Protein 6IFN (pdb70)

Radius of gyration: 50.29 Å; Cα contacts (8 Å, |Δi|>4): 4690; chains: 8; bounding box: 104×90×162 Å

Foldseek 3Di:
DDPLLLLLLLLLLQALVLVLVCLLVVDPDDSLCSRLVLVVVQDDDCLNSVLNNCLVPPPPDDLHLVLLLNLLLQLLFLHHPCFWFAWALLCLFFDHDQTWAFQFDFDDLPDADRFTGSPRTDDDSVSRVVQSCLLSVVCRPPDSDDLLVLLVLLSLVGGFLRGFSDGHDPRRRNFTSSLSSLSSSLSSSQVVVQCVQVVDRRSCVVCPVVVVVQLFPFFKKKKKKAKPQLVVQLQQFLALDLLSLLSNLLSLVLVLVLLVVLVQVLQVLPPHHCSQWLDRAPRMTIGMHTDHPVSVVSVVVSQVQFQVVCCVPPNPNIHMFMFMAIGGSLLHLVVVCRLLVRVVRGVVSRVVCVVPPDDPVSVCVSPVDDDDAPDAASTNRHPECWDQDPNGIHHVQSVLSSQSSVLVPAFKKFWAQPPGHDSGNSTHIGRDHDVCPVVDDGDFMEGESDSDQDPVSHNYDFAQKDADDTLLCQLVVQQDPVRFFHSKKKKKKKAWFPVVCSLRDSSCNRPNSSSRGNSSSSSVNVLFCCLWRRNLNVLLPPAAKIWSHTGNGMTMMIGHQVSVVSSVLSSFVSVCSNSVNSIAMFMEMAIGHRSDGSSVNSVVRVVQSVLQCVPVHQWYGYHDSLLIGRSVCCVVPQPPNLLVLVCVQVVQDDPVLLVCLVVLLVLLVVQDDVSLVVLLVVLVVSLVRGDPVCNVVSVVVSVVQSVQSPPPDVVNSSSNNVSSVVNCSRGDD/DAKFKKKKKFKKWFQAFAADAAPPVVDDPDDDARDGDADVPVRAHKAAQVLLLVVLLVLLQVPQAVDDDPDPLNRDPLSCQASNHCPDPVSNDHFKDWHIWDWDCPVVVVVVPDPDQKDWDKDWDADPPPRDIDIDIYITGHHRTIIITIMMGIDDPDDVVSVVVNLVSVLVSQLSCQVFARDDVGVVPHGRIDTHPTAMDTPTDDDDCPVVRVVSVVSD/DWWKKWWAFQKAAADQPDQQDGDPWFAQQFVVLVLLVLCVVVVRNVVVVVVCPDPQWDKFTKFKAAVAGKAFQAFCDDDPVQADDPDDDVVSVVQVVQSVQATIDGLVCNQVVNSHDGDHYDDQWDKGWDWDADPPDPVGIDIGIITGGDNRIIIIMDTRDDPSSVVSVCVVLQQAGRHPSVVDGGHTDIDIGGDDCSFVVFKDQWDQAKKWWRHFFAFDPVCHVQCVPQWRFDKGKDKDWFDDPQDPDTDIFAIDITTDTGIMGGTHGATDFDFRHDPPGPDTRTGDHGTMIGHHD/DDKFKKKWKFKKFFQAFAADFDDDPLQCPPPDPTGGHADNPVRAHKAAQCLLLVVLLVLLQVPPAPDRDPDPLNGDPLSCQACNHCPDPVRNDHQKDWHIWDFDCPVVCVVVVNDDQKDWDKDWDADPPPRDIDIDIHITRGGRTITITIMMGIDDPDDPVSVVVNLVSVLVSQVSCQVFARDDPTVVPHGHIDTHPTAMDTPTDDDDCVVSRVVNVVD/DQFDPVPQLVLLLVLLVVADACPVDPPDDRAALDAVVLCVVLLVLLVVLLVVLVVDPDVVCVVSLVVNLVVQVVSVVVGVSSVRSCVSSVLNVLSVPDPDSVSSNSSSVSVVSNQVSNVVVHHD/DAPPPNLVLLLQLLLVAQFPCVDPPGPSHHPDACVLVVPLLVLLVVLLVPCPPDAPVPSCVSLVVSLVVQVVSVVVDVRSVRSCVSSVLNVLSVVQDHSVSSNRSSVNVVSNVVSCVVVPHHD/DAKFKKKKKFKKAWQAWAADDDDPVLDDDPDQAAAHDADNPVSAHKAAQVLLLVQLLVLLQVPPAVDPCPDVLNGDPLSCQASNHCPDPVSNDHFKDWHIWAWDVPVVVVVVPDPDQKDKDKDWDADPPPRDIGIHIYITGHHRTITITIMMGMDHPQPDVSVVVNLVSVLVSQVSCLVFARDDVGVVPHGNIDTHPTAMDTPTDDDDCPVSRVCNVPVD/DQWFKKKKKWFFLAFAFQADDDKDFQQQWDDDAQWIGHFDVVQVQVVCVVVVNNVVSCCLVVVPPCPVDHHCVSLVVDPNPDRPGGDDTGGHQCFCHPPCHQGMETDGDADPVRFHWAAQVQVLLFLVQLLQLPDPQQLPDWDVVPQIGRNVPSAPADDDPPDDHDHQVVQKDKDTWDGDDLHQWHWKFKWWQDVVVNDIHTDNYIYGGGHGRDITMIMIIGNDPVNVVSVVCSQVSQQVLVVVCCVPPVVVHPPLQDWDADGGKTQTNDPQDDVSNDSCVVCQPSVQVVAPPHPHCPPSHHTFIKIADPFPQPDCPPDRNRGGNHDRRIHRYRMIGMDMGTDDD

Nearest PDB structures (foldseek):
  6ifn-assembly1_E  TM=9.791E-01  e=9.818E-41  Streptococcus thermophilus ND03
  6ifu-assembly1_D  TM=9.617E-01  e=2.194E-36  Streptococcus thermophilus ND03
  6ifr-assembly1_E  TM=9.481E-01  e=1.999E-33  Streptococcus thermophilus ND03
  6nue-assembly1_P  TM=9.473E-01  e=3.079E-31  Streptococcus thermophilus
  6nud-assembly1_P  TM=9.426E-01  e=1.144E-29  Streptococcus thermophilus

CATH classification: 3.30.70.270

B-factor: mean 53.72, std 20.84, range [16.47, 159.86]

Secondary structure (DSSP, 8-state):
--HHHHHHHHHHHHTT-HHHHHHHH--SS-HHHHHHHHHHHH---HHHHHHHHSTT-----S--THHHHHHHHHHTSS-----B-EEPGGGTSSS-----EE------SS------BTT--B--THHHHHHHHHHHHHHHS---SGGGHHHHHHHHHHHSSSSBS-SS-SSSTTSBHHHHHHHHHHHHHHHHHHHHHHT---HIIIIIITHHHHTTS--EEEEEEEEETHHHHHH-----SHHHHHHHHHHHHHHHHHHHHHHHHHHHHTT--GGGEEEE-SSEEEEEEE-SHHHHHHHHHHHHHHHHHHHHHHTTS-EEEEEEEEESS-----HHHHHHHHHHHHHHHHHHHHTS---HHHHHHHT-----BS---TTT---SSEEEETTEEEEHHHHHHHHHTTSTTSSEEEEESSSSEEEETTEEEEEE-GGGGGGS--S-EEEES--S--TT--EEE-------S-HHHHTGGGS-TTS-S---EEEEEEEETTHHHHHHHSSSTTTTTTT--HHHHHHHHHHHHHIIIIIHHHHHTTSSEEEEEESSS-EEEEEEHHHHHHHHHHHHHHHHHHHTTS--EEEEEEEE-TT--HHHHHHHHHHHHHHHHHSSS-EEEESSTTSEEEHHHIIIIIIIIIHHHHHHHHTTS-HHHHTHHHHHHHHHHT--HHHHHHHHHHHHHHHHHS-TTSHHHHHHHHHHHHHHHH-SSTHHHHHHHHHHHHHHHHH--/--EEEEEE-SEEB--SSSTT---S---HHHHHHHHHHHHHHHS-HHHHHHHHTSTT--B---EEESSSBEEE--TT-S-GGGT--SS-HHHHHHHHHHHHS--EEEHHHHHHHHHT--------EEEEEEEEE-TT-SS-EEEEEEEEE-SS-EEEEEE---HHHHHHHHHHTTT-SBS-TTEE----EEEEEE--HHHHTTEESS-SS-EEESS-B-B-TTTHHHHHHS-B--EEEE--BPP-SS-SS--BPPPEEEEPTT-EESS---BEEEE-PPTT-SS--EEEE---EEE--/----TTTHHHHHHHHHHHS-B-TT-SSSSS-BS--HHHHHHHHHHHHHHHHHHHHS-GGGGHHHHHHHHHHHHHHHHH-HHHHHHHHHTTHHHHHHT--SHHHHHHHHHHHHHHHHHHHHTS--/--TTS-HHHHHHHHHTS-B-TTSTT-SS-BS-BHHHHHHHHHHHHHHHHHHTTS-GGG-HHHHHHHHHHHHHHHHH-HHHHHHHHHTTHHHHHHT--SHHHHHHHHHHHHHHHHHHHHTT-B-/---EEEEEEEEEEESS-B-----SHHHH-SSSSS---EETTTTEEEE-HHHHHHHHHHHHHHHH-SS--SSGGGS-HHHHHHH--TT-TTTSS-SEEEE-EEESTHHHHHHHT---SEEEEEEEEE-TTT--EEEEEEEEEPTT-EEEEEEEEEESS--HHHHHHHHHHHHHHHHHHHTS-SSSSTTEE---EEEEEEEEEEEES----HHHHHHHHT-/---EEEEEEEEEEESS-B-----STTS-SSSS-----B-TTT--BEE-HHHHHHHHHHHHHHHH-SS--SSGGGS-HHHHHHH--TT-TTTSS-SEEEE-EEE-THHHHHHHT-S-SEEEEEEEEE-TTT--EEEEEEEEE-TT-EEEEEEEEEESS--HHHHHHHHHHHHHHHHHHHTS--SSSTTEE---EEEEEEEEEEEES----HHHHHHHHHH-/---EEEEEEEEEEESS-B-----TTT--TT--SB---EETTTTEEEE-HHHHHHHHHHHHHHHH--S--SSGGGS-HHHHHHH--TT-TTTSS-SEEEE-EEE--HHHHHHTT-S-SEEEEEEEEE-TTT--EEEEEEEEEPTT-EEEEEEEEEESS--SHHHHHHHHHHHHHHHHHHTS--SSSGGGT---EEEEEEEEEEEES----HHHHHHHHHH-/--SEEEEEEEEESS-B----S-EEETTS-EE-SSEEE---HHHHHHHHHTTT-HHHHHHHHTT-S-----STHHHHHS-------S---EE--S-S-------EEEPPPB-TTS-BB--HHHHHHHHHHHHHHH-TTTTT-EE-----EE-SSSS--S--TTS----STTSEEEPPPPB--GGGEEEEEEEEEETTTTEEEEEEEEEEEEPSS-EEEEEEEE-SHHHHHHHTTHHHHHHHHHHHHHHHTGGGS-TTTSPP--SSEEE-SSS--GGGGS-HHHHHHHHHHHTTTSS---SSS-PEEEEE--------SSS---SSSSSS-EEETTEEEEEE-----

Solvent-accessible surface area: 90928 Å² total; per-residue (Å²): 67,67,76,81,17,14,25,0,0,0,0,0,0,0,1,10,4,0,28,2,18,48,14,35,71,56,93,120,78,135,26,4,75,9,0,0,55,16,0,69,144,41,32,109,42,80,25,0,4,39,0,1,50,67,13,59,39,65,190,117,35,59,45,49,20,8,34,0,0,53,0,0,30,14,5,1,9,8,53,73,80,119,139,22,5,5,7,1,8,1,13,29,11,12,50,128,77,74,118,19,20,6,88,5,38,60,10,48,48,80,38,74,13,25,40,7,28,55,109,87,82,96,56,48,48,58,44,0,52,75,3,2,67,60,3,65,99,60,0,52,102,41,63,26,54,84,80,42,10,24,12,0,8,6,9,5,46,0,0,0,25,8,0,1,3,27,12,85,49,98,58,23,10,8,1,2,1,7,14,8,1,36,6,0,0,0,1,0,0,0,0,9,25,9,0,79,76,117,51,68,107,57,7,78,96,27,0,77,105,39,22,71,64,5,27,140,45,66,0,1,5,10,1,4,0,9,5,16,31,9,57,76,9,0,8,50,0,43,11,65,89,81,22,2,10,102,0,0,47,0,5,12,16,0,2,56,2,0,3,16,25,0,0,4,21,1,3,76,68,12,28,6,10,22,1,0,8,11,40,16,15,20,1,64,0,53,1,0,0,0,31,7,129,56,14,28,119,44,0,57,91,26,17,127,48,2,17,127,19,1,30,76,39,0,34,42,75,2,16,0,0,2,0,29,3,28,4,1,18,84,9,33,76,100,65,112,62,21,26,31,44,16,28,75,89,1,59,116,58,14,65,128,43,64,38,31,66,26,76,72,96,43,0,46,96,28,28,148,19,44,73,54,25,88,135,36,0,63,0,21,54,7,23,54,113,50,41,84,46,144,145,90,56,1,3,70,19,0,79,4,0,19,73,2,20,112,18,33,98,62,69,25,0,0,0,5,134,128,33,39,6,34,0,3,52,134,3,11,1,52,3,7,32,108,117,86,11,104,125,49,98,68,91,58,11,0,6,25,31,46,11,62,53,52,97,34,48,6,8,17,10,27,14,8,58,42,113,74,41,60,27,75,55,0,1,66,72,5,64,46,117,118,27,77,2,7,44,64,4,0,0,0,35,0,32,2,5,21,42,21,5,4,48,35,36,9,2,45,128,23,28,150,19,88,54,19,3,16,5,7,1,9,10,3,11,64,7,9,20,20,0,0,44,4,4,0,27,59,5,0,46,140,30,78,0,7,6,13,28,18,5,4,47,15,0,2,0,2,0,0,8,56,18,0,5,28,0,0,14,67,0,9,85,31,0,39,115,7,0,33,50,38,13,36,0,0,0,0,0,0,26,18,46,74,60,34,20,13,20,11,2,4,116,37,0,19,99,20,15,105,30,0,42,61,58,138,25,15,0,0,0,0,10,26,67,108,13,19,10,73,0,84,66,0,9,88,29,0,64,63,46,3,5,91,52,0,74,99,15,3,102,61,17,83,64,124,0,60,37,4,2,25,19,2,4,58,2,14,101,77,66,67,68,15,20,31,0,20,0,0,14,11,0,5,52,3,50,82,47,18,122,92,124,7,41,80,44,2,45,100,4,18,81,67,1,28,39,17,1,51,64,205,67,64,92,25,27,88,0,1,28,0,0,0,0,4,0,2,5,49,40,33,109,160,94,19,1,1,0,64,1,22,6,50,0,52,0,54,2,1,4,30,33,15,46,22,42,0,57,23,75,8,16,24,60,45,40,18,9,21,53,2,46,14,28,62,24,5,5,0,5,0,18,34,0,15,32,45,2,26,36,5,0,16,92,38,52,23,176,77,135,9,104,119,56,36,67,10,26,76,45,0,2,22,0,7,14,10,78,164,30,88,169,27,127,135,28,38,3,11,0,6,6,0,32,20,43,18,22,116,79,0,61,90,55,35,19,127,29,9,28,24,46,5,61,16,71,71,99,59,58,51,6,24,56,66,101,91,88,29,19,14,14,0,3,40,33,0,7,0,72,4,30,0,2,0,21,4,42,115,1,56,65,91,65,0,106,69,0,12,34,2,3,40,34,0,0,20,0,1,29,34,7,37,0,33,32,11,3,22,84,1,0,0,38,2,20,12,60,115,17,113,4,54,34,46,25,39,133,76,94,33,70,98,11,45,68,30,2,78,85,87,40,48,135,49,2,1,4,0,54,10,47,11,0,10,1,22,60,52,32,66,28,23,14,109,27,25,6,28,0,19,67,1,0,33,16,0,19,48,4,0,92,58,24,62,83,38,124,52,0,46,65,46,0,110,95,133,59,13,2,2,0,8,1,2,0,27,36,163,17,10,8,0,5,35,0,20,20,33,33,74,89,141,82,54,72,65,125,79,86,38,88,77,47,106,79,60,55,98,53,29,75,37,5,97,35,3,14,20,130,44,1,74,69,6,19,77,30,51,103,45,54,67,96,130,12,21,55,75,24,16,16,44,27,88,73,109,139,152,98,94,28,110,71,28,0,2,9,0,24,13,19,88,103,7,10,0,0,1,0,2,35,56,28,131,23,3,31,60,0,5,38,0,4,31,33,2,1,2,19,25,69,49,16,12,2,5,0,10,5,58,33,70,56,71,109,24,52,136,70,0,34,108,49,15,34,58,129,76,99,83,93,0,0,1,0,0,10,0,9,1,31,76,95,49,2,98,82,5,5,125,87,3,41,4,88,33,50,90,24,53,24,82,7,78,8,81,34,27,55,82,62,50,13,45,16,31,3,10,0,1,12,22,0,0,2,4,26,77,20,11,121,7,45,36,26,65,2,74,1,105,140,18,93,71,43,14,39,7,1,0,38,8,0,0,0,18,17,134,107,114,19,2,0,0,50,0,23,8,67,0,56,0,59,2,0,4,23,38,16,23,38,4,42,64,13,30,30,2,4,35,56,35,21,3,16,36,3,44,77,68,89,34,4,16,0,6,0,23,30,0,29,31,39,2,36,70,3,1,22,76,54,50,17,175,72,145,25,94,52,62,55,63,19,13,68,21,0,1,30,0,6,10,10,82,58,24,79,141,28,29,56,8,25,3,10,0,49,7,0,26,19,40,13,18,114,102,5,96,79,31,18,16,137,53,41,22,22,32,2,36,18,78,67,69,51,52,92,42,21,100,56,106,88,85,16,19,5,3,0,1,44,34,0,10,0,64,3,33,0,1,0,20,0,36,139,3,66,82,131,56,0,104,83,0,7,32,1,2,48,38,0,5,68,0,1,51,26,9,39,0,32,30,20,4,23,82,2,0,1,38,3,19,20,58,118,31,117,4,50,37,38,30,40,139,41,103,29,56,97,13,37,115,30,5,116,83,102,124,44,28,41,104,88,50,16,4,62,39,0,30,145,6,2,103,62,11,28,38,38,105,100,55,114,104,27,111,90,26,30,106,2,37,3,56,63,4,28,14,0,9,50,33,4,39,19,3,23,7,17,2,22,65,34,116,47,104,79,4,98,66,52,24,20,44,4,59,4,11,0,0,8,5,6,16,86,52,141,6,0,26,22,4,1,119,85,1,57,0,44,90,2,14,92,74,17,169,58,66,57,16,1,9,36,0,4,46,2,3,35,0,3,4,0,0,4,14,15,77,36,39,83,118,44,70,130,108,16,13,79,67,0,34,68,7,2,91,55,8,32,45,30,83,104,53,122,89,24,111,60,22,25,136,6,35,4,55,31,5,69,70,2,15,60,32,8,35,22,12,56,64,24,0,32,108,78,88,46,84,72,7,72,102,69,22,9,70,9,43,6,24,6,2,33,38,3,10,64,76,142,14,0,34,28,6,9,71,90,4,56,0,39,70,11,8,82,101,16,84,46,97,71,29,1,34,11,15,9,89,6,6,21,0,2,3,0,9,2,25,52,79,60,9,71,80,65,94,18,1,0,10,59,11,22,8,67,0,50,0,84,15,1,3,26,36,19,32,23,46,58,48,32,49,29,10,43,56,25,43,28,2,21,32,5,53,21,49,49,46,4,11,0,6,0,18,31,0,17,30,24,1,24,52,29,0,12,84,74,51,13,109,65,153,11,61,42,56,58,88,10,31,79,30,0,1,22,0,6,14,10,97,84,42,70,187,22,77,120,24,32,4,10,0,6,12,0,40,21,46,14,22,112,84,0,60,96,99,57,10,52,26,26,27,22,66,8,67,15,72,82,44,26,18,0,4,19,87,60,103,93,90,27,20,14,4,1,1,52,39,0,4,0,75,2,34,0,1,6,21,2,54,96,2,62,81,66,70,12,59,83,0,24,95,2,4,51,33,0,2,75,39,0,39,94,10,41,0,40,31,20,5,4,83,7,1,0,66,3,21,22,56,116,10,109,7,47,38,50,34,33,150,94,98,34,69,105,24,37,66,30,4,100,87,59,24,102,132,56,98,35,8,18,2,48,1,20,0,15,0,0,0,22,34,19,50,59,54,70,25,21,23,27,21,20,14,49,114,70,60,126,28,34,35,54,55,27,5,128,2,24,60,36,23,52,154,52,226,16,20,81,52,38,29,69,34,12,44,58,15,88,110,37,142,115,17,34,35,40,42,17,120,131,25,205,22,79,114,94,108,44,31,60,72,56,17,58,36,58,61,31,11,65,82,99,128,75,28,67,81,8,39,61,0,11,52,17,28,37,44,59,0,11,0,5,0,21,28,1,14,24,13,1,55,7,4,0,1,19,39,20,107,71,38,30,84,81,40,31,111,124,120,92,25,39,38,38,69,125,26,10,81,159,24,74,43,184,68,133,157,72,96,19,28,14,47,6,1,32,0,28,16,10,160,30,36,117,28,91,28,22,19,25,2,13,45,0,29,12,19,32,174,90,92,53,28,71,80,77,120,78,24,8,7,0,0,20,13,80,25,186,14,105,5,51,1,22,1,44,69,106,48,0,1,161,21,2,59,55,0,9,156,37,0,81,48,17,36,159,84,25,78,80,37,6,15,64,91,15,46,81,77,26,5,12,46,93,97,70,72,21,9,24,1,26,12,40,11,17,26,5,6,40,0,1,8,56,58,0,44,48,25,0,33,152,95,64,77,116,126,84,67,45,87,35,175,50,5,34,6,48,1,0,38,1,58,105,47,12,75,21,90,83,128,46,99,34,42,6,3,89,14,186,63,43,21,0,18,18,0,24,3,1,2,42,44,51,85,109,116,73

Structure (mmCIF, N/CA/C/O backbone):
data_6IFN
#
_entry.id   6IFN
#
_cell.length_a   123.543
_cell.length_b   82.334
_cell.length_c   161.358
_cell.angle_alpha   90.00
_cell.angle_beta   99.32
_cell.angle_gamma   90.00
#
_symmetry.space_group_name_H-M   'P 1 21 1'
#
loop_
_entity.id
_entity.type
_entity.pdbx_description
1 polymer 'Type III-A CRISPR-associated protein Csm1'
2 polymer 'Type III-A CRISPR-associated RAMP protein Csm3'
3 polymer 'Type III-A CRISPR-associated RAMP protein Csm4'
4 polymer 'Type III-A CRISPR-associated protein Csm2'
5 polymer 'Type III-A CRISPR-associated RAMP protein Csm5'
6 polymer 'RNA (32-MER)'
7 non-polymer 'ZINC ION'
8 non-polymer 'MANGANESE (II) ION'
#
loop_
_atom_site.group_PDB
_atom_site.id
_atom_site.type_symbol
_atom_site.label_atom_id
_atom_site.label_alt_id
_atom_site.label_comp_id
_atom_site.label_asym_id
_atom_site.label_entity_id
_atom_site.label_seq_id
_atom_site.pdbx_PDB_ins_code
_atom_site.Cartn_x
_atom_site.Cartn_y
_atom_site.Cartn_z
_atom_site.occupancy
_atom_site.B_iso_or_equiv
_atom_site.auth_seq_id
_atom_site.auth_comp_id
_atom_site.auth_asym_id
_atom_site.auth_atom_id
_atom_site.pdbx_PDB_model_num
ATOM 1 N N . MET A 1 1 ? 16.740 7.912 136.728 1.00 87.52 1 MET A N 1
ATOM 2 C CA . MET A 1 1 ? 17.534 9.111 136.374 1.00 82.47 1 MET A CA 1
ATOM 3 C C . MET A 1 1 ? 18.222 8.834 135.022 1.00 82.15 1 MET A C 1
ATOM 4 O O . MET A 1 1 ? 18.295 7.682 134.589 1.00 79.53 1 MET A O 1
ATOM 9 N N . LYS A 1 2 ? 18.682 9.892 134.332 1.00 78.94 2 LYS A N 1
ATOM 10 C CA . LYS A 1 2 ? 19.559 9.769 133.135 1.00 70.88 2 LYS A CA 1
ATOM 11 C C . LYS A 1 2 ? 20.938 9.222 133.557 1.00 70.52 2 LYS A C 1
ATOM 12 O O . LYS A 1 2 ? 21.389 9.448 134.698 1.00 68.09 2 LYS A O 1
ATOM 14 N N . LYS A 1 3 ? 21.601 8.494 132.639 1.00 68.04 3 LYS A N 1
ATOM 15 C CA . LYS A 1 3 ? 22.904 7.793 132.914 1.00 63.20 3 LYS A CA 1
ATOM 16 C C . LYS A 1 3 ? 23.926 8.816 133.430 1.00 64.22 3 LYS A C 1
ATOM 17 O O . LYS A 1 3 ? 24.602 8.578 134.443 1.00 52.53 3 LYS A O 1
ATOM 19 N N . GLU A 1 4 ? 24.003 9.961 132.735 1.00 69.28 4 GLU A N 1
ATOM 20 C CA . GLU A 1 4 ? 24.901 11.056 133.090 1.00 69.43 4 GLU A CA 1
ATOM 21 C C . GLU A 1 4 ? 24.729 11.409 134.575 1.00 71.57 4 GLU A C 1
ATOM 22 O O . GLU A 1 4 ? 25.695 11.747 135.251 1.00 74.57 4 GLU A O 1
ATOM 28 N N . LYS A 1 5 ? 23.486 11.343 135.061 1.00 67.45 5 LYS A N 1
ATOM 29 C CA . LYS A 1 5 ? 23.145 11.724 136.425 1.00 61.07 5 LYS A CA 1
ATOM 30 C C . LYS A 1 5 ? 23.522 10.607 137.407 1.00 57.10 5 LYS A C 1
ATOM 31 O O . LYS A 1 5 ? 24.034 10.865 138.490 1.00 54.92 5 LYS A O 1
ATOM 37 N N . ILE A 1 6 ? 23.267 9.360 137.013 1.00 60.82 6 ILE A N 1
ATOM 38 C CA . ILE A 1 6 ? 23.611 8.199 137.842 1.00 62.89 6 ILE A CA 1
ATOM 39 C C . ILE A 1 6 ? 25.116 8.224 138.132 1.00 65.85 6 ILE A C 1
ATOM 40 O O . ILE A 1 6 ? 25.549 8.045 139.281 1.00 70.30 6 ILE A O 1
ATOM 45 N N . ASP A 1 7 ? 25.902 8.443 137.071 1.00 66.48 7 ASP A N 1
ATOM 46 C CA . ASP A 1 7 ? 27.353 8.495 137.161 1.00 62.76 7 ASP A CA 1
ATOM 47 C C . ASP A 1 7 ? 27.776 9.644 138.084 1.00 60.14 7 ASP A C 1
ATOM 48 O O . ASP A 1 7 ? 28.735 9.496 138.843 1.00 60.15 7 ASP A O 1
ATOM 53 N N . LEU A 1 8 ? 27.069 10.781 138.024 1.00 53.74 8 LEU A N 1
ATOM 54 C CA . LEU A 1 8 ? 27.418 11.914 138.890 1.00 47.09 8 LEU A CA 1
ATOM 55 C C . LEU A 1 8 ? 27.263 11.501 140.351 1.00 43.13 8 LEU A C 1
ATOM 56 O O . LEU A 1 8 ? 28.142 11.735 141.165 1.00 38.73 8 LEU A O 1
ATOM 61 N N . PHE A 1 9 ? 26.124 10.887 140.657 1.00 41.79 9 PHE A N 1
ATOM 62 C CA . PHE A 1 9 ? 25.842 10.478 142.002 1.00 39.79 9 PHE A CA 1
ATOM 63 C C . PHE A 1 9 ? 26.968 9.601 142.519 1.00 36.42 9 PHE A C 1
ATOM 64 O O . PHE A 1 9 ? 27.499 9.867 143.581 1.00 33.72 9 PHE A O 1
ATOM 72 N N . TYR A 1 10 ? 27.267 8.534 141.773 1.00 37.17 10 TYR A N 1
ATOM 73 C CA . TYR A 1 10 ? 28.231 7.546 142.232 1.00 39.30 10 TYR A CA 1
ATOM 74 C C . TYR A 1 10 ? 29.605 8.184 142.354 1.00 38.23 10 TYR A C 1
ATOM 75 O O . TYR A 1 10 ? 30.354 7.867 143.259 1.00 34.56 10 TYR A O 1
ATOM 84 N N . GLY A 1 11 ? 29.913 9.087 141.427 1.00 40.40 11 GLY A N 1
ATOM 85 C CA . GLY A 1 11 ? 31.148 9.800 141.496 1.00 44.43 11 GLY A CA 1
ATOM 86 C C . GLY A 1 11 ? 31.265 10.504 142.829 1.00 48.25 11 GLY A C 1
ATOM 87 O O . GLY A 1 11 ? 32.277 10.387 143.529 1.00 48.01 11 GLY A O 1
ATOM 88 N N . ALA A 1 12 ? 30.206 11.248 143.169 1.00 51.13 12 ALA A N 1
ATOM 89 C CA . ALA A 1 12 ? 30.221 12.127 144.321 1.00 47.80 12 ALA A CA 1
ATOM 90 C C . ALA A 1 12 ? 30.236 11.272 145.594 1.00 47.32 12 ALA A C 1
ATOM 91 O O . ALA A 1 12 ? 31.046 11.516 146.475 1.00 53.44 12 ALA A O 1
ATOM 93 N N . LEU A 1 13 ? 29.421 10.217 145.657 1.00 42.55 13 LEU A N 1
ATOM 94 C CA . LEU A 1 13 ? 29.455 9.340 146.838 1.00 42.50 13 LEU A CA 1
ATOM 95 C C . LEU A 1 13 ? 30.826 8.660 146.992 1.00 41.05 13 LEU A C 1
ATOM 96 O O . LEU A 1 13 ? 31.328 8.547 148.085 1.00 37.85 13 LEU A O 1
ATOM 101 N N . LEU A 1 14 ? 31.444 8.253 145.881 1.00 47.15 14 LEU A N 1
ATOM 102 C CA . LEU A 1 14 ? 32.628 7.371 145.898 1.00 51.91 14 LEU A CA 1
ATOM 103 C C . LEU A 1 14 ? 33.965 8.137 145.908 1.00 54.18 14 LEU A C 1
ATOM 104 O O . LEU A 1 14 ? 35.004 7.523 146.121 1.00 51.59 14 LEU A O 1
ATOM 109 N N . HIS A 1 15 ? 33.977 9.441 145.620 1.00 55.56 15 HIS A N 1
ATOM 110 C CA . HIS A 1 15 ? 35.227 10.184 145.715 1.00 53.23 15 HIS A CA 1
ATOM 111 C C . HIS A 1 15 ? 35.682 10.077 147.168 1.00 53.03 15 HIS A C 1
ATOM 112 O O . HIS A 1 15 ? 34.912 9.708 148.035 1.00 56.97 15 HIS A O 1
ATOM 119 N N . ASP A 1 16 ? 36.932 10.392 147.447 1.00 53.55 16 ASP A N 1
ATOM 120 C CA . ASP A 1 16 ? 37.402 10.344 148.839 1.00 60.13 16 ASP A CA 1
ATOM 121 C C . ASP A 1 16 ? 37.044 8.988 149.483 1.00 57.01 16 ASP A C 1
ATOM 122 O O . ASP A 1 16 ? 36.985 8.912 150.712 1.00 60.38 16 ASP A O 1
ATOM 127 N N . ILE A 1 17 ? 36.866 7.921 148.680 1.00 50.19 17 ILE A N 1
ATOM 128 C CA . ILE A 1 17 ? 36.835 6.529 149.203 1.00 47.71 17 ILE A CA 1
ATOM 129 C C . ILE A 1 17 ? 38.269 6.007 149.342 1.00 49.49 17 ILE A C 1
ATOM 130 O O . ILE A 1 17 ? 38.522 5.046 150.066 1.00 49.24 17 ILE A O 1
ATOM 135 N N . GLY A 1 18 ? 39.200 6.618 148.606 1.00 50.56 18 GLY A N 1
ATOM 136 C CA . GLY A 1 18 ? 40.599 6.293 148.746 1.00 50.94 18 GLY A CA 1
ATOM 137 C C . GLY A 1 18 ? 41.062 6.414 150.189 1.00 47.87 18 GLY A C 1
ATOM 138 O O . GLY A 1 18 ? 41.966 5.703 150.623 1.00 44.87 18 GLY A O 1
ATOM 139 N N . LYS A 1 19 ? 40.457 7.343 150.930 1.00 47.76 19 LYS A N 1
ATOM 140 C CA . LYS A 1 19 ? 40.901 7.625 152.266 1.00 51.21 19 LYS A CA 1
ATOM 141 C C . LYS A 1 19 ? 40.789 6.349 153.102 1.00 53.82 19 LYS A C 1
ATOM 142 O O . LYS A 1 19 ? 41.628 6.086 153.958 1.00 55.45 19 LYS A O 1
ATOM 148 N N . VAL A 1 20 ? 39.749 5.550 152.841 1.00 54.94 20 VAL A N 1
ATOM 149 C CA . VAL A 1 20 ? 39.535 4.336 153.613 1.00 54.68 20 VAL A CA 1
ATOM 150 C C . VAL A 1 20 ? 40.566 3.288 153.190 1.00 57.34 20 VAL A C 1
ATOM 151 O O . VAL A 1 20 ? 41.317 2.793 154.051 1.00 59.89 20 VAL A O 1
ATOM 155 N N . ILE A 1 21 ? 40.597 2.974 151.880 1.00 55.32 21 ILE A N 1
ATOM 156 C CA . ILE A 1 21 ? 41.495 1.932 151.338 1.00 56.16 21 ILE A CA 1
ATOM 157 C C . ILE A 1 21 ? 42.915 2.251 151.814 1.00 54.96 21 ILE A C 1
ATOM 158 O O . ILE A 1 21 ? 43.621 1.342 152.247 1.00 54.11 21 ILE A O 1
ATOM 163 N N . GLN A 1 22 ? 43.274 3.546 151.774 1.00 52.62 22 GLN A N 1
ATOM 164 C CA . GLN A 1 22 ? 44.620 4.004 152.082 1.00 54.81 22 GLN A CA 1
ATOM 165 C C . GLN A 1 22 ? 44.870 4.039 153.596 1.00 51.75 22 GLN A C 1
ATOM 166 O O . GLN A 1 22 ? 46.001 3.928 154.034 1.00 54.94 22 GLN A O 1
ATOM 172 N N . ARG A 1 23 ? 43.834 4.221 154.401 1.00 49.30 23 ARG A N 1
ATOM 173 C CA . ARG A 1 23 ? 44.045 4.203 155.823 1.00 52.82 23 ARG A CA 1
ATOM 174 C C . ARG A 1 23 ? 44.334 2.768 156.263 1.00 55.12 23 ARG A C 1
ATOM 175 O O . ARG A 1 23 ? 45.062 2.551 157.205 1.00 58.03 23 ARG A O 1
ATOM 183 N N . ALA A 1 24 ? 43.751 1.789 155.571 1.00 58.33 24 ALA A N 1
ATOM 184 C CA . ALA A 1 24 ? 43.997 0.397 155.889 1.00 63.45 24 ALA A CA 1
ATOM 185 C C . ALA A 1 24 ? 45.345 -0.023 155.293 1.00 62.59 24 ALA A C 1
ATOM 186 O O . ALA A 1 24 ? 46.153 -0.635 155.992 1.00 58.66 24 ALA A O 1
ATOM 188 N N . THR A 1 25 ? 45.554 0.341 154.015 1.00 62.57 25 THR A N 1
ATOM 189 C CA . THR A 1 25 ? 46.766 0.031 153.227 1.00 64.36 25 THR A CA 1
ATOM 190 C C . THR A 1 25 ? 47.976 0.785 153.784 1.00 61.85 25 THR A C 1
ATOM 191 O O . THR A 1 25 ? 49.026 0.216 153.888 1.00 78.33 25 THR A O 1
ATOM 195 N N . GLY A 1 26 ? 47.826 2.066 154.111 1.00 61.04 26 GLY A N 1
ATOM 196 C CA . GLY A 1 26 ? 48.940 2.916 154.574 1.00 61.48 26 GLY A CA 1
ATOM 197 C C . GLY A 1 26 ? 49.933 3.294 153.477 1.00 60.34 26 GLY A C 1
ATOM 198 O O . GLY A 1 26 ? 51.039 3.703 153.782 1.00 57.21 26 GLY A O 1
ATOM 199 N N . GLU A 1 27 ? 49.533 3.191 152.203 1.00 67.97 27 GLU A N 1
ATOM 200 C CA . GLU A 1 27 ? 50.412 3.502 151.067 1.00 71.00 27 GLU A CA 1
ATOM 201 C C . GLU A 1 27 ? 50.675 5.009 150.997 1.00 67.76 27 GLU A C 1
ATOM 202 O O . GLU A 1 27 ? 49.807 5.794 151.276 1.00 66.42 27 GLU A O 1
ATOM 208 N N . ARG A 1 28 ? 51.886 5.387 150.569 1.00 71.92 28 ARG A N 1
ATOM 209 C CA . ARG A 1 28 ? 52.315 6.795 150.466 1.00 66.03 28 ARG A CA 1
ATOM 210 C C . ARG A 1 28 ? 51.684 7.457 149.227 1.00 69.04 28 ARG A C 1
ATOM 211 O O . ARG A 1 28 ? 52.043 8.587 148.873 1.00 74.69 28 ARG A O 1
ATOM 213 N N . LYS A 1 29 ? 50.738 6.757 148.581 1.00 68.96 29 LYS A N 1
ATOM 214 C CA . LYS A 1 29 ? 50.026 7.239 147.383 1.00 67.46 29 LYS A CA 1
ATOM 215 C C . LYS A 1 29 ? 48.779 8.034 147.787 1.00 67.06 29 LYS A C 1
ATOM 216 O O . LYS A 1 29 ? 47.997 7.588 148.612 1.00 69.89 29 LYS A O 1
ATOM 222 N N . LYS A 1 30 ? 48.575 9.181 147.133 1.00 77.19 30 LYS A N 1
ATOM 223 C CA . LYS A 1 30 ? 47.411 10.067 147.366 1.00 86.55 30 LYS A CA 1
ATOM 224 C C . LYS A 1 30 ? 46.098 9.285 147.173 1.00 88.62 30 LYS A C 1
ATOM 225 O O . LYS A 1 30 ? 46.020 8.370 146.348 1.00 87.04 30 LYS A O 1
ATOM 231 N N . HIS A 1 31 ? 45.067 9.667 147.939 1.00 79.36 31 HIS A N 1
ATOM 232 C CA . HIS A 1 31 ? 43.822 8.906 148.027 1.00 73.90 31 HIS A CA 1
ATOM 233 C C . HIS A 1 31 ? 43.014 8.998 146.725 1.00 68.73 31 HIS A C 1
ATOM 234 O O . HIS A 1 31 ? 42.265 8.088 146.388 1.00 61.93 31 HIS A O 1
ATOM 241 N N . ALA A 1 32 ? 43.156 10.100 145.994 1.00 68.42 32 ALA A N 1
ATOM 242 C CA . ALA A 1 32 ? 42.428 10.254 144.752 1.00 78.43 32 ALA A CA 1
ATOM 243 C C . ALA A 1 32 ? 42.759 9.082 143.816 1.00 77.37 32 ALA A C 1
ATOM 244 O O . ALA A 1 32 ? 41.878 8.531 143.139 1.00 72.72 32 ALA A O 1
ATOM 246 N N . LEU A 1 33 ? 44.029 8.676 143.808 1.00 75.43 33 LEU A N 1
ATOM 247 C CA . LEU A 1 33 ? 44.472 7.626 142.905 1.00 79.16 33 LEU A CA 1
ATOM 248 C C . LEU A 1 33 ? 44.225 6.250 143.538 1.00 76.75 33 LEU A C 1
ATOM 249 O O . LEU A 1 33 ? 43.866 5.310 142.825 1.00 80.29 33 LEU A O 1
ATOM 254 N N . VAL A 1 34 ? 44.431 6.121 144.858 1.00 66.83 34 VAL A N 1
ATOM 255 C CA . VAL A 1 34 ? 44.119 4.868 145.529 1.00 58.81 34 VAL A CA 1
ATOM 256 C C . VAL A 1 34 ? 42.671 4.523 145.178 1.00 57.81 34 VAL A C 1
ATOM 257 O O . VAL A 1 34 ? 42.395 3.458 144.617 1.00 58.45 34 VAL A O 1
ATOM 261 N N . GLY A 1 35 ? 41.766 5.453 145.497 1.00 55.98 35 GLY A N 1
ATOM 262 C CA . GLY A 1 35 ? 40.358 5.303 145.214 1.00 57.53 35 GLY A CA 1
ATOM 263 C C . GLY A 1 35 ? 40.117 4.941 143.756 1.00 58.67 35 GLY A C 1
ATOM 264 O O . GLY A 1 35 ? 39.611 3.855 143.433 1.00 48.46 35 GLY A O 1
ATOM 265 N N . ALA A 1 36 ? 40.493 5.865 142.868 1.00 64.08 36 ALA A N 1
ATOM 266 C CA . ALA A 1 36 ? 40.129 5.774 141.460 1.00 65.53 36 ALA A CA 1
ATOM 267 C C . ALA A 1 36 ? 40.604 4.437 140.879 1.00 67.49 36 ALA A C 1
ATOM 268 O O . ALA A 1 36 ? 39.815 3.736 140.255 1.00 70.41 36 ALA A O 1
ATOM 270 N N . ASP A 1 37 ? 41.879 4.090 141.121 1.00 70.50 37 ASP A N 1
ATOM 271 C CA . ASP A 1 37 ? 42.499 2.836 140.635 1.00 66.02 37 ASP A CA 1
ATOM 272 C C . ASP A 1 37 ? 41.683 1.631 141.123 1.00 61.76 37 ASP A C 1
ATOM 273 O O . ASP A 1 37 ? 41.291 0.774 140.329 1.00 59.16 37 ASP A O 1
ATOM 278 N N . TRP A 1 38 ? 41.391 1.603 142.425 1.00 62.05 38 TRP A N 1
ATOM 279 C CA . TRP A 1 38 ? 40.653 0.502 143.025 1.00 63.33 38 TRP A CA 1
ATOM 280 C C . TRP A 1 38 ? 39.255 0.375 142.413 1.00 60.35 38 TRP A C 1
ATOM 281 O O . TRP A 1 38 ? 38.734 -0.716 142.265 1.00 55.79 38 TRP A O 1
ATOM 292 N N . PHE A 1 39 ? 38.626 1.507 142.109 1.00 63.87 39 PHE A N 1
ATOM 293 C CA . PHE A 1 39 ? 37.349 1.472 141.431 1.00 62.86 39 PHE A CA 1
ATOM 294 C C . PHE A 1 39 ? 37.517 0.821 140.049 1.00 70.07 39 PHE A C 1
ATOM 295 O O . PHE A 1 39 ? 36.668 0.031 139.628 1.00 72.39 39 PHE A O 1
ATOM 303 N N . ASP A 1 40 ? 38.617 1.151 139.359 1.00 72.57 40 ASP A N 1
ATOM 304 C CA . ASP A 1 40 ? 38.920 0.603 138.032 1.00 68.94 40 ASP A CA 1
ATOM 305 C C . ASP A 1 40 ? 39.153 -0.916 138.104 1.00 69.48 40 ASP A C 1
ATOM 306 O O . ASP A 1 40 ? 38.830 -1.632 137.134 1.00 64.40 40 ASP A O 1
ATOM 311 N N . GLU A 1 41 ? 39.695 -1.395 139.238 1.00 62.28 41 GLU A N 1
ATOM 312 C CA . GLU A 1 41 ? 39.863 -2.835 139.500 1.00 63.48 41 GLU A CA 1
ATOM 313 C C . GLU A 1 41 ? 38.518 -3.578 139.379 1.00 60.27 41 GLU A C 1
ATOM 314 O O . GLU A 1 41 ? 38.488 -4.707 138.936 1.00 53.30 41 GLU A O 1
ATOM 320 N N . ILE A 1 42 ? 37.407 -2.956 139.791 1.00 68.05 42 ILE A N 1
ATOM 321 C CA . ILE A 1 42 ? 36.135 -3.697 140.019 1.00 74.29 42 ILE A CA 1
ATOM 322 C C . ILE A 1 42 ? 35.017 -3.284 139.041 1.00 69.51 42 ILE A C 1
ATOM 323 O O . ILE A 1 42 ? 33.953 -3.909 139.050 1.00 58.56 42 ILE A O 1
ATOM 328 N N . ALA A 1 43 ? 35.202 -2.224 138.244 1.00 62.58 43 ALA A N 1
ATOM 329 C CA . ALA A 1 43 ? 34.179 -1.878 137.250 1.00 60.84 43 ALA A CA 1
ATOM 330 C C . ALA A 1 43 ? 34.726 -0.891 136.206 1.00 66.04 43 ALA A C 1
ATOM 331 O O . ALA A 1 43 ? 35.725 -0.186 136.430 1.00 67.47 43 ALA A O 1
ATOM 333 N N . ASP A 1 44 ? 34.067 -0.894 135.041 1.00 68.17 44 ASP A N 1
ATOM 334 C CA . ASP A 1 44 ? 34.438 -0.096 133.885 1.00 68.05 44 ASP A CA 1
ATOM 335 C C . ASP A 1 44 ? 33.435 1.054 133.765 1.00 69.11 44 ASP A C 1
ATOM 336 O O . ASP A 1 44 ? 32.320 0.840 133.288 1.00 72.15 44 ASP A O 1
ATOM 338 N N . ASN A 1 45 ? 33.823 2.243 134.247 1.00 62.70 45 ASN A N 1
ATOM 339 C CA . ASN A 1 45 ? 33.004 3.451 134.110 1.00 56.93 45 ASN A CA 1
ATOM 340 C C . ASN A 1 45 ? 33.918 4.677 134.140 1.00 50.57 45 ASN A C 1
ATOM 341 O O . ASN A 1 45 ? 34.422 5.054 135.179 1.00 46.79 45 ASN A O 1
ATOM 346 N N . GLN A 1 46 ? 34.145 5.276 132.975 1.00 48.56 46 GLN A N 1
ATOM 347 C CA . GLN A 1 46 ? 35.176 6.274 132.872 1.00 54.56 46 GLN A CA 1
ATOM 348 C C . GLN A 1 46 ? 34.718 7.528 133.622 1.00 59.97 46 GLN A C 1
ATOM 349 O O . GLN A 1 46 ? 35.531 8.126 134.351 1.00 66.85 46 GLN A O 1
ATOM 351 N N . VAL A 1 47 ? 33.437 7.912 133.462 1.00 54.72 47 VAL A N 1
ATOM 352 C CA . VAL A 1 47 ? 32.948 9.160 134.063 1.00 50.16 47 VAL A CA 1
ATOM 353 C C . VAL A 1 47 ? 33.093 9.086 135.588 1.00 47.57 47 VAL A C 1
ATOM 354 O O . VAL A 1 47 ? 33.517 10.056 136.221 1.00 44.71 47 VAL A O 1
ATOM 356 N N . ILE A 1 48 ? 32.807 7.906 136.151 1.00 48.74 48 ILE A N 1
ATOM 357 C CA . ILE A 1 48 ? 32.824 7.701 137.607 1.00 49.20 48 ILE A CA 1
ATOM 358 C C . ILE A 1 48 ? 34.261 7.751 138.157 1.00 50.06 48 ILE A C 1
ATOM 359 O O . ILE A 1 48 ? 34.575 8.562 139.058 1.00 42.31 48 ILE A O 1
ATOM 364 N N . SER A 1 49 ? 35.130 6.897 137.603 1.00 54.57 49 SER A N 1
ATOM 365 C CA . SER A 1 49 ? 36.532 6.843 138.011 1.00 58.65 49 SER A CA 1
ATOM 366 C C . SER A 1 49 ? 37.181 8.214 137.844 1.00 63.32 49 SER A C 1
ATOM 367 O O . SER A 1 49 ? 38.131 8.537 138.564 1.00 56.74 49 SER A O 1
ATOM 370 N N . ASP A 1 50 ? 36.704 8.962 136.838 1.00 71.41 50 ASP A N 1
ATOM 371 C CA . ASP A 1 50 ? 37.226 10.285 136.545 1.00 71.88 50 ASP A CA 1
ATOM 372 C C . ASP A 1 50 ? 36.894 11.243 137.686 1.00 66.52 50 ASP A C 1
ATOM 373 O O . ASP A 1 50 ? 37.760 12.017 138.083 1.00 67.01 50 ASP A O 1
ATOM 378 N N . GLN A 1 51 ? 35.661 11.176 138.200 1.00 63.03 51 GLN A N 1
ATOM 379 C CA . GLN A 1 51 ? 35.260 12.064 139.265 1.00 61.58 51 GLN A CA 1
ATOM 380 C C . GLN A 1 51 ? 35.980 11.684 140.558 1.00 59.57 51 GLN A C 1
ATOM 381 O O . GLN A 1 51 ? 36.165 12.552 141.408 1.00 55.60 51 GLN A O 1
ATOM 387 N N . ILE A 1 52 ? 36.385 10.415 140.692 1.00 51.59 52 ILE A N 1
ATOM 388 C CA . ILE A 1 52 ? 37.191 10.032 141.838 1.00 54.37 52 ILE A CA 1
ATOM 389 C C . ILE A 1 52 ? 38.614 10.584 141.665 1.00 54.33 52 ILE A C 1
ATOM 390 O O . ILE A 1 52 ? 39.200 11.113 142.618 1.00 50.93 52 ILE A O 1
ATOM 395 N N . ARG A 1 53 ? 39.166 10.457 140.452 1.00 54.59 53 ARG A N 1
ATOM 396 C CA . ARG A 1 53 ? 40.593 10.710 140.206 1.00 54.70 53 ARG A CA 1
ATOM 397 C C . ARG A 1 53 ? 40.888 12.209 140.311 1.00 54.30 53 ARG A C 1
ATOM 398 O O . ARG A 1 53 ? 41.838 12.602 140.970 1.00 52.98 53 ARG A O 1
ATOM 406 N N . TYR A 1 54 ? 40.037 13.028 139.687 1.00 58.15 54 TYR A N 1
ATOM 407 C CA . TYR A 1 54 ? 40.269 14.464 139.539 1.00 67.52 54 TYR A CA 1
ATOM 408 C C . TYR A 1 54 ? 39.339 15.273 140.452 1.00 67.12 54 TYR A C 1
ATOM 409 O O . TYR A 1 54 ? 39.242 16.492 140.309 1.00 64.70 54 TYR A O 1
ATOM 418 N N . HIS A 1 55 ? 38.716 14.617 141.438 1.00 72.27 55 HIS A N 1
ATOM 419 C CA . HIS A 1 55 ? 37.980 15.338 142.483 1.00 76.49 55 HIS A CA 1
ATOM 420 C C . HIS A 1 55 ? 38.926 16.320 143.175 1.00 77.72 55 HIS A C 1
ATOM 421 O O . HIS A 1 55 ? 38.460 17.297 143.737 1.00 81.85 55 HIS A O 1
ATOM 428 N N . MET A 1 56 ? 40.231 16.014 143.140 1.00 85.81 56 MET A N 1
ATOM 429 C CA . MET A 1 56 ? 41.296 16.800 143.770 1.00 88.75 56 MET A CA 1
ATOM 430 C C . MET A 1 56 ? 41.382 18.188 143.125 1.00 91.06 56 MET A C 1
ATOM 431 O O . MET A 1 56 ? 41.498 19.188 143.830 1.00 103.62 56 MET A O 1
ATOM 433 N N . ALA A 1 57 ? 41.320 18.235 141.790 1.00 90.59 57 ALA A N 1
ATOM 434 C CA . ALA A 1 57 ? 41.377 19.482 141.024 1.00 90.50 57 ALA A CA 1
ATOM 435 C C . ALA A 1 57 ? 42.543 20.360 141.524 1.00 84.38 57 ALA A C 1
ATOM 436 O O . ALA A 1 57 ? 42.523 21.605 141.444 1.00 63.19 57 ALA A O 1
ATOM 438 N N . ASP A 1 62 ? 44.534 20.124 139.190 1.00 85.73 62 ASP A N 1
ATOM 439 C CA . ASP A 1 62 ? 44.581 19.042 138.220 1.00 91.83 62 ASP A CA 1
ATOM 440 C C . ASP A 1 62 ? 43.802 19.434 136.953 1.00 99.89 62 ASP A C 1
ATOM 441 O O . ASP A 1 62 ? 42.788 18.811 136.635 1.00 92.52 62 ASP A O 1
ATOM 443 N N . LYS A 1 63 ? 44.325 20.423 136.206 1.00 115.04 63 LYS A N 1
ATOM 444 C CA . LYS A 1 63 ? 43.690 20.978 134.985 1.00 111.36 63 LYS A CA 1
ATOM 445 C C . LYS A 1 63 ? 44.011 20.088 133.782 1.00 116.50 63 LYS A C 1
ATOM 446 O O . LYS A 1 63 ? 44.766 20.510 132.891 1.00 110.39 63 LYS A O 1
ATOM 452 N N . LEU A 1 64 ? 43.441 18.875 133.792 1.00 118.59 64 LEU A N 1
ATOM 453 C CA . LEU A 1 64 ? 43.495 17.926 132.697 1.00 108.92 64 LEU A CA 1
ATOM 454 C C . LEU A 1 64 ? 42.679 18.516 131.554 1.00 100.10 64 LEU A C 1
ATOM 455 O O . LEU A 1 64 ? 42.976 18.314 130.384 1.00 89.88 64 LEU A O 1
ATOM 460 N N . GLY A 1 65 ? 41.642 19.247 131.963 1.00 101.87 65 GLY A N 1
ATOM 461 C CA . GLY A 1 65 ? 40.742 19.907 131.102 1.00 109.95 65 GLY A CA 1
ATOM 462 C C . GLY A 1 65 ? 39.393 19.234 131.194 1.00 116.25 65 GLY A C 1
ATOM 463 O O . GLY A 1 65 ? 39.160 18.412 132.098 1.00 103.81 65 GLY A O 1
ATOM 464 N N . ASN A 1 66 ? 38.548 19.586 130.220 1.00 123.37 66 ASN A N 1
ATOM 465 C CA . ASN A 1 66 ? 37.175 19.131 130.049 1.00 109.87 66 ASN A CA 1
ATOM 466 C C . ASN A 1 66 ? 36.244 20.018 130.889 1.00 115.04 66 ASN A C 1
ATOM 467 O O . ASN A 1 66 ? 36.678 20.869 131.697 1.00 114.38 66 ASN A O 1
ATOM 469 N N . ASP A 1 67 ? 34.949 19.845 130.626 1.00 118.43 67 ASP A N 1
ATOM 470 C CA . ASP A 1 67 ? 33.887 20.353 131.451 1.00 109.18 67 ASP A CA 1
ATOM 471 C C . ASP A 1 67 ? 33.176 19.134 132.065 1.00 103.95 67 ASP A C 1
ATOM 472 O O . ASP A 1 67 ? 31.989 18.834 131.826 1.00 81.72 67 ASP A O 1
ATOM 477 N N . HIS A 1 68 ? 33.968 18.404 132.851 1.00 104.71 68 HIS A N 1
ATOM 478 C CA . HIS A 1 68 ? 33.605 17.111 133.340 1.00 102.81 68 HIS A CA 1
ATOM 479 C C . HIS A 1 68 ? 32.783 17.271 134.613 1.00 97.75 68 HIS A C 1
ATOM 480 O O . HIS A 1 68 ? 32.878 18.290 135.308 1.00 90.88 68 HIS A O 1
ATOM 487 N N . LEU A 1 69 ? 32.052 16.206 134.939 1.00 88.74 69 LEU A N 1
ATOM 488 C CA . LEU A 1 69 ? 31.203 16.178 136.093 1.00 74.73 69 LEU A CA 1
ATOM 489 C C . LEU A 1 69 ? 32.087 16.290 137.337 1.00 71.77 69 LEU A C 1
ATOM 490 O O . LEU A 1 69 ? 31.613 16.618 138.409 1.00 79.44 69 LEU A O 1
ATOM 495 N N . ALA A 1 70 ? 33.386 16.038 137.163 1.00 62.61 70 ALA A N 1
ATOM 496 C CA . ALA A 1 70 ? 34.353 16.264 138.200 1.00 56.87 70 ALA A CA 1
ATOM 497 C C . ALA A 1 70 ? 34.228 17.693 138.741 1.00 50.03 70 ALA A C 1
ATOM 498 O O . ALA A 1 70 ? 34.338 17.918 139.939 1.00 50.95 70 ALA A O 1
ATOM 500 N N . TYR A 1 71 ? 33.988 18.657 137.852 1.00 50.56 71 TYR A N 1
ATOM 501 C CA . TYR A 1 71 ? 33.938 20.054 138.236 1.00 55.24 71 TYR A CA 1
ATOM 502 C C . TYR A 1 71 ? 32.737 20.304 139.159 1.00 58.59 71 TYR A C 1
ATOM 503 O O . TYR A 1 71 ? 32.798 21.210 140.020 1.00 59.06 71 TYR A O 1
ATOM 512 N N . ILE A 1 72 ? 31.656 19.523 138.962 1.00 56.62 72 ILE A N 1
ATOM 513 C CA . ILE A 1 72 ? 30.484 19.525 139.855 1.00 50.41 72 ILE A CA 1
ATOM 514 C C . ILE A 1 72 ? 30.905 18.926 141.204 1.00 48.64 72 ILE A C 1
ATOM 515 O O . ILE A 1 72 ? 30.855 19.609 142.219 1.00 45.02 72 ILE A O 1
ATOM 520 N N . THR A 1 73 ? 31.334 17.657 141.194 1.00 47.72 73 THR A N 1
ATOM 521 C CA . THR A 1 73 ? 31.677 16.908 142.416 1.00 48.48 73 THR A CA 1
ATOM 522 C C . THR A 1 73 ? 32.650 17.724 143.285 1.00 47.92 73 THR A C 1
ATOM 523 O O . THR A 1 73 ? 32.563 17.678 144.520 1.00 40.84 73 THR A O 1
ATOM 527 N N . TYR A 1 74 ? 33.566 18.464 142.644 1.00 49.87 74 TYR A N 1
ATOM 528 C CA . TYR A 1 74 ? 34.571 19.272 143.355 1.00 54.06 74 TYR A CA 1
ATOM 529 C C . TYR A 1 74 ? 33.898 20.330 144.254 1.00 52.46 74 TYR A C 1
ATOM 530 O O . TYR A 1 74 ? 34.169 20.411 145.478 1.00 49.47 74 TYR A O 1
ATOM 539 N N . ILE A 1 75 ? 33.038 21.151 143.638 1.00 48.72 75 ILE A N 1
ATOM 540 C CA . ILE A 1 75 ? 32.419 22.296 144.313 1.00 47.63 75 ILE A CA 1
ATOM 541 C C . ILE A 1 75 ? 31.451 21.777 145.371 1.00 45.60 75 ILE A C 1
ATOM 542 O O . ILE A 1 75 ? 31.339 22.383 146.427 1.00 41.32 75 ILE A O 1
ATOM 547 N N . ALA A 1 76 ? 30.775 20.658 145.073 1.00 48.58 76 ALA A N 1
ATOM 548 C CA . ALA A 1 76 ? 29.842 20.031 146.026 1.00 48.24 76 ALA A CA 1
ATOM 549 C C . ALA A 1 76 ? 30.632 19.476 147.218 1.00 49.92 76 ALA A C 1
ATOM 550 O O . ALA A 1 76 ? 30.169 19.569 148.347 1.00 46.28 76 ALA A O 1
ATOM 552 N N . ASP A 1 77 ? 31.829 18.931 146.946 1.00 51.66 77 ASP A N 1
ATOM 553 C CA . ASP A 1 77 ? 32.738 18.487 147.987 1.00 51.02 77 ASP A CA 1
ATOM 554 C C . ASP A 1 77 ? 32.999 19.673 148.925 1.00 49.12 77 ASP A C 1
ATOM 555 O O . ASP A 1 77 ? 32.876 19.536 150.146 1.00 50.62 77 ASP A O 1
ATOM 560 N N . ASN A 1 78 ? 33.339 20.835 148.360 1.00 48.48 78 ASN A N 1
ATOM 561 C CA . ASN A 1 78 ? 33.646 22.016 149.190 1.00 53.78 78 ASN A CA 1
ATOM 562 C C . ASN A 1 78 ? 32.384 22.452 149.983 1.00 52.08 78 ASN A C 1
ATOM 563 O O . ASN A 1 78 ? 32.475 22.769 151.157 1.00 50.08 78 ASN A O 1
ATOM 565 N N . ILE A 1 79 ? 31.194 22.420 149.375 1.00 50.18 79 ILE A N 1
ATOM 566 C CA . ILE A 1 79 ? 29.969 22.907 150.046 1.00 48.15 79 ILE A CA 1
ATOM 567 C C . ILE A 1 79 ? 29.520 21.928 151.140 1.00 50.54 79 ILE A C 1
ATOM 568 O O . ILE A 1 79 ? 28.958 22.337 152.158 1.00 54.17 79 ILE A O 1
ATOM 573 N N . ALA A 1 80 ? 29.815 20.643 150.943 1.00 55.04 80 ALA A N 1
ATOM 574 C CA . ALA A 1 80 ? 29.401 19.578 151.846 1.00 54.75 80 ALA A CA 1
ATOM 575 C C . ALA A 1 80 ? 30.128 19.658 153.192 1.00 55.45 80 ALA A C 1
ATOM 576 O O . ALA A 1 80 ? 29.857 18.855 154.086 1.00 54.80 80 ALA A O 1
ATOM 578 N N . SER A 1 81 ? 31.086 20.580 153.313 1.00 56.81 81 SER A N 1
ATOM 579 C CA . SER A 1 81 ? 31.781 20.817 154.563 1.00 61.28 81 SER A CA 1
ATOM 580 C C . SER A 1 81 ? 31.769 22.311 154.883 1.00 71.77 81 SER A C 1
ATOM 581 O O . SER A 1 81 ? 31.584 23.147 154.016 1.00 77.43 81 SER A O 1
ATOM 584 N N . GLY A 1 82 ? 32.009 22.634 156.151 1.00 86.24 82 GLY A N 1
ATOM 585 C CA . GLY A 1 82 ? 32.055 24.029 156.602 1.00 88.61 82 GLY A CA 1
ATOM 586 C C . GLY A 1 82 ? 33.208 24.818 155.987 1.00 85.16 82 GLY A C 1
ATOM 587 O O . GLY A 1 82 ? 33.170 26.041 155.960 1.00 84.84 82 GLY A O 1
ATOM 588 N N . VAL A 1 83 ? 34.249 24.119 155.523 1.00 79.46 83 VAL A N 1
ATOM 589 C CA . VAL A 1 83 ? 35.437 24.738 154.972 1.00 79.58 83 VAL A CA 1
ATOM 590 C C . VAL A 1 83 ? 35.172 25.148 153.521 1.00 81.72 83 VAL A C 1
ATOM 591 O O . VAL A 1 83 ? 34.352 24.529 152.853 1.00 74.84 83 VAL A O 1
ATOM 593 N N . ASP A 1 84 ? 35.915 26.164 153.056 1.00 93.86 84 ASP A N 1
ATOM 594 C CA . ASP A 1 84 ? 35.652 26.892 151.800 1.00 102.07 84 ASP A CA 1
ATOM 595 C C . ASP A 1 84 ? 36.758 26.652 150.760 1.00 103.77 84 ASP A C 1
ATOM 596 O O . ASP A 1 84 ? 37.726 25.912 151.009 1.00 103.21 84 ASP A O 1
ATOM 598 N N . ARG A 1 85 ? 36.580 27.284 149.589 1.00 97.95 85 ARG A N 1
ATOM 599 C CA . ARG A 1 85 ? 37.597 27.390 148.541 1.00 101.02 85 ARG A CA 1
ATOM 600 C C . ARG A 1 85 ? 38.047 28.853 148.417 1.00 111.02 85 ARG A C 1
ATOM 601 O O . ARG A 1 85 ? 37.274 29.791 148.646 1.00 106.62 85 ARG A O 1
ATOM 603 N N . THR A 1 103 ? 50.196 13.688 164.380 1.00 86.46 103 THR A N 1
ATOM 604 C CA . THR A 1 103 ? 49.541 14.551 163.411 1.00 91.39 103 THR A CA 1
ATOM 605 C C . THR A 1 103 ? 48.075 14.109 163.238 1.00 99.13 103 THR A C 1
ATOM 606 O O . THR A 1 103 ? 47.153 14.942 163.229 1.00 91.17 103 THR A O 1
ATOM 608 N N . TYR A 1 104 ? 47.866 12.787 163.129 1.00 104.59 104 TYR A N 1
ATOM 609 C CA . TYR A 1 104 ? 46.562 12.178 162.768 1.00 97.28 104 TYR A CA 1
ATOM 610 C C . TYR A 1 104 ? 45.750 11.839 164.029 1.00 80.15 104 TYR A C 1
ATOM 611 O O . TYR A 1 104 ? 46.300 11.406 165.039 1.00 83.92 104 TYR A O 1
ATOM 620 N N . THR A 1 105 ? 44.432 12.043 163.946 1.00 65.46 105 THR A N 1
ATOM 621 C CA . THR A 1 105 ? 43.499 11.763 165.033 1.00 58.00 105 THR A CA 1
ATOM 622 C C . THR A 1 105 ? 42.244 11.059 164.493 1.00 51.00 105 THR A C 1
ATOM 623 O O . THR A 1 105 ? 41.878 11.169 163.325 1.00 47.59 105 THR A O 1
ATOM 627 N N . ASN A 1 106 ? 41.559 10.362 165.395 1.00 43.46 106 ASN A N 1
ATOM 628 C CA . ASN A 1 106 ? 40.329 9.686 165.095 1.00 38.63 106 ASN A CA 1
ATOM 629 C C . ASN A 1 106 ? 39.197 10.710 165.065 1.00 37.60 106 ASN A C 1
ATOM 630 O O . ASN A 1 106 ? 39.430 11.909 165.302 1.00 41.16 106 ASN A O 1
ATOM 635 N N . GLN A 1 107 ? 37.978 10.228 164.799 1.00 32.75 107 GLN A N 1
ATOM 636 C CA . GLN A 1 107 ? 36.830 11.081 164.640 1.00 30.08 107 GLN A CA 1
ATOM 637 C C . GLN A 1 107 ? 36.404 11.672 165.981 1.00 29.74 107 GLN A C 1
ATOM 638 O O . GLN A 1 107 ? 36.424 11.008 167.006 1.00 26.87 107 GLN A O 1
ATOM 644 N N . ALA A 1 108 ? 36.005 12.942 165.938 1.00 30.91 108 ALA A N 1
ATOM 645 C CA . ALA A 1 108 ? 35.652 13.674 167.131 1.00 31.30 108 ALA A CA 1
ATOM 646 C C . ALA A 1 108 ? 34.149 13.576 167.391 1.00 30.43 108 ALA A C 1
ATOM 647 O O . ALA A 1 108 ? 33.342 13.530 166.488 1.00 31.11 108 ALA A O 1
ATOM 649 N N . ASP A 1 109 ? 33.802 13.537 168.668 1.00 32.42 109 ASP A N 1
ATOM 650 C CA . ASP A 1 109 ? 32.446 13.645 169.126 1.00 34.16 109 ASP A CA 1
ATOM 651 C C . ASP A 1 109 ? 31.863 14.925 168.524 1.00 35.75 109 ASP A C 1
ATOM 652 O O . ASP A 1 109 ? 32.586 15.900 168.307 1.00 34.90 109 ASP A O 1
ATOM 657 N N . ILE A 1 110 ? 30.559 14.914 168.235 1.00 41.19 110 ILE A N 1
ATOM 658 C CA . ILE A 1 110 ? 29.885 16.125 167.755 1.00 41.76 110 ILE A CA 1
ATOM 659 C C . ILE A 1 110 ? 29.749 17.012 168.984 1.00 41.79 110 ILE A C 1
ATOM 660 O O . ILE A 1 110 ? 29.877 18.229 168.879 1.00 46.21 110 ILE A O 1
ATOM 665 N N . PHE A 1 111 ? 29.566 16.367 170.144 1.00 36.48 111 PHE A N 1
ATOM 666 C CA . PHE A 1 111 ? 29.337 17.071 171.378 1.00 35.40 111 PHE A CA 1
ATOM 667 C C . PHE A 1 111 ? 30.604 17.741 171.906 1.00 35.08 111 PHE A C 1
ATOM 668 O O . PHE A 1 111 ? 30.537 18.421 172.886 1.00 35.79 111 PHE A O 1
ATOM 676 N N . ASN A 1 112 ? 31.741 17.560 171.239 1.00 36.12 112 ASN A N 1
ATOM 677 C CA . ASN A 1 112 ? 32.916 18.346 171.533 1.00 36.38 112 ASN A CA 1
ATOM 678 C C . ASN A 1 112 ? 32.569 19.829 171.438 1.00 37.15 112 ASN A C 1
ATOM 679 O O . ASN A 1 112 ? 32.714 20.540 172.426 1.00 38.64 112 ASN A O 1
ATOM 684 N N . VAL A 1 113 ? 32.131 20.273 170.250 1.00 38.07 113 VAL A N 1
ATOM 685 C CA . VAL A 1 113 ? 31.931 21.705 169.984 1.00 36.74 113 VAL A CA 1
ATOM 686 C C . VAL A 1 113 ? 30.466 22.054 170.177 1.00 34.51 113 VAL A C 1
ATOM 687 O O . VAL A 1 113 ? 30.058 23.189 169.933 1.00 35.58 113 VAL A O 1
ATOM 691 N N . PHE A 1 114 ? 29.686 21.068 170.600 1.00 34.00 114 PHE A N 1
ATOM 692 C CA . PHE A 1 114 ? 28.336 21.344 171.012 1.00 37.71 114 PHE A CA 1
ATOM 693 C C . PHE A 1 114 ? 28.364 21.978 172.408 1.00 35.49 114 PHE A C 1
ATOM 694 O O . PHE A 1 114 ? 28.994 21.446 173.312 1.00 33.78 114 PHE A O 1
ATOM 702 N N . GLY A 1 115 ? 27.694 23.118 172.564 1.00 33.24 115 GLY A N 1
ATOM 703 C CA . GLY A 1 115 ? 27.549 23.771 173.884 1.00 34.68 115 GLY A CA 1
ATOM 704 C C . GLY A 1 115 ? 28.861 24.286 174.461 1.00 32.14 115 GLY A C 1
ATOM 705 O O . GLY A 1 115 ? 29.732 24.732 173.738 1.00 31.19 115 GLY A O 1
ATOM 706 N N . ALA A 1 116 ? 28.993 24.197 175.783 1.00 32.56 116 ALA A N 1
ATOM 707 C CA . ALA A 1 116 ? 30.167 24.709 176.487 1.00 36.90 116 ALA A CA 1
ATOM 708 C C . ALA A 1 116 ? 31.394 23.882 176.143 1.00 37.67 116 ALA A C 1
ATOM 709 O O . ALA A 1 116 ? 31.272 22.743 175.787 1.00 35.51 116 ALA A O 1
ATOM 711 N N . GLN A 1 117 ? 32.567 24.494 176.304 1.00 42.97 117 GLN A N 1
ATOM 712 C CA . GLN A 1 117 ? 33.820 23.788 176.202 1.00 47.97 117 GLN A CA 1
ATOM 713 C C . GLN A 1 117 ? 34.055 23.004 177.500 1.00 45.38 117 GLN A C 1
ATOM 714 O O . GLN A 1 117 ? 33.931 23.556 178.576 1.00 49.53 117 GLN A O 1
ATOM 720 N N . THR A 1 118 ? 34.359 21.712 177.353 1.00 42.65 118 THR A N 1
ATOM 721 C CA . THR A 1 118 ? 34.610 20.762 178.442 1.00 43.43 118 THR A CA 1
ATOM 722 C C . THR A 1 118 ? 35.720 19.842 177.933 1.00 45.06 118 THR A C 1
ATOM 723 O O . THR A 1 118 ? 36.534 20.279 177.125 1.00 50.37 118 THR A O 1
ATOM 727 N N . ASP A 1 119 ? 35.760 18.587 178.388 1.00 45.56 119 ASP A N 1
ATOM 728 C CA . ASP A 1 119 ? 36.684 17.622 177.813 1.00 47.20 119 ASP A CA 1
ATOM 729 C C . ASP A 1 119 ? 36.296 17.401 176.348 1.00 40.88 119 ASP A C 1
ATOM 730 O O . ASP A 1 119 ? 35.160 17.590 176.001 1.00 38.72 119 ASP A O 1
ATOM 735 N N . LYS A 1 120 ? 37.271 17.010 175.526 1.00 38.07 120 LYS A N 1
ATOM 736 C CA . LYS A 1 120 ? 37.072 16.557 174.159 1.00 36.51 120 LYS A CA 1
ATOM 737 C C . LYS A 1 120 ? 37.136 15.036 174.135 1.00 34.59 120 LYS A C 1
ATOM 738 O O . LYS A 1 120 ? 38.089 14.458 174.675 1.00 39.22 120 LYS A O 1
ATOM 744 N N . ARG A 1 121 ? 36.131 14.414 173.510 1.00 31.55 121 ARG A N 1
ATOM 745 C CA . ARG A 1 121 ? 36.047 12.949 173.358 1.00 31.79 121 ARG A CA 1
ATOM 746 C C . ARG A 1 121 ? 36.129 12.590 171.874 1.00 29.94 121 ARG A C 1
ATOM 747 O O . ARG A 1 121 ? 35.877 13.437 171.020 1.00 28.61 121 ARG A O 1
ATOM 755 N N . TYR A 1 122 ? 36.452 11.323 171.587 1.00 29.62 122 TYR A N 1
ATOM 756 C CA . TYR A 1 122 ? 36.686 10.848 170.216 1.00 29.77 122 TYR A CA 1
ATOM 757 C C . TYR A 1 122 ? 36.117 9.444 170.039 1.00 26.83 122 TYR A C 1
ATOM 758 O O . TYR A 1 122 ? 35.917 8.746 171.008 1.00 24.32 122 TYR A O 1
ATOM 767 N N . PHE A 1 123 ? 35.923 9.059 168.777 1.00 28.60 123 PHE A N 1
ATOM 768 C CA . PHE A 1 123 ? 35.179 7.851 168.360 1.00 31.83 123 PHE A CA 1
ATOM 769 C C . PHE A 1 123 ? 36.118 6.807 167.745 1.00 32.67 123 PHE A C 1
ATOM 770 O O . PHE A 1 123 ? 36.716 7.009 166.664 1.00 32.61 123 PHE A O 1
ATOM 778 N N . LYS A 1 124 ? 36.177 5.647 168.393 1.00 34.99 124 LYS A N 1
ATOM 779 C CA . LYS A 1 124 ? 36.822 4.502 167.816 1.00 37.55 124 LYS A CA 1
ATOM 780 C C . LYS A 1 124 ? 35.986 4.063 166.623 1.00 31.63 124 LYS A C 1
ATOM 781 O O . LYS A 1 124 ? 34.794 3.853 166.757 1.00 29.17 124 LYS A O 1
ATOM 787 N N . PRO A 1 125 ? 36.594 3.876 165.440 1.00 30.54 125 PRO A N 1
ATOM 788 C CA . PRO A 1 125 ? 35.870 3.460 164.241 1.00 30.73 125 PRO A CA 1
ATOM 789 C C . PRO A 1 125 ? 35.411 1.999 164.272 1.00 30.54 125 PRO A C 1
ATOM 790 O O . PRO A 1 125 ? 36.237 1.082 164.395 1.00 29.84 125 PRO A O 1
ATOM 794 N N . THR A 1 126 ? 34.086 1.834 164.173 1.00 31.21 126 THR A N 1
ATOM 795 C CA . THR A 1 126 ? 33.421 0.573 164.147 1.00 31.09 126 THR A CA 1
ATOM 796 C C . THR A 1 126 ? 32.375 0.569 163.024 1.00 33.07 126 THR A C 1
ATOM 797 O O . THR A 1 126 ? 31.953 1.636 162.461 1.00 30.58 126 THR A O 1
ATOM 801 N N . VAL A 1 127 ? 31.993 -0.671 162.702 1.00 35.11 127 VAL A N 1
ATOM 802 C CA . VAL A 1 127 ? 30.900 -0.987 161.847 1.00 36.47 127 VAL A CA 1
ATOM 803 C C . VAL A 1 127 ? 29.673 -1.208 162.728 1.00 35.56 127 VAL A C 1
ATOM 804 O O . VAL A 1 127 ? 29.780 -1.697 163.833 1.00 33.32 127 VAL A O 1
ATOM 808 N N . LEU A 1 128 ? 28.508 -0.844 162.196 1.00 37.53 128 LEU A N 1
ATOM 809 C CA . LEU A 1 128 ? 27.294 -0.780 162.964 1.00 37.18 128 LEU A CA 1
ATOM 810 C C . LEU A 1 128 ? 26.674 -2.175 163.042 1.00 38.88 128 LEU A C 1
ATOM 811 O O . LEU A 1 128 ? 26.519 -2.832 162.034 1.00 38.19 128 LEU A O 1
ATOM 816 N N . ASN A 1 129 ? 26.330 -2.601 164.257 1.00 42.52 129 ASN A N 1
ATOM 817 C CA . ASN A 1 129 ? 25.598 -3.845 164.481 1.00 45.61 129 ASN A CA 1
ATOM 818 C C . ASN A 1 129 ? 24.320 -3.506 165.252 1.00 49.40 129 ASN A C 1
ATOM 819 O O . ASN A 1 129 ? 24.378 -2.699 166.195 1.00 50.56 129 ASN A O 1
ATOM 821 N N . LEU A 1 130 ? 23.188 -4.109 164.853 1.00 51.22 130 LEU A N 1
ATOM 822 C CA . LEU A 1 130 ? 21.912 -3.947 165.582 1.00 51.76 130 LEU A CA 1
ATOM 823 C C . LEU A 1 130 ? 22.085 -4.296 167.065 1.00 51.73 130 LEU A C 1
ATOM 824 O O . LEU A 1 130 ? 21.897 -3.441 167.932 1.00 52.73 130 LEU A O 1
ATOM 829 N N . LYS A 1 131 ? 22.412 -5.561 167.331 1.00 48.53 131 LYS A N 1
ATOM 830 C CA . LYS A 1 131 ? 22.781 -5.990 168.646 1.00 49.50 131 LYS A CA 1
ATOM 831 C C . LYS A 1 131 ? 24.157 -5.392 168.965 1.00 48.53 131 LYS A C 1
ATOM 832 O O . LYS A 1 131 ? 25.131 -5.753 168.319 1.00 57.86 131 LYS A O 1
ATOM 834 N N . SER A 1 132 ? 24.193 -4.419 169.886 1.00 46.20 132 SER A N 1
ATOM 835 C CA . SER A 1 132 ? 25.412 -3.700 170.341 1.00 43.74 132 SER A CA 1
ATOM 836 C C . SER A 1 132 ? 25.020 -2.605 171.338 1.00 42.28 132 SER A C 1
ATOM 837 O O . SER A 1 132 ? 23.942 -2.031 171.254 1.00 46.21 132 SER A O 1
ATOM 839 N N . LYS A 1 133 ? 25.896 -2.351 172.308 1.00 38.12 133 LYS A N 1
ATOM 840 C CA . LYS A 1 133 ? 25.752 -1.219 173.175 1.00 34.90 133 LYS A CA 1
ATOM 841 C C . LYS A 1 133 ? 26.215 0.008 172.399 1.00 33.69 133 LYS A C 1
ATOM 842 O O . LYS A 1 133 ? 26.835 -0.114 171.349 1.00 35.84 133 LYS A O 1
ATOM 844 N N . PRO A 1 134 ? 25.903 1.233 172.843 1.00 34.85 134 PRO A N 1
ATOM 845 C CA . PRO A 1 134 ? 26.351 2.425 172.136 1.00 38.78 134 PRO A CA 1
ATOM 846 C C . PRO A 1 134 ? 27.879 2.462 172.009 1.00 40.02 134 PRO A C 1
ATOM 847 O O . PRO A 1 134 ? 28.581 2.093 172.953 1.00 41.46 134 PRO A O 1
ATOM 851 N N . ASN A 1 135 ? 28.350 2.890 170.832 1.00 36.71 135 ASN A N 1
ATOM 852 C CA . ASN A 1 135 ? 29.754 3.081 170.524 1.00 31.64 135 ASN A CA 1
ATOM 853 C C . ASN A 1 135 ? 30.210 4.410 171.118 1.00 29.29 135 ASN A C 1
ATOM 854 O O . ASN A 1 135 ? 30.378 5.378 170.409 1.00 30.51 135 ASN A O 1
ATOM 859 N N . PHE A 1 136 ? 30.381 4.444 172.433 1.00 28.33 136 PHE A N 1
ATOM 860 C CA . PHE A 1 136 ? 30.645 5.688 173.167 1.00 27.34 136 PHE A CA 1
ATOM 861 C C . PHE A 1 136 ? 31.965 6.329 172.722 1.00 28.03 136 PHE A C 1
ATOM 862 O O . PHE A 1 136 ? 32.994 5.663 172.463 1.00 29.08 136 PHE A O 1
ATOM 870 N N . ALA A 1 137 ? 31.945 7.650 172.652 1.00 27.41 137 ALA A N 1
ATOM 871 C CA . ALA A 1 137 ? 33.182 8.343 172.554 1.00 29.42 137 ALA A CA 1
ATOM 872 C C . ALA A 1 137 ? 33.922 8.266 173.906 1.00 31.15 137 ALA A C 1
ATOM 873 O O . ALA A 1 137 ? 33.297 8.178 174.977 1.00 28.40 137 ALA A O 1
ATOM 875 N N . SER A 1 138 ? 35.262 8.265 173.851 1.00 33.01 138 SER A N 1
ATOM 876 C CA . SER A 1 138 ? 36.112 8.373 175.043 1.00 37.51 138 SER A CA 1
ATOM 877 C C . SER A 1 138 ? 37.174 9.428 174.773 1.00 40.77 138 SER A C 1
ATOM 878 O O . SER A 1 138 ? 37.496 9.673 173.610 1.00 42.90 138 SER A O 1
ATOM 880 N N . ALA A 1 139 ? 37.689 10.032 175.851 1.00 42.85 139 ALA A N 1
ATOM 881 C CA . ALA A 1 139 ? 38.709 11.074 175.748 1.00 45.21 139 ALA A CA 1
ATOM 882 C C . ALA A 1 139 ? 40.058 10.440 175.388 1.00 45.79 139 ALA A C 1
ATOM 883 O O . ALA A 1 139 ? 41.010 11.122 175.021 1.00 45.38 139 ALA A O 1
ATOM 885 N N . THR A 1 140 ? 40.097 9.113 175.481 1.00 49.85 140 THR A N 1
ATOM 886 C CA . THR A 1 140 ? 41.254 8.306 175.254 1.00 51.64 140 THR A CA 1
ATOM 887 C C . THR A 1 140 ? 40.978 7.411 174.058 1.00 52.12 140 THR A C 1
ATOM 888 O O . THR A 1 140 ? 41.066 6.207 174.193 1.00 57.87 140 THR A O 1
ATOM 892 N N . TYR A 1 141 ? 40.543 7.999 172.945 1.00 51.02 141 TYR A N 1
ATOM 893 C CA . TYR A 1 141 ? 40.589 7.303 171.664 1.00 49.68 141 TYR A CA 1
ATOM 894 C C . TYR A 1 141 ? 41.126 8.229 170.572 1.00 46.23 141 TYR A C 1
ATOM 895 O O . TYR A 1 141 ? 40.981 7.909 169.381 1.00 46.87 141 TYR A O 1
ATOM 904 N N . GLU A 1 142 ? 41.765 9.338 170.971 1.00 42.74 142 GLU A N 1
ATOM 905 C CA . GLU A 1 142 ? 42.221 10.344 170.021 1.00 42.72 142 GLU A CA 1
ATOM 906 C C . GLU A 1 142 ? 43.097 9.676 168.966 1.00 40.61 142 GLU A C 1
ATOM 907 O O . GLU A 1 142 ? 42.808 9.773 167.780 1.00 36.31 142 GLU A O 1
ATOM 913 N N . PRO A 1 143 ? 44.164 8.948 169.362 1.00 42.47 143 PRO A N 1
ATOM 914 C CA . PRO A 1 143 ? 45.132 8.386 168.423 1.00 38.87 143 PRO A CA 1
ATOM 915 C C . PRO A 1 143 ? 44.524 7.490 167.354 1.00 36.88 143 PRO A C 1
ATOM 916 O O . PRO A 1 143 ? 43.825 6.543 167.673 1.00 34.77 143 PRO A O 1
ATOM 920 N N . PHE A 1 144 ? 44.835 7.837 166.110 1.00 41.77 144 PHE A N 1
ATOM 921 C CA . PHE A 1 144 ? 44.522 7.077 164.919 1.00 46.36 144 PHE A CA 1
ATOM 922 C C . PHE A 1 144 ? 45.334 5.775 164.893 1.00 50.01 144 PHE A C 1
ATOM 923 O O . PHE A 1 144 ? 46.521 5.780 165.269 1.00 46.80 144 PHE A O 1
ATOM 931 N N . SER A 1 145 ? 44.693 4.682 164.443 1.00 57.16 145 SER A N 1
ATOM 932 C CA . SER A 1 145 ? 45.336 3.356 164.253 1.00 60.37 145 SER A CA 1
ATOM 933 C C . SER A 1 145 ? 44.732 2.664 163.028 1.00 62.01 145 SER A C 1
ATOM 934 O O . SER A 1 145 ? 43.505 2.543 162.920 1.00 62.31 145 SER A O 1
ATOM 936 N N . LYS A 1 146 ? 45.623 2.187 162.151 1.00 64.44 146 LYS A N 1
ATOM 937 C CA . LYS A 1 146 ? 45.294 1.506 160.895 1.00 64.78 146 LYS A CA 1
ATOM 938 C C . LYS A 1 146 ? 44.517 0.201 161.142 1.00 59.23 146 LYS A C 1
ATOM 939 O O . LYS A 1 146 ? 43.765 -0.243 160.266 1.00 58.45 146 LYS A O 1
ATOM 941 N N . GLY A 1 147 ? 44.722 -0.414 162.314 1.00 54.52 147 GLY A N 1
ATOM 942 C CA . GLY A 1 147 ? 44.132 -1.705 162.636 1.00 59.64 147 GLY A CA 1
ATOM 943 C C . GLY A 1 147 ? 42.632 -1.689 162.421 1.00 62.44 147 GLY A C 1
ATOM 944 O O . GLY A 1 147 ? 42.041 -2.529 161.684 1.00 66.33 147 GLY A O 1
ATOM 945 N N . ASP A 1 148 ? 42.028 -0.654 162.999 1.00 58.13 148 ASP A N 1
ATOM 946 C CA . ASP A 1 148 ? 40.614 -0.531 163.087 1.00 52.49 148 ASP A CA 1
ATOM 947 C C . ASP A 1 148 ? 39.997 -0.519 161.686 1.00 44.64 148 ASP A C 1
ATOM 948 O O . ASP A 1 148 ? 38.817 -0.834 161.539 1.00 44.35 148 ASP A O 1
ATOM 953 N N . TYR A 1 149 ? 40.799 -0.232 160.662 1.00 39.29 149 TYR A N 1
ATOM 954 C CA . TYR A 1 149 ? 40.248 -0.025 159.352 1.00 41.89 149 TYR A CA 1
ATOM 955 C C . TYR A 1 149 ? 40.183 -1.311 158.533 1.00 44.54 149 TYR A C 1
ATOM 956 O O . TYR A 1 149 ? 39.448 -1.355 157.528 1.00 43.08 149 TYR A O 1
ATOM 965 N N . ALA A 1 150 ? 40.959 -2.332 158.906 1.00 46.90 150 ALA A N 1
ATOM 966 C CA . ALA A 1 150 ? 41.049 -3.495 158.012 1.00 50.05 150 ALA A CA 1
ATOM 967 C C . ALA A 1 150 ? 39.661 -4.127 157.889 1.00 50.37 150 ALA A C 1
ATOM 968 O O . ALA A 1 150 ? 39.130 -4.249 156.783 1.00 51.61 150 ALA A O 1
ATOM 970 N N . ALA A 1 151 ? 39.072 -4.436 159.053 1.00 49.82 151 ALA A N 1
ATOM 971 C CA . ALA A 1 151 ? 37.683 -4.900 159.201 1.00 49.11 151 ALA A CA 1
ATOM 972 C C . ALA A 1 151 ? 36.762 -4.191 158.199 1.00 49.14 151 ALA A C 1
ATOM 973 O O . ALA A 1 151 ? 35.958 -4.833 157.512 1.00 42.55 151 ALA A O 1
ATOM 975 N N . ILE A 1 152 ? 36.882 -2.859 158.151 1.00 51.17 152 ILE A N 1
ATOM 976 C CA . ILE A 1 152 ? 35.989 -1.992 157.396 1.00 49.10 152 ILE A CA 1
ATOM 977 C C . ILE A 1 152 ? 36.310 -2.099 155.909 1.00 49.12 152 ILE A C 1
ATOM 978 O O . ILE A 1 152 ? 35.426 -2.397 155.117 1.00 49.59 152 ILE A O 1
ATOM 983 N N . ALA A 1 153 ? 37.568 -1.829 155.545 1.00 52.98 153 ALA A N 1
ATOM 984 C CA . ALA A 1 153 ? 37.924 -1.631 154.125 1.00 50.57 153 ALA A CA 1
ATOM 985 C C . ALA A 1 153 ? 37.539 -2.884 153.333 1.00 46.98 153 ALA A C 1
ATOM 986 O O . ALA A 1 153 ? 36.905 -2.760 152.305 1.00 42.49 153 ALA A O 1
ATOM 988 N N . THR A 1 154 ? 37.839 -4.072 153.884 1.00 47.96 154 THR A N 1
ATOM 989 C CA . THR A 1 154 ? 37.540 -5.351 153.215 1.00 48.92 154 THR A CA 1
ATOM 990 C C . THR A 1 154 ? 36.020 -5.477 153.058 1.00 45.27 154 THR A C 1
ATOM 991 O O . THR A 1 154 ? 35.540 -5.707 151.960 1.00 47.67 154 THR A O 1
ATOM 995 N N . ARG A 1 155 ? 35.282 -5.253 154.146 1.00 41.82 155 ARG A N 1
ATOM 996 C CA . ARG A 1 155 ? 33.843 -5.320 154.097 1.00 43.45 155 ARG A CA 1
ATOM 997 C C . ARG A 1 155 ? 33.331 -4.384 153.000 1.00 41.62 155 ARG A C 1
ATOM 998 O O . ARG A 1 155 ? 32.368 -4.721 152.301 1.00 40.56 155 ARG A O 1
ATOM 1006 N N . ILE A 1 156 ? 33.968 -3.223 152.843 1.00 41.45 156 ILE A N 1
ATOM 1007 C CA . ILE A 1 156 ? 33.587 -2.327 151.766 1.00 47.68 156 ILE A CA 1
ATOM 1008 C C . ILE A 1 156 ? 33.900 -3.023 150.426 1.00 50.22 156 ILE A C 1
ATOM 1009 O O . ILE A 1 156 ? 33.011 -3.265 149.592 1.00 48.59 156 ILE A O 1
ATOM 1014 N N . LYS A 1 157 ? 35.179 -3.339 150.210 1.00 52.01 157 LYS A N 1
ATOM 1015 C CA . LYS A 1 157 ? 35.633 -3.711 148.893 1.00 56.97 157 LYS A CA 1
ATOM 1016 C C . LYS A 1 157 ? 34.894 -4.977 148.442 1.00 57.39 157 LYS A C 1
ATOM 1017 O O . LYS A 1 157 ? 34.394 -5.011 147.308 1.00 55.49 157 LYS A O 1
ATOM 1023 N N . ASN A 1 158 ? 34.803 -5.967 149.348 1.00 55.16 158 ASN A N 1
ATOM 1024 C CA . ASN A 1 158 ? 33.954 -7.164 149.196 1.00 52.98 158 ASN A CA 1
ATOM 1025 C C . ASN A 1 158 ? 32.612 -6.779 148.585 1.00 51.03 158 ASN A C 1
ATOM 1026 O O . ASN A 1 158 ? 32.320 -7.171 147.480 1.00 49.01 158 ASN A O 1
ATOM 1031 N N . GLU A 1 159 ? 31.838 -5.970 149.310 1.00 51.76 159 GLU A N 1
ATOM 1032 C CA . GLU A 1 159 ? 30.486 -5.683 148.917 1.00 50.43 159 GLU A CA 1
ATOM 1033 C C . GLU A 1 159 ? 30.453 -4.844 147.637 1.00 51.84 159 GLU A C 1
ATOM 1034 O O . GLU A 1 159 ? 29.479 -4.903 146.928 1.00 57.87 159 GLU A O 1
ATOM 1040 N N . LEU A 1 160 ? 31.498 -4.087 147.308 1.00 55.74 160 LEU A N 1
ATOM 1041 C CA . LEU A 1 160 ? 31.427 -3.378 146.043 1.00 63.13 160 LEU A CA 1
ATOM 1042 C C . LEU A 1 160 ? 32.012 -4.225 144.912 1.00 66.26 160 LEU A C 1
ATOM 1043 O O . LEU A 1 160 ? 31.787 -3.896 143.761 1.00 63.70 160 LEU A O 1
ATOM 1048 N N . ALA A 1 161 ? 32.744 -5.296 145.245 1.00 74.13 161 ALA A N 1
ATOM 1049 C CA . ALA A 1 161 ? 33.433 -6.136 144.251 1.00 76.14 161 ALA A CA 1
ATOM 1050 C C . ALA A 1 161 ? 32.470 -6.474 143.108 1.00 73.50 161 ALA A C 1
ATOM 1051 O O . ALA A 1 161 ? 32.648 -5.979 141.992 1.00 68.56 161 ALA A O 1
ATOM 1053 N N . GLU A 1 162 ? 31.456 -7.296 143.399 1.00 75.06 162 GLU A N 1
ATOM 1054 C CA . GLU A 1 162 ? 30.423 -7.628 142.432 1.00 79.15 162 GLU A CA 1
ATOM 1055 C C . GLU A 1 162 ? 29.208 -6.748 142.726 1.00 70.90 162 GLU A C 1
ATOM 1056 O O . GLU A 1 162 ? 28.379 -7.112 143.550 1.00 67.73 162 GLU A O 1
ATOM 1058 N N . PHE A 1 163 ? 29.152 -5.584 142.068 1.00 63.83 163 PHE A N 1
ATOM 1059 C CA . PHE A 1 163 ? 28.186 -4.531 142.390 1.00 66.37 163 PHE A CA 1
ATOM 1060 C C . PHE A 1 163 ? 27.970 -3.635 141.167 1.00 65.14 163 PHE A C 1
ATOM 1061 O O . PHE A 1 163 ? 28.888 -2.917 140.743 1.00 65.41 163 PHE A O 1
ATOM 1069 N N . GLU A 1 164 ? 26.748 -3.666 140.622 1.00 65.01 164 GLU A N 1
ATOM 1070 C CA . GLU A 1 164 ? 26.384 -2.854 139.448 1.00 59.05 164 GLU A CA 1
ATOM 1071 C C . GLU A 1 164 ? 26.090 -1.422 139.928 1.00 53.13 164 GLU A C 1
ATOM 1072 O O . GLU A 1 164 ? 25.230 -1.212 140.803 1.00 50.75 164 GLU A O 1
ATOM 1074 N N . PHE A 1 165 ? 26.815 -0.435 139.395 1.00 46.83 165 PHE A N 1
ATOM 1075 C CA . PHE A 1 165 ? 26.530 0.948 139.779 1.00 49.36 165 PHE A CA 1
ATOM 1076 C C . PHE A 1 165 ? 25.413 1.522 138.895 1.00 48.69 165 PHE A C 1
ATOM 1077 O O . PHE A 1 165 ? 25.665 2.110 137.867 1.00 47.22 165 PHE A O 1
ATOM 1085 N N . ASN A 1 166 ? 24.167 1.385 139.345 1.00 51.86 166 ASN A N 1
ATOM 1086 C CA . ASN A 1 166 ? 23.029 1.841 138.580 1.00 53.77 166 ASN A CA 1
ATOM 1087 C C . ASN A 1 166 ? 21.989 2.425 139.546 1.00 54.67 166 ASN A C 1
ATOM 1088 O O . ASN A 1 166 ? 22.185 2.414 140.777 1.00 50.69 166 ASN A O 1
ATOM 1093 N N . GLN A 1 167 ? 20.879 2.919 138.984 1.00 53.78 167 GLN A N 1
ATOM 1094 C CA . GLN A 1 167 ? 19.805 3.520 139.780 1.00 55.99 167 GLN A CA 1
ATOM 1095 C C . GLN A 1 167 ? 19.390 2.602 140.960 1.00 54.62 167 GLN A C 1
ATOM 1096 O O . GLN A 1 167 ? 19.484 2.995 142.114 1.00 58.28 167 GLN A O 1
ATOM 1102 N N . VAL A 1 168 ? 18.961 1.364 140.682 1.00 52.82 168 VAL A N 1
ATOM 1103 C CA . VAL A 1 168 ? 18.311 0.492 141.692 1.00 52.82 168 VAL A CA 1
ATOM 1104 C C . VAL A 1 168 ? 19.281 0.053 142.814 1.00 52.10 168 VAL A C 1
ATOM 1105 O O . VAL A 1 168 ? 18.847 -0.414 143.870 1.00 52.93 168 VAL A O 1
ATOM 1107 N N . GLN A 1 169 ? 20.592 0.179 142.595 1.00 50.07 169 GLN A N 1
ATOM 1108 C CA . GLN A 1 169 ? 21.606 -0.212 143.592 1.00 48.19 169 GLN A CA 1
ATOM 1109 C C . GLN A 1 169 ? 21.837 0.888 144.642 1.00 43.14 169 GLN A C 1
ATOM 1110 O O . GLN A 1 169 ? 22.409 0.604 145.680 1.00 43.10 169 GLN A O 1
ATOM 1116 N N . ILE A 1 170 ? 21.400 2.121 144.370 1.00 39.76 170 ILE A N 1
ATOM 1117 C CA . ILE A 1 170 ? 21.787 3.323 145.125 1.00 38.88 170 ILE A CA 1
ATOM 1118 C C . ILE A 1 170 ? 21.475 3.190 146.625 1.00 36.54 170 ILE A C 1
ATOM 1119 O O . ILE A 1 170 ? 22.336 3.383 147.443 1.00 35.92 170 ILE A O 1
ATOM 1124 N N . ASP A 1 171 ? 20.260 2.774 146.988 1.00 36.44 171 ASP A N 1
ATOM 1125 C CA . ASP A 1 171 ? 19.824 2.767 148.388 1.00 37.41 171 ASP A CA 1
ATOM 1126 C C . ASP A 1 171 ? 20.496 1.660 149.199 1.00 38.90 171 ASP A C 1
ATOM 1127 O O . ASP A 1 171 ? 20.327 1.629 150.421 1.00 37.84 171 ASP A O 1
ATOM 1132 N N . SER A 1 172 ? 21.200 0.747 148.524 1.00 40.82 172 SER A N 1
ATOM 1133 C CA . SER A 1 172 ? 21.984 -0.269 149.197 1.00 43.06 172 SER A CA 1
ATOM 1134 C C . SER A 1 172 ? 23.368 0.311 149.512 1.00 44.28 172 SER A C 1
ATOM 1135 O O . SER A 1 172 ? 23.871 0.119 150.621 1.00 45.48 172 SER A O 1
ATOM 1137 N N . LEU A 1 173 ? 23.964 1.040 148.556 1.00 43.76 173 LEU A N 1
ATOM 1138 C CA . LEU A 1 173 ? 25.307 1.610 148.765 1.00 42.69 173 LEU A CA 1
ATOM 1139 C C . LEU A 1 173 ? 25.249 2.609 149.929 1.00 40.38 173 LEU A C 1
ATOM 1140 O O . LEU A 1 173 ? 26.100 2.575 150.811 1.00 39.45 173 LEU A O 1
ATOM 1145 N N . LEU A 1 174 ? 24.220 3.465 149.943 1.00 35.66 174 LEU A N 1
ATOM 1146 C CA . LEU A 1 174 ? 24.006 4.380 151.045 1.00 32.66 174 LEU A CA 1
ATOM 1147 C C . LEU A 1 174 ? 24.123 3.593 152.355 1.00 32.04 174 LEU A C 1
ATOM 1148 O O . LEU A 1 174 ? 24.940 3.912 153.217 1.00 35.23 174 LEU A O 1
ATOM 1153 N N . ASN A 1 175 ? 23.358 2.514 152.465 1.00 29.74 175 ASN A N 1
ATOM 1154 C CA . ASN A 1 175 ? 23.309 1.744 153.687 1.00 29.30 175 ASN A CA 1
ATOM 1155 C C . ASN A 1 175 ? 24.710 1.224 154.004 1.00 28.12 175 ASN A C 1
ATOM 1156 O O . ASN A 1 175 ? 25.119 1.228 155.147 1.00 26.21 175 ASN A O 1
ATOM 1161 N N . LEU A 1 176 ? 25.443 0.791 152.981 1.00 30.21 176 LEU A N 1
ATOM 1162 C CA . LEU A 1 176 ? 26.792 0.344 153.208 1.00 32.57 176 LEU A CA 1
ATOM 1163 C C . LEU A 1 176 ? 27.597 1.473 153.845 1.00 34.62 176 LEU A C 1
ATOM 1164 O O . LEU A 1 176 ? 28.173 1.295 154.882 1.00 39.17 176 LEU A O 1
ATOM 1169 N N . PHE A 1 177 ? 27.594 2.651 153.232 1.00 37.50 177 PHE A N 1
ATOM 1170 C CA . PHE A 1 177 ? 28.279 3.787 153.816 1.00 40.06 177 PHE A CA 1
ATOM 1171 C C . PHE A 1 177 ? 27.763 4.074 155.223 1.00 37.06 177 PHE A C 1
ATOM 1172 O O . PHE A 1 177 ? 28.541 4.456 156.076 1.00 35.88 177 PHE A O 1
ATOM 1180 N N . GLU A 1 178 ? 26.459 3.908 155.453 1.00 37.43 178 GLU A N 1
ATOM 1181 C CA . GLU A 1 178 ? 25.912 4.178 156.773 1.00 38.56 178 GLU A CA 1
ATOM 1182 C C . GLU A 1 178 ? 26.482 3.172 157.774 1.00 35.17 178 GLU A C 1
ATOM 1183 O O . GLU A 1 178 ? 26.705 3.528 158.887 1.00 36.61 178 GLU A O 1
ATOM 1189 N N . ALA A 1 179 ? 26.741 1.937 157.343 1.00 33.92 179 ALA A N 1
ATOM 1190 C CA . ALA A 1 179 ? 27.081 0.850 158.233 1.00 33.16 179 ALA A CA 1
ATOM 1191 C C . ALA A 1 179 ? 28.553 0.902 158.630 1.00 31.84 179 ALA A C 1
ATOM 1192 O O . ALA A 1 179 ? 28.886 0.714 159.786 1.00 30.61 179 ALA A O 1
ATOM 1194 N N . THR A 1 180 ? 29.421 1.149 157.655 1.00 33.30 180 THR A N 1
ATOM 1195 C CA . THR A 1 180 ? 30.854 1.003 157.867 1.00 39.00 180 THR A CA 1
ATOM 1196 C C . THR A 1 180 ? 31.549 2.344 158.160 1.00 43.28 180 THR A C 1
ATOM 1197 O O . THR A 1 180 ? 32.527 2.384 158.912 1.00 51.17 180 THR A O 1
ATOM 1201 N N . LEU A 1 181 ? 31.054 3.441 157.585 1.00 43.29 181 LEU A N 1
ATOM 1202 C CA . LEU A 1 181 ? 31.750 4.720 157.643 1.00 40.24 181 LEU A CA 1
ATOM 1203 C C . LEU A 1 181 ? 31.027 5.710 158.551 1.00 40.63 181 LEU A C 1
ATOM 1204 O O . LEU A 1 181 ? 31.221 6.917 158.399 1.00 46.09 181 LEU A O 1
ATOM 1209 N N . SER A 1 182 ? 30.185 5.238 159.472 1.00 38.39 182 SER A N 1
ATOM 1210 C CA . SER A 1 182 ? 29.485 6.216 160.293 1.00 37.83 182 SER A CA 1
ATOM 1211 C C . SER A 1 182 ? 30.457 6.795 161.321 1.00 35.18 182 SER A C 1
ATOM 1212 O O . SER A 1 182 ? 30.298 7.907 161.741 1.00 33.64 182 SER A O 1
ATOM 1215 N N . PHE A 1 183 ? 31.506 6.043 161.644 1.00 36.44 183 PHE A N 1
ATOM 1216 C CA . PHE A 1 183 ? 32.500 6.470 162.626 1.00 37.47 183 PHE A CA 1
ATOM 1217 C C . PHE A 1 183 ? 33.915 6.666 162.019 1.00 37.20 183 PHE A C 1
ATOM 1218 O O . PHE A 1 183 ? 34.940 6.861 162.753 1.00 31.00 183 PHE A O 1
ATOM 1226 N N . VAL A 1 184 ? 33.996 6.653 160.683 1.00 34.95 184 VAL A N 1
ATOM 1227 C CA . VAL A 1 184 ? 35.190 7.069 160.020 1.00 34.68 184 VAL A CA 1
ATOM 1228 C C . VAL A 1 184 ? 35.102 8.567 159.736 1.00 36.26 184 VAL A C 1
ATOM 1229 O O . VAL A 1 184 ? 34.139 9.026 159.114 1.00 31.47 184 VAL A O 1
ATOM 1233 N N . PRO A 1 185 ? 36.091 9.369 160.205 1.00 37.03 185 PRO A N 1
ATOM 1234 C CA . PRO A 1 185 ? 36.075 10.814 160.016 1.00 39.25 185 PRO A CA 1
ATOM 1235 C C . PRO A 1 185 ? 36.440 11.201 158.586 1.00 40.22 185 PRO A C 1
ATOM 1236 O O . PRO A 1 185 ? 37.243 10.519 158.002 1.00 38.97 185 PRO A O 1
ATOM 1240 N N . SER A 1 186 ? 35.859 12.314 158.113 1.00 45.36 186 SER A N 1
ATOM 1241 C CA . SER A 1 186 ? 36.015 12.835 156.768 1.00 48.03 186 SER A CA 1
ATOM 1242 C C . SER A 1 186 ? 37.486 13.171 156.507 1.00 48.95 186 SER A C 1
ATOM 1243 O O . SER A 1 186 ? 38.005 12.891 155.436 1.00 43.48 186 SER A O 1
ATOM 1246 N N . SER A 1 187 ? 38.145 13.733 157.509 1.00 53.05 187 SER A N 1
ATOM 1247 C CA . SER A 1 187 ? 39.593 14.001 157.382 1.00 57.83 187 SER A CA 1
ATOM 1248 C C . SER A 1 187 ? 40.276 13.604 158.681 1.00 56.04 187 SER A C 1
ATOM 1249 O O . SER A 1 187 ? 39.720 13.865 159.738 1.00 49.81 187 SER A O 1
ATOM 1252 N N . THR A 1 188 ? 41.427 12.956 158.558 1.00 60.00 188 THR A N 1
ATOM 1253 C CA . THR A 1 188 ? 42.211 12.487 159.722 1.00 58.70 188 THR A CA 1
ATOM 1254 C C . THR A 1 188 ? 42.961 13.670 160.325 1.00 65.58 188 THR A C 1
ATOM 1255 O O . THR A 1 188 ? 43.066 13.720 161.547 1.00 54.14 188 THR A O 1
ATOM 1259 N N . ASN A 1 189 ? 43.442 14.588 159.487 1.00 72.34 189 ASN A N 1
ATOM 1260 C CA . ASN A 1 189 ? 44.175 15.755 160.029 1.00 73.51 189 ASN A CA 1
ATOM 1261 C C . ASN A 1 189 ? 43.569 17.075 159.573 1.00 74.93 189 ASN A C 1
ATOM 1262 O O . ASN A 1 189 ? 43.955 17.568 158.516 1.00 70.41 189 ASN A O 1
ATOM 1267 N N . THR A 1 190 ? 42.694 17.603 160.424 1.00 82.65 190 THR A N 1
ATOM 1268 C CA . THR A 1 190 ? 41.975 18.896 160.329 1.00 80.36 190 THR A CA 1
ATOM 1269 C C . THR A 1 190 ? 41.083 18.960 161.568 1.00 82.43 190 THR A C 1
ATOM 1270 O O . THR A 1 190 ? 40.531 17.922 161.929 1.00 89.50 190 THR A O 1
ATOM 1274 N N . LYS A 1 191 ? 41.007 20.113 162.219 1.00 73.64 191 LYS A N 1
ATOM 1275 C CA . LYS A 1 191 ? 40.215 20.258 163.420 1.00 71.36 191 LYS A CA 1
ATOM 1276 C C . LYS A 1 191 ? 38.809 20.750 163.062 1.00 66.34 191 LYS A C 1
ATOM 1277 O O . LYS A 1 191 ? 37.848 20.574 163.842 1.00 61.18 191 LYS A O 1
ATOM 1279 N N . GLU A 1 192 ? 38.705 21.370 161.882 1.00 63.34 192 GLU A N 1
ATOM 1280 C CA . GLU A 1 192 ? 37.484 22.030 161.447 1.00 67.42 192 GLU A CA 1
ATOM 1281 C C . GLU A 1 192 ? 36.365 20.985 161.197 1.00 63.77 192 GLU A C 1
ATOM 1282 O O . GLU A 1 192 ? 35.267 21.133 161.735 1.00 56.03 192 GLU A O 1
ATOM 1284 N N . ILE A 1 193 ? 36.623 19.930 160.403 1.00 57.39 193 ILE A N 1
ATOM 1285 C CA . ILE A 1 193 ? 35.596 18.918 160.140 1.00 56.56 193 ILE A CA 1
ATOM 1286 C C . ILE A 1 193 ? 35.994 17.581 160.783 1.00 54.96 193 ILE A C 1
ATOM 1287 O O . ILE A 1 193 ? 35.540 16.485 160.358 1.00 58.53 193 ILE A O 1
ATOM 1292 N N . ALA A 1 194 ? 36.761 17.649 161.871 1.00 48.23 194 ALA A N 1
ATOM 1293 C CA . ALA A 1 194 ? 37.216 16.414 162.531 1.00 49.08 194 ALA A CA 1
ATOM 1294 C C . ALA A 1 194 ? 36.035 15.501 162.918 1.00 41.83 194 ALA A C 1
ATOM 1295 O O . ALA A 1 194 ? 36.181 14.301 162.955 1.00 41.55 194 ALA A O 1
ATOM 1297 N N . ASP A 1 195 ? 34.872 16.077 163.214 1.00 35.44 195 ASP A N 1
ATOM 1298 C CA . ASP A 1 195 ? 33.805 15.363 163.846 1.00 34.28 195 ASP A CA 1
ATOM 1299 C C . ASP A 1 195 ? 32.749 14.918 162.829 1.00 35.44 195 ASP A C 1
ATOM 1300 O O . ASP A 1 195 ? 31.803 14.238 163.210 1.00 33.42 195 ASP A O 1
ATOM 1305 N N . ILE A 1 196 ? 32.935 15.256 161.546 1.00 38.72 196 ILE A N 1
ATOM 1306 C CA . ILE A 1 196 ? 31.962 14.942 160.489 1.00 38.30 196 ILE A CA 1
ATOM 1307 C C . ILE A 1 196 ? 32.319 13.585 159.882 1.00 35.27 196 ILE A C 1
ATOM 1308 O O . ILE A 1 196 ? 33.285 13.473 159.152 1.00 36.06 196 ILE A O 1
ATOM 1313 N N . SER A 1 197 ? 31.514 12.569 160.168 1.00 33.89 197 SER A N 1
ATOM 1314 C CA . SER A 1 197 ? 31.729 11.255 159.592 1.00 34.70 197 SER A CA 1
ATOM 1315 C C . SER A 1 197 ? 31.813 11.320 158.058 1.00 36.47 197 SER A C 1
ATOM 1316 O O . SER A 1 197 ? 31.112 12.129 157.401 1.00 32.77 197 SER A O 1
ATOM 1319 N N . LEU A 1 198 ? 32.633 10.424 157.494 1.00 36.20 198 LEU A N 1
ATOM 1320 C CA . LEU A 1 198 ? 32.830 10.310 156.032 1.00 37.10 198 LEU A CA 1
ATOM 1321 C C . LEU A 1 198 ? 31.520 9.871 155.353 1.00 34.35 198 LEU A C 1
ATOM 1322 O O . LEU A 1 198 ? 31.217 10.301 154.223 1.00 28.21 198 LEU A O 1
ATOM 1327 N N . ALA A 1 199 ? 30.743 9.023 156.041 1.00 32.81 199 ALA A N 1
ATOM 1328 C CA . ALA A 1 199 ? 29.436 8.599 155.511 1.00 32.05 199 ALA A CA 1
ATOM 1329 C C . ALA A 1 199 ? 28.582 9.828 155.190 1.00 28.19 199 ALA A C 1
ATOM 1330 O O . ALA A 1 199 ? 28.105 9.925 154.095 1.00 26.55 199 ALA A O 1
ATOM 1332 N N . ASP A 1 200 ? 28.423 10.730 156.167 1.00 28.85 200 ASP A N 1
ATOM 1333 C CA . ASP A 1 200 ? 27.595 11.900 156.044 1.00 32.08 200 ASP A CA 1
ATOM 1334 C C . ASP A 1 200 ? 28.199 12.863 155.036 1.00 33.00 200 ASP A C 1
ATOM 1335 O O . ASP A 1 200 ? 27.474 13.541 154.371 1.00 33.07 200 ASP A O 1
ATOM 1340 N N . HIS A 1 201 ? 29.528 12.947 154.986 1.00 38.82 201 HIS A N 1
ATOM 1341 C CA . HIS A 1 201 ? 30.196 13.913 154.100 1.00 40.56 201 HIS A CA 1
ATOM 1342 C C . HIS A 1 201 ? 29.974 13.505 152.650 1.00 36.65 201 HIS A C 1
ATOM 1343 O O . HIS A 1 201 ? 29.637 14.332 151.817 1.00 38.35 201 HIS A O 1
ATOM 1350 N N . SER A 1 202 ? 30.201 12.229 152.367 1.00 32.73 202 SER A N 1
ATOM 1351 C CA . SER A 1 202 ? 29.981 11.730 151.051 1.00 34.48 202 SER A CA 1
ATOM 1352 C C . SER A 1 202 ? 28.495 11.846 150.690 1.00 35.97 202 SER A C 1
ATOM 1353 O O . SER A 1 202 ? 28.162 12.280 149.595 1.00 40.02 202 SER A O 1
ATOM 1356 N N . ARG A 1 203 ? 27.604 11.452 151.609 1.00 33.08 203 ARG A N 1
ATOM 1357 C CA . ARG A 1 203 ? 26.197 11.512 151.358 1.00 30.68 203 ARG A CA 1
ATOM 1358 C C . ARG A 1 203 ? 25.821 12.941 150.961 1.00 28.39 203 ARG A C 1
ATOM 1359 O O . ARG A 1 203 ? 25.124 13.153 150.004 1.00 27.71 203 ARG A O 1
ATOM 1367 N N . LEU A 1 204 ? 26.282 13.913 151.740 1.00 29.91 204 LEU A N 1
ATOM 1368 C CA . LEU A 1 204 ? 25.954 15.320 151.540 1.00 31.97 204 LEU A CA 1
ATOM 1369 C C . LEU A 1 204 ? 26.525 15.820 150.218 1.00 33.57 204 LEU A C 1
ATOM 1370 O O . LEU A 1 204 ? 25.878 16.614 149.514 1.00 29.93 204 LEU A O 1
ATOM 1375 N N . THR A 1 205 ? 27.731 15.341 149.898 1.00 35.25 205 THR A N 1
ATOM 1376 C CA . THR A 1 205 ? 28.394 15.713 148.660 1.00 35.20 205 THR A CA 1
ATOM 1377 C C . THR A 1 205 ? 27.538 15.334 147.451 1.00 34.40 205 THR A C 1
ATOM 1378 O O . THR A 1 205 ? 27.441 16.129 146.507 1.00 30.20 205 THR A O 1
ATOM 1382 N N . ALA A 1 206 ? 26.957 14.121 147.501 1.00 33.32 206 ALA A N 1
ATOM 1383 C CA . ALA A 1 206 ? 26.133 13.591 146.429 1.00 33.45 206 ALA A CA 1
ATOM 1384 C C . ALA A 1 206 ? 24.856 14.417 146.325 1.00 35.98 206 ALA A C 1
ATOM 1385 O O . ALA A 1 206 ? 24.375 14.689 145.217 1.00 35.51 206 ALA A O 1
ATOM 1387 N N . ALA A 1 207 ? 24.340 14.821 147.492 1.00 36.62 207 ALA A N 1
ATOM 1388 C CA . ALA A 1 207 ? 23.115 15.602 147.562 1.00 38.74 207 ALA A CA 1
ATOM 1389 C C . ALA A 1 207 ? 23.293 16.908 146.775 1.00 37.47 207 ALA A C 1
ATOM 1390 O O . ALA A 1 207 ? 22.513 17.195 145.868 1.00 31.41 207 ALA A O 1
ATOM 1392 N N . PHE A 1 208 ? 24.364 17.647 147.099 1.00 36.63 208 PHE A N 1
ATOM 1393 C CA . PHE A 1 208 ? 24.670 18.900 146.432 1.00 37.19 208 PHE A CA 1
ATOM 1394 C C . PHE A 1 208 ? 25.095 18.674 144.967 1.00 39.89 208 PHE A C 1
ATOM 1395 O O . PHE A 1 208 ? 24.845 19.518 144.089 1.00 38.19 208 PHE A O 1
ATOM 1403 N N . ALA A 1 209 ? 25.742 17.542 144.679 1.00 41.60 209 ALA A N 1
ATOM 1404 C CA . ALA A 1 209 ? 26.170 17.260 143.306 1.00 44.02 209 ALA A CA 1
ATOM 1405 C C . ALA A 1 209 ? 24.955 17.236 142.385 1.00 41.77 209 ALA A C 1
ATOM 1406 O O . ALA A 1 209 ? 24.943 17.955 141.397 1.00 42.72 209 ALA A O 1
ATOM 1408 N N . LEU A 1 210 ? 23.962 16.407 142.739 1.00 40.41 210 LEU A N 1
ATOM 1409 C CA . LEU A 1 210 ? 22.757 16.241 141.945 1.00 38.48 210 LEU A CA 1
ATOM 1410 C C . LEU A 1 210 ? 21.949 17.527 141.963 1.00 34.63 210 LEU A C 1
ATOM 1411 O O . LEU A 1 210 ? 21.456 17.916 140.957 1.00 36.68 210 LEU A O 1
ATOM 1416 N N . ALA A 1 211 ? 21.835 18.166 143.121 1.00 35.09 211 ALA A N 1
ATOM 1417 C CA . ALA A 1 211 ? 21.048 19.399 143.231 1.00 36.71 211 ALA A CA 1
ATOM 1418 C C . ALA A 1 211 ? 21.606 20.438 142.253 1.00 36.86 211 ALA A C 1
ATOM 1419 O O . ALA A 1 211 ? 20.874 21.040 141.473 1.00 36.10 211 ALA A O 1
ATOM 1421 N N . ILE A 1 212 ? 22.930 20.588 142.261 1.00 39.80 212 ILE A N 1
ATOM 1422 C CA . ILE A 1 212 ? 23.608 21.522 141.362 1.00 41.03 212 ILE A CA 1
ATOM 1423 C C . ILE A 1 212 ? 23.326 21.118 139.911 1.00 40.78 212 ILE A C 1
ATOM 1424 O O . ILE A 1 212 ? 22.775 21.909 139.148 1.00 41.54 212 ILE A O 1
ATOM 1429 N N . TYR A 1 213 ? 23.654 19.872 139.567 1.00 39.37 213 TYR A N 1
ATOM 1430 C CA . TYR A 1 213 ? 23.456 19.381 138.238 1.00 41.61 213 TYR A CA 1
ATOM 1431 C C . TYR A 1 213 ? 22.071 19.792 137.729 1.00 43.74 213 TYR A C 1
ATOM 1432 O O . TYR A 1 213 ? 21.939 20.267 136.610 1.00 54.45 213 TYR A O 1
ATOM 1441 N N . ASP A 1 214 ? 21.042 19.602 138.549 1.00 45.07 214 ASP A N 1
ATOM 1442 C CA . ASP A 1 214 ? 19.690 19.851 138.129 1.00 46.80 214 ASP A CA 1
ATOM 1443 C C . ASP A 1 214 ? 19.483 21.346 137.935 1.00 47.90 214 ASP A C 1
ATOM 1444 O O . ASP A 1 214 ? 18.769 21.729 137.021 1.00 60.41 214 ASP A O 1
ATOM 1449 N N . TYR A 1 215 ? 20.110 22.167 138.781 1.00 50.15 215 TYR A N 1
ATOM 1450 C CA . TYR A 1 215 ? 19.963 23.626 138.686 1.00 52.23 215 TYR A CA 1
ATOM 1451 C C . TYR A 1 215 ? 20.431 24.131 137.317 1.00 53.27 215 TYR A C 1
ATOM 1452 O O . TYR A 1 215 ? 19.689 24.829 136.622 1.00 55.46 215 TYR A O 1
ATOM 1461 N N . LEU A 1 216 ? 21.633 23.722 136.906 1.00 53.43 216 LEU A N 1
ATOM 1462 C CA . LEU A 1 216 ? 22.178 24.158 135.623 1.00 55.03 216 LEU A CA 1
ATOM 1463 C C . LEU A 1 216 ? 21.421 23.499 134.459 1.00 50.86 216 LEU A C 1
ATOM 1464 O O . LEU A 1 216 ? 21.159 24.158 133.485 1.00 58.89 216 LEU A O 1
ATOM 1469 N N . GLU A 1 217 ? 21.035 22.227 134.564 1.00 48.35 217 GLU A N 1
ATOM 1470 C CA . GLU A 1 217 ? 20.146 21.633 133.551 1.00 56.78 217 GLU A CA 1
ATOM 1471 C C . GLU A 1 217 ? 18.951 22.552 133.257 1.00 63.51 217 GLU A C 1
ATOM 1472 O O . GLU A 1 217 ? 18.650 22.809 132.082 1.00 64.27 217 GLU A O 1
ATOM 1478 N N . ASP A 1 218 ? 18.275 23.027 134.320 1.00 66.85 218 ASP A N 1
ATOM 1479 C CA . ASP A 1 218 ? 17.037 23.835 134.206 1.00 63.29 218 ASP A CA 1
ATOM 1480 C C . ASP A 1 218 ? 17.353 25.215 133.612 1.00 65.85 218 ASP A C 1
ATOM 1481 O O . ASP A 1 218 ? 16.582 25.701 132.801 1.00 65.78 218 ASP A O 1
ATOM 1486 N N . LYS A 1 219 ? 18.484 25.822 134.006 1.00 64.94 219 LYS A N 1
ATOM 1487 C CA . LYS A 1 219 ? 18.867 27.163 133.535 1.00 60.36 219 LYS A CA 1
ATOM 1488 C C . LYS A 1 219 ? 19.836 27.071 132.339 1.00 56.87 219 LYS A C 1
ATOM 1489 O O . LYS A 1 219 ? 20.415 28.067 131.951 1.00 55.49 219 LYS A O 1
ATOM 1495 N N . GLY A 1 220 ? 20.031 25.872 131.774 1.00 58.27 220 GLY A N 1
ATOM 1496 C CA . GLY A 1 220 ? 20.726 25.672 130.479 1.00 64.23 220 GLY A CA 1
ATOM 1497 C C . GLY A 1 220 ? 22.260 25.690 130.525 1.00 70.55 220 GLY A C 1
ATOM 1498 O O . GLY A 1 220 ? 22.884 25.460 129.497 1.00 77.02 220 GLY A O 1
ATOM 1499 N N . ARG A 1 221 ? 22.861 25.960 131.695 1.00 71.86 221 ARG A N 1
ATOM 1500 C CA . ARG A 1 221 ? 24.290 26.182 131.863 1.00 65.68 221 ARG A CA 1
ATOM 1501 C C . ARG A 1 221 ? 25.052 24.856 131.787 1.00 68.05 221 ARG A C 1
ATOM 1502 O O . ARG A 1 221 ? 24.843 23.962 132.617 1.00 66.08 221 ARG A O 1
ATOM 1510 N N . HIS A 1 222 ? 25.965 24.754 130.814 1.00 70.11 222 HIS A N 1
ATOM 1511 C CA . HIS A 1 222 ? 26.785 23.561 130.663 1.00 68.31 222 HIS A CA 1
ATOM 1512 C C . HIS A 1 222 ? 28.276 23.855 130.838 1.00 61.74 222 HIS A C 1
ATOM 1513 O O . HIS A 1 222 ? 29.043 22.931 130.745 1.00 64.02 222 HIS A O 1
ATOM 1520 N N . ASN A 1 223 ? 28.702 25.088 131.122 1.00 57.93 223 ASN A N 1
ATOM 1521 C CA . ASN A 1 223 ? 30.159 25.300 131.304 1.00 63.35 223 ASN A CA 1
ATOM 1522 C C . ASN A 1 223 ? 30.476 25.133 132.798 1.00 60.16 223 ASN A C 1
ATOM 1523 O O . ASN A 1 223 ? 30.527 26.084 133.542 1.00 64.74 223 ASN A O 1
ATOM 1528 N N . TYR A 1 224 ? 30.667 23.891 133.236 1.00 55.90 224 TYR A N 1
ATOM 1529 C CA . TYR A 1 224 ? 30.913 23.612 134.637 1.00 57.02 224 TYR A CA 1
ATOM 1530 C C . TYR A 1 224 ? 32.233 24.253 135.065 1.00 61.96 224 TYR A C 1
ATOM 1531 O O . TYR A 1 224 ? 32.257 24.927 136.072 1.00 61.03 224 TYR A O 1
ATOM 1540 N N . LYS A 1 225 ? 33.302 24.035 134.282 1.00 75.72 225 LYS A N 1
ATOM 1541 C CA . LYS A 1 225 ? 34.652 24.566 134.574 1.00 86.57 225 LYS A CA 1
ATOM 1542 C C . LYS A 1 225 ? 34.601 26.095 134.743 1.00 92.25 225 LYS A C 1
ATOM 1543 O O . LYS A 1 225 ? 35.326 26.653 135.582 1.00 94.58 225 LYS A O 1
ATOM 1549 N N . GLU A 1 226 ? 33.738 26.772 133.978 1.00 84.71 226 GLU A N 1
ATOM 1550 C CA . GLU A 1 226 ? 33.613 28.212 134.134 1.00 85.91 226 GLU A CA 1
ATOM 1551 C C . GLU A 1 226 ? 32.932 28.539 135.473 1.00 79.71 226 GLU A C 1
ATOM 1552 O O . GLU A 1 226 ? 33.460 29.322 136.257 1.00 70.28 226 GLU A O 1
ATOM 1558 N N . ASP A 1 227 ? 31.779 27.921 135.741 1.00 77.78 227 ASP A N 1
ATOM 1559 C CA . ASP A 1 227 ? 30.892 28.403 136.798 1.00 76.32 227 ASP A CA 1
ATOM 1560 C C . ASP A 1 227 ? 31.390 27.994 138.186 1.00 77.64 227 ASP A C 1
ATOM 1561 O O . ASP A 1 227 ? 31.499 28.834 139.061 1.00 84.55 227 ASP A O 1
ATOM 1566 N N . LEU A 1 228 ? 31.711 26.716 138.367 1.00 72.66 228 LEU A N 1
ATOM 1567 C CA . LEU A 1 228 ? 31.996 26.188 139.684 1.00 69.97 228 LEU A CA 1
ATOM 1568 C C . LEU A 1 228 ? 33.489 26.325 140.013 1.00 76.04 228 LEU A C 1
ATOM 1569 O O . LEU A 1 228 ? 33.862 26.262 141.181 1.00 70.93 228 LEU A O 1
ATOM 1574 N N . PHE A 1 229 ? 34.330 26.551 138.991 1.00 89.88 229 PHE A N 1
ATOM 1575 C CA . PHE A 1 229 ? 35.796 26.636 139.173 1.00 93.67 229 PHE A CA 1
ATOM 1576 C C . PHE A 1 229 ? 36.312 28.074 138.948 1.00 92.34 229 PHE A C 1
ATOM 1577 O O . PHE A 1 229 ? 36.777 28.698 139.894 1.00 91.14 229 PHE A O 1
ATOM 1585 N N . THR A 1 230 ? 36.263 28.597 137.714 1.00 93.15 230 THR A N 1
ATOM 1586 C CA . THR A 1 230 ? 36.822 29.949 137.427 1.00 86.89 230 THR A CA 1
ATOM 1587 C C . THR A 1 230 ? 36.055 31.015 138.233 1.00 78.32 230 THR A C 1
ATOM 1588 O O . THR A 1 230 ? 36.649 31.938 138.768 1.00 72.13 230 THR A O 1
ATOM 1592 N N . LYS A 1 231 ? 34.734 30.846 138.353 1.00 75.99 231 LYS A N 1
ATOM 1593 C CA . LYS A 1 231 ? 33.858 31.783 139.060 1.00 73.73 231 LYS A CA 1
ATOM 1594 C C . LYS A 1 231 ? 33.586 31.313 140.502 1.00 77.06 231 LYS A C 1
ATOM 1595 O O . LYS A 1 231 ? 32.658 31.813 141.149 1.00 75.89 231 LYS A O 1
ATOM 1597 N N . VAL A 1 232 ? 34.412 30.388 141.018 1.00 79.09 232 VAL A N 1
ATOM 1598 C CA . VAL A 1 232 ? 34.084 29.515 142.170 1.00 72.48 232 VAL A CA 1
ATOM 1599 C C . VAL A 1 232 ? 33.319 30.275 143.247 1.00 76.31 232 VAL A C 1
ATOM 1600 O O . VAL A 1 232 ? 32.274 29.805 143.694 1.00 90.01 232 VAL A O 1
ATOM 1602 N N . SER A 1 233 ? 33.859 31.428 143.658 1.00 72.83 233 SER A N 1
ATOM 1603 C CA . SER A 1 233 ? 33.279 32.229 144.754 1.00 71.65 233 SER A CA 1
ATOM 1604 C C . SER A 1 233 ? 32.012 32.984 144.303 1.00 65.90 233 SER A C 1
ATOM 1605 O O . SER A 1 233 ? 31.251 33.468 145.143 1.00 61.37 233 SER A O 1
ATOM 1607 N N . ALA A 1 234 ? 31.784 33.120 142.994 1.00 59.94 234 ALA A N 1
ATOM 1608 C CA . ALA A 1 234 ? 30.616 33.852 142.533 1.00 64.34 234 ALA A CA 1
ATOM 1609 C C . ALA A 1 234 ? 29.371 32.976 142.693 1.00 67.47 234 ALA A C 1
ATOM 1610 O O . ALA A 1 234 ? 28.276 33.479 143.024 1.00 61.63 234 ALA A O 1
ATOM 1612 N N . PHE A 1 235 ? 29.557 31.668 142.476 1.00 65.75 235 PHE A N 1
ATOM 1613 C CA . PHE A 1 235 ? 28.461 30.712 142.521 1.00 62.67 235 PHE A CA 1
ATOM 1614 C C . PHE A 1 235 ? 27.919 30.523 143.949 1.00 55.95 235 PHE A C 1
ATOM 1615 O O . PHE A 1 235 ? 26.730 30.273 144.154 1.00 51.86 235 PHE A O 1
ATOM 1623 N N . TYR A 1 236 ? 28.816 30.606 144.932 1.00 52.21 236 TYR A N 1
ATOM 1624 C CA . TYR A 1 236 ? 28.473 30.426 146.325 1.00 52.36 236 TYR A CA 1
ATOM 1625 C C . TYR A 1 236 ? 27.381 31.417 146.774 1.00 50.93 236 TYR A C 1
ATOM 1626 O O . TYR A 1 236 ? 26.817 31.261 147.853 1.00 43.04 236 TYR A O 1
ATOM 1635 N N . GLU A 1 237 ? 27.132 32.467 145.977 1.00 54.35 237 GLU A N 1
ATOM 1636 C CA . GLU A 1 237 ? 26.177 33.532 146.323 1.00 57.92 237 GLU A CA 1
ATOM 1637 C C . GLU A 1 237 ? 24.840 33.262 145.652 1.00 54.45 237 GLU A C 1
ATOM 1638 O O . GLU A 1 237 ? 23.843 33.909 145.945 1.00 59.34 237 GLU A O 1
ATOM 1644 N N . GLU A 1 238 ? 24.857 32.318 144.724 1.00 50.94 238 GLU A N 1
ATOM 1645 C CA . GLU A 1 238 ? 23.791 32.147 143.811 1.00 54.27 238 GLU A CA 1
ATOM 1646 C C . GLU A 1 238 ? 22.806 31.122 144.376 1.00 52.90 238 GLU A C 1
ATOM 1647 O O . GLU A 1 238 ? 23.205 29.985 144.650 1.00 58.49 238 GLU A O 1
ATOM 1653 N N . GLU A 1 239 ? 21.534 31.522 144.517 1.00 51.16 239 GLU A N 1
ATOM 1654 C CA . GLU A 1 239 ? 20.531 30.735 145.247 1.00 50.27 239 GLU A CA 1
ATOM 1655 C C . GLU A 1 239 ? 20.002 29.609 144.351 1.00 50.08 239 GLU A C 1
ATOM 1656 O O . GLU A 1 239 ? 18.968 29.772 143.678 1.00 40.19 239 GLU A O 1
ATOM 1662 N N . ALA A 1 240 ? 20.732 28.477 144.387 1.00 47.11 240 ALA A N 1
ATOM 1663 C CA . ALA A 1 240 ? 20.507 27.303 143.549 1.00 42.57 240 ALA A CA 1
ATOM 1664 C C . ALA A 1 240 ? 19.770 26.206 144.318 1.00 41.12 240 ALA A C 1
ATOM 1665 O O . ALA A 1 240 ? 19.394 25.203 143.746 1.00 40.78 240 ALA A O 1
ATOM 1667 N N . PHE A 1 241 ? 19.543 26.408 145.611 1.00 41.85 241 PHE A N 1
ATOM 1668 C CA . PHE A 1 241 ? 19.068 25.338 146.452 1.00 38.72 241 PHE A CA 1
ATOM 1669 C C . PHE A 1 241 ? 17.784 25.733 147.164 1.00 34.05 241 PHE A C 1
ATOM 1670 O O . PHE A 1 241 ? 17.548 26.901 147.454 1.00 33.97 241 PHE A O 1
ATOM 1678 N N . LEU A 1 242 ? 16.975 24.705 147.408 1.00 31.46 242 LEU A N 1
ATOM 1679 C CA . LEU A 1 242 ? 15.846 24.732 148.295 1.00 30.87 242 LEU A CA 1
ATOM 1680 C C . LEU A 1 242 ? 16.129 23.810 149.473 1.00 32.84 242 LEU A C 1
ATOM 1681 O O . LEU A 1 242 ? 16.534 22.646 149.278 1.00 36.32 242 LEU A O 1
ATOM 1686 N N . LEU A 1 243 ? 15.911 24.328 150.680 1.00 34.27 243 LEU A N 1
ATOM 1687 C CA . LEU A 1 243 ? 15.683 23.484 151.798 1.00 33.33 243 LEU A CA 1
ATOM 1688 C C . LEU A 1 243 ? 14.181 23.264 151.921 1.00 34.48 243 LEU A C 1
ATOM 1689 O O . LEU A 1 243 ? 13.438 24.197 152.193 1.00 37.37 243 LEU A O 1
ATOM 1694 N N . ALA A 1 244 ? 13.757 22.019 151.745 1.00 32.24 244 ALA A N 1
ATOM 1695 C CA . ALA A 1 244 ? 12.354 21.692 151.697 1.00 31.06 244 ALA A CA 1
ATOM 1696 C C . ALA A 1 244 ? 12.016 20.759 152.859 1.00 28.01 244 ALA A C 1
ATOM 1697 O O . ALA A 1 244 ? 12.882 20.065 153.341 1.00 28.12 244 ALA A O 1
ATOM 1699 N N . SER A 1 245 ? 10.759 20.765 153.286 1.00 25.26 245 SER A N 1
ATOM 1700 C CA . SER A 1 245 ? 10.359 20.076 154.476 1.00 26.72 245 SER A CA 1
ATOM 1701 C C . SER A 1 245 ? 8.896 19.652 154.362 1.00 27.14 245 SER A C 1
ATOM 1702 O O . SER A 1 245 ? 8.133 20.224 153.594 1.00 31.34 245 SER A O 1
ATOM 1705 N N . PHE A 1 246 ? 8.500 18.642 155.132 1.00 25.38 246 PHE A N 1
ATOM 1706 C CA . PHE A 1 246 ? 7.101 18.337 155.238 1.00 24.56 246 PHE A CA 1
ATOM 1707 C C . PHE A 1 246 ? 6.821 17.870 156.657 1.00 25.15 246 PHE A C 1
ATOM 1708 O O . PHE A 1 246 ? 7.743 17.413 157.364 1.00 23.41 246 PHE A O 1
ATOM 1716 N N . ASP A 1 247 ? 5.554 18.040 157.047 1.00 24.93 247 ASP A N 1
ATOM 1717 C CA . ASP A 1 247 ? 5.079 17.719 158.377 1.00 27.02 247 ASP A CA 1
ATOM 1718 C C . ASP A 1 247 ? 3.762 16.993 158.175 1.00 26.81 247 ASP A C 1
ATOM 1719 O O . ASP A 1 247 ? 2.925 17.509 157.439 1.00 30.87 247 ASP A O 1
ATOM 1724 N N . LEU A 1 248 ? 3.624 15.808 158.784 1.00 25.12 248 LEU A N 1
ATOM 1725 C CA . LEU A 1 248 ? 2.416 14.971 158.663 1.00 24.40 248 LEU A CA 1
ATOM 1726 C C . LEU A 1 248 ? 1.686 15.065 159.994 1.00 23.59 248 LEU A C 1
ATOM 1727 O O . LEU A 1 248 ? 2.175 14.541 161.000 1.00 22.37 248 LEU A O 1
ATOM 1732 N N . SER A 1 249 ? 0.577 15.811 160.004 1.00 25.14 249 SER A N 1
ATOM 1733 C CA . SER A 1 249 ? -0.083 16.173 161.260 1.00 27.70 249 SER A CA 1
ATOM 1734 C C . SER A 1 249 ? -1.118 15.121 161.573 1.00 27.22 249 SER A C 1
ATOM 1735 O O . SER A 1 249 ? -1.797 14.676 160.689 1.00 29.56 249 SER A O 1
ATOM 1738 N N . GLY A 1 250 ? -1.199 14.757 162.842 1.00 28.39 250 GLY A N 1
ATOM 1739 C CA . GLY A 1 250 ? -2.297 13.940 163.323 1.00 31.35 250 GLY A CA 1
ATOM 1740 C C . GLY A 1 250 ? -1.860 12.576 163.823 1.00 30.66 250 GLY A C 1
ATOM 1741 O O . GLY A 1 250 ? -2.730 11.744 164.115 1.00 35.72 250 GLY A O 1
ATOM 1742 N N . ILE A 1 251 ? -0.542 12.374 163.960 1.00 27.44 251 ILE A N 1
ATOM 1743 C CA . ILE A 1 251 ? 0.026 11.056 164.081 1.00 25.68 251 ILE A CA 1
ATOM 1744 C C . ILE A 1 251 ? -0.207 10.491 165.476 1.00 27.21 251 ILE A C 1
ATOM 1745 O O . ILE A 1 251 ? -0.604 9.350 165.602 1.00 26.85 251 ILE A O 1
ATOM 1750 N N . GLN A 1 252 ? 0.068 11.291 166.505 1.00 29.99 252 GLN A N 1
ATOM 1751 C CA . GLN A 1 252 ? -0.001 10.801 167.855 1.00 31.01 252 GLN A CA 1
ATOM 1752 C C . GLN A 1 252 ? -1.456 10.435 168.110 1.00 31.76 252 GLN A C 1
ATOM 1753 O O . GLN A 1 252 ? -1.722 9.294 168.460 1.00 35.77 252 GLN A O 1
ATOM 1759 N N . ASP A 1 253 ? -2.372 11.379 167.836 1.00 33.66 253 ASP A N 1
ATOM 1760 C CA . ASP A 1 253 ? -3.834 11.181 168.059 1.00 33.78 253 ASP A CA 1
ATOM 1761 C C . ASP A 1 253 ? -4.326 9.949 167.271 1.00 30.48 253 ASP A C 1
ATOM 1762 O O . ASP A 1 253 ? -5.231 9.295 167.721 1.00 32.76 253 ASP A O 1
ATOM 1764 N N . PHE A 1 254 ? -3.710 9.617 166.131 1.00 26.85 254 PHE A N 1
ATOM 1765 C CA . PHE A 1 254 ? -4.127 8.478 165.309 1.00 24.81 254 PHE A CA 1
ATOM 1766 C C . PHE A 1 254 ? -3.654 7.146 165.887 1.00 24.41 254 PHE A C 1
ATOM 1767 O O . PHE A 1 254 ? -4.386 6.192 165.909 1.00 22.32 254 PHE A O 1
ATOM 1775 N N . ILE A 1 255 ? -2.397 7.108 166.316 1.00 26.54 255 ILE A N 1
ATOM 1776 C CA . ILE A 1 255 ? -1.771 5.922 166.907 1.00 28.82 255 ILE A CA 1
ATOM 1777 C C . ILE A 1 255 ? -2.468 5.546 168.224 1.00 32.38 255 ILE A C 1
ATOM 1778 O O . ILE A 1 255 ? -2.844 4.410 168.412 1.00 30.12 255 ILE A O 1
ATOM 1783 N N . TYR A 1 256 ? -2.591 6.506 169.147 1.00 39.63 256 TYR A N 1
ATOM 1784 C CA . TYR A 1 256 ? -2.918 6.210 170.535 1.00 40.28 256 TYR A CA 1
ATOM 1785 C C . TYR A 1 256 ? -4.419 6.334 170.773 1.00 41.18 256 TYR A C 1
ATOM 1786 O O . TYR A 1 256 ? -4.860 6.033 171.856 1.00 46.61 256 TYR A O 1
ATOM 1795 N N . ASN A 1 257 ? -5.202 6.774 169.796 1.00 44.56 257 ASN A N 1
ATOM 1796 C CA . ASN A 1 257 ? -6.671 6.783 170.018 1.00 50.36 257 ASN A CA 1
ATOM 1797 C C . ASN A 1 257 ? -7.311 5.415 169.699 1.00 44.59 257 ASN A C 1
ATOM 1798 O O . ASN A 1 257 ? -7.813 5.160 168.597 1.00 37.42 257 ASN A O 1
ATOM 1803 N N . ILE A 1 258 ? -7.287 4.532 170.694 1.00 40.34 258 ILE A N 1
ATOM 1804 C CA . ILE A 1 258 ? -7.915 3.270 170.619 1.00 39.66 258 ILE A CA 1
ATOM 1805 C C . ILE A 1 258 ? -8.980 3.263 171.702 1.00 43.12 258 ILE A C 1
ATOM 1806 O O . ILE A 1 258 ? -8.670 3.529 172.850 1.00 46.33 258 ILE A O 1
ATOM 1811 N N . ASN A 1 259 ? -10.217 2.977 171.297 1.00 46.97 259 ASN A N 1
ATOM 1812 C CA . ASN A 1 259 ? -11.369 3.007 172.175 1.00 52.70 259 ASN A CA 1
ATOM 1813 C C . ASN A 1 259 ? -11.843 1.569 172.428 1.00 56.33 259 ASN A C 1
ATOM 1814 O O . ASN A 1 259 ? -12.982 1.338 172.837 1.00 55.56 259 ASN A O 1
ATOM 1819 N N . ILE A 1 260 ? -10.965 0.599 172.164 1.00 57.78 260 ILE A N 1
ATOM 1820 C CA . ILE A 1 260 ? -11.213 -0.779 172.536 1.00 62.56 260 ILE A CA 1
ATOM 1821 C C . ILE A 1 260 ? -10.164 -1.216 173.570 1.00 62.72 260 ILE A C 1
ATOM 1822 O O . ILE A 1 260 ? -8.986 -0.814 173.506 1.00 64.05 260 ILE A O 1
ATOM 1824 N N . ALA A 1 261 ? -10.602 -2.042 174.525 1.00 59.62 261 ALA A N 1
ATOM 1825 C CA . ALA A 1 261 ? -9.728 -2.551 175.572 1.00 64.62 261 ALA A CA 1
ATOM 1826 C C . ALA A 1 261 ? -9.449 -4.054 175.391 1.00 60.66 261 ALA A C 1
ATOM 1827 O O . ALA A 1 261 ? -8.843 -4.652 176.259 1.00 55.28 261 ALA A O 1
ATOM 1829 N N . THR A 1 262 ? -9.840 -4.660 174.260 1.00 62.15 262 THR A N 1
ATOM 1830 C CA . THR A 1 262 ? -9.586 -6.108 174.046 1.00 63.19 262 THR A CA 1
ATOM 1831 C C . THR A 1 262 ? -8.091 -6.392 173.850 1.00 73.30 262 THR A C 1
ATOM 1832 O O . THR A 1 262 ? -7.294 -5.494 173.554 1.00 79.44 262 THR A O 1
ATOM 1836 N N . ASN A 1 263 ? -7.736 -7.669 174.017 1.00 78.43 263 ASN A N 1
ATOM 1837 C CA . ASN A 1 263 ? -6.487 -8.246 173.501 1.00 77.20 263 ASN A CA 1
ATOM 1838 C C . ASN A 1 263 ? -6.280 -7.825 172.034 1.00 66.87 263 ASN A C 1
ATOM 1839 O O . ASN A 1 263 ? -5.190 -7.430 171.631 1.00 60.64 263 ASN A O 1
ATOM 1844 N N . GLY A 1 264 ? -7.338 -7.948 171.230 1.00 56.05 264 GLY A N 1
ATOM 1845 C CA . GLY A 1 264 ? -7.258 -7.692 169.818 1.00 54.55 264 GLY A CA 1
ATOM 1846 C C . GLY A 1 264 ? -6.837 -6.267 169.535 1.00 51.99 264 GLY A C 1
ATOM 1847 O O . GLY A 1 264 ? -6.052 -6.022 168.634 1.00 50.53 264 GLY A O 1
ATOM 1848 N N . ALA A 1 265 ? -7.380 -5.328 170.313 1.00 52.05 265 ALA A N 1
ATOM 1849 C CA . ALA A 1 265 ? -7.207 -3.894 170.036 1.00 52.11 265 ALA A CA 1
ATOM 1850 C C . ALA A 1 265 ? -5.752 -3.464 170.236 1.00 48.48 265 ALA A C 1
ATOM 1851 O O . ALA A 1 265 ? -5.336 -2.503 169.636 1.00 49.42 265 ALA A O 1
ATOM 1853 N N . ALA A 1 266 ? -5.012 -4.168 171.100 1.00 48.72 266 ALA A N 1
ATOM 1854 C CA . ALA A 1 266 ? -3.570 -3.930 171.317 1.00 46.14 266 ALA A CA 1
ATOM 1855 C C . ALA A 1 266 ? -2.805 -4.053 169.992 1.00 44.27 266 ALA A C 1
ATOM 1856 O O . ALA A 1 266 ? -1.960 -3.235 169.674 1.00 47.09 266 ALA A O 1
ATOM 1858 N N . LYS A 1 267 ? -3.130 -5.081 169.212 1.00 43.31 267 LYS A N 1
ATOM 1859 C CA . LYS A 1 267 ? -2.498 -5.317 167.916 1.00 46.42 267 LYS A CA 1
ATOM 1860 C C . LYS A 1 267 ? -2.451 -3.999 167.123 1.00 45.05 267 LYS A C 1
ATOM 1861 O O . LYS A 1 267 ? -1.421 -3.645 166.529 1.00 49.28 267 LYS A O 1
ATOM 1867 N N . GLN A 1 268 ? -3.569 -3.268 167.144 1.00 40.65 268 GLN A N 1
ATOM 1868 C CA . GLN A 1 268 ? -3.735 -2.013 166.423 1.00 40.49 268 GLN A CA 1
ATOM 1869 C C . GLN A 1 268 ? -2.693 -0.963 166.837 1.00 40.30 268 GLN A C 1
ATOM 1870 O O . GLN A 1 268 ? -2.341 -0.125 166.041 1.00 43.21 268 GLN A O 1
ATOM 1876 N N . LEU A 1 269 ? -2.251 -0.960 168.095 1.00 37.98 269 LEU A N 1
ATOM 1877 C CA . LEU A 1 269 ? -1.305 0.043 168.536 1.00 35.79 269 LEU A CA 1
ATOM 1878 C C . LEU A 1 269 ? 0.002 -0.095 167.750 1.00 33.94 269 LEU A C 1
ATOM 1879 O O . LEU A 1 269 ? 0.367 0.796 166.990 1.00 29.75 269 LEU A O 1
ATOM 1884 N N . LYS A 1 270 ? 0.679 -1.238 167.921 1.00 33.56 270 LYS A N 1
ATOM 1885 C CA . LYS A 1 270 ? 1.991 -1.484 167.279 1.00 32.76 270 LYS A CA 1
ATOM 1886 C C . LYS A 1 270 ? 1.836 -1.325 165.757 1.00 28.50 270 LYS A C 1
ATOM 1887 O O . LYS A 1 270 ? 2.687 -0.789 165.082 1.00 24.80 270 LYS A O 1
ATOM 1889 N N . ALA A 1 271 ? 0.695 -1.777 165.247 1.00 27.07 271 ALA A N 1
ATOM 1890 C CA . ALA A 1 271 ? 0.375 -1.691 163.858 1.00 27.94 271 ALA A CA 1
ATOM 1891 C C . ALA A 1 271 ? 0.382 -0.224 163.384 1.00 29.89 271 ALA A C 1
ATOM 1892 O O . ALA A 1 271 ? 1.180 0.163 162.515 1.00 29.80 271 ALA A O 1
ATOM 1894 N N . ARG A 1 272 ? -0.495 0.585 163.985 1.00 28.91 272 ARG A N 1
ATOM 1895 C CA . ARG A 1 272 ? -0.676 1.991 163.670 1.00 28.28 272 ARG A CA 1
ATOM 1896 C C . ARG A 1 272 ? 0.674 2.698 163.680 1.00 27.16 272 ARG A C 1
ATOM 1897 O O . ARG A 1 272 ? 0.977 3.503 162.792 1.00 27.06 272 ARG A O 1
ATOM 1905 N N . SER A 1 273 ? 1.474 2.378 164.697 1.00 27.13 273 SER A N 1
ATOM 1906 C CA . SER A 1 273 ? 2.758 3.009 164.867 1.00 28.76 273 SER A CA 1
ATOM 1907 C C . SER A 1 273 ? 3.586 2.787 163.597 1.00 28.21 273 SER A C 1
ATOM 1908 O O . SER A 1 273 ? 3.990 3.739 162.907 1.00 27.29 273 SER A O 1
ATOM 1911 N N . LEU A 1 274 ? 3.791 1.511 163.270 1.00 27.48 274 LEU A N 1
ATOM 1912 C CA . LEU A 1 274 ? 4.654 1.157 162.167 1.00 26.31 274 LEU A CA 1
ATOM 1913 C C . LEU A 1 274 ? 4.075 1.692 160.855 1.00 25.04 274 LEU A C 1
ATOM 1914 O O . LEU A 1 274 ? 4.834 2.055 159.945 1.00 23.20 274 LEU A O 1
ATOM 1919 N N . TYR A 1 275 ? 2.745 1.715 160.765 1.00 22.98 275 TYR A N 1
ATOM 1920 C CA . TYR A 1 275 ? 2.095 2.145 159.558 1.00 24.44 275 TYR A CA 1
ATOM 1921 C C . TYR A 1 275 ? 2.584 3.547 159.223 1.00 26.52 275 TYR A C 1
ATOM 1922 O O . TYR A 1 275 ? 3.221 3.768 158.171 1.00 27.43 275 TYR A O 1
ATOM 1931 N N . LEU A 1 276 ? 2.336 4.470 160.151 1.00 27.27 276 LEU A N 1
ATOM 1932 C CA . LEU A 1 276 ? 2.600 5.873 159.878 1.00 28.00 276 LEU A CA 1
ATOM 1933 C C . LEU A 1 276 ? 4.107 6.120 159.749 1.00 28.68 276 LEU A C 1
ATOM 1934 O O . LEU A 1 276 ? 4.518 7.027 159.026 1.00 25.31 276 LEU A O 1
ATOM 1939 N N . ASP A 1 277 ? 4.922 5.287 160.410 1.00 30.86 277 ASP A N 1
ATOM 1940 C CA . ASP A 1 277 ? 6.352 5.409 160.249 1.00 33.62 277 ASP A CA 1
ATOM 1941 C C . ASP A 1 277 ? 6.669 5.165 158.781 1.00 32.93 277 ASP A C 1
ATOM 1942 O O . ASP A 1 277 ? 7.442 5.921 158.175 1.00 39.22 277 ASP A O 1
ATOM 1947 N N . PHE A 1 278 ? 6.011 4.160 158.206 1.00 29.38 278 PHE A N 1
ATOM 1948 C CA . PHE A 1 278 ? 6.221 3.862 156.807 1.00 27.83 278 PHE A CA 1
ATOM 1949 C C . PHE A 1 278 ? 5.559 4.906 155.891 1.00 26.29 278 PHE A C 1
ATOM 1950 O O . PHE A 1 278 ? 6.054 5.171 154.779 1.00 22.85 278 PHE A O 1
ATOM 1958 N N . MET A 1 279 ? 4.460 5.513 156.344 1.00 26.22 279 MET A N 1
ATOM 1959 C CA . MET A 1 279 ? 3.859 6.596 155.561 1.00 27.07 279 MET A CA 1
ATOM 1960 C C . MET A 1 279 ? 4.903 7.724 155.355 1.00 27.43 279 MET A C 1
ATOM 1961 O O . MET A 1 279 ? 5.143 8.132 154.222 1.00 24.82 279 MET A O 1
ATOM 1966 N N . SER A 1 280 ? 5.545 8.196 156.442 1.00 26.71 280 SER A N 1
ATOM 1967 C CA . SER A 1 280 ? 6.478 9.322 156.374 1.00 26.33 280 SER A CA 1
ATOM 1968 C C . SER A 1 280 ? 7.632 8.950 155.457 1.00 27.21 280 SER A C 1
ATOM 1969 O O . SER A 1 280 ? 8.156 9.802 154.750 1.00 25.36 280 SER A O 1
ATOM 1972 N N . GLU A 1 281 ? 8.011 7.667 155.489 1.00 29.89 281 GLU A N 1
ATOM 1973 C CA . GLU A 1 281 ? 9.064 7.156 154.633 1.00 31.64 281 GLU A CA 1
ATOM 1974 C C . GLU A 1 281 ? 8.591 7.187 153.173 1.00 31.67 281 GLU A C 1
ATOM 1975 O O . GLU A 1 281 ? 9.304 7.736 152.327 1.00 34.38 281 GLU A O 1
ATOM 1981 N N . TYR A 1 282 ? 7.390 6.656 152.887 1.00 27.17 282 TYR A N 1
ATOM 1982 C CA . TYR A 1 282 ? 6.936 6.530 151.500 1.00 26.01 282 TYR A CA 1
ATOM 1983 C C . TYR A 1 282 ? 6.705 7.908 150.868 1.00 28.02 282 TYR A C 1
ATOM 1984 O O . TYR A 1 282 ? 6.887 8.083 149.664 1.00 32.03 282 TYR A O 1
ATOM 1993 N N . ILE A 1 283 ? 6.241 8.878 151.663 1.00 27.58 283 ILE A N 1
ATOM 1994 C CA . ILE A 1 283 ? 6.168 10.259 151.213 1.00 25.61 283 ILE A CA 1
ATOM 1995 C C . ILE A 1 283 ? 7.559 10.653 150.703 1.00 28.15 283 ILE A C 1
ATOM 1996 O O . ILE A 1 283 ? 7.706 11.145 149.581 1.00 26.99 283 ILE A O 1
ATOM 2001 N N . ALA A 1 284 ? 8.570 10.383 151.535 1.00 30.32 284 ALA A N 1
ATOM 2002 C CA . ALA A 1 284 ? 9.939 10.786 151.271 1.00 33.32 284 ALA A CA 1
ATOM 2003 C C . ALA A 1 284 ? 10.413 10.195 149.944 1.00 32.75 284 ALA A C 1
ATOM 2004 O O . ALA A 1 284 ? 10.954 10.889 149.098 1.00 33.63 284 ALA A O 1
ATOM 2006 N N . ASP A 1 285 ? 10.168 8.905 149.765 1.00 30.56 285 ASP A N 1
ATOM 2007 C CA . ASP A 1 285 ? 10.725 8.211 148.645 1.00 33.06 285 ASP A CA 1
ATOM 2008 C C . ASP A 1 285 ? 9.996 8.601 147.342 1.00 33.89 285 ASP A C 1
ATOM 2009 O O . ASP A 1 285 ? 10.655 8.937 146.334 1.00 37.98 285 ASP A O 1
ATOM 2014 N N . SER A 1 286 ? 8.659 8.555 147.342 1.00 33.29 286 SER A N 1
ATOM 2015 C CA . SER A 1 286 ? 7.851 8.919 146.153 1.00 35.73 286 SER A CA 1
ATOM 2016 C C . SER A 1 286 ? 8.134 10.369 145.732 1.00 37.20 286 SER A C 1
ATOM 2017 O O . SER A 1 286 ? 8.057 10.694 144.545 1.00 36.05 286 SER A O 1
ATOM 2020 N N . LEU A 1 287 ? 8.460 11.227 146.710 1.00 37.79 287 LEU A N 1
ATOM 2021 C CA . LEU A 1 287 ? 8.794 12.609 146.411 1.00 37.64 287 LEU A CA 1
ATOM 2022 C C . LEU A 1 287 ? 10.155 12.669 145.723 1.00 35.98 287 LEU A C 1
ATOM 2023 O O . LEU A 1 287 ? 10.326 13.372 144.737 1.00 35.14 287 LEU A O 1
ATOM 2028 N N . LEU A 1 288 ? 11.135 11.967 146.281 1.00 35.99 288 LEU A N 1
ATOM 2029 C CA . LEU A 1 288 ? 12.479 12.114 145.777 1.00 39.61 288 LEU A CA 1
ATOM 2030 C C . LEU A 1 288 ? 12.575 11.601 144.331 1.00 43.56 288 LEU A C 1
ATOM 2031 O O . LEU A 1 288 ? 13.392 12.103 143.574 1.00 44.30 288 LEU A O 1
ATOM 2036 N N . ASP A 1 289 ? 11.742 10.626 143.946 1.00 46.89 289 ASP A N 1
ATOM 2037 C CA . ASP A 1 289 ? 11.810 10.085 142.575 1.00 45.81 289 ASP A CA 1
ATOM 2038 C C . ASP A 1 289 ? 10.773 10.737 141.639 1.00 41.77 289 ASP A C 1
ATOM 2039 O O . ASP A 1 289 ? 10.867 10.541 140.442 1.00 40.86 289 ASP A O 1
ATOM 2044 N N . LYS A 1 290 ? 9.793 11.494 142.150 1.00 38.90 290 LYS A N 1
ATOM 2045 C CA . LYS A 1 290 ? 8.988 12.350 141.238 1.00 39.07 290 LYS A CA 1
ATOM 2046 C C . LYS A 1 290 ? 9.886 13.521 140.828 1.00 37.86 290 LYS A C 1
ATOM 2047 O O . LYS A 1 290 ? 9.840 13.972 139.708 1.00 36.49 290 LYS A O 1
ATOM 2049 N N . LEU A 1 291 ? 10.719 13.988 141.762 1.00 39.11 291 LEU A N 1
ATOM 2050 C CA . LEU A 1 291 ? 11.943 14.740 141.433 1.00 39.11 291 LEU A CA 1
ATOM 2051 C C . LEU A 1 291 ? 12.977 13.720 140.939 1.00 42.74 291 LEU A C 1
ATOM 2052 O O . LEU A 1 291 ? 12.715 12.516 140.862 1.00 40.96 291 LEU A O 1
ATOM 2057 N N . GLY A 1 292 ? 14.188 14.167 140.634 1.00 44.43 292 GLY A N 1
ATOM 2058 C CA . GLY A 1 292 ? 15.144 13.224 140.047 1.00 44.49 292 GLY A CA 1
ATOM 2059 C C . GLY A 1 292 ? 16.137 12.670 141.051 1.00 41.03 292 GLY A C 1
ATOM 2060 O O . GLY A 1 292 ? 17.155 12.144 140.663 1.00 39.89 292 GLY A O 1
ATOM 2061 N N . LEU A 1 293 ? 15.839 12.794 142.342 1.00 39.28 293 LEU A N 1
ATOM 2062 C CA . LEU A 1 293 ? 16.840 12.615 143.368 1.00 38.54 293 LEU A CA 1
ATOM 2063 C C . LEU A 1 293 ? 16.613 11.287 144.099 1.00 38.59 293 LEU A C 1
ATOM 2064 O O . LEU A 1 293 ? 15.690 10.528 143.798 1.00 40.08 293 LEU A O 1
ATOM 2069 N N . ASN A 1 294 ? 17.467 11.043 145.092 1.00 37.63 294 ASN A N 1
ATOM 2070 C CA . ASN A 1 294 ? 17.504 9.823 145.857 1.00 35.82 294 ASN A CA 1
ATOM 2071 C C . ASN A 1 294 ? 17.637 10.212 147.331 1.00 34.88 294 ASN A C 1
ATOM 2072 O O . ASN A 1 294 ? 17.662 11.386 147.647 1.00 34.58 294 ASN A O 1
ATOM 2077 N N . ARG A 1 295 ? 17.773 9.220 148.213 1.00 33.19 295 ARG A N 1
ATOM 2078 C CA . ARG A 1 295 ? 17.723 9.452 149.639 1.00 30.79 295 ARG A CA 1
ATOM 2079 C C . ARG A 1 295 ? 18.958 10.210 150.136 1.00 31.97 295 ARG A C 1
ATOM 2080 O O . ARG A 1 295 ? 18.999 10.636 151.306 1.00 33.43 295 ARG A O 1
ATOM 2088 N N . ALA A 1 296 ? 19.965 10.402 149.289 1.00 29.63 296 ALA A N 1
ATOM 2089 C CA . ALA A 1 296 ? 21.119 11.130 149.771 1.00 30.88 296 ALA A CA 1
ATOM 2090 C C . ALA A 1 296 ? 20.789 12.625 149.852 1.00 29.01 296 ALA A C 1
ATOM 2091 O O . ALA A 1 296 ? 21.475 13.368 150.556 1.00 27.00 296 ALA A O 1
ATOM 2093 N N . ASN A 1 297 ? 19.753 13.044 149.120 1.00 29.49 297 ASN A N 1
ATOM 2094 C CA . ASN A 1 297 ? 19.281 14.418 149.134 1.00 32.07 297 ASN A CA 1
ATOM 2095 C C . ASN A 1 297 ? 18.426 14.733 150.356 1.00 33.80 297 ASN A C 1
ATOM 2096 O O . ASN A 1 297 ? 18.092 15.890 150.545 1.00 36.48 297 ASN A O 1
ATOM 2101 N N . MET A 1 298 ? 18.087 13.720 151.163 1.00 34.92 298 MET A N 1
ATOM 2102 C CA . MET A 1 298 ? 17.174 13.876 152.296 1.00 33.58 298 MET A CA 1
ATOM 2103 C C . MET A 1 298 ? 17.959 13.839 153.607 1.00 31.80 298 MET A C 1
ATOM 2104 O O . MET A 1 298 ? 18.512 12.811 153.951 1.00 35.02 298 MET A O 1
ATOM 2109 N N . LEU A 1 299 ? 17.950 14.950 154.348 1.00 31.70 299 LEU A N 1
ATOM 2110 C CA . LEU A 1 299 ? 18.733 15.073 155.585 1.00 32.87 299 LEU A CA 1
ATOM 2111 C C . LEU A 1 299 ? 18.174 14.172 156.694 1.00 34.54 299 LEU A C 1
ATOM 2112 O O . LEU A 1 299 ? 18.960 13.571 157.408 1.00 34.37 299 LEU A O 1
ATOM 2117 N N . TYR A 1 300 ? 16.845 14.113 156.875 1.00 39.04 300 TYR A N 1
ATOM 2118 C CA . TYR A 1 300 ? 16.255 13.456 158.088 1.00 44.12 300 TYR A CA 1
ATOM 2119 C C . TYR A 1 300 ? 14.792 13.036 157.854 1.00 41.80 300 TYR A C 1
ATOM 2120 O O . TYR A 1 300 ? 14.052 13.713 157.111 1.00 37.21 300 TYR A O 1
ATOM 2129 N N . VAL A 1 301 ? 14.381 11.949 158.536 1.00 39.46 301 VAL A N 1
ATOM 2130 C CA . VAL A 1 301 ? 12.977 11.530 158.618 1.00 38.59 301 VAL A CA 1
ATOM 2131 C C . VAL A 1 301 ? 12.587 11.275 160.076 1.00 36.12 301 VAL A C 1
ATOM 2132 O O . VAL A 1 301 ? 13.108 10.381 160.699 1.00 34.14 301 VAL A O 1
ATOM 2136 N N . GLY A 1 302 ? 11.576 12.005 160.552 1.00 36.59 302 GLY A N 1
ATOM 2137 C CA . GLY A 1 302 ? 11.405 12.287 161.963 1.00 39.37 302 GLY A CA 1
ATOM 2138 C C . GLY A 1 302 ? 10.106 11.750 162.516 1.00 40.83 302 GLY A C 1
ATOM 2139 O O . GLY A 1 302 ? 9.715 10.634 162.213 1.00 43.24 302 GLY A O 1
ATOM 2140 N N . GLY A 1 303 ? 9.464 12.558 163.364 1.00 43.92 303 GLY A N 1
ATOM 2141 C CA . GLY A 1 303 ? 8.219 12.189 163.991 1.00 46.76 303 GLY A CA 1
ATOM 2142 C C . GLY A 1 303 ? 7.053 12.519 163.079 1.00 50.80 303 GLY A C 1
ATOM 2143 O O . GLY A 1 303 ? 6.038 13.085 163.534 1.00 57.37 303 GLY A O 1
ATOM 2144 N N . GLY A 1 304 ? 7.190 12.115 161.806 1.00 47.16 304 GLY A N 1
ATOM 2145 C CA . GLY A 1 304 ? 6.402 12.620 160.710 1.00 40.30 304 GLY A CA 1
ATOM 2146 C C . GLY A 1 304 ? 6.915 13.981 160.287 1.00 38.69 304 GLY A C 1
ATOM 2147 O O . GLY A 1 304 ? 6.128 14.863 159.974 1.00 41.19 304 GLY A O 1
ATOM 2148 N N . HIS A 1 305 ? 8.243 14.157 160.317 1.00 36.39 305 HIS A N 1
ATOM 2149 C CA . HIS A 1 305 ? 8.909 15.304 159.719 1.00 33.49 305 HIS A CA 1
ATOM 2150 C C . HIS A 1 305 ? 10.012 14.801 158.807 1.00 32.66 305 HIS A C 1
ATOM 2151 O O . HIS A 1 305 ? 10.490 13.703 158.969 1.00 30.91 305 HIS A O 1
ATOM 2158 N N . ALA A 1 306 ? 10.374 15.629 157.831 1.00 34.62 306 ALA A N 1
ATOM 2159 C CA . ALA A 1 306 ? 11.464 15.327 156.930 1.00 34.37 306 ALA A CA 1
ATOM 2160 C C . ALA A 1 306 ? 11.998 16.625 156.322 1.00 33.06 306 ALA A C 1
ATOM 2161 O O . ALA A 1 306 ? 11.241 17.570 156.113 1.00 32.81 306 ALA A O 1
ATOM 2163 N N . TYR A 1 307 ? 13.305 16.637 156.043 1.00 31.70 307 TYR A N 1
ATOM 2164 C CA . TYR A 1 307 ? 13.999 17.777 155.495 1.00 31.12 307 TYR A CA 1
ATOM 2165 C C . TYR A 1 307 ? 14.913 17.308 154.371 1.00 28.69 307 TYR A C 1
ATOM 2166 O O . TYR A 1 307 ? 15.707 16.395 154.556 1.00 33.89 307 TYR A O 1
ATOM 2175 N N . PHE A 1 308 ? 14.812 17.983 153.234 1.00 27.54 308 PHE A N 1
ATOM 2176 C CA . PHE A 1 308 ? 15.520 17.645 152.031 1.00 29.02 308 PHE A CA 1
ATOM 2177 C C . PHE A 1 308 ? 16.272 18.863 151.504 1.00 30.30 308 PHE A C 1
ATOM 2178 O O . PHE A 1 308 ? 15.873 20.007 151.736 1.00 29.36 308 PHE A O 1
ATOM 2186 N N . VAL A 1 309 ? 17.339 18.582 150.756 1.00 32.85 309 VAL A N 1
ATOM 2187 C CA . VAL A 1 309 ? 18.052 19.565 149.969 1.00 33.97 309 VAL A CA 1
ATOM 2188 C C . VAL A 1 309 ? 17.822 19.232 148.508 1.00 33.53 309 VAL A C 1
ATOM 2189 O O . VAL A 1 309 ? 18.158 18.132 148.098 1.00 33.12 309 VAL A O 1
ATOM 2193 N N . LEU A 1 310 ? 17.285 20.182 147.745 1.00 34.17 310 LEU A N 1
ATOM 2194 C CA . LEU A 1 310 ? 17.077 19.924 146.339 1.00 38.80 310 LEU A CA 1
ATOM 2195 C C . LEU A 1 310 ? 17.193 21.222 145.551 1.00 36.07 310 LEU A C 1
ATOM 2196 O O . LEU A 1 310 ? 17.252 22.272 146.134 1.00 34.38 310 LEU A O 1
ATOM 2201 N N . ALA A 1 311 ? 17.271 21.092 144.225 1.00 38.37 311 ALA A N 1
ATOM 2202 C CA . ALA A 1 311 ? 17.560 22.207 143.336 1.00 43.59 311 ALA A CA 1
ATOM 2203 C C . ALA A 1 311 ? 16.445 23.240 143.459 1.00 47.48 311 ALA A C 1
ATOM 2204 O O . ALA A 1 311 ? 15.280 22.890 143.674 1.00 50.39 311 ALA A O 1
ATOM 2206 N N . ASN A 1 312 ? 16.828 24.510 143.318 1.00 47.78 312 ASN A N 1
ATOM 2207 C CA . ASN A 1 312 ? 15.905 25.624 143.378 1.00 44.47 312 ASN A CA 1
ATOM 2208 C C . ASN A 1 312 ? 15.574 26.028 141.945 1.00 45.80 312 ASN A C 1
ATOM 2209 O O . ASN A 1 312 ? 16.278 26.838 141.360 1.00 51.50 312 ASN A O 1
ATOM 2214 N N . THR A 1 313 ? 14.527 25.411 141.391 1.00 46.75 313 THR A N 1
ATOM 2215 C CA . THR A 1 313 ? 14.089 25.614 140.004 1.00 47.24 313 THR A CA 1
ATOM 2216 C C . THR A 1 313 ? 12.570 25.790 140.019 1.00 49.04 313 THR A C 1
ATOM 2217 O O . THR A 1 313 ? 11.967 25.745 141.080 1.00 46.33 313 THR A O 1
ATOM 2221 N N . GLU A 1 314 ? 11.964 25.979 138.842 1.00 52.23 314 GLU A N 1
ATOM 2222 C CA . GLU A 1 314 ? 10.529 26.146 138.786 1.00 55.30 314 GLU A CA 1
ATOM 2223 C C . GLU A 1 314 ? 9.867 24.777 138.642 1.00 52.40 314 GLU A C 1
ATOM 2224 O O . GLU A 1 314 ? 8.819 24.546 139.234 1.00 48.97 314 GLU A O 1
ATOM 2230 N N . LYS A 1 315 ? 10.508 23.881 137.882 1.00 50.94 315 LYS A N 1
ATOM 2231 C CA . LYS A 1 315 ? 10.105 22.488 137.816 1.00 48.76 315 LYS A CA 1
ATOM 2232 C C . LYS A 1 315 ? 9.965 21.953 139.250 1.00 48.89 315 LYS A C 1
ATOM 2233 O O . LYS A 1 315 ? 8.905 21.425 139.604 1.00 50.27 315 LYS A O 1
ATOM 2235 N N . THR A 1 316 ? 11.021 22.087 140.070 1.00 45.05 316 THR A N 1
ATOM 2236 C CA . THR A 1 316 ? 11.028 21.425 141.384 1.00 44.28 316 THR A CA 1
ATOM 2237 C C . THR A 1 316 ? 9.924 22.013 142.270 1.00 42.04 316 THR A C 1
ATOM 2238 O O . THR A 1 316 ? 9.267 21.271 142.994 1.00 42.99 316 THR A O 1
ATOM 2242 N N . VAL A 1 317 ? 9.680 23.321 142.170 1.00 39.92 317 VAL A N 1
ATOM 2243 C CA . VAL A 1 317 ? 8.682 23.929 143.034 1.00 39.90 317 VAL A CA 1
ATOM 2244 C C . VAL A 1 317 ? 7.283 23.482 142.598 1.00 40.75 317 VAL A C 1
ATOM 2245 O O . VAL A 1 317 ? 6.393 23.289 143.415 1.00 36.53 317 VAL A O 1
ATOM 2249 N N . GLU A 1 318 ? 7.083 23.347 141.291 1.00 47.25 318 GLU A N 1
ATOM 2250 C CA . GLU A 1 318 ? 5.788 22.950 140.789 1.00 53.44 318 GLU A CA 1
ATOM 2251 C C . GLU A 1 318 ? 5.563 21.490 141.189 1.00 46.06 318 GLU A C 1
ATOM 2252 O O . GLU A 1 318 ? 4.449 21.119 141.476 1.00 49.54 318 GLU A O 1
ATOM 2258 N N . THR A 1 319 ? 6.623 20.678 141.198 1.00 40.93 319 THR A N 1
ATOM 2259 C CA . THR A 1 319 ? 6.465 19.262 141.546 1.00 39.85 319 THR A CA 1
ATOM 2260 C C . THR A 1 319 ? 6.149 19.140 143.046 1.00 36.52 319 THR A C 1
ATOM 2261 O O . THR A 1 319 ? 5.310 18.319 143.407 1.00 35.77 319 THR A O 1
ATOM 2265 N N . LEU A 1 320 ? 6.773 19.972 143.889 1.00 32.58 320 LEU A N 1
ATOM 2266 C CA . LEU A 1 320 ? 6.429 20.000 145.320 1.00 31.36 320 LEU A CA 1
ATOM 2267 C C . LEU A 1 320 ? 4.945 20.384 145.483 1.00 30.31 320 LEU A C 1
ATOM 2268 O O . LEU A 1 320 ? 4.194 19.690 146.164 1.00 30.45 320 LEU A O 1
ATOM 2273 N N . VAL A 1 321 ? 4.512 21.473 144.843 1.00 29.39 321 VAL A N 1
ATOM 2274 C CA . VAL A 1 321 ? 3.139 21.967 145.023 1.00 31.13 321 VAL A CA 1
ATOM 2275 C C . VAL A 1 321 ? 2.127 20.888 144.622 1.00 31.11 321 VAL A C 1
ATOM 2276 O O . VAL A 1 321 ? 1.214 20.584 145.370 1.00 32.35 321 VAL A O 1
ATOM 2280 N N . GLN A 1 322 ? 2.301 20.327 143.432 1.00 34.51 322 GLN A N 1
ATOM 2281 C CA . GLN A 1 322 ? 1.380 19.326 142.907 1.00 38.15 322 GLN A CA 1
ATOM 2282 C C . GLN A 1 322 ? 1.451 18.091 143.793 1.00 37.63 322 GLN A C 1
ATOM 2283 O O . GLN A 1 322 ? 0.426 17.544 144.138 1.00 40.79 322 GLN A O 1
ATOM 2289 N N . PHE A 1 323 ? 2.665 17.667 144.157 1.00 38.67 323 PHE A N 1
ATOM 2290 C CA . PHE A 1 323 ? 2.832 16.446 145.000 1.00 37.53 323 PHE A CA 1
ATOM 2291 C C . PHE A 1 323 ? 1.974 16.582 146.257 1.00 32.79 323 PHE A C 1
ATOM 2292 O O . PHE A 1 323 ? 1.157 15.736 146.604 1.00 29.69 323 PHE A O 1
ATOM 2300 N N . GLU A 1 324 ? 2.185 17.690 146.939 1.00 31.49 324 GLU A N 1
ATOM 2301 C CA . GLU A 1 324 ? 1.510 17.922 148.165 1.00 33.94 324 GLU A CA 1
ATOM 2302 C C . GLU A 1 324 ? -0.003 17.875 147.953 1.00 35.04 324 GLU A C 1
ATOM 2303 O O . GLU A 1 324 ? -0.704 17.305 148.763 1.00 38.69 324 GLU A O 1
ATOM 2309 N N . LYS A 1 325 ? -0.486 18.508 146.882 1.00 36.23 325 LYS A N 1
ATOM 2310 C CA . LYS A 1 325 ? -1.899 18.480 146.525 1.00 37.51 325 LYS A CA 1
ATOM 2311 C C . LYS A 1 325 ? -2.385 17.029 146.406 1.00 37.33 325 LYS A C 1
ATOM 2312 O O . LYS A 1 325 ? -3.440 16.682 146.960 1.00 37.08 325 LYS A O 1
ATOM 2318 N N . ASP A 1 326 ? -1.612 16.204 145.684 1.00 35.42 326 ASP A N 1
ATOM 2319 C CA . ASP A 1 326 ? -1.987 14.826 145.419 1.00 36.19 326 ASP A CA 1
ATOM 2320 C C . ASP A 1 326 ? -2.016 14.058 146.735 1.00 36.26 326 ASP A C 1
ATOM 2321 O O . ASP A 1 326 ? -2.866 13.181 146.913 1.00 43.74 326 ASP A O 1
ATOM 2326 N N . PHE A 1 327 ? -1.103 14.376 147.652 1.00 31.76 327 PHE A N 1
ATOM 2327 C CA . PHE A 1 327 ? -1.033 13.553 148.840 1.00 31.37 327 PHE A CA 1
ATOM 2328 C C . PHE A 1 327 ? -2.193 13.882 149.789 1.00 30.47 327 PHE A C 1
ATOM 2329 O O . PHE A 1 327 ? -2.870 12.991 150.301 1.00 28.35 327 PHE A O 1
ATOM 2337 N N . ASN A 1 328 ? -2.443 15.164 150.006 1.00 30.45 328 ASN A N 1
ATOM 2338 C CA . ASN A 1 328 ? -3.544 15.541 150.842 1.00 33.44 328 ASN A CA 1
ATOM 2339 C C . ASN A 1 328 ? -4.866 15.067 150.211 1.00 38.24 328 ASN A C 1
ATOM 2340 O O . ASN A 1 328 ? -5.869 14.910 150.921 1.00 39.99 328 ASN A O 1
ATOM 2345 N N . GLN A 1 329 ? -4.882 14.858 148.887 1.00 38.28 329 GLN A N 1
ATOM 2346 C CA . GLN A 1 329 ? -6.040 14.244 148.226 1.00 38.33 329 GLN A CA 1
ATOM 2347 C C . GLN A 1 329 ? -6.177 12.791 148.711 1.00 33.83 329 GLN A C 1
ATOM 2348 O O . GLN A 1 329 ? -7.241 12.364 149.122 1.00 31.67 329 GLN A O 1
ATOM 2354 N N . PHE A 1 330 ? -5.068 12.054 148.677 1.00 31.28 330 PHE A N 1
ATOM 2355 C CA . PHE A 1 330 ? -5.038 10.682 149.116 1.00 31.33 330 PHE A CA 1
ATOM 2356 C C . PHE A 1 330 ? -5.467 10.588 150.579 1.00 29.70 330 PHE A C 1
ATOM 2357 O O . PHE A 1 330 ? -6.236 9.704 150.956 1.00 27.10 330 PHE A O 1
ATOM 2365 N N . LEU A 1 331 ? -4.900 11.480 151.394 1.00 29.94 331 LEU A N 1
ATOM 2366 C CA . LEU A 1 331 ? -5.132 11.503 152.851 1.00 30.54 331 LEU A CA 1
ATOM 2367 C C . LEU A 1 331 ? -6.593 11.869 153.154 1.00 29.75 331 LEU A C 1
ATOM 2368 O O . LEU A 1 331 ? -7.132 11.472 154.175 1.00 26.81 331 LEU A O 1
ATOM 2373 N N . LEU A 1 332 ? -7.188 12.717 152.312 1.00 31.06 332 LEU A N 1
ATOM 2374 C CA . LEU A 1 332 ? -8.542 13.129 152.540 1.00 32.50 332 LEU A CA 1
ATOM 2375 C C . LEU A 1 332 ? -9.456 11.937 152.285 1.00 33.81 332 LEU A C 1
ATOM 2376 O O . LEU A 1 332 ? -10.342 11.639 153.097 1.00 39.12 332 LEU A O 1
ATOM 2381 N N . ALA A 1 333 ? -9.218 11.261 151.163 1.00 31.33 333 ALA A N 1
ATOM 2382 C CA . ALA A 1 333 ? -10.021 10.145 150.793 1.00 31.00 333 ALA A CA 1
ATOM 2383 C C . ALA A 1 333 ? -10.016 9.107 151.920 1.00 31.13 333 ALA A C 1
ATOM 2384 O O . ALA A 1 333 ? -11.061 8.616 152.311 1.00 32.30 333 ALA A O 1
ATOM 2386 N N . ASN A 1 334 ? -8.843 8.811 152.477 1.00 31.29 334 ASN A N 1
ATOM 2387 C CA . ASN A 1 334 ? -8.705 7.637 153.336 1.00 33.17 334 ASN A CA 1
ATOM 2388 C C . ASN A 1 334 ? -8.960 7.969 154.817 1.00 28.75 334 ASN A C 1
ATOM 2389 O O . ASN A 1 334 ? -9.574 7.171 155.503 1.00 26.58 334 ASN A O 1
ATOM 2394 N N . PHE A 1 335 ? -8.400 9.069 155.297 1.00 26.24 335 PHE A N 1
ATOM 2395 C CA . PHE A 1 335 ? -8.473 9.372 156.744 1.00 25.44 335 PHE A CA 1
ATOM 2396 C C . PHE A 1 335 ? -9.257 10.627 157.065 1.00 25.67 335 PHE A C 1
ATOM 2397 O O . PHE A 1 335 ? -9.197 10.961 158.209 1.00 24.73 335 PHE A O 1
ATOM 2405 N N . GLN A 1 336 ? -9.934 11.243 156.103 1.00 27.27 336 GLN A N 1
ATOM 2406 C CA . GLN A 1 336 ? -10.691 12.500 156.323 1.00 29.52 336 GLN A CA 1
ATOM 2407 C C . GLN A 1 336 ? -9.732 13.583 156.814 1.00 31.07 336 GLN A C 1
ATOM 2408 O O . GLN A 1 336 ? -8.785 13.881 156.123 1.00 36.02 336 GLN A O 1
ATOM 2414 N N . THR A 1 337 ? -10.017 14.184 157.958 1.00 28.63 337 THR A N 1
ATOM 2415 C CA . THR A 1 337 ? -9.177 15.278 158.506 1.00 26.58 337 THR A CA 1
ATOM 2416 C C . THR A 1 337 ? -8.164 14.779 159.536 1.00 24.26 337 THR A C 1
ATOM 2417 O O . THR A 1 337 ? -7.498 15.603 160.116 1.00 23.06 337 THR A O 1
ATOM 2421 N N . ARG A 1 338 ? -8.099 13.477 159.759 1.00 24.99 338 ARG A N 1
ATOM 2422 C CA . ARG A 1 338 ? -7.195 12.843 160.744 1.00 26.71 338 ARG A CA 1
ATOM 2423 C C . ARG A 1 338 ? -5.714 12.957 160.384 1.00 23.87 338 ARG A C 1
ATOM 2424 O O . ARG A 1 338 ? -4.930 12.992 161.289 1.00 26.19 338 ARG A O 1
ATOM 2432 N N . LEU A 1 339 ? -5.351 12.877 159.114 1.00 22.76 339 LEU A N 1
ATOM 2433 C CA . LEU A 1 339 ? -3.974 13.027 158.697 1.00 24.27 339 LEU A CA 1
ATOM 2434 C C . LEU A 1 339 ? -3.916 14.132 157.647 1.00 24.82 339 LEU A C 1
ATOM 2435 O O . LEU A 1 339 ? -4.743 14.181 156.773 1.00 29.26 339 LEU A O 1
ATOM 2440 N N . TYR A 1 340 ? -2.912 14.997 157.729 1.00 25.38 340 TYR A N 1
ATOM 2441 C CA . TYR A 1 340 ? -2.692 16.077 156.774 1.00 25.89 340 TYR A CA 1
ATOM 2442 C C . TYR A 1 340 ? -1.184 16.194 156.638 1.00 26.74 340 TYR A C 1
ATOM 2443 O O . TYR A 1 340 ? -0.453 15.871 157.576 1.00 28.40 340 TYR A O 1
ATOM 2452 N N . VAL A 1 341 ? -0.715 16.613 155.469 1.00 26.90 341 VAL A N 1
ATOM 2453 C CA . VAL A 1 341 ? 0.703 16.835 155.291 1.00 26.34 341 VAL A CA 1
ATOM 2454 C C . VAL A 1 341 ? 0.879 18.206 154.641 1.00 29.47 341 VAL A C 1
ATOM 2455 O O . VAL A 1 341 ? 0.265 18.503 153.591 1.00 33.81 341 VAL A O 1
ATOM 2459 N N . ALA A 1 342 ? 1.700 19.035 155.298 1.00 28.36 342 ALA A N 1
ATOM 2460 C CA . ALA A 1 342 ? 1.980 20.381 154.907 1.00 25.18 342 ALA A CA 1
ATOM 2461 C C . ALA A 1 342 ? 3.449 20.444 154.540 1.00 26.38 342 ALA A C 1
ATOM 2462 O O . ALA A 1 342 ? 4.285 20.094 155.364 1.00 26.18 342 ALA A O 1
ATOM 2464 N N . PHE A 1 343 ? 3.738 20.855 153.304 1.00 29.76 343 PHE A N 1
ATOM 2465 C CA . PHE A 1 343 ? 5.110 21.069 152.848 1.00 31.49 343 PHE A CA 1
ATOM 2466 C C . PHE A 1 343 ? 5.480 22.539 153.006 1.00 33.75 343 PHE A C 1
ATOM 2467 O O . PHE A 1 343 ? 4.644 23.411 153.195 1.00 33.99 343 PHE A O 1
ATOM 2475 N N . GLY A 1 344 ? 6.766 22.795 152.866 1.00 37.05 344 GLY A N 1
ATOM 2476 C CA . GLY A 1 344 ? 7.292 24.132 152.841 1.00 38.50 344 GLY A CA 1
ATOM 2477 C C . GLY A 1 344 ? 8.735 24.107 152.383 1.00 38.25 344 GLY A C 1
ATOM 2478 O O . GLY A 1 344 ? 9.468 23.179 152.670 1.00 40.38 344 GLY A O 1
ATOM 2479 N N . TRP A 1 345 ? 9.151 25.141 151.668 1.00 37.50 345 TRP A N 1
ATOM 2480 C CA . TRP A 1 345 ? 10.499 25.212 151.220 1.00 39.41 345 TRP A CA 1
ATOM 2481 C C . TRP A 1 345 ? 11.013 26.635 151.446 1.00 43.03 345 TRP A C 1
ATOM 2482 O O . TRP A 1 345 ? 10.266 27.556 151.731 1.00 42.68 345 TRP A O 1
ATOM 2493 N N . GLY A 1 346 ? 12.334 26.752 151.407 1.00 48.42 346 GLY A N 1
ATOM 2494 C CA . GLY A 1 346 ? 13.039 27.996 151.439 1.00 46.49 346 GLY A CA 1
ATOM 2495 C C . GLY A 1 346 ? 14.178 27.931 150.448 1.00 45.48 346 GLY A C 1
ATOM 2496 O O . GLY A 1 346 ? 14.638 26.855 150.105 1.00 44.88 346 GLY A O 1
ATOM 2497 N N . SER A 1 347 ? 14.608 29.098 149.974 1.00 47.90 347 SER A N 1
ATOM 2498 C CA . SER A 1 347 ? 15.682 29.204 149.010 1.00 45.37 347 SER A CA 1
ATOM 2499 C C . SER A 1 347 ? 16.985 29.619 149.714 1.00 43.14 347 SER A C 1
ATOM 2500 O O . SER A 1 347 ? 16.973 30.363 150.677 1.00 39.57 347 SER A O 1
ATOM 2503 N N . PHE A 1 348 ? 18.118 29.117 149.218 1.00 44.27 348 PHE A N 1
ATOM 2504 C CA . PHE A 1 348 ? 19.434 29.523 149.725 1.00 44.13 348 PHE A CA 1
ATOM 2505 C C . PHE A 1 348 ? 20.534 29.258 148.675 1.00 43.88 348 PHE A C 1
ATOM 2506 O O . PHE A 1 348 ? 20.321 28.563 147.652 1.00 40.55 348 PHE A O 1
ATOM 2514 N N . ALA A 1 349 ? 21.703 29.864 148.926 1.00 43.67 349 ALA A N 1
ATOM 2515 C CA . ALA A 1 349 ? 22.981 29.513 148.291 1.00 44.44 349 ALA A CA 1
ATOM 2516 C C . ALA A 1 349 ? 23.942 29.085 149.399 1.00 44.77 349 ALA A C 1
ATOM 2517 O O . ALA A 1 349 ? 23.512 28.984 150.545 1.00 40.95 349 ALA A O 1
ATOM 2519 N N . ALA A 1 350 ? 25.218 28.847 149.073 1.00 42.81 350 ALA A N 1
ATOM 2520 C CA . ALA A 1 350 ? 26.161 28.464 150.103 1.00 41.35 350 ALA A CA 1
ATOM 2521 C C . ALA A 1 350 ? 26.283 29.561 151.179 1.00 42.72 350 ALA A C 1
ATOM 2522 O O . ALA A 1 350 ? 27.036 30.558 151.073 1.00 33.54 350 ALA A O 1
ATOM 2524 N N . LYS A 1 351 ? 25.405 29.383 152.177 1.00 53.07 351 LYS A N 1
ATOM 2525 C CA . LYS A 1 351 ? 25.316 30.076 153.472 1.00 54.05 351 LYS A CA 1
ATOM 2526 C C . LYS A 1 351 ? 25.322 29.016 154.589 1.00 55.71 351 LYS A C 1
ATOM 2527 O O . LYS A 1 351 ? 24.765 29.242 155.675 1.00 51.28 351 LYS A O 1
ATOM 2533 N N . ASP A 1 352 ? 25.874 27.827 154.298 1.00 54.93 352 ASP A N 1
ATOM 2534 C CA . ASP A 1 352 ? 26.150 26.809 155.329 1.00 56.80 352 ASP A CA 1
ATOM 2535 C C . ASP A 1 352 ? 27.666 26.634 155.486 1.00 57.72 352 ASP A C 1
ATOM 2536 O O . ASP A 1 352 ? 28.128 25.744 156.213 1.00 54.80 352 ASP A O 1
ATOM 2541 N N . ILE A 1 353 ? 28.437 27.474 154.788 1.00 59.73 353 ILE A N 1
ATOM 2542 C CA . ILE A 1 353 ? 29.889 27.473 154.893 1.00 58.94 353 ILE A CA 1
ATOM 2543 C C . ILE A 1 353 ? 30.276 28.454 156.014 1.00 60.03 353 ILE A C 1
ATOM 2544 O O . ILE A 1 353 ? 29.834 29.594 156.020 1.00 61.60 353 ILE A O 1
ATOM 2549 N N . MET A 1 354 ? 31.079 27.969 156.975 1.00 62.56 354 MET A N 1
ATOM 2550 C CA . MET A 1 354 ? 31.461 28.674 158.217 1.00 59.44 354 MET A CA 1
ATOM 2551 C C . MET A 1 354 ? 31.985 30.095 157.927 1.00 60.59 354 MET A C 1
ATOM 2552 O O . MET A 1 354 ? 32.698 30.352 156.938 1.00 60.52 354 MET A O 1
ATOM 2554 N N . ASN A 1 358 ? 24.696 36.991 156.956 1.00 86.62 358 ASN A N 1
ATOM 2555 C CA . ASN A 1 358 ? 25.268 36.917 158.311 1.00 96.36 358 ASN A CA 1
ATOM 2556 C C . ASN A 1 358 ? 25.102 35.495 158.861 1.00 98.06 358 ASN A C 1
ATOM 2557 O O . ASN A 1 358 ? 23.979 35.052 159.001 1.00 127.60 358 ASN A O 1
ATOM 2559 N N . SER A 1 359 ? 26.213 34.822 159.205 1.00 87.92 359 SER A N 1
ATOM 2560 C CA . SER A 1 359 ? 26.232 33.425 159.688 1.00 84.99 359 SER A CA 1
ATOM 2561 C C . SER A 1 359 ? 25.249 33.184 160.839 1.00 88.07 359 SER A C 1
ATOM 2562 O O . SER A 1 359 ? 24.595 32.141 160.852 1.00 94.15 359 SER A O 1
ATOM 2564 N N . PRO A 1 360 ? 25.079 34.079 161.846 1.00 91.90 360 PRO A N 1
ATOM 2565 C CA . PRO A 1 360 ? 24.064 33.851 162.880 1.00 96.29 360 PRO A CA 1
ATOM 2566 C C . PRO A 1 360 ? 22.662 33.721 162.256 1.00 99.57 360 PRO A C 1
ATOM 2567 O O . PRO A 1 360 ? 22.032 32.649 162.348 1.00 93.06 360 PRO A O 1
ATOM 2571 N N . GLU A 1 361 ? 22.229 34.786 161.565 1.00 99.19 361 GLU A N 1
ATOM 2572 C CA . GLU A 1 361 ? 20.919 34.848 160.906 1.00 98.52 361 GLU A CA 1
ATOM 2573 C C . GLU A 1 361 ? 20.823 33.802 159.775 1.00 105.24 361 GLU A C 1
ATOM 2574 O O . GLU A 1 361 ? 19.853 33.037 159.734 1.00 109.02 361 GLU A O 1
ATOM 2576 N N . SER A 1 362 ? 21.828 33.749 158.881 1.00 97.73 362 SER A N 1
ATOM 2577 C CA . SER A 1 362 ? 21.703 33.044 157.587 1.00 85.38 362 SER A CA 1
ATOM 2578 C C . SER A 1 362 ? 21.403 31.563 157.824 1.00 85.04 362 SER A C 1
ATOM 2579 O O . SER A 1 362 ? 20.406 31.076 157.313 1.00 92.11 362 SER A O 1
ATOM 2581 N N . TYR A 1 363 ? 22.232 30.857 158.603 1.00 77.70 363 TYR A N 1
ATOM 2582 C CA . TYR A 1 363 ? 22.037 29.408 158.707 1.00 74.26 363 TYR A CA 1
ATOM 2583 C C . TYR A 1 363 ? 20.674 29.085 159.345 1.00 75.49 363 TYR A C 1
ATOM 2584 O O . TYR A 1 363 ? 20.002 28.122 158.934 1.00 70.47 363 TYR A O 1
ATOM 2593 N N . ARG A 1 364 ? 20.264 29.876 160.348 1.00 72.37 364 ARG A N 1
ATOM 2594 C CA . ARG A 1 364 ? 18.982 29.649 161.015 1.00 63.92 364 ARG A CA 1
ATOM 2595 C C . ARG A 1 364 ? 17.847 30.007 160.044 1.00 61.82 364 ARG A C 1
ATOM 2596 O O . ARG A 1 364 ? 16.836 29.339 160.031 1.00 71.11 364 ARG A O 1
ATOM 2598 N N . GLN A 1 365 ? 18.019 31.048 159.223 1.00 53.76 365 GLN A N 1
ATOM 2599 C CA . GLN A 1 365 ? 16.881 31.619 158.521 1.00 49.99 365 GLN A CA 1
ATOM 2600 C C . GLN A 1 365 ? 16.583 30.829 157.239 1.00 47.83 365 GLN A C 1
ATOM 2601 O O . GLN A 1 365 ? 15.526 31.000 156.666 1.00 59.11 365 GLN A O 1
ATOM 2603 N N . VAL A 1 366 ? 17.477 29.954 156.782 1.00 42.45 366 VAL A N 1
ATOM 2604 C CA . VAL A 1 366 ? 17.111 29.085 155.641 1.00 42.47 366 VAL A CA 1
ATOM 2605 C C . VAL A 1 366 ? 16.033 28.062 156.066 1.00 45.16 366 VAL A C 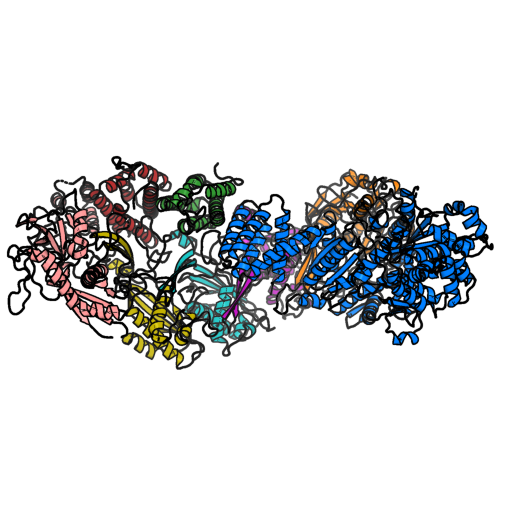1
ATOM 2606 O O . VAL A 1 366 ? 15.074 27.806 155.326 1.00 45.83 366 VAL A O 1
ATOM 2610 N N . TYR A 1 367 ? 16.174 27.490 157.270 1.00 48.88 367 TYR A N 1
ATOM 2611 C CA . TYR A 1 367 ? 15.204 26.525 157.830 1.00 48.04 367 TYR A CA 1
ATOM 2612 C C . TYR A 1 367 ? 13.907 27.259 158.212 1.00 48.35 367 TYR A C 1
ATOM 2613 O O . TYR A 1 367 ? 12.847 26.666 158.276 1.00 47.30 367 TYR A O 1
ATOM 2615 N N . GLN A 1 368 ? 13.997 28.566 158.450 1.00 51.13 368 GLN A N 1
ATOM 2616 C CA . GLN A 1 368 ? 12.871 29.324 158.952 1.00 53.08 368 GLN A CA 1
ATOM 2617 C C . GLN A 1 368 ? 11.842 29.554 157.831 1.00 50.93 368 GLN A C 1
ATOM 2618 O O . GLN A 1 368 ? 10.652 29.675 158.119 1.00 56.40 368 GLN A O 1
ATOM 2624 N N . LYS A 1 369 ? 12.269 29.606 156.568 1.00 43.90 369 LYS A N 1
ATOM 2625 C CA . LYS A 1 369 ? 11.317 29.895 155.499 1.00 42.56 369 LYS A CA 1
ATOM 2626 C C . LYS A 1 369 ? 10.366 28.714 155.336 1.00 43.79 369 LYS A C 1
ATOM 2627 O O . LYS A 1 369 ? 9.172 28.926 155.222 1.00 50.72 369 LYS A O 1
ATOM 2633 N N . ALA A 1 370 ? 10.893 27.486 155.345 1.00 42.67 370 ALA A N 1
ATOM 2634 C CA . ALA A 1 370 ? 10.035 26.294 155.260 1.00 41.50 370 ALA A CA 1
ATOM 2635 C C . ALA A 1 370 ? 9.194 26.170 156.536 1.00 37.93 370 ALA A C 1
ATOM 2636 O O . ALA A 1 370 ? 8.010 25.947 156.486 1.00 38.90 370 ALA A O 1
ATOM 2638 N N . SER A 1 371 ? 9.828 26.325 157.688 1.00 35.83 371 SER A N 1
ATOM 2639 C CA . SER A 1 371 ? 9.124 26.240 158.921 1.00 37.50 371 SER A CA 1
ATOM 2640 C C . SER A 1 371 ? 7.864 27.105 158.848 1.00 35.96 371 SER A C 1
ATOM 2641 O O . SER A 1 371 ? 6.801 26.729 159.314 1.00 34.79 371 SER A O 1
ATOM 2644 N N . ARG A 1 372 ? 8.009 28.301 158.293 1.00 38.08 372 ARG A N 1
ATOM 2645 C CA . ARG A 1 372 ? 6.957 29.281 158.382 1.00 40.66 372 ARG A CA 1
ATOM 2646 C C . ARG A 1 372 ? 5.891 28.992 157.317 1.00 34.82 372 ARG A C 1
ATOM 2647 O O . ARG A 1 372 ? 4.716 29.182 157.569 1.00 34.36 372 ARG A O 1
ATOM 2655 N N . MET A 1 373 ? 6.311 28.533 156.140 1.00 32.25 373 MET A N 1
ATOM 2656 C CA . MET A 1 373 ? 5.383 28.110 155.081 1.00 32.67 373 MET A CA 1
ATOM 2657 C C . MET A 1 373 ? 4.486 26.971 155.602 1.00 31.66 373 MET A C 1
ATOM 2658 O O . MET A 1 373 ? 3.267 26.975 155.365 1.00 30.21 373 MET A O 1
ATOM 2663 N N . ILE A 1 374 ? 5.083 26.030 156.349 1.00 29.09 374 ILE A N 1
ATOM 2664 C CA . ILE A 1 374 ? 4.360 24.893 156.903 1.00 28.36 374 ILE A CA 1
ATOM 2665 C C . ILE A 1 374 ? 3.380 25.368 157.977 1.00 25.61 374 ILE A C 1
ATOM 2666 O O . ILE A 1 374 ? 2.304 24.837 158.063 1.00 24.53 374 ILE A O 1
ATOM 2671 N N . SER A 1 375 ? 3.770 26.320 158.820 1.00 25.57 375 SER A N 1
ATOM 2672 C CA . SER A 1 375 ? 2.859 26.759 159.853 1.00 28.90 375 SER A CA 1
ATOM 2673 C C . SER A 1 375 ? 1.654 27.465 159.240 1.00 32.74 375 SER A C 1
ATOM 2674 O O . SER A 1 375 ? 0.547 27.277 159.703 1.00 36.36 375 SER A O 1
ATOM 2677 N N . LYS A 1 376 ? 1.883 28.246 158.185 1.00 35.21 376 LYS A N 1
ATOM 2678 C CA . LYS A 1 376 ? 0.823 28.967 157.560 1.00 37.44 376 LYS A CA 1
ATOM 2679 C C . LYS A 1 376 ? -0.134 27.990 156.902 1.00 37.07 376 LYS A C 1
ATOM 2680 O O . LYS A 1 376 ? -1.345 28.233 156.882 1.00 41.95 376 LYS A O 1
ATOM 2686 N N . LYS A 1 377 ? 0.414 26.911 156.335 1.00 36.23 377 LYS A N 1
ATOM 2687 C CA . LYS A 1 377 ? -0.445 25.908 155.647 1.00 33.84 377 LYS A CA 1
ATOM 2688 C C . LYS A 1 377 ? -1.258 25.108 156.667 1.00 29.20 377 LYS A C 1
ATOM 2689 O O . LYS A 1 377 ? -2.409 24.823 156.414 1.00 28.04 377 LYS A O 1
ATOM 2695 N N . LYS A 1 378 ? -0.640 24.792 157.807 1.00 26.40 378 LYS A N 1
ATOM 2696 C CA . LYS A 1 378 ? -1.268 24.037 158.853 1.00 26.80 378 LYS A CA 1
ATOM 2697 C C . LYS A 1 378 ? -2.377 24.846 159.516 1.00 26.33 378 LYS A C 1
ATOM 2698 O O . LYS A 1 378 ? -3.216 24.284 160.160 1.00 31.61 378 LYS A O 1
ATOM 2704 N N . ILE A 1 379 ? -2.394 26.153 159.322 1.00 26.35 379 ILE A N 1
ATOM 2705 C CA . ILE A 1 379 ? -3.324 27.004 160.037 1.00 28.21 379 ILE A CA 1
ATOM 2706 C C . ILE A 1 379 ? -4.468 27.453 159.113 1.00 29.65 379 ILE A C 1
ATOM 2707 O O . ILE A 1 379 ? -5.343 28.155 159.572 1.00 26.75 379 ILE A O 1
ATOM 2712 N N . SER A 1 380 ? -4.426 27.106 157.816 1.00 33.15 380 SER A N 1
ATOM 2713 C CA . SER A 1 380 ? -5.571 27.293 156.901 1.00 37.90 380 SER A CA 1
ATOM 2714 C C . SER A 1 380 ? -5.647 26.118 155.932 1.00 43.99 380 SER A C 1
ATOM 2715 O O . SER A 1 380 ? -5.225 26.243 154.785 1.00 56.10 380 SER A O 1
ATOM 2718 N N . ARG A 1 381 ? -6.262 25.020 156.370 1.00 45.68 381 ARG A N 1
ATOM 2719 C CA . ARG A 1 381 ? -5.940 23.718 155.829 1.00 43.82 381 ARG A CA 1
ATOM 2720 C C . ARG A 1 381 ? -6.585 23.506 154.449 1.00 38.78 381 ARG A C 1
ATOM 2721 O O . ARG A 1 381 ? -5.909 23.097 153.499 1.00 44.28 381 ARG A O 1
ATOM 2729 N N . TYR A 1 382 ? -7.874 23.726 154.284 1.00 29.58 382 TYR A N 1
ATOM 2730 C CA . TYR A 1 382 ? -8.375 23.244 153.027 1.00 28.62 382 TYR A CA 1
ATOM 2731 C C . TYR A 1 382 ? -8.843 24.388 152.130 1.00 33.37 382 TYR A C 1
ATOM 2732 O O . TYR A 1 382 ? -8.569 25.549 152.400 1.00 43.98 382 TYR A O 1
ATOM 2741 N N . ASP A 1 383 ? -9.506 24.044 151.025 1.00 34.33 383 ASP A N 1
ATOM 2742 C CA . ASP A 1 383 ? -10.121 25.028 150.153 1.00 33.25 383 ASP A CA 1
ATOM 2743 C C . ASP A 1 383 ? -11.647 24.963 150.304 1.00 34.19 383 ASP A C 1
ATOM 2744 O O . ASP A 1 383 ? -12.188 24.202 151.072 1.00 33.28 383 ASP A O 1
ATOM 2749 N N . TYR A 1 384 ? -12.331 25.833 149.576 1.00 38.26 384 TYR A N 1
ATOM 2750 C CA . TYR A 1 384 ? -13.773 25.908 149.564 1.00 40.00 384 TYR A CA 1
ATOM 2751 C C . TYR A 1 384 ? -14.333 24.525 149.260 1.00 40.44 384 TYR A C 1
ATOM 2752 O O . TYR A 1 384 ? -15.238 24.071 149.946 1.00 44.64 384 TYR A O 1
ATOM 2761 N N . GLN A 1 385 ? -13.806 23.885 148.213 1.00 41.77 385 GLN A N 1
ATOM 2762 C CA . GLN A 1 385 ? -14.474 22.735 147.662 1.00 43.84 385 GLN A CA 1
ATOM 2763 C C . GLN A 1 385 ? -14.368 21.578 148.662 1.00 41.39 385 GLN A C 1
ATOM 2764 O O . GLN A 1 385 ? -15.385 20.939 148.941 1.00 45.86 385 GLN A O 1
ATOM 2770 N N . THR A 1 386 ? -13.181 21.322 149.237 1.00 33.86 386 THR A N 1
ATOM 2771 C CA . THR A 1 386 ? -13.065 20.141 150.078 1.00 32.18 386 THR A CA 1
ATOM 2772 C C . THR A 1 386 ? -13.816 20.314 151.384 1.00 32.67 386 THR A C 1
ATOM 2773 O O . THR A 1 386 ? -14.310 19.329 151.902 1.00 35.08 386 THR A O 1
ATOM 2777 N N . LEU A 1 387 ? -13.962 21.544 151.886 1.00 33.91 387 LEU A N 1
ATOM 2778 C CA . LEU A 1 387 ? -14.818 21.705 153.064 1.00 33.50 387 LEU A CA 1
ATOM 2779 C C . LEU A 1 387 ? -16.264 21.416 152.654 1.00 33.54 387 LEU A C 1
ATOM 2780 O O . LEU A 1 387 ? -16.966 20.661 153.353 1.00 27.98 387 LEU A O 1
ATOM 2785 N N . MET A 1 388 ? -16.677 21.984 151.510 1.00 35.19 388 MET A N 1
ATOM 2786 C CA . MET A 1 388 ? -18.031 21.750 150.983 1.00 38.25 388 MET A CA 1
ATOM 2787 C C . MET A 1 388 ? -18.352 20.246 150.967 1.00 35.74 388 MET A C 1
ATOM 2788 O O . MET A 1 388 ? -19.442 19.828 151.302 1.00 33.96 388 MET A O 1
ATOM 2793 N N . LEU A 1 389 ? -17.385 19.434 150.570 1.00 35.77 389 LEU A N 1
ATOM 2794 C CA . LEU A 1 389 ? -17.639 18.044 150.400 1.00 37.26 389 LEU A CA 1
ATOM 2795 C C . LEU A 1 389 ? -17.606 17.332 151.762 1.00 34.78 389 LEU A C 1
ATOM 2796 O O . LEU A 1 389 ? -18.399 16.424 151.974 1.00 33.92 389 LEU A O 1
ATOM 2801 N N . LEU A 1 390 ? -16.692 17.710 152.671 1.00 29.12 390 LEU A N 1
ATOM 2802 C CA . LEU A 1 390 ? -16.658 17.103 154.010 1.00 26.07 390 LEU A CA 1
ATOM 2803 C C . LEU A 1 390 ? -18.020 17.293 154.702 1.00 26.19 390 LEU A C 1
ATOM 2804 O O . LEU A 1 390 ? -18.515 16.376 155.359 1.00 26.05 390 LEU A O 1
ATOM 2809 N N . ASN A 1 391 ? -18.636 18.476 154.542 1.00 25.85 391 ASN A N 1
ATOM 2810 C CA . ASN A 1 391 ? -19.919 18.767 155.172 1.00 26.01 391 ASN A CA 1
ATOM 2811 C C . ASN A 1 391 ? -21.125 18.311 154.330 1.00 29.21 391 ASN A C 1
ATOM 2812 O O . ASN A 1 391 ? -22.244 18.693 154.641 1.00 33.11 391 ASN A O 1
ATOM 2817 N N . ARG A 1 392 ? -20.935 17.486 153.295 1.00 30.57 392 ARG A N 1
ATOM 2818 C CA . ARG A 1 392 ? -22.052 17.137 152.386 1.00 32.42 392 ARG A CA 1
ATOM 2819 C C . ARG A 1 392 ? -23.133 16.286 153.081 1.00 28.91 392 ARG A C 1
ATOM 2820 O O . ARG A 1 392 ? -24.117 15.962 152.468 1.00 24.80 392 ARG A O 1
ATOM 2828 N N . GLY A 1 393 ? -22.958 15.914 154.348 1.00 28.46 393 GLY A N 1
ATOM 2829 C CA . GLY A 1 393 ? -23.966 15.108 155.012 1.00 29.03 393 GLY A CA 1
ATOM 2830 C C . GLY A 1 393 ? -24.316 13.896 154.168 1.00 29.61 393 GLY A C 1
ATOM 2831 O O . GLY A 1 393 ? -23.471 13.365 153.428 1.00 27.49 393 GLY A O 1
ATOM 2832 N N . GLY A 1 394 ? -25.569 13.452 154.275 1.00 32.27 394 GLY A N 1
ATOM 2833 C CA . GLY A 1 394 ? -26.080 12.411 153.376 1.00 35.10 394 GLY A CA 1
ATOM 2834 C C . GLY A 1 394 ? -26.142 11.021 153.990 1.00 34.92 394 GLY A C 1
ATOM 2835 O O . GLY A 1 394 ? -26.855 10.155 153.480 1.00 37.29 394 GLY A O 1
ATOM 2836 N N . LYS A 1 395 ? -25.420 10.796 155.084 1.00 36.46 395 LYS A N 1
ATOM 2837 C CA . LYS A 1 395 ? -25.443 9.495 155.750 1.00 40.29 395 LYS A CA 1
ATOM 2838 C C . LYS A 1 395 ? -26.698 9.393 156.617 1.00 37.14 395 LYS A C 1
ATOM 2839 O O . LYS A 1 395 ? -27.328 10.395 156.884 1.00 37.63 395 LYS A O 1
ATOM 2845 N N . SER A 1 396 ? -27.074 8.157 156.961 1.00 34.81 396 SER A N 1
ATOM 2846 C CA . SER A 1 396 ? -27.865 7.865 158.129 1.00 35.49 396 SER A CA 1
ATOM 2847 C C . SER A 1 396 ? -27.361 6.551 158.696 1.00 34.52 396 SER A C 1
ATOM 2848 O O . SER A 1 396 ? -27.805 5.514 158.287 1.00 33.87 396 SER A O 1
ATOM 2851 N N . SER A 1 397 ? -26.417 6.631 159.625 1.00 37.37 397 SER A N 1
ATOM 2852 C CA . SER A 1 397 ? -25.666 5.468 160.040 1.00 36.90 397 SER A CA 1
ATOM 2853 C C . SER A 1 397 ? -25.988 5.144 161.495 1.00 31.31 397 SER A C 1
ATOM 2854 O O . SER A 1 397 ? -25.851 5.954 162.369 1.00 28.92 397 SER A O 1
ATOM 2857 N N . GLU A 1 398 ? -26.411 3.918 161.720 1.00 32.00 398 GLU A N 1
ATOM 2858 C CA . GLU A 1 398 ? -26.790 3.491 163.037 1.00 34.64 398 GLU A CA 1
ATOM 2859 C C . GLU A 1 398 ? -25.552 3.161 163.861 1.00 30.14 398 GLU A C 1
ATOM 2860 O O . GLU A 1 398 ? -25.613 3.287 165.062 1.00 27.58 398 GLU A O 1
ATOM 2866 N N . ARG A 1 399 ? -24.476 2.724 163.194 1.00 27.71 399 ARG A N 1
ATOM 2867 C CA . ARG A 1 399 ? -23.313 2.201 163.872 1.00 30.08 399 ARG A CA 1
ATOM 2868 C C . ARG A 1 399 ? -22.032 2.904 163.410 1.00 31.25 399 ARG A C 1
ATOM 2869 O O . ARG A 1 399 ? -22.012 3.621 162.433 1.00 34.79 399 ARG A O 1
ATOM 2877 N N . GLU A 1 400 ? -20.947 2.678 164.147 1.00 32.19 400 GLU A N 1
ATOM 2878 C CA . GLU A 1 400 ? -19.646 3.294 163.866 1.00 31.30 400 GLU A CA 1
ATOM 2879 C C . GLU A 1 400 ? -18.545 2.276 164.191 1.00 30.42 400 GLU A C 1
ATOM 2880 O O . GLU A 1 400 ? -18.827 1.268 164.814 1.00 32.53 400 GLU A O 1
ATOM 2886 N N . CYS A 1 401 ? -17.305 2.555 163.789 1.00 27.41 401 CYS A N 1
ATOM 2887 C CA . CYS A 1 401 ? -16.201 1.657 164.076 1.00 28.72 401 CYS A CA 1
ATOM 2888 C C . CYS A 1 401 ? -15.850 1.741 165.556 1.00 30.92 401 CYS A C 1
ATOM 2889 O O . CYS A 1 401 ? -15.546 2.828 166.031 1.00 34.00 401 CYS A O 1
ATOM 2892 N N . GLU A 1 402 ? -15.859 0.602 166.264 1.00 33.73 402 GLU A N 1
ATOM 2893 C CA . GLU A 1 402 ? -15.679 0.611 167.736 1.00 36.48 402 GLU A CA 1
ATOM 2894 C C . GLU A 1 402 ? -14.309 1.185 168.092 1.00 36.80 402 GLU A C 1
ATOM 2895 O O . GLU A 1 402 ? -14.178 1.778 169.132 1.00 42.32 402 GLU A O 1
ATOM 2901 N N . ILE A 1 403 ? -13.325 1.027 167.199 1.00 36.14 403 ILE A N 1
ATOM 2902 C CA . ILE A 1 403 ? -11.966 1.469 167.434 1.00 35.89 403 ILE A CA 1
ATOM 2903 C C . ILE A 1 403 ? -11.927 3.005 167.366 1.00 37.78 403 ILE A C 1
ATOM 2904 O O . ILE A 1 403 ? -11.652 3.630 168.385 1.00 40.42 403 ILE A O 1
ATOM 2909 N N . CYS A 1 404 ? -12.242 3.608 166.202 1.00 37.78 404 CYS A N 1
ATOM 2910 C CA . CYS A 1 404 ? -11.941 5.049 165.925 1.00 35.06 404 CYS A CA 1
ATOM 2911 C C . CYS A 1 404 ? -13.185 5.942 165.771 1.00 32.49 404 CYS A C 1
ATOM 2912 O O . CYS A 1 404 ? -13.071 7.129 165.526 1.00 30.13 404 CYS A O 1
ATOM 2915 N N . HIS A 1 405 ? -14.380 5.369 165.869 1.00 32.79 405 HIS A N 1
ATOM 2916 C CA . HIS A 1 405 ? -15.671 6.082 165.603 1.00 33.42 405 HIS A CA 1
ATOM 2917 C C . HIS A 1 405 ? -15.860 6.520 164.138 1.00 31.26 405 HIS A C 1
ATOM 2918 O O . HIS A 1 405 ? -16.666 7.410 163.849 1.00 32.27 405 HIS A O 1
ATOM 2925 N N . SER A 1 406 ? -15.197 5.860 163.195 1.00 28.44 406 SER A N 1
ATOM 2926 C CA . SER A 1 406 ? -15.422 6.144 161.796 1.00 27.20 406 SER A CA 1
ATOM 2927 C C . SER A 1 406 ? -16.742 5.506 161.366 1.00 27.46 406 SER A C 1
ATOM 2928 O O . SER A 1 406 ? -17.109 4.429 161.853 1.00 26.47 406 SER A O 1
ATOM 2931 N N . VAL A 1 407 ? -17.424 6.169 160.429 1.00 28.35 407 VAL A N 1
ATOM 2932 C CA . VAL A 1 407 ? -18.625 5.637 159.792 1.00 29.34 407 VAL A CA 1
ATOM 2933 C C . VAL A 1 407 ? -18.331 5.314 158.322 1.00 31.24 407 VAL A C 1
ATOM 2934 O O . VAL A 1 407 ? -19.274 5.087 157.566 1.00 31.45 407 VAL A O 1
ATOM 2938 N N . GLU A 1 408 ? -17.046 5.294 157.935 1.00 34.15 408 GLU A N 1
ATOM 2939 C CA . GLU A 1 408 ? -16.650 5.171 156.556 1.00 37.23 408 GLU A CA 1
ATOM 2940 C C . GLU A 1 408 ? -16.283 3.719 156.246 1.00 37.52 408 GLU A C 1
ATOM 2941 O O . GLU A 1 408 ? -15.431 3.149 156.879 1.00 36.60 408 GLU A O 1
ATOM 2947 N N . ASN A 1 409 ? -16.961 3.153 155.246 1.00 40.73 409 ASN A N 1
ATOM 2948 C CA . ASN A 1 409 ? -16.745 1.804 154.703 1.00 44.30 409 ASN A CA 1
ATOM 2949 C C . ASN A 1 409 ? -16.560 0.792 155.828 1.00 40.30 409 ASN A C 1
ATOM 2950 O O . ASN A 1 409 ? -15.530 0.123 155.870 1.00 42.13 409 ASN A O 1
ATOM 2955 N N . LEU A 1 410 ? -17.585 0.666 156.682 1.00 34.83 410 LEU A N 1
ATOM 2956 C CA . LEU A 1 410 ? -17.593 -0.308 157.765 1.00 31.82 410 LEU A CA 1
ATOM 2957 C C . LEU A 1 410 ? -17.591 -1.734 157.226 1.00 29.80 410 LEU A C 1
ATOM 2958 O O . LEU A 1 410 ? -18.036 -2.004 156.107 1.00 32.26 410 LEU A O 1
ATOM 2963 N N . VAL A 1 411 ? -17.025 -2.615 158.044 1.00 27.79 411 VAL A N 1
ATOM 2964 C CA . VAL A 1 411 ? -16.998 -4.026 157.822 1.00 28.88 411 VAL A CA 1
ATOM 2965 C C . VAL A 1 411 ? -17.271 -4.719 159.154 1.00 29.61 411 VAL A C 1
ATOM 2966 O O . VAL A 1 411 ? -17.024 -4.156 160.230 1.00 28.48 411 VAL A O 1
ATOM 2970 N N . SER A 1 412 ? -17.784 -5.948 159.063 1.00 32.59 412 SER A N 1
ATOM 2971 C CA . SER A 1 412 ? -17.786 -6.879 160.177 1.00 34.18 412 SER A CA 1
ATOM 2972 C C . SER A 1 412 ? -16.413 -7.530 160.201 1.00 33.31 412 SER A C 1
ATOM 2973 O O . SER A 1 412 ? -15.954 -7.998 159.171 1.00 33.44 412 SER A O 1
ATOM 2976 N N . TYR A 1 413 ? -15.748 -7.486 161.350 1.00 33.94 413 TYR A N 1
ATOM 2977 C CA . TYR A 1 413 ? -14.539 -8.254 161.540 1.00 39.58 413 TYR A CA 1
ATOM 2978 C C . TYR A 1 413 ? -14.589 -8.812 162.961 1.00 42.94 413 TYR A C 1
ATOM 2979 O O . TYR A 1 413 ? -14.750 -8.057 163.912 1.00 44.28 413 TYR A O 1
ATOM 2988 N N . HIS A 1 414 ? -14.501 -10.141 163.068 1.00 44.65 414 HIS A N 1
ATOM 2989 C CA . HIS A 1 414 ? -14.502 -10.828 164.335 1.00 49.39 414 HIS A CA 1
ATOM 2990 C C . HIS A 1 414 ? -15.683 -10.334 165.173 1.00 51.39 414 HIS A C 1
ATOM 2991 O O . HIS A 1 414 ? -15.520 -9.991 166.364 1.00 49.37 414 HIS A O 1
ATOM 2998 N N . ASP A 1 415 ? -16.854 -10.313 164.516 1.00 54.80 415 ASP A N 1
ATOM 2999 C CA . ASP A 1 415 ? -18.151 -10.051 165.136 1.00 60.92 415 ASP A CA 1
ATOM 3000 C C . ASP A 1 415 ? -18.156 -8.682 165.815 1.00 57.06 415 ASP A C 1
ATOM 3001 O O . ASP A 1 415 ? -18.980 -8.438 166.713 1.00 58.79 415 ASP A O 1
ATOM 3006 N N . GLN A 1 416 ? -17.222 -7.817 165.411 1.00 51.19 416 GLN A N 1
ATOM 3007 C CA . GLN A 1 416 ? -17.266 -6.417 165.772 1.00 50.67 416 GLN A CA 1
ATOM 3008 C C . GLN A 1 416 ? -17.257 -5.614 164.473 1.00 44.52 416 GLN A C 1
ATOM 3009 O O . GLN A 1 416 ? -17.154 -6.193 163.377 1.00 37.92 416 GLN A O 1
ATOM 3015 N N . LYS A 1 417 ? -17.462 -4.306 164.635 1.00 39.74 417 LYS A N 1
ATOM 3016 C CA . LYS A 1 417 ? -17.627 -3.409 163.544 1.00 38.59 417 LYS A CA 1
ATOM 3017 C C . LYS A 1 417 ? -16.442 -2.429 163.514 1.00 34.82 417 LYS A C 1
ATOM 3018 O O . LYS A 1 417 ? -16.163 -1.750 164.503 1.00 32.78 417 LYS A O 1
ATOM 3024 N N . VAL A 1 418 ? -15.765 -2.347 162.360 1.00 29.17 418 VAL A N 1
ATOM 3025 C CA . VAL A 1 418 ? -14.604 -1.526 162.210 1.00 27.34 418 VAL A CA 1
ATOM 3026 C C . VAL A 1 418 ? -14.593 -0.952 160.806 1.00 27.77 418 VAL A C 1
ATOM 3027 O O . VAL A 1 418 ? -15.316 -1.464 159.972 1.00 30.18 418 VAL A O 1
ATOM 3031 N N . CYS A 1 419 ? -13.792 0.100 160.570 1.00 28.38 419 CYS A N 1
ATOM 3032 C CA . CYS A 1 419 ? -13.640 0.689 159.202 1.00 29.86 419 CYS A CA 1
ATOM 3033 C C . CYS A 1 419 ? -12.657 -0.161 158.403 1.00 31.12 419 CYS A C 1
ATOM 3034 O O . CYS A 1 419 ? -12.051 -1.054 158.985 1.00 31.29 419 CYS A O 1
ATOM 3037 N N . ASP A 1 420 ? -12.527 0.095 157.094 1.00 33.73 420 ASP A N 1
ATOM 3038 C CA . ASP A 1 420 ? -11.630 -0.722 156.297 1.00 38.30 420 ASP A CA 1
ATOM 3039 C C . ASP A 1 420 ? -10.194 -0.345 156.655 1.00 34.95 420 ASP A C 1
ATOM 3040 O O . ASP A 1 420 ? -9.280 -1.151 156.469 1.00 32.77 420 ASP A O 1
ATOM 3045 N N . ILE A 1 421 ? -9.987 0.871 157.168 1.00 31.61 421 ILE A N 1
ATOM 3046 C CA . ILE A 1 421 ? -8.673 1.213 157.659 1.00 29.13 421 ILE A CA 1
ATOM 3047 C C . ILE A 1 421 ? -8.339 0.311 158.841 1.00 28.53 421 ILE A C 1
ATOM 3048 O O . ILE A 1 421 ? -7.358 -0.417 158.774 1.00 31.04 421 ILE A O 1
ATOM 3053 N N . CYS A 1 422 ? -9.164 0.357 159.896 1.00 26.39 422 CYS A N 1
ATOM 3054 C CA . CYS A 1 422 ? -8.911 -0.439 161.095 1.00 25.81 422 CYS A CA 1
ATOM 3055 C C . CYS A 1 422 ? -8.835 -1.934 160.741 1.00 25.52 422 CYS A C 1
ATOM 3056 O O . CYS A 1 422 ? -7.937 -2.625 161.232 1.00 25.29 422 CYS A O 1
ATOM 3059 N N . ARG A 1 423 ? -9.724 -2.417 159.867 1.00 25.52 423 ARG A N 1
ATOM 3060 C CA . ARG A 1 423 ? -9.611 -3.786 159.393 1.00 30.05 423 ARG A CA 1
ATOM 3061 C C . ARG A 1 423 ? -8.203 -3.965 158.814 1.00 28.55 423 ARG A C 1
ATOM 3062 O O . ARG A 1 423 ? -7.478 -4.882 159.201 1.00 31.40 423 ARG A O 1
ATOM 3070 N N . GLY A 1 424 ? -7.815 -3.067 157.904 1.00 25.88 424 GLY A N 1
ATOM 3071 C CA . GLY A 1 424 ? -6.519 -3.115 157.233 1.00 23.36 424 GLY A CA 1
ATOM 3072 C C . GLY A 1 424 ? -5.366 -3.218 158.209 1.00 22.00 424 GLY A C 1
ATOM 3073 O O . GLY A 1 424 ? -4.401 -3.867 157.929 1.00 21.93 424 GLY A O 1
ATOM 3074 N N . LEU A 1 425 ? -5.483 -2.557 159.358 1.00 21.87 425 LEU A N 1
ATOM 3075 C CA . LEU A 1 425 ? -4.429 -2.525 160.343 1.00 23.48 425 LEU A CA 1
ATOM 3076 C C . LEU A 1 425 ? -4.429 -3.832 161.143 1.00 25.35 425 LEU A C 1
ATOM 3077 O O . LEU A 1 425 ? -3.395 -4.229 161.702 1.00 24.62 425 LEU A O 1
ATOM 3082 N N . TYR A 1 426 ? -5.596 -4.480 161.249 1.00 27.23 426 TYR A N 1
ATOM 3083 C CA . TYR A 1 426 ? -5.667 -5.797 161.856 1.00 26.68 426 TYR A CA 1
ATOM 3084 C C . TYR A 1 426 ? -4.901 -6.788 160.999 1.00 28.16 426 TYR A C 1
ATOM 3085 O O . TYR A 1 426 ? -4.197 -7.607 161.507 1.00 32.66 426 TYR A O 1
ATOM 3094 N N . GLN A 1 427 ? -5.042 -6.665 159.689 1.00 30.64 427 GLN A N 1
ATOM 3095 C CA . GLN A 1 427 ? -4.277 -7.468 158.775 1.00 35.88 427 GLN A CA 1
ATOM 3096 C C . GLN A 1 427 ? -2.798 -7.139 158.924 1.00 37.27 427 GLN A C 1
ATOM 3097 O O . GLN A 1 427 ? -1.983 -8.019 158.981 1.00 48.64 427 GLN A O 1
ATOM 3103 N N . PHE A 1 428 ? -2.472 -5.850 158.958 1.00 36.61 428 PHE A N 1
ATOM 3104 C CA . PHE A 1 428 ? -1.103 -5.422 159.018 1.00 33.96 428 PHE A CA 1
ATOM 3105 C C . PHE A 1 428 ? -0.441 -5.986 160.286 1.00 36.52 428 PHE A C 1
ATOM 3106 O O . PHE A 1 428 ? 0.717 -6.367 160.231 1.00 42.57 428 PHE A O 1
ATOM 3114 N N . SER A 1 429 ? -1.177 -6.083 161.406 1.00 34.91 429 SER A N 1
ATOM 3115 C CA . SER A 1 429 ? -0.602 -6.543 162.658 1.00 36.52 429 SER A CA 1
ATOM 3116 C C . SER A 1 429 ? -0.130 -7.995 162.533 1.00 37.03 429 SER A C 1
ATOM 3117 O O . SER A 1 429 ? 0.681 -8.448 163.338 1.00 36.58 429 SER A O 1
ATOM 3120 N N . LYS A 1 430 ? -0.668 -8.712 161.541 1.00 39.64 430 LYS A N 1
ATOM 3121 C CA . LYS A 1 430 ? -0.238 -10.068 161.197 1.00 42.65 430 LYS A CA 1
ATOM 3122 C C . LYS A 1 430 ? 1.022 -10.059 160.320 1.00 40.03 430 LYS A C 1
ATOM 3123 O O . LYS A 1 430 ? 1.780 -10.970 160.387 1.00 47.23 430 LYS A O 1
ATOM 3129 N N . GLU A 1 431 ? 1.234 -9.036 159.499 1.00 36.70 431 GLU A N 1
ATOM 3130 C CA . GLU A 1 431 ? 2.374 -8.985 158.596 1.00 37.53 431 GLU A CA 1
ATOM 3131 C C . GLU A 1 431 ? 3.585 -8.333 159.281 1.00 38.17 431 GLU A C 1
ATOM 3132 O O . GLU A 1 431 ? 4.617 -8.079 158.652 1.00 37.11 431 GLU A O 1
ATOM 3138 N N . ILE A 1 432 ? 3.469 -8.032 160.572 1.00 39.24 432 ILE A N 1
ATOM 3139 C CA . ILE A 1 432 ? 4.280 -6.952 161.138 1.00 40.44 432 ILE A CA 1
ATOM 3140 C C . ILE A 1 432 ? 5.627 -7.483 161.619 1.00 41.42 432 ILE A C 1
ATOM 3141 O O . ILE A 1 432 ? 6.561 -6.692 161.839 1.00 39.66 432 ILE A O 1
ATOM 3146 N N . ALA A 1 433 ? 5.693 -8.805 161.830 1.00 42.66 433 ALA A N 1
ATOM 3147 C CA . ALA A 1 433 ? 6.892 -9.456 162.352 1.00 43.40 433 ALA A CA 1
ATOM 3148 C C . 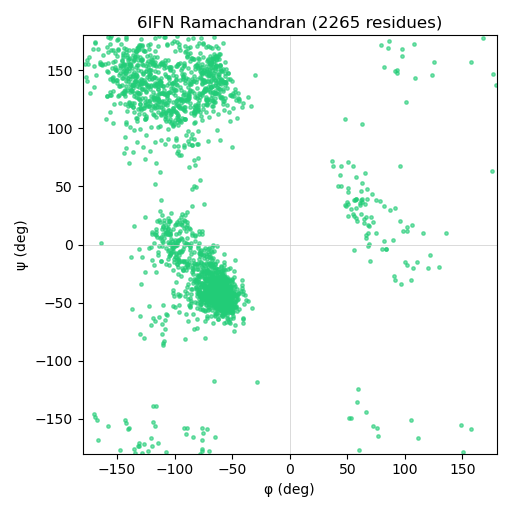ALA A 1 433 ? 7.827 -9.893 161.200 1.00 42.84 433 ALA A C 1
ATOM 3149 O O . ALA A 1 433 ? 8.910 -10.395 161.456 1.00 45.06 433 ALA A O 1
ATOM 3151 N N . HIS A 1 434 ? 7.470 -9.621 159.940 1.00 37.98 434 HIS A N 1
ATOM 3152 C CA . HIS A 1 434 ? 8.424 -9.773 158.862 1.00 39.38 434 HIS A CA 1
ATOM 3153 C C . HIS A 1 434 ? 9.493 -8.664 158.885 1.00 38.00 434 HIS A C 1
ATOM 3154 O O . HIS A 1 434 ? 9.424 -7.716 159.655 1.00 36.43 434 HIS A O 1
ATOM 3161 N N . ASP A 1 435 ? 10.519 -8.855 158.045 1.00 39.85 435 ASP A N 1
ATOM 3162 C CA . ASP A 1 435 ? 11.643 -7.958 157.847 1.00 40.46 435 ASP A CA 1
ATOM 3163 C C . ASP A 1 435 ? 11.364 -7.028 156.671 1.00 37.53 435 ASP A C 1
ATOM 3164 O O . ASP A 1 435 ? 11.944 -5.967 156.570 1.00 38.65 435 ASP A O 1
ATOM 3169 N N . HIS A 1 436 ? 10.545 -7.474 155.727 1.00 33.54 436 HIS A N 1
ATOM 3170 C CA . HIS A 1 436 ? 10.438 -6.757 154.501 1.00 30.02 436 HIS A CA 1
ATOM 3171 C C . HIS A 1 436 ? 9.013 -6.259 154.343 1.00 29.13 436 HIS A C 1
ATOM 3172 O O . HIS A 1 436 ? 8.066 -6.941 154.689 1.00 28.72 436 HIS A O 1
ATOM 3179 N N . PHE A 1 437 ? 8.912 -5.070 153.759 1.00 29.60 437 PHE A N 1
ATOM 3180 C CA . PHE A 1 437 ? 7.672 -4.450 153.396 1.00 29.15 437 PHE A CA 1
ATOM 3181 C C . PHE A 1 437 ? 7.770 -4.035 151.931 1.00 30.22 437 PHE A C 1
ATOM 3182 O O . PHE A 1 437 ? 8.812 -3.649 151.486 1.00 34.28 437 PHE A O 1
ATOM 3190 N N . ILE A 1 438 ? 6.691 -4.187 151.182 1.00 30.44 438 ILE A N 1
ATOM 3191 C CA . ILE A 1 438 ? 6.712 -3.850 149.801 1.00 32.58 438 ILE A CA 1
ATOM 3192 C C . ILE A 1 438 ? 5.665 -2.766 149.579 1.00 32.61 438 ILE A C 1
ATOM 3193 O O . ILE A 1 438 ? 4.737 -2.610 150.376 1.00 32.30 438 ILE A O 1
ATOM 3198 N N . ILE A 1 439 ? 5.847 -2.029 148.486 1.00 31.59 439 ILE A N 1
ATOM 3199 C CA . ILE A 1 439 ? 4.905 -1.089 148.041 1.00 31.11 439 ILE A CA 1
ATOM 3200 C C . ILE A 1 439 ? 4.206 -1.717 146.836 1.00 33.03 439 ILE A C 1
ATOM 3201 O O . ILE A 1 439 ? 4.798 -1.831 145.787 1.00 31.37 439 ILE A O 1
ATOM 3206 N N . THR A 1 440 ? 2.952 -2.138 147.032 1.00 37.13 440 THR A N 1
ATOM 3207 C CA . THR A 1 440 ? 2.113 -2.687 145.988 1.00 38.60 440 THR A CA 1
ATOM 3208 C C . THR A 1 440 ? 1.319 -1.523 145.362 1.00 43.45 440 THR A C 1
ATOM 3209 O O . THR A 1 440 ? 1.392 -0.397 145.871 1.00 42.63 440 THR A O 1
ATOM 3211 N N . GLU A 1 441 ? 0.615 -1.787 144.243 1.00 48.07 441 GLU A N 1
ATOM 3212 C CA . GLU A 1 441 ? -0.363 -0.851 143.638 1.00 50.78 441 GLU A CA 1
ATOM 3213 C C . GLU A 1 441 ? -1.664 -0.878 144.447 1.00 53.69 441 GLU A C 1
ATOM 3214 O O . GLU A 1 441 ? -2.183 0.178 144.814 1.00 51.12 441 GLU A O 1
ATOM 3220 N N . ASN A 1 442 ? -2.196 -2.086 144.687 1.00 54.56 442 ASN A N 1
ATOM 3221 C CA . ASN A 1 442 ? -3.465 -2.248 145.414 1.00 53.86 442 ASN A CA 1
ATOM 3222 C C . ASN A 1 442 ? -3.366 -3.283 146.542 1.00 47.71 442 ASN A C 1
ATOM 3223 O O . ASN A 1 442 ? -4.329 -3.427 147.277 1.00 40.97 442 ASN A O 1
ATOM 3228 N N . GLU A 1 443 ? -2.230 -3.972 146.713 1.00 47.70 443 GLU A N 1
ATOM 3229 C CA . GLU A 1 443 ? -2.141 -5.059 147.729 1.00 50.30 443 GLU A CA 1
ATOM 3230 C C . GLU A 1 443 ? -1.770 -4.469 149.105 1.00 48.50 443 GLU A C 1
ATOM 3231 O O . GLU A 1 443 ? -0.654 -3.965 149.292 1.00 56.71 443 GLU A O 1
ATOM 3233 N N . GLY A 1 444 ? -2.710 -4.535 150.058 1.00 43.91 444 GLY A N 1
ATOM 3234 C CA . GLY A 1 444 ? -2.477 -4.158 151.460 1.00 42.84 444 GLY A CA 1
ATOM 3235 C C . GLY A 1 444 ? -3.085 -2.821 151.880 1.00 40.28 444 GLY A C 1
ATOM 3236 O O . GLY A 1 444 ? -4.106 -2.379 151.395 1.00 38.73 444 GLY A O 1
ATOM 3237 N N . LEU A 1 445 ? -2.430 -2.193 152.855 1.00 41.31 445 LEU A N 1
ATOM 3238 C CA . LEU A 1 445 ? -2.846 -0.939 153.471 1.00 40.79 445 LEU A CA 1
ATOM 3239 C C . LEU A 1 445 ? -2.514 0.254 152.582 1.00 40.26 445 LEU A C 1
ATOM 3240 O O . LEU A 1 445 ? -1.356 0.454 152.234 1.00 45.17 445 LEU A O 1
ATOM 3245 N N . PRO A 1 446 ? -3.473 1.143 152.254 1.00 36.27 446 PRO A N 1
ATOM 3246 C CA . PRO A 1 446 ? -3.158 2.279 151.392 1.00 36.33 446 PRO A CA 1
ATOM 3247 C C . PRO A 1 446 ? -2.048 3.138 152.017 1.00 36.16 446 PRO A C 1
ATOM 3248 O O . PRO A 1 446 ? -2.163 3.543 153.161 1.00 39.54 446 PRO A O 1
ATOM 3252 N N . ILE A 1 447 ? -0.980 3.396 151.261 1.00 34.88 447 ILE A N 1
ATOM 3253 C CA . ILE A 1 447 ? 0.148 4.179 151.760 1.00 35.08 447 ILE A CA 1
ATOM 3254 C C . ILE A 1 447 ? 0.292 5.519 151.005 1.00 34.27 447 ILE A C 1
ATOM 3255 O O . ILE A 1 447 ? 1.141 6.372 151.332 1.00 30.53 447 ILE A O 1
ATOM 3260 N N . GLY A 1 448 ? -0.503 5.712 149.957 1.00 34.55 448 GLY A N 1
ATOM 3261 C CA . GLY A 1 448 ? -0.338 6.873 149.119 1.00 35.67 448 GLY A CA 1
ATOM 3262 C C . GLY A 1 448 ? -1.139 6.764 147.829 1.00 35.91 448 GLY A C 1
ATOM 3263 O O . GLY A 1 448 ? -1.786 5.749 147.565 1.00 38.74 448 GLY A O 1
ATOM 3264 N N . PRO A 1 449 ? -1.099 7.812 146.984 1.00 33.66 449 PRO A N 1
ATOM 3265 C CA . PRO A 1 449 ? -1.604 7.722 145.624 1.00 34.67 449 PRO A CA 1
ATOM 3266 C C . PRO A 1 449 ? -1.183 6.379 145.024 1.00 37.28 449 PRO A C 1
ATOM 3267 O O . PRO A 1 449 ? 0.023 6.109 144.964 1.00 36.98 449 PRO A O 1
ATOM 3271 N N . ASN A 1 450 ? -2.188 5.560 144.667 1.00 38.33 450 ASN A N 1
ATOM 3272 C CA . ASN A 1 450 ? -2.047 4.274 143.988 1.00 37.40 450 ASN A CA 1
ATOM 3273 C C . ASN A 1 450 ? -0.874 3.497 144.583 1.00 33.33 450 ASN A C 1
ATOM 3274 O O . ASN A 1 450 ? 0.015 3.044 143.877 1.00 34.48 450 ASN A O 1
ATOM 3279 N N . ALA A 1 451 ? -0.854 3.389 145.899 1.00 29.68 451 ALA A N 1
ATOM 3280 C CA . ALA A 1 451 ? 0.135 2.583 146.515 1.00 30.27 451 ALA A CA 1
ATOM 3281 C C . ALA A 1 451 ? -0.445 1.965 147.781 1.00 29.99 451 ALA A C 1
ATOM 3282 O O . ALA A 1 451 ? -1.340 2.542 148.417 1.00 29.41 451 ALA A O 1
ATOM 3284 N N . CYS A 1 452 ? 0.084 0.799 148.136 1.00 31.41 452 CYS A N 1
ATOM 3285 C CA . CYS A 1 452 ? -0.238 0.177 149.414 1.00 36.43 452 CYS A CA 1
ATOM 3286 C C . CYS A 1 452 ? 1.015 -0.438 150.040 1.00 35.57 452 CYS A C 1
ATOM 3287 O O . CYS A 1 452 ? 2.056 -0.566 149.377 1.00 38.88 452 CYS A O 1
ATOM 3290 N N . LEU A 1 453 ? 0.885 -0.803 151.318 1.00 33.05 453 LEU A N 1
ATOM 3291 C CA . LEU A 1 453 ? 1.988 -1.225 152.143 1.00 33.18 453 LEU A CA 1
ATOM 3292 C C . LEU A 1 453 ? 1.643 -2.598 152.680 1.00 32.45 453 LEU A C 1
ATOM 3293 O O . LEU A 1 453 ? 0.643 -2.741 153.321 1.00 32.84 453 LEU A O 1
ATOM 3298 N N . LYS A 1 454 ? 2.512 -3.566 152.416 1.00 35.17 454 LYS A N 1
ATOM 3299 C CA . LYS A 1 454 ? 2.302 -4.935 152.796 1.00 37.29 454 LYS A CA 1
ATOM 3300 C C . LYS A 1 454 ? 3.634 -5.488 153.292 1.00 33.49 454 LYS A C 1
ATOM 3301 O O . LYS A 1 454 ? 4.627 -5.482 152.592 1.00 30.39 454 LYS A O 1
ATOM 3307 N N . GLY A 1 455 ? 3.626 -5.946 154.535 1.00 33.72 455 GLY A N 1
ATOM 3308 C CA . GLY A 1 455 ? 4.670 -6.786 155.038 1.00 35.09 455 GLY A CA 1
ATOM 3309 C C . GLY A 1 455 ? 4.528 -8.185 154.471 1.00 36.10 455 GLY A C 1
ATOM 3310 O O . GLY A 1 455 ? 3.449 -8.748 154.469 1.00 32.69 455 GLY A O 1
ATOM 3311 N N . VAL A 1 456 ? 5.641 -8.734 153.983 1.00 39.29 456 VAL A N 1
ATOM 3312 C CA . VAL A 1 456 ? 5.657 -10.042 153.413 1.00 39.61 456 VAL A CA 1
ATOM 3313 C C . VAL A 1 456 ? 6.961 -10.765 153.783 1.00 42.86 456 VAL A C 1
ATOM 3314 O O . VAL A 1 456 ? 8.031 -10.156 153.802 1.00 48.85 456 VAL A O 1
ATOM 3318 N N . ALA A 1 457 ? 6.856 -12.072 154.068 1.00 43.22 457 ALA A N 1
ATOM 3319 C CA . ALA A 1 457 ? 8.003 -12.925 154.395 1.00 44.41 457 ALA A CA 1
ATOM 3320 C C . ALA A 1 457 ? 8.906 -13.082 153.154 1.00 44.82 457 ALA A C 1
ATOM 3321 O O . ALA A 1 457 ? 8.467 -12.830 152.022 1.00 47.10 457 ALA A O 1
ATOM 3323 N N . PHE A 1 458 ? 10.174 -13.471 153.369 1.00 45.85 458 PHE A N 1
ATOM 3324 C CA . PHE A 1 458 ? 11.214 -13.275 152.359 1.00 47.92 458 PHE A CA 1
ATOM 3325 C C . PHE A 1 458 ? 10.876 -14.102 151.128 1.00 51.30 458 PHE A C 1
ATOM 3326 O O . PHE A 1 458 ? 10.854 -13.571 150.031 1.00 50.09 458 PHE A O 1
ATOM 3334 N N . GLU A 1 459 ? 10.618 -15.396 151.360 1.00 60.89 459 GLU A N 1
ATOM 3335 C CA . GLU A 1 459 ? 10.323 -16.384 150.300 1.00 69.40 459 GLU A CA 1
ATOM 3336 C C . GLU A 1 459 ? 9.336 -15.816 149.266 1.00 67.95 459 GLU A C 1
ATOM 3337 O O . GLU A 1 459 ? 9.550 -15.994 148.065 1.00 72.23 459 GLU A O 1
ATOM 3343 N N . LYS A 1 460 ? 8.299 -15.103 149.727 1.00 59.14 460 LYS A N 1
ATOM 3344 C CA . LYS A 1 460 ? 7.177 -14.710 148.884 1.00 60.50 460 LYS A CA 1
ATOM 3345 C C . LYS A 1 460 ? 7.534 -13.531 147.964 1.00 54.35 460 LYS A C 1
ATOM 3346 O O . LYS A 1 460 ? 6.708 -13.121 147.132 1.00 52.98 460 LYS A O 1
ATOM 3352 N N . LEU A 1 461 ? 8.732 -12.964 148.107 1.00 49.89 461 LEU A N 1
ATOM 3353 C CA . LEU A 1 461 ? 9.045 -11.724 147.410 1.00 54.41 461 LEU A CA 1
ATOM 3354 C C . LEU A 1 461 ? 8.854 -11.944 145.911 1.00 60.44 461 LEU A C 1
ATOM 3355 O O . LEU A 1 461 ? 8.087 -11.241 145.257 1.00 67.47 461 LEU A O 1
ATOM 3360 N N . SER A 1 462 ? 9.537 -12.968 145.398 1.00 69.20 462 SER A N 1
ATOM 3361 C CA . SER A 1 462 ? 9.560 -13.335 143.981 1.00 62.83 462 SER A CA 1
ATOM 3362 C C . SER A 1 462 ? 8.143 -13.460 143.410 1.00 61.42 462 SER A C 1
ATOM 3363 O O . SER A 1 462 ? 7.925 -13.151 142.254 1.00 56.75 462 SER A O 1
ATOM 3366 N N . GLN A 1 463 ? 7.185 -13.872 144.244 1.00 66.81 463 GLN A N 1
ATOM 3367 C CA . GLN A 1 463 ? 5.818 -14.174 143.807 1.00 77.32 463 GLN A CA 1
ATOM 3368 C C . GLN A 1 463 ? 4.944 -12.904 143.719 1.00 76.76 463 GLN A C 1
ATOM 3369 O O . GLN A 1 463 ? 3.792 -12.980 143.253 1.00 82.03 463 GLN A O 1
ATOM 3375 N N . GLU A 1 464 ? 5.464 -11.748 144.154 1.00 65.93 464 GLU A N 1
ATOM 3376 C CA . GLU A 1 464 ? 4.712 -10.494 144.117 1.00 60.23 464 GLU A CA 1
ATOM 3377 C C . GLU A 1 464 ? 5.481 -9.480 143.283 1.00 55.56 464 GLU A C 1
ATOM 3378 O O . GLU A 1 464 ? 6.701 -9.585 143.193 1.00 53.50 464 GLU A O 1
ATOM 3384 N N . ALA A 1 465 ? 4.762 -8.497 142.725 1.00 51.84 465 ALA A N 1
ATOM 3385 C CA . ALA A 1 465 ? 5.380 -7.428 141.911 1.00 57.01 465 ALA A CA 1
ATOM 3386 C C . ALA A 1 465 ? 5.195 -6.073 142.603 1.00 54.00 465 ALA A C 1
ATOM 3387 O O . ALA A 1 465 ? 4.055 -5.691 142.927 1.00 52.30 465 ALA A O 1
ATOM 3389 N N . PHE A 1 466 ? 6.299 -5.338 142.804 1.00 44.92 466 PHE A N 1
ATOM 3390 C CA . PHE A 1 466 ? 6.238 -4.221 143.724 1.00 42.11 466 PHE A CA 1
ATOM 3391 C C . PHE A 1 466 ? 7.185 -3.079 143.329 1.00 39.22 466 PHE A C 1
ATOM 3392 O O . PHE A 1 466 ? 8.256 -3.293 142.848 1.00 38.21 466 PHE A O 1
ATOM 3400 N N . SER A 1 467 ? 6.749 -1.849 143.611 1.00 40.69 467 SER A N 1
ATOM 3401 C CA . SER A 1 467 ? 7.442 -0.627 143.266 1.00 41.86 467 SER A CA 1
ATOM 3402 C C . SER A 1 467 ? 8.795 -0.598 143.977 1.00 45.12 467 SER A C 1
ATOM 3403 O O . SER A 1 467 ? 9.819 -0.272 143.368 1.00 58.29 467 SER A O 1
ATOM 3406 N N . ARG A 1 468 ? 8.769 -0.906 145.279 1.00 39.68 468 ARG A N 1
ATOM 3407 C CA . ARG A 1 468 ? 9.861 -0.651 146.175 1.00 34.23 468 ARG A CA 1
ATOM 3408 C C . ARG A 1 468 ? 9.754 -1.663 147.326 1.00 32.74 468 ARG A C 1
ATOM 3409 O O . ARG A 1 468 ? 8.658 -2.134 147.625 1.00 33.48 468 ARG A O 1
ATOM 3417 N N . VAL A 1 469 ? 10.888 -2.018 147.942 1.00 29.75 469 VAL A N 1
ATOM 3418 C CA . VAL A 1 469 ? 10.914 -2.948 149.071 1.00 29.07 469 VAL A CA 1
ATOM 3419 C C . VAL A 1 469 ? 11.783 -2.367 150.191 1.00 29.82 469 VAL A C 1
ATOM 3420 O O . VAL A 1 469 ? 12.924 -1.986 149.965 1.00 35.75 469 VAL A O 1
ATOM 3424 N N . TYR A 1 470 ? 11.257 -2.364 151.415 1.00 27.73 470 TYR A N 1
ATOM 3425 C CA . TYR A 1 470 ? 11.995 -1.897 152.539 1.00 29.02 470 TYR A CA 1
ATOM 3426 C C . TYR A 1 470 ? 12.385 -3.092 153.390 1.00 30.15 470 TYR A C 1
ATOM 3427 O O . TYR A 1 470 ? 11.603 -4.029 153.466 1.00 35.06 470 TYR A O 1
ATOM 3436 N N . VAL A 1 471 ? 13.569 -3.047 154.004 1.00 28.38 471 VAL A N 1
ATOM 3437 C CA . VAL A 1 471 ? 13.897 -3.998 155.032 1.00 27.72 471 VAL A CA 1
ATOM 3438 C C . VAL A 1 471 ? 14.107 -3.227 156.340 1.00 28.76 471 VAL A C 1
ATOM 3439 O O . VAL A 1 471 ? 14.797 -2.191 156.394 1.00 28.25 471 VAL A O 1
ATOM 3443 N N . LYS A 1 472 ? 13.532 -3.788 157.405 1.00 29.04 472 LYS A N 1
ATOM 3444 C CA . LYS A 1 472 ? 13.404 -3.162 158.682 1.00 29.28 472 LYS A CA 1
ATOM 3445 C C . LYS A 1 472 ? 14.421 -3.791 159.625 1.00 31.56 472 LYS A C 1
ATOM 3446 O O . LYS A 1 472 ? 14.323 -4.978 159.953 1.00 29.08 472 LYS A O 1
ATOM 3452 N N . ASN A 1 473 ? 15.364 -2.953 160.063 1.00 35.73 473 ASN A N 1
ATOM 3453 C CA . ASN A 1 473 ? 16.320 -3.258 161.127 1.00 37.33 473 ASN A CA 1
ATOM 3454 C C . ASN A 1 473 ? 17.278 -4.356 160.674 1.00 35.15 473 ASN A C 1
ATOM 3455 O O . ASN A 1 473 ? 17.494 -5.300 161.379 1.00 35.62 473 ASN A O 1
ATOM 3460 N N . ASP A 1 474 ? 17.821 -4.185 159.476 1.00 34.86 474 ASP A N 1
ATOM 3461 C CA . ASP A 1 474 ? 18.846 -5.095 158.924 1.00 35.47 474 ASP A CA 1
ATOM 3462 C C . ASP A 1 474 ? 19.946 -4.234 158.314 1.00 35.09 474 ASP A C 1
ATOM 3463 O O . ASP A 1 474 ? 19.632 -3.438 157.458 1.00 34.28 474 ASP A O 1
ATOM 3468 N N . TYR A 1 475 ? 21.185 -4.378 158.762 1.00 36.65 475 TYR A N 1
ATOM 3469 C CA . TYR A 1 475 ? 22.287 -3.581 158.170 1.00 37.56 475 TYR A CA 1
ATOM 3470 C C . TYR A 1 475 ? 22.919 -4.374 157.031 1.00 38.63 475 TYR A C 1
ATOM 3471 O O . TYR A 1 475 ? 23.639 -3.810 156.220 1.00 36.84 475 TYR A O 1
ATOM 3480 N N . LYS A 1 476 ? 22.624 -5.664 156.979 1.00 38.92 476 LYS A N 1
ATOM 3481 C CA . LYS A 1 476 ? 23.183 -6.528 155.931 1.00 38.10 476 LYS A CA 1
ATOM 3482 C C . LYS A 1 476 ? 22.391 -6.305 154.654 1.00 37.76 476 LYS A C 1
ATOM 3483 O O . LYS A 1 476 ? 21.182 -6.406 154.703 1.00 42.09 476 LYS A O 1
ATOM 3485 N N . ALA A 1 477 ? 23.072 -6.076 153.535 1.00 39.52 477 ALA A N 1
ATOM 3486 C CA . ALA A 1 477 ? 22.369 -5.923 152.247 1.00 42.32 477 ALA A CA 1
ATOM 3487 C C . ALA A 1 477 ? 21.864 -7.298 151.839 1.00 49.39 477 ALA A C 1
ATOM 3488 O O . ALA A 1 477 ? 22.499 -8.295 152.166 1.00 67.20 477 ALA A O 1
ATOM 3490 N N . GLY A 1 478 ? 20.776 -7.367 151.101 1.00 49.13 478 GLY A N 1
ATOM 3491 C CA . GLY A 1 478 ? 20.263 -8.716 150.845 1.00 45.51 478 GLY A CA 1
ATOM 3492 C C . GLY A 1 478 ? 20.155 -9.014 149.390 1.00 46.85 478 GLY A C 1
ATOM 3493 O O . GLY A 1 478 ? 20.525 -8.181 148.603 1.00 54.94 478 GLY A O 1
ATOM 3494 N N . THR A 1 479 ? 19.651 -10.198 149.093 1.00 48.22 479 THR A N 1
ATOM 3495 C CA . THR A 1 479 ? 19.437 -10.637 147.710 1.00 49.24 479 THR A CA 1
ATOM 3496 C C . THR A 1 479 ? 18.459 -9.681 147.029 1.00 51.93 479 THR A C 1
ATOM 3497 O O . THR A 1 479 ? 18.705 -9.343 145.878 1.00 47.67 479 THR A O 1
ATOM 3499 N N . VAL A 1 480 ? 17.438 -9.214 147.755 1.00 60.72 480 VAL A N 1
ATOM 3500 C CA . VAL A 1 480 ? 16.326 -8.399 147.161 1.00 57.45 480 VAL A CA 1
ATOM 3501 C C . VAL A 1 480 ? 16.623 -6.883 147.051 1.00 51.54 480 VAL A C 1
ATOM 3502 O O . VAL A 1 480 ? 15.712 -6.122 146.740 1.00 43.87 480 VAL A O 1
ATOM 3504 N N . LYS A 1 481 ? 17.857 -6.428 147.322 1.00 47.71 481 LYS A N 1
ATOM 3505 C CA . LYS A 1 481 ? 18.298 -5.024 147.019 1.00 40.80 481 LYS A CA 1
ATOM 3506 C C . LYS A 1 481 ? 17.314 -3.973 147.571 1.00 35.58 481 LYS A C 1
ATOM 3507 O O . LYS A 1 481 ? 16.651 -3.291 146.823 1.00 35.19 481 LYS A O 1
ATOM 3509 N N . ALA A 1 482 ? 17.272 -3.819 148.890 1.00 32.79 482 ALA A N 1
ATOM 3510 C CA . ALA A 1 482 ? 16.174 -3.102 149.564 1.00 35.22 482 ALA A CA 1
ATOM 3511 C C . ALA A 1 482 ? 16.658 -1.798 150.210 1.00 35.89 482 ALA A C 1
ATOM 3512 O O . ALA A 1 482 ? 17.816 -1.676 150.611 1.00 38.14 482 ALA A O 1
ATOM 3514 N N . THR A 1 483 ? 15.727 -0.849 150.343 1.00 32.37 483 THR A N 1
ATOM 3515 C CA . THR A 1 483 ? 15.946 0.342 151.079 1.00 30.68 483 THR A CA 1
ATOM 3516 C C . THR A 1 483 ? 15.863 0.014 152.566 1.00 30.92 483 THR A C 1
ATOM 3517 O O . THR A 1 483 ? 14.884 -0.596 153.010 1.00 30.02 483 THR A O 1
ATOM 3521 N N . HIS A 1 484 ? 16.876 0.454 153.320 1.00 30.88 484 HIS A N 1
ATOM 3522 C CA . HIS A 1 484 ? 17.006 0.079 154.721 1.00 32.21 484 HIS A CA 1
ATOM 3523 C C . HIS A 1 484 ? 16.371 1.156 155.608 1.00 29.83 484 HIS A C 1
ATOM 3524 O O . HIS A 1 484 ? 16.749 2.313 155.523 1.00 27.93 484 HIS A O 1
ATOM 3531 N N . VAL A 1 485 ? 15.436 0.743 156.471 1.00 27.03 485 VAL A N 1
ATOM 3532 C CA . VAL A 1 485 ? 14.882 1.609 157.479 1.00 26.34 485 VAL A CA 1
ATOM 3533 C C . VAL A 1 485 ? 15.153 1.021 158.862 1.00 28.45 485 VAL A C 1
ATOM 3534 O O . VAL A 1 485 ? 15.398 -0.180 158.980 1.00 29.14 485 VAL A O 1
ATOM 3538 N N . PHE A 1 486 ? 15.085 1.891 159.885 1.00 30.54 486 PHE A N 1
ATOM 3539 C CA . PHE A 1 486 ? 15.354 1.531 161.280 1.00 31.93 486 PHE A CA 1
ATOM 3540 C C . PHE A 1 486 ? 14.274 2.100 162.214 1.00 31.98 486 PHE A C 1
ATOM 3541 O O . PHE A 1 486 ? 14.202 3.286 162.446 1.00 31.76 486 PHE A O 1
ATOM 3549 N N . VAL A 1 487 ? 13.438 1.205 162.742 1.00 31.09 487 VAL A N 1
ATOM 3550 C CA . VAL A 1 487 ? 12.479 1.511 163.767 1.00 31.57 487 VAL A CA 1
ATOM 3551 C C . VAL A 1 487 ? 12.942 0.836 165.073 1.00 35.91 487 VAL A C 1
ATOM 3552 O O . VAL A 1 487 ? 13.410 -0.292 165.067 1.00 40.35 487 VAL A O 1
ATOM 3554 N N . GLY A 1 488 ? 12.876 1.542 166.203 1.00 37.26 488 GLY A N 1
ATOM 3555 C CA . GLY A 1 488 ? 13.028 0.868 167.470 1.00 37.66 488 GLY A CA 1
ATOM 3556 C C . GLY A 1 488 ? 11.709 0.233 167.839 1.00 43.71 488 GLY A C 1
ATOM 3557 O O . GLY A 1 488 ? 10.725 0.967 168.007 1.00 49.71 488 GLY A O 1
ATOM 3558 N N . ASP A 1 489 ? 11.654 -1.106 167.900 1.00 46.10 489 ASP A N 1
ATOM 3559 C CA . ASP A 1 489 ? 10.404 -1.800 168.263 1.00 45.97 489 ASP A CA 1
ATOM 3560 C C . ASP A 1 489 ? 10.674 -3.042 169.087 1.00 41.80 489 ASP A C 1
ATOM 3561 O O . ASP A 1 489 ? 10.572 -4.109 168.551 1.00 45.41 489 ASP A O 1
ATOM 3566 N N . TYR A 1 490 ? 10.949 -2.897 170.375 1.00 38.53 490 TYR A N 1
ATOM 3567 C CA . TYR A 1 490 ? 11.116 -4.040 171.189 1.00 38.67 490 TYR A CA 1
ATOM 3568 C C . TYR A 1 490 ? 9.750 -4.504 171.661 1.00 44.02 490 TYR A C 1
ATOM 3569 O O . TYR A 1 490 ? 8.900 -3.685 171.934 1.00 53.25 490 TYR A O 1
ATOM 3578 N N . GLN A 1 491 ? 9.559 -5.820 171.740 1.00 49.63 491 GLN A N 1
ATOM 3579 C CA . GLN A 1 491 ? 8.338 -6.378 172.272 1.00 49.56 491 GLN A CA 1
ATOM 3580 C C . GLN A 1 491 ? 8.702 -7.573 173.152 1.00 49.95 491 GLN A C 1
ATOM 3581 O O . GLN A 1 491 ? 9.620 -8.321 172.828 1.00 54.29 491 GLN A O 1
ATOM 3587 N N . CYS A 1 492 ? 7.993 -7.754 174.265 1.00 49.18 492 CYS A N 1
ATOM 3588 C CA . CYS A 1 492 ? 8.230 -8.950 175.071 1.00 58.10 492 CYS A CA 1
ATOM 3589 C C . CYS A 1 492 ? 6.963 -9.811 175.226 1.00 62.72 492 CYS A C 1
ATOM 3590 O O . CYS A 1 492 ? 6.864 -10.912 174.677 1.00 72.39 492 CYS A O 1
ATOM 3593 N N . ASP A 1 493 ? 5.979 -9.318 175.968 1.00 57.24 493 ASP A N 1
ATOM 3594 C CA . ASP A 1 493 ? 4.703 -9.973 176.012 1.00 54.44 493 ASP A CA 1
ATOM 3595 C C . ASP A 1 493 ? 3.665 -8.970 175.510 1.00 49.01 493 ASP A C 1
ATOM 3596 O O . ASP A 1 493 ? 4.023 -7.986 174.904 1.00 51.15 493 ASP A O 1
ATOM 3601 N N . GLU A 1 494 ? 2.378 -9.248 175.707 1.00 48.49 494 GLU A N 1
ATOM 3602 C CA . GLU A 1 494 ? 1.369 -8.349 175.200 1.00 51.04 494 GLU A CA 1
ATOM 3603 C C . GLU A 1 494 ? 0.934 -7.413 176.320 1.00 45.40 494 GLU A C 1
ATOM 3604 O O . GLU A 1 494 ? 1.027 -7.769 177.492 1.00 44.61 494 GLU A O 1
ATOM 3610 N N . ILE A 1 495 ? 0.436 -6.245 175.898 1.00 40.05 495 ILE A N 1
ATOM 3611 C CA . ILE A 1 495 ? 0.061 -5.153 176.760 1.00 38.71 495 ILE A CA 1
ATOM 3612 C C . ILE A 1 495 ? -0.878 -5.695 177.837 1.00 39.70 495 ILE A C 1
ATOM 3613 O O . ILE A 1 495 ? -0.662 -5.440 179.005 1.00 38.43 495 ILE A O 1
ATOM 3618 N N . TYR A 1 496 ? -1.868 -6.501 177.431 1.00 43.36 496 TYR A N 1
ATOM 3619 C CA . TYR A 1 496 ? -2.922 -7.023 178.347 1.00 50.18 496 TYR A CA 1
ATOM 3620 C C . TYR A 1 496 ? -2.389 -8.063 179.358 1.00 44.68 496 TYR A C 1
ATOM 3621 O O . TYR A 1 496 ? -3.158 -8.542 180.199 1.00 42.86 496 TYR A O 1
ATOM 3630 N N . ASN A 1 497 ? -1.105 -8.427 179.276 1.00 39.02 497 ASN A N 1
ATOM 3631 C CA . ASN A 1 497 ? -0.502 -9.314 180.239 1.00 39.68 497 ASN A CA 1
ATOM 3632 C C . ASN A 1 497 ? 0.536 -8.588 181.104 1.00 39.73 497 ASN A C 1
ATOM 3633 O O . ASN A 1 497 ? 0.975 -9.128 182.116 1.00 40.28 497 ASN A O 1
ATOM 3638 N N . TYR A 1 498 ? 0.954 -7.381 180.705 1.00 39.66 498 TYR A N 1
ATOM 3639 C CA . TYR A 1 498 ? 2.068 -6.698 181.364 1.00 36.33 498 TYR A CA 1
ATOM 3640 C C . TYR A 1 498 ? 1.752 -6.398 182.826 1.00 38.16 498 TYR A C 1
ATOM 3641 O O . TYR A 1 498 ? 2.650 -6.415 183.660 1.00 38.67 498 TYR A O 1
ATOM 3650 N N . ALA A 1 499 ? 0.478 -6.120 183.113 1.00 38.78 499 ALA A N 1
ATOM 3651 C CA . ALA A 1 499 ? 0.059 -5.720 184.434 1.00 38.19 499 ALA A CA 1
ATOM 3652 C C . ALA A 1 499 ? 0.104 -6.925 185.374 1.00 36.67 499 ALA A C 1
ATOM 3653 O O . ALA A 1 499 ? 0.427 -6.796 186.550 1.00 34.89 499 ALA A O 1
ATOM 3655 N N . ALA A 1 500 ? -0.264 -8.089 184.841 1.00 37.89 500 ALA A N 1
ATOM 3656 C CA . ALA A 1 500 ? -0.235 -9.319 185.623 1.00 41.14 500 ALA A CA 1
ATOM 3657 C C . ALA A 1 500 ? 1.216 -9.773 185.824 1.00 40.63 500 ALA A C 1
ATOM 3658 O O . ALA A 1 500 ? 1.530 -10.382 186.829 1.00 38.41 500 ALA A O 1
ATOM 3660 N N . LEU A 1 501 ? 2.094 -9.458 184.864 1.00 41.77 501 LEU A N 1
ATOM 3661 C CA . LEU A 1 501 ? 3.481 -9.919 184.921 1.00 43.08 501 LEU A CA 1
ATOM 3662 C C . LEU A 1 501 ? 4.266 -9.119 185.976 1.00 45.73 501 LEU A C 1
ATOM 3663 O O . LEU A 1 501 ? 5.421 -9.408 186.218 1.00 52.27 501 LEU A O 1
ATOM 3668 N N . SER A 1 502 ? 3.648 -8.114 186.593 1.00 41.67 502 SER A N 1
ATOM 3669 C CA . SER A 1 502 ? 4.324 -7.310 187.549 1.00 44.00 502 SER A CA 1
ATOM 3670 C C . SER A 1 502 ? 4.307 -7.999 188.909 1.00 47.20 502 SER A C 1
ATOM 3671 O O . SER A 1 502 ? 5.023 -7.577 189.796 1.00 46.92 502 SER A O 1
ATOM 3674 N N . LYS A 1 503 ? 3.445 -9.007 189.083 1.00 48.77 503 LYS A N 1
ATOM 3675 C CA . LYS A 1 503 ? 3.406 -9.795 190.327 1.00 49.49 503 LYS A CA 1
ATOM 3676 C C . LYS A 1 503 ? 4.534 -10.828 190.270 1.00 45.71 503 LYS A C 1
ATOM 3677 O O . LYS A 1 503 ? 4.598 -11.547 189.301 1.00 45.23 503 LYS A O 1
ATOM 3683 N N . ASN A 1 504 ? 5.378 -10.881 191.313 1.00 49.11 504 ASN A N 1
ATOM 3684 C CA . ASN A 1 504 ? 6.583 -11.757 191.400 1.00 53.12 504 ASN A CA 1
ATOM 3685 C C . ASN A 1 504 ? 6.159 -13.233 191.384 1.00 58.65 504 ASN A C 1
ATOM 3686 O O . ASN A 1 504 ? 4.940 -13.553 191.466 1.00 51.41 504 ASN A O 1
ATOM 3688 N N . GLU A 1 505 ? 7.164 -14.120 191.258 1.00 63.94 505 GLU A N 1
ATOM 3689 C CA . GLU A 1 505 ? 6.951 -15.577 191.307 1.00 66.63 505 GLU A CA 1
ATOM 3690 C C . GLU A 1 505 ? 6.385 -15.928 192.690 1.00 69.34 505 GLU A C 1
ATOM 3691 O O . GLU A 1 505 ? 5.583 -16.838 192.784 1.00 64.79 505 GLU A O 1
ATOM 3693 N N . ASN A 1 506 ? 6.743 -15.126 193.710 1.00 71.12 506 ASN A N 1
ATOM 3694 C CA . ASN A 1 506 ? 6.265 -15.255 195.098 1.00 72.11 506 ASN A CA 1
ATOM 3695 C C . ASN A 1 506 ? 5.008 -14.404 195.332 1.00 70.73 506 ASN A C 1
ATOM 3696 O O . ASN A 1 506 ? 4.647 -14.155 196.477 1.00 69.28 506 ASN A O 1
ATOM 3701 N N . GLY A 1 507 ? 4.365 -13.938 194.258 1.00 69.92 507 GLY A N 1
ATOM 3702 C CA . GLY A 1 507 ? 3.108 -13.198 194.340 1.00 66.88 507 GLY A CA 1
ATOM 3703 C C . GLY A 1 507 ? 3.293 -11.810 194.929 1.00 65.19 507 GLY A C 1
ATOM 3704 O O . GLY A 1 507 ? 2.339 -11.227 195.466 1.00 66.27 507 GLY A O 1
ATOM 3705 N N . LEU A 1 508 ? 4.520 -11.288 194.823 1.00 59.66 508 LEU A N 1
ATOM 3706 C CA . LEU A 1 508 ? 4.852 -9.983 195.329 1.00 62.67 508 LEU A CA 1
ATOM 3707 C C . LEU A 1 508 ? 4.684 -8.959 194.211 1.00 65.37 508 LEU A C 1
ATOM 3708 O O . LEU A 1 508 ? 4.971 -9.268 193.066 1.00 73.84 508 LEU A O 1
ATOM 3713 N N . GLY A 1 509 ? 4.229 -7.750 194.571 1.00 68.38 509 GLY A N 1
ATOM 3714 C CA . GLY A 1 509 ? 4.199 -6.583 193.669 1.00 59.83 509 GLY A CA 1
ATOM 3715 C C . GLY A 1 509 ? 2.794 -6.208 193.234 1.00 53.52 509 GLY A C 1
ATOM 3716 O O . GLY A 1 509 ? 1.943 -7.060 193.040 1.00 53.91 509 GLY A O 1
ATOM 3717 N N . ILE A 1 510 ? 2.562 -4.899 193.115 1.00 48.08 510 ILE A N 1
ATOM 3718 C CA . ILE A 1 510 ? 1.293 -4.366 192.699 1.00 46.10 510 ILE A CA 1
ATOM 3719 C C . ILE A 1 510 ? 1.036 -4.810 191.264 1.00 45.63 510 ILE A C 1
ATOM 3720 O O . ILE A 1 510 ? 1.943 -4.789 190.435 1.00 42.10 510 ILE A O 1
ATOM 3725 N N . LYS A 1 511 ? -0.209 -5.214 190.994 1.00 48.61 511 LYS A N 1
ATOM 3726 C CA . LYS A 1 511 ? -0.628 -5.604 189.647 1.00 48.73 511 LYS A CA 1
ATOM 3727 C C . LYS A 1 511 ? -1.034 -4.334 188.874 1.00 48.39 511 LYS A C 1
ATOM 3728 O O . LYS A 1 511 ? -2.211 -3.923 188.857 1.00 47.27 511 LYS A O 1
ATOM 3730 N N . ARG A 1 512 ? -0.034 -3.684 188.265 1.00 46.07 512 ARG A N 1
ATOM 3731 C CA . ARG A 1 512 ? -0.259 -2.512 187.411 1.00 48.06 512 ARG A CA 1
ATOM 3732 C C . ARG A 1 512 ? 0.677 -2.610 186.212 1.00 44.21 512 ARG A C 1
ATOM 3733 O O . ARG A 1 512 ? 1.656 -3.327 186.283 1.00 53.95 512 ARG A O 1
ATOM 3741 N N . LEU A 1 513 ? 0.341 -1.913 185.128 1.00 36.27 513 LEU A N 1
ATOM 3742 C CA . LEU A 1 513 ? 1.250 -1.741 184.032 1.00 34.48 513 LEU A CA 1
ATOM 3743 C C . LEU A 1 513 ? 1.433 -0.242 183.816 1.00 36.41 513 LEU A C 1
ATOM 3744 O O . LEU A 1 513 ? 0.555 0.538 184.149 1.00 45.30 513 LEU A O 1
ATOM 3749 N N . ALA A 1 514 ? 2.588 0.138 183.270 1.00 33.84 514 ALA A N 1
ATOM 3750 C CA . ALA A 1 514 ? 3.030 1.510 183.259 1.00 29.40 514 ALA A CA 1
ATOM 3751 C C . ALA A 1 514 ? 3.283 1.937 181.825 1.00 28.38 514 ALA A C 1
ATOM 3752 O O . ALA A 1 514 ? 3.511 1.112 180.933 1.00 31.47 514 ALA A O 1
ATOM 3754 N N . VAL A 1 515 ? 3.245 3.244 181.628 1.00 27.24 515 VAL A N 1
ATOM 3755 C CA . VAL A 1 515 ? 3.654 3.813 180.393 1.00 29.06 515 VAL A CA 1
ATOM 3756 C C . VAL A 1 515 ? 4.787 4.806 180.668 1.00 28.20 515 VAL A C 1
ATOM 3757 O O . VAL A 1 515 ? 4.855 5.366 181.743 1.00 30.12 515 VAL A O 1
ATOM 3761 N N . VAL A 1 516 ? 5.701 4.984 179.714 1.00 25.81 516 VAL A N 1
ATOM 3762 C CA . VAL A 1 516 ? 6.650 6.069 179.798 1.00 25.72 516 VAL A CA 1
ATOM 3763 C C . VAL A 1 516 ? 6.559 6.856 178.500 1.00 26.02 516 VAL A C 1
ATOM 3764 O O . VAL A 1 516 ? 6.452 6.281 177.446 1.00 27.61 516 VAL A O 1
ATOM 3768 N N . ARG A 1 517 ? 6.607 8.177 178.622 1.00 27.59 517 ARG A N 1
ATOM 3769 C CA . ARG A 1 517 ? 6.774 9.062 177.522 1.00 29.21 517 ARG A CA 1
ATOM 3770 C C . ARG A 1 517 ? 7.973 9.955 177.829 1.00 29.18 517 ARG A C 1
ATOM 3771 O O . ARG A 1 517 ? 7.999 10.558 178.912 1.00 29.54 517 ARG A O 1
ATOM 3779 N N . LEU A 1 518 ? 8.956 10.009 176.917 1.00 27.47 518 LEU A N 1
ATOM 3780 C CA . LEU A 1 518 ? 10.143 10.809 177.148 1.00 27.63 518 LEU A CA 1
ATOM 3781 C C . LEU A 1 518 ? 10.660 11.403 175.845 1.00 28.48 518 LEU A C 1
ATOM 3782 O O . LEU A 1 518 ? 10.400 10.907 174.783 1.00 26.49 518 LEU A O 1
ATOM 3787 N N . ASP A 1 519 ? 11.433 12.474 175.997 1.00 32.14 519 ASP A N 1
ATOM 3788 C CA . ASP A 1 519 ? 11.616 13.509 175.011 1.00 35.75 519 ASP A CA 1
ATOM 3789 C C . ASP A 1 519 ? 12.984 14.124 175.272 1.00 33.74 519 ASP A C 1
ATOM 3790 O O . ASP A 1 519 ? 13.352 14.352 176.443 1.00 34.43 519 ASP A O 1
ATOM 3795 N N . VAL A 1 520 ? 13.699 14.452 174.204 1.00 30.87 520 VAL A N 1
ATOM 3796 C CA . VAL A 1 520 ? 14.914 15.231 174.357 1.00 31.17 520 VAL A CA 1
ATOM 3797 C C . VAL A 1 520 ? 14.512 16.675 174.666 1.00 30.09 520 VAL A C 1
ATOM 3798 O O . VAL A 1 520 ? 13.438 17.120 174.257 1.00 30.89 520 VAL A O 1
ATOM 3802 N N . ASP A 1 521 ? 15.371 17.374 175.416 1.00 29.10 521 ASP A N 1
ATOM 3803 C CA . ASP A 1 521 ? 15.086 18.697 175.950 1.00 28.82 521 ASP A CA 1
ATOM 3804 C C . ASP A 1 521 ? 15.687 19.762 175.045 1.00 27.01 521 ASP A C 1
ATOM 3805 O O . ASP A 1 521 ? 16.886 19.818 174.869 1.00 29.01 521 ASP A O 1
ATOM 3810 N N . ASP A 1 522 ? 14.814 20.608 174.511 1.00 26.67 522 ASP A N 1
ATOM 3811 C CA . ASP A 1 522 ? 15.180 21.682 173.661 1.00 27.64 522 ASP A CA 1
ATOM 3812 C C . ASP A 1 522 ? 15.951 21.128 172.456 1.00 31.01 522 ASP A C 1
ATOM 3813 O O . ASP A 1 522 ? 16.918 21.735 172.017 1.00 35.66 522 ASP A O 1
ATOM 3818 N N . LEU A 1 523 ? 15.503 19.972 171.941 1.00 31.72 523 LEU A N 1
ATOM 3819 C CA . LEU A 1 523 ? 16.084 19.281 170.763 1.00 30.43 523 LEU A CA 1
ATOM 3820 C C . LEU A 1 523 ? 16.128 20.241 169.573 1.00 31.69 523 LEU A C 1
ATOM 3821 O O . LEU A 1 523 ? 17.165 20.370 168.933 1.00 32.30 523 LEU A O 1
ATOM 3826 N N . GLY A 1 524 ? 15.008 20.930 169.318 1.00 33.31 524 GLY A N 1
ATOM 3827 C CA . GLY A 1 524 ? 14.957 21.971 168.283 1.00 35.26 524 GLY A CA 1
ATOM 3828 C C . GLY A 1 524 ? 16.129 22.936 168.373 1.00 35.53 524 GLY A C 1
ATOM 3829 O O . GLY A 1 524 ? 16.836 23.194 167.397 1.00 32.84 524 GLY A O 1
ATOM 3830 N N . ALA A 1 525 ? 16.350 23.436 169.588 1.00 39.54 525 ALA A N 1
ATOM 3831 C CA . ALA A 1 525 ? 17.420 24.369 169.876 1.00 42.37 525 ALA A CA 1
ATOM 3832 C C . ALA A 1 525 ? 18.799 23.743 169.595 1.00 43.89 525 ALA A C 1
ATOM 3833 O O . ALA A 1 525 ? 19.732 24.439 169.213 1.00 42.01 525 ALA A O 1
ATOM 3835 N N . ALA A 1 526 ? 18.940 22.437 169.814 1.00 42.44 526 ALA A N 1
ATOM 3836 C CA . ALA A 1 526 ? 20.203 21.787 169.605 1.00 45.19 526 ALA A CA 1
ATOM 3837 C C . ALA A 1 526 ? 20.477 21.718 168.109 1.00 47.38 526 ALA A C 1
ATOM 3838 O O . ALA A 1 526 ? 21.556 22.048 167.661 1.00 52.26 526 ALA A O 1
ATOM 3840 N N . PHE A 1 527 ? 19.474 21.262 167.358 1.00 54.33 527 PHE A N 1
ATOM 3841 C CA . PHE A 1 527 ? 19.606 21.006 165.927 1.00 57.71 527 PHE A CA 1
ATOM 3842 C C . PHE A 1 527 ? 20.015 22.310 165.229 1.00 58.44 527 PHE A C 1
ATOM 3843 O O . PHE A 1 527 ? 20.903 22.315 164.371 1.00 62.58 527 PHE A O 1
ATOM 3851 N N . MET A 1 528 ? 19.419 23.425 165.656 1.00 57.58 528 MET A N 1
ATOM 3852 C CA . MET A 1 528 ? 19.529 24.676 164.931 1.00 60.41 528 MET A CA 1
ATOM 3853 C C . MET A 1 528 ? 20.745 25.457 165.434 1.00 60.30 528 MET A C 1
ATOM 3854 O O . MET A 1 528 ? 21.654 25.722 164.655 1.00 67.98 528 MET A O 1
ATOM 3859 N N . ALA A 1 529 ? 20.775 25.787 166.734 1.00 59.39 529 ALA A N 1
ATOM 3860 C CA . ALA A 1 529 ? 21.954 26.422 167.353 1.00 61.51 529 ALA A CA 1
ATOM 3861 C C . ALA A 1 529 ? 22.342 25.748 168.687 1.00 61.67 529 ALA A C 1
ATOM 3862 O O . ALA A 1 529 ? 21.890 26.128 169.764 1.00 64.95 529 ALA A O 1
ATOM 3864 N N . GLY A 1 530 ? 23.181 24.715 168.599 1.00 57.87 530 GLY A N 1
ATOM 3865 C CA . GLY A 1 530 ? 23.868 24.152 169.732 1.00 52.13 530 GLY A CA 1
ATOM 3866 C C . GLY A 1 530 ? 25.360 24.266 169.531 1.00 49.84 530 GLY A C 1
ATOM 3867 O O . GLY A 1 530 ? 26.128 24.077 170.465 1.00 51.88 530 GLY A O 1
ATOM 3868 N N . PHE A 1 531 ? 25.763 24.587 168.297 1.00 46.65 531 PHE A N 1
ATOM 3869 C CA . PHE A 1 531 ? 27.164 24.650 167.917 1.00 47.44 531 PHE A CA 1
ATOM 3870 C C . PHE A 1 531 ? 27.636 26.112 167.840 1.00 49.40 531 PHE A C 1
ATOM 3871 O O . PHE A 1 531 ? 28.803 26.402 167.492 1.00 51.59 531 PHE A O 1
ATOM 3879 N N . SER A 1 532 ? 26.748 27.037 168.213 1.00 48.49 532 SER A N 1
ATOM 3880 C CA . SER A 1 532 ? 27.017 28.458 168.091 1.00 49.37 532 SER A CA 1
ATOM 3881 C C . SER A 1 532 ? 27.818 28.969 169.299 1.00 52.58 532 SER A C 1
ATOM 3882 O O . SER A 1 532 ? 28.651 29.876 169.141 1.00 54.77 532 SER A O 1
ATOM 3885 N N . GLN A 1 533 ? 27.584 28.385 170.486 1.00 50.91 533 GLN A N 1
ATOM 3886 C CA . GLN A 1 533 ? 28.255 28.830 171.720 1.00 48.20 533 GLN A CA 1
ATOM 3887 C C . GLN A 1 533 ? 29.771 28.782 171.487 1.00 42.53 533 GLN A C 1
ATOM 3888 O O . GLN A 1 533 ? 30.409 29.801 171.393 1.00 38.87 533 GLN A O 1
ATOM 3894 N N . GLN A 1 534 ? 30.329 27.586 171.315 1.00 41.72 534 GLN A N 1
ATOM 3895 C CA . GLN A 1 534 ? 31.773 27.440 171.095 1.00 42.02 534 GLN A CA 1
ATOM 3896 C C . GLN A 1 534 ? 32.169 27.983 169.721 1.00 42.16 534 GLN A C 1
ATOM 3897 O O . GLN A 1 534 ? 31.382 27.965 168.760 1.00 44.40 534 GLN A O 1
ATOM 3903 N N . GLY A 1 535 ? 33.439 28.375 169.613 1.00 45.68 535 GLY A N 1
ATOM 3904 C CA . GLY A 1 535 ? 33.825 29.334 168.614 1.00 48.22 535 GLY A CA 1
ATOM 3905 C C . GLY A 1 535 ? 32.914 30.522 168.805 1.00 51.66 535 GLY A C 1
ATOM 3906 O O . GLY A 1 535 ? 32.456 30.738 169.933 1.00 57.18 535 GLY A O 1
ATOM 3907 N N . ASN A 1 536 ? 32.602 31.252 167.730 1.00 49.50 536 ASN A N 1
ATOM 3908 C CA . ASN A 1 536 ? 31.409 32.065 167.732 1.00 49.82 536 ASN A CA 1
ATOM 3909 C C . ASN A 1 536 ? 30.641 31.672 166.466 1.00 51.66 536 ASN A C 1
ATOM 3910 O O . ASN A 1 536 ? 30.841 32.240 165.411 1.00 56.03 536 ASN A O 1
ATOM 3915 N N . GLY A 1 537 ? 29.854 30.592 166.559 1.00 51.05 537 GLY A N 1
ATOM 3916 C CA . GLY A 1 537 ? 28.969 30.181 165.473 1.00 54.01 537 GLY A CA 1
ATOM 3917 C C . GLY A 1 537 ? 29.699 29.670 164.235 1.00 56.82 537 GLY A C 1
ATOM 3918 O O . GLY A 1 537 ? 29.054 29.288 163.247 1.00 57.92 537 GLY A O 1
ATOM 3919 N N . GLN A 1 538 ? 31.036 29.642 164.274 1.00 56.29 538 GLN A N 1
ATOM 3920 C CA . GLN A 1 538 ? 31.842 29.090 163.164 1.00 53.88 538 GLN A CA 1
ATOM 3921 C C . GLN A 1 538 ? 31.588 27.578 163.014 1.00 51.74 538 GLN A C 1
ATOM 3922 O O . GLN A 1 538 ? 31.781 26.988 161.945 1.00 40.49 538 GLN A O 1
ATOM 3928 N N . TYR A 1 539 ? 31.168 26.943 164.110 1.00 52.89 539 TYR A N 1
ATOM 3929 C CA . TYR A 1 539 ? 30.929 25.523 164.120 1.00 56.88 539 TYR A CA 1
ATOM 3930 C C . TYR A 1 539 ? 29.462 25.225 163.780 1.00 56.24 539 TYR A C 1
ATOM 3931 O O . TYR A 1 539 ? 29.055 24.066 163.802 1.00 56.55 539 TYR A O 1
ATOM 3940 N N . SER A 1 540 ? 28.654 26.249 163.490 1.00 52.86 540 SER A N 1
ATOM 3941 C CA . SER A 1 540 ? 27.275 26.001 163.086 1.00 54.08 540 SER A CA 1
ATOM 3942 C C . SER A 1 540 ? 27.221 25.866 161.560 1.00 52.46 540 SER A C 1
ATOM 3943 O O . SER A 1 540 ? 27.169 26.860 160.860 1.00 58.82 540 SER A O 1
ATOM 3946 N N . THR A 1 541 ? 27.296 24.633 161.056 1.00 45.47 541 THR A N 1
ATOM 3947 C CA . THR A 1 541 ? 27.241 24.369 159.641 1.00 45.61 541 THR A CA 1
ATOM 3948 C C . THR A 1 541 ? 25.998 23.528 159.373 1.00 41.24 541 THR A C 1
ATOM 3949 O O . THR A 1 541 ? 25.315 23.159 160.293 1.00 42.12 541 THR A O 1
ATOM 3953 N N . LEU A 1 542 ? 25.728 23.206 158.115 1.00 39.09 542 LEU A N 1
ATOM 3954 C CA . LEU A 1 542 ? 24.690 22.234 157.823 1.00 40.00 542 LEU A CA 1
ATOM 3955 C C . LEU A 1 542 ? 25.213 20.841 158.151 1.00 39.50 542 LEU A C 1
ATOM 3956 O O . LEU A 1 542 ? 24.505 20.055 158.699 1.00 50.12 542 LEU A O 1
ATOM 3961 N N . SER A 1 543 ? 26.451 20.550 157.771 1.00 38.54 543 SER A N 1
ATOM 3962 C CA . SER A 1 543 ? 27.014 19.229 157.946 1.00 40.88 543 SER A CA 1
ATOM 3963 C C . SER A 1 543 ? 26.971 18.831 159.425 1.00 37.04 543 SER A C 1
ATOM 3964 O O . SER A 1 543 ? 26.619 17.699 159.773 1.00 36.75 543 SER A O 1
ATOM 3967 N N . ARG A 1 544 ? 27.345 19.774 160.287 1.00 34.35 544 ARG A N 1
ATOM 3968 C CA . ARG A 1 544 ? 27.428 19.519 161.696 1.00 34.98 544 ARG A CA 1
ATOM 3969 C C . ARG A 1 544 ? 26.040 19.071 162.147 1.00 35.93 544 ARG A C 1
ATOM 3970 O O . ARG A 1 544 ? 25.888 18.042 162.769 1.00 40.42 544 ARG A O 1
ATOM 3978 N N . SER A 1 545 ? 25.021 19.833 161.765 1.00 36.77 545 SER A N 1
ATOM 3979 C CA . SER A 1 545 ? 23.650 19.544 162.166 1.00 35.36 545 SER A CA 1
ATOM 3980 C C . SER A 1 545 ? 23.185 18.189 161.605 1.00 33.76 545 SER A C 1
ATOM 3981 O O . SER A 1 545 ? 22.566 17.412 162.329 1.00 36.00 545 SER A O 1
ATOM 3984 N N . ALA A 1 546 ? 23.501 17.893 160.342 1.00 30.54 546 ALA A N 1
ATOM 3985 C CA . ALA A 1 546 ? 23.195 16.597 159.783 1.00 32.84 546 ALA A CA 1
ATOM 3986 C C . ALA A 1 546 ? 23.730 15.505 160.719 1.00 37.63 546 ALA A C 1
ATOM 3987 O O . ALA A 1 546 ? 22.945 14.661 161.196 1.00 38.33 546 ALA A O 1
ATOM 3989 N N . THR A 1 547 ? 25.046 15.548 161.002 1.00 39.17 547 THR A N 1
ATOM 3990 C CA . THR A 1 547 ? 25.714 14.568 161.879 1.00 38.59 547 THR A CA 1
ATOM 3991 C C . THR A 1 547 ? 25.007 14.496 163.241 1.00 37.63 547 THR A C 1
ATOM 3992 O O . THR A 1 547 ? 24.932 13.424 163.859 1.00 38.62 547 THR A O 1
ATOM 3996 N N . PHE A 1 548 ? 24.496 15.635 163.723 1.00 33.60 548 PHE A N 1
ATOM 3997 C CA . PHE A 1 548 ? 23.757 15.640 164.966 1.00 33.29 548 PHE A CA 1
ATOM 3998 C C . PHE A 1 548 ? 22.528 14.741 164.802 1.00 34.98 548 PHE A C 1
ATOM 3999 O O . PHE A 1 548 ? 22.274 13.862 165.631 1.00 32.00 548 PHE A O 1
ATOM 4007 N N . SER A 1 549 ? 21.790 14.957 163.706 1.00 37.74 549 SER A N 1
ATOM 4008 C CA . SER A 1 549 ? 20.567 14.216 163.440 1.00 40.79 549 SER A CA 1
ATOM 4009 C C . SER A 1 549 ? 20.840 12.714 163.426 1.00 42.09 549 SER A C 1
ATOM 4010 O O . SER A 1 549 ? 20.031 11.948 163.937 1.00 41.76 549 SER A O 1
ATOM 4013 N N . ARG A 1 550 ? 21.965 12.311 162.822 1.00 42.46 550 ARG A N 1
ATOM 4014 C CA . ARG A 1 550 ? 22.342 10.911 162.767 1.00 39.69 550 ARG A CA 1
ATOM 4015 C C . ARG A 1 550 ? 22.634 10.415 164.180 1.00 34.67 550 ARG A C 1
ATOM 4016 O O . ARG A 1 550 ? 22.247 9.319 164.520 1.00 33.57 550 ARG A O 1
ATOM 4024 N N . SER A 1 551 ? 23.303 11.233 164.996 1.00 31.32 551 SER A N 1
ATOM 4025 C CA . SER A 1 551 ? 23.573 10.830 166.368 1.00 33.33 551 SER A CA 1
ATOM 4026 C C . SER A 1 551 ? 22.254 10.455 167.068 1.00 32.13 551 SER A C 1
ATOM 4027 O O . SER A 1 551 ? 22.164 9.426 167.737 1.00 31.60 551 SER A O 1
ATOM 4030 N N . MET A 1 552 ? 21.213 11.273 166.893 1.00 29.27 552 MET A N 1
ATOM 4031 C CA . MET A 1 552 ? 20.017 11.077 167.637 1.00 27.56 552 MET A CA 1
ATOM 4032 C C . MET A 1 552 ? 19.206 9.933 167.018 1.00 28.67 552 MET A C 1
ATOM 4033 O O . MET A 1 552 ? 18.641 9.139 167.744 1.00 32.03 552 MET A O 1
ATOM 4038 N N . SER A 1 553 ? 19.158 9.825 165.688 1.00 28.38 553 SER A N 1
ATOM 4039 C CA . SER A 1 553 ? 18.574 8.644 165.039 1.00 28.59 553 SER A CA 1
ATOM 4040 C C . SER A 1 553 ? 19.184 7.373 165.634 1.00 31.21 553 SER A C 1
ATOM 4041 O O . SER A 1 553 ? 18.488 6.464 166.061 1.00 33.17 553 SER A O 1
ATOM 4044 N N . LEU A 1 554 ? 20.520 7.318 165.627 1.00 30.47 554 LEU A N 1
ATOM 4045 C CA . LEU A 1 554 ? 21.231 6.165 166.083 1.00 27.69 554 LEU A CA 1
ATOM 4046 C C . LEU A 1 554 ? 20.814 5.878 167.513 1.00 27.60 554 LEU A C 1
ATOM 4047 O O . LEU A 1 554 ? 20.412 4.803 167.841 1.00 29.63 554 LEU A O 1
ATOM 4052 N N . PHE A 1 555 ? 20.900 6.888 168.367 1.00 26.85 555 PHE A N 1
ATOM 4053 C CA . PHE A 1 555 ? 20.638 6.641 169.744 1.00 26.09 555 PHE A CA 1
ATOM 4054 C C . PHE A 1 555 ? 19.237 6.069 169.882 1.00 27.16 555 PHE A C 1
ATOM 4055 O O . PHE A 1 555 ? 19.082 5.106 170.611 1.00 35.20 555 PHE A O 1
ATOM 4063 N N . PHE A 1 556 ? 18.256 6.668 169.194 1.00 25.18 556 PHE A N 1
ATOM 4064 C CA . PHE A 1 556 ? 16.847 6.471 169.544 1.00 25.29 556 PHE A CA 1
ATOM 4065 C C . PHE A 1 556 ? 16.193 5.332 168.738 1.00 25.54 556 PHE A C 1
ATOM 4066 O O . PHE A 1 556 ? 15.182 4.794 169.163 1.00 24.63 556 PHE A O 1
ATOM 4074 N N . LYS A 1 557 ? 16.773 4.957 167.597 1.00 27.23 557 LYS A N 1
ATOM 4075 C CA . LYS A 1 557 ? 16.160 3.983 166.702 1.00 28.74 557 LYS A CA 1
ATOM 4076 C C . LYS A 1 557 ? 16.944 2.670 166.657 1.00 28.45 557 LYS A C 1
ATOM 4077 O O . LYS A 1 557 ? 16.451 1.687 166.161 1.00 30.20 557 LYS A O 1
ATOM 4083 N N . VAL A 1 558 ? 18.172 2.654 167.163 1.00 28.75 558 VAL A N 1
ATOM 4084 C CA . VAL A 1 558 ? 18.994 1.456 167.128 1.00 26.19 558 VAL A CA 1
ATOM 4085 C C . VAL A 1 558 ? 19.313 1.058 168.560 1.00 28.34 558 VAL A C 1
ATOM 4086 O O . VAL A 1 558 ? 18.940 -0.001 169.016 1.00 35.38 558 VAL A O 1
ATOM 4090 N N . TYR A 1 559 ? 20.022 1.937 169.252 1.00 27.39 559 TYR A N 1
ATOM 4091 C CA . TYR A 1 559 ? 20.513 1.626 170.522 1.00 27.95 559 TYR A CA 1
ATOM 4092 C C . TYR A 1 559 ? 19.369 1.489 171.527 1.00 26.57 559 TYR A C 1
ATOM 4093 O O . TYR A 1 559 ? 19.518 0.791 172.510 1.00 28.69 559 TYR A O 1
ATOM 4102 N N . ILE A 1 560 ? 18.234 2.133 171.274 1.00 25.64 560 ILE A N 1
ATOM 4103 C CA . ILE A 1 560 ? 17.147 2.113 172.245 1.00 27.79 560 ILE A CA 1
ATOM 4104 C C . ILE A 1 560 ? 16.745 0.657 172.541 1.00 30.03 560 ILE A C 1
ATOM 4105 O O . ILE A 1 560 ? 16.505 0.296 173.679 1.00 33.36 560 ILE A O 1
ATOM 4110 N N . ASN A 1 561 ? 16.710 -0.195 171.520 1.00 30.49 561 ASN A N 1
ATOM 4111 C CA . ASN A 1 561 ? 16.238 -1.550 171.696 1.00 30.63 561 ASN A CA 1
ATOM 4112 C C . ASN A 1 561 ? 17.114 -2.281 172.719 1.00 33.43 561 ASN A C 1
ATOM 4113 O O . ASN A 1 561 ? 16.634 -3.084 173.507 1.00 36.47 561 ASN A O 1
ATOM 4118 N N . GLN A 1 562 ? 18.408 -1.989 172.723 1.00 33.58 562 GLN A N 1
ATOM 4119 C CA . GLN A 1 562 ? 19.275 -2.692 173.617 1.00 37.52 562 GLN A CA 1
ATOM 4120 C C . GLN A 1 562 ? 18.877 -2.356 175.053 1.00 35.20 562 GLN A C 1
ATOM 4121 O O . GLN A 1 562 ? 18.822 -3.248 175.861 1.00 38.99 562 GLN A O 1
ATOM 4127 N N . PHE A 1 563 ? 18.550 -1.091 175.344 1.00 34.28 563 PHE A N 1
ATOM 4128 C CA . PHE A 1 563 ? 18.173 -0.685 176.709 1.00 31.82 563 PHE A CA 1
ATOM 4129 C C . PHE A 1 563 ? 16.913 -1.439 177.140 1.00 31.61 563 PHE A C 1
ATOM 4130 O O . PHE A 1 563 ? 16.702 -1.651 178.305 1.00 30.72 563 PHE A O 1
ATOM 4138 N N . ALA A 1 564 ? 16.099 -1.859 176.169 1.00 32.92 564 ALA A N 1
ATOM 4139 C CA . ALA A 1 564 ? 14.835 -2.568 176.421 1.00 35.70 564 ALA A CA 1
ATOM 4140 C C . ALA A 1 564 ? 15.064 -4.061 176.708 1.00 38.01 564 ALA A C 1
ATOM 4141 O O . ALA A 1 564 ? 14.182 -4.714 177.277 1.00 36.59 564 ALA A O 1
ATOM 4143 N N . SER A 1 565 ? 16.219 -4.595 176.289 1.00 39.06 565 SER A N 1
ATOM 4144 C CA . SER A 1 565 ? 16.460 -6.024 176.287 1.00 41.11 565 SER A CA 1
ATOM 4145 C C . SER A 1 565 ? 16.238 -6.608 177.688 1.00 42.53 565 SER A C 1
ATOM 4146 O O . SER A 1 565 ? 16.612 -6.006 178.701 1.00 42.71 565 SER A O 1
ATOM 4149 N N . ASP A 1 566 ? 15.606 -7.788 177.719 1.00 45.56 566 ASP A N 1
ATOM 4150 C CA . ASP A 1 566 ? 15.392 -8.554 178.931 1.00 46.35 566 ASP A CA 1
ATOM 4151 C C . ASP A 1 566 ? 14.414 -7.848 179.869 1.00 39.74 566 ASP A C 1
ATOM 4152 O O . ASP A 1 566 ? 14.360 -8.188 181.020 1.00 42.61 566 ASP A O 1
ATOM 4157 N N . LYS A 1 567 ? 13.645 -6.879 179.381 1.00 34.52 567 LYS A N 1
ATOM 4158 C CA . LYS A 1 567 ? 12.696 -6.203 180.215 1.00 33.25 567 LYS A CA 1
ATOM 4159 C C . LYS A 1 567 ? 11.309 -6.416 179.632 1.00 32.44 567 LYS A C 1
ATOM 4160 O O . LYS A 1 567 ? 11.167 -6.436 178.415 1.00 32.23 567 LYS A O 1
ATOM 4166 N N . LYS A 1 568 ? 10.309 -6.578 180.502 1.00 31.86 568 LYS A N 1
ATOM 4167 C CA . LYS A 1 568 ? 8.952 -6.919 180.049 1.00 32.76 568 LYS A CA 1
ATOM 4168 C C . LYS A 1 568 ? 8.252 -5.612 179.644 1.00 28.67 568 LYS A C 1
ATOM 4169 O O . LYS A 1 568 ? 7.671 -4.968 180.483 1.00 28.19 568 LYS A O 1
ATOM 4175 N N . LEU A 1 569 ? 8.355 -5.229 178.365 1.00 25.71 569 LEU A N 1
ATOM 4176 C CA . LEU A 1 569 ? 7.856 -3.961 177.845 1.00 25.46 569 LEU A CA 1
ATOM 4177 C C . LEU A 1 569 ? 7.927 -3.932 176.312 1.00 25.72 569 LEU A C 1
ATOM 4178 O O . LEU A 1 569 ? 8.527 -4.785 175.672 1.00 24.96 569 LEU A O 1
ATOM 4183 N N . SER A 1 570 ? 7.276 -2.920 175.742 1.00 25.92 570 SER A N 1
ATOM 4184 C CA . SER A 1 570 ? 7.207 -2.731 174.314 1.00 27.11 570 SER A CA 1
ATOM 4185 C C . SER A 1 570 ? 7.415 -1.252 173.999 1.00 26.54 570 SER A C 1
ATOM 4186 O O . SER A 1 570 ? 6.824 -0.406 174.635 1.00 28.94 570 SER A O 1
ATOM 4189 N N . ILE A 1 571 ? 8.297 -0.972 173.042 1.00 25.49 571 ILE A N 1
ATOM 4190 C CA . ILE A 1 571 ? 8.549 0.354 172.565 1.00 23.55 571 ILE A CA 1
ATOM 4191 C C . ILE A 1 571 ? 7.662 0.613 171.341 1.00 24.60 571 ILE A C 1
ATOM 4192 O O . ILE A 1 571 ? 7.910 0.093 170.249 1.00 26.71 571 ILE A O 1
ATOM 4197 N N . ILE A 1 572 ? 6.655 1.464 171.515 1.00 24.15 572 ILE A N 1
ATOM 4198 C CA . ILE A 1 572 ? 5.670 1.675 170.501 1.00 25.04 572 ILE A CA 1
ATOM 4199 C C . ILE A 1 572 ? 6.071 2.789 169.524 1.00 25.73 572 ILE A C 1
ATOM 4200 O O . ILE A 1 572 ? 5.839 2.665 168.345 1.00 23.01 572 ILE A O 1
ATOM 4205 N N . TYR A 1 573 ? 6.621 3.893 170.034 1.00 29.83 573 TYR A N 1
ATOM 4206 C CA . TYR A 1 573 ? 7.151 5.024 169.237 1.00 31.81 573 TYR A CA 1
ATOM 4207 C C . TYR A 1 573 ? 8.561 5.307 169.750 1.00 28.69 573 TYR A C 1
ATOM 4208 O O . TYR A 1 573 ? 8.779 5.286 170.924 1.00 28.93 573 TYR A O 1
ATOM 4217 N N . ALA A 1 574 ? 9.520 5.578 168.878 1.00 30.12 574 ALA A N 1
ATOM 4218 C CA . ALA A 1 574 ? 10.871 5.917 169.372 1.00 32.06 574 ALA A CA 1
ATOM 4219 C C . ALA A 1 574 ? 11.568 6.907 168.439 1.00 29.35 574 ALA A C 1
ATOM 4220 O O . ALA A 1 574 ? 11.784 6.629 167.273 1.00 28.73 574 ALA A O 1
ATOM 4222 N N . GLY A 1 575 ? 11.941 8.046 169.012 1.00 28.61 575 GLY A N 1
ATOM 4223 C CA . GLY A 1 575 ? 12.653 9.086 168.329 1.00 29.45 575 GLY A CA 1
ATOM 4224 C C . GLY A 1 575 ? 13.016 10.200 169.288 1.00 29.46 575 GLY A C 1
ATOM 4225 O O . GLY A 1 575 ? 12.404 10.349 170.358 1.00 25.72 575 GLY A O 1
ATOM 4226 N N . GLY A 1 576 ? 14.031 10.977 168.903 1.00 32.67 576 GLY A N 1
ATOM 4227 C CA . GLY A 1 576 ? 14.458 12.126 169.693 1.00 35.48 576 GLY A CA 1
ATOM 4228 C C . GLY A 1 576 ? 13.286 13.033 170.062 1.00 37.07 576 GLY A C 1
ATOM 4229 O O . GLY A 1 576 ? 13.274 13.649 171.129 1.00 34.68 576 GLY A O 1
ATOM 4230 N N . ASP A 1 577 ? 12.292 13.094 169.171 1.00 37.67 577 ASP A N 1
ATOM 4231 C CA . ASP A 1 577 ? 11.075 13.842 169.378 1.00 39.78 577 ASP A CA 1
ATOM 4232 C C . ASP A 1 577 ? 10.237 13.225 170.507 1.00 36.33 577 ASP A C 1
ATOM 4233 O O . ASP A 1 577 ? 9.755 13.920 171.354 1.00 37.41 577 ASP A O 1
ATOM 4238 N N . ASP A 1 578 ? 10.026 11.914 170.474 1.00 34.40 578 ASP A N 1
ATOM 4239 C CA . ASP A 1 578 ? 9.034 11.273 171.303 1.00 34.21 578 ASP A CA 1
ATOM 4240 C C . ASP A 1 578 ? 9.412 9.794 171.428 1.00 31.32 578 ASP A C 1
ATOM 4241 O O . ASP A 1 578 ? 9.666 9.116 170.427 1.00 32.33 578 ASP A O 1
ATOM 4246 N N . VAL A 1 579 ? 9.483 9.310 172.667 1.00 27.42 579 VAL A N 1
ATOM 4247 C CA . VAL A 1 579 ? 9.594 7.910 172.942 1.00 26.87 579 VAL A CA 1
ATOM 4248 C C . VAL A 1 579 ? 8.373 7.468 173.754 1.00 27.64 579 VAL A C 1
ATOM 4249 O O . VAL A 1 579 ? 8.022 8.109 174.737 1.00 31.61 579 VAL A O 1
ATOM 4253 N N . PHE A 1 580 ? 7.740 6.372 173.323 1.00 24.88 580 PHE A N 1
ATOM 4254 C CA . PHE A 1 580 ? 6.593 5.807 173.989 1.00 23.61 580 PHE A CA 1
ATOM 4255 C C . PHE A 1 580 ? 6.848 4.319 174.177 1.00 21.82 580 PHE A C 1
ATOM 4256 O O . PHE A 1 580 ? 7.065 3.611 173.220 1.00 20.91 580 PHE A O 1
ATOM 4264 N N . ALA A 1 581 ? 6.765 3.878 175.427 1.00 20.46 581 ALA A N 1
ATOM 4265 C CA . ALA A 1 581 ? 6.966 2.530 175.759 1.00 21.53 581 ALA A CA 1
ATOM 4266 C C . ALA A 1 581 ? 5.991 2.142 176.863 1.00 23.15 581 ALA A C 1
ATOM 4267 O O . ALA A 1 581 ? 5.836 2.882 177.832 1.00 24.13 581 ALA A O 1
ATOM 4269 N N . ILE A 1 582 ? 5.384 0.963 176.715 1.00 23.99 582 ILE A N 1
ATOM 4270 C CA . ILE A 1 582 ? 4.510 0.438 177.705 1.00 26.32 582 ILE A CA 1
ATOM 4271 C C . ILE A 1 582 ? 4.995 -0.954 178.073 1.00 27.52 582 ILE A C 1
ATOM 4272 O O . ILE A 1 582 ? 5.353 -1.728 177.194 1.00 26.54 582 ILE A O 1
ATOM 4277 N N . GLY A 1 583 ? 4.941 -1.260 179.374 1.00 29.72 583 GLY A N 1
ATOM 4278 C CA . GLY A 1 583 ? 5.316 -2.563 179.913 1.00 30.16 583 GLY A CA 1
ATOM 4279 C C . GLY A 1 583 ? 4.848 -2.735 181.342 1.00 33.05 583 GLY A C 1
ATOM 4280 O O . GLY A 1 583 ? 4.066 -1.947 181.813 1.00 38.39 583 GLY A O 1
ATOM 4281 N N . SER A 1 584 ? 5.340 -3.782 182.016 1.00 35.70 584 SER A N 1
ATOM 4282 C CA . SER A 1 584 ? 5.255 -3.937 183.478 1.00 36.18 584 SER A CA 1
ATOM 4283 C C . SER A 1 584 ? 6.058 -2.830 184.171 1.00 37.36 584 SER A C 1
ATOM 4284 O O . SER A 1 584 ? 7.006 -2.282 183.599 1.00 39.95 584 SER A O 1
ATOM 4287 N N . TRP A 1 585 ? 5.690 -2.495 185.409 1.00 37.86 585 TRP A N 1
ATOM 4288 C CA . TRP A 1 585 ? 6.057 -1.150 185.914 1.00 39.70 585 TRP A CA 1
ATOM 4289 C C . TRP A 1 585 ? 7.536 -1.075 186.316 1.00 38.54 585 TRP A C 1
ATOM 4290 O O . TRP A 1 585 ? 8.235 -0.180 185.858 1.00 40.43 585 TRP A O 1
ATOM 4301 N N . GLN A 1 586 ? 8.018 -2.041 187.097 1.00 38.16 586 GLN A N 1
ATOM 4302 C CA . GLN A 1 586 ? 9.423 -2.033 187.563 1.00 38.38 586 GLN A CA 1
ATOM 4303 C C . GLN A 1 586 ? 10.387 -2.025 186.364 1.00 37.41 586 GLN A C 1
ATOM 4304 O O . GLN A 1 586 ? 11.418 -1.361 186.399 1.00 38.38 586 GLN A O 1
ATOM 4310 N N . ASP A 1 587 ? 10.030 -2.742 185.297 1.00 37.36 587 ASP A N 1
ATOM 4311 C CA . ASP A 1 587 ? 10.863 -2.803 184.100 1.00 39.29 587 ASP A CA 1
ATOM 4312 C C . ASP A 1 587 ? 10.776 -1.495 183.296 1.00 35.16 587 ASP A C 1
ATOM 4313 O O . ASP A 1 587 ? 11.699 -1.161 182.561 1.00 34.40 587 ASP A O 1
ATOM 4318 N N . ILE A 1 588 ? 9.659 -0.770 183.393 1.00 32.94 588 ILE A N 1
ATOM 4319 C CA . ILE A 1 588 ? 9.535 0.487 182.660 1.00 30.77 588 ILE A CA 1
ATOM 4320 C C . ILE A 1 588 ? 10.413 1.550 183.322 1.00 31.35 588 ILE A C 1
ATOM 4321 O O . ILE A 1 588 ? 11.000 2.386 182.643 1.00 30.81 588 ILE A O 1
ATOM 4326 N N . ILE A 1 589 ? 10.509 1.501 184.651 1.00 31.36 589 ILE A N 1
ATOM 4327 C CA . ILE A 1 589 ? 11.287 2.469 185.373 1.00 31.73 589 ILE A CA 1
ATOM 4328 C C . ILE A 1 589 ? 12.765 2.138 185.146 1.00 35.03 589 ILE A C 1
ATOM 4329 O O . ILE A 1 589 ? 13.602 3.050 185.034 1.00 36.71 589 ILE A O 1
ATOM 4334 N N . ALA A 1 590 ? 13.073 0.837 185.060 1.00 33.32 590 ALA A N 1
ATOM 4335 C CA . ALA A 1 590 ? 14.422 0.403 184.771 1.00 32.33 590 ALA A CA 1
ATOM 4336 C C . ALA A 1 590 ? 14.819 0.844 183.364 1.00 27.52 590 ALA A C 1
ATOM 4337 O O . ALA A 1 590 ? 15.946 1.251 183.144 1.00 25.51 590 ALA A O 1
ATOM 4339 N N . PHE A 1 591 ? 13.875 0.733 182.433 1.00 26.40 591 PHE A N 1
ATOM 4340 C CA . PHE A 1 591 ? 14.096 1.087 181.030 1.00 27.36 591 PHE A CA 1
ATOM 4341 C C . PHE A 1 591 ? 14.368 2.589 180.898 1.00 29.75 591 PHE A C 1
ATOM 4342 O O . PHE A 1 591 ? 15.305 2.990 180.204 1.00 31.59 591 PHE A O 1
ATOM 4350 N N . THR A 1 592 ? 13.552 3.398 181.581 1.00 29.60 592 THR A N 1
ATOM 4351 C CA . THR A 1 592 ? 13.688 4.841 181.551 1.00 29.49 592 THR A CA 1
ATOM 4352 C C . THR A 1 592 ? 15.080 5.238 182.071 1.00 29.10 592 THR A C 1
ATOM 4353 O O . THR A 1 592 ? 15.844 5.944 181.410 1.00 28.46 592 THR A O 1
ATOM 4357 N N . VAL A 1 593 ? 15.415 4.757 183.265 1.00 28.57 593 VAL A N 1
ATOM 4358 C CA . VAL A 1 593 ? 16.685 5.058 183.887 1.00 27.25 593 VAL A CA 1
ATOM 4359 C C . VAL A 1 593 ? 17.850 4.581 182.997 1.00 29.91 593 VAL A C 1
ATOM 4360 O O . VAL A 1 593 ? 18.816 5.328 182.800 1.00 32.68 593 VAL A O 1
ATOM 4364 N N . GLU A 1 594 ? 17.791 3.347 182.468 1.00 30.72 594 GLU A N 1
ATOM 4365 C CA . GLU A 1 594 ? 18.904 2.832 181.666 1.00 30.33 594 GLU A CA 1
ATOM 4366 C C . GLU A 1 594 ? 19.055 3.719 180.430 1.00 28.91 594 GLU A C 1
ATOM 4367 O O . GLU A 1 594 ? 20.171 4.082 180.041 1.00 25.30 594 GLU A O 1
ATOM 4373 N N . LEU A 1 595 ? 17.904 4.085 179.848 1.00 30.17 595 LEU A N 1
ATOM 4374 C CA . LEU A 1 595 ? 17.867 4.884 178.609 1.00 30.74 595 LEU A CA 1
ATOM 4375 C C . LEU A 1 595 ? 18.501 6.250 178.894 1.00 28.99 595 LEU A C 1
ATOM 4376 O O . LEU A 1 595 ? 19.347 6.711 178.120 1.00 29.65 595 LEU A O 1
ATOM 4381 N N . ARG A 1 596 ? 18.105 6.871 180.004 1.00 25.23 596 ARG A N 1
ATOM 4382 C CA . ARG A 1 596 ? 18.565 8.200 180.260 1.00 26.25 596 ARG A CA 1
ATOM 4383 C C . ARG A 1 596 ? 20.079 8.213 180.509 1.00 26.99 596 ARG A C 1
ATOM 4384 O O . ARG A 1 596 ? 20.814 9.013 179.953 1.00 25.14 596 ARG A O 1
ATOM 4392 N N . GLU A 1 597 ? 20.550 7.365 181.408 1.00 29.28 597 GLU A N 1
ATOM 4393 C CA . GLU A 1 597 ? 21.917 7.481 181.786 1.00 33.74 597 GLU A CA 1
ATOM 4394 C C . GLU A 1 597 ? 22.794 7.163 180.570 1.00 31.75 597 GLU A C 1
ATOM 4395 O O . GLU A 1 597 ? 23.815 7.779 180.389 1.00 33.54 597 GLU A O 1
ATOM 4401 N N . ASN A 1 598 ? 22.366 6.235 179.717 1.00 31.43 598 ASN A N 1
ATOM 4402 C CA . ASN A 1 598 ? 23.032 6.026 178.433 1.00 31.86 598 ASN A CA 1
ATOM 4403 C C . ASN A 1 598 ? 23.008 7.332 177.610 1.00 31.98 598 ASN A C 1
ATOM 4404 O O . ASN A 1 598 ? 23.971 7.681 176.921 1.00 29.69 598 ASN A O 1
ATOM 4409 N N . PHE A 1 599 ? 21.900 8.072 177.678 1.00 32.24 599 PHE A N 1
ATOM 4410 C CA . PHE A 1 599 ? 21.730 9.263 176.876 1.00 28.23 599 PHE A CA 1
ATOM 4411 C C . PHE A 1 599 ? 22.646 10.381 177.371 1.00 29.36 599 PHE A C 1
ATOM 4412 O O . PHE A 1 599 ? 23.192 11.093 176.570 1.00 37.53 599 PHE A O 1
ATOM 4420 N N . ILE A 1 600 ? 22.814 10.515 178.686 1.00 27.30 600 ILE A N 1
ATOM 4421 C CA . ILE A 1 600 ? 23.671 11.540 179.255 1.00 26.88 600 ILE A CA 1
ATOM 4422 C C . ILE A 1 600 ? 25.125 11.233 178.905 1.00 27.11 600 ILE A C 1
ATOM 4423 O O . ILE A 1 600 ? 25.864 12.079 178.513 1.00 27.35 600 ILE A O 1
ATOM 4428 N N . LYS A 1 601 ? 25.539 9.991 179.085 1.00 29.89 601 LYS A N 1
ATOM 4429 C CA . LYS A 1 601 ? 26.863 9.624 178.703 1.00 32.56 601 LYS A CA 1
ATOM 4430 C C . LYS A 1 601 ? 27.031 9.846 177.188 1.00 29.72 601 LYS A C 1
ATOM 4431 O O . LYS A 1 601 ? 28.033 10.350 176.744 1.00 27.89 601 LYS A O 1
ATOM 4437 N N . TRP A 1 602 ? 26.047 9.445 176.386 1.00 28.61 602 TRP A N 1
ATOM 4438 C CA . TRP A 1 602 ? 26.196 9.471 174.903 1.00 28.40 602 TRP A CA 1
ATOM 4439 C C . TRP A 1 602 ? 26.357 10.910 174.402 1.00 27.60 602 TRP A C 1
ATOM 4440 O O . TRP A 1 602 ? 27.032 11.177 173.393 1.00 27.52 602 TRP A O 1
ATOM 4451 N N . THR A 1 603 ? 25.723 11.811 175.138 1.00 28.18 603 THR A N 1
ATOM 4452 C CA . THR A 1 603 ? 25.637 13.196 174.809 1.00 31.02 603 THR A CA 1
ATOM 4453 C C . THR A 1 603 ? 26.721 14.001 175.537 1.00 32.13 603 THR A C 1
ATOM 4454 O O . THR A 1 603 ? 26.844 15.201 175.349 1.00 30.85 603 THR A O 1
ATOM 4458 N N . ASN A 1 604 ? 27.457 13.330 176.424 1.00 32.06 604 ASN A N 1
ATOM 4459 C CA . ASN A 1 604 ? 28.509 13.919 177.213 1.00 30.49 604 ASN A CA 1
ATOM 4460 C C . ASN A 1 604 ? 27.941 15.035 178.104 1.00 27.84 604 ASN A C 1
ATOM 4461 O O . ASN A 1 604 ? 28.585 16.002 178.396 1.00 31.06 604 ASN A O 1
ATOM 4466 N N . GLY A 1 605 ? 26.730 14.863 178.605 1.00 26.80 605 GLY A N 1
ATOM 4467 C CA . GLY A 1 605 ? 26.214 15.733 179.648 1.00 26.92 605 GLY A CA 1
ATOM 4468 C C . GLY A 1 605 ? 25.617 17.016 179.118 1.00 26.14 605 GLY A C 1
ATOM 4469 O O . GLY A 1 605 ? 25.030 17.790 179.894 1.00 26.37 605 GLY A O 1
ATOM 4470 N N . LYS A 1 606 ? 25.709 17.209 177.801 1.00 25.37 606 LYS A N 1
ATOM 4471 C CA . LYS A 1 606 ? 25.357 18.479 177.175 1.00 26.50 606 LYS A CA 1
ATOM 4472 C C . LYS A 1 606 ? 23.873 18.549 176.786 1.00 26.37 606 LYS A C 1
ATOM 4473 O O . LYS A 1 606 ? 23.449 19.561 176.262 1.00 28.09 606 LYS A O 1
ATOM 4479 N N . LEU A 1 607 ? 23.092 17.499 177.057 1.00 27.23 607 LEU A N 1
ATOM 4480 C CA . LEU A 1 607 ? 21.670 17.409 176.642 1.00 27.40 607 LEU A CA 1
ATOM 4481 C C . LEU A 1 607 ? 20.917 16.535 177.637 1.00 26.20 607 LEU A C 1
ATOM 4482 O O . LEU A 1 607 ? 21.486 15.651 178.225 1.00 27.46 607 LEU A O 1
ATOM 4487 N N . THR A 1 608 ? 19.624 16.780 177.820 1.00 26.42 608 THR A N 1
ATOM 4488 C CA . THR A 1 608 ? 18.907 16.003 178.816 1.00 27.06 608 THR A CA 1
ATOM 4489 C C . THR A 1 608 ? 17.604 15.467 178.250 1.00 26.55 608 THR A C 1
ATOM 4490 O O . THR A 1 608 ? 17.208 15.867 177.175 1.00 28.02 608 THR A O 1
ATOM 4494 N N . LEU A 1 609 ? 16.996 14.532 178.988 1.00 27.86 609 LEU A N 1
ATOM 4495 C CA . LEU A 1 609 ? 15.621 14.084 178.718 1.00 31.02 609 LEU A CA 1
ATOM 4496 C C . LEU A 1 609 ? 14.732 14.565 179.858 1.00 30.52 609 LEU A C 1
ATOM 4497 O O . LEU A 1 609 ? 15.195 14.711 180.971 1.00 34.54 609 LEU A O 1
ATOM 4502 N N . SER A 1 610 ? 13.443 14.705 179.564 1.00 28.22 610 SER A N 1
ATOM 4503 C CA . SER A 1 610 ? 12.412 14.650 180.557 1.00 25.77 610 SER A CA 1
ATOM 4504 C C . SER A 1 610 ? 11.496 13.509 180.178 1.00 24.17 610 SER A C 1
ATOM 4505 O O . SER A 1 610 ? 11.348 13.171 178.972 1.00 22.29 610 SER A O 1
ATOM 4508 N N . ALA A 1 611 ? 10.910 12.921 181.209 1.00 24.57 611 ALA A N 1
ATOM 4509 C CA . ALA A 1 611 ? 10.045 11.771 181.023 1.00 27.07 611 ALA A CA 1
ATOM 4510 C C . ALA A 1 611 ? 8.947 11.808 182.070 1.00 25.90 611 ALA A C 1
ATOM 4511 O O . ALA A 1 611 ? 9.153 12.296 183.163 1.00 29.39 611 ALA A O 1
ATOM 4513 N N . GLY A 1 612 ? 7.827 11.194 181.752 1.00 23.74 612 GLY A N 1
ATOM 4514 C CA . GLY A 1 612 ? 6.875 10.889 182.765 1.00 24.28 612 GLY A CA 1
ATOM 4515 C C . GLY A 1 612 ? 6.337 9.495 182.564 1.00 24.05 612 GLY A C 1
ATOM 4516 O O . GLY A 1 612 ? 6.267 9.031 181.430 1.00 24.69 612 GLY A O 1
ATOM 4517 N N . ILE A 1 613 ? 5.935 8.878 183.674 1.00 23.31 613 ILE A N 1
ATOM 4518 C CA . ILE A 1 613 ? 5.689 7.467 183.778 1.00 23.16 613 ILE A CA 1
ATOM 4519 C C . ILE A 1 613 ? 4.312 7.293 184.405 1.00 23.17 613 ILE A C 1
ATOM 4520 O O . ILE A 1 613 ? 4.104 7.699 185.523 1.00 22.02 613 ILE A O 1
ATOM 4525 N N . GLY A 1 614 ? 3.390 6.685 183.668 1.00 25.27 614 GLY A N 1
ATOM 4526 C CA . GLY A 1 614 ? 2.012 6.503 184.128 1.00 29.95 614 GLY A CA 1
ATOM 4527 C C . GLY A 1 614 ? 1.813 5.156 184.791 1.00 32.15 614 GLY A C 1
ATOM 4528 O O . GLY A 1 614 ? 2.486 4.202 184.389 1.00 37.43 614 GLY A O 1
ATOM 4529 N N . LEU A 1 615 ? 0.877 5.061 185.751 1.00 31.86 615 LEU A N 1
ATOM 4530 C CA . LEU A 1 615 ? 0.659 3.785 186.444 1.00 34.30 615 LEU A CA 1
ATOM 4531 C C . LEU A 1 615 ? -0.825 3.436 186.458 1.00 37.23 615 LEU A C 1
ATOM 4532 O O . LEU A 1 615 ? -1.586 4.132 187.046 1.00 42.54 615 LEU A O 1
ATOM 4537 N N . PHE A 1 616 ? -1.213 2.329 185.832 1.00 38.21 616 PHE A N 1
ATOM 4538 C CA . PHE A 1 616 ? -2.599 2.048 185.667 1.00 38.46 616 PHE A CA 1
ATOM 4539 C C . PHE A 1 616 ? -2.906 0.575 185.896 1.00 40.19 616 PHE A C 1
ATOM 4540 O O . PHE A 1 616 ? -2.081 -0.308 185.647 1.00 33.08 616 PHE A O 1
ATOM 4548 N N . ALA A 1 617 ? -4.159 0.364 186.305 1.00 44.31 617 ALA A N 1
ATOM 4549 C CA . ALA A 1 617 ? -4.739 -0.931 186.467 1.00 44.91 617 ALA A CA 1
ATOM 4550 C C . ALA A 1 617 ? -4.918 -1.573 185.091 1.00 45.32 617 ALA A C 1
ATOM 4551 O O . ALA A 1 617 ? -4.996 -0.855 184.092 1.00 42.22 617 ALA A O 1
ATOM 4553 N N . ASP A 1 618 ? -4.975 -2.915 185.072 1.00 46.39 618 ASP A N 1
ATOM 4554 C CA . ASP A 1 618 ? -5.220 -3.672 183.855 1.00 46.13 618 ASP A CA 1
ATOM 4555 C C . ASP A 1 618 ? -6.476 -3.117 183.185 1.00 50.36 618 ASP A C 1
ATOM 4556 O O . ASP A 1 618 ? -7.424 -2.680 183.861 1.00 52.21 618 ASP A O 1
ATOM 4561 N N . LYS A 1 619 ? -6.436 -3.079 181.852 1.00 52.73 619 LYS A N 1
ATOM 4562 C CA . LYS A 1 619 ? -7.621 -2.901 180.996 1.00 54.49 619 LYS A CA 1
ATOM 4563 C C . LYS A 1 619 ? -8.025 -1.414 180.828 1.00 50.24 619 LYS A C 1
ATOM 4564 O O . LYS A 1 619 ? -8.908 -1.127 179.998 1.00 46.45 619 LYS A O 1
ATOM 4566 N N . THR A 1 620 ? -7.359 -0.464 181.507 1.00 43.47 620 THR A N 1
ATOM 4567 C CA . THR A 1 620 ? -7.578 0.934 181.159 1.00 43.88 620 THR A CA 1
ATOM 4568 C C . THR A 1 620 ? -7.202 1.112 179.688 1.00 41.42 620 THR A C 1
ATOM 4569 O O . THR A 1 620 ? -6.252 0.514 179.190 1.00 40.05 620 THR A O 1
ATOM 4573 N N . PRO A 1 621 ? -7.954 1.915 178.914 1.00 42.02 621 PRO A N 1
ATOM 4574 C CA . PRO A 1 621 ? -7.734 1.983 177.473 1.00 45.76 621 PRO A CA 1
ATOM 4575 C C . PRO A 1 621 ? -6.473 2.789 177.117 1.00 45.62 621 PRO A C 1
ATOM 4576 O O . PRO A 1 621 ? -5.978 3.562 177.937 1.00 44.62 621 PRO A O 1
ATOM 4580 N N . ILE A 1 622 ? -5.987 2.570 175.889 1.00 41.74 622 ILE A N 1
ATOM 4581 C CA . ILE A 1 622 ? -4.741 3.075 175.413 1.00 39.03 622 ILE A CA 1
ATOM 4582 C C . ILE A 1 622 ? -4.794 4.592 175.421 1.00 40.09 622 ILE A C 1
ATOM 4583 O O . ILE A 1 622 ? -3.896 5.210 175.912 1.00 40.84 622 ILE A O 1
ATOM 4588 N N . SER A 1 623 ? -5.869 5.150 174.859 1.00 46.14 623 SER A N 1
ATOM 4589 C CA . SER A 1 623 ? -6.066 6.593 174.756 1.00 46.43 623 SER A CA 1
ATOM 4590 C C . SER A 1 623 ? -5.818 7.221 176.114 1.00 43.79 623 SER A C 1
ATOM 4591 O O . SER A 1 623 ? -5.149 8.228 176.210 1.00 46.40 623 SER A O 1
ATOM 4594 N N . LEU A 1 624 ? -6.363 6.585 177.153 1.00 43.39 624 LEU A N 1
ATOM 4595 C CA . LEU A 1 624 ? -6.380 7.187 178.463 1.00 43.87 624 LEU A CA 1
ATOM 4596 C C . LEU A 1 624 ? -4.953 7.274 179.002 1.00 42.03 624 LEU A C 1
ATOM 4597 O O . LEU A 1 624 ? -4.519 8.330 179.467 1.00 40.00 624 LEU A O 1
ATOM 4602 N N . MET A 1 625 ? -4.248 6.143 178.925 1.00 40.42 625 MET A N 1
ATOM 4603 C CA . MET A 1 625 ? -2.902 6.051 179.438 1.00 38.57 625 MET A CA 1
ATOM 4604 C C . MET A 1 625 ? -2.000 7.035 178.689 1.00 36.57 625 MET A C 1
ATOM 4605 O O . MET A 1 625 ? -1.205 7.728 179.320 1.00 39.12 625 MET A O 1
ATOM 4610 N N . ALA A 1 626 ? -2.122 7.076 177.359 1.00 30.62 626 ALA A N 1
ATOM 4611 C CA . ALA A 1 626 ? -1.287 7.935 176.575 1.00 30.04 626 ALA A CA 1
ATOM 4612 C C . ALA A 1 626 ? -1.501 9.376 177.021 1.00 30.83 626 ALA A C 1
ATOM 4613 O O . ALA A 1 626 ? -0.536 10.104 177.241 1.00 33.78 626 ALA A O 1
ATOM 4615 N N . HIS A 1 627 ? -2.762 9.752 177.207 1.00 30.61 627 HIS A N 1
ATOM 4616 C CA . HIS A 1 627 ? -3.094 11.101 177.531 1.00 34.15 627 HIS A CA 1
ATOM 4617 C C . HIS A 1 627 ? -2.544 11.461 178.918 1.00 32.83 627 HIS A C 1
ATOM 4618 O O . HIS A 1 627 ? -1.878 12.460 179.086 1.00 32.42 627 HIS A O 1
ATOM 4625 N N . GLN A 1 628 ? -2.828 10.631 179.919 1.00 34.02 628 GLN A N 1
ATOM 4626 C CA . GLN A 1 628 ? -2.495 10.958 181.317 1.00 35.90 628 GLN A CA 1
ATOM 4627 C C . GLN A 1 628 ? -0.978 10.952 181.499 1.00 35.99 628 GLN A C 1
ATOM 4628 O O . GLN A 1 628 ? -0.450 11.720 182.321 1.00 39.90 628 GLN A O 1
ATOM 4634 N N . THR A 1 629 ? -0.286 10.101 180.732 1.00 35.54 629 THR A N 1
ATOM 4635 C CA . THR A 1 629 ? 1.172 9.999 180.833 1.00 33.03 629 THR A CA 1
ATOM 4636 C C . THR A 1 629 ? 1.829 11.159 180.084 1.00 29.86 629 THR A C 1
ATOM 4637 O O . THR A 1 629 ? 2.833 11.651 180.478 1.00 27.11 629 THR A O 1
ATOM 4641 N N . GLY A 1 630 ? 1.216 11.600 178.998 1.00 32.71 630 GLY A N 1
ATOM 4642 C CA . GLY A 1 630 ? 1.615 12.865 178.365 1.00 37.40 630 GLY A CA 1
ATOM 4643 C C . GLY A 1 630 ? 1.519 14.063 179.311 1.00 38.97 630 GLY A C 1
ATOM 4644 O O . GLY A 1 630 ? 2.348 14.954 179.294 1.00 45.17 630 GLY A O 1
ATOM 4645 N N . GLU A 1 631 ? 0.470 14.116 180.126 1.00 40.94 631 GLU A N 1
ATOM 4646 C CA . GLU A 1 631 ? 0.324 15.187 181.079 1.00 40.16 631 GLU A CA 1
ATOM 4647 C C . GLU A 1 631 ? 1.476 15.102 182.086 1.00 37.13 631 GLU A C 1
ATOM 4648 O O . GLU A 1 631 ? 2.082 16.146 182.414 1.00 35.61 631 GLU A O 1
ATOM 4654 N N . LEU A 1 632 ? 1.765 13.879 182.568 1.00 32.46 632 LEU A N 1
ATOM 4655 C CA . LEU A 1 632 ? 2.828 13.659 183.542 1.00 31.24 632 LEU A CA 1
ATOM 4656 C C . LEU A 1 632 ? 4.175 14.090 182.965 1.00 31.97 632 LEU A C 1
ATOM 4657 O O . LEU A 1 632 ? 4.970 14.729 183.633 1.00 30.73 632 LEU A O 1
ATOM 4662 N N . GLU A 1 633 ? 4.421 13.754 181.701 1.00 32.89 633 GLU A N 1
ATOM 4663 C CA . GLU A 1 633 ? 5.640 14.182 181.073 1.00 37.51 633 GLU A CA 1
ATOM 4664 C C . GLU A 1 633 ? 5.710 15.708 181.026 1.00 38.68 633 GLU A C 1
ATOM 4665 O O . GLU A 1 633 ? 6.780 16.269 181.198 1.00 41.65 633 GLU A O 1
ATOM 4671 N N . GLU A 1 634 ? 4.592 16.388 180.764 1.00 42.20 634 GLU A N 1
ATOM 4672 C CA . GLU A 1 634 ? 4.675 17.844 180.672 1.00 48.01 634 GLU A CA 1
ATOM 4673 C C . GLU A 1 634 ? 4.958 18.424 182.060 1.00 45.71 634 GLU A C 1
ATOM 4674 O O . GLU A 1 634 ? 5.663 19.424 182.154 1.00 49.82 634 GLU A O 1
ATOM 4680 N N . ALA A 1 635 ? 4.444 17.789 183.118 1.00 41.17 635 ALA A N 1
ATOM 4681 C CA . ALA A 1 635 ? 4.783 18.240 184.466 1.00 40.83 635 ALA A CA 1
ATOM 4682 C C . ALA A 1 635 ? 6.287 18.147 184.616 1.00 35.48 635 ALA A C 1
ATOM 4683 O O . ALA A 1 635 ? 6.892 19.045 185.147 1.00 33.98 635 ALA A O 1
ATOM 4685 N N . ALA A 1 636 ? 6.848 17.047 184.117 1.00 34.76 636 ALA A N 1
ATOM 4686 C CA . ALA A 1 636 ? 8.274 16.808 184.236 1.00 37.77 636 ALA A CA 1
ATOM 4687 C C . ALA A 1 636 ? 9.048 17.917 183.496 1.00 36.93 636 ALA A C 1
ATOM 4688 O O . ALA A 1 636 ? 10.018 18.478 184.012 1.00 33.02 636 ALA A O 1
ATOM 4690 N N . LYS A 1 637 ? 8.579 18.268 182.296 1.00 36.74 637 LYS A N 1
ATOM 4691 C CA . LYS A 1 637 ? 9.179 19.341 181.546 1.00 34.70 637 LYS A CA 1
ATOM 4692 C C . LYS A 1 637 ? 8.930 20.643 182.299 1.00 33.58 637 LYS A C 1
ATOM 4693 O O . LYS A 1 637 ? 9.546 21.640 181.995 1.00 30.79 637 LYS A O 1
ATOM 4699 N N . GLY A 1 638 ? 8.048 20.556 183.305 1.00 37.69 638 GLY A N 1
ATOM 4700 C CA . GLY A 1 638 ? 7.556 21.654 184.152 1.00 40.34 638 GLY A CA 1
ATOM 4701 C C . GLY A 1 638 ? 8.594 22.153 185.139 1.00 42.77 638 GLY A C 1
ATOM 4702 O O . GLY A 1 638 ? 8.573 23.330 185.473 1.00 54.05 638 GLY A O 1
ATOM 4703 N N . ASN A 1 639 ? 9.485 21.271 185.607 1.00 38.79 639 ASN A N 1
ATOM 4704 C CA . ASN A 1 639 ? 10.713 21.690 186.276 1.00 37.46 639 ASN A CA 1
ATOM 4705 C C . ASN A 1 639 ? 11.585 22.429 185.253 1.00 40.50 639 ASN A C 1
ATOM 4706 O O . ASN A 1 639 ? 11.130 22.792 184.174 1.00 41.11 639 ASN A O 1
ATOM 4711 N N . GLU A 1 640 ? 12.856 22.618 185.584 1.00 45.32 640 GLU A N 1
ATOM 4712 C CA . GLU A 1 640 ? 13.795 23.174 184.644 1.00 54.56 640 GLU A CA 1
ATOM 4713 C C . GLU A 1 640 ? 14.145 22.092 183.604 1.00 49.59 640 GLU A C 1
ATOM 4714 O O . GLU A 1 640 ? 15.279 22.027 183.105 1.00 53.99 640 GLU A O 1
ATOM 4720 N N . LYS A 1 641 ? 13.163 21.251 183.265 1.00 41.50 641 LYS A N 1
ATOM 4721 C CA . LYS A 1 641 ? 13.166 20.440 182.056 1.00 38.31 641 LYS A CA 1
ATOM 4722 C C . LYS A 1 641 ? 14.136 19.243 182.173 1.00 43.79 641 LYS A C 1
ATOM 4723 O O . LYS A 1 641 ? 14.370 18.576 181.171 1.00 51.07 641 LYS A O 1
ATOM 4729 N N . ASP A 1 642 ? 14.697 18.945 183.355 1.00 40.82 642 ASP A N 1
ATOM 4730 C CA . ASP A 1 642 ? 15.625 17.808 183.475 1.00 38.44 642 ASP A CA 1
ATOM 4731 C C . ASP A 1 642 ? 14.970 16.739 184.340 1.00 36.88 642 ASP A C 1
ATOM 4732 O O . ASP A 1 642 ? 15.651 15.868 184.851 1.00 34.51 642 ASP A O 1
ATOM 4737 N N . SER A 1 643 ? 13.644 16.802 184.469 1.00 34.07 643 SER A N 1
ATOM 4738 C CA . SER A 1 643 ? 12.980 16.072 185.506 1.00 31.45 643 SER A CA 1
ATOM 4739 C C . SER A 1 643 ? 12.323 14.807 184.948 1.00 29.54 643 SER A C 1
ATOM 4740 O O . SER A 1 643 ? 12.246 14.578 183.770 1.00 25.99 643 SER A O 1
ATOM 4742 N N . ILE A 1 644 ? 11.817 14.023 185.887 1.00 32.38 644 ILE A N 1
ATOM 4743 C CA . ILE A 1 644 ? 10.989 12.825 185.602 1.00 34.76 644 ILE A CA 1
ATOM 4744 C C . ILE A 1 644 ? 9.760 12.903 186.510 1.00 35.44 644 ILE A C 1
ATOM 4745 O O . ILE A 1 644 ? 9.916 13.242 187.662 1.00 35.58 644 ILE A O 1
ATOM 4750 N N . SER A 1 645 ? 8.576 12.625 185.987 1.00 33.31 645 SER A N 1
ATOM 4751 C CA . SER A 1 645 ? 7.353 12.635 186.819 1.00 34.68 645 SER A CA 1
ATOM 4752 C C . SER A 1 645 ? 6.812 11.213 186.863 1.00 35.41 645 SER A C 1
ATOM 4753 O O . SER A 1 645 ? 6.566 10.669 185.818 1.00 31.08 645 SER A O 1
ATOM 4756 N N . LEU A 1 646 ? 6.620 10.669 188.057 1.00 39.92 646 LEU A N 1
ATOM 4757 C CA . LEU A 1 646 ? 6.131 9.285 188.202 1.00 39.67 646 LEU A CA 1
ATOM 4758 C C . LEU A 1 646 ? 4.809 9.289 188.935 1.00 42.02 646 LEU A C 1
ATOM 4759 O O . LEU A 1 646 ? 4.790 9.787 190.022 1.00 52.67 646 LEU A O 1
ATOM 4764 N N . PHE A 1 647 ? 3.777 8.656 188.381 1.00 37.46 647 PHE A N 1
ATOM 4765 C CA . PHE A 1 647 ? 2.436 8.430 189.001 1.00 39.15 647 PHE A CA 1
ATOM 4766 C C . PHE A 1 647 ? 1.578 9.581 189.526 1.00 37.94 647 PHE A C 1
ATOM 4767 O O . PHE A 1 647 ? 0.475 9.318 189.958 1.00 33.93 647 PHE A O 1
ATOM 4775 N N . SER A 1 648 ? 2.084 10.803 189.505 1.00 39.78 648 SER A N 1
ATOM 4776 C CA . SER A 1 648 ? 1.318 11.967 189.988 1.00 39.64 648 SER A CA 1
ATOM 4777 C C . SER A 1 648 ? 2.240 13.144 189.715 1.00 38.33 648 SER A C 1
ATOM 4778 O O . SER A 1 648 ? 3.426 12.986 189.767 1.00 39.68 648 SER A O 1
ATOM 4781 N N . SER A 1 649 ? 1.656 14.266 189.357 1.00 40.35 649 SER A N 1
ATOM 4782 C CA . SER A 1 649 ? 2.417 15.503 189.065 1.00 45.18 649 SER A CA 1
ATOM 4783 C C . SER A 1 649 ? 3.216 15.957 190.282 1.00 50.11 649 SER A C 1
ATOM 4784 O O . SER A 1 649 ? 4.195 16.665 190.091 1.00 61.04 649 SER A O 1
ATOM 4787 N N . ASP A 1 650 ? 2.717 15.657 191.477 1.00 48.96 650 ASP A N 1
ATOM 4788 C CA . ASP A 1 650 ? 3.343 15.958 192.781 1.00 48.75 650 ASP A CA 1
ATOM 4789 C C . ASP A 1 650 ? 4.685 15.249 192.858 1.00 43.29 650 ASP A C 1
ATOM 4790 O O . ASP A 1 650 ? 5.607 15.849 193.377 1.00 41.17 650 ASP A O 1
ATOM 4795 N N . TYR A 1 651 ? 4.790 14.031 192.335 1.00 43.55 651 TYR A N 1
ATOM 4796 C CA . TYR A 1 651 ? 6.087 13.347 192.401 1.00 43.22 651 TYR A CA 1
ATOM 4797 C C . TYR A 1 651 ? 6.912 13.625 191.144 1.00 42.97 651 TYR A C 1
ATOM 4798 O O . TYR A 1 651 ? 6.924 12.825 190.226 1.00 44.51 651 TYR A O 1
ATOM 4807 N N . THR A 1 652 ? 7.634 14.747 191.165 1.00 43.00 652 THR A N 1
ATOM 4808 C CA . THR A 1 652 ? 8.351 15.280 190.034 1.00 40.82 652 THR A CA 1
ATOM 4809 C C . THR A 1 652 ? 9.722 15.732 190.506 1.00 41.75 652 THR A C 1
ATOM 4810 O O . THR A 1 652 ? 9.813 16.587 191.364 1.00 52.82 652 THR A O 1
ATOM 4814 N N . PHE A 1 653 ? 10.769 15.124 189.966 1.00 40.43 653 PHE A N 1
ATOM 4815 C CA . PHE A 1 653 ? 12.083 15.317 190.499 1.00 41.54 653 PHE A CA 1
ATOM 4816 C C . PHE A 1 653 ? 13.042 15.516 189.340 1.00 41.46 653 PHE A C 1
ATOM 4817 O O . PHE A 1 653 ? 12.843 14.891 188.307 1.00 41.34 653 PHE A O 1
ATOM 4825 N N . LYS A 1 654 ? 14.054 16.371 189.537 1.00 41.33 654 LYS A N 1
ATOM 4826 C CA . LYS A 1 654 ? 15.189 16.393 188.634 1.00 43.36 654 LYS A CA 1
ATOM 4827 C C . LYS A 1 654 ? 15.669 14.938 188.487 1.00 39.95 654 LYS A C 1
ATOM 4828 O O . LYS A 1 654 ? 15.853 14.237 189.470 1.00 35.48 654 LYS A O 1
ATOM 4834 N N . PHE A 1 655 ? 15.807 14.484 187.237 1.00 40.83 655 PHE A N 1
ATOM 4835 C CA . PHE A 1 655 ? 16.134 13.090 186.935 1.00 42.23 655 PHE A CA 1
ATOM 4836 C C . PHE A 1 655 ? 17.300 12.663 187.824 1.00 48.75 655 PHE A C 1
ATOM 4837 O O . PHE A 1 655 ? 17.318 11.565 188.391 1.00 46.28 655 PHE A O 1
ATOM 4845 N N . ASP A 1 656 ? 18.267 13.579 187.926 1.00 52.52 656 ASP A N 1
ATOM 4846 C CA . ASP A 1 656 ? 19.532 13.306 188.527 1.00 47.23 656 ASP A CA 1
ATOM 4847 C C . ASP A 1 656 ? 19.336 12.842 189.962 1.00 45.40 656 ASP A C 1
ATOM 4848 O O . ASP A 1 656 ? 19.909 11.861 190.388 1.00 49.27 656 ASP A O 1
ATOM 4853 N N . ARG A 1 657 ? 18.476 13.542 190.691 1.00 45.07 657 ARG A N 1
ATOM 4854 C CA . ARG A 1 657 ? 18.341 13.268 192.093 1.00 44.02 657 ARG A CA 1
ATOM 4855 C C . ARG A 1 657 ? 17.224 12.245 192.340 1.00 38.57 657 ARG A C 1
ATOM 4856 O O . ARG A 1 657 ? 17.168 11.682 193.396 1.00 44.91 657 ARG A O 1
ATOM 4864 N N . PHE A 1 658 ? 16.363 11.963 191.369 1.00 33.61 658 PHE A N 1
ATOM 4865 C CA . PHE A 1 658 ? 15.494 10.808 191.505 1.00 31.92 658 PHE A CA 1
ATOM 4866 C C . PHE A 1 658 ? 16.323 9.533 191.410 1.00 31.43 658 PHE A C 1
ATOM 4867 O O . PHE A 1 658 ? 16.155 8.622 192.189 1.00 31.22 658 PHE A O 1
ATOM 4875 N N . ILE A 1 659 ? 17.188 9.485 190.397 1.00 32.42 659 ILE A N 1
ATOM 4876 C CA . ILE A 1 659 ? 18.070 8.348 190.188 1.00 31.73 659 ILE A CA 1
ATOM 4877 C C . ILE A 1 659 ? 18.879 8.182 191.476 1.00 30.01 659 ILE A C 1
ATOM 4878 O O . ILE A 1 659 ? 18.681 7.223 192.200 1.00 25.76 659 ILE A O 1
ATOM 4883 N N . THR A 1 660 ? 19.748 9.163 191.748 1.00 29.85 660 THR A N 1
ATOM 4884 C CA . THR A 1 660 ? 20.798 9.048 192.731 1.00 28.99 660 THR A CA 1
ATOM 4885 C C . THR A 1 660 ? 20.188 8.888 194.121 1.00 29.83 660 THR A C 1
ATOM 4886 O O . THR A 1 660 ? 20.666 8.076 194.901 1.00 31.55 660 THR A O 1
ATOM 4890 N N . ASN A 1 661 ? 19.113 9.635 194.395 1.00 31.54 661 ASN A N 1
ATOM 4891 C CA . ASN A 1 661 ? 18.575 9.794 195.757 1.00 32.76 661 ASN A CA 1
ATOM 4892 C C . ASN A 1 661 ? 17.361 8.896 196.042 1.00 33.00 661 ASN A C 1
ATOM 4893 O O . ASN A 1 661 ? 17.376 8.185 197.050 1.00 34.06 661 ASN A O 1
ATOM 4898 N N . VAL A 1 662 ? 16.312 8.955 195.210 1.00 31.42 662 VAL A N 1
ATOM 4899 C CA . VAL A 1 662 ? 15.104 8.154 195.467 1.00 32.49 662 VAL A CA 1
ATOM 4900 C C . VAL A 1 662 ? 15.384 6.685 195.151 1.00 31.24 662 VAL A C 1
ATOM 4901 O O . VAL A 1 662 ? 15.218 5.836 195.990 1.00 32.77 662 VAL A O 1
ATOM 4905 N N . TYR A 1 663 ? 15.800 6.405 193.924 1.00 32.29 663 TYR A N 1
ATOM 4906 C CA . TYR A 1 663 ? 15.790 5.043 193.393 1.00 34.43 663 TYR A CA 1
ATOM 4907 C C . TYR A 1 663 ? 16.783 4.184 194.174 1.00 35.26 663 TYR A C 1
ATOM 4908 O O . TYR A 1 663 ? 16.392 3.154 194.707 1.00 37.50 663 TYR A O 1
ATOM 4917 N N . ASP A 1 664 ? 18.037 4.638 194.283 1.00 38.14 664 ASP A N 1
ATOM 4918 C CA . ASP A 1 664 ? 19.096 3.773 194.817 1.00 43.45 664 ASP A CA 1
ATOM 4919 C C . ASP A 1 664 ? 19.723 4.296 196.120 1.00 40.40 664 ASP A C 1
ATOM 4920 O O . ASP A 1 664 ? 20.668 3.698 196.577 1.00 45.36 664 ASP A O 1
ATOM 4925 N N . ASP A 1 665 ? 19.184 5.339 196.761 1.00 40.28 665 ASP A N 1
ATOM 4926 C CA . ASP A 1 665 ? 19.498 5.554 198.199 1.00 40.11 665 ASP A CA 1
ATOM 4927 C C . ASP A 1 665 ? 18.283 5.254 199.074 1.00 38.37 665 ASP A C 1
ATOM 4928 O O . ASP A 1 665 ? 18.206 4.172 199.653 1.00 41.69 665 ASP A O 1
ATOM 4933 N N . LYS A 1 666 ? 17.380 6.237 199.199 1.00 36.32 666 LYS A N 1
ATOM 4934 C CA . LYS A 1 666 ? 16.281 6.187 200.144 1.00 36.42 666 LYS A CA 1
ATOM 4935 C C . LYS A 1 666 ? 15.545 4.854 200.023 1.00 35.02 666 LYS A C 1
ATOM 4936 O O . LYS A 1 666 ? 15.202 4.247 201.019 1.00 29.68 666 LYS A O 1
ATOM 4942 N N . LEU A 1 667 ? 15.328 4.406 198.782 1.00 38.50 667 LEU A N 1
ATOM 4943 C CA . LEU A 1 667 ? 14.538 3.203 198.526 1.00 39.93 667 LEU A CA 1
ATOM 4944 C C . LEU A 1 667 ? 15.316 1.964 198.969 1.00 40.00 667 LEU A C 1
ATOM 4945 O O . LEU A 1 667 ? 14.705 1.024 199.458 1.00 40.22 667 LEU A O 1
ATOM 4950 N N . GLU A 1 668 ? 16.644 1.977 198.797 1.00 41.71 668 GLU A N 1
ATOM 4951 C CA . GLU A 1 668 ? 17.487 0.837 199.209 1.00 40.69 668 GLU A CA 1
ATOM 4952 C C . GLU A 1 668 ? 17.524 0.765 200.730 1.00 39.43 668 GLU A C 1
ATOM 4953 O O . GLU A 1 668 ? 17.407 -0.310 201.272 1.00 38.53 668 GLU A O 1
ATOM 4959 N N . GLN A 1 669 ? 17.641 1.922 201.389 1.00 41.55 669 GLN A N 1
ATOM 4960 C CA . GLN A 1 669 ? 17.613 1.974 202.849 1.00 42.95 669 GLN A CA 1
ATOM 4961 C C . GLN A 1 669 ? 16.271 1.430 203.336 1.00 41.06 669 GLN A C 1
ATOM 4962 O O . GLN A 1 669 ? 16.228 0.470 204.091 1.00 41.85 669 GLN A O 1
ATOM 4968 N N . ILE A 1 670 ? 15.181 2.020 202.853 1.00 43.80 670 ILE A N 1
ATOM 4969 C CA . ILE A 1 670 ? 13.840 1.574 203.236 1.00 48.76 670 ILE A CA 1
ATOM 4970 C C . ILE A 1 670 ? 13.728 0.054 203.041 1.00 47.78 670 ILE A C 1
ATOM 4971 O O . ILE A 1 670 ? 13.331 -0.670 203.957 1.00 47.98 670 ILE A O 1
ATOM 4976 N N . ARG A 1 671 ? 14.057 -0.411 201.834 1.00 47.43 671 ARG A N 1
ATOM 4977 C CA . ARG A 1 671 ? 13.916 -1.813 201.490 1.00 48.31 671 ARG A CA 1
ATOM 4978 C C . ARG A 1 671 ? 14.652 -2.628 202.565 1.00 50.28 671 ARG A C 1
ATOM 4979 O O . ARG A 1 671 ? 14.160 -3.640 203.059 1.00 47.52 671 ARG A O 1
ATOM 4987 N N . TYR A 1 672 ? 15.848 -2.171 202.929 1.00 51.25 672 TYR A N 1
ATOM 4988 C CA . TYR A 1 672 ? 16.715 -2.969 203.749 1.00 53.26 672 TYR A CA 1
ATOM 4989 C C . TYR A 1 672 ? 16.077 -3.162 205.126 1.00 52.43 672 TYR A C 1
ATOM 4990 O O . TYR A 1 672 ? 16.119 -4.257 205.654 1.00 66.82 672 TYR A O 1
ATOM 4999 N N . PHE A 1 673 ? 15.505 -2.104 205.700 1.00 47.20 673 PHE A N 1
ATOM 5000 C CA . PHE A 1 673 ? 14.981 -2.177 207.051 1.00 46.19 673 PHE A CA 1
ATOM 5001 C C . PHE A 1 673 ? 13.657 -2.941 207.075 1.00 48.11 673 PHE A C 1
ATOM 5002 O O . PHE A 1 673 ? 13.433 -3.741 207.965 1.00 52.83 673 PHE A O 1
ATOM 5010 N N . PHE A 1 674 ? 12.798 -2.693 206.092 1.00 46.85 674 PHE A N 1
ATOM 5011 C CA . PHE A 1 674 ? 11.451 -3.213 206.105 1.00 49.00 674 PHE A CA 1
ATOM 5012 C C . PHE A 1 674 ? 11.375 -4.659 205.568 1.00 50.87 674 PHE A C 1
ATOM 5013 O O . PHE A 1 674 ? 10.455 -5.401 205.918 1.00 45.18 674 PHE A O 1
ATOM 5021 N N . ASN A 1 675 ? 12.323 -5.079 204.724 1.00 59.71 675 ASN A N 1
ATOM 5022 C CA . ASN A 1 675 ? 12.389 -6.505 204.315 1.00 67.07 675 ASN A CA 1
ATOM 5023 C C . ASN A 1 675 ? 12.661 -7.375 205.549 1.00 69.75 675 ASN A C 1
ATOM 5024 O O . ASN A 1 675 ? 12.359 -8.557 205.531 1.00 75.76 675 ASN A O 1
ATOM 5029 N N . HIS A 1 676 ? 13.215 -6.772 206.608 1.00 74.16 676 HIS A N 1
ATOM 5030 C CA . HIS A 1 676 ? 13.477 -7.445 207.882 1.00 72.67 676 HIS A CA 1
ATOM 5031 C C . HIS A 1 676 ? 12.245 -7.404 208.801 1.00 67.91 676 HIS A C 1
ATOM 5032 O O . HIS A 1 676 ? 12.048 -8.295 209.614 1.00 73.49 676 HIS A O 1
ATOM 5039 N N . GLN A 1 677 ? 11.423 -6.362 208.681 1.00 63.07 677 GLN A N 1
ATOM 5040 C CA . GLN A 1 677 ? 10.293 -6.174 209.580 1.00 59.05 677 GLN A CA 1
ATOM 5041 C C . GLN A 1 677 ? 9.127 -7.085 209.179 1.00 59.93 677 GLN A C 1
ATOM 5042 O O . GLN A 1 677 ? 9.026 -7.555 208.056 1.00 65.09 677 GLN A O 1
ATOM 5048 N N . ASP A 1 678 ? 8.240 -7.309 210.142 1.00 58.74 678 ASP A N 1
ATOM 5049 C CA . ASP A 1 678 ? 7.082 -8.149 210.008 1.00 58.85 678 ASP A CA 1
ATOM 5050 C C . ASP A 1 678 ? 5.890 -7.245 209.709 1.00 54.31 678 ASP A C 1
ATOM 5051 O O . ASP A 1 678 ? 6.039 -6.032 209.710 1.00 51.05 678 ASP A O 1
ATOM 5056 N N . GLU A 1 679 ? 4.712 -7.857 209.534 1.00 55.56 679 GLU A N 1
ATOM 5057 C CA . GLU A 1 679 ? 3.469 -7.148 209.185 1.00 56.11 679 GLU A CA 1
ATOM 5058 C C . GLU A 1 679 ? 3.302 -5.912 210.076 1.00 53.07 679 GLU A C 1
ATOM 5059 O O . GLU A 1 679 ? 2.944 -4.836 209.576 1.00 49.39 679 GLU A O 1
ATOM 5061 N N . ARG A 1 680 ? 3.578 -6.076 211.377 1.00 54.18 680 ARG A N 1
ATOM 5062 C CA . ARG A 1 680 ? 3.239 -5.070 212.374 1.00 57.45 680 ARG A CA 1
ATOM 5063 C C . ARG A 1 680 ? 4.047 -3.802 212.135 1.00 50.70 680 ARG A C 1
ATOM 5064 O O . ARG A 1 680 ? 3.515 -2.704 212.292 1.00 49.41 680 ARG A O 1
ATOM 5072 N N . GLY A 1 681 ? 5.324 -3.990 211.792 1.00 47.29 681 GLY A N 1
ATOM 5073 C CA . GLY A 1 681 ? 6.213 -2.896 211.485 1.00 45.35 681 GLY A CA 1
ATOM 5074 C C . GLY A 1 681 ? 5.949 -2.328 210.099 1.00 45.62 681 GLY A C 1
ATOM 5075 O O . GLY A 1 681 ? 5.876 -1.122 209.920 1.00 38.64 681 GLY A O 1
ATOM 5076 N N . LYS A 1 682 ? 5.754 -3.215 209.114 1.00 50.69 682 LYS A N 1
ATOM 5077 C CA . LYS A 1 682 ? 5.461 -2.817 207.734 1.00 45.46 682 LYS A CA 1
ATOM 5078 C C . LYS A 1 682 ? 4.262 -1.865 207.721 1.00 46.14 682 LYS A C 1
ATOM 5079 O O . LYS A 1 682 ? 4.191 -0.988 206.878 1.00 45.71 682 LYS A O 1
ATOM 5085 N N . ASN A 1 683 ? 3.339 -2.030 208.678 1.00 47.75 683 ASN A N 1
ATOM 5086 C CA . ASN A 1 683 ? 2.192 -1.128 208.812 1.00 44.76 683 ASN A CA 1
ATOM 5087 C C . ASN A 1 683 ? 2.634 0.317 209.049 1.00 44.07 683 ASN A C 1
ATOM 5088 O O . ASN A 1 683 ? 1.966 1.219 208.559 1.00 48.90 683 ASN A O 1
ATOM 5093 N N . PHE A 1 684 ? 3.737 0.527 209.778 1.00 41.26 684 PHE A N 1
ATOM 5094 C CA . PHE A 1 684 ? 4.208 1.889 210.100 1.00 41.20 684 PHE A CA 1
ATOM 5095 C C . PHE A 1 684 ? 4.480 2.697 208.813 1.00 39.72 684 PHE A C 1
ATOM 5096 O O . PHE A 1 684 ? 4.376 3.924 208.821 1.00 35.21 684 PHE A O 1
ATOM 5104 N N . ILE A 1 685 ? 4.778 2.022 207.697 1.00 36.98 685 ILE A N 1
ATOM 5105 C CA . ILE A 1 685 ? 5.021 2.731 206.454 1.00 36.39 685 ILE A CA 1
ATOM 5106 C C . ILE A 1 685 ? 3.839 3.659 206.168 1.00 36.92 685 ILE A C 1
ATOM 5107 O O . ILE A 1 685 ? 4.027 4.789 205.744 1.00 36.36 685 ILE A O 1
ATOM 5112 N N . TYR A 1 686 ? 2.627 3.167 206.403 1.00 37.83 686 TYR A N 1
ATOM 5113 C CA . TYR A 1 686 ? 1.439 3.959 206.190 1.00 39.94 686 TYR A CA 1
ATOM 5114 C C . TYR A 1 686 ? 1.488 5.200 207.071 1.00 42.49 686 TYR A C 1
ATOM 5115 O O . TYR A 1 686 ? 1.276 6.285 206.568 1.00 49.39 686 TYR A O 1
ATOM 5124 N N . LYS A 1 687 ? 1.837 5.055 208.352 1.00 42.16 687 LYS A N 1
ATOM 5125 C CA . LYS A 1 687 ? 1.923 6.230 209.200 1.00 41.44 687 LYS A CA 1
ATOM 5126 C C . LYS A 1 687 ? 2.915 7.231 208.602 1.00 40.06 687 LYS A C 1
ATOM 5127 O O . LYS A 1 687 ? 2.631 8.416 208.526 1.00 40.86 687 LYS A O 1
ATOM 5133 N N . LEU A 1 688 ? 4.089 6.740 208.200 1.00 36.32 688 LEU A N 1
ATOM 5134 C CA . LEU A 1 688 ? 5.143 7.601 207.701 1.00 34.53 688 LEU A CA 1
ATOM 5135 C C . LEU A 1 688 ? 4.641 8.375 206.476 1.00 34.55 688 LEU A C 1
ATOM 5136 O O . LEU A 1 688 ? 4.888 9.572 206.340 1.00 32.59 688 LEU A O 1
ATOM 5141 N N . ILE A 1 689 ? 3.971 7.666 205.565 1.00 36.75 689 ILE A N 1
ATOM 5142 C CA . ILE A 1 689 ? 3.358 8.280 204.410 1.00 37.62 689 ILE A CA 1
ATOM 5143 C C . ILE A 1 689 ? 2.478 9.441 204.864 1.00 36.38 689 ILE A C 1
ATOM 5144 O O . ILE A 1 689 ? 2.660 10.576 204.446 1.00 36.91 689 ILE A O 1
ATOM 5149 N N . GLU A 1 690 ? 1.514 9.132 205.721 1.00 34.87 690 GLU A N 1
ATOM 5150 C CA . GLU A 1 690 ? 0.580 10.117 206.154 1.00 38.04 690 GLU A CA 1
ATOM 5151 C C . GLU A 1 690 ? 1.353 11.337 206.672 1.00 36.03 690 GLU A C 1
ATOM 5152 O O . GLU A 1 690 ? 1.163 12.450 206.225 1.00 36.39 690 GLU A O 1
ATOM 5158 N N . LEU A 1 691 ? 2.252 11.106 207.618 1.00 32.36 691 LEU A N 1
ATOM 5159 C CA . LEU A 1 691 ? 2.929 12.183 208.246 1.00 32.43 691 LEU A CA 1
ATOM 5160 C C . LEU A 1 691 ? 3.667 13.023 207.195 1.00 32.54 691 LEU A C 1
ATOM 5161 O O . LEU A 1 691 ? 3.860 14.205 207.377 1.00 34.07 691 LEU A O 1
ATOM 5166 N N . LEU A 1 692 ? 4.127 12.399 206.114 1.00 33.21 692 LEU A N 1
ATOM 5167 C CA . LEU A 1 692 ? 4.816 13.137 205.069 1.00 34.08 692 LEU A CA 1
ATOM 5168 C C . LEU A 1 692 ? 3.827 14.048 204.322 1.00 37.30 692 LEU A C 1
ATOM 5169 O O . LEU A 1 692 ? 4.168 15.173 203.935 1.00 39.36 692 LEU A O 1
ATOM 5174 N N . ARG A 1 693 ? 2.578 13.606 204.175 1.00 38.44 693 ARG A N 1
ATOM 5175 C CA . ARG A 1 693 ? 1.598 14.396 203.449 1.00 41.69 693 ARG A CA 1
ATOM 5176 C C . ARG A 1 693 ? 1.102 15.546 204.333 1.00 44.19 693 ARG A C 1
ATOM 5177 O O . ARG A 1 693 ? 0.680 16.574 203.823 1.00 54.14 693 ARG A O 1
ATOM 5185 N N . ASN A 1 694 ? 1.211 15.396 205.651 1.00 46.88 694 ASN A N 1
ATOM 5186 C CA . ASN A 1 694 ? 0.658 16.375 206.583 1.00 47.67 694 ASN A CA 1
ATOM 5187 C C . ASN A 1 694 ? 1.754 17.128 207.332 1.00 44.81 694 ASN A C 1
ATOM 5188 O O . ASN A 1 694 ? 1.578 17.471 208.511 1.00 41.42 694 ASN A O 1
ATOM 5193 N N . HIS A 1 695 ? 2.848 17.438 206.634 1.00 43.57 695 HIS A N 1
ATOM 5194 C CA . HIS A 1 695 ? 3.999 18.032 207.292 1.00 44.65 695 HIS A CA 1
ATOM 5195 C C . HIS A 1 695 ? 3.564 19.262 208.091 1.00 41.16 695 HIS A C 1
ATOM 5196 O O . HIS A 1 695 ? 3.135 20.239 207.524 1.00 44.14 695 HIS A O 1
ATOM 5203 N N . ASP A 1 696 ? 3.679 19.184 209.412 1.00 38.04 696 ASP A N 1
ATOM 5204 C CA . ASP A 1 696 ? 3.517 20.331 210.256 1.00 39.55 696 ASP A CA 1
ATOM 5205 C C . ASP A 1 696 ? 4.329 20.100 211.537 1.00 42.63 696 ASP A C 1
ATOM 5206 O O . ASP A 1 696 ? 4.777 18.980 211.795 1.00 44.13 696 ASP A O 1
ATOM 5211 N N . ARG A 1 697 ? 4.507 21.168 212.323 1.00 44.90 697 ARG A N 1
ATOM 5212 C CA . ARG A 1 697 ? 5.377 21.165 213.506 1.00 45.97 697 ARG A CA 1
ATOM 5213 C C . ARG A 1 697 ? 5.053 19.955 214.399 1.00 39.47 697 ARG A C 1
ATOM 5214 O O . ARG A 1 697 ? 5.916 19.142 214.639 1.00 38.22 697 ARG A O 1
ATOM 5222 N N . MET A 1 698 ? 3.805 19.840 214.862 1.00 35.14 698 MET A N 1
ATOM 5223 C CA . MET A 1 698 ? 3.396 18.810 215.837 1.00 34.45 698 MET A CA 1
ATOM 5224 C C . MET A 1 698 ? 3.616 17.390 215.282 1.00 34.34 698 MET A C 1
ATOM 5225 O O . MET A 1 698 ? 4.045 16.477 215.993 1.00 31.46 698 MET A O 1
ATOM 5230 N N . ASN A 1 699 ? 3.353 17.205 213.991 1.00 35.27 699 ASN A N 1
ATOM 5231 C CA . ASN A 1 699 ? 3.550 15.937 213.374 1.00 35.05 699 ASN A CA 1
ATOM 5232 C C . ASN A 1 699 ? 5.043 15.592 213.292 1.00 38.12 699 ASN A C 1
ATOM 5233 O O . ASN A 1 699 ? 5.337 14.448 212.985 1.00 48.63 699 ASN A O 1
ATOM 5238 N N . MET A 1 700 ? 5.965 16.536 213.545 1.00 34.29 700 MET A N 1
ATOM 5239 C CA . MET A 1 700 ? 7.375 16.182 213.762 1.00 36.63 700 MET A CA 1
ATOM 5240 C C . MET A 1 700 ? 7.525 15.399 215.071 1.00 35.77 700 MET A C 1
ATOM 5241 O O . MET A 1 700 ? 8.316 14.436 215.169 1.00 30.43 700 MET A O 1
ATOM 5246 N N . ALA A 1 701 ? 6.759 15.815 216.079 1.00 36.14 701 ALA A N 1
ATOM 5247 C CA . ALA A 1 701 ? 6.758 15.117 217.350 1.00 39.03 701 ALA A CA 1
ATOM 5248 C C . ALA A 1 701 ? 6.292 13.675 217.119 1.00 38.30 701 ALA A C 1
ATOM 5249 O O . ALA A 1 701 ? 6.989 12.708 217.489 1.00 33.25 701 ALA A O 1
ATOM 5251 N N . ARG A 1 702 ? 5.115 13.560 216.499 1.00 39.94 702 ARG A N 1
ATOM 5252 C CA . ARG A 1 702 ? 4.502 12.279 216.241 1.00 43.41 702 ARG A CA 1
ATOM 5253 C C . ARG A 1 702 ? 5.462 11.452 215.386 1.00 44.03 702 ARG A C 1
ATOM 5254 O O . ARG A 1 702 ? 5.625 10.249 215.637 1.00 48.81 702 ARG A O 1
ATOM 5262 N N . LEU A 1 703 ? 6.125 12.091 214.412 1.00 40.34 703 LEU A N 1
ATOM 5263 C CA . LEU A 1 703 ? 7.063 11.350 213.585 1.00 39.10 703 LEU A CA 1
ATOM 5264 C C . LEU A 1 703 ? 8.119 10.688 214.461 1.00 41.89 703 LEU A C 1
ATOM 5265 O O . LEU A 1 703 ? 8.415 9.497 214.297 1.00 40.09 703 LEU A O 1
ATOM 5270 N N . ALA A 1 704 ? 8.710 11.494 215.353 1.00 45.55 704 ALA A N 1
ATOM 5271 C CA . ALA A 1 704 ? 9.731 10.992 216.262 1.00 42.19 704 ALA A CA 1
ATOM 5272 C C . ALA A 1 704 ? 9.161 9.832 217.084 1.00 40.93 704 ALA A C 1
ATOM 5273 O O . ALA A 1 704 ? 9.828 8.818 217.235 1.00 43.00 704 ALA A O 1
ATOM 5275 N N . TYR A 1 705 ? 7.927 9.969 217.583 1.00 39.54 705 TYR A N 1
ATOM 5276 C CA . TYR A 1 705 ? 7.381 8.950 218.463 1.00 40.20 705 TYR A CA 1
ATOM 5277 C C . TYR A 1 705 ? 7.327 7.610 217.733 1.00 40.52 705 TYR A C 1
ATOM 5278 O O . TYR A 1 705 ? 7.831 6.621 218.238 1.00 46.83 705 TYR A O 1
ATOM 5287 N N . TYR A 1 706 ? 6.685 7.572 216.564 1.00 40.22 706 TYR A N 1
ATOM 5288 C CA . TYR A 1 706 ? 6.512 6.299 215.851 1.00 36.68 706 TYR A CA 1
ATOM 5289 C C . TYR A 1 706 ? 7.844 5.838 215.240 1.00 35.52 706 TYR A C 1
ATOM 5290 O O . TYR A 1 706 ? 8.017 4.659 215.000 1.00 40.69 706 TYR A O 1
ATOM 5299 N N . LEU A 1 707 ? 8.785 6.748 214.989 1.00 31.43 707 LEU A N 1
ATOM 5300 C CA . LEU A 1 707 ? 10.073 6.301 214.561 1.00 33.83 707 LEU A CA 1
ATOM 5301 C C . LEU A 1 707 ? 10.723 5.489 215.689 1.00 38.23 707 LEU A C 1
ATOM 5302 O O . LEU A 1 707 ? 11.121 4.350 215.454 1.00 47.77 707 LEU A O 1
ATOM 5307 N N . THR A 1 708 ? 10.790 6.029 216.912 1.00 37.42 708 THR A N 1
ATOM 5308 C CA . THR A 1 708 ? 11.444 5.279 218.005 1.00 40.64 708 THR A CA 1
ATOM 5309 C C . THR A 1 708 ? 10.634 4.014 218.344 1.00 41.19 708 THR A C 1
ATOM 5310 O O . THR A 1 708 ? 11.183 3.023 218.782 1.00 37.36 708 THR A O 1
ATOM 5314 N N . ARG A 1 709 ? 9.322 4.053 218.113 1.00 44.70 709 ARG A N 1
ATOM 5315 C CA . ARG A 1 709 ? 8.495 2.897 218.332 1.00 46.86 709 ARG A CA 1
ATOM 5316 C C . ARG A 1 709 ? 8.911 1.791 217.367 1.00 43.38 709 ARG A C 1
ATOM 5317 O O . ARG A 1 709 ? 9.021 0.646 217.733 1.00 41.77 709 ARG A O 1
ATOM 5325 N N . LEU A 1 710 ? 9.151 2.172 216.120 1.00 44.04 710 LEU A N 1
ATOM 5326 C CA . LEU A 1 710 ? 9.609 1.239 215.124 1.00 44.93 710 LEU A CA 1
ATOM 5327 C C . LEU A 1 710 ? 10.971 0.679 215.553 1.00 47.66 710 LEU A C 1
ATOM 5328 O O . LEU A 1 710 ? 11.121 -0.541 215.664 1.00 53.00 710 LEU A O 1
ATOM 5333 N N . GLU A 1 711 ? 11.922 1.577 215.861 1.00 50.97 711 GLU A N 1
ATOM 5334 C CA . GLU A 1 711 ? 13.270 1.209 216.376 1.00 53.70 711 GLU A CA 1
ATOM 5335 C C . GLU A 1 711 ? 13.116 0.141 217.465 1.00 50.68 711 GLU A C 1
ATOM 5336 O O . GLU A 1 711 ? 13.890 -0.792 217.513 1.00 48.31 711 GLU A O 1
ATOM 5342 N N . GLU A 1 712 ? 12.112 0.305 218.334 1.00 48.66 712 GLU A N 1
ATOM 5343 C CA . GLU A 1 712 ? 11.860 -0.644 219.394 1.00 47.64 712 GLU A CA 1
ATOM 5344 C C . GLU A 1 712 ? 11.507 -1.989 218.767 1.00 45.45 712 GLU A C 1
ATOM 5345 O O . GLU A 1 712 ? 12.087 -2.980 219.114 1.00 53.07 712 GLU A O 1
ATOM 5351 N N . LEU A 1 713 ? 10.582 -2.009 217.818 1.00 50.62 713 LEU A N 1
ATOM 5352 C CA . LEU A 1 713 ? 10.125 -3.276 217.271 1.00 54.46 713 LEU A CA 1
ATOM 5353 C C . LEU A 1 713 ? 11.189 -3.916 216.375 1.00 53.03 713 LEU A C 1
ATOM 5354 O O . LEU A 1 713 ? 11.083 -5.095 216.098 1.00 53.62 713 LEU A O 1
ATOM 5359 N N . THR A 1 714 ? 12.204 -3.164 215.938 1.00 54.44 714 THR A N 1
ATOM 5360 C CA . THR A 1 714 ? 13.211 -3.741 215.041 1.00 65.69 714 THR A CA 1
ATOM 5361 C C . THR A 1 714 ? 14.146 -4.683 215.824 1.00 67.19 714 THR A C 1
ATOM 5362 O O . THR A 1 714 ? 14.506 -4.431 216.964 1.00 76.99 714 THR A O 1
ATOM 5366 N N . ARG A 1 715 ? 14.519 -5.789 215.179 1.00 69.85 715 ARG A N 1
ATOM 5367 C CA . ARG A 1 715 ? 15.496 -6.771 215.681 1.00 72.27 715 ARG A CA 1
ATOM 5368 C C . ARG A 1 715 ? 16.855 -6.098 215.961 1.00 79.39 715 ARG A C 1
ATOM 5369 O O . ARG A 1 715 ? 17.235 -5.127 215.293 1.00 75.74 715 ARG A O 1
ATOM 5377 N N . GLU A 1 716 ? 17.592 -6.665 216.929 1.00 86.62 716 GLU A N 1
ATOM 5378 C CA . GLU A 1 716 ? 18.861 -6.117 217.489 1.00 84.95 716 GLU A CA 1
ATOM 5379 C C . GLU A 1 716 ? 20.039 -6.203 216.499 1.00 83.31 716 GLU A C 1
ATOM 5380 O O . GLU A 1 716 ? 21.031 -5.499 216.670 1.00 73.29 716 GLU A O 1
ATOM 5382 N N . THR A 1 717 ? 19.947 -7.065 215.481 1.00 86.95 717 THR A N 1
ATOM 5383 C CA . THR A 1 717 ? 20.975 -7.141 214.432 1.00 89.96 717 THR A CA 1
ATOM 5384 C C . THR A 1 717 ? 21.093 -5.797 213.697 1.00 96.59 717 THR A C 1
ATOM 5385 O O . THR A 1 717 ? 22.211 -5.340 213.437 1.00 90.39 717 THR A O 1
ATOM 5389 N N . ASP A 1 718 ? 19.938 -5.189 213.372 1.00 100.25 718 ASP A N 1
ATOM 5390 C CA . ASP A 1 718 ? 19.840 -3.926 212.600 1.00 95.86 718 ASP A CA 1
ATOM 5391 C C . ASP A 1 718 ? 19.682 -2.700 213.515 1.00 89.90 718 ASP A C 1
ATOM 5392 O O . ASP A 1 718 ? 19.506 -1.581 213.026 1.00 78.52 718 ASP A O 1
ATOM 5397 N N . ARG A 1 719 ? 19.741 -2.904 214.836 1.00 90.82 719 ARG A N 1
ATOM 5398 C CA . ARG A 1 719 ? 19.440 -1.845 215.793 1.00 83.24 719 ARG A CA 1
ATOM 5399 C C . ARG A 1 719 ? 20.383 -0.656 215.568 1.00 80.65 719 ARG A C 1
ATOM 5400 O O . ARG A 1 719 ? 19.944 0.502 215.649 1.00 90.48 719 ARG A O 1
ATOM 5402 N N . ASP A 1 720 ? 21.659 -0.939 215.272 1.00 75.26 720 ASP A N 1
ATOM 5403 C CA . ASP A 1 720 ? 22.655 0.131 215.101 1.00 78.47 720 ASP A CA 1
ATOM 5404 C C . ASP A 1 720 ? 22.362 0.878 213.787 1.00 81.28 720 ASP A C 1
ATOM 5405 O O . ASP A 1 720 ? 22.177 2.104 213.796 1.00 73.81 720 ASP A O 1
ATOM 5407 N N . LYS A 1 721 ? 22.276 0.135 212.670 1.00 85.25 721 LYS A N 1
ATOM 5408 C CA . LYS A 1 721 ? 21.986 0.723 211.339 1.00 76.42 721 LYS A CA 1
ATOM 5409 C C . LYS A 1 721 ? 20.661 1.506 211.397 1.00 70.23 721 LYS A C 1
ATOM 5410 O O . LYS A 1 721 ? 20.570 2.619 210.835 1.00 62.55 721 LYS A O 1
ATOM 5412 N N . PHE A 1 722 ? 19.662 0.961 212.116 1.00 61.72 722 PHE A N 1
ATOM 5413 C CA . PHE A 1 722 ? 18.355 1.594 212.178 1.00 59.54 722 PHE A CA 1
ATOM 5414 C C . PHE A 1 722 ? 18.416 2.881 213.005 1.00 59.61 722 PHE A C 1
ATOM 5415 O O . PHE A 1 722 ? 17.710 3.832 212.679 1.00 55.40 722 PHE A O 1
ATOM 5423 N N . LYS A 1 723 ? 19.221 2.901 214.076 1.00 64.73 723 LYS A N 1
ATOM 5424 C CA . LYS A 1 723 ? 19.463 4.151 214.840 1.00 63.49 723 LYS A CA 1
ATOM 5425 C C . LYS A 1 723 ? 19.899 5.249 213.857 1.00 62.28 723 LYS A C 1
ATOM 5426 O O . LYS A 1 723 ? 19.296 6.318 213.809 1.00 62.24 723 LYS A O 1
ATOM 5428 N N . THR A 1 724 ? 20.926 4.962 213.051 1.00 64.02 724 THR A N 1
ATOM 5429 C CA . THR A 1 724 ? 21.436 5.933 212.091 1.00 71.02 724 THR A CA 1
ATOM 5430 C C . THR A 1 724 ? 20.286 6.397 211.192 1.00 76.69 724 THR A C 1
ATOM 5431 O O . THR A 1 724 ? 20.050 7.600 211.036 1.00 79.20 724 THR A O 1
ATOM 5435 N N . PHE A 1 725 ? 19.567 5.425 210.625 1.00 76.80 725 PHE A N 1
ATOM 5436 C CA . PHE A 1 725 ? 18.480 5.695 209.666 1.00 77.84 725 PHE A CA 1
ATOM 5437 C C . PHE A 1 725 ? 17.394 6.583 210.306 1.00 67.13 725 PHE A C 1
ATOM 5438 O O . PHE A 1 725 ? 17.028 7.600 209.722 1.00 58.19 725 PHE A O 1
ATOM 5446 N N . LYS A 1 726 ? 16.889 6.183 211.485 1.00 57.97 726 LYS A N 1
ATOM 5447 C CA . LYS A 1 726 ? 15.798 6.882 212.168 1.00 55.34 726 LYS A CA 1
ATOM 5448 C C . LYS A 1 726 ? 16.121 8.368 212.285 1.00 54.88 726 LYS A C 1
ATOM 5449 O O . LYS A 1 726 ? 15.295 9.207 211.951 1.00 58.36 726 LYS A O 1
ATOM 5455 N N . ASN A 1 727 ? 17.323 8.683 212.762 1.00 58.04 727 ASN A N 1
ATOM 5456 C CA . ASN A 1 727 ? 17.702 10.074 212.965 1.00 65.09 727 ASN A CA 1
ATOM 5457 C C . ASN A 1 727 ? 17.855 10.779 211.604 1.00 69.49 727 ASN A C 1
ATOM 5458 O O . ASN A 1 727 ? 17.486 11.962 211.488 1.00 69.87 727 ASN A O 1
ATOM 5463 N N . LEU A 1 728 ? 18.340 10.056 210.579 1.00 63.58 728 LEU A N 1
ATOM 5464 C CA . LEU A 1 728 ? 18.430 10.614 209.210 1.00 60.16 728 LEU A CA 1
ATOM 5465 C C . LEU A 1 728 ? 17.029 11.020 208.713 1.00 55.00 728 LEU A C 1
ATOM 5466 O O . LEU A 1 728 ? 16.847 12.118 208.179 1.00 55.03 728 LEU A O 1
ATOM 5471 N N . PHE A 1 729 ? 16.040 10.143 208.907 1.00 45.20 729 PHE A N 1
ATOM 5472 C CA . PHE A 1 729 ? 14.690 10.420 208.487 1.00 41.98 729 PHE A CA 1
ATOM 5473 C C . PHE A 1 729 ? 14.210 11.723 209.133 1.00 39.22 729 PHE A C 1
ATOM 5474 O O . PHE A 1 729 ? 13.838 12.656 208.460 1.00 39.10 729 PHE A O 1
ATOM 5482 N N . TYR A 1 730 ? 14.225 11.774 210.458 1.00 39.47 730 TYR A N 1
ATOM 5483 C CA . TYR A 1 730 ? 13.770 12.940 211.161 1.00 41.03 730 TYR A CA 1
ATOM 5484 C C . TYR A 1 730 ? 14.517 14.173 210.620 1.00 42.72 730 TYR A C 1
ATOM 5485 O O . TYR A 1 730 ? 13.939 15.244 210.615 1.00 45.34 730 TYR A O 1
ATOM 5494 N N . SER A 1 731 ? 15.777 14.013 210.165 1.00 42.96 731 SER A N 1
ATOM 5495 C CA . SER A 1 731 ? 16.571 15.083 209.476 1.00 40.73 731 SER A CA 1
ATOM 5496 C C . SER A 1 731 ? 15.843 15.573 208.229 1.00 43.96 731 SER A C 1
ATOM 5497 O O . SER A 1 731 ? 15.585 16.765 208.098 1.00 50.25 731 SER A O 1
ATOM 5499 N N . TRP A 1 732 ? 15.535 14.640 207.320 1.00 44.08 732 TRP A N 1
ATOM 5500 C CA . TRP A 1 732 ? 14.755 14.949 206.104 1.00 46.20 732 TRP A CA 1
ATOM 5501 C C . TRP A 1 732 ? 13.461 15.711 206.451 1.00 48.46 732 TRP A C 1
ATOM 5502 O O . TRP A 1 732 ? 13.150 16.746 205.846 1.00 56.58 732 TRP A O 1
ATOM 5513 N N . TYR A 1 733 ? 12.709 15.177 207.418 1.00 42.31 733 TYR A N 1
ATOM 5514 C CA . TYR A 1 733 ? 11.422 15.702 207.822 1.00 39.92 733 TYR A CA 1
ATOM 5515 C C . TYR A 1 733 ? 11.538 17.058 208.511 1.00 40.41 733 TYR A C 1
ATOM 5516 O O . TYR A 1 733 ? 10.552 17.744 208.661 1.00 39.89 733 TYR A O 1
ATOM 5525 N N . THR A 1 734 ? 12.728 17.399 208.995 1.00 44.10 734 THR A N 1
ATOM 5526 C CA . THR A 1 734 ? 12.890 18.636 209.726 1.00 49.77 734 THR A CA 1
ATOM 5527 C C . THR A 1 734 ? 13.514 19.714 208.838 1.00 49.61 734 THR A C 1
ATOM 5528 O O . THR A 1 734 ? 13.352 20.872 209.154 1.00 50.05 734 THR A O 1
ATOM 5532 N N . ASN A 1 735 ? 14.218 19.335 207.764 1.00 52.27 735 ASN A N 1
ATOM 5533 C CA . ASN A 1 735 ? 14.762 20.305 206.842 1.00 57.96 735 ASN A CA 1
ATOM 5534 C C . ASN A 1 735 ? 13.676 21.314 206.502 1.00 58.89 735 ASN A C 1
ATOM 5535 O O . ASN A 1 735 ? 12.564 20.919 206.214 1.00 68.47 735 ASN A O 1
ATOM 5540 N N . LYS A 1 736 ? 14.021 22.601 206.529 1.00 65.74 736 LYS A N 1
ATOM 5541 C CA . LYS A 1 736 ? 13.103 23.644 206.062 1.00 71.95 736 LYS A CA 1
ATOM 5542 C C . LYS A 1 736 ? 12.936 23.491 204.549 1.00 64.04 736 LYS A C 1
ATOM 5543 O O . LYS A 1 736 ? 11.878 23.817 204.019 1.00 58.29 736 LYS A O 1
ATOM 5549 N N . ASN A 1 737 ? 13.974 22.952 203.896 1.00 59.50 737 ASN A N 1
ATOM 5550 C CA . ASN A 1 737 ? 13.916 22.566 202.491 1.00 60.46 737 ASN A CA 1
ATOM 5551 C C . ASN A 1 737 ? 13.190 21.220 202.344 1.00 57.43 737 ASN A C 1
ATOM 5552 O O . ASN A 1 737 ? 13.636 20.227 202.894 1.00 62.28 737 ASN A O 1
ATOM 5557 N N . ASP A 1 738 ? 12.127 21.184 201.530 1.00 54.53 738 ASP A N 1
ATOM 5558 C CA . ASP A 1 738 ? 11.188 20.055 201.484 1.00 53.51 738 ASP A CA 1
ATOM 5559 C C . ASP A 1 738 ? 11.659 18.948 200.531 1.00 50.54 738 ASP A C 1
ATOM 5560 O O . ASP A 1 738 ? 10.965 17.959 200.375 1.00 50.91 738 ASP A O 1
ATOM 5565 N N . LYS A 1 739 ? 12.822 19.090 199.895 1.00 46.14 739 LYS A N 1
ATOM 5566 C CA . LYS A 1 739 ? 13.189 18.159 198.867 1.00 45.71 739 LYS A CA 1
ATOM 5567 C C . LYS A 1 739 ? 13.291 16.738 199.423 1.00 39.53 739 LYS A C 1
ATOM 5568 O O . LYS A 1 739 ? 12.775 15.817 198.832 1.00 39.73 739 LYS A O 1
ATOM 5574 N N . ASP A 1 740 ? 13.905 16.562 200.584 1.00 40.99 740 ASP A N 1
ATOM 5575 C CA . ASP A 1 740 ? 14.248 15.211 201.022 1.00 42.02 740 ASP A CA 1
ATOM 5576 C C . ASP A 1 740 ? 12.984 14.464 201.450 1.00 41.64 740 ASP A C 1
ATOM 5577 O O . ASP A 1 740 ? 12.892 13.251 201.241 1.00 37.91 740 ASP A O 1
ATOM 5582 N N . ARG A 1 741 ? 12.002 15.178 202.008 1.00 42.25 741 ARG A N 1
ATOM 5583 C CA . ARG A 1 741 ? 10.817 14.459 202.466 1.00 46.60 741 ARG A CA 1
ATOM 5584 C C . ARG A 1 741 ? 9.932 14.088 201.268 1.00 48.00 741 ARG A C 1
ATOM 5585 O O . ARG A 1 741 ? 9.201 13.088 201.339 1.00 52.84 741 ARG A O 1
ATOM 5593 N N . LYS A 1 742 ? 9.996 14.864 200.175 1.00 46.94 742 LYS A N 1
ATOM 5594 C CA . LYS A 1 742 ? 9.267 14.490 198.938 1.00 45.78 742 LYS A CA 1
ATOM 5595 C C . LYS A 1 742 ? 9.804 13.143 198.415 1.00 43.44 742 LYS A C 1
ATOM 5596 O O . LYS A 1 742 ? 9.034 12.167 198.188 1.00 34.53 742 LYS A O 1
ATOM 5602 N N . GLU A 1 743 ? 11.135 13.077 198.288 1.00 38.80 743 GLU A N 1
ATOM 5603 C CA . GLU A 1 743 ? 11.798 11.874 197.835 1.00 37.57 743 GLU A CA 1
ATOM 5604 C C . GLU A 1 743 ? 11.436 10.704 198.765 1.00 34.99 743 GLU A C 1
ATOM 5605 O O . GLU A 1 743 ? 11.266 9.580 198.313 1.00 29.49 743 GLU A O 1
ATOM 5611 N N . ALA A 1 744 ? 11.328 10.994 200.066 1.00 34.78 744 ALA A N 1
ATOM 5612 C CA . ALA A 1 744 ? 10.944 10.004 201.061 1.00 34.86 744 ALA A CA 1
ATOM 5613 C C . ALA A 1 744 ? 9.552 9.434 200.752 1.00 34.79 744 ALA A C 1
ATOM 5614 O O . ALA A 1 744 ? 9.383 8.209 200.770 1.00 33.54 744 ALA A O 1
ATOM 5616 N N . GLU A 1 745 ? 8.570 10.316 200.503 1.00 32.56 745 GLU A N 1
ATOM 5617 C CA . GLU A 1 745 ? 7.184 9.898 200.252 1.00 33.62 745 GLU A CA 1
ATOM 5618 C C . GLU A 1 745 ? 7.194 8.914 199.073 1.00 33.82 745 GLU A C 1
ATOM 5619 O O . GLU A 1 745 ? 6.688 7.816 199.177 1.00 32.20 745 GLU A O 1
ATOM 5625 N N . LEU A 1 746 ? 7.837 9.318 197.973 1.00 33.62 746 LEU A N 1
ATOM 5626 C CA . LEU A 1 746 ? 7.846 8.555 196.752 1.00 31.63 746 LEU A CA 1
ATOM 5627 C C . LEU A 1 746 ? 8.562 7.205 196.931 1.00 33.55 746 LEU A C 1
ATOM 5628 O O . LEU A 1 746 ? 8.144 6.206 196.365 1.00 33.50 746 LEU A O 1
ATOM 5633 N N . ALA A 1 747 ? 9.654 7.158 197.701 1.00 35.11 747 ALA A N 1
ATOM 5634 C CA . ALA A 1 747 ? 10.382 5.871 197.901 1.00 32.37 747 ALA A CA 1
ATOM 5635 C C . ALA A 1 747 ? 9.548 4.937 198.777 1.00 31.48 747 ALA A C 1
ATOM 5636 O O . ALA A 1 747 ? 9.488 3.779 198.508 1.00 33.27 747 ALA A O 1
ATOM 5638 N N . LEU A 1 748 ? 8.882 5.457 199.805 1.00 30.45 748 LEU A N 1
ATOM 5639 C CA . LEU A 1 748 ? 8.019 4.614 200.603 1.00 31.25 748 LEU A CA 1
ATOM 5640 C C . LEU A 1 748 ? 6.941 4.019 199.697 1.00 29.87 748 LEU A C 1
ATOM 5641 O O . LEU A 1 748 ? 6.630 2.849 199.816 1.00 27.45 748 LEU A O 1
ATOM 5646 N N . LEU A 1 749 ? 6.404 4.840 198.787 1.00 31.38 749 LEU A N 1
ATOM 5647 C CA . LEU A 1 749 ? 5.395 4.398 197.789 1.00 34.18 749 LEU A CA 1
ATOM 5648 C C . LEU A 1 749 ? 5.922 3.267 196.916 1.00 34.15 749 LEU A C 1
ATOM 5649 O O . LEU A 1 749 ? 5.334 2.217 196.839 1.00 31.79 749 LEU A O 1
ATOM 5654 N N . LEU A 1 750 ? 7.038 3.532 196.239 1.00 36.73 750 LEU A N 1
ATOM 5655 C CA . LEU A 1 750 ? 7.682 2.526 195.440 1.00 37.11 750 LEU A CA 1
ATOM 5656 C C . LEU A 1 750 ? 7.764 1.228 196.252 1.00 37.11 750 LEU A C 1
ATOM 5657 O O . LEU A 1 750 ? 7.362 0.196 195.763 1.00 38.35 750 LEU A O 1
ATOM 5662 N N . TYR A 1 751 ? 8.217 1.312 197.505 1.00 39.18 751 TYR A N 1
ATOM 5663 C CA . TYR A 1 751 ? 8.397 0.137 198.323 1.00 44.23 751 TYR A CA 1
ATOM 5664 C C . TYR A 1 751 ? 7.054 -0.586 198.493 1.00 48.06 751 TYR A C 1
ATOM 5665 O O . TYR A 1 751 ? 6.980 -1.797 198.256 1.00 56.01 751 TYR A O 1
ATOM 5674 N N . ILE A 1 752 ? 5.992 0.142 198.857 1.00 46.39 752 ILE A N 1
ATOM 5675 C CA . ILE A 1 752 ? 4.706 -0.505 199.149 1.00 45.71 752 ILE A CA 1
ATOM 5676 C C . ILE A 1 752 ? 4.177 -1.220 197.898 1.00 46.35 752 ILE A C 1
ATOM 5677 O O . ILE A 1 752 ? 3.817 -2.380 197.979 1.00 48.68 752 ILE A O 1
ATOM 5682 N N . TYR A 1 753 ? 4.124 -0.513 196.761 1.00 44.09 753 TYR A N 1
ATOM 5683 C CA . TYR A 1 753 ? 3.786 -1.111 195.475 1.00 44.14 753 TYR A CA 1
ATOM 5684 C C . TYR A 1 753 ? 4.608 -2.380 195.251 1.00 41.83 753 TYR A C 1
ATOM 5685 O O . TYR A 1 753 ? 4.118 -3.339 194.700 1.00 40.91 753 TYR A O 1
ATOM 5694 N N . GLU A 1 754 ? 5.862 -2.356 195.694 1.00 43.64 754 GLU A N 1
ATOM 5695 C CA . GLU A 1 754 ? 6.865 -3.380 195.394 1.00 45.63 754 GLU A CA 1
ATOM 5696 C C . GLU A 1 754 ? 6.567 -4.681 196.152 1.00 44.46 754 GLU A C 1
ATOM 5697 O O . GLU A 1 754 ? 6.960 -5.750 195.682 1.00 41.57 754 GLU A O 1
ATOM 5703 N N . ILE A 1 755 ? 5.882 -4.588 197.300 1.00 43.04 755 ILE A N 1
ATOM 5704 C CA . ILE A 1 755 ? 5.665 -5.746 198.153 1.00 47.32 755 ILE A CA 1
ATOM 5705 C C . ILE A 1 755 ? 4.228 -6.274 198.044 1.00 57.14 755 ILE A C 1
ATOM 5706 O O . ILE A 1 755 ? 3.987 -7.398 198.448 1.00 71.92 755 ILE A O 1
ATOM 5711 N N . ARG A 1 756 ? 3.281 -5.477 197.533 1.00 62.79 756 ARG A N 1
ATOM 5712 C CA . ARG A 1 756 ? 1.824 -5.724 197.717 1.00 62.53 756 ARG A CA 1
ATOM 5713 C C . ARG A 1 756 ? 1.398 -7.054 197.078 1.00 65.34 756 ARG A C 1
ATOM 5714 O O . ARG A 1 756 ? 1.761 -7.348 195.940 1.00 63.35 756 ARG A O 1
ATOM 5722 N N . LYS A 1 757 ? 0.602 -7.831 197.834 1.00 73.90 757 LYS A N 1
ATOM 5723 C CA . LYS A 1 757 ? -0.133 -9.018 197.322 1.00 71.75 757 LYS A CA 1
ATOM 5724 C C . LYS A 1 757 ? -1.648 -8.772 197.417 1.00 57.58 757 LYS A C 1
ATOM 5725 O O . LYS A 1 757 ? -2.336 -8.701 196.397 1.00 41.18 757 LYS A O 1
ATOM 5727 N N . MET B 2 1 ? -42.634 -14.479 200.192 1.00 104.12 1 MET F N 1
ATOM 5728 C CA . MET B 2 1 ? -42.782 -14.507 198.707 1.00 111.72 1 MET F CA 1
ATOM 5729 C C . MET B 2 1 ? -42.627 -13.092 198.128 1.00 119.12 1 MET F C 1
ATOM 5730 O O . MET B 2 1 ? -41.966 -12.916 197.102 1.00 142.91 1 MET F O 1
ATOM 5735 N N . THR B 2 2 ? -43.251 -12.100 198.779 1.00 101.12 2 THR F N 1
ATOM 5736 C CA . THR B 2 2 ? -43.186 -10.691 198.368 1.00 95.78 2 THR F CA 1
ATOM 5737 C C . THR B 2 2 ? -41.813 -10.102 198.747 1.00 93.50 2 THR F C 1
ATOM 5738 O O . THR B 2 2 ? -40.849 -10.829 198.985 1.00 95.18 2 THR F O 1
ATOM 5742 N N . PHE B 2 3 ? -41.706 -8.762 198.783 1.00 81.71 3 PHE F N 1
ATOM 5743 C CA . PHE B 2 3 ? -40.507 -8.081 199.319 1.00 67.16 3 PHE F CA 1
ATOM 5744 C C . PHE B 2 3 ? -40.809 -7.451 200.686 1.00 61.18 3 PHE F C 1
ATOM 5745 O O . PHE B 2 3 ? -41.860 -6.822 200.870 1.00 56.67 3 PHE F O 1
ATOM 5753 N N . ALA B 2 4 ? -39.863 -7.609 201.620 1.00 56.77 4 ALA F N 1
ATOM 5754 C CA . ALA B 2 4 ? -39.933 -6.975 202.933 1.00 54.78 4 ALA F CA 1
ATOM 5755 C C . ALA B 2 4 ? -38.562 -7.016 203.624 1.00 54.17 4 ALA F C 1
ATOM 5756 O O . ALA B 2 4 ? -37.729 -7.886 203.331 1.00 52.46 4 ALA F O 1
ATOM 5758 N N . LYS B 2 5 ? -38.363 -6.066 204.553 1.00 52.40 5 LYS F N 1
ATOM 5759 C CA . LYS B 2 5 ? -37.143 -5.954 205.332 1.00 52.66 5 LYS F CA 1
ATOM 5760 C C . LYS B 2 5 ? -37.485 -5.948 206.822 1.00 54.61 5 LYS F C 1
ATOM 5761 O O . LYS B 2 5 ? -38.242 -5.066 207.279 1.00 47.49 5 LYS F O 1
ATOM 5767 N N . ILE B 2 6 ? -36.893 -6.927 207.536 1.00 59.90 6 ILE F N 1
ATOM 5768 C CA . ILE B 2 6 ? -37.025 -7.090 208.976 1.00 61.99 6 ILE F CA 1
ATOM 5769 C C . ILE B 2 6 ? -35.721 -6.669 209.657 1.00 60.45 6 ILE F C 1
ATOM 5770 O O . ILE B 2 6 ? -34.646 -7.140 209.274 1.00 55.53 6 ILE F O 1
ATOM 5775 N N . LYS B 2 7 ? -35.859 -5.820 210.686 1.00 58.22 7 LYS F N 1
ATOM 5776 C CA . LYS B 2 7 ? -34.756 -5.340 211.486 1.00 58.79 7 LYS F CA 1
ATOM 5777 C C . LYS B 2 7 ? -34.721 -6.079 212.830 1.00 60.94 7 LYS F C 1
ATOM 5778 O O . LYS B 2 7 ? -35.609 -5.904 213.673 1.00 61.04 7 LYS F O 1
ATOM 5784 N N . PHE B 2 8 ? -33.679 -6.889 213.024 1.00 60.29 8 PHE F N 1
ATOM 5785 C CA . PHE B 2 8 ? -33.362 -7.479 214.314 1.00 56.37 8 PHE F CA 1
ATOM 5786 C C . PHE B 2 8 ? -32.573 -6.467 215.139 1.00 55.80 8 PHE F C 1
ATOM 5787 O O . PHE B 2 8 ? -31.490 -6.084 214.736 1.00 56.11 8 PHE F O 1
ATOM 5795 N N . SER B 2 9 ? -33.125 -6.064 216.282 1.00 54.10 9 SER F N 1
ATOM 5796 C CA . SER B 2 9 ? -32.444 -5.137 217.146 1.00 59.26 9 SER F CA 1
ATOM 5797 C C . SER B 2 9 ? -32.248 -5.785 218.513 1.00 59.66 9 SER F C 1
ATOM 5798 O O . SER B 2 9 ? -33.080 -6.572 218.958 1.00 58.77 9 SER F O 1
ATOM 5801 N N . ALA B 2 10 ? -31.139 -5.431 219.157 1.00 59.98 10 ALA F N 1
ATOM 5802 C CA . ALA B 2 10 ? -30.896 -5.809 220.517 1.00 65.43 10 ALA F CA 1
ATOM 5803 C C . ALA B 2 10 ? -29.912 -4.816 221.141 1.00 65.70 10 ALA F C 1
ATOM 5804 O O . ALA B 2 10 ? -29.439 -3.902 220.469 1.00 70.00 10 ALA F O 1
ATOM 5806 N N . GLN B 2 11 ? -29.621 -5.018 222.427 1.00 61.91 11 GLN F N 1
ATOM 5807 C CA . GLN B 2 11 ? -28.520 -4.368 223.083 1.00 57.14 11 GLN F CA 1
ATOM 5808 C C . GLN B 2 11 ? -27.514 -5.447 223.469 1.00 53.99 11 GLN F C 1
ATOM 5809 O O . GLN B 2 11 ? -27.854 -6.404 224.171 1.00 57.18 11 GLN F O 1
ATOM 5815 N N . ILE B 2 12 ? -26.287 -5.317 222.954 1.00 51.38 12 ILE F N 1
ATOM 5816 C CA . ILE B 2 12 ? -25.234 -6.223 223.330 1.00 49.34 12 ILE F CA 1
ATOM 5817 C C . ILE B 2 12 ? -24.686 -5.704 224.651 1.00 48.65 12 ILE F C 1
ATOM 5818 O O . ILE B 2 12 ? -24.210 -4.584 224.700 1.00 47.56 12 ILE F O 1
ATOM 5823 N N . ARG B 2 13 ? -24.770 -6.537 225.700 1.00 50.85 13 ARG F N 1
ATOM 5824 C CA . ARG B 2 13 ? -24.078 -6.251 226.945 1.00 52.95 13 ARG F CA 1
ATOM 5825 C C . ARG B 2 13 ? -22.784 -7.068 226.986 1.00 51.79 13 ARG F C 1
ATOM 5826 O O . ARG B 2 13 ? -22.795 -8.274 226.712 1.00 49.51 13 ARG F O 1
ATOM 5834 N N . LEU B 2 14 ? -21.686 -6.392 227.338 1.00 51.53 14 LEU F N 1
ATOM 5835 C CA . LEU B 2 14 ? -20.428 -7.056 227.567 1.00 52.94 14 LEU F CA 1
ATOM 5836 C C . LEU B 2 14 ? -20.465 -7.671 228.966 1.00 56.71 14 LEU F C 1
ATOM 5837 O O . LEU B 2 14 ? -20.589 -6.948 229.959 1.00 54.93 14 LEU F O 1
ATOM 5842 N N . GLU B 2 15 ? -20.385 -9.003 229.030 1.00 59.51 15 GLU F N 1
ATOM 5843 C CA . GLU B 2 15 ? -20.379 -9.725 230.311 1.00 59.56 15 GLU F CA 1
ATOM 5844 C C . GLU B 2 15 ? -18.958 -9.696 230.881 1.00 63.88 15 GLU F C 1
ATOM 5845 O O . GLU B 2 15 ? -18.775 -9.682 232.089 1.00 63.52 15 GLU F O 1
ATOM 5851 N N . THR B 2 16 ? -17.960 -9.700 229.997 1.00 69.32 16 THR F N 1
ATOM 5852 C CA . THR B 2 16 ? -16.571 -9.486 230.358 1.00 66.62 16 THR F CA 1
ATOM 5853 C C . THR B 2 16 ? -15.984 -8.442 229.400 1.00 67.35 16 THR F C 1
ATOM 5854 O O . THR B 2 16 ? -16.570 -8.122 228.363 1.00 73.50 16 THR F O 1
ATOM 5858 N N . GLY B 2 17 ? -14.775 -7.979 229.716 1.00 70.70 17 GLY F N 1
ATOM 5859 C CA . GLY B 2 17 ? -14.039 -7.097 228.836 1.00 61.37 17 GLY F CA 1
ATOM 5860 C C . GLY B 2 17 ? -13.847 -7.700 227.458 1.00 52.46 17 GLY F C 1
ATOM 5861 O O . GLY B 2 17 ? -13.583 -8.900 227.314 1.00 47.21 17 GLY F O 1
ATOM 5862 N N . LEU B 2 18 ? -13.992 -6.844 226.446 1.00 48.67 18 LEU F N 1
ATOM 5863 C CA . LEU B 2 18 ? -13.941 -7.203 225.047 1.00 44.50 18 LEU F CA 1
ATOM 5864 C C . LEU B 2 18 ? -12.725 -6.523 224.415 1.00 40.81 18 LEU F C 1
ATOM 5865 O O . LEU B 2 18 ? -12.447 -5.344 224.680 1.00 37.63 18 LEU F O 1
ATOM 5870 N N . HIS B 2 19 ? -12.018 -7.272 223.563 1.00 39.18 19 HIS F N 1
ATOM 5871 C CA . HIS B 2 19 ? -10.878 -6.722 222.832 1.00 39.68 19 HIS F CA 1
ATOM 5872 C C . HIS B 2 19 ? -10.948 -7.160 221.371 1.00 42.68 19 HIS F C 1
ATOM 5873 O O . HIS B 2 19 ? -10.800 -8.340 221.082 1.00 41.77 19 HIS F O 1
ATOM 5880 N N . ILE B 2 20 ? -11.145 -6.192 220.465 1.00 43.45 20 ILE F N 1
ATOM 5881 C CA . ILE B 2 20 ? -11.084 -6.446 219.038 1.00 42.37 20 ILE F CA 1
ATOM 5882 C C . ILE B 2 20 ? -9.835 -5.762 218.469 1.00 45.21 20 ILE F C 1
ATOM 5883 O O . ILE B 2 20 ? -8.843 -6.402 218.167 1.00 46.30 20 ILE F O 1
ATOM 5888 N N . GLY B 2 21 ? -9.894 -4.451 218.283 1.00 46.44 21 GLY F N 1
ATOM 5889 C CA . GLY B 2 21 ? -8.697 -3.650 218.119 1.00 48.50 21 GLY F CA 1
ATOM 5890 C C . GLY B 2 21 ? -7.821 -4.002 216.937 1.00 46.87 21 GLY F C 1
ATOM 5891 O O . GLY B 2 21 ? -8.164 -4.834 216.106 1.00 43.17 21 GLY F O 1
ATOM 5892 N N . GLY B 2 22 ? -6.700 -3.286 216.856 1.00 50.66 22 GLY F N 1
ATOM 5893 C CA . GLY B 2 22 ? -5.479 -3.831 216.245 1.00 58.63 22 GLY F CA 1
ATOM 5894 C C . GLY B 2 22 ? -4.749 -2.895 215.308 1.00 61.26 22 GLY F C 1
ATOM 5895 O O . GLY B 2 22 ? -3.803 -3.309 214.625 1.00 66.14 22 GLY F O 1
ATOM 5896 N N . SER B 2 23 ? -5.151 -1.628 215.277 1.00 65.31 23 SER F N 1
ATOM 5897 C CA . SER B 2 23 ? -4.358 -0.624 214.594 1.00 67.34 23 SER F CA 1
ATOM 5898 C C . SER B 2 23 ? -3.208 -0.230 215.517 1.00 66.94 23 SER F C 1
ATOM 5899 O O . SER B 2 23 ? -3.412 0.597 216.406 1.00 79.60 23 SER F O 1
ATOM 5901 N N . ASP B 2 24 ? -2.022 -0.824 215.311 1.00 66.70 24 ASP F N 1
ATOM 5902 C CA . ASP B 2 24 ? -0.863 -0.601 216.227 1.00 60.54 24 ASP F CA 1
ATOM 5903 C C . ASP B 2 24 ? -0.130 0.704 215.873 1.00 52.05 24 ASP F C 1
ATOM 5904 O O . ASP B 2 24 ? 0.177 1.478 216.738 1.00 47.65 24 ASP F O 1
ATOM 5909 N N . ALA B 2 25 ? 0.199 0.905 214.595 1.00 52.16 25 ALA F N 1
ATOM 5910 C CA . ALA B 2 25 ? 0.890 2.101 214.125 1.00 53.29 25 ALA F CA 1
ATOM 5911 C C . ALA B 2 25 ? -0.060 3.297 214.002 1.00 53.87 25 ALA F C 1
ATOM 5912 O O . ALA B 2 25 ? 0.402 4.364 213.680 1.00 52.45 25 ALA F O 1
ATOM 5914 N N . PHE B 2 26 ? -1.377 3.106 214.151 1.00 57.51 26 PHE F N 1
ATOM 5915 C CA . PHE B 2 26 ? -2.333 4.214 214.206 1.00 60.69 26 PHE F CA 1
ATOM 5916 C C . PHE B 2 26 ? -2.785 4.442 215.645 1.00 64.01 26 PHE F C 1
ATOM 5917 O O . PHE B 2 26 ? -3.720 5.198 215.897 1.00 64.86 26 PHE F O 1
ATOM 5925 N N . ALA B 2 27 ? -2.083 3.809 216.589 1.00 71.28 27 ALA F N 1
ATOM 5926 C CA . ALA B 2 27 ? -2.441 3.844 218.018 1.00 76.53 27 ALA F CA 1
ATOM 5927 C C . ALA B 2 27 ? -2.294 5.265 218.583 1.00 78.12 27 ALA F C 1
ATOM 5928 O O . ALA B 2 27 ? -1.604 6.096 218.009 1.00 67.21 27 ALA F O 1
ATOM 5930 N N . ALA B 2 28 ? -2.964 5.510 219.716 1.00 87.01 28 ALA F N 1
ATOM 5931 C CA . ALA B 2 28 ? -2.708 6.650 220.612 1.00 80.26 28 ALA F CA 1
ATOM 5932 C C . ALA B 2 28 ? -1.220 6.685 220.992 1.00 77.28 28 ALA F C 1
ATOM 5933 O O . ALA B 2 28 ? -0.607 5.643 221.184 1.00 69.86 28 ALA F O 1
ATOM 5935 N N . ILE B 2 29 ? -0.662 7.898 221.092 1.00 79.89 29 ILE F N 1
ATOM 5936 C CA . ILE B 2 29 ? 0.742 8.109 221.442 1.00 86.24 29 ILE F CA 1
ATOM 5937 C C . ILE B 2 29 ? 0.967 7.720 222.916 1.00 92.36 29 ILE F C 1
ATOM 5938 O O . ILE B 2 29 ? 2.121 7.546 223.343 1.00 91.01 29 ILE F O 1
ATOM 5943 N N . GLY B 2 30 ? -0.139 7.619 223.644 1.00 89.05 30 GLY F N 1
ATOM 5944 C CA . GLY B 2 30 ? -0.144 7.239 225.063 1.00 85.09 30 GLY F CA 1
ATOM 5945 C C . GLY B 2 30 ? 1.010 6.344 225.455 1.00 81.75 30 GLY F C 1
ATOM 5946 O O . GLY B 2 30 ? 2.149 6.736 225.272 1.00 74.99 30 GLY F O 1
ATOM 5947 N N . ALA B 2 31 ? 0.681 5.140 225.912 1.00 80.65 31 ALA F N 1
ATOM 5948 C CA . ALA B 2 31 ? 1.660 4.176 226.455 1.00 81.57 31 ALA F CA 1
ATOM 5949 C C . ALA B 2 31 ? 1.437 2.807 225.825 1.00 82.25 31 ALA F C 1
ATOM 5950 O O . ALA B 2 31 ? 0.664 2.719 224.864 1.00 76.06 31 ALA F O 1
ATOM 5952 N N . ILE B 2 32 ? 2.151 1.800 226.324 1.00 77.54 32 ILE F N 1
ATOM 5953 C CA . ILE B 2 32 ? 1.994 0.427 225.782 1.00 78.96 32 ILE F CA 1
ATOM 5954 C C . ILE B 2 32 ? 0.570 -0.032 226.047 1.00 74.81 32 ILE F C 1
ATOM 5955 O O . ILE B 2 32 ? 0.060 0.207 227.133 1.00 78.96 32 ILE F O 1
ATOM 5960 N N . ASP B 2 33 ? -0.040 -0.625 225.039 1.00 63.08 33 ASP F N 1
ATOM 5961 C CA . ASP B 2 33 ? -1.379 -1.247 225.134 1.00 62.00 33 ASP F CA 1
ATOM 5962 C C . ASP B 2 33 ? -1.584 -2.019 223.847 1.00 61.72 33 ASP F C 1
ATOM 5963 O O . ASP B 2 33 ? -1.001 -1.622 222.828 1.00 73.85 33 ASP F O 1
ATOM 5968 N N . SER B 2 34 ? -2.403 -3.054 223.854 1.00 61.43 34 SER F N 1
ATOM 5969 C CA . SER B 2 34 ? -2.765 -3.546 222.512 1.00 55.17 34 SER F CA 1
ATOM 5970 C C . SER B 2 34 ? -4.096 -2.831 222.317 1.00 55.76 34 SER F C 1
ATOM 5971 O O . SER B 2 34 ? -5.036 -3.183 223.001 1.00 53.94 34 SER F O 1
ATOM 5974 N N . PRO B 2 35 ? -4.194 -1.798 221.460 1.00 56.62 35 PRO F N 1
ATOM 5975 C CA . PRO B 2 35 ? -5.381 -0.959 221.387 1.00 54.60 35 PRO F CA 1
ATOM 5976 C C . PRO B 2 35 ? -6.617 -1.647 220.826 1.00 52.25 35 PRO F C 1
ATOM 5977 O O . PRO B 2 35 ? -6.465 -2.608 220.157 1.00 62.17 35 PRO F O 1
ATOM 5981 N N . VAL B 2 36 ? -7.793 -1.127 221.153 1.00 46.79 36 VAL F N 1
ATOM 5982 C CA . VAL B 2 36 ? -9.035 -1.703 220.647 1.00 43.12 36 VAL F CA 1
ATOM 5983 C C . VAL B 2 36 ? -9.630 -0.767 219.589 1.00 40.13 36 VAL F C 1
ATOM 5984 O O . VAL B 2 36 ? -9.424 0.405 219.627 1.00 40.62 36 VAL F O 1
ATOM 5988 N N . ILE B 2 37 ? -10.392 -1.329 218.659 1.00 42.50 37 ILE F N 1
ATOM 5989 C CA . ILE B 2 37 ? -10.943 -0.615 217.505 1.00 45.35 37 ILE F CA 1
ATOM 5990 C C . ILE B 2 37 ? -11.922 0.433 218.033 1.00 45.48 37 ILE F C 1
ATOM 5991 O O . ILE B 2 37 ? -12.797 0.106 218.884 1.00 48.19 37 ILE F O 1
ATOM 5996 N N . LYS B 2 38 ? -11.767 1.672 217.553 1.00 42.34 38 LYS F N 1
ATOM 5997 C CA . LYS B 2 38 ? -12.534 2.799 218.094 1.00 40.33 38 LYS F CA 1
ATOM 5998 C C . LYS B 2 38 ? -13.125 3.642 216.963 1.00 36.37 38 LYS F C 1
ATOM 5999 O O . LYS B 2 38 ? -12.519 3.814 215.937 1.00 33.46 38 LYS F O 1
ATOM 6005 N N . ASP B 2 39 ? -14.330 4.157 217.198 1.00 36.34 39 ASP F N 1
ATOM 6006 C CA . ASP B 2 39 ? -14.978 5.094 216.310 1.00 38.55 39 ASP F CA 1
ATOM 6007 C C . ASP B 2 39 ? -14.195 6.396 216.312 1.00 35.80 39 ASP F C 1
ATOM 6008 O O . ASP B 2 39 ? -14.034 7.003 217.354 1.00 34.40 39 ASP F O 1
ATOM 6013 N N . PRO B 2 40 ? -13.723 6.888 215.151 1.00 36.21 40 PRO F N 1
ATOM 6014 C CA . PRO B 2 40 ? -12.742 7.965 215.109 1.00 39.31 40 PRO F CA 1
ATOM 6015 C C . PRO B 2 40 ? -13.225 9.280 215.723 1.00 40.90 40 PRO F C 1
ATOM 6016 O O . PRO B 2 40 ? -12.421 9.993 216.273 1.00 42.30 40 PRO F O 1
ATOM 6020 N N . ILE B 2 41 ? -14.516 9.585 215.611 1.00 45.88 41 ILE F N 1
ATOM 6021 C CA . ILE B 2 41 ? -15.009 10.902 216.022 1.00 47.97 41 ILE F CA 1
ATOM 6022 C C . ILE B 2 41 ? -15.125 10.971 217.552 1.00 49.13 41 ILE F C 1
ATOM 6023 O O . ILE B 2 41 ? -14.752 11.962 218.146 1.00 46.93 41 ILE F O 1
ATOM 6028 N N . THR B 2 42 ? -15.627 9.902 218.179 1.00 51.24 42 THR F N 1
ATOM 6029 C CA . THR B 2 42 ? -15.881 9.858 219.628 1.00 49.72 42 THR F CA 1
ATOM 6030 C C . THR B 2 42 ? -14.765 9.127 220.389 1.00 46.43 42 THR F C 1
ATOM 6031 O O . THR B 2 42 ? -14.751 9.129 221.616 1.00 45.82 42 THR F O 1
ATOM 6035 N N . ASN B 2 43 ? -13.872 8.452 219.665 1.00 45.19 43 ASN F N 1
ATOM 6036 C CA . ASN B 2 43 ? -12.792 7.655 220.248 1.00 43.99 43 ASN F CA 1
ATOM 6037 C C . ASN B 2 43 ? -13.352 6.601 221.218 1.00 40.08 43 ASN F C 1
ATOM 6038 O O . ASN B 2 43 ? -12.615 6.116 222.053 1.00 38.51 43 ASN F O 1
ATOM 6043 N N . LEU B 2 44 ? -14.615 6.202 221.048 1.00 37.05 44 LEU F N 1
ATOM 6044 C CA . LEU B 2 44 ? -15.207 5.168 221.867 1.00 41.16 44 LEU F CA 1
ATOM 6045 C C . LEU B 2 44 ? -15.016 3.810 221.212 1.00 45.82 44 LEU F C 1
ATOM 6046 O O . LEU B 2 44 ? -14.877 3.709 220.000 1.00 50.41 44 LEU F O 1
ATOM 6051 N N . PRO B 2 45 ? -15.035 2.712 221.984 1.00 51.55 45 PRO F N 1
ATOM 6052 C CA . PRO B 2 45 ? -15.061 1.381 221.403 1.00 53.19 45 PRO F CA 1
ATOM 6053 C C . PRO B 2 45 ? -16.284 1.198 220.504 1.00 54.99 45 PRO F C 1
ATOM 6054 O O . PRO B 2 45 ? -17.342 1.772 220.745 1.00 58.68 45 PRO F O 1
ATOM 6058 N N . ILE B 2 46 ? -16.079 0.362 219.488 1.00 57.29 46 ILE F N 1
ATOM 6059 C CA . ILE B 2 46 ? -17.029 0.028 218.463 1.00 50.15 46 ILE F CA 1
ATOM 6060 C C . ILE B 2 46 ? -16.989 -1.500 218.341 1.00 43.74 46 ILE F C 1
ATOM 6061 O O . ILE B 2 46 ? -15.913 -2.094 218.523 1.00 49.35 46 ILE F O 1
ATOM 6066 N N . ILE B 2 47 ? -18.131 -2.133 218.068 1.00 37.07 47 ILE F N 1
ATOM 6067 C CA . ILE B 2 47 ? -18.126 -3.520 217.641 1.00 34.24 47 ILE F CA 1
ATOM 6068 C C . ILE B 2 47 ? -18.322 -3.549 216.137 1.00 35.10 47 ILE F C 1
ATOM 6069 O O . ILE B 2 47 ? -19.449 -3.434 215.680 1.00 32.88 47 ILE F O 1
ATOM 6074 N N . PRO B 2 48 ? -17.273 -3.772 215.320 1.00 38.43 48 PRO F N 1
ATOM 6075 C CA . PRO B 2 48 ? -17.432 -3.729 213.873 1.00 39.31 48 PRO F CA 1
ATOM 6076 C C . PRO B 2 48 ? -18.295 -4.909 213.409 1.00 38.43 48 PRO F C 1
ATOM 6077 O O . PRO B 2 48 ? -18.131 -6.045 213.871 1.00 41.52 48 PRO F O 1
ATOM 6081 N N . GLY B 2 49 ? -19.232 -4.617 212.520 1.00 38.78 49 GLY F N 1
ATOM 6082 C CA . GLY B 2 49 ? -20.131 -5.639 212.022 1.00 38.55 49 GLY F CA 1
ATOM 6083 C C . GLY B 2 49 ? -19.377 -6.776 211.361 1.00 37.83 49 GLY F C 1
ATOM 6084 O O . GLY B 2 49 ? -19.855 -7.891 211.315 1.00 36.53 49 GLY F O 1
ATOM 6085 N N . SER B 2 50 ? -18.193 -6.476 210.810 1.00 39.80 50 SER F N 1
ATOM 6086 C CA . SER B 2 50 ? -17.376 -7.480 210.153 1.00 42.30 50 SER F CA 1
ATOM 6087 C C . SER B 2 50 ? -17.059 -8.605 211.148 1.00 47.22 50 SER F C 1
ATOM 6088 O O . SER B 2 50 ? -17.150 -9.796 210.790 1.00 44.36 50 SER F O 1
ATOM 6091 N N . SER B 2 51 ? -16.713 -8.195 212.386 1.00 46.89 51 SER F N 1
ATOM 6092 C CA . SER B 2 51 ? -16.401 -9.094 213.477 1.00 46.11 51 SER F CA 1
ATOM 6093 C C . SER B 2 51 ? -17.609 -9.982 213.794 1.00 46.61 51 SER F C 1
ATOM 6094 O O . SER B 2 51 ? -17.485 -11.228 213.759 1.00 50.04 51 SER F O 1
ATOM 6097 N N . LEU B 2 52 ? -18.770 -9.367 214.065 1.00 44.66 52 LEU F N 1
ATOM 6098 C CA . LEU B 2 52 ? -20.005 -10.136 214.386 1.00 43.58 52 LEU F CA 1
ATOM 6099 C C . LEU B 2 52 ? -20.281 -11.180 213.303 1.00 44.53 52 LEU F C 1
ATOM 6100 O O . LEU B 2 52 ? -20.508 -12.353 213.603 1.00 54.63 52 LEU F O 1
ATOM 6105 N N . LYS B 2 53 ? -20.302 -10.727 212.045 1.00 44.06 53 LYS F N 1
ATOM 6106 C CA . LYS B 2 53 ? -20.645 -11.582 210.936 1.00 44.14 53 LYS F CA 1
ATOM 6107 C C . LYS B 2 53 ? -19.647 -12.735 210.887 1.00 45.69 53 LYS F C 1
ATOM 6108 O O . LYS B 2 53 ? -20.031 -13.876 210.847 1.00 42.40 53 LYS F O 1
ATOM 6114 N N . GLY B 2 54 ? -18.354 -12.406 210.892 1.00 51.48 54 GLY F N 1
ATOM 6115 C CA . GLY B 2 54 ? -17.318 -13.422 210.756 1.00 52.21 54 GLY F CA 1
ATOM 6116 C C . GLY B 2 54 ? -17.489 -14.528 211.786 1.00 49.99 54 GLY F C 1
ATOM 6117 O O . GLY B 2 54 ? -17.609 -15.708 211.434 1.00 49.54 54 GLY F O 1
ATOM 6118 N N . LYS B 2 55 ? -17.524 -14.132 213.064 1.00 50.45 55 LYS F N 1
ATOM 6119 C CA . LYS B 2 55 ? -17.530 -15.081 214.144 1.00 50.88 55 LYS F CA 1
ATOM 6120 C C . LYS B 2 55 ? -18.810 -15.924 214.083 1.00 52.21 55 LYS F C 1
ATOM 6121 O O . LYS B 2 55 ? -18.736 -17.155 214.157 1.00 52.24 55 LYS F O 1
ATOM 6127 N N . MET B 2 56 ? -19.970 -15.266 213.933 1.00 46.45 56 MET F N 1
ATOM 6128 C CA . MET B 2 56 ? -21.237 -15.978 213.873 1.00 42.49 56 MET F CA 1
ATOM 6129 C C . MET B 2 56 ? -21.215 -16.989 212.713 1.00 43.92 56 MET F C 1
ATOM 6130 O O . MET B 2 56 ? -21.742 -18.089 212.829 1.00 44.37 56 MET F O 1
ATOM 6135 N N . ARG B 2 57 ? -20.597 -16.617 211.590 1.00 46.24 57 ARG F N 1
ATOM 6136 C CA . ARG B 2 57 ? -20.594 -17.478 210.428 1.00 46.86 57 ARG F CA 1
ATOM 6137 C C . ARG B 2 57 ? -19.756 -18.733 210.697 1.00 47.28 57 ARG F C 1
ATOM 6138 O O . ARG B 2 57 ? -20.180 -19.849 210.421 1.00 46.92 57 ARG F O 1
ATOM 6146 N N . THR B 2 58 ? -18.548 -18.550 211.218 1.00 51.20 58 THR F N 1
ATOM 6147 C CA . THR B 2 58 ? -17.644 -19.681 211.418 1.00 57.83 58 THR F CA 1
ATOM 6148 C C . THR B 2 58 ? -18.183 -20.592 212.530 1.00 53.13 58 THR F C 1
ATOM 6149 O O . THR B 2 58 ? -17.935 -21.803 212.502 1.00 55.76 58 THR F O 1
ATOM 6153 N N . LEU B 2 59 ? -18.915 -20.018 213.492 1.00 48.60 59 LEU F N 1
ATOM 6154 C CA . LEU B 2 59 ? -19.605 -20.829 214.511 1.00 52.72 59 LEU F CA 1
ATOM 6155 C C . LEU B 2 59 ? -20.656 -21.712 213.821 1.00 54.31 59 LEU F C 1
ATOM 6156 O O . LEU B 2 59 ? -20.741 -22.917 214.067 1.00 53.22 59 LEU F O 1
ATOM 6161 N N . LEU B 2 60 ? -21.452 -21.079 212.949 1.00 51.53 60 LEU F N 1
ATOM 6162 C CA . LEU B 2 60 ? -22.600 -21.715 212.331 1.00 41.69 60 LEU F CA 1
ATOM 6163 C C . LEU B 2 60 ? -22.156 -22.755 211.314 1.00 41.82 60 LEU F C 1
ATOM 6164 O O . LEU B 2 60 ? -22.903 -23.651 211.035 1.00 42.92 60 LEU F O 1
ATOM 6169 N N . ALA B 2 61 ? -20.934 -22.646 210.790 1.00 48.18 61 ALA F N 1
ATOM 6170 C CA . ALA B 2 61 ? -20.422 -23.663 209.857 1.00 50.39 61 ALA F CA 1
ATOM 6171 C C . ALA B 2 61 ? -20.282 -25.010 210.580 1.00 57.57 61 ALA F C 1
ATOM 6172 O O . ALA B 2 61 ? -20.444 -26.064 209.955 1.00 53.56 61 ALA F O 1
ATOM 6174 N N . LYS B 2 62 ? -19.992 -24.963 211.889 1.00 69.01 62 LYS F N 1
ATOM 6175 C CA . LYS B 2 62 ? -19.780 -26.168 212.687 1.00 71.52 62 LYS F CA 1
ATOM 6176 C C . LYS B 2 62 ? -21.119 -26.895 212.872 1.00 71.34 62 LYS F C 1
ATOM 6177 O O . LYS B 2 62 ? -21.146 -28.111 212.966 1.00 83.76 62 LYS F O 1
ATOM 6183 N N . VAL B 2 63 ? -22.227 -26.150 212.882 1.00 61.06 63 VAL F N 1
ATOM 6184 C CA . VAL B 2 63 ? -23.536 -26.744 213.033 1.00 58.04 63 VAL F CA 1
ATOM 6185 C C . VAL B 2 63 ? -24.092 -27.161 211.669 1.00 59.60 63 VAL F C 1
ATOM 6186 O O . VAL B 2 63 ? -24.511 -28.297 211.523 1.00 68.65 63 VAL F O 1
ATOM 6190 N N . TYR B 2 64 ? -24.110 -26.240 210.696 1.00 58.73 64 TYR F N 1
ATOM 6191 C CA . TYR B 2 64 ? -25.022 -26.340 209.564 1.00 56.12 64 TYR F CA 1
ATOM 6192 C C . TYR B 2 64 ? -24.370 -26.855 208.275 1.00 57.41 64 TYR F C 1
ATOM 6193 O O . TYR B 2 64 ? -25.073 -26.988 207.273 1.00 57.10 64 TYR F O 1
ATOM 6202 N N . ASN B 2 65 ? -23.071 -27.170 208.271 1.00 60.73 65 ASN F N 1
ATOM 6203 C CA . ASN B 2 65 ? -22.453 -27.602 207.004 1.00 67.12 65 ASN F CA 1
ATOM 6204 C C . ASN B 2 65 ? -22.626 -29.112 206.795 1.00 80.33 65 ASN F C 1
ATOM 6205 O O . ASN B 2 65 ? -23.023 -29.521 205.712 1.00 92.54 65 ASN F O 1
ATOM 6210 N N . GLU B 2 66 ? -22.367 -29.920 207.829 1.00 89.81 66 GLU F N 1
ATOM 6211 C CA . GLU B 2 66 ? -22.403 -31.387 207.743 1.00 92.81 66 GLU F CA 1
ATOM 6212 C C . GLU B 2 66 ? -21.568 -31.871 206.542 1.00 91.23 66 GLU F C 1
ATOM 6213 O O . GLU B 2 66 ? -21.926 -32.807 205.863 1.00 98.34 66 GLU F O 1
ATOM 6219 N N . LYS B 2 67 ? -20.478 -31.148 206.286 1.00 90.33 67 LYS F N 1
ATOM 6220 C CA . LYS B 2 67 ? -19.237 -31.576 205.648 1.00 77.49 67 LYS F CA 1
ATOM 6221 C C . LYS B 2 67 ? -18.292 -30.370 205.779 1.00 75.10 67 LYS F C 1
ATOM 6222 O O . LYS B 2 67 ? -18.720 -29.235 205.522 1.00 74.97 67 LYS F O 1
ATOM 6224 N N . VAL B 2 68 ? -17.060 -30.594 206.253 1.00 70.07 68 VAL F N 1
ATOM 6225 C CA . VAL B 2 68 ? -16.132 -29.503 206.521 1.00 65.66 68 VAL F CA 1
ATOM 6226 C C . VAL B 2 68 ? -15.781 -28.822 205.184 1.00 64.29 68 VAL F C 1
ATOM 6227 O O . VAL B 2 68 ? -15.407 -29.487 204.208 1.00 62.19 68 VAL F O 1
ATOM 6231 N N . ALA B 2 69 ? -15.902 -27.491 205.170 1.00 60.98 69 ALA F N 1
ATOM 6232 C CA . ALA B 2 69 ? -15.672 -26.631 204.023 1.00 54.93 69 ALA F CA 1
ATOM 6233 C C . ALA B 2 69 ? -14.289 -25.979 204.158 1.00 49.70 69 ALA F C 1
ATOM 6234 O O . ALA B 2 69 ? -14.060 -25.238 205.104 1.00 46.72 69 ALA F O 1
ATOM 6236 N N . GLU B 2 70 ? -13.383 -26.259 203.218 1.00 49.11 70 GLU F N 1
ATOM 6237 C CA . GLU B 2 70 ? -12.052 -25.666 203.210 1.00 55.94 70 GLU F CA 1
ATOM 6238 C C . GLU B 2 70 ? -12.176 -24.133 203.227 1.00 57.92 70 GLU F C 1
ATOM 6239 O O . GLU B 2 70 ? -11.639 -23.499 204.135 1.00 61.71 70 GLU F O 1
ATOM 6245 N N . LYS B 2 71 ? -12.946 -23.568 202.282 1.00 60.36 71 LYS F N 1
ATOM 6246 C CA . LYS B 2 71 ? -13.110 -22.105 202.132 1.00 61.34 71 LYS F CA 1
ATOM 6247 C C . LYS B 2 71 ? -14.543 -21.727 202.504 1.00 60.06 71 LYS F C 1
ATOM 6248 O O . LYS B 2 71 ? -15.445 -22.547 202.348 1.00 58.56 71 LYS F O 1
ATOM 6254 N N . PRO B 2 72 ? -14.834 -20.463 202.918 1.00 58.14 72 PRO F N 1
ATOM 6255 C CA . PRO B 2 72 ? -16.218 -19.987 203.058 1.00 53.87 72 PRO F CA 1
ATOM 6256 C C . PRO B 2 72 ? -17.088 -20.079 201.785 1.00 53.04 72 PRO F C 1
ATOM 6257 O O . PRO B 2 72 ? -18.307 -20.089 201.886 1.00 50.06 72 PRO F O 1
ATOM 6261 N N . SER B 2 73 ? -16.456 -20.153 200.601 1.00 55.42 73 SER F N 1
ATOM 6262 C CA . SER B 2 73 ? -17.121 -20.440 199.318 1.00 53.07 73 SER F CA 1
ATOM 6263 C C . SER B 2 73 ? -17.811 -21.806 199.343 1.00 52.21 73 SER F C 1
ATOM 6264 O O . SER B 2 73 ? -18.694 -22.037 198.539 1.00 58.14 73 SER F O 1
ATOM 6267 N N . ASP B 2 74 ? -17.359 -22.705 200.228 1.00 53.50 74 ASP F N 1
ATOM 6268 C CA . ASP B 2 74 ? -17.754 -24.103 200.247 1.00 49.17 74 ASP F CA 1
ATOM 6269 C C . ASP B 2 74 ? -18.831 -24.330 201.317 1.00 46.83 74 ASP F C 1
ATOM 6270 O O . ASP B 2 74 ? -19.264 -25.466 201.520 1.00 43.48 74 ASP F O 1
ATOM 6275 N N . ASP B 2 75 ? -19.289 -23.259 201.979 1.00 45.66 75 ASP F N 1
ATOM 6276 C CA . ASP B 2 75 ? -20.347 -23.387 202.973 1.00 48.60 75 ASP F CA 1
ATOM 6277 C C . ASP B 2 75 ? -21.634 -23.873 202.300 1.00 49.58 75 ASP F C 1
ATOM 6278 O O . ASP B 2 75 ? -21.790 -23.812 201.088 1.00 56.00 75 ASP F O 1
ATOM 6283 N N . SER B 2 76 ? -22.554 -24.375 203.130 1.00 50.44 76 SER F N 1
ATOM 6284 C CA . SER B 2 76 ? -23.824 -24.913 202.675 1.00 53.63 76 SER F CA 1
ATOM 6285 C C . SER B 2 76 ? -24.684 -23.805 202.063 1.00 53.38 76 SER F C 1
ATOM 6286 O O . SER B 2 76 ? -24.509 -22.644 202.391 1.00 52.46 76 SER F O 1
ATOM 6289 N N . ASP B 2 77 ? -25.639 -24.198 201.222 1.00 55.20 77 ASP F N 1
ATOM 6290 C CA . ASP B 2 77 ? -26.567 -23.268 200.580 1.00 57.74 77 ASP F CA 1
ATOM 6291 C C . ASP B 2 77 ? -27.313 -22.427 201.622 1.00 57.12 77 ASP F C 1
ATOM 6292 O O . ASP B 2 77 ? -27.707 -21.321 201.330 1.00 59.21 77 ASP F O 1
ATOM 6297 N N . ILE B 2 78 ? -27.523 -22.970 202.820 1.00 59.07 78 ILE F N 1
ATOM 6298 C CA . ILE B 2 78 ? -28.254 -22.276 203.873 1.00 60.60 78 ILE F CA 1
ATOM 6299 C C . ILE B 2 78 ? -27.395 -21.111 204.387 1.00 55.50 78 ILE F C 1
ATOM 6300 O O . ILE B 2 78 ? -27.902 -20.036 204.644 1.00 54.75 78 ILE F O 1
ATOM 6305 N N . LEU B 2 79 ? -26.085 -21.326 204.521 1.00 53.11 79 LEU F N 1
ATOM 6306 C CA . LEU B 2 79 ? -25.200 -20.282 205.003 1.00 56.02 79 LEU F CA 1
ATOM 6307 C C . LEU B 2 79 ? -24.916 -19.291 203.874 1.00 54.47 79 LEU F C 1
ATOM 6308 O O . LEU B 2 79 ? -24.904 -18.098 204.097 1.00 53.27 79 LEU F O 1
ATOM 6313 N N . SER B 2 80 ? -24.669 -19.806 202.665 1.00 55.01 80 SER F N 1
ATOM 6314 C CA . SER B 2 80 ? -24.406 -18.961 201.503 1.00 49.81 80 SER F CA 1
ATOM 6315 C C . SER B 2 80 ? -25.609 -18.047 201.255 1.00 47.86 80 SER F C 1
ATOM 6316 O O . SER B 2 80 ? -25.456 -16.888 200.936 1.00 47.24 80 SER F O 1
ATOM 6319 N N . ARG B 2 81 ? -26.809 -18.593 201.438 1.00 49.41 81 ARG F N 1
ATOM 6320 C CA . ARG B 2 81 ? -28.057 -17.878 201.268 1.00 55.05 81 ARG F CA 1
ATOM 6321 C C . ARG B 2 81 ? -28.051 -16.630 202.156 1.00 53.99 81 ARG F C 1
ATOM 6322 O O . ARG B 2 81 ? -28.568 -15.604 201.766 1.00 59.16 81 ARG F O 1
ATOM 6330 N N . LEU B 2 82 ? -27.475 -16.735 203.355 1.00 49.54 82 LEU F N 1
ATOM 6331 C CA . LEU B 2 82 ? -27.630 -15.696 204.346 1.00 49.41 82 LEU F CA 1
ATOM 6332 C C . LEU B 2 82 ? -26.440 -14.734 204.331 1.00 54.36 82 LEU F C 1
ATOM 6333 O O . LEU B 2 82 ? -26.622 -13.531 204.440 1.00 63.35 82 LEU F O 1
ATOM 6338 N N . PHE B 2 83 ? -25.222 -15.272 204.257 1.00 58.03 83 PHE F N 1
ATOM 6339 C CA . PHE B 2 83 ? -24.010 -14.480 204.472 1.00 54.28 83 PHE F CA 1
ATOM 6340 C C . PHE B 2 83 ? -23.353 -14.090 203.149 1.00 49.40 83 PHE F C 1
ATOM 6341 O O . PHE B 2 83 ? -22.401 -13.311 203.154 1.00 48.46 83 PHE F O 1
ATOM 6349 N N . GLY B 2 84 ? -23.794 -14.702 202.049 1.00 45.23 84 GLY F N 1
ATOM 6350 C CA . GLY B 2 84 ? -23.295 -14.410 200.730 1.00 41.22 84 GLY F CA 1
ATOM 6351 C C . GLY B 2 84 ? -22.168 -15.342 200.353 1.00 39.38 84 GLY F C 1
ATOM 6352 O O . GLY B 2 84 ? -21.377 -15.720 201.197 1.00 38.44 84 GLY F O 1
ATOM 6353 N N . ASN B 2 85 ? -22.084 -15.650 199.058 1.00 41.87 85 ASN F N 1
ATOM 6354 C CA . ASN B 2 85 ? -21.042 -16.458 198.491 1.00 45.33 85 ASN F CA 1
ATOM 6355 C C . ASN B 2 85 ? -20.608 -15.809 197.180 1.00 46.12 85 ASN F C 1
ATOM 6356 O O . ASN B 2 85 ? -21.423 -15.663 196.305 1.00 44.84 85 ASN F O 1
ATOM 6361 N N . SER B 2 86 ? -19.336 -15.428 197.062 1.00 52.06 86 SER F N 1
ATOM 6362 C CA . SER B 2 86 ? -18.878 -14.669 195.893 1.00 55.07 86 SER F CA 1
ATOM 6363 C C . SER B 2 86 ? -18.798 -15.562 194.650 1.00 59.11 86 SER F C 1
ATOM 6364 O O . SER B 2 86 ? -18.860 -15.037 193.535 1.00 72.07 86 SER F O 1
ATOM 6367 N N . LYS B 2 87 ? -18.672 -16.882 194.843 1.00 58.26 87 LYS F N 1
ATOM 6368 C CA . LYS B 2 87 ? -18.409 -17.816 193.750 1.00 63.45 87 LYS F CA 1
ATOM 6369 C C . LYS B 2 87 ? -19.658 -18.642 193.404 1.00 65.54 87 LYS F C 1
ATOM 6370 O O . LYS B 2 87 ? -19.569 -19.581 192.628 1.00 75.92 87 LYS F O 1
ATOM 6376 N N . ASP B 2 88 ? -20.823 -18.279 193.947 1.00 64.57 88 ASP F N 1
ATOM 6377 C CA . ASP B 2 88 ? -22.096 -18.900 193.575 1.00 66.78 88 ASP F CA 1
ATOM 6378 C C . ASP B 2 88 ? -23.037 -17.803 193.063 1.00 67.03 88 ASP F C 1
ATOM 6379 O O . ASP B 2 88 ? -23.398 -16.912 193.801 1.00 73.10 88 ASP F O 1
ATOM 6384 N N . LYS B 2 89 ? -23.464 -17.918 191.800 1.00 68.16 89 LYS F N 1
ATOM 6385 C CA . LYS B 2 89 ? -24.261 -16.886 191.134 1.00 68.07 89 LYS F CA 1
ATOM 6386 C C . LYS B 2 89 ? -25.540 -16.585 191.932 1.00 62.38 89 LYS F C 1
ATOM 6387 O O . LYS B 2 89 ? -25.989 -15.437 191.941 1.00 54.39 89 LYS F O 1
ATOM 6389 N N . ARG B 2 90 ? -26.105 -17.598 192.604 1.00 57.68 90 ARG F N 1
ATOM 6390 C CA . ARG B 2 90 ? -27.417 -17.470 193.235 1.00 60.42 90 ARG F CA 1
ATOM 6391 C C . ARG B 2 90 ? -27.339 -16.622 194.504 1.00 52.97 90 ARG F C 1
ATOM 6392 O O . ARG B 2 90 ? -28.259 -15.873 194.812 1.00 50.74 90 ARG F O 1
ATOM 6400 N N . PHE B 2 91 ? -26.239 -16.771 195.239 1.00 50.24 91 PHE F N 1
ATOM 6401 C CA . PHE B 2 91 ? -26.109 -16.219 196.587 1.00 52.47 91 PHE F CA 1
ATOM 6402 C C . PHE B 2 91 ? -25.105 -15.054 196.623 1.00 49.57 91 PHE F C 1
ATOM 6403 O O . PHE B 2 91 ? -24.695 -14.632 197.684 1.00 41.70 91 PHE F O 1
ATOM 6411 N N . LYS B 2 92 ? -24.739 -14.503 195.466 1.00 52.82 92 LYS F N 1
ATOM 6412 C CA . LYS B 2 92 ? -23.728 -13.464 195.405 1.00 56.27 92 LYS F CA 1
ATOM 6413 C C . LYS B 2 92 ? -24.099 -12.344 196.372 1.00 56.20 92 LYS F C 1
ATOM 6414 O O . LYS B 2 92 ? -23.200 -11.692 196.896 1.00 57.51 92 LYS F O 1
ATOM 6420 N N . MET B 2 93 ? -25.400 -12.126 196.612 1.00 54.16 93 MET F N 1
ATOM 6421 C CA . MET B 2 93 ? -25.814 -11.101 197.555 1.00 57.56 93 MET F CA 1
ATOM 6422 C C . MET B 2 93 ? -26.668 -11.707 198.666 1.00 53.33 93 MET F C 1
ATOM 6423 O O . MET B 2 93 ? -27.688 -12.300 198.420 1.00 55.52 93 MET F O 1
ATOM 6428 N N . GLY B 2 94 ? -26.171 -11.572 199.895 1.00 50.79 94 GLY F N 1
ATOM 6429 C CA . GLY B 2 94 ? -26.700 -12.279 201.044 1.00 44.83 94 GLY F CA 1
ATOM 6430 C C . GLY B 2 94 ? -27.842 -11.521 201.675 1.00 40.34 94 GLY F C 1
ATOM 6431 O O . GLY B 2 94 ? -27.927 -10.323 201.566 1.00 40.97 94 GLY F O 1
ATOM 6432 N N . ARG B 2 95 ? -28.688 -12.222 202.417 1.00 40.16 95 ARG F N 1
ATOM 6433 C CA . ARG B 2 95 ? -29.925 -11.648 202.875 1.00 45.31 95 ARG F CA 1
ATOM 6434 C C . ARG B 2 95 ? -29.710 -10.901 204.183 1.00 45.38 95 ARG F C 1
ATOM 6435 O O . ARG B 2 95 ? -30.649 -10.328 204.669 1.00 55.01 95 ARG F O 1
ATOM 6443 N N . LEU B 2 96 ? -28.487 -10.919 204.727 1.00 43.12 96 LEU F N 1
ATOM 6444 C CA . LEU B 2 96 ? -28.207 -10.313 206.018 1.00 41.23 96 LEU F CA 1
ATOM 6445 C C . LEU B 2 96 ? -27.296 -9.101 205.850 1.00 40.50 96 LEU F C 1
ATOM 6446 O O . LEU B 2 96 ? -26.335 -9.151 205.102 1.00 40.73 96 LEU F O 1
ATOM 6451 N N . ILE B 2 97 ? -27.587 -8.048 206.613 1.00 38.67 97 ILE F N 1
ATOM 6452 C CA . ILE B 2 97 ? -26.735 -6.892 206.721 1.00 37.77 97 ILE F CA 1
ATOM 6453 C C . ILE B 2 97 ? -26.462 -6.674 208.206 1.00 36.46 97 ILE F C 1
ATOM 6454 O O . ILE B 2 97 ? -27.358 -6.231 208.920 1.00 37.28 97 ILE F O 1
ATOM 6459 N N . PHE B 2 98 ? -25.230 -6.965 208.636 1.00 37.53 98 PHE F N 1
ATOM 6460 C CA . PHE B 2 98 ? -24.750 -6.656 209.991 1.00 37.55 98 PHE F CA 1
ATOM 6461 C C . PHE B 2 98 ? -24.363 -5.177 210.032 1.00 35.45 98 PHE F C 1
ATOM 6462 O O . PHE B 2 98 ? -24.013 -4.608 209.015 1.00 39.45 98 PHE F O 1
ATOM 6470 N N . ARG B 2 99 ? -24.438 -4.565 211.211 1.00 35.15 99 ARG F N 1
ATOM 6471 C CA . ARG B 2 99 ? -24.138 -3.150 211.349 1.00 40.81 99 ARG F CA 1
ATOM 6472 C C . ARG B 2 99 ? -23.121 -2.951 212.476 1.00 40.83 99 ARG F C 1
ATOM 6473 O O . ARG B 2 99 ? -23.204 -3.630 213.499 1.00 40.27 99 ARG F O 1
ATOM 6481 N N . ASP B 2 100 ? -22.153 -2.050 212.243 1.00 37.33 100 ASP F N 1
ATOM 6482 C CA . ASP B 2 100 ? -21.265 -1.597 213.278 1.00 41.50 100 ASP F CA 1
ATOM 6483 C C . ASP B 2 100 ? -22.129 -1.219 214.492 1.00 46.17 100 ASP F C 1
ATOM 6484 O O . ASP B 2 100 ? -23.107 -0.470 214.369 1.00 55.15 100 ASP F O 1
ATOM 6489 N N . ALA B 2 101 ? -21.788 -1.772 215.660 1.00 43.90 101 ALA F N 1
ATOM 6490 C CA . ALA B 2 101 ? -22.498 -1.510 216.880 1.00 44.33 101 ALA F CA 1
ATOM 6491 C C . ALA B 2 101 ? -21.742 -0.448 217.677 1.00 45.65 101 ALA F C 1
ATOM 6492 O O . ALA B 2 101 ? -20.523 -0.489 217.759 1.00 46.44 101 ALA F O 1
ATOM 6494 N N . PHE B 2 102 ? -22.484 0.495 218.262 1.00 47.27 102 PHE F N 1
ATOM 6495 C CA . PHE B 2 102 ? -21.882 1.626 218.948 1.00 50.44 102 PHE F CA 1
ATOM 6496 C C . PHE B 2 102 ? -22.333 1.631 220.402 1.00 55.09 102 PHE F C 1
ATOM 6497 O O . PHE B 2 102 ? -23.385 1.093 220.753 1.00 55.56 102 PHE F O 1
ATOM 6505 N N . LEU B 2 103 ? -21.515 2.281 221.231 1.00 55.15 103 LEU F N 1
ATOM 6506 C CA . LEU B 2 103 ? -21.717 2.310 222.650 1.00 58.79 103 LEU F CA 1
ATOM 6507 C C . LEU B 2 103 ? -23.005 3.092 222.938 1.00 54.64 103 LEU F C 1
ATOM 6508 O O . LEU B 2 103 ? -23.093 4.280 222.593 1.00 61.16 103 LEU F O 1
ATOM 6513 N N . SER B 2 104 ? -23.992 2.429 223.558 1.00 49.58 104 SER F N 1
ATOM 6514 C CA . SER B 2 104 ? -25.260 3.076 223.836 1.00 48.11 104 SER F CA 1
ATOM 6515 C C . SER B 2 104 ? -25.207 3.842 225.164 1.00 49.00 104 SER F C 1
ATOM 6516 O O . SER B 2 104 ? -25.542 5.024 225.206 1.00 46.81 104 SER F O 1
ATOM 6519 N N . ASN B 2 105 ? -24.717 3.176 226.217 1.00 51.55 105 ASN F N 1
ATOM 6520 C CA . ASN B 2 105 ? -24.967 3.543 227.624 1.00 50.03 105 ASN F CA 1
ATOM 6521 C C . ASN B 2 105 ? -23.921 4.508 228.208 1.00 47.45 105 ASN F C 1
ATOM 6522 O O . ASN B 2 105 ? -23.825 4.631 229.410 1.00 53.57 105 ASN F O 1
ATOM 6527 N N . ALA B 2 106 ? -23.178 5.229 227.367 1.00 49.57 106 ALA F N 1
ATOM 6528 C CA . ALA B 2 106 ? -22.218 6.253 227.820 1.00 54.02 106 ALA F CA 1
ATOM 6529 C C . ALA B 2 106 ? -22.795 7.075 228.980 1.00 56.34 106 ALA F C 1
ATOM 6530 O O . ALA B 2 106 ? -22.072 7.384 229.906 1.00 65.14 106 ALA F O 1
ATOM 6532 N N . ASP B 2 107 ? -24.086 7.419 228.916 1.00 58.77 107 ASP F N 1
ATOM 6533 C CA . ASP B 2 107 ? -24.721 8.252 229.924 1.00 59.53 107 ASP F CA 1
ATOM 6534 C C . ASP B 2 107 ? -24.886 7.447 231.218 1.00 58.95 107 ASP F C 1
ATOM 6535 O O . ASP B 2 107 ? -24.552 7.943 232.290 1.00 57.41 107 ASP F O 1
ATOM 6540 N N . GLU B 2 108 ? -25.380 6.207 231.103 1.00 59.88 108 GLU F N 1
ATOM 6541 C CA . GLU B 2 108 ? -25.484 5.313 232.259 1.00 61.53 108 GLU F CA 1
ATOM 6542 C C . GLU B 2 108 ? -24.132 5.265 232.997 1.00 67.14 108 GLU F C 1
ATOM 6543 O O . GLU B 2 108 ? -24.087 5.362 234.224 1.00 69.60 108 GLU F O 1
ATOM 6549 N N . LEU B 2 109 ? -23.033 5.130 232.240 1.00 66.26 109 LEU F N 1
ATOM 6550 C CA . LEU B 2 109 ? -21.686 4.952 232.805 1.00 61.38 109 LEU F CA 1
ATOM 6551 C C . LEU B 2 109 ? -21.207 6.267 233.429 1.00 60.11 109 LEU F C 1
ATOM 6552 O O . LEU B 2 109 ? -20.600 6.262 234.495 1.00 64.62 109 LEU F O 1
ATOM 6557 N N . ASP B 2 110 ? -21.455 7.385 232.746 1.00 55.44 110 ASP F N 1
ATOM 6558 C CA . ASP B 2 110 ? -21.062 8.669 233.275 1.00 58.30 110 ASP F CA 1
ATOM 6559 C C . ASP B 2 110 ? -21.761 8.884 234.618 1.00 59.52 110 ASP F C 1
ATOM 6560 O O . ASP B 2 110 ? -21.171 9.443 235.534 1.00 57.38 110 ASP F O 1
ATOM 6565 N N . SER B 2 111 ? -23.006 8.409 234.733 1.00 62.29 111 SER F N 1
ATOM 6566 C CA . SER B 2 111 ? -23.760 8.474 235.994 1.00 68.38 111 SER F CA 1
ATOM 6567 C C . SER B 2 111 ? -23.105 7.589 237.069 1.00 77.89 111 SER F C 1
ATOM 6568 O O . SER B 2 111 ? -22.949 7.997 238.219 1.00 83.99 111 SER F O 1
ATOM 6571 N N . LEU B 2 112 ? -22.700 6.377 236.682 1.00 79.35 112 LEU F N 1
ATOM 6572 C CA . LEU B 2 112 ? -22.069 5.430 237.612 1.00 68.36 112 LEU F CA 1
ATOM 6573 C C . LEU B 2 112 ? -20.647 5.893 237.993 1.00 68.12 112 LEU F C 1
ATOM 6574 O O . LEU B 2 112 ? -20.003 5.270 238.832 1.00 64.33 112 LEU F O 1
ATOM 6579 N N . GLY B 2 113 ? -20.145 6.960 237.354 1.00 66.51 113 GLY F N 1
ATOM 6580 C CA . GLY B 2 113 ? -18.907 7.651 237.723 1.00 60.07 113 GLY F CA 1
ATOM 6581 C C . GLY B 2 113 ? -17.656 7.058 237.089 1.00 59.58 113 GLY F C 1
ATOM 6582 O O . GLY B 2 113 ? -16.593 7.172 237.705 1.00 57.52 113 GLY F O 1
ATOM 6583 N N . VAL B 2 114 ? -17.761 6.452 235.894 1.00 58.87 114 VAL F N 1
ATOM 6584 C CA . VAL B 2 114 ? -16.610 5.791 235.249 1.00 54.78 114 VAL F CA 1
ATOM 6585 C C . VAL B 2 114 ? -15.710 6.860 234.625 1.00 50.47 114 VAL F C 1
ATOM 6586 O O . VAL B 2 114 ? -16.193 7.845 234.136 1.00 55.12 114 VAL F O 1
ATOM 6590 N N . ARG B 2 115 ? -14.396 6.653 234.659 1.00 54.72 115 ARG F N 1
ATOM 6591 C CA . ARG B 2 115 ? -13.436 7.701 234.261 1.00 60.14 115 ARG F CA 1
ATOM 6592 C C . ARG B 2 115 ? -12.763 7.305 232.938 1.00 53.62 115 ARG F C 1
ATOM 6593 O O . ARG B 2 115 ? -11.907 8.017 232.439 1.00 47.78 115 ARG F O 1
ATOM 6601 N N . SER B 2 116 ? -13.170 6.164 232.379 1.00 48.73 116 SER F N 1
ATOM 6602 C CA . SER B 2 116 ? -12.702 5.696 231.083 1.00 46.89 116 SER F CA 1
ATOM 6603 C C . SER B 2 116 ? -13.643 4.597 230.599 1.00 51.05 116 SER F C 1
ATOM 6604 O O . SER B 2 116 ? -14.296 3.952 231.420 1.00 52.03 116 SER F O 1
ATOM 6607 N N . TYR B 2 117 ? -13.707 4.400 229.274 1.00 54.78 117 TYR F N 1
ATOM 6608 C CA . TYR B 2 117 ? -14.575 3.378 228.688 1.00 53.56 117 TYR F CA 1
ATOM 6609 C C . TYR B 2 117 ? -13.775 2.120 228.360 1.00 42.56 117 TYR F C 1
ATOM 6610 O O . TYR B 2 117 ? -14.355 1.151 227.847 1.00 36.65 117 TYR F O 1
ATOM 6619 N N . THR B 2 118 ? -12.465 2.163 228.635 1.00 39.28 118 THR F N 1
ATOM 6620 C CA . THR B 2 118 ? -11.599 1.018 228.429 1.00 40.59 118 THR F CA 1
ATOM 6621 C C . THR B 2 118 ? -10.672 0.857 229.637 1.00 41.75 118 THR F C 1
ATOM 6622 O O . THR B 2 118 ? -10.127 1.830 230.150 1.00 41.92 118 THR F O 1
ATOM 6626 N N . GLU B 2 119 ? -10.513 -0.397 230.063 1.00 43.06 119 GLU F N 1
ATOM 6627 C CA . GLU B 2 119 ? -9.584 -0.798 231.088 1.00 45.86 119 GLU F CA 1
ATOM 6628 C C . GLU B 2 119 ? -8.317 -1.318 230.393 1.00 42.10 119 GLU F C 1
ATOM 6629 O O . GLU B 2 119 ? -8.371 -1.825 229.270 1.00 45.46 119 GLU F O 1
ATOM 6635 N N . VAL B 2 120 ? -7.202 -1.244 231.107 1.00 37.38 120 VAL F N 1
ATOM 6636 C CA . VAL B 2 120 ? -5.990 -1.924 230.733 1.00 40.83 120 VAL F CA 1
ATOM 6637 C C . VAL B 2 120 ? -5.827 -3.151 231.631 1.00 39.54 120 VAL F C 1
ATOM 6638 O O . VAL B 2 120 ? -5.634 -3.008 232.838 1.00 39.72 120 VAL F O 1
ATOM 6642 N N . LYS B 2 121 ? -5.886 -4.346 231.039 1.00 40.22 121 LYS F N 1
ATOM 6643 C CA . LYS B 2 121 ? -5.709 -5.575 231.793 1.00 40.18 121 LYS F CA 1
ATOM 6644 C C . LYS B 2 121 ? -4.229 -5.983 231.776 1.00 41.45 121 LYS F C 1
ATOM 6645 O O . LYS B 2 121 ? -3.633 -6.098 230.717 1.00 36.99 121 LYS F O 1
ATOM 6651 N N . PHE B 2 122 ? -3.660 -6.156 232.977 1.00 44.89 122 PHE F N 1
ATOM 6652 C CA . PHE B 2 122 ? -2.288 -6.569 233.183 1.00 41.81 122 PHE F CA 1
ATOM 6653 C C . PHE B 2 122 ? -2.264 -8.084 233.378 1.00 41.08 122 PHE F C 1
ATOM 6654 O O . PHE B 2 122 ? -2.983 -8.622 234.211 1.00 42.52 122 PHE F O 1
ATOM 6662 N N . GLU B 2 123 ? -1.462 -8.751 232.554 1.00 41.06 123 GLU F N 1
ATOM 6663 C CA . GLU B 2 123 ? -1.303 -10.186 232.558 1.00 43.35 123 GLU F CA 1
ATOM 6664 C C . GLU B 2 123 ? 0.196 -10.475 232.490 1.00 44.89 123 GLU F C 1
ATOM 6665 O O . GLU B 2 123 ? 0.996 -9.593 232.222 1.00 43.38 123 GLU F O 1
ATOM 6671 N N . ASN B 2 124 ? 0.558 -11.722 232.778 1.00 46.18 124 ASN F N 1
ATOM 6672 C CA . ASN B 2 124 ? 1.911 -12.141 232.620 1.00 45.62 124 ASN F CA 1
ATOM 6673 C C . ASN B 2 124 ? 1.919 -13.607 232.195 1.00 48.50 124 ASN F C 1
ATOM 6674 O O . ASN B 2 124 ? 0.865 -14.285 232.127 1.00 42.87 124 ASN F O 1
ATOM 6679 N N . THR B 2 125 ? 3.136 -14.044 231.867 1.00 50.73 125 THR F N 1
ATOM 6680 C CA . THR B 2 125 ? 3.408 -15.384 231.532 1.00 54.21 125 THR F CA 1
ATOM 6681 C C . THR B 2 125 ? 4.596 -15.826 232.374 1.00 55.65 125 THR F C 1
ATOM 6682 O O . THR B 2 125 ? 5.542 -15.051 232.582 1.00 57.84 125 THR F O 1
ATOM 6686 N N . ILE B 2 126 ? 4.539 -17.082 232.819 1.00 56.81 126 ILE F N 1
ATOM 6687 C CA . ILE B 2 126 ? 5.603 -17.657 233.576 1.00 59.03 126 ILE F CA 1
ATOM 6688 C C . ILE B 2 126 ? 6.324 -18.681 232.695 1.00 55.22 126 ILE F C 1
ATOM 6689 O O . ILE B 2 126 ? 5.713 -19.637 232.197 1.00 51.06 126 ILE F O 1
ATOM 6694 N N . ASP B 2 127 ? 7.627 -18.454 232.499 1.00 48.04 127 ASP F N 1
ATOM 6695 C CA . ASP B 2 127 ? 8.482 -19.448 231.916 1.00 47.32 127 ASP F CA 1
ATOM 6696 C C . ASP B 2 127 ? 8.332 -20.725 232.738 1.00 49.47 127 ASP F C 1
ATOM 6697 O O . ASP B 2 127 ? 8.342 -20.683 233.967 1.00 57.20 127 ASP F O 1
ATOM 6702 N N . ARG B 2 128 ? 8.194 -21.854 232.037 1.00 51.21 128 ARG F N 1
ATOM 6703 C CA . ARG B 2 128 ? 7.865 -23.118 232.654 1.00 52.62 128 ARG F CA 1
ATOM 6704 C C . ARG B 2 128 ? 9.122 -23.786 233.233 1.00 55.43 128 ARG F C 1
ATOM 6705 O O . ARG B 2 128 ? 8.979 -24.661 234.080 1.00 64.62 128 ARG F O 1
ATOM 6713 N N . ILE B 2 129 ? 10.332 -23.389 232.803 1.00 50.79 129 ILE F N 1
ATOM 6714 C CA . ILE B 2 129 ? 11.562 -23.871 233.455 1.00 44.88 129 ILE F CA 1
ATOM 6715 C C . ILE B 2 129 ? 12.111 -22.786 234.386 1.00 44.78 129 ILE F C 1
ATOM 6716 O O . ILE B 2 129 ? 12.373 -23.029 235.564 1.00 48.34 129 ILE F O 1
ATOM 6718 N N . THR B 2 130 ? 12.296 -21.575 233.864 1.00 43.32 130 THR F N 1
ATOM 6719 C CA . THR B 2 130 ? 13.051 -20.550 234.583 1.00 41.11 130 THR F CA 1
ATOM 6720 C C . THR B 2 130 ? 12.182 -19.871 235.651 1.00 42.01 130 THR F C 1
ATOM 6721 O O . THR B 2 130 ? 12.723 -19.191 236.530 1.00 44.06 130 THR F O 1
ATOM 6723 N N . ALA B 2 131 ? 10.848 -20.023 235.556 1.00 40.19 131 ALA F N 1
ATOM 6724 C CA . ALA B 2 131 ? 9.901 -19.372 236.480 1.00 37.17 131 ALA F CA 1
ATOM 6725 C C . ALA B 2 131 ? 9.900 -17.844 236.326 1.00 38.32 131 ALA F C 1
ATOM 6726 O O . ALA B 2 131 ? 9.224 -17.170 237.064 1.00 36.14 131 ALA F O 1
ATOM 6728 N N . GLU B 2 132 ? 10.635 -17.313 235.348 1.00 44.58 132 GLU F N 1
ATOM 6729 C CA . GLU B 2 132 ? 10.735 -15.874 235.090 1.00 43.29 132 GLU F CA 1
ATOM 6730 C C . GLU B 2 132 ? 9.369 -15.385 234.625 1.00 39.61 132 GLU F C 1
ATOM 6731 O O . GLU B 2 132 ? 8.657 -16.157 233.976 1.00 38.72 132 GLU F O 1
ATOM 6737 N N . ALA B 2 133 ? 9.007 -14.151 234.983 1.00 43.04 133 ALA F N 1
ATOM 6738 C CA . ALA B 2 133 ? 7.690 -13.603 234.608 1.00 50.63 133 ALA F CA 1
ATOM 6739 C C . ALA B 2 133 ? 7.862 -12.511 233.544 1.00 55.21 133 ALA F C 1
ATOM 6740 O O . ALA B 2 133 ? 8.667 -11.584 233.714 1.00 55.32 133 ALA F O 1
ATOM 6742 N N . ASN B 2 134 ? 7.104 -12.614 232.450 1.00 55.44 134 ASN F N 1
ATOM 6743 C CA . ASN B 2 134 ? 7.093 -11.569 231.450 1.00 58.47 134 ASN F CA 1
ATOM 6744 C C . ASN B 2 134 ? 5.708 -10.936 231.430 1.00 54.11 134 ASN F C 1
ATOM 6745 O O . ASN B 2 134 ? 4.743 -11.588 231.067 1.00 54.75 134 ASN F O 1
ATOM 6750 N N . PRO B 2 135 ? 5.576 -9.647 231.810 1.00 52.40 135 PRO F N 1
ATOM 6751 C CA . PRO B 2 135 ? 4.283 -8.986 231.875 1.00 51.53 135 PRO F CA 1
ATOM 6752 C C . PRO B 2 135 ? 3.864 -8.337 230.551 1.00 52.55 135 PRO F C 1
ATOM 6753 O O . PRO B 2 135 ? 4.670 -8.069 229.688 1.00 51.99 135 PRO F O 1
ATOM 6757 N N . ARG B 2 136 ? 2.578 -8.024 230.476 1.00 56.27 136 ARG F N 1
ATOM 6758 C CA . ARG B 2 136 ? 1.883 -7.766 229.247 1.00 50.77 136 ARG F CA 1
ATOM 6759 C C . ARG B 2 136 ? 0.645 -6.947 229.614 1.00 46.10 136 ARG F C 1
ATOM 6760 O O . ARG B 2 136 ? -0.069 -7.307 230.517 1.00 41.92 136 ARG F O 1
ATOM 6768 N N . GLN B 2 137 ? 0.429 -5.810 228.957 1.00 49.09 137 GLN F N 1
ATOM 6769 C CA . GLN B 2 137 ? -0.795 -5.019 229.168 1.00 51.81 137 GLN F CA 1
ATOM 6770 C C . GLN B 2 137 ? -1.623 -5.093 227.877 1.00 52.54 137 GLN F C 1
ATOM 6771 O O . GLN B 2 137 ? -1.046 -5.062 226.769 1.00 54.61 137 GLN F O 1
ATOM 6777 N N . ILE B 2 138 ? -2.949 -5.223 228.008 1.00 46.18 138 ILE F N 1
ATOM 6778 C CA . ILE B 2 138 ? -3.806 -5.296 226.848 1.00 45.22 138 ILE F CA 1
ATOM 6779 C C . ILE B 2 138 ? -5.154 -4.645 227.164 1.00 43.13 138 ILE F C 1
ATOM 6780 O O . ILE B 2 138 ? -5.702 -4.889 228.222 1.00 47.68 138 ILE F O 1
ATOM 6785 N N . GLU B 2 139 ? -5.649 -3.836 226.210 1.00 41.27 139 GLU F N 1
ATOM 6786 C CA . GLU B 2 139 ? -6.798 -2.959 226.393 1.00 40.34 139 GLU F CA 1
ATOM 6787 C C . GLU B 2 139 ? -8.076 -3.769 226.173 1.00 40.00 139 GLU F C 1
ATOM 6788 O O . GLU B 2 139 ? -8.124 -4.598 225.271 1.00 37.13 139 GLU F O 1
ATOM 6794 N N . ARG B 2 140 ? -9.093 -3.494 226.999 1.00 37.41 140 ARG F N 1
ATOM 6795 C CA . ARG B 2 140 ? -10.410 -4.017 226.801 1.00 38.56 140 ARG F CA 1
ATOM 6796 C C . ARG B 2 140 ? -11.422 -2.879 226.931 1.00 43.27 140 ARG F C 1
ATOM 6797 O O . ARG B 2 140 ? -11.180 -1.941 227.702 1.00 41.20 140 ARG F O 1
ATOM 6805 N N . ALA B 2 141 ? -12.550 -2.995 226.208 1.00 41.97 141 ALA F N 1
ATOM 6806 C CA . ALA B 2 141 ? -13.725 -2.194 226.487 1.00 42.80 141 ALA F CA 1
ATOM 6807 C C . ALA B 2 141 ? -14.343 -2.695 227.797 1.00 43.52 141 ALA F C 1
ATOM 6808 O O . ALA B 2 141 ? -14.510 -3.903 227.964 1.00 38.58 141 ALA F O 1
ATOM 6810 N N . ILE B 2 142 ? -14.691 -1.772 228.698 1.00 46.87 142 ILE F N 1
ATOM 6811 C CA . ILE B 2 142 ? -15.028 -2.144 230.067 1.00 52.50 142 ILE F CA 1
ATOM 6812 C C . ILE B 2 142 ? -16.292 -3.013 230.075 1.00 59.51 142 ILE F C 1
ATOM 6813 O O . ILE B 2 142 ? -17.064 -2.992 229.121 1.00 58.43 142 ILE F O 1
ATOM 6818 N N . ARG B 2 143 ? -16.447 -3.758 231.173 1.00 63.69 143 ARG F N 1
ATOM 6819 C CA . ARG B 2 143 ? -17.345 -4.871 231.301 1.00 60.87 143 ARG F CA 1
ATOM 6820 C C . ARG B 2 143 ? -18.799 -4.448 231.115 1.00 66.33 143 ARG F C 1
ATOM 6821 O O . ARG B 2 143 ? -19.403 -4.968 230.207 1.00 87.51 143 ARG F O 1
ATOM 6829 N N . ASN B 2 144 ? -19.399 -3.560 231.919 1.00 62.51 144 ASN F N 1
ATOM 6830 C CA . ASN B 2 144 ? -20.866 -3.438 231.755 1.00 63.18 144 ASN F CA 1
ATOM 6831 C C . ASN B 2 144 ? -21.262 -2.465 230.634 1.00 59.56 144 ASN F C 1
ATOM 6832 O O . ASN B 2 144 ? -22.312 -1.821 230.744 1.00 56.15 144 ASN F O 1
ATOM 6837 N N . SER B 2 145 ? -20.442 -2.396 229.579 1.00 58.34 145 SER F N 1
ATOM 6838 C CA . SER B 2 145 ? -20.722 -1.595 228.411 1.00 52.40 145 SER F CA 1
ATOM 6839 C C . SER B 2 145 ? -21.832 -2.270 227.616 1.00 48.09 145 SER F C 1
ATOM 6840 O O . SER B 2 145 ? -21.913 -3.497 227.612 1.00 36.62 145 SER F O 1
ATOM 6843 N N . THR B 2 146 ? -22.677 -1.445 226.974 1.00 50.57 146 THR F N 1
ATOM 6844 C CA . THR B 2 146 ? -23.717 -1.926 226.082 1.00 49.70 146 THR F CA 1
ATOM 6845 C C . THR B 2 146 ? -23.603 -1.203 224.741 1.00 49.38 146 THR F C 1
ATOM 6846 O O . THR B 2 146 ? -23.230 -0.032 224.663 1.00 46.61 146 THR F O 1
ATOM 6850 N N . PHE B 2 147 ? -23.972 -1.943 223.687 1.00 53.52 147 PHE F N 1
ATOM 6851 C CA . PHE B 2 147 ? -23.865 -1.529 222.303 1.00 56.52 147 PHE F CA 1
ATOM 6852 C C . PHE B 2 147 ? -25.203 -1.783 221.602 1.00 61.12 147 PHE F C 1
ATOM 6853 O O . PHE B 2 147 ? -25.782 -2.858 221.759 1.00 67.97 147 PHE F O 1
ATOM 6861 N N . ASP B 2 148 ? -25.670 -0.806 220.810 1.00 59.10 148 ASP F N 1
ATOM 6862 C CA . ASP B 2 148 ? -26.851 -0.959 219.959 1.00 50.35 148 ASP F CA 1
ATOM 6863 C C . ASP B 2 148 ? -26.537 -1.968 218.850 1.00 48.32 148 ASP F C 1
ATOM 6864 O O . ASP B 2 148 ? -25.599 -1.786 218.102 1.00 48.86 148 ASP F O 1
ATOM 6869 N N . PHE B 2 149 ? -27.352 -3.020 218.750 1.00 46.47 149 PHE F N 1
ATOM 6870 C CA . PHE B 2 149 ? -27.173 -4.060 217.762 1.00 47.32 149 PHE F CA 1
ATOM 6871 C C . PHE B 2 149 ? -28.320 -4.016 216.756 1.00 51.98 149 PHE F C 1
ATOM 6872 O O . PHE B 2 149 ? -29.493 -3.887 217.153 1.00 55.49 149 PHE F O 1
ATOM 6880 N N . GLU B 2 150 ? -27.953 -4.162 215.475 1.00 50.52 150 GLU F N 1
ATOM 6881 C CA . GLU B 2 150 ? -28.860 -4.074 214.360 1.00 46.77 150 GLU F CA 1
ATOM 6882 C C . GLU B 2 150 ? -28.436 -5.083 213.301 1.00 46.75 150 GLU F C 1
ATOM 6883 O O . GLU B 2 150 ? -27.299 -5.131 212.932 1.00 54.09 150 GLU F O 1
ATOM 6889 N N . LEU B 2 151 ? -29.381 -5.895 212.840 1.00 49.53 151 LEU F N 1
ATOM 6890 C CA . LEU B 2 151 ? -29.162 -6.837 211.752 1.00 51.60 151 LEU F CA 1
ATOM 6891 C C . LEU B 2 151 ? -30.392 -6.809 210.827 1.00 53.09 151 LEU F C 1
ATOM 6892 O O . LEU B 2 151 ? -31.504 -6.843 211.297 1.00 62.99 151 LEU F O 1
ATOM 6897 N N . ILE B 2 152 ? -30.181 -6.730 209.515 1.00 49.30 152 ILE F N 1
ATOM 6898 C CA . ILE B 2 152 ? -31.272 -6.576 208.560 1.00 47.44 152 ILE F CA 1
ATOM 6899 C C . ILE B 2 152 ? -31.420 -7.857 207.741 1.00 45.85 152 ILE F C 1
ATOM 6900 O O . ILE B 2 152 ? -30.436 -8.365 207.205 1.00 40.90 152 ILE F O 1
ATOM 6905 N N . TYR B 2 153 ? -32.663 -8.346 207.654 1.00 44.98 153 TYR F N 1
ATOM 6906 C CA . TYR B 2 153 ? -32.981 -9.536 206.886 1.00 48.12 153 TYR F CA 1
ATOM 6907 C C . TYR B 2 153 ? -33.958 -9.161 205.770 1.00 56.74 153 TYR F C 1
ATOM 6908 O O . TYR B 2 153 ? -34.909 -8.392 206.008 1.00 68.54 153 TYR F O 1
ATOM 6917 N N . GLU B 2 154 ? -33.711 -9.716 204.572 1.00 51.06 154 GLU F N 1
ATOM 6918 C CA . GLU B 2 154 ? -34.410 -9.336 203.358 1.00 52.65 154 GLU F CA 1
ATOM 6919 C C . GLU B 2 154 ? -35.181 -10.558 202.846 1.00 54.36 154 GLU F C 1
ATOM 6920 O O . GLU B 2 154 ? -34.573 -11.585 202.542 1.00 60.88 154 GLU F O 1
ATOM 6926 N N . ILE B 2 155 ? -36.506 -10.439 202.749 1.00 56.33 155 ILE F N 1
ATOM 6927 C CA . ILE B 2 155 ? -37.265 -11.479 202.115 1.00 61.99 155 ILE F CA 1
ATOM 6928 C C . ILE B 2 155 ? -37.572 -11.066 200.675 1.00 66.66 155 ILE F C 1
ATOM 6929 O O . ILE B 2 155 ? -38.312 -10.104 200.449 1.00 60.80 155 ILE F O 1
ATOM 6934 N N . THR B 2 156 ? -36.982 -11.836 199.747 1.00 72.11 156 THR F N 1
ATOM 6935 C CA . THR B 2 156 ? -37.299 -11.902 198.339 1.00 74.38 156 THR F CA 1
ATOM 6936 C C . THR B 2 156 ? -37.150 -13.381 197.975 1.00 82.64 156 THR F C 1
ATOM 6937 O O . THR B 2 156 ? -36.259 -14.044 198.536 1.00 93.75 156 THR F O 1
ATOM 6941 N N . ASP B 2 157 ? -37.984 -13.906 197.071 1.00 89.58 157 ASP F N 1
ATOM 6942 C CA . ASP B 2 157 ? -37.779 -15.287 196.539 1.00 99.53 157 ASP F CA 1
ATOM 6943 C C . ASP B 2 157 ? -37.262 -16.232 197.644 1.00 100.95 157 ASP F C 1
ATOM 6944 O O . ASP B 2 157 ? -36.089 -16.676 197.681 1.00 93.72 157 ASP F O 1
ATOM 6949 N N . GLU B 2 158 ? -38.159 -16.558 198.565 1.00 98.31 158 GLU F N 1
ATOM 6950 C CA . GLU B 2 158 ? -37.938 -17.637 199.500 1.00 88.35 158 GLU F CA 1
ATOM 6951 C C . GLU B 2 158 ? -39.321 -18.156 199.910 1.00 93.15 158 GLU F C 1
ATOM 6952 O O . GLU B 2 158 ? -40.230 -17.355 200.223 1.00 95.93 158 GLU F O 1
ATOM 6954 N N . ASN B 2 159 ? -39.490 -19.483 199.868 1.00 86.05 159 ASN F N 1
ATOM 6955 C CA . ASN B 2 159 ? -40.627 -20.139 200.487 1.00 82.81 159 ASN F CA 1
ATOM 6956 C C . ASN B 2 159 ? -40.736 -19.591 201.917 1.00 92.23 159 ASN F C 1
ATOM 6957 O O . ASN B 2 159 ? -39.731 -19.604 202.638 1.00 99.91 159 ASN F O 1
ATOM 6959 N N . GLU B 2 160 ? -41.928 -19.143 202.346 1.00 95.29 160 GLU F N 1
ATOM 6960 C CA . GLU B 2 160 ? -42.163 -18.763 203.751 1.00 93.04 160 GLU F CA 1
ATOM 6961 C C . GLU B 2 160 ? -41.480 -19.780 204.690 1.00 110.90 160 GLU F C 1
ATOM 6962 O O . GLU B 2 160 ? -40.977 -19.397 205.736 1.00 121.33 160 GLU F O 1
ATOM 6964 N N . ASN B 2 161 ? -41.448 -21.065 204.302 1.00 126.26 161 ASN F N 1
ATOM 6965 C CA . ASN B 2 161 ? -40.729 -22.116 205.028 1.00 126.29 161 ASN F CA 1
ATOM 6966 C C . ASN B 2 161 ? -39.213 -21.871 204.983 1.00 119.89 161 ASN F C 1
ATOM 6967 O O . ASN B 2 161 ? -38.507 -22.162 205.967 1.00 133.33 161 ASN F O 1
ATOM 6972 N N . GLN B 2 162 ? -38.705 -21.328 203.869 1.00 95.40 162 GLN F N 1
ATOM 6973 C CA . GLN B 2 162 ? -37.285 -20.939 203.771 1.00 83.20 162 GLN F CA 1
ATOM 6974 C C . GLN B 2 162 ? -36.987 -19.804 204.772 1.00 79.09 162 GLN F C 1
ATOM 6975 O O . GLN B 2 162 ? -35.983 -19.812 205.466 1.00 82.09 162 GLN F O 1
ATOM 6981 N N . VAL B 2 163 ? -37.895 -18.836 204.877 1.00 70.69 163 VAL F N 1
ATOM 6982 C CA . VAL B 2 163 ? -37.802 -17.761 205.867 1.00 62.38 163 VAL F CA 1
ATOM 6983 C C . VAL B 2 163 ? -37.732 -18.364 207.280 1.00 63.37 163 VAL F C 1
ATOM 6984 O O . VAL B 2 163 ? -36.978 -17.899 208.112 1.00 66.50 163 VAL F O 1
ATOM 6988 N N . GLU B 2 164 ? -38.545 -19.392 207.540 1.00 65.46 164 GLU F N 1
ATOM 6989 C CA . GLU B 2 164 ? -38.540 -20.101 208.810 1.00 65.80 164 GLU F CA 1
ATOM 6990 C C . GLU B 2 164 ? -37.119 -20.616 209.090 1.00 61.01 164 GLU F C 1
ATOM 6991 O O . GLU B 2 164 ? -36.553 -20.288 210.128 1.00 54.69 164 GLU F O 1
ATOM 6997 N N . GLU B 2 165 ? -36.555 -21.403 208.153 1.00 58.15 165 GLU F N 1
ATOM 6998 C CA . GLU B 2 165 ? -35.230 -22.000 208.298 1.00 60.15 165 GLU F CA 1
ATOM 6999 C C . GLU B 2 165 ? -34.212 -20.898 208.591 1.00 59.31 165 GLU F C 1
ATOM 7000 O O . GLU B 2 165 ? -33.396 -21.037 209.495 1.00 62.66 165 GLU F O 1
ATOM 7006 N N . ASP B 2 166 ? -34.274 -19.810 207.813 1.00 65.73 166 ASP F N 1
ATOM 7007 C CA . ASP B 2 166 ? -33.359 -18.655 207.974 1.00 66.57 166 ASP F CA 1
ATOM 7008 C C . ASP B 2 166 ? -33.431 -18.134 209.418 1.00 61.75 166 ASP F C 1
ATOM 7009 O O . ASP B 2 166 ? -32.405 -17.949 210.061 1.00 66.06 166 ASP F O 1
ATOM 7014 N N . PHE B 2 167 ? -34.647 -17.949 209.933 1.00 58.73 167 PHE F N 1
ATOM 7015 C CA . PHE B 2 167 ? -34.835 -17.495 211.298 1.00 57.55 167 PHE F CA 1
ATOM 7016 C C . PHE B 2 167 ? -34.199 -18.468 212.285 1.00 57.54 167 PHE F C 1
ATOM 7017 O O . PHE B 2 167 ? -33.530 -18.023 213.203 1.00 54.29 167 PHE F O 1
ATOM 7025 N N . LYS B 2 168 ? -34.383 -19.776 212.068 1.00 61.63 168 LYS F N 1
ATOM 7026 C CA . LYS B 2 168 ? -33.724 -20.805 212.912 1.00 59.88 168 LYS F CA 1
ATOM 7027 C C . LYS B 2 168 ? -32.224 -20.508 212.917 1.00 59.94 168 LYS F C 1
ATOM 7028 O O . LYS B 2 168 ? -31.614 -20.453 213.989 1.00 65.02 168 LYS F O 1
ATOM 7030 N N . VAL B 2 169 ? -31.645 -20.281 211.727 1.00 54.64 169 VAL F N 1
ATOM 7031 C CA . VAL B 2 169 ? -30.201 -20.139 211.622 1.00 48.46 169 VAL F CA 1
ATOM 7032 C C . VAL B 2 169 ? -29.754 -18.874 212.353 1.00 45.77 169 VAL F C 1
ATOM 7033 O O . VAL B 2 169 ? -28.722 -18.898 213.009 1.00 48.72 169 VAL F O 1
ATOM 7037 N N . ILE B 2 170 ? -30.546 -17.806 212.272 1.00 45.70 170 ILE F N 1
ATOM 7038 C CA . ILE B 2 170 ? -30.187 -16.560 212.918 1.00 46.04 170 ILE F CA 1
ATOM 7039 C C . ILE B 2 170 ? -30.183 -16.761 214.437 1.00 47.18 170 ILE F C 1
ATOM 7040 O O . ILE B 2 170 ? -29.254 -16.303 215.101 1.00 50.99 170 ILE F O 1
ATOM 7045 N N . ARG B 2 171 ? -31.180 -17.476 214.969 1.00 49.71 171 ARG F N 1
ATOM 7046 C CA . ARG B 2 171 ? -31.312 -17.639 216.417 1.00 58.51 171 ARG F CA 1
ATOM 7047 C C . ARG B 2 171 ? -30.193 -18.543 216.942 1.00 53.95 171 ARG F C 1
ATOM 7048 O O . ARG B 2 171 ? -29.619 -18.280 218.001 1.00 55.22 171 ARG F O 1
ATOM 7056 N N . ASP B 2 172 ? -29.879 -19.598 216.187 1.00 51.65 172 ASP F N 1
ATOM 7057 C CA . ASP B 2 172 ? -28.773 -20.485 216.526 1.00 53.83 172 ASP F CA 1
ATOM 7058 C C . ASP B 2 172 ? -27.472 -19.674 216.560 1.00 56.58 172 ASP F C 1
ATOM 7059 O O . ASP B 2 172 ? -26.677 -19.801 217.492 1.00 53.86 172 ASP F O 1
ATOM 7064 N N . GLY B 2 173 ? -27.287 -18.820 215.552 1.00 61.80 173 GLY F N 1
ATOM 7065 C CA . GLY B 2 173 ? -26.110 -17.974 215.466 1.00 64.33 173 GLY F CA 1
ATOM 7066 C C . GLY B 2 173 ? -25.918 -17.106 216.703 1.00 65.05 173 GLY F C 1
ATOM 7067 O O . GLY B 2 173 ? -24.840 -17.073 217.289 1.00 70.11 173 GLY F O 1
ATOM 7068 N N . LEU B 2 174 ? -26.973 -16.402 217.114 1.00 64.13 174 LEU F N 1
ATOM 7069 C CA . LEU B 2 174 ? -26.870 -15.511 218.247 1.00 63.10 174 LEU F CA 1
ATOM 7070 C C . LEU B 2 174 ? -26.591 -16.317 219.524 1.00 60.61 174 LEU F C 1
ATOM 7071 O O . LEU B 2 174 ? -25.733 -15.937 220.315 1.00 61.67 174 LEU F O 1
ATOM 7076 N N . LYS B 2 175 ? -27.302 -17.439 219.711 1.00 59.77 175 LYS F N 1
ATOM 7077 C CA . LYS B 2 175 ? -27.100 -18.242 220.919 1.00 61.58 175 LYS F CA 1
ATOM 7078 C C . LYS B 2 175 ? -25.643 -18.723 220.940 1.00 60.19 175 LYS F C 1
ATOM 7079 O O . LYS B 2 175 ? -24.990 -18.678 221.987 1.00 57.68 175 LYS F O 1
ATOM 7081 N N . LEU B 2 176 ? -25.128 -19.133 219.773 1.00 55.76 176 LEU F N 1
ATOM 7082 C CA . LEU B 2 176 ? -23.774 -19.659 219.693 1.00 55.14 176 LEU F CA 1
ATOM 7083 C C . LEU B 2 176 ? -22.764 -18.572 220.078 1.00 55.98 176 LEU F C 1
ATOM 7084 O O . LEU B 2 176 ? -21.762 -18.866 220.727 1.00 61.64 176 LEU F O 1
ATOM 7089 N N . LEU B 2 177 ? -23.039 -17.322 219.703 1.00 57.40 177 LEU F N 1
ATOM 7090 C CA . LEU B 2 177 ? -22.191 -16.202 220.118 1.00 58.24 177 LEU F CA 1
ATOM 7091 C C . LEU B 2 177 ? -22.214 -16.063 221.646 1.00 58.93 177 LEU F C 1
ATOM 7092 O O . LEU B 2 177 ? -21.201 -15.746 222.265 1.00 55.94 177 LEU F O 1
ATOM 7097 N N . GLU B 2 178 ? -23.398 -16.272 222.236 1.00 69.14 178 GLU F N 1
ATOM 7098 C CA . GLU B 2 178 ? -23.595 -16.155 223.677 1.00 68.23 178 GLU F CA 1
ATOM 7099 C C . GLU B 2 178 ? -22.800 -17.253 224.403 1.00 61.30 178 GLU F C 1
ATOM 7100 O O . GLU B 2 178 ? -22.229 -17.014 225.465 1.00 52.28 178 GLU F O 1
ATOM 7106 N N . LEU B 2 179 ? -22.734 -18.445 223.798 1.00 55.02 179 LEU F N 1
ATOM 7107 C CA . LEU B 2 179 ? -22.008 -19.580 224.376 1.00 50.56 179 LEU F CA 1
ATOM 7108 C C . LEU B 2 179 ? -20.584 -19.633 223.831 1.00 44.37 179 LEU F C 1
ATOM 7109 O O . LEU B 2 179 ? -19.934 -20.660 223.903 1.00 41.83 179 LEU F O 1
ATOM 7114 N N . ASP B 2 180 ? -20.126 -18.529 223.256 1.00 45.85 180 ASP F N 1
ATOM 7115 C CA . ASP B 2 180 ? -18.758 -18.395 222.804 1.00 49.72 180 ASP F CA 1
ATOM 7116 C C . ASP B 2 180 ? -18.310 -16.972 223.162 1.00 51.86 180 ASP F C 1
ATOM 7117 O O . ASP B 2 180 ? -18.911 -16.322 224.052 1.00 54.14 180 ASP F O 1
ATOM 7122 N N . TYR B 2 181 ? -17.291 -16.470 222.462 1.00 51.50 181 TYR F N 1
ATOM 7123 C CA . TYR B 2 181 ? -16.858 -15.110 222.663 1.00 50.10 181 TYR F CA 1
ATOM 7124 C C . TYR B 2 181 ? -16.764 -14.338 221.348 1.00 52.81 181 TYR F C 1
ATOM 7125 O O . TYR B 2 181 ? -16.619 -14.927 220.279 1.00 56.99 181 TYR F O 1
ATOM 7134 N N . LEU B 2 182 ? -16.793 -13.008 221.488 1.00 51.03 182 LEU F N 1
ATOM 7135 C CA . LEU B 2 182 ? -16.519 -12.072 220.412 1.00 47.61 182 LEU F CA 1
ATOM 7136 C C . LEU B 2 182 ? -15.017 -11.780 220.376 1.00 46.24 182 LEU F C 1
ATOM 7137 O O . LEU B 2 182 ? -14.412 -11.393 221.368 1.00 41.22 182 LEU F O 1
ATOM 7142 N N . GLY B 2 183 ? -14.435 -11.997 219.196 1.00 50.86 183 GLY F N 1
ATOM 7143 C CA . GLY B 2 183 ? -13.003 -12.264 219.018 1.00 47.73 183 GLY F CA 1
ATOM 7144 C C . GLY B 2 183 ? -12.146 -11.328 219.830 1.00 42.55 183 GLY F C 1
ATOM 7145 O O . GLY B 2 183 ? -12.251 -10.123 219.708 1.00 45.45 183 GLY F O 1
ATOM 7146 N N . GLY B 2 184 ? -11.277 -11.918 220.632 1.00 45.52 184 GLY F N 1
ATOM 7147 C CA . GLY B 2 184 ? -10.465 -11.256 221.653 1.00 46.10 184 GLY F CA 1
ATOM 7148 C C . GLY B 2 184 ? -9.434 -12.255 222.150 1.00 46.02 184 GLY F C 1
ATOM 7149 O O . GLY B 2 184 ? -9.025 -13.149 221.403 1.00 49.70 184 GLY F O 1
ATOM 7150 N N . SER B 2 185 ? -9.044 -12.174 223.414 1.00 42.63 185 SER F N 1
ATOM 7151 C CA . SER B 2 185 ? -8.307 -13.279 223.982 1.00 40.97 185 SER F CA 1
ATOM 7152 C C . SER B 2 185 ? -9.336 -14.163 224.679 1.00 42.08 185 SER F C 1
ATOM 7153 O O . SER B 2 185 ? -9.509 -14.081 225.875 1.00 41.49 185 SER F O 1
ATOM 7155 N N . GLY B 2 186 ? -10.066 -14.941 223.878 1.00 44.24 186 GLY F N 1
ATOM 7156 C CA . GLY B 2 186 ? -11.330 -15.511 224.300 1.00 47.17 186 GLY F CA 1
ATOM 7157 C C . GLY B 2 186 ? -11.162 -16.652 225.282 1.00 46.86 186 GLY F C 1
ATOM 7158 O O . GLY B 2 186 ? -11.930 -16.767 226.245 1.00 48.34 186 GLY F O 1
ATOM 7159 N N . SER B 2 187 ? -10.155 -17.490 225.019 1.00 44.03 187 SER F N 1
ATOM 7160 C CA . SER B 2 187 ? -9.839 -18.629 225.850 1.00 47.66 187 SER F CA 1
ATOM 7161 C C . SER B 2 187 ? -9.446 -18.178 227.265 1.00 51.83 187 SER F C 1
ATOM 7162 O O . SER B 2 187 ? -9.560 -18.964 228.188 1.00 59.86 187 SER F O 1
ATOM 7165 N N . ARG B 2 188 ? -9.024 -16.920 227.433 1.00 48.89 188 ARG F N 1
ATOM 7166 C CA . ARG B 2 188 ? -8.609 -16.394 228.718 1.00 45.96 188 ARG F CA 1
ATOM 7167 C C . ARG B 2 188 ? -9.673 -15.451 229.299 1.00 46.91 188 ARG F C 1
ATOM 7168 O O . ARG B 2 188 ? -9.370 -14.576 230.150 1.00 43.02 188 ARG F O 1
ATOM 7176 N N . GLY B 2 189 ? -10.916 -15.618 228.845 1.00 48.67 189 GLY F N 1
ATOM 7177 C CA . GLY B 2 189 ? -12.070 -15.010 229.514 1.00 49.45 189 GLY F CA 1
ATOM 7178 C C . GLY B 2 189 ? -12.610 -13.755 228.851 1.00 49.13 189 GLY F C 1
ATOM 7179 O O . GLY B 2 189 ? -13.428 -13.076 229.426 1.00 47.91 189 GLY F O 1
ATOM 7180 N N . TYR B 2 190 ? -12.174 -13.437 227.633 1.00 54.16 190 TYR F N 1
ATOM 7181 C CA . TYR B 2 190 ? -12.586 -12.201 227.007 1.00 59.28 190 TYR F CA 1
ATOM 7182 C C . TYR B 2 190 ? -13.887 -12.459 226.256 1.00 61.99 190 TYR F C 1
ATOM 7183 O O . TYR B 2 190 ? -14.338 -13.612 226.135 1.00 62.14 190 TYR F O 1
ATOM 7192 N N . GLY B 2 191 ? -14.501 -11.354 225.819 1.00 60.11 191 GLY F N 1
ATOM 7193 C CA . GLY B 2 191 ? -15.494 -11.331 224.768 1.00 61.76 191 GLY F CA 1
ATOM 7194 C C . GLY B 2 191 ? -16.751 -12.125 225.081 1.00 60.84 191 GLY F C 1
ATOM 7195 O O . GLY B 2 191 ? -17.419 -12.612 224.158 1.00 54.91 191 GLY F O 1
ATOM 7196 N N . LYS B 2 192 ? -17.079 -12.291 226.367 1.00 62.64 192 LYS F N 1
ATOM 7197 C CA . LYS B 2 192 ? -18.369 -12.872 226.671 1.00 65.76 192 LYS F CA 1
ATOM 7198 C C . LYS B 2 192 ? -19.398 -11.773 226.433 1.00 61.43 192 LYS F C 1
ATOM 7199 O O . LYS B 2 192 ? -19.156 -10.602 226.794 1.00 52.07 192 LYS F O 1
ATOM 7205 N N . VAL B 2 193 ? -20.515 -12.171 225.806 1.00 59.62 193 VAL F N 1
ATOM 7206 C CA . VAL B 2 193 ? -21.478 -11.238 225.271 1.00 58.97 193 VAL F CA 1
ATOM 7207 C C . VAL B 2 193 ? -22.907 -11.755 225.471 1.00 55.68 193 VAL F C 1
ATOM 7208 O O . VAL B 2 193 ? -23.146 -12.956 225.433 1.00 50.78 193 VAL F O 1
ATOM 7212 N N . ALA B 2 194 ? -23.835 -10.813 225.673 1.00 52.28 194 ALA F N 1
ATOM 7213 C CA . ALA B 2 194 ? -25.246 -11.117 225.818 1.00 51.18 194 ALA F CA 1
ATOM 7214 C C . ALA B 2 194 ? -26.096 -10.177 224.960 1.00 49.85 194 ALA F C 1
ATOM 7215 O O . ALA B 2 194 ? -25.840 -8.972 224.912 1.00 44.43 194 ALA F O 1
ATOM 7217 N N . PHE B 2 195 ? -27.146 -10.754 224.363 1.00 50.75 195 PHE F N 1
ATOM 7218 C CA . PHE B 2 195 ? -28.179 -10.035 223.634 1.00 53.32 195 PHE F CA 1
ATOM 7219 C C . PHE B 2 195 ? -29.382 -9.797 224.546 1.00 51.11 195 PHE F C 1
ATOM 7220 O O . PHE B 2 195 ? -30.104 -10.721 224.848 1.00 46.81 195 PHE F O 1
ATOM 7228 N N . GLU B 2 196 ? -29.614 -8.536 224.916 1.00 56.06 196 GLU F N 1
ATOM 7229 C CA . GLU B 2 196 ? -30.782 -8.146 225.723 1.00 61.81 196 GLU F CA 1
ATOM 7230 C C . GLU B 2 196 ? -31.825 -7.463 224.822 1.00 60.29 196 GLU F C 1
ATOM 7231 O O . GLU B 2 196 ? -31.467 -6.776 223.858 1.00 64.91 196 GLU F O 1
ATOM 7237 N N . ASN B 2 197 ? -33.103 -7.593 225.183 1.00 52.48 197 ASN F N 1
ATOM 7238 C CA . ASN B 2 197 ? -34.179 -6.883 224.515 1.00 54.84 197 ASN F CA 1
ATOM 7239 C C . ASN B 2 197 ? -34.231 -7.303 223.036 1.00 52.77 197 ASN F C 1
ATOM 7240 O O . ASN B 2 197 ? -34.530 -6.474 222.172 1.00 54.04 197 ASN F O 1
ATOM 7245 N N . LEU B 2 198 ? -33.916 -8.564 222.731 1.00 49.36 198 LEU F N 1
ATOM 7246 C CA . LEU B 2 198 ? -33.856 -8.976 221.342 1.00 52.55 198 LEU F CA 1
ATOM 7247 C C . LEU B 2 198 ? -35.279 -9.066 220.792 1.00 59.37 198 LEU F C 1
ATOM 7248 O O . LEU B 2 198 ? -36.118 -9.754 221.380 1.00 63.23 198 LEU F O 1
ATOM 7253 N N . LYS B 2 199 ? -35.505 -8.379 219.663 1.00 69.13 199 LYS F N 1
ATOM 7254 C CA . LYS B 2 199 ? -36.790 -8.297 219.021 1.00 67.59 199 LYS F CA 1
ATOM 7255 C C . LYS B 2 199 ? -36.602 -8.106 217.510 1.00 79.06 199 LYS F C 1
ATOM 7256 O O . LYS B 2 199 ? -35.645 -7.495 217.064 1.00 91.38 199 LYS F O 1
ATOM 7262 N N . ALA B 2 200 ? -37.571 -8.603 216.733 1.00 86.79 200 ALA F N 1
ATOM 7263 C CA . ALA B 2 200 ? -37.704 -8.356 215.292 1.00 75.72 200 ALA F CA 1
ATOM 7264 C C . ALA B 2 200 ? -38.786 -7.298 215.026 1.00 63.34 200 ALA F C 1
ATOM 7265 O O . ALA B 2 200 ? -39.758 -7.175 215.764 1.00 55.10 200 ALA F O 1
ATOM 7267 N N . THR B 2 201 ? -38.596 -6.543 213.947 1.00 61.28 201 THR F N 1
ATOM 7268 C CA . THR B 2 201 ? -39.550 -5.524 213.493 1.00 55.77 201 THR F CA 1
ATOM 7269 C C . THR B 2 201 ? -39.517 -5.477 211.964 1.00 54.34 201 THR F C 1
ATOM 7270 O O . THR B 2 201 ? -38.434 -5.419 211.382 1.00 60.23 201 THR F O 1
ATOM 7274 N N . THR B 2 202 ? -40.688 -5.522 211.324 1.00 53.06 202 THR F N 1
ATOM 7275 C CA . THR B 2 202 ? -40.754 -5.355 209.886 1.00 53.31 202 THR F CA 1
ATOM 7276 C C . THR B 2 202 ? -40.763 -3.853 209.600 1.00 50.16 202 THR F C 1
ATOM 7277 O O . THR B 2 202 ? -41.705 -3.174 209.970 1.00 56.67 202 THR F O 1
ATOM 7281 N N . VAL B 2 203 ? -39.694 -3.354 208.975 1.00 49.46 203 VAL F N 1
ATOM 7282 C CA . VAL B 2 203 ? -39.518 -1.910 208.733 1.00 49.97 203 VAL F CA 1
ATOM 7283 C C . VAL B 2 203 ? -39.808 -1.589 207.260 1.00 46.01 203 VAL F C 1
ATOM 7284 O O . VAL B 2 203 ? -39.858 -0.415 206.877 1.00 38.92 203 VAL F O 1
ATOM 7288 N N . PHE B 2 204 ? -39.977 -2.627 206.438 1.00 46.11 204 PHE F N 1
ATOM 7289 C CA . PHE B 2 204 ? -40.399 -2.443 205.060 1.00 48.18 204 PHE F CA 1
ATOM 7290 C C . PHE B 2 204 ? -41.205 -3.661 204.604 1.00 50.71 204 PHE F C 1
ATOM 7291 O O . PHE B 2 204 ? -40.875 -4.792 204.941 1.00 45.20 204 PHE F O 1
ATOM 7299 N N . GLY B 2 205 ? -42.248 -3.404 203.817 1.00 54.44 205 GLY F N 1
ATOM 7300 C CA . GLY B 2 205 ? -43.160 -4.450 203.379 1.00 57.76 205 GLY F CA 1
ATOM 7301 C C . GLY B 2 205 ? -44.084 -4.856 204.507 1.00 53.60 205 GLY F C 1
ATOM 7302 O O . GLY B 2 205 ? -44.262 -4.109 205.446 1.00 46.19 205 GLY F O 1
ATOM 7303 N N . ASN B 2 206 ? -44.635 -6.064 204.397 1.00 58.97 206 ASN F N 1
ATOM 7304 C CA . ASN B 2 206 ? -45.481 -6.636 205.424 1.00 62.08 206 ASN F CA 1
ATOM 7305 C C . ASN B 2 206 ? -44.980 -8.057 205.719 1.00 59.54 206 ASN F C 1
ATOM 7306 O O . ASN B 2 206 ? -44.831 -8.892 204.803 1.00 49.95 206 ASN F O 1
ATOM 7311 N N . TYR B 2 207 ? -44.694 -8.314 207.000 1.00 60.73 207 TYR F N 1
ATOM 7312 C CA . TYR B 2 207 ? -44.471 -9.654 207.508 1.00 61.48 207 TYR F CA 1
ATOM 7313 C C . TYR B 2 207 ? -44.889 -9.722 208.977 1.00 66.30 207 TYR F C 1
ATOM 7314 O O . TYR B 2 207 ? -44.813 -8.724 209.707 1.00 58.63 207 TYR F O 1
ATOM 7323 N N . ASP B 2 208 ? -45.327 -10.922 209.388 1.00 74.26 208 ASP F N 1
ATOM 7324 C CA . ASP B 2 208 ? -45.822 -11.182 210.719 1.00 78.40 208 ASP F CA 1
ATOM 7325 C C . ASP B 2 208 ? -44.698 -11.754 211.587 1.00 81.85 208 ASP F C 1
ATOM 7326 O O . ASP B 2 208 ? -44.175 -12.858 211.343 1.00 71.98 208 ASP F O 1
ATOM 7331 N N . VAL B 2 209 ? -44.382 -11.003 212.643 1.00 92.11 209 VAL F N 1
ATOM 7332 C CA . VAL B 2 209 ? -43.214 -11.257 213.473 1.00 88.94 209 VAL F CA 1
ATOM 7333 C C . VAL B 2 209 ? -43.642 -11.868 214.812 1.00 84.42 209 VAL F C 1
ATOM 7334 O O . VAL B 2 209 ? -42.796 -12.365 215.515 1.00 88.13 209 VAL F O 1
ATOM 7338 N N . LYS B 2 210 ? -44.940 -11.848 215.146 1.00 84.81 210 LYS F N 1
ATOM 7339 C CA . LYS B 2 210 ? -45.397 -12.074 216.533 1.00 81.34 210 LYS F CA 1
ATOM 7340 C C . LYS B 2 210 ? -44.850 -13.408 217.049 1.00 73.48 210 LYS F C 1
ATOM 7341 O O . LYS B 2 210 ? -44.231 -13.475 218.103 1.00 79.32 210 LYS F O 1
ATOM 7343 N N . THR B 2 211 ? -45.054 -14.460 216.257 1.00 62.27 211 THR F N 1
ATOM 7344 C CA . THR B 2 211 ? -44.564 -15.788 216.550 1.00 61.64 211 THR F CA 1
ATOM 7345 C C . THR B 2 211 ? -43.024 -15.794 216.696 1.00 66.78 211 THR F C 1
ATOM 7346 O O . THR B 2 211 ? -42.487 -16.455 217.612 1.00 68.08 211 THR F O 1
ATOM 7350 N N . LEU B 2 212 ? -42.309 -15.082 215.811 1.00 66.04 212 LEU F N 1
ATOM 7351 C CA . LEU B 2 212 ? -40.833 -15.050 215.867 1.00 61.93 212 LEU F CA 1
ATOM 7352 C C . LEU B 2 212 ? -40.367 -14.364 217.153 1.00 58.37 212 LEU F C 1
ATOM 7353 O O . LEU B 2 212 ? -39.481 -14.854 217.812 1.00 63.65 212 LEU F O 1
ATOM 7358 N N . ASN B 2 213 ? -40.959 -13.220 217.480 1.00 55.69 213 ASN F N 1
ATOM 7359 C CA . ASN B 2 213 ? -40.606 -12.478 218.677 1.00 61.67 213 ASN F CA 1
ATOM 7360 C C . ASN B 2 213 ? -40.745 -13.386 219.909 1.00 64.58 213 ASN F C 1
ATOM 7361 O O . ASN B 2 213 ? -39.867 -13.417 220.751 1.00 67.14 213 ASN F O 1
ATOM 7366 N N . GLU B 2 214 ? -41.860 -14.121 220.003 1.00 69.49 214 GLU F N 1
ATOM 7367 C CA . GLU B 2 214 ? -42.055 -15.108 221.057 1.00 64.45 214 GLU F CA 1
ATOM 7368 C C . GLU B 2 214 ? -40.844 -16.055 221.078 1.00 66.02 214 GLU F C 1
ATOM 7369 O O . GLU B 2 214 ? -40.158 -16.185 222.100 1.00 69.62 214 GLU F O 1
ATOM 7371 N N . LEU B 2 215 ? -40.569 -16.678 219.926 1.00 62.17 215 LEU F N 1
ATOM 7372 C CA . LEU B 2 215 ? -39.573 -17.746 219.826 1.00 60.45 215 LEU F CA 1
ATOM 7373 C C . LEU B 2 215 ? -38.169 -17.215 220.165 1.00 58.91 215 LEU F C 1
ATOM 7374 O O . LEU B 2 215 ? -37.396 -17.930 220.831 1.00 65.16 215 LEU F O 1
ATOM 7376 N N . LEU B 2 216 ? -37.845 -15.964 219.790 1.00 62.88 216 LEU F N 1
ATOM 7377 C CA . LEU B 2 216 ? -36.444 -15.493 220.007 1.00 65.16 216 LEU F CA 1
ATOM 7378 C C . LEU B 2 216 ? -36.313 -14.859 221.396 1.00 67.21 216 LEU F C 1
ATOM 7379 O O . LEU B 2 216 ? -35.196 -14.762 221.867 1.00 64.70 216 LEU F O 1
ATOM 7384 N N . THR B 2 217 ? -37.412 -14.452 222.052 1.00 76.39 217 THR F N 1
ATOM 7385 C CA . THR B 2 217 ? -37.379 -14.123 223.501 1.00 74.68 217 THR F CA 1
ATOM 7386 C C . THR B 2 217 ? -37.157 -15.419 224.312 1.00 70.24 217 THR F C 1
ATOM 7387 O O . THR B 2 217 ? -36.509 -15.392 225.368 1.00 65.56 217 THR F O 1
ATOM 7389 N N . ALA B 2 218 ? -37.634 -16.553 223.788 1.00 68.76 218 ALA F N 1
ATOM 7390 C CA . ALA B 2 218 ? -37.414 -17.864 224.373 1.00 72.82 218 ALA F CA 1
ATOM 7391 C C . ALA B 2 218 ? -35.928 -18.259 224.276 1.00 78.82 218 ALA F C 1
ATOM 7392 O O . ALA B 2 218 ? -35.285 -18.488 225.300 1.00 100.62 218 ALA F O 1
ATOM 7394 N N . GLU B 2 219 ? -35.359 -18.266 223.065 1.00 82.15 219 GLU F N 1
ATOM 7395 C CA . GLU B 2 219 ? -34.024 -18.883 222.831 1.00 84.33 219 GLU F CA 1
ATOM 7396 C C . GLU B 2 219 ? -32.856 -17.907 223.086 1.00 83.13 219 GLU F C 1
ATOM 7397 O O . GLU B 2 219 ? -31.728 -18.344 223.198 1.00 85.44 219 GLU F O 1
ATOM 7403 N N . VAL B 2 220 ? -33.134 -16.598 223.177 1.00 85.56 220 VAL F N 1
ATOM 7404 C CA . VAL B 2 220 ? -32.115 -15.511 223.292 1.00 78.42 220 VAL F CA 1
ATOM 7405 C C . VAL B 2 220 ? -31.032 -15.672 222.205 1.00 75.44 220 VAL F C 1
ATOM 7406 O O . VAL B 2 220 ? -31.289 -16.033 221.033 1.00 63.63 220 VAL F O 1
ATOM 7408 N N . THR C 3 2 ? -26.081 39.741 171.631 1.00 39.98 2 THR B N 1
ATOM 7409 C CA . THR C 3 2 ? -24.916 40.673 171.819 1.00 37.43 2 THR B CA 1
ATOM 7410 C C . THR C 3 2 ? -25.030 41.409 173.175 1.00 40.15 2 THR B C 1
ATOM 7411 O O . THR C 3 2 ? -24.342 42.405 173.376 1.00 41.17 2 THR B O 1
ATOM 7415 N N . TYR C 3 3 ? -25.853 40.907 174.121 1.00 42.63 3 TYR B N 1
ATOM 7416 C CA . TYR C 3 3 ? -26.375 41.757 175.223 1.00 46.68 3 TYR B CA 1
ATOM 7417 C C . TYR C 3 3 ? -25.712 41.439 176.556 1.00 42.51 3 TYR B C 1
ATOM 7418 O O . TYR C 3 3 ? -25.167 42.339 177.142 1.00 54.16 3 TYR B O 1
ATOM 7427 N N . LYS C 3 4 ? -25.833 40.207 177.057 1.00 38.20 4 LYS B N 1
ATOM 7428 C CA . LYS C 3 4 ? -25.473 39.911 178.447 1.00 35.84 4 LYS B CA 1
ATOM 7429 C C . LYS C 3 4 ? -24.514 38.716 178.519 1.00 33.54 4 LYS B C 1
ATOM 7430 O O . LYS C 3 4 ? -24.449 37.903 177.624 1.00 37.14 4 LYS B O 1
ATOM 7436 N N . LEU C 3 5 ? -23.786 38.627 179.632 1.00 32.28 5 LEU B N 1
ATOM 7437 C CA . LEU C 3 5 ? -22.967 37.481 179.994 1.00 29.64 5 LEU B CA 1
ATOM 7438 C C . LEU C 3 5 ? -23.835 36.544 180.824 1.00 29.49 5 LEU B C 1
ATOM 7439 O O . LEU C 3 5 ? -24.275 36.904 181.921 1.00 28.71 5 LEU B O 1
ATOM 7444 N N . TYR C 3 6 ? -24.085 35.355 180.283 1.00 29.80 6 TYR B N 1
ATOM 7445 C CA . TYR C 3 6 ? -24.770 34.292 180.995 1.00 30.39 6 TYR B CA 1
ATOM 7446 C C . TYR C 3 6 ? -23.691 33.402 181.590 1.00 30.27 6 TYR B C 1
ATOM 7447 O O . TYR C 3 6 ? -23.057 32.665 180.861 1.00 33.05 6 TYR B O 1
ATOM 7456 N N . ILE C 3 7 ? -23.515 33.509 182.901 1.00 30.23 7 ILE B N 1
ATOM 7457 C CA . ILE C 3 7 ? -22.444 32.893 183.618 1.00 31.93 7 ILE B CA 1
ATOM 7458 C C . ILE C 3 7 ? -23.029 31.692 184.354 1.00 32.37 7 ILE B C 1
ATOM 7459 O O . ILE C 3 7 ? -23.760 31.873 185.335 1.00 31.88 7 ILE B O 1
ATOM 7464 N N . MET C 3 8 ? -22.682 30.497 183.847 1.00 33.11 8 MET B N 1
ATOM 7465 C CA . MET C 3 8 ? -22.959 29.213 184.466 1.00 31.52 8 MET B CA 1
ATOM 7466 C C . MET C 3 8 ? -21.753 28.845 185.348 1.00 32.49 8 MET B C 1
ATOM 7467 O O . MET C 3 8 ? -20.602 28.923 184.886 1.00 30.46 8 MET B O 1
ATOM 7472 N N . THR C 3 9 ? -22.001 28.483 186.614 1.00 30.96 9 THR B N 1
ATOM 7473 C CA . THR C 3 9 ? -20.927 28.053 187.485 1.00 32.34 9 THR B CA 1
ATOM 7474 C C . THR C 3 9 ? -21.264 26.632 187.930 1.00 32.66 9 THR B C 1
ATOM 7475 O O . THR C 3 9 ? -22.298 26.410 188.592 1.00 29.43 9 THR B O 1
ATOM 7479 N N . PHE C 3 10 ? -20.398 25.694 187.517 1.00 33.08 10 PHE B N 1
ATOM 7480 C CA . PHE C 3 10 ? -20.533 24.285 187.819 1.00 30.03 10 PHE B CA 1
ATOM 7481 C C . PHE C 3 10 ? -19.456 23.909 188.814 1.00 31.12 10 PHE B C 1
ATOM 7482 O O . PHE C 3 10 ? -18.372 24.514 188.773 1.00 28.09 10 PHE B O 1
ATOM 7490 N N . GLN C 3 11 ? -19.737 22.849 189.581 1.00 34.80 11 GLN B N 1
ATOM 7491 C CA . GLN C 3 11 ? -18.690 22.102 190.329 1.00 39.47 11 GLN B CA 1
ATOM 7492 C C . GLN C 3 11 ? -18.238 20.869 189.501 1.00 38.70 11 GLN B C 1
ATOM 7493 O O . GLN C 3 11 ? -17.061 20.709 189.204 1.00 31.96 11 GLN B O 1
ATOM 7499 N N . ASN C 3 12 ? -19.188 20.040 189.059 1.00 42.90 12 ASN B N 1
ATOM 7500 C CA . ASN C 3 12 ? -18.912 18.833 188.273 1.00 42.99 12 ASN B CA 1
ATOM 7501 C C . ASN C 3 12 ? -19.557 18.934 186.904 1.00 39.52 12 ASN B C 1
ATOM 7502 O O . ASN C 3 12 ? -20.752 19.088 186.785 1.00 49.97 12 ASN B O 1
ATOM 7507 N N . ALA C 3 13 ? -18.776 18.746 185.860 1.00 35.53 13 ALA B N 1
ATOM 7508 C CA . ALA C 3 13 ? -19.357 18.634 184.559 1.00 32.43 13 ALA B CA 1
ATOM 7509 C C . ALA C 3 13 ? -18.548 17.661 183.728 1.00 30.57 13 ALA B C 1
ATOM 7510 O O . ALA C 3 13 ? -17.357 17.473 183.969 1.00 31.45 13 ALA B O 1
ATOM 7512 N N . HIS C 3 14 ? -19.208 17.117 182.707 1.00 28.81 14 HIS B N 1
ATOM 7513 C CA . HIS C 3 14 ? -18.550 16.276 181.732 1.00 26.51 14 HIS B CA 1
ATOM 7514 C C . HIS C 3 14 ? -18.824 16.790 180.314 1.00 25.98 14 HIS B C 1
ATOM 7515 O O . HIS C 3 14 ? -19.937 16.740 179.877 1.00 29.56 14 HIS B O 1
ATOM 7522 N N . PHE C 3 15 ? -17.811 17.301 179.612 1.00 23.02 15 PHE B N 1
ATOM 7523 C CA . PHE C 3 15 ? -18.033 17.750 178.273 1.00 22.99 15 PHE B CA 1
ATOM 7524 C C . PHE C 3 15 ? -17.187 16.907 177.330 1.00 23.00 15 PHE B C 1
ATOM 7525 O O . PHE C 3 15 ? -16.106 17.283 176.975 1.00 23.91 15 PHE B O 1
ATOM 7533 N N . GLY C 3 16 ? -17.764 15.791 176.892 1.00 23.39 16 GLY B N 1
ATOM 7534 C CA . GLY C 3 16 ? -17.100 14.778 176.137 1.00 22.06 16 GLY B CA 1
ATOM 7535 C C . GLY C 3 16 ? -16.672 15.302 174.796 1.00 21.27 16 GLY B C 1
ATOM 7536 O O . GLY C 3 16 ? -17.449 15.910 174.093 1.00 21.27 16 GLY B O 1
ATOM 7537 N N . SER C 3 17 ? -15.414 15.030 174.460 1.00 22.19 17 SER B N 1
ATOM 7538 C CA . SER C 3 17 ? -14.807 15.480 173.230 1.00 22.80 17 SER B CA 1
ATOM 7539 C C . SER C 3 17 ? -14.744 14.318 172.265 1.00 22.30 17 SER B C 1
ATOM 7540 O O . SER C 3 17 ? -13.876 14.284 171.433 1.00 23.63 17 SER B O 1
ATOM 7543 N N . GLY C 3 18 ? -15.667 13.373 172.413 1.00 23.84 18 GLY B N 1
ATOM 7544 C CA . GLY C 3 18 ? -15.755 12.242 171.500 1.00 25.66 18 GLY B CA 1
ATOM 7545 C C . GLY C 3 18 ? -15.802 10.913 172.234 1.00 27.75 18 GLY B C 1
ATOM 7546 O O . GLY C 3 18 ? -16.223 9.916 171.651 1.00 34.07 18 GLY B O 1
ATOM 7547 N N . THR C 3 19 ? -15.378 10.886 173.503 1.00 26.65 19 THR B N 1
ATOM 7548 C CA . THR C 3 19 ? -15.382 9.674 174.286 1.00 24.32 19 THR B CA 1
ATOM 7549 C C . THR C 3 19 ? -15.790 10.008 175.708 1.00 24.12 19 THR B C 1
ATOM 7550 O O . THR C 3 19 ? -15.567 11.094 176.213 1.00 23.85 19 THR B O 1
ATOM 7554 N N . LEU C 3 20 ? -16.395 9.029 176.354 1.00 25.09 20 LEU B N 1
ATOM 7555 C CA . LEU C 3 20 ? -16.850 9.202 177.708 1.00 26.30 20 LEU B CA 1
ATOM 7556 C C . LEU C 3 20 ? -15.668 9.369 178.684 1.00 25.38 20 LEU B C 1
ATOM 7557 O O . LEU C 3 20 ? -15.851 9.827 179.758 1.00 25.53 20 LEU B O 1
ATOM 7562 N N . ASP C 3 21 ? -14.460 8.952 178.299 1.00 25.24 21 ASP B N 1
ATOM 7563 C CA . ASP C 3 21 ? -13.263 9.087 179.085 1.00 24.71 21 ASP B CA 1
ATOM 7564 C C . ASP C 3 21 ? -12.469 10.309 178.617 1.00 25.71 21 ASP B C 1
ATOM 7565 O O . ASP C 3 21 ? -11.266 10.410 178.880 1.00 29.10 21 ASP B O 1
ATOM 7570 N N . SER C 3 22 ? -13.122 11.217 177.892 1.00 25.70 22 SER B N 1
ATOM 7571 C CA . SER C 3 22 ? -12.572 12.536 177.577 1.00 25.74 22 SER B CA 1
ATOM 7572 C C . SER C 3 22 ? -13.463 13.601 178.206 1.00 26.53 22 SER B C 1
ATOM 7573 O O . SER C 3 22 ? -14.627 13.361 178.491 1.00 29.78 22 SER B O 1
ATOM 7576 N N . SER C 3 23 ? -12.893 14.777 178.422 1.00 26.38 23 SER B N 1
ATOM 7577 C CA . SER C 3 23 ? -13.654 15.867 178.984 1.00 27.00 23 SER B CA 1
ATOM 7578 C C . SER C 3 23 ? -12.903 17.173 178.743 1.00 27.87 23 SER B C 1
ATOM 7579 O O . SER C 3 23 ? -11.688 17.173 178.535 1.00 31.17 23 SER B O 1
ATOM 7582 N N . LYS C 3 24 ? -13.646 18.273 178.700 1.00 28.09 24 LYS B N 1
ATOM 7583 C CA . LYS C 3 24 ? -13.067 19.518 178.295 1.00 31.53 24 LYS B CA 1
ATOM 7584 C C . LYS C 3 24 ? -13.388 20.603 179.326 1.00 33.27 24 LYS B C 1
ATOM 7585 O O . LYS C 3 24 ? -14.329 20.473 180.104 1.00 35.27 24 LYS B O 1
ATOM 7591 N N . LEU C 3 25 ? -12.573 21.666 179.317 1.00 31.41 25 LEU B N 1
ATOM 7592 C CA . LEU C 3 25 ? -12.836 22.829 180.112 1.00 29.76 25 LEU B CA 1
ATOM 7593 C C . LEU C 3 25 ? -14.165 23.445 179.653 1.00 31.67 25 LEU B C 1
ATOM 7594 O O . LEU C 3 25 ? -15.067 23.644 180.475 1.00 33.87 25 LEU B O 1
ATOM 7599 N N . THR C 3 26 ? -14.288 23.706 178.340 1.00 30.03 26 THR B N 1
ATOM 7600 C CA . THR C 3 26 ? -15.418 24.437 177.800 1.00 27.38 26 THR B CA 1
ATOM 7601 C C . THR C 3 26 ? -16.234 23.569 176.830 1.00 26.47 26 THR B C 1
ATOM 7602 O O . THR C 3 26 ? -15.816 22.523 176.371 1.00 24.10 26 THR B O 1
ATOM 7606 N N . PHE C 3 27 ? -17.432 24.064 176.523 1.00 26.47 27 PHE B N 1
ATOM 7607 C CA . PHE C 3 27 ? -18.283 23.526 175.489 1.00 26.61 27 PHE B CA 1
ATOM 7608 C C . PHE C 3 27 ? -18.579 24.622 174.477 1.00 25.64 27 PHE B C 1
ATOM 7609 O O . PHE C 3 27 ? -18.316 25.782 174.746 1.00 25.09 27 PHE B O 1
ATOM 7617 N N . SER C 3 28 ? -19.152 24.221 173.341 1.00 25.44 28 SER B N 1
ATOM 7618 C CA . SER C 3 28 ? -19.364 25.117 172.223 1.00 26.70 28 SER B CA 1
ATOM 7619 C C . SER C 3 28 ? -20.853 25.488 172.082 1.00 25.89 28 SER B C 1
ATOM 7620 O O . SER C 3 28 ? -21.728 24.933 172.767 1.00 21.87 28 SER B O 1
ATOM 7623 N N . ALA C 3 29 ? -21.120 26.439 171.176 1.00 26.06 29 ALA B N 1
ATOM 7624 C CA . ALA C 3 29 ? -22.427 27.011 170.954 1.00 26.82 29 ALA B CA 1
ATOM 7625 C C . ALA C 3 29 ? -23.437 25.908 170.634 1.00 30.47 29 ALA B C 1
ATOM 7626 O O . ALA C 3 29 ? -24.532 25.912 171.174 1.00 32.71 29 ALA B O 1
ATOM 7628 N N . ASP C 3 30 ? -23.070 24.969 169.753 1.00 32.75 30 ASP B N 1
ATOM 7629 C CA . ASP C 3 30 ? -23.995 23.903 169.337 1.00 32.46 30 ASP B CA 1
ATOM 7630 C C . ASP C 3 30 ? -24.459 23.067 170.532 1.00 30.02 30 ASP B C 1
ATOM 7631 O O . ASP C 3 30 ? -25.537 22.521 170.500 1.00 37.47 30 ASP B O 1
ATOM 7636 N N . ARG C 3 31 ? -23.636 22.906 171.560 1.00 25.85 31 ARG B N 1
ATOM 7637 C CA . ARG C 3 31 ? -24.012 21.980 172.587 1.00 24.68 31 ARG B CA 1
ATOM 7638 C C . ARG C 3 31 ? -25.149 22.592 173.403 1.00 24.34 31 ARG B C 1
ATOM 7639 O O . ARG C 3 31 ? -26.140 21.933 173.672 1.00 25.84 31 ARG B O 1
ATOM 7647 N N . ILE C 3 32 ? -24.973 23.850 173.805 1.00 23.78 32 ILE B N 1
ATOM 7648 C CA . ILE C 3 32 ? -25.940 24.534 174.634 1.00 23.18 32 ILE B CA 1
ATOM 7649 C C . ILE C 3 32 ? -27.153 24.899 173.788 1.00 24.15 32 ILE B C 1
ATOM 7650 O O . ILE C 3 32 ? -28.222 25.034 174.323 1.00 27.28 32 ILE B O 1
ATOM 7655 N N . PHE C 3 33 ? -26.983 25.090 172.479 1.00 22.78 33 PHE B N 1
ATOM 7656 C CA . PHE C 3 33 ? -28.127 25.332 171.648 1.00 22.64 33 PHE B CA 1
ATOM 7657 C C . PHE C 3 33 ? -28.992 24.069 171.613 1.00 22.75 33 PHE B C 1
ATOM 7658 O O . PHE C 3 33 ? -30.191 24.157 171.770 1.00 21.97 33 PHE B O 1
ATOM 7666 N N . SER C 3 34 ? -28.365 22.914 171.378 1.00 23.86 34 SER B N 1
ATOM 7667 C CA . SER C 3 34 ? -29.028 21.622 171.465 1.00 26.00 34 SER B CA 1
ATOM 7668 C C . SER C 3 34 ? -29.750 21.503 172.806 1.00 26.72 34 SER B C 1
ATOM 7669 O O . SER C 3 34 ? -30.880 21.044 172.870 1.00 28.55 34 SER B O 1
ATOM 7672 N N . ALA C 3 35 ? -29.072 21.907 173.879 1.00 26.06 35 ALA B N 1
ATOM 7673 C CA . ALA C 3 35 ? -29.613 21.722 175.206 1.00 26.75 35 ALA B CA 1
ATOM 7674 C C . ALA C 3 35 ? -30.820 22.635 175.370 1.00 26.36 35 ALA B C 1
ATOM 7675 O O . ALA C 3 35 ? -31.828 22.200 175.910 1.00 30.28 35 ALA B O 1
ATOM 7677 N N . LEU C 3 36 ? -30.714 23.872 174.868 1.00 25.51 36 LEU B N 1
ATOM 7678 C CA . LEU C 3 36 ? -31.819 24.855 174.945 1.00 25.38 36 LEU B CA 1
ATOM 7679 C C . LEU C 3 36 ? -33.035 24.347 174.160 1.00 23.89 36 LEU B C 1
ATOM 7680 O O . LEU C 3 36 ? -34.125 24.314 174.672 1.00 25.00 36 LEU B O 1
ATOM 7685 N N . VAL C 3 37 ? -32.808 23.938 172.916 1.00 21.97 37 VAL B N 1
ATOM 7686 C CA . VAL C 3 37 ? -33.831 23.347 172.115 1.00 21.68 37 VAL B CA 1
ATOM 7687 C C . VAL C 3 37 ? -34.565 22.294 172.945 1.00 22.16 37 VAL B C 1
ATOM 7688 O O . VAL C 3 37 ? -35.789 22.352 173.109 1.00 22.19 37 VAL B O 1
ATOM 7692 N N . LEU C 3 38 ? -33.799 21.358 173.509 1.00 22.93 38 LEU B N 1
ATOM 7693 C CA . LEU C 3 38 ? -34.381 20.219 174.219 1.00 22.92 38 LEU B CA 1
ATOM 7694 C C . LEU C 3 38 ? -35.185 20.645 175.453 1.00 22.14 38 LEU B C 1
ATOM 7695 O O . LEU C 3 38 ? -36.093 19.913 175.827 1.00 19.69 38 LEU B O 1
ATOM 7700 N N . GLU C 3 39 ? -34.834 21.778 176.082 1.00 22.98 39 GLU B N 1
ATOM 7701 C CA . GLU C 3 39 ? -35.551 22.229 177.242 1.00 25.25 39 GLU B CA 1
ATOM 7702 C C . GLU C 3 39 ? -36.833 22.913 176.787 1.00 26.58 39 GLU B C 1
ATOM 7703 O O . GLU C 3 39 ? -37.889 22.711 177.372 1.00 31.78 39 GLU B O 1
ATOM 7709 N N . ALA C 3 40 ? -36.746 23.707 175.733 1.00 26.72 40 ALA B N 1
ATOM 7710 C CA . ALA C 3 40 ? -37.930 24.323 175.188 1.00 28.06 40 ALA B CA 1
ATOM 7711 C C . ALA C 3 40 ? -38.963 23.234 174.855 1.00 28.32 40 ALA B C 1
ATOM 7712 O O . ALA C 3 40 ? -40.144 23.343 175.189 1.00 27.16 40 ALA B O 1
ATOM 7714 N N . LEU C 3 41 ? -38.496 22.153 174.241 1.00 28.28 41 LEU B N 1
ATOM 7715 C CA . LEU C 3 41 ? -39.395 21.126 173.779 1.00 31.97 41 LEU B CA 1
ATOM 7716 C C . LEU C 3 41 ? -40.254 20.548 174.927 1.00 35.42 41 LEU B C 1
ATOM 7717 O O . LEU C 3 41 ? -41.392 20.208 174.729 1.00 39.80 41 LEU B O 1
ATOM 7722 N N . LYS C 3 42 ? -39.753 20.439 176.151 1.00 38.14 42 LYS B N 1
ATOM 7723 C CA . LYS C 3 42 ? -40.599 19.821 177.189 1.00 39.41 42 LYS B CA 1
ATOM 7724 C C . LYS C 3 42 ? -41.379 20.907 177.925 1.00 41.61 42 LYS B C 1
ATOM 7725 O O . LYS C 3 42 ? -42.394 20.629 178.548 1.00 44.87 42 LYS B O 1
ATOM 7731 N N . MET C 3 43 ? -40.885 22.141 177.865 1.00 39.96 43 MET B N 1
ATOM 7732 C CA . MET C 3 43 ? -41.594 23.229 178.452 1.00 37.94 43 MET B CA 1
ATOM 7733 C C . MET C 3 43 ? -42.868 23.512 177.659 1.00 36.41 43 MET B C 1
ATOM 7734 O O . MET C 3 43 ? -43.723 24.233 178.155 1.00 39.26 43 MET B O 1
ATOM 7739 N N . GLY C 3 44 ? -42.950 22.984 176.431 1.00 32.11 44 GLY B N 1
ATOM 7740 C CA . GLY C 3 44 ? -44.001 23.334 175.492 1.00 31.37 44 GLY B CA 1
ATOM 7741 C C . GLY C 3 44 ? -43.528 24.250 174.362 1.00 30.27 44 GLY B C 1
ATOM 7742 O O . GLY C 3 44 ? -43.966 24.115 173.243 1.00 32.09 44 GLY B O 1
ATOM 7743 N N . LYS C 3 45 ? -42.538 25.097 174.629 1.00 28.04 45 LYS B N 1
ATOM 7744 C CA . LYS C 3 45 ? -42.325 26.297 173.907 1.00 27.21 45 LYS B CA 1
ATOM 7745 C C . LYS C 3 45 ? -41.335 26.151 172.750 1.00 26.23 45 LYS B C 1
ATOM 7746 O O . LYS C 3 45 ? -40.758 27.139 172.341 1.00 23.33 45 LYS B O 1
ATOM 7752 N N . LEU C 3 46 ? -41.172 24.961 172.167 1.00 29.18 46 LEU B N 1
ATOM 7753 C CA . LEU C 3 46 ? -40.176 24.814 171.088 1.00 32.54 46 LEU B CA 1
ATOM 7754 C C . LEU C 3 46 ? -40.383 25.848 169.977 1.00 35.64 46 LEU B C 1
ATOM 7755 O O . LEU C 3 46 ? -39.461 26.598 169.628 1.00 35.24 46 LEU B O 1
ATOM 7760 N N . ASP C 3 47 ? -41.585 25.834 169.389 1.00 40.80 47 ASP B N 1
ATOM 7761 C CA . ASP C 3 47 ? -41.881 26.613 168.187 1.00 41.21 47 ASP B CA 1
ATOM 7762 C C . ASP C 3 47 ? -41.460 28.070 168.411 1.00 38.57 47 ASP B C 1
ATOM 7763 O O . ASP C 3 47 ? -40.808 28.661 167.543 1.00 38.26 47 ASP B O 1
ATOM 7768 N N . ALA C 3 48 ? -41.781 28.602 169.599 1.00 34.49 48 ALA B N 1
ATOM 7769 C CA . ALA C 3 48 ? -41.470 29.974 169.993 1.00 31.91 48 ALA B CA 1
ATOM 7770 C C . ALA C 3 48 ? -39.945 30.230 170.092 1.00 31.91 48 ALA B C 1
ATOM 7771 O O . ALA C 3 48 ? -39.451 31.333 169.763 1.00 31.22 48 ALA B O 1
ATOM 7773 N N . PHE C 3 49 ? -39.185 29.232 170.572 1.00 30.61 49 PHE B N 1
ATOM 7774 C CA . PHE C 3 49 ? -37.744 29.375 170.734 1.00 27.57 49 PHE B CA 1
ATOM 7775 C C . PHE C 3 49 ? -37.067 29.377 169.362 1.00 25.46 49 PHE B C 1
ATOM 7776 O O . PHE C 3 49 ? -36.170 30.153 169.113 1.00 22.07 49 PHE B O 1
ATOM 7784 N N . LEU C 3 50 ? -37.527 28.504 168.468 1.00 26.64 50 LEU B N 1
ATOM 7785 C CA . LEU C 3 50 ? -36.944 28.427 167.139 1.00 27.73 50 LEU B CA 1
ATOM 7786 C C . LEU C 3 50 ? -37.262 29.726 166.411 1.00 30.02 50 LEU B C 1
ATOM 7787 O O . LEU C 3 50 ? -36.404 30.239 165.668 1.00 27.60 50 LEU B O 1
ATOM 7792 N N . ALA C 3 51 ? -38.464 30.267 166.687 1.00 31.49 51 ALA B N 1
ATOM 7793 C CA . ALA C 3 51 ? -38.793 31.653 166.303 1.00 31.58 51 ALA B CA 1
ATOM 7794 C C . ALA C 3 51 ? -37.624 32.587 166.668 1.00 31.90 51 ALA B C 1
ATOM 7795 O O . ALA C 3 51 ? -37.077 33.256 165.798 1.00 31.90 51 ALA B O 1
ATOM 7797 N N . GLU C 3 52 ? -37.232 32.606 167.947 1.00 31.06 52 GLU B N 1
ATOM 7798 C CA . GLU C 3 52 ? -36.245 33.566 168.432 1.00 31.29 52 GLU B CA 1
ATOM 7799 C C . GLU C 3 52 ? -34.883 33.296 167.789 1.00 30.77 52 GLU B C 1
ATOM 7800 O O . GLU C 3 52 ? -34.159 34.231 167.460 1.00 27.72 52 GLU B O 1
ATOM 7806 N N . ALA C 3 53 ? -34.557 32.011 167.600 1.00 32.06 53 ALA B N 1
ATOM 7807 C CA . ALA C 3 53 ? -33.219 31.588 167.184 1.00 30.42 53 ALA B CA 1
ATOM 7808 C C . ALA C 3 53 ? -32.909 32.055 165.762 1.00 29.47 53 ALA B C 1
ATOM 7809 O O . ALA C 3 53 ? -31.779 32.343 165.454 1.00 28.20 53 ALA B O 1
ATOM 7811 N N . ASN C 3 54 ? -33.925 32.113 164.901 1.00 29.81 54 ASN B N 1
ATOM 7812 C CA . ASN C 3 54 ? -33.717 32.500 163.514 1.00 29.93 54 ASN B CA 1
ATOM 7813 C C . ASN C 3 54 ? -33.729 34.020 163.341 1.00 29.30 54 ASN B C 1
ATOM 7814 O O . ASN C 3 54 ? -33.689 34.522 162.213 1.00 30.12 54 ASN B O 1
ATOM 7819 N N . GLN C 3 55 ? -33.714 34.750 164.451 1.00 27.58 55 GLN B N 1
ATOM 7820 C CA . GLN C 3 55 ? -33.540 36.164 164.379 1.00 28.93 55 GLN B CA 1
ATOM 7821 C C . GLN C 3 55 ? -32.053 36.540 164.323 1.00 26.84 55 GLN B C 1
ATOM 7822 O O . GLN C 3 55 ? -31.296 36.113 165.132 1.00 25.46 55 GLN B O 1
ATOM 7828 N N . ASP C 3 56 ? -31.692 37.419 163.389 1.00 25.54 56 ASP B N 1
ATOM 7829 C CA . ASP C 3 56 ? -30.374 37.984 163.275 1.00 25.62 56 ASP B CA 1
ATOM 7830 C C . ASP C 3 56 ? -29.893 38.502 164.641 1.00 26.54 56 ASP B C 1
ATOM 7831 O O . ASP C 3 56 ? -28.705 38.425 164.922 1.00 26.15 56 ASP B O 1
ATOM 7836 N N . LYS C 3 57 ? -30.825 39.009 165.470 1.00 27.72 57 LYS B N 1
ATOM 7837 C CA . LYS C 3 57 ? -30.591 39.537 166.832 1.00 25.72 57 LYS B CA 1
ATOM 7838 C C . LYS C 3 57 ? -30.035 38.430 167.732 1.00 28.65 57 LYS B C 1
ATOM 7839 O O . LYS C 3 57 ? -29.364 38.707 168.715 1.00 29.78 57 LYS B O 1
ATOM 7841 N N . PHE C 3 58 ? -30.395 37.178 167.433 1.00 31.73 58 PHE B N 1
ATOM 7842 C CA . PHE C 3 58 ? -30.006 36.024 168.251 1.00 33.41 58 PHE B CA 1
ATOM 7843 C C . PHE C 3 58 ? -28.505 35.790 168.138 1.00 33.75 58 PHE B C 1
ATOM 7844 O O . PHE C 3 58 ? -27.960 35.835 167.048 1.00 35.69 58 PHE B O 1
ATOM 7852 N N . THR C 3 59 ? -27.884 35.540 169.293 1.00 33.23 59 THR B N 1
ATOM 7853 C CA . THR C 3 59 ? -26.456 35.516 169.446 1.00 30.19 59 THR B CA 1
ATOM 7854 C C . THR C 3 59 ? -26.141 34.412 170.437 1.00 27.47 59 THR B C 1
ATOM 7855 O O . THR C 3 59 ? -26.726 34.391 171.520 1.00 27.19 59 THR B O 1
ATOM 7859 N N . LEU C 3 60 ? -25.233 33.520 170.038 1.00 25.54 60 LEU B N 1
ATOM 7860 C CA . LEU C 3 60 ? -24.730 32.509 170.926 1.00 24.20 60 LEU B CA 1
ATOM 7861 C C . LEU C 3 60 ? -23.262 32.229 170.638 1.00 23.96 60 LEU B C 1
ATOM 7862 O O . LEU C 3 60 ? -22.847 32.189 169.517 1.00 24.05 60 LEU B O 1
ATOM 7867 N N . THR C 3 61 ? -22.513 31.984 171.702 1.00 25.80 61 THR B N 1
ATOM 7868 C CA . THR C 3 61 ? -21.084 31.905 171.634 1.00 28.27 61 THR B CA 1
ATOM 7869 C C . THR C 3 61 ? -20.613 30.652 172.379 1.00 27.17 61 THR B C 1
ATOM 7870 O O . THR C 3 61 ? -21.272 30.163 173.305 1.00 26.67 61 THR B O 1
ATOM 7874 N N . ASP C 3 62 ? -19.444 30.156 171.983 1.00 25.18 62 ASP B N 1
ATOM 7875 C CA . ASP C 3 62 ? -18.805 29.081 172.696 1.00 22.99 62 ASP B CA 1
ATOM 7876 C C . ASP C 3 62 ? -18.657 29.524 174.154 1.00 22.83 62 ASP B C 1
ATOM 7877 O O . ASP C 3 62 ? -18.538 30.726 174.447 1.00 24.01 62 ASP B O 1
ATOM 7882 N N . ALA C 3 63 ? -18.668 28.562 175.080 1.00 21.24 63 ALA B N 1
ATOM 7883 C CA . ALA C 3 63 ? -18.441 28.891 176.458 1.00 20.05 63 ALA B CA 1
ATOM 7884 C C . ALA C 3 63 ? -16.941 29.122 176.668 1.00 20.04 63 ALA B C 1
ATOM 7885 O O . ALA C 3 63 ? -16.091 28.536 176.002 1.00 18.47 63 ALA B O 1
ATOM 7887 N N . PHE C 3 64 ? -16.650 29.985 177.629 1.00 20.79 64 PHE B N 1
ATOM 7888 C CA . PHE C 3 64 ? -15.346 30.451 177.910 1.00 21.98 64 PHE B CA 1
ATOM 7889 C C . PHE C 3 64 ? -15.120 30.519 179.418 1.00 22.76 64 PHE B C 1
ATOM 7890 O O . PHE C 3 64 ? -16.074 30.598 180.195 1.00 22.61 64 PHE B O 1
ATOM 7898 N N . PRO C 3 65 ? -13.852 30.543 179.879 1.00 23.09 65 PRO B N 1
ATOM 7899 C CA . PRO C 3 65 ? -13.562 30.699 181.298 1.00 24.66 65 PRO B CA 1
ATOM 7900 C C . PRO C 3 65 ? -13.921 32.109 181.803 1.00 26.91 65 PRO B C 1
ATOM 7901 O O . PRO C 3 65 ? -13.674 33.133 181.120 1.00 24.27 65 PRO B O 1
ATOM 7905 N N . PHE C 3 66 ? -14.523 32.142 182.994 1.00 29.74 66 PHE B N 1
ATOM 7906 C CA . PHE C 3 66 ? -14.872 33.363 183.630 1.00 34.26 66 PHE B CA 1
ATOM 7907 C C . PHE C 3 66 ? -14.368 33.310 185.061 1.00 37.03 66 PHE B C 1
ATOM 7908 O O . PHE C 3 66 ? -14.894 32.508 185.856 1.00 38.34 66 PHE B O 1
ATOM 7916 N N . GLN C 3 67 ? -13.368 34.156 185.355 1.00 37.65 67 GLN B N 1
ATOM 7917 C CA . GLN C 3 67 ? -12.668 34.129 186.638 1.00 39.00 67 GLN B CA 1
ATOM 7918 C C . GLN C 3 67 ? -12.433 35.565 187.092 1.00 34.02 67 GLN B C 1
ATOM 7919 O O . GLN C 3 67 ? -11.503 36.217 186.625 1.00 29.61 67 GLN B O 1
ATOM 7925 N N . PHE C 3 68 ? -13.289 36.010 188.018 1.00 33.61 68 PHE B N 1
ATOM 7926 C CA . PHE C 3 68 ? -13.337 37.396 188.436 1.00 33.69 68 PHE B CA 1
ATOM 7927 C C . PHE C 3 68 ? -13.283 38.275 187.186 1.00 31.59 68 PHE B C 1
ATOM 7928 O O . PHE C 3 68 ? -12.467 39.171 187.083 1.00 33.46 68 PHE B O 1
ATOM 7936 N N . GLY C 3 69 ? -14.143 37.969 186.217 1.00 31.12 69 GLY B N 1
ATOM 7937 C CA . GLY C 3 69 ? -14.122 38.654 184.929 1.00 33.43 69 GLY B CA 1
ATOM 7938 C C . GLY C 3 69 ? -14.003 37.692 183.756 1.00 31.39 69 GLY B C 1
ATOM 7939 O O . GLY C 3 69 ? -13.556 36.564 183.936 1.00 33.46 69 GLY B O 1
ATOM 7940 N N . PRO C 3 70 ? -14.438 38.101 182.543 1.00 30.45 70 PRO B N 1
ATOM 7941 C CA . PRO C 3 70 ? -14.465 37.214 181.379 1.00 32.88 70 PRO B CA 1
ATOM 7942 C C . PRO C 3 70 ? -13.113 36.943 180.684 1.00 34.91 70 PRO B C 1
ATOM 7943 O O . PRO C 3 70 ? -12.202 37.838 180.620 1.00 34.60 70 PRO B O 1
ATOM 7947 N N . PHE C 3 71 ? -12.995 35.719 180.143 1.00 30.19 71 PHE B N 1
ATOM 7948 C CA . PHE C 3 71 ? -11.902 35.383 179.268 1.00 27.11 71 PHE B CA 1
ATOM 7949 C C . PHE C 3 71 ? -12.401 35.283 177.819 1.00 24.52 71 PHE B C 1
ATOM 7950 O O . PHE C 3 71 ? -13.579 35.359 177.550 1.00 22.42 71 PHE B O 1
ATOM 7958 N N . LEU C 3 72 ? -11.437 35.147 176.906 1.00 22.98 72 LEU B N 1
ATOM 7959 C CA . LEU C 3 72 ? -11.618 35.021 175.481 1.00 21.94 72 LEU B CA 1
ATOM 7960 C C . LEU C 3 72 ? -10.651 33.991 174.906 1.00 21.64 72 LEU B C 1
ATOM 7961 O O . LEU C 3 72 ? -9.627 33.657 175.486 1.00 19.31 72 LEU B O 1
ATOM 7966 N N . PRO C 3 73 ? -10.949 33.442 173.716 1.00 22.39 73 PRO B N 1
ATOM 7967 C CA . PRO C 3 73 ? -10.006 32.562 173.038 1.00 23.18 73 PRO B CA 1
ATOM 7968 C C . PRO C 3 73 ? -8.731 33.239 172.523 1.00 23.25 73 PRO B C 1
ATOM 7969 O O . PRO C 3 73 ? -8.757 34.357 172.085 1.00 24.67 73 PRO B O 1
ATOM 7973 N N . LYS C 3 74 ? -7.627 32.504 172.572 1.00 23.55 74 LYS B N 1
ATOM 7974 C CA . LYS C 3 74 ? -6.431 32.928 171.979 1.00 24.24 74 LYS B CA 1
ATOM 7975 C C . LYS C 3 74 ? -6.709 33.188 170.513 1.00 22.61 74 LYS B C 1
ATOM 7976 O O . LYS C 3 74 ? -7.246 32.335 169.840 1.00 26.90 74 LYS B O 1
ATOM 7982 N N . PRO C 3 75 ? -6.449 34.385 169.982 1.00 21.61 75 PRO B N 1
ATOM 7983 C CA . PRO C 3 75 ? -6.580 34.626 168.551 1.00 22.04 75 PRO B CA 1
ATOM 7984 C C . PRO C 3 75 ? -5.615 33.764 167.746 1.00 22.30 75 PRO B C 1
ATOM 7985 O O . PRO C 3 75 ? -4.422 33.980 167.796 1.00 24.91 75 PRO B O 1
ATOM 7989 N N . ILE C 3 76 ? -6.174 32.820 166.991 1.00 23.49 76 ILE B N 1
ATOM 7990 C CA . ILE C 3 76 ? -5.402 31.935 166.132 1.00 23.76 76 ILE B CA 1
ATOM 7991 C C . ILE C 3 76 ? -4.839 32.770 164.987 1.00 22.75 76 ILE B C 1
ATOM 7992 O O . ILE C 3 76 ? -5.538 33.537 164.416 1.00 24.38 76 ILE B O 1
ATOM 7997 N N . GLY C 3 77 ? -3.555 32.619 164.703 1.00 23.85 77 GLY B N 1
ATOM 7998 C CA . GLY C 3 77 ? -2.915 33.423 163.662 1.00 27.36 77 GLY B CA 1
ATOM 7999 C C . GLY C 3 77 ? -1.980 34.506 164.206 1.00 30.32 77 GLY B C 1
ATOM 8000 O O . GLY C 3 77 ? -1.102 34.980 163.466 1.00 28.50 77 GLY B O 1
ATOM 8001 N N . TYR C 3 78 ? -2.154 34.894 165.483 1.00 33.16 78 TYR B N 1
ATOM 8002 C CA . TYR C 3 78 ? -1.425 36.012 166.101 1.00 34.01 78 TYR B CA 1
ATOM 8003 C C . TYR C 3 78 ? -0.602 35.513 167.286 1.00 36.52 78 TYR B C 1
ATOM 8004 O O . TYR C 3 78 ? -0.987 34.527 167.907 1.00 34.10 78 TYR B O 1
ATOM 8013 N N . PRO C 3 79 ? 0.481 36.213 167.709 1.00 39.70 79 PRO B N 1
ATOM 8014 C CA . PRO C 3 79 ? 0.969 37.431 167.055 1.00 40.29 79 PRO B CA 1
ATOM 8015 C C . PRO C 3 79 ? 1.626 37.140 165.710 1.00 39.88 79 PRO B C 1
ATOM 8016 O O . PRO C 3 79 ? 2.075 36.044 165.473 1.00 35.99 79 PRO B O 1
ATOM 8020 N N . LYS C 3 80 ? 1.682 38.148 164.853 1.00 44.95 80 LYS B N 1
ATOM 8021 C CA . LYS C 3 80 ? 2.286 37.967 163.551 1.00 53.54 80 LYS B CA 1
ATOM 8022 C C . LYS C 3 80 ? 3.817 37.985 163.705 1.00 56.73 80 LYS B C 1
ATOM 8023 O O . LYS C 3 80 ? 4.323 38.173 164.812 1.00 49.52 80 LYS B O 1
ATOM 8029 N N . HIS C 3 81 ? 4.541 37.783 162.594 1.00 62.81 81 HIS B N 1
ATOM 8030 C CA . HIS C 3 81 ? 5.987 37.648 162.607 1.00 71.00 81 HIS B CA 1
ATOM 8031 C C . HIS C 3 81 ? 6.665 38.935 163.104 1.00 82.30 81 HIS B C 1
ATOM 8032 O O . HIS C 3 81 ? 7.653 38.858 163.838 1.00 87.45 81 HIS B O 1
ATOM 8039 N N . ASP C 3 82 ? 6.161 40.106 162.685 1.00 88.20 82 ASP B N 1
ATOM 8040 C CA . ASP C 3 82 ? 6.827 41.404 162.963 1.00 84.27 82 ASP B CA 1
ATOM 8041 C C . ASP C 3 82 ? 6.692 41.787 164.447 1.00 73.58 82 ASP B C 1
ATOM 8042 O O . ASP C 3 82 ? 7.429 42.630 164.890 1.00 66.67 82 ASP B O 1
ATOM 8047 N N . GLN C 3 83 ? 5.774 41.164 165.200 1.00 72.85 83 GLN B N 1
ATOM 8048 C CA . GLN C 3 83 ? 5.590 41.438 166.654 1.00 77.85 83 GLN B CA 1
ATOM 8049 C C . GLN C 3 83 ? 6.233 40.353 167.547 1.00 83.77 83 GLN B C 1
ATOM 8050 O O . GLN C 3 83 ? 6.164 40.419 168.787 1.00 77.83 83 GLN B O 1
ATOM 8056 N N . ILE C 3 84 ? 6.796 39.300 166.953 1.00 91.19 84 ILE B N 1
ATOM 8057 C CA . ILE C 3 84 ? 7.128 38.105 167.745 1.00 91.24 84 ILE B CA 1
ATOM 8058 C C . ILE C 3 84 ? 8.623 37.801 167.692 1.00 97.19 84 ILE B C 1
ATOM 8059 O O . ILE C 3 84 ? 9.031 36.863 168.339 1.00 110.18 84 ILE B O 1
ATOM 8061 N N . ASP C 3 85 ? 9.427 38.567 166.945 1.00 109.72 85 ASP B N 1
ATOM 8062 C CA . ASP C 3 85 ? 10.829 38.146 166.702 1.00 121.02 85 ASP B CA 1
ATOM 8063 C C . ASP C 3 85 ? 11.814 39.037 167.475 1.00 120.39 85 ASP B C 1
ATOM 8064 O O . ASP C 3 85 ? 12.334 40.010 166.931 1.00 126.03 85 ASP B O 1
ATOM 8066 N N . GLN C 3 86 ? 12.075 38.672 168.739 1.00 113.10 86 GLN B N 1
ATOM 8067 C CA . GLN C 3 86 ? 13.054 39.350 169.589 1.00 108.68 86 GLN B CA 1
ATOM 8068 C C . GLN C 3 86 ? 14.467 38.876 169.208 1.00 115.17 86 GLN B C 1
ATOM 8069 O O . GLN C 3 86 ? 14.632 37.946 168.395 1.00 106.97 86 GLN B O 1
ATOM 8071 N N . SER C 3 87 ? 15.478 39.517 169.811 1.00 115.29 87 SER B N 1
ATOM 8072 C CA . SER C 3 87 ? 16.892 39.260 169.527 1.00 109.94 87 SER B CA 1
ATOM 8073 C C . SER C 3 87 ? 17.442 38.104 170.378 1.00 104.35 87 SER B C 1
ATOM 8074 O O . SER C 3 87 ? 18.600 37.709 170.187 1.00 102.39 87 SER B O 1
ATOM 8077 N N . VAL C 3 88 ? 16.619 37.570 171.296 1.00 95.78 88 VAL B N 1
ATOM 8078 C CA . VAL C 3 88 ? 17.030 36.495 172.232 1.00 88.88 88 VAL B CA 1
ATOM 8079 C C . VAL C 3 88 ? 17.445 35.238 171.455 1.00 80.98 88 VAL B C 1
ATOM 8080 O O . VAL C 3 88 ? 17.044 35.026 170.299 1.00 75.51 88 VAL B O 1
ATOM 8084 N N . ASP C 3 89 ? 18.219 34.393 172.149 1.00 75.87 89 ASP B N 1
ATOM 8085 C CA . ASP C 3 89 ? 18.720 33.097 171.663 1.00 70.06 89 ASP B CA 1
ATOM 8086 C C . ASP C 3 89 ? 17.543 32.194 171.262 1.00 58.82 89 ASP B C 1
ATOM 8087 O O . ASP C 3 89 ? 16.376 32.521 171.512 1.00 59.00 89 ASP B O 1
ATOM 8092 N N . VAL C 3 90 ? 17.867 31.041 170.671 1.00 47.36 90 VAL B N 1
ATOM 8093 C CA . VAL C 3 90 ? 16.874 30.202 170.036 1.00 44.99 90 VAL B CA 1
ATOM 8094 C C . VAL C 3 90 ? 16.102 29.415 171.107 1.00 47.79 90 VAL B C 1
ATOM 8095 O O . VAL C 3 90 ? 14.875 29.263 171.028 1.00 43.98 90 VAL B O 1
ATOM 8099 N N . LYS C 3 91 ? 16.812 28.910 172.113 1.00 50.29 91 LYS B N 1
ATOM 8100 C CA . LYS C 3 91 ? 16.164 28.084 173.101 1.00 53.43 91 LYS B CA 1
ATOM 8101 C C . LYS C 3 91 ? 14.984 28.859 173.722 1.00 54.69 91 LYS B C 1
ATOM 8102 O O . LYS C 3 91 ? 13.936 28.261 174.006 1.00 53.64 91 LYS B O 1
ATOM 8108 N N . GLU C 3 92 ? 15.154 30.176 173.932 1.00 56.38 92 GLU B N 1
ATOM 8109 C CA . GLU C 3 92 ? 14.127 31.027 174.560 1.00 56.05 92 GLU B CA 1
ATOM 8110 C C . GLU C 3 92 ? 12.977 31.256 173.584 1.00 57.03 92 GLU B C 1
ATOM 8111 O O . GLU C 3 92 ? 11.821 31.033 173.929 1.00 69.57 92 GLU B O 1
ATOM 8117 N N . VAL C 3 93 ? 13.301 31.696 172.370 1.00 47.67 93 VAL B N 1
ATOM 8118 C CA . VAL C 3 93 ? 12.276 31.882 171.359 1.00 47.03 93 VAL B CA 1
ATOM 8119 C C . VAL C 3 93 ? 11.389 30.628 171.282 1.00 39.64 93 VAL B C 1
ATOM 8120 O O . VAL C 3 93 ? 10.188 30.741 171.174 1.00 36.19 93 VAL B O 1
ATOM 8124 N N . ARG C 3 94 ? 11.984 29.439 171.329 1.00 38.34 94 ARG B N 1
ATOM 8125 C CA . ARG C 3 94 ? 11.217 28.212 171.085 1.00 42.18 94 ARG B CA 1
ATOM 8126 C C . ARG C 3 94 ? 10.437 27.823 172.341 1.00 44.58 94 ARG B C 1
ATOM 8127 O O . ARG C 3 94 ? 9.353 27.259 172.222 1.00 47.86 94 ARG B O 1
ATOM 8135 N N . ARG C 3 95 ? 10.970 28.138 173.527 1.00 47.15 95 ARG B N 1
ATOM 8136 C CA . ARG C 3 95 ? 10.233 27.856 174.762 1.00 51.68 95 ARG B CA 1
ATOM 8137 C C . ARG C 3 95 ? 8.956 28.702 174.770 1.00 53.05 95 ARG B C 1
ATOM 8138 O O . ARG C 3 95 ? 7.885 28.164 175.008 1.00 51.37 95 ARG B O 1
ATOM 8146 N N . GLN C 3 96 ? 9.084 30.001 174.457 1.00 53.26 96 GLN B N 1
ATOM 8147 C CA . GLN C 3 96 ? 7.950 30.938 174.519 1.00 52.75 96 GLN B CA 1
ATOM 8148 C C . GLN C 3 96 ? 7.019 30.731 173.316 1.00 47.67 96 GLN B C 1
ATOM 8149 O O . GLN C 3 96 ? 5.861 31.087 173.387 1.00 53.46 96 GLN B O 1
ATOM 8155 N N . ALA C 3 97 ? 7.527 30.153 172.227 1.00 44.55 97 ALA B N 1
ATOM 8156 C CA . ALA C 3 97 ? 6.699 29.797 171.079 1.00 42.18 97 ALA B CA 1
ATOM 8157 C C . ALA C 3 97 ? 5.765 28.638 171.450 1.00 42.60 97 ALA B C 1
ATOM 8158 O O . ALA C 3 97 ? 4.576 28.660 171.091 1.00 40.71 97 ALA B O 1
ATOM 8160 N N . LYS C 3 98 ? 6.315 27.647 172.169 1.00 44.42 98 LYS B N 1
ATOM 8161 C CA . LYS C 3 98 ? 5.566 26.516 172.700 1.00 45.76 98 LYS B CA 1
ATOM 8162 C C . LYS C 3 98 ? 4.615 27.005 173.806 1.00 42.32 98 LYS B C 1
ATOM 8163 O O . LYS C 3 98 ? 3.468 26.615 173.851 1.00 40.83 98 LYS B O 1
ATOM 8169 N N . LEU C 3 99 ? 5.067 27.936 174.642 1.00 42.93 99 LEU B N 1
ATOM 8170 C CA . LEU C 3 99 ? 4.204 28.576 175.647 1.00 46.43 99 LEU B CA 1
ATOM 8171 C C . LEU C 3 99 ? 3.018 29.293 174.989 1.00 46.58 99 LEU B C 1
ATOM 8172 O O . LEU C 3 99 ? 1.932 29.372 175.554 1.00 46.57 99 LEU B O 1
ATOM 8177 N N . SER C 3 100 ? 3.238 29.824 173.789 1.00 48.37 100 SER B N 1
ATOM 8178 C CA . SER C 3 100 ? 2.206 30.512 173.040 1.00 47.51 100 SER B CA 1
ATOM 8179 C C . SER C 3 100 ? 1.272 29.495 172.374 1.00 47.10 100 SER B C 1
ATOM 8180 O O . SER C 3 100 ? 0.099 29.792 172.194 1.00 51.26 100 SER B O 1
ATOM 8183 N N . LYS C 3 101 ? 1.780 28.320 171.976 1.00 40.82 101 LYS B N 1
ATOM 8184 C CA . LYS C 3 101 ? 0.885 27.313 171.392 1.00 37.32 101 LYS B CA 1
ATOM 8185 C C . LYS C 3 101 ? 0.023 26.718 172.503 1.00 32.81 101 LYS B C 1
ATOM 8186 O O . LYS C 3 101 ? -1.115 26.471 172.285 1.00 33.09 101 LYS B O 1
ATOM 8188 N N . LYS C 3 102 ? 0.586 26.543 173.693 1.00 31.89 102 LYS B N 1
ATOM 8189 C CA . LYS C 3 102 ? -0.099 25.886 174.807 1.00 35.31 102 LYS B CA 1
ATOM 8190 C C . LYS C 3 102 ? -1.300 26.717 175.278 1.00 38.47 102 LYS B C 1
ATOM 8191 O O . LYS C 3 102 ? -2.183 26.200 175.981 1.00 39.28 102 LYS B O 1
ATOM 8193 N N . LEU C 3 103 ? -1.312 28.009 174.928 1.00 41.18 103 LEU B N 1
ATOM 8194 C CA . LEU C 3 103 ? -2.204 28.973 175.545 1.00 40.41 103 LEU B CA 1
ATOM 8195 C C . LEU C 3 103 ? -3.610 28.749 175.003 1.00 38.18 103 LEU B C 1
ATOM 8196 O O . LEU C 3 103 ? -3.769 28.473 173.850 1.00 34.88 103 LEU B O 1
ATOM 8201 N N . GLN C 3 104 ? -4.621 28.870 175.860 1.00 40.95 104 GLN B N 1
ATOM 8202 C CA . GLN C 3 104 ? -5.992 28.670 175.420 1.00 42.88 104 GLN B CA 1
ATOM 8203 C C . GLN C 3 104 ? -6.791 29.967 175.501 1.00 34.94 104 GLN B C 1
ATOM 8204 O O . GLN C 3 104 ? -7.275 30.441 174.507 1.00 36.90 104 GLN B O 1
ATOM 8210 N N . PHE C 3 105 ? -6.938 30.502 176.703 1.00 31.65 105 PHE B N 1
ATOM 8211 C CA . PHE C 3 105 ? -7.788 31.623 176.914 1.00 32.71 105 PHE B CA 1
ATOM 8212 C C . PHE C 3 105 ? -7.083 32.772 177.656 1.00 33.23 105 PHE B C 1
ATOM 8213 O O . PHE C 3 105 ? -6.593 32.602 178.759 1.00 34.73 105 PHE B O 1
ATOM 8221 N N . LEU C 3 106 ? -7.131 33.967 177.059 1.00 33.94 106 LEU B N 1
ATOM 8222 C CA . LEU C 3 106 ? -6.704 35.212 177.676 1.00 32.67 106 LEU B CA 1
ATOM 8223 C C . LEU C 3 106 ? -7.828 35.753 178.553 1.00 33.87 106 LEU B C 1
ATOM 8224 O O . LEU C 3 106 ? -8.995 35.469 178.318 1.00 32.80 106 LEU B O 1
ATOM 8229 N N . ALA C 3 107 ? -7.476 36.528 179.578 1.00 32.63 107 ALA B N 1
ATOM 8230 C CA . ALA C 3 107 ? -8.484 37.405 180.147 1.00 30.99 107 ALA B CA 1
ATOM 8231 C C . ALA C 3 107 ? -8.630 38.621 179.221 1.00 28.65 107 ALA B C 1
ATOM 8232 O O . ALA C 3 107 ? -7.699 38.998 178.519 1.00 27.09 107 ALA B O 1
ATOM 8234 N N . LEU C 3 108 ? -9.809 39.235 179.215 1.00 27.57 108 LEU B N 1
ATOM 8235 C CA . LEU C 3 108 ? -10.078 40.339 178.281 1.00 28.22 108 LEU B CA 1
ATOM 8236 C C . LEU C 3 108 ? -8.986 41.416 178.376 1.00 28.49 108 LEU B C 1
ATOM 8237 O O . LEU C 3 108 ? -8.429 41.881 177.373 1.00 24.93 108 LEU B O 1
ATOM 8242 N N . GLU C 3 109 ? -8.695 41.803 179.616 1.00 30.85 109 GLU B N 1
ATOM 8243 C CA . GLU C 3 109 ? -7.669 42.777 179.947 1.00 34.23 109 GLU B CA 1
ATOM 8244 C C . GLU C 3 109 ? -6.387 42.594 179.120 1.00 34.66 109 GLU B C 1
ATOM 8245 O O . GLU C 3 109 ? -5.678 43.555 178.857 1.00 30.57 109 GLU B O 1
ATOM 8251 N N . ASN C 3 110 ? -6.084 41.351 178.728 1.00 35.84 110 ASN B N 1
ATOM 8252 C CA . ASN C 3 110 ? -4.778 41.000 178.232 1.00 32.55 110 ASN B CA 1
ATOM 8253 C C . ASN C 3 110 ? -4.785 40.803 176.721 1.00 30.15 110 ASN B C 1
ATOM 8254 O O . ASN C 3 110 ? -3.714 40.618 176.174 1.00 32.42 110 ASN B O 1
ATOM 8259 N N . VAL C 3 111 ? -5.945 40.846 176.065 1.00 28.61 111 VAL B N 1
ATOM 8260 C CA . VAL C 3 111 ? -6.025 40.352 174.675 1.00 30.81 111 VAL B CA 1
ATOM 8261 C C . VAL C 3 111 ? -5.244 41.267 173.723 1.00 35.39 111 VAL B C 1
ATOM 8262 O O . VAL C 3 111 ? -4.591 40.806 172.786 1.00 32.92 111 VAL B O 1
ATOM 8266 N N . ASP C 3 112 ? -5.312 42.573 173.961 1.00 42.66 112 ASP B N 1
ATOM 8267 C CA . ASP C 3 112 ? -4.623 43.514 173.102 1.00 46.08 112 ASP B CA 1
ATOM 8268 C C . ASP C 3 112 ? -3.104 43.374 173.286 1.00 43.69 112 ASP B C 1
ATOM 8269 O O . ASP C 3 112 ? -2.326 43.430 172.323 1.00 40.71 112 ASP B O 1
ATOM 8274 N N . ASP C 3 113 ? -2.695 43.220 174.544 1.00 43.92 113 ASP B N 1
ATOM 8275 C CA . ASP C 3 113 ? -1.324 42.903 174.879 1.00 43.40 113 ASP B CA 1
ATOM 8276 C C . ASP C 3 113 ? -0.902 41.669 174.062 1.00 38.59 113 ASP B C 1
ATOM 8277 O O . ASP C 3 113 ? 0.033 41.720 173.244 1.00 33.10 113 ASP B O 1
ATOM 8282 N N . TYR C 3 114 ? -1.641 40.573 174.248 1.00 33.10 114 TYR B N 1
ATOM 8283 C CA . TYR C 3 114 ? -1.307 39.321 173.629 1.00 31.50 114 TYR B CA 1
ATOM 8284 C C . TYR C 3 114 ? -1.046 39.527 172.129 1.00 30.62 114 TYR B C 1
ATOM 8285 O O . TYR C 3 114 ? -0.134 38.891 171.562 1.00 29.20 114 TYR B O 1
ATOM 8294 N N . LEU C 3 115 ? -1.879 40.355 171.488 1.00 30.71 115 LEU B N 1
ATOM 8295 C CA . LEU C 3 115 ? -1.786 40.585 170.033 1.00 32.08 115 LEU B CA 1
ATOM 8296 C C . LEU C 3 115 ? -0.517 41.379 169.721 1.00 32.78 115 LEU B C 1
ATOM 8297 O O . LEU C 3 115 ? 0.125 41.141 168.709 1.00 31.52 115 LEU B O 1
ATOM 8302 N N . ASN C 3 116 ? -0.188 42.322 170.611 1.00 37.08 116 ASN B N 1
ATOM 8303 C CA . ASN C 3 116 ? 0.944 43.241 170.433 1.00 40.57 116 ASN B CA 1
ATOM 8304 C C . ASN C 3 116 ? 2.273 42.537 170.747 1.00 40.58 116 ASN B C 1
ATOM 8305 O O . ASN C 3 116 ? 3.323 43.126 170.527 1.00 42.77 116 ASN B O 1
ATOM 8307 N N . GLY C 3 117 ? 2.219 41.309 171.286 1.00 40.66 117 GLY B N 1
ATOM 8308 C CA . GLY C 3 117 ? 3.391 40.431 171.408 1.00 40.29 117 GLY B CA 1
ATOM 8309 C C . GLY C 3 117 ? 3.690 39.998 172.839 1.00 40.21 117 GLY B C 1
ATOM 8310 O O . GLY C 3 117 ? 4.526 39.145 173.037 1.00 46.05 117 GLY B O 1
ATOM 8311 N N . GLU C 3 118 ? 3.020 40.570 173.846 1.00 38.44 118 GLU B N 1
ATOM 8312 C CA . GLU C 3 118 ? 3.300 40.228 175.257 1.00 36.71 118 GLU B CA 1
ATOM 8313 C C . GLU C 3 118 ? 2.927 38.766 175.491 1.00 37.36 118 GLU B C 1
ATOM 8314 O O . GLU C 3 118 ? 1.944 38.275 174.959 1.00 40.98 118 GLU B O 1
ATOM 8316 N N . LEU C 3 119 ? 3.743 38.083 176.285 1.00 40.68 119 LEU B N 1
ATOM 8317 C CA . LEU C 3 119 ? 3.624 36.668 176.510 1.00 44.52 119 LEU B CA 1
ATOM 8318 C C . LEU C 3 119 ? 2.675 36.418 177.674 1.00 40.55 119 LEU B C 1
ATOM 8319 O O . LEU C 3 119 ? 2.715 37.131 178.671 1.00 42.86 119 LEU B O 1
ATOM 8324 N N . PHE C 3 120 ? 1.871 35.361 177.544 1.00 38.70 120 PHE B N 1
ATOM 8325 C CA . PHE C 3 120 ? 1.048 34.849 178.640 1.00 34.98 120 PHE B CA 1
ATOM 8326 C C . PHE C 3 120 ? 1.081 33.337 178.591 1.00 33.37 120 PHE B C 1
ATOM 8327 O O . PHE C 3 120 ? 1.321 32.783 177.558 1.00 36.51 120 PHE B O 1
ATOM 8335 N N . GLU C 3 121 ? 0.844 32.714 179.734 1.00 35.87 121 GLU B N 1
ATOM 8336 C CA . GLU C 3 121 ? 0.702 31.269 179.848 1.00 38.38 121 GLU B CA 1
ATOM 8337 C C . GLU C 3 121 ? -0.693 31.009 180.427 1.00 37.73 121 GLU B C 1
ATOM 8338 O O . GLU C 3 121 ? -1.386 31.957 180.830 1.00 31.87 121 GLU B O 1
ATOM 8340 N N . ASN C 3 122 ? -1.086 29.731 180.471 1.00 39.88 122 ASN B N 1
ATOM 8341 C CA . ASN C 3 122 ? -2.414 29.326 180.928 1.00 38.04 122 ASN B CA 1
ATOM 8342 C C . ASN C 3 122 ? -2.524 29.579 182.434 1.00 40.39 122 ASN B C 1
ATOM 8343 O O . ASN C 3 122 ? -1.555 29.924 183.079 1.00 42.86 122 ASN B O 1
ATOM 8348 N N . GLU C 3 123 ? -3.740 29.457 182.958 1.00 45.70 123 GLU B N 1
ATOM 8349 C CA . GLU C 3 123 ? -4.004 29.374 184.377 1.00 50.85 123 GLU B CA 1
ATOM 8350 C C . GLU C 3 123 ? -4.791 28.092 184.641 1.00 55.25 123 GLU B C 1
ATOM 8351 O O . GLU C 3 123 ? -5.416 27.540 183.740 1.00 61.68 123 GLU B O 1
ATOM 8357 N N . GLU C 3 124 ? -4.803 27.666 185.897 1.00 55.77 124 GLU B N 1
ATOM 8358 C CA . GLU C 3 124 ? -5.531 26.499 186.285 1.00 55.63 124 GLU B CA 1
ATOM 8359 C C . GLU C 3 124 ? -6.987 26.911 186.497 1.00 49.72 124 GLU B C 1
ATOM 8360 O O . GLU C 3 124 ? -7.285 27.547 187.501 1.00 47.04 124 GLU B O 1
ATOM 8366 N N . HIS C 3 125 ? -7.862 26.550 185.543 1.00 42.53 125 HIS B N 1
ATOM 8367 C CA . HIS C 3 125 ? -9.310 26.773 185.680 1.00 35.95 125 HIS B CA 1
ATOM 8368 C C . HIS C 3 125 ? -10.012 25.509 186.186 1.00 34.19 125 HIS B C 1
ATOM 8369 O O . HIS C 3 125 ? -11.114 25.574 186.712 1.00 33.06 125 HIS B O 1
ATOM 8376 N N . ALA C 3 126 ? -9.365 24.354 186.040 1.00 34.02 126 ALA B N 1
ATOM 8377 C CA . ALA C 3 126 ? -9.954 23.118 186.504 1.00 31.81 126 ALA B CA 1
ATOM 8378 C C . ALA C 3 126 ? -8.925 21.990 186.478 1.00 31.60 126 ALA B C 1
ATOM 8379 O O . ALA C 3 126 ? -7.786 22.143 186.012 1.00 32.45 126 ALA B O 1
ATOM 8381 N N . VAL C 3 127 ? -9.368 20.855 187.003 1.00 29.83 127 VAL B N 1
ATOM 8382 C CA . VAL C 3 127 ? -8.665 19.633 186.935 1.00 30.62 127 VAL B CA 1
ATOM 8383 C C . VAL C 3 127 ? -9.638 18.636 186.340 1.00 29.82 127 VAL B C 1
ATOM 8384 O O . VAL C 3 127 ? -10.781 18.591 186.749 1.00 26.22 127 VAL B O 1
ATOM 8388 N N . ILE C 3 128 ? -9.150 17.862 185.376 1.00 32.21 128 ILE B N 1
ATOM 8389 C CA . ILE C 3 128 ? -9.931 16.838 184.749 1.00 33.49 128 ILE B CA 1
ATOM 8390 C C . ILE C 3 128 ? -9.420 15.481 185.209 1.00 37.16 128 ILE B C 1
ATOM 8391 O O . ILE C 3 128 ? -8.268 15.229 185.068 1.00 47.17 128 ILE B O 1
ATOM 8396 N N . ASP C 3 129 ? -10.279 14.585 185.670 1.00 41.52 129 ASP B N 1
ATOM 8397 C CA . ASP C 3 129 ? -9.820 13.243 185.848 1.00 45.18 129 ASP B CA 1
ATOM 8398 C C . ASP C 3 129 ? -10.944 12.280 185.519 1.00 44.26 129 ASP B C 1
ATOM 8399 O O . ASP C 3 129 ? -12.118 12.571 185.743 1.00 49.63 129 ASP B O 1
ATOM 8404 N N . THR C 3 130 ? -10.534 11.118 185.031 1.00 43.06 130 THR B N 1
ATOM 8405 C CA . THR C 3 130 ? -11.434 10.023 184.822 1.00 43.15 130 THR B CA 1
ATOM 8406 C C . THR C 3 130 ? -11.610 9.283 186.148 1.00 36.92 130 THR B C 1
ATOM 8407 O O . THR C 3 130 ? -10.684 9.165 186.911 1.00 36.40 130 THR B O 1
ATOM 8411 N N . VAL C 3 131 ? -12.809 8.768 186.391 1.00 33.33 131 VAL B N 1
ATOM 8412 C CA . VAL C 3 131 ? -13.012 7.780 187.425 1.00 32.61 131 VAL B CA 1
ATOM 8413 C C . VAL C 3 131 ? -13.666 6.570 186.773 1.00 30.78 131 VAL B C 1
ATOM 8414 O O . VAL C 3 131 ? -14.368 6.679 185.815 1.00 32.25 131 VAL B O 1
ATOM 8418 N N . THR C 3 132 ? -13.371 5.405 187.319 1.00 31.98 132 THR B N 1
ATOM 8419 C CA . THR C 3 132 ? -13.928 4.200 186.878 1.00 30.77 132 THR B CA 1
ATOM 8420 C C . THR C 3 132 ? -15.136 3.915 187.749 1.00 32.66 132 THR B C 1
ATOM 8421 O O . THR C 3 132 ? -15.048 4.012 188.959 1.00 35.56 132 THR B O 1
ATOM 8425 N N . LYS C 3 133 ? -16.235 3.555 187.096 1.00 35.15 133 LYS B N 1
ATOM 8426 C CA . LYS C 3 133 ? -17.437 3.080 187.745 1.00 37.28 133 LYS B CA 1
ATOM 8427 C C . LYS C 3 133 ? -17.722 1.675 187.206 1.00 37.89 133 LYS B C 1
ATOM 8428 O O . LYS C 3 133 ? -17.187 1.274 186.147 1.00 36.35 133 LYS B O 1
ATOM 8434 N N . ASN C 3 134 ? -18.569 0.938 187.930 1.00 38.40 134 ASN B N 1
ATOM 8435 C CA . ASN C 3 134 ? -18.950 -0.397 187.524 1.00 40.43 134 ASN B CA 1
ATOM 8436 C C . ASN C 3 134 ? -20.456 -0.555 187.633 1.00 43.24 134 ASN B C 1
ATOM 8437 O O . ASN C 3 134 ? -21.139 0.295 188.196 1.00 45.90 134 ASN B O 1
ATOM 8442 N N . GLN C 3 135 ? -20.923 -1.628 187.026 1.00 45.67 135 GLN B N 1
ATOM 8443 C CA . GLN C 3 135 ? -22.316 -2.075 187.133 1.00 45.32 135 GLN B CA 1
ATOM 8444 C C . GLN C 3 135 ? -22.149 -3.462 187.708 1.00 46.16 135 GLN B C 1
ATOM 8445 O O . GLN C 3 135 ? -21.507 -4.268 187.066 1.00 51.69 135 GLN B O 1
ATOM 8451 N N . PRO C 3 136 ? -22.696 -3.822 188.875 1.00 42.92 136 PRO B N 1
ATOM 8452 C CA . PRO C 3 136 ? -22.434 -5.143 189.404 1.00 41.99 136 PRO B CA 1
ATOM 8453 C C . PRO C 3 136 ? -23.203 -6.320 188.797 1.00 48.33 136 PRO B C 1
ATOM 8454 O O . PRO C 3 136 ? -23.793 -7.035 189.525 1.00 56.56 136 PRO B O 1
ATOM 8458 N N . HIS C 3 137 ? -23.121 -6.510 187.483 1.00 61.38 137 HIS B N 1
ATOM 8459 C CA . HIS C 3 137 ? -23.766 -7.665 186.818 1.00 67.05 137 HIS B CA 1
ATOM 8460 C C . HIS C 3 137 ? -22.773 -8.410 185.927 1.00 69.21 137 HIS B C 1
ATOM 8461 O O . HIS C 3 137 ? -23.173 -9.475 185.471 1.00 73.24 137 HIS B O 1
ATOM 8468 N N . LYS C 3 138 ? -21.579 -7.859 185.669 1.00 68.61 138 LYS B N 1
ATOM 8469 C CA . LYS C 3 138 ? -20.529 -8.553 184.866 1.00 73.38 138 LYS B CA 1
ATOM 8470 C C . LYS C 3 138 ? -19.205 -7.798 184.975 1.00 76.63 138 LYS B C 1
ATOM 8471 O O . LYS C 3 138 ? -19.178 -6.764 185.614 1.00 83.44 138 LYS B O 1
ATOM 8477 N N . ASP C 3 139 ? -18.136 -8.366 184.424 1.00 85.45 139 ASP B N 1
ATOM 8478 C CA . ASP C 3 139 ? -16.828 -7.689 184.308 1.00 88.89 139 ASP B CA 1
ATOM 8479 C C . ASP C 3 139 ? -16.835 -7.010 182.937 1.00 99.27 139 ASP B C 1
ATOM 8480 O O . ASP C 3 139 ? -15.839 -6.388 182.566 1.00 102.64 139 ASP B O 1
ATOM 8482 N N . ASP C 3 140 ? -17.941 -7.196 182.214 1.00 110.09 140 ASP B N 1
ATOM 8483 C CA . ASP C 3 140 ? -18.212 -6.658 180.850 1.00 117.29 140 ASP B CA 1
ATOM 8484 C C . ASP C 3 140 ? -18.767 -5.215 180.898 1.00 113.67 140 ASP B C 1
ATOM 8485 O O . ASP C 3 140 ? -18.732 -4.492 179.895 1.00 107.79 140 ASP B O 1
ATOM 8487 N N . ASN C 3 141 ? -19.322 -4.802 182.043 1.00 95.01 141 ASN B N 1
ATOM 8488 C CA . ASN C 3 141 ? -19.523 -3.398 182.324 1.00 76.39 141 ASN B CA 1
ATOM 8489 C C . ASN C 3 141 ? -18.505 -3.002 183.406 1.00 72.13 141 ASN B C 1
ATOM 8490 O O . ASN C 3 141 ? -18.533 -3.473 184.560 1.00 60.52 141 ASN B O 1
ATOM 8492 N N . LEU C 3 142 ? -17.519 -2.230 182.944 1.00 66.25 142 LEU B N 1
ATOM 8493 C CA . LEU C 3 142 ? -16.582 -1.452 183.738 1.00 54.94 142 LEU B CA 1
ATOM 8494 C C . LEU C 3 142 ? -16.166 -0.285 182.845 1.00 50.40 142 LEU B C 1
ATOM 8495 O O . LEU C 3 142 ? -15.721 -0.525 181.749 1.00 54.03 142 LEU B O 1
ATOM 8500 N N . TYR C 3 143 ? -16.383 0.962 183.261 1.00 44.74 143 TYR B N 1
ATOM 8501 C CA . TYR C 3 143 ? -16.115 2.076 182.346 1.00 38.15 143 TYR B CA 1
ATOM 8502 C C . TYR C 3 143 ? -15.577 3.281 183.101 1.00 34.61 143 TYR B C 1
ATOM 8503 O O . TYR C 3 143 ? -15.664 3.333 184.332 1.00 35.83 143 TYR B O 1
ATOM 8512 N N . GLN C 3 144 ? -15.002 4.219 182.338 1.00 31.09 144 GLN B N 1
ATOM 8513 C CA . GLN C 3 144 ? -14.428 5.423 182.891 1.00 28.92 144 GLN B CA 1
ATOM 8514 C C . GLN C 3 144 ? -15.111 6.635 182.296 1.00 26.86 144 GLN B C 1
ATOM 8515 O O . GLN C 3 144 ? -15.281 6.718 181.084 1.00 31.48 144 GLN B O 1
ATOM 8521 N N . VAL C 3 145 ? -15.469 7.565 183.172 1.00 23.00 145 VAL B N 1
ATOM 8522 C CA . VAL C 3 145 ? -16.012 8.796 182.762 1.00 22.78 145 VAL B CA 1
ATOM 8523 C C . VAL C 3 145 ? -15.078 9.877 183.292 1.00 22.58 145 VAL B C 1
ATOM 8524 O O . VAL C 3 145 ? -14.713 9.858 184.433 1.00 21.41 145 VAL B O 1
ATOM 8528 N N . ALA C 3 146 ? -14.659 10.761 182.380 1.00 24.93 146 ALA B N 1
ATOM 8529 C CA . ALA C 3 146 ? -13.778 11.903 182.624 1.00 24.95 146 ALA B CA 1
ATOM 8530 C C . ALA C 3 146 ? -14.623 13.117 183.030 1.00 24.80 146 ALA B C 1
ATOM 8531 O O . ALA C 3 146 ? -15.512 13.520 182.275 1.00 24.96 146 ALA B O 1
ATOM 8533 N N . THR C 3 147 ? -14.329 13.727 184.180 1.00 23.72 147 THR B N 1
ATOM 8534 C CA . THR C 3 147 ? -15.054 14.923 184.511 1.00 27.44 147 THR B CA 1
ATOM 8535 C C . THR C 3 147 ? -14.127 16.120 184.615 1.00 26.27 147 THR B C 1
ATOM 8536 O O . THR C 3 147 ? -12.999 16.004 185.065 1.00 23.58 147 THR B O 1
ATOM 8540 N N . THR C 3 148 ? -14.661 17.265 184.178 1.00 27.61 148 THR B N 1
ATOM 8541 C CA . THR C 3 148 ? -14.049 18.539 184.402 1.00 28.95 148 THR B CA 1
ATOM 8542 C C . THR C 3 148 ? -14.509 19.047 185.757 1.00 32.27 148 THR B C 1
ATOM 8543 O O . THR C 3 148 ? -15.699 19.149 185.961 1.00 34.55 148 THR B O 1
ATOM 8547 N N . ARG C 3 149 ? -13.552 19.317 186.655 1.00 37.93 149 ARG B N 1
ATOM 8548 C CA . ARG C 3 149 ? -13.831 19.749 188.034 1.00 39.98 149 ARG B CA 1
ATOM 8549 C C . ARG C 3 149 ? -13.260 21.152 188.194 1.00 35.38 149 ARG B C 1
ATOM 8550 O O . ARG C 3 149 ? -12.076 21.363 188.025 1.00 33.90 149 ARG B O 1
ATOM 8558 N N . PHE C 3 150 ? -14.144 22.106 188.459 1.00 34.25 150 PHE B N 1
ATOM 8559 C CA . PHE C 3 150 ? -13.816 23.502 188.313 1.00 35.62 150 PHE B CA 1
ATOM 8560 C C . PHE C 3 150 ? -13.155 24.009 189.604 1.00 37.87 150 PHE B C 1
ATOM 8561 O O . PHE C 3 150 ? -13.597 23.691 190.737 1.00 39.07 150 PHE B O 1
ATOM 8569 N N . SER C 3 151 ? -12.111 24.820 189.413 1.00 38.43 151 SER B N 1
ATOM 8570 C CA . SER C 3 151 ? -11.268 25.297 190.484 1.00 44.51 151 SER B CA 1
ATOM 8571 C C . SER C 3 151 ? -10.899 26.763 190.262 1.00 47.26 151 SER B C 1
ATOM 8572 O O . SER C 3 151 ? -10.789 27.217 189.125 1.00 55.35 151 SER B O 1
ATOM 8575 N N . ASN C 3 152 ? -10.648 27.473 191.364 1.00 47.19 152 ASN B N 1
ATOM 8576 C CA . ASN C 3 152 ? -10.131 28.853 191.352 1.00 44.85 152 ASN B CA 1
ATOM 8577 C C . ASN C 3 152 ? -11.227 29.846 190.950 1.00 44.33 152 ASN B C 1
ATOM 8578 O O . ASN C 3 152 ? -10.960 30.833 190.248 1.00 41.01 152 ASN B O 1
ATOM 8583 N N . ASP C 3 153 ? -12.447 29.590 191.436 1.00 41.22 153 ASP B N 1
ATOM 8584 C CA . ASP C 3 153 ? -13.580 30.468 191.206 1.00 42.64 153 ASP B CA 1
ATOM 8585 C C . ASP C 3 153 ? -13.741 30.652 189.682 1.00 41.02 153 ASP B C 1
ATOM 8586 O O . ASP C 3 153 ? -14.054 31.748 189.167 1.00 40.03 153 ASP B O 1
ATOM 8591 N N . THR C 3 154 ? -13.516 29.565 188.933 1.00 37.83 154 THR B N 1
ATOM 8592 C CA . THR C 3 154 ? -13.713 29.599 187.500 1.00 35.08 154 THR B CA 1
ATOM 8593 C C . THR C 3 154 ? -15.132 29.111 187.155 1.00 32.59 154 THR B C 1
ATOM 8594 O O . THR C 3 154 ? -15.522 27.984 187.437 1.00 28.30 154 THR B O 1
ATOM 8598 N N . SER C 3 155 ? -15.914 30.012 186.560 1.00 30.40 155 SER B N 1
ATOM 8599 C CA . SER C 3 155 ? -17.160 29.649 185.934 1.00 30.65 155 SER B CA 1
ATOM 8600 C C . SER C 3 155 ? -16.904 29.500 184.428 1.00 30.40 155 SER B C 1
ATOM 8601 O O . SER C 3 155 ? -15.819 29.781 183.934 1.00 32.79 155 SER B O 1
ATOM 8604 N N . LEU C 3 156 ? -17.918 29.053 183.704 1.00 27.95 156 LEU B N 1
ATOM 8605 C CA . LEU C 3 156 ? -17.975 29.282 182.302 1.00 28.45 156 LEU B CA 1
ATOM 8606 C C . LEU C 3 156 ? -18.989 30.399 182.044 1.00 28.46 156 LEU B C 1
ATOM 8607 O O . LEU C 3 156 ? -19.939 30.576 182.859 1.00 28.50 156 LEU B O 1
ATOM 8612 N N . TYR C 3 157 ? -18.804 31.138 180.936 1.00 25.24 157 TYR B N 1
ATOM 8613 C CA . TYR C 3 157 ? -19.806 32.090 180.536 1.00 23.73 157 TYR B CA 1
ATOM 8614 C C . TYR C 3 157 ? -20.081 31.955 179.051 1.00 24.12 157 TYR B C 1
ATOM 8615 O O . TYR C 3 157 ? -19.353 31.303 178.352 1.00 25.83 157 TYR B O 1
ATOM 8624 N N . VAL C 3 158 ? -21.179 32.579 178.627 1.00 26.43 158 VAL B N 1
ATOM 8625 C CA . VAL C 3 158 ? -21.567 32.739 177.255 1.00 26.93 158 VAL B CA 1
ATOM 8626 C C . VAL C 3 158 ? -22.153 34.148 177.101 1.00 28.50 158 VAL B C 1
ATOM 8627 O O . VAL C 3 158 ? -22.782 34.653 178.014 1.00 26.12 158 VAL B O 1
ATOM 8631 N N . ILE C 3 159 ? -21.886 34.791 175.959 1.00 32.70 159 ILE B N 1
ATOM 8632 C CA . ILE C 3 159 ? -22.582 36.001 175.525 1.00 34.61 159 ILE B CA 1
ATOM 8633 C C . ILE C 3 159 ? -23.832 35.577 174.757 1.00 37.98 159 ILE B C 1
ATOM 8634 O O . ILE C 3 159 ? -23.745 34.790 173.821 1.00 39.89 159 ILE B O 1
ATOM 8639 N N . ALA C 3 160 ? -24.986 36.112 175.155 1.00 40.32 160 ALA B N 1
ATOM 8640 C CA . ALA C 3 160 ? -26.243 35.900 174.444 1.00 38.31 160 ALA B CA 1
ATOM 8641 C C . ALA C 3 160 ? -27.089 37.183 174.533 1.00 40.98 160 ALA B C 1
ATOM 8642 O O . ALA C 3 160 ? -26.866 38.066 175.395 1.00 38.22 160 ALA B O 1
ATOM 8644 N N . ASN C 3 161 ? -28.062 37.288 173.621 1.00 40.37 161 ASN B N 1
ATOM 8645 C CA . ASN C 3 161 ? -28.908 38.457 173.544 1.00 36.73 161 ASN B CA 1
ATOM 8646 C C . ASN C 3 161 ? -30.124 38.203 174.435 1.00 35.62 161 ASN B C 1
ATOM 8647 O O . ASN C 3 161 ? -30.868 37.264 174.208 1.00 35.42 161 ASN B O 1
ATOM 8652 N N . GLU C 3 162 ? -30.302 39.026 175.466 1.00 36.40 162 GLU B N 1
ATOM 8653 C CA . GLU C 3 162 ? -31.239 38.689 176.529 1.00 37.51 162 GLU B CA 1
ATOM 8654 C C . GLU C 3 162 ? -32.672 38.796 176.022 1.00 35.58 162 GLU B C 1
ATOM 8655 O O . GLU C 3 162 ? -32.980 39.723 175.289 1.00 46.16 162 GLU B O 1
ATOM 8661 N N . SER C 3 163 ? -33.516 37.860 176.450 1.00 31.45 163 SER B N 1
ATOM 8662 C CA . SER C 3 163 ? -34.925 37.847 176.143 1.00 32.25 163 SER B CA 1
ATOM 8663 C C . SER C 3 163 ? -35.639 37.097 177.249 1.00 32.34 163 SER B C 1
ATOM 8664 O O . SER C 3 163 ? -35.039 36.255 177.887 1.00 31.74 163 SER B O 1
ATOM 8667 N N . ASP C 3 164 ? -36.929 37.363 177.412 1.00 34.92 164 ASP B N 1
ATOM 8668 C CA . ASP C 3 164 ? -37.644 36.779 178.521 1.00 37.98 164 ASP B CA 1
ATOM 8669 C C . ASP C 3 164 ? -37.611 35.250 178.401 1.00 35.98 164 ASP B C 1
ATOM 8670 O O . ASP C 3 164 ? -37.405 34.539 179.412 1.00 35.00 164 ASP B O 1
ATOM 8675 N N . LEU C 3 165 ? -37.784 34.753 177.176 1.00 33.81 165 LEU B N 1
ATOM 8676 C CA . LEU C 3 165 ? -37.849 33.320 176.981 1.00 35.24 165 LEU B CA 1
ATOM 8677 C C . LEU C 3 165 ? -36.483 32.698 177.303 1.00 35.24 165 LEU B C 1
ATOM 8678 O O . LEU C 3 165 ? -36.388 31.776 178.102 1.00 36.45 165 LEU B O 1
ATOM 8683 N N . LEU C 3 166 ? -35.424 33.198 176.662 1.00 34.57 166 LEU B N 1
ATOM 8684 C CA . LEU C 3 166 ? -34.085 32.625 176.868 1.00 32.60 166 LEU B CA 1
ATOM 8685 C C . LEU C 3 166 ? -33.793 32.532 178.367 1.00 30.84 166 LEU B C 1
ATOM 8686 O O . LEU C 3 166 ? -33.403 31.468 178.830 1.00 30.42 166 LEU B O 1
ATOM 8691 N N . ASN C 3 167 ? -34.022 33.636 179.095 1.00 29.07 167 ASN B N 1
ATOM 8692 C CA . ASN C 3 167 ? -33.781 33.692 180.527 1.00 29.58 167 ASN B CA 1
ATOM 8693 C C . ASN C 3 167 ? -34.505 32.552 181.252 1.00 33.26 167 ASN B C 1
ATOM 8694 O O . ASN C 3 167 ? -33.970 31.945 182.189 1.00 31.30 167 ASN B O 1
ATOM 8699 N N . GLU C 3 168 ? -35.730 32.261 180.814 1.00 37.01 168 GLU B N 1
ATOM 8700 C CA . GLU C 3 168 ? -36.519 31.221 181.437 1.00 37.56 168 GLU B CA 1
ATOM 8701 C C . GLU C 3 168 ? -35.854 29.876 181.164 1.00 33.66 168 GLU B C 1
ATOM 8702 O O . GLU C 3 168 ? -35.751 29.091 182.059 1.00 35.29 168 GLU B O 1
ATOM 8708 N N . LEU C 3 169 ? -35.395 29.656 179.928 1.00 32.06 169 LEU B N 1
ATOM 8709 C CA . LEU C 3 169 ? -34.860 28.348 179.491 1.00 32.76 169 LEU B CA 1
ATOM 8710 C C . LEU C 3 169 ? -33.535 28.031 180.205 1.00 33.37 169 LEU B C 1
ATOM 8711 O O . LEU C 3 169 ? -33.275 26.888 180.579 1.00 28.65 169 LEU B O 1
ATOM 8716 N N . MET C 3 170 ? -32.701 29.059 180.375 1.00 34.34 170 MET B N 1
ATOM 8717 C CA . MET C 3 170 ? -31.442 28.920 181.058 1.00 32.83 170 MET B CA 1
ATOM 8718 C C . MET C 3 170 ? -31.683 28.641 182.538 1.00 32.98 170 MET B C 1
ATOM 8719 O O . MET C 3 170 ? -31.067 27.767 183.077 1.00 37.69 170 MET B O 1
ATOM 8724 N N . SER C 3 171 ? -32.617 29.352 183.166 1.00 33.86 171 SER B N 1
ATOM 8725 C CA . SER C 3 171 ? -32.955 29.096 184.573 1.00 34.57 171 SER B CA 1
ATOM 8726 C C . SER C 3 171 ? -33.383 27.628 184.759 1.00 33.38 171 SER B C 1
ATOM 8727 O O . SER C 3 171 ? -33.024 26.985 185.745 1.00 31.26 171 SER B O 1
ATOM 8730 N N . SER C 3 172 ? -34.149 27.087 183.807 1.00 31.19 172 SER B N 1
ATOM 8731 C CA . SER C 3 172 ? -34.567 25.705 183.885 1.00 32.53 172 SER B CA 1
ATOM 8732 C C . SER C 3 172 ? -33.379 24.764 183.631 1.00 35.19 172 SER B C 1
ATOM 8733 O O . SER C 3 172 ? -33.273 23.705 184.220 1.00 35.49 172 SER B O 1
ATOM 8736 N N . LEU C 3 173 ? -32.504 25.136 182.699 1.00 39.37 173 LEU B N 1
ATOM 8737 C CA . LEU C 3 173 ? -31.360 24.307 182.352 1.00 39.31 173 LEU B CA 1
ATOM 8738 C C . LEU C 3 173 ? -30.462 24.092 183.576 1.00 41.58 173 LEU B C 1
ATOM 8739 O O . LEU C 3 173 ? -29.872 23.022 183.729 1.00 49.43 173 LEU B O 1
ATOM 8744 N N . GLN C 3 174 ? -30.403 25.070 184.481 1.00 38.58 174 GLN B N 1
ATOM 8745 C CA . GLN C 3 174 ? -29.490 24.981 185.601 1.00 38.68 174 GLN B CA 1
ATOM 8746 C C . GLN C 3 174 ? -29.899 23.849 186.576 1.00 36.68 174 GLN B C 1
ATOM 8747 O O . GLN C 3 174 ? -29.165 23.536 187.491 1.00 37.55 174 GLN B O 1
ATOM 8753 N N . TYR C 3 175 ? -31.055 23.216 186.370 1.00 37.73 175 TYR B N 1
ATOM 8754 C CA . TYR C 3 175 ? -31.425 21.974 187.083 1.00 37.97 175 TYR B CA 1
ATOM 8755 C C . TYR C 3 175 ? -31.451 20.758 186.146 1.00 37.09 175 TYR B C 1
ATOM 8756 O O . TYR C 3 175 ? -31.757 19.633 186.605 1.00 36.69 175 TYR B O 1
ATOM 8765 N N . SER C 3 176 ? -31.167 20.963 184.855 1.00 32.86 176 SER B N 1
ATOM 8766 C CA . SER C 3 176 ? -31.074 19.842 183.940 1.00 32.90 176 SER B CA 1
ATOM 8767 C C . SER C 3 176 ? -29.627 19.412 183.755 1.00 29.44 176 SER B C 1
ATOM 8768 O O . SER C 3 176 ? -29.382 18.260 183.382 1.00 26.89 176 SER B O 1
ATOM 8771 N N . GLY C 3 177 ? -28.714 20.356 183.981 1.00 28.12 177 GLY B N 1
ATOM 8772 C CA . GLY C 3 177 ? -27.260 20.158 183.764 1.00 30.33 177 GLY B CA 1
ATOM 8773 C C . GLY C 3 177 ? -26.887 20.442 182.318 1.00 29.32 177 GLY B C 1
ATOM 8774 O O . GLY C 3 177 ? -27.794 20.723 181.517 1.00 26.20 177 GLY B O 1
ATOM 8775 N N . LEU C 3 178 ? -25.574 20.389 182.014 1.00 28.12 178 LEU B N 1
ATOM 8776 C CA . LEU C 3 178 ? -25.063 20.435 180.635 1.00 27.49 178 LEU B CA 1
ATOM 8777 C C . LEU C 3 178 ? -24.003 19.361 180.351 1.00 25.76 178 LEU B C 1
ATOM 8778 O O . LEU C 3 178 ? -23.267 18.909 181.212 1.00 24.11 178 LEU B O 1
ATOM 8783 N N . GLY C 3 179 ? -23.945 18.994 179.071 1.00 25.97 179 GLY B N 1
ATOM 8784 C CA . GLY C 3 179 ? -23.116 17.900 178.520 1.00 26.40 179 GLY B CA 1
ATOM 8785 C C . GLY C 3 179 ? -23.419 16.562 179.157 1.00 24.55 179 GLY B C 1
ATOM 8786 O O . GLY C 3 179 ? -24.533 16.187 179.328 1.00 26.09 179 GLY B O 1
ATOM 8787 N N . GLY C 3 180 ? -22.370 15.834 179.488 1.00 24.95 180 GLY B N 1
ATOM 8788 C CA . GLY C 3 180 ? -22.341 15.136 180.784 1.00 25.58 180 GLY B CA 1
ATOM 8789 C C . GLY C 3 180 ? -23.143 13.858 180.788 1.00 23.41 180 GLY B C 1
ATOM 8790 O O . GLY C 3 180 ? -23.763 13.506 179.818 1.00 23.62 180 GLY B O 1
ATOM 8791 N N . LYS C 3 181 ? -22.988 13.120 181.876 1.00 23.89 181 LYS B N 1
ATOM 8792 C CA . LYS C 3 181 ? -23.950 12.176 182.327 1.00 26.53 181 LYS B CA 1
ATOM 8793 C C . LYS C 3 181 ? -24.767 12.902 183.392 1.00 26.17 181 LYS B C 1
ATOM 8794 O O . LYS C 3 181 ? -24.471 12.833 184.535 1.00 23.73 181 LYS B O 1
ATOM 8800 N N . ARG C 3 182 ? -25.777 13.644 182.960 1.00 27.47 182 ARG B N 1
ATOM 8801 C CA . ARG C 3 182 ? -26.492 14.545 183.823 1.00 26.79 182 ARG B CA 1
ATOM 8802 C C . ARG C 3 182 ? -27.360 13.751 184.820 1.00 24.43 182 ARG B C 1
ATOM 8803 O O . ARG C 3 182 ? -27.331 14.002 185.992 1.00 24.54 182 ARG B O 1
ATOM 8811 N N . SER C 3 183 ? -28.152 12.803 184.328 1.00 23.76 183 SER B N 1
ATOM 8812 C CA . SER C 3 183 ? -28.851 11.849 185.145 1.00 25.00 183 SER B CA 1
ATOM 8813 C C . SER C 3 183 ? -27.987 11.414 186.334 1.00 27.48 183 SER B C 1
ATOM 8814 O O . SER C 3 183 ? -28.469 11.407 187.469 1.00 28.18 183 SER B O 1
ATOM 8816 N N . SER C 3 184 ? -26.717 11.075 186.030 1.00 31.55 184 SER B N 1
ATOM 8817 C CA . SER C 3 184 ? -25.715 10.389 186.916 1.00 30.85 184 SER B CA 1
ATOM 8818 C C . SER C 3 184 ? -24.811 11.374 187.680 1.00 30.67 184 SER B C 1
ATOM 8819 O O . SER C 3 184 ? -23.731 10.993 188.110 1.00 37.68 184 SER B O 1
ATOM 8821 N N . GLY C 3 185 ? -25.188 12.643 187.822 1.00 30.39 185 GLY B N 1
ATOM 8822 C CA . GLY C 3 185 ? -24.459 13.486 188.767 1.00 33.61 185 GLY B CA 1
ATOM 8823 C C . GLY C 3 185 ? -23.787 14.726 188.189 1.00 35.53 185 GLY B C 1
ATOM 8824 O O . GLY C 3 185 ? -23.470 15.668 188.931 1.00 38.27 185 GLY B O 1
ATOM 8825 N N . PHE C 3 186 ? -23.533 14.782 186.884 1.00 35.20 186 PHE B N 1
ATOM 8826 C CA . PHE C 3 186 ? -22.704 15.897 186.394 1.00 38.02 186 PHE B CA 1
ATOM 8827 C C . PHE C 3 186 ? -23.568 17.050 185.870 1.00 34.87 186 PHE B C 1
ATOM 8828 O O . PHE C 3 186 ? -24.815 16.977 185.853 1.00 37.99 186 PHE B O 1
ATOM 8836 N N . GLY C 3 187 ? -22.889 18.169 185.607 1.00 30.80 187 GLY B N 1
ATOM 8837 C CA . GLY C 3 187 ? -23.379 19.207 184.736 1.00 31.04 187 GLY B CA 1
ATOM 8838 C C . GLY C 3 187 ? -24.200 20.329 185.375 1.00 29.14 187 GLY B C 1
ATOM 8839 O O . GLY C 3 187 ? -24.257 21.388 184.770 1.00 29.58 187 GLY B O 1
ATOM 8840 N N . ARG C 3 188 ? -24.898 20.119 186.503 1.00 25.97 188 ARG B N 1
ATOM 8841 C CA . ARG C 3 188 ? -25.769 21.169 187.050 1.00 23.70 188 ARG B CA 1
ATOM 8842 C C . ARG C 3 188 ? -24.940 22.427 187.273 1.00 23.28 188 ARG B C 1
ATOM 8843 O O . ARG C 3 188 ? -23.738 22.366 187.404 1.00 21.85 188 ARG B O 1
ATOM 8851 N N . PHE C 3 189 ? -25.610 23.574 187.309 1.00 25.09 189 PHE B N 1
ATOM 8852 C CA . PHE C 3 189 ? -24.927 24.843 187.447 1.00 26.29 189 PHE B CA 1
ATOM 8853 C C . PHE C 3 189 ? -25.846 25.911 188.066 1.00 26.49 189 PHE B C 1
ATOM 8854 O O . PHE C 3 189 ? -27.026 25.725 188.246 1.00 23.18 189 PHE B O 1
ATOM 8862 N N . GLU C 3 190 ? -25.228 27.019 188.462 1.00 28.45 190 GLU B N 1
ATOM 8863 C CA . GLU C 3 190 ? -25.913 28.150 189.010 1.00 31.77 190 GLU B CA 1
ATOM 8864 C C . GLU C 3 190 ? -25.682 29.317 188.043 1.00 33.71 190 GLU B C 1
ATOM 8865 O O . GLU C 3 190 ? -24.531 29.605 187.672 1.00 38.45 190 GLU B O 1
ATOM 8867 N N . LEU C 3 191 ? -26.779 29.976 187.650 1.00 32.84 191 LEU B N 1
ATOM 8868 C CA . LEU C 3 191 ? -26.752 30.963 186.598 1.00 34.86 191 LEU B CA 1
ATOM 8869 C C . LEU C 3 191 ? -26.697 32.354 187.218 1.00 32.35 191 LEU B C 1
ATOM 8870 O O . LEU C 3 191 ? -27.343 32.585 188.217 1.00 33.29 191 LEU B O 1
ATOM 8875 N N . ASP C 3 192 ? -25.935 33.251 186.586 1.00 31.28 192 ASP B N 1
ATOM 8876 C CA . ASP C 3 192 ? -25.911 34.638 186.918 1.00 34.38 192 ASP B CA 1
ATOM 8877 C C . ASP C 3 192 ? -25.802 35.414 185.605 1.00 37.42 192 ASP B C 1
ATOM 8878 O O . ASP C 3 192 ? -24.814 35.299 184.893 1.00 43.32 192 ASP B O 1
ATOM 8883 N N . ILE C 3 193 ? -26.842 36.188 185.284 1.00 38.97 193 ILE B N 1
ATOM 8884 C CA . ILE C 3 193 ? -26.864 36.999 184.102 1.00 37.32 193 ILE B CA 1
ATOM 8885 C C . ILE C 3 193 ? -26.322 38.345 184.519 1.00 37.99 193 ILE B C 1
ATOM 8886 O O . ILE C 3 193 ? -26.774 38.870 185.506 1.00 40.40 193 ILE B O 1
ATOM 8891 N N . GLN C 3 194 ? -25.377 38.872 183.749 1.00 40.19 194 GLN B N 1
ATOM 8892 C CA . GLN C 3 194 ? -24.552 39.955 184.228 1.00 42.13 194 GLN B CA 1
ATOM 8893 C C . GLN C 3 194 ? -24.300 40.934 183.085 1.00 43.57 194 GLN B C 1
ATOM 8894 O O . GLN C 3 194 ? -24.273 40.543 181.899 1.00 44.44 194 GLN B O 1
ATOM 8900 N N . ASN C 3 195 ? -24.142 42.212 183.427 1.00 41.03 195 ASN B N 1
ATOM 8901 C CA . ASN C 3 195 ? -23.941 43.162 182.363 1.00 42.97 195 ASN B CA 1
ATOM 8902 C C . ASN C 3 195 ? -22.574 42.881 181.765 1.00 39.77 195 ASN B C 1
ATOM 8903 O O . ASN C 3 195 ? -21.668 42.386 182.437 1.00 40.12 195 ASN B O 1
ATOM 8908 N N . ILE C 3 196 ? -22.462 43.212 180.492 1.00 37.64 196 ILE B N 1
ATOM 8909 C CA . ILE C 3 196 ? -21.285 42.952 179.748 1.00 37.81 196 ILE B CA 1
ATOM 8910 C C . ILE C 3 196 ? -20.371 44.173 179.818 1.00 36.31 196 ILE B C 1
ATOM 8911 O O . ILE C 3 196 ? -20.723 45.226 179.337 1.00 38.54 196 ILE B O 1
ATOM 8916 N N . PRO C 3 197 ? -19.161 44.088 180.405 1.00 40.69 197 PRO B N 1
ATOM 8917 C CA . PRO C 3 197 ? -18.199 45.185 180.385 1.00 40.58 197 PRO B CA 1
ATOM 8918 C C . PRO C 3 197 ? -18.013 45.876 179.034 1.00 39.56 197 PRO B C 1
ATOM 8919 O O . PRO C 3 197 ? -17.753 45.188 178.072 1.00 38.52 197 PRO B O 1
ATOM 8923 N N . LEU C 3 198 ? -18.074 47.212 179.008 1.00 41.26 198 LEU B N 1
ATOM 8924 C CA . LEU C 3 198 ? -17.894 47.965 177.757 1.00 48.38 198 LEU B CA 1
ATOM 8925 C C . LEU C 3 198 ? -16.617 47.544 177.034 1.00 44.88 198 LEU B C 1
ATOM 8926 O O . LEU C 3 198 ? -16.592 47.509 175.808 1.00 40.01 198 LEU B O 1
ATOM 8931 N N . GLU C 3 199 ? -15.566 47.284 177.815 1.00 47.37 199 GLU B N 1
ATOM 8932 C CA . GLU C 3 199 ? -14.254 46.954 177.288 1.00 47.80 199 GLU B CA 1
ATOM 8933 C C . GLU C 3 199 ? -14.366 45.792 176.270 1.00 46.22 199 GLU B C 1
ATOM 8934 O O . GLU C 3 199 ? -13.481 45.628 175.401 1.00 44.38 199 GLU B O 1
ATOM 8936 N N . LEU C 3 200 ? -15.471 45.024 176.338 1.00 42.95 200 LEU B N 1
ATOM 8937 C CA . LEU C 3 200 ? -15.719 43.867 175.465 1.00 40.67 200 LEU B CA 1
ATOM 8938 C C . LEU C 3 200 ? -16.803 44.174 174.428 1.00 41.45 200 LEU B C 1
ATOM 8939 O O . LEU C 3 200 ? -16.572 44.062 173.213 1.00 39.15 200 LEU B O 1
ATOM 8944 N N . SER C 3 201 ? -18.001 44.507 174.929 1.00 40.33 201 SER B N 1
ATOM 8945 C CA . SER C 3 201 ? -19.172 44.809 174.108 1.00 36.08 201 SER B CA 1
ATOM 8946 C C . SER C 3 201 ? -18.832 45.837 173.027 1.00 32.73 201 SER B C 1
ATOM 8947 O O . SER C 3 201 ? -19.431 45.823 171.976 1.00 29.11 201 SER B O 1
ATOM 8950 N N . ASP C 3 202 ? -17.873 46.726 173.304 1.00 35.36 202 ASP B N 1
ATOM 8951 C CA . ASP C 3 202 ? -17.409 47.699 172.292 1.00 40.00 202 ASP B CA 1
ATOM 8952 C C . ASP C 3 202 ? -16.896 46.972 171.046 1.00 35.09 202 ASP B C 1
ATOM 8953 O O . ASP C 3 202 ? -16.939 47.526 169.988 1.00 31.33 202 ASP B O 1
ATOM 8958 N N . ARG C 3 203 ? -16.411 45.733 171.188 1.00 34.53 203 ARG B N 1
ATOM 8959 C CA . ARG C 3 203 ? -15.593 45.105 170.150 1.00 33.78 203 ARG B CA 1
ATOM 8960 C C . ARG C 3 203 ? -16.376 43.981 169.462 1.00 30.10 203 ARG B C 1
ATOM 8961 O O . ARG C 3 203 ? -15.785 43.274 168.657 1.00 27.43 203 ARG B O 1
ATOM 8969 N N . LEU C 3 204 ? -17.669 43.823 169.795 1.00 27.54 204 LEU B N 1
ATOM 8970 C CA . LEU C 3 204 ? -18.561 42.818 169.204 1.00 27.29 204 LEU B CA 1
ATOM 8971 C C . LEU C 3 204 ? -19.247 43.350 167.930 1.00 28.92 204 LEU B C 1
ATOM 8972 O O . LEU C 3 204 ? -19.798 44.417 167.947 1.00 30.60 204 LEU B O 1
ATOM 8977 N N . THR C 3 205 ? -19.208 42.597 166.827 1.00 29.21 205 THR B N 1
ATOM 8978 C CA . THR C 3 205 ? -19.996 42.898 165.628 1.00 32.29 205 THR B CA 1
ATOM 8979 C C . THR C 3 205 ? -20.484 41.588 165.018 1.00 31.51 205 THR B C 1
ATOM 8980 O O . THR C 3 205 ? -19.994 40.528 165.380 1.00 27.61 205 THR B O 1
ATOM 8984 N N . LYS C 3 206 ? -21.455 41.682 164.104 1.00 32.81 206 LYS B N 1
ATOM 8985 C CA . LYS C 3 206 ? -21.857 40.537 163.267 1.00 34.27 206 LYS B CA 1
ATOM 8986 C C . LYS C 3 206 ? -21.593 40.856 161.796 1.00 34.31 206 LYS B C 1
ATOM 8987 O O . LYS C 3 206 ? -21.585 39.945 160.944 1.00 35.28 206 LYS B O 1
ATOM 8993 N N . ASN C 3 207 ? -21.423 42.149 161.504 1.00 37.16 207 ASN B N 1
ATOM 8994 C CA . ASN C 3 207 ? -20.992 42.652 160.184 1.00 39.35 207 ASN B CA 1
ATOM 8995 C C . ASN C 3 207 ? -19.840 43.626 160.416 1.00 41.02 207 ASN B C 1
ATOM 8996 O O . ASN C 3 207 ? -19.918 44.484 161.295 1.00 49.31 207 ASN B O 1
ATOM 9001 N N . HIS C 3 208 ? -18.757 43.432 159.667 1.00 40.94 208 HIS B N 1
ATOM 9002 C CA . HIS C 3 208 ? -17.545 44.237 159.786 1.00 41.34 208 HIS B CA 1
ATOM 9003 C C . HIS C 3 208 ? -16.578 43.769 158.698 1.00 40.52 208 HIS B C 1
ATOM 9004 O O . HIS C 3 208 ? -16.512 42.581 158.400 1.00 42.38 208 HIS B O 1
ATOM 9011 N N . SER C 3 209 ? -15.875 44.722 158.088 1.00 38.93 209 SER B N 1
ATOM 9012 C CA . SER C 3 209 ? -15.160 44.470 156.873 1.00 40.21 209 SER B CA 1
ATOM 9013 C C . SER C 3 209 ? -13.660 44.621 157.113 1.00 44.43 209 SER B C 1
ATOM 9014 O O . SER C 3 209 ? -12.905 44.824 156.164 1.00 55.16 209 SER B O 1
ATOM 9017 N N . ASP C 3 210 ? -13.235 44.528 158.373 1.00 43.54 210 ASP B N 1
ATOM 9018 C CA . ASP C 3 210 ? -11.820 44.382 158.697 1.00 46.59 210 ASP B CA 1
ATOM 9019 C C . ASP C 3 210 ? -11.678 43.157 159.606 1.00 40.35 210 ASP B C 1
ATOM 9020 O O . ASP C 3 210 ? -12.655 42.458 159.856 1.00 36.82 210 ASP B O 1
ATOM 9025 N N . LYS C 3 211 ? -10.474 42.958 160.150 1.00 36.76 211 LYS B N 1
ATOM 9026 C CA . LYS C 3 211 ? -10.067 41.695 160.775 1.00 36.51 211 LYS B CA 1
ATOM 9027 C C . LYS C 3 211 ? -10.839 41.451 162.077 1.00 30.55 211 LYS B C 1
ATOM 9028 O O . LYS C 3 211 ? -10.970 42.353 162.872 1.00 29.80 211 LYS B O 1
ATOM 9034 N N . VAL C 3 212 ? -11.320 40.212 162.254 1.00 28.07 212 VAL B N 1
ATOM 9035 C CA . VAL C 3 212 ? -12.127 39.806 163.398 1.00 29.92 212 VAL B CA 1
ATOM 9036 C C . VAL C 3 212 ? -11.774 38.372 163.770 1.00 27.79 212 VAL B C 1
ATOM 9037 O O . VAL C 3 212 ? -11.376 37.583 162.933 1.00 22.56 212 VAL B O 1
ATOM 9041 N N . MET C 3 213 ? -12.002 38.080 165.048 1.00 28.02 213 MET B N 1
ATOM 9042 C CA . MET C 3 213 ? -11.889 36.770 165.610 1.00 27.73 213 MET B CA 1
ATOM 9043 C C . MET C 3 213 ? -13.302 36.291 165.948 1.00 25.15 213 MET B C 1
ATOM 9044 O O . MET C 3 213 ? -14.079 37.022 166.521 1.00 23.35 213 MET B O 1
ATOM 9049 N N . SER C 3 214 ? -13.597 35.041 165.618 1.00 24.45 214 SER B N 1
ATOM 9050 C CA . SER C 3 214 ? -14.911 34.500 165.854 1.00 26.15 214 SER B CA 1
ATOM 9051 C C . SER C 3 214 ? -15.002 34.005 167.295 1.00 24.45 214 SER B C 1
ATOM 9052 O O . SER C 3 214 ? -14.084 33.422 167.785 1.00 24.64 214 SER B O 1
ATOM 9055 N N . LEU C 3 215 ? -16.144 34.236 167.933 1.00 23.00 215 LEU B N 1
ATOM 9056 C CA . LEU C 3 215 ? -16.378 33.866 169.304 1.00 22.39 215 LEU B CA 1
ATOM 9057 C C . LEU C 3 215 ? -17.254 32.631 169.305 1.00 22.28 215 LEU B C 1
ATOM 9058 O O . LEU C 3 215 ? -17.638 32.149 170.351 1.00 22.26 215 LEU B O 1
ATOM 9063 N N . THR C 3 216 ? -17.599 32.145 168.119 1.00 23.17 216 THR B N 1
ATOM 9064 C CA . THR C 3 216 ? -18.506 31.018 168.048 1.00 26.41 216 THR B CA 1
ATOM 9065 C C . THR C 3 216 ? -17.979 29.993 167.066 1.00 26.50 216 THR B C 1
ATOM 9066 O O . THR C 3 216 ? -17.490 30.374 166.014 1.00 29.40 216 THR B O 1
ATOM 9070 N N . THR C 3 217 ? -18.115 28.715 167.404 1.00 26.85 217 THR B N 1
ATOM 9071 C CA . THR C 3 217 ? -17.674 27.685 166.485 1.00 30.73 217 THR B CA 1
ATOM 9072 C C . THR C 3 217 ? -18.739 27.566 165.395 1.00 29.70 217 THR B C 1
ATOM 9073 O O . THR C 3 217 ? -19.853 27.091 165.663 1.00 27.97 217 THR B O 1
ATOM 9077 N N . ALA C 3 218 ? -18.366 27.992 164.184 1.00 28.47 218 ALA B N 1
ATOM 9078 C CA . ALA C 3 218 ? -19.325 28.470 163.232 1.00 30.57 218 ALA B CA 1
ATOM 9079 C C . ALA C 3 218 ? -18.960 28.014 161.825 1.00 30.68 218 ALA B C 1
ATOM 9080 O O . ALA C 3 218 ? -17.790 27.784 161.538 1.00 31.10 218 ALA B O 1
ATOM 9082 N N . LEU C 3 219 ? -19.973 27.934 160.960 1.00 27.02 219 LEU B N 1
ATOM 9083 C CA . LEU C 3 219 ? -19.773 27.519 159.633 1.00 25.25 219 LEU B CA 1
ATOM 9084 C C . LEU C 3 219 ? -20.382 28.577 158.759 1.00 26.85 219 LEU B C 1
ATOM 9085 O O . LEU C 3 219 ? -21.561 28.849 158.857 1.00 28.72 219 LEU B O 1
ATOM 9090 N N . PRO C 3 220 ? -19.589 29.258 157.932 1.00 29.86 220 PRO B N 1
ATOM 9091 C CA . PRO C 3 220 ? -20.148 30.182 156.957 1.00 30.89 220 PRO B CA 1
ATOM 9092 C C . PRO C 3 220 ? -21.116 29.539 155.940 1.00 33.00 220 PRO B C 1
ATOM 9093 O O . PRO C 3 220 ? -21.020 28.333 155.551 1.00 33.29 220 PRO B O 1
ATOM 9097 N N . VAL C 3 221 ? -22.061 30.376 155.509 1.00 33.63 221 VAL B N 1
ATOM 9098 C CA . VAL C 3 221 ? -22.973 30.120 154.402 1.00 31.95 221 VAL B CA 1
ATOM 9099 C C . VAL C 3 221 ? -22.156 29.865 153.134 1.00 34.06 221 VAL B C 1
ATOM 9100 O O . VAL C 3 221 ? -21.159 30.552 152.875 1.00 30.13 221 VAL B O 1
ATOM 9104 N N . ASP C 3 222 ? -22.627 28.917 152.316 1.00 40.38 222 ASP B N 1
ATOM 9105 C CA . ASP C 3 222 ? -21.838 28.389 151.156 1.00 41.66 222 ASP B CA 1
ATOM 9106 C C . ASP C 3 222 ? -21.269 29.561 150.336 1.00 37.93 222 ASP B C 1
ATOM 9107 O O . ASP C 3 222 ? -20.229 29.445 149.713 1.00 34.92 222 ASP B O 1
ATOM 9112 N N . ALA C 3 223 ? -21.961 30.698 150.381 1.00 37.38 223 ALA B N 1
ATOM 9113 C CA . ALA C 3 223 ? -21.637 31.867 149.604 1.00 38.20 223 ALA B CA 1
ATOM 9114 C C . ALA C 3 223 ? -20.432 32.632 150.186 1.00 39.52 223 ALA B C 1
ATOM 9115 O O . ALA C 3 223 ? -19.673 33.211 149.440 1.00 42.62 223 ALA B O 1
ATOM 9117 N N . ASP C 3 224 ? -20.260 32.641 151.512 1.00 38.21 224 ASP B N 1
ATOM 9118 C CA . ASP C 3 224 ? -19.206 33.423 152.151 1.00 36.70 224 ASP B CA 1
ATOM 9119 C C . ASP C 3 224 ? -17.934 32.596 152.384 1.00 37.32 224 ASP B C 1
ATOM 9120 O O . ASP C 3 224 ? -16.932 33.151 152.821 1.00 38.22 224 ASP B O 1
ATOM 9125 N N . LEU C 3 225 ? -17.977 31.287 152.099 1.00 37.36 225 LEU B N 1
ATOM 9126 C CA . LEU C 3 225 ? -17.020 30.335 152.676 1.00 33.63 225 LEU B CA 1
ATOM 9127 C C . LEU C 3 225 ? -15.644 30.555 152.060 1.00 33.93 225 LEU B C 1
ATOM 9128 O O . LEU C 3 225 ? -14.659 30.625 152.772 1.00 37.70 225 LEU B O 1
ATOM 9133 N N . GLU C 3 226 ? -15.603 30.663 150.735 1.00 32.92 226 GLU B N 1
ATOM 9134 C CA . GLU C 3 226 ? -14.350 30.704 149.994 1.00 34.57 226 GLU B CA 1
ATOM 9135 C C . GLU C 3 226 ? -13.469 31.814 150.536 1.00 31.64 226 GLU B C 1
ATOM 9136 O O . GLU C 3 226 ? -12.284 31.611 150.733 1.00 31.74 226 GLU B O 1
ATOM 9142 N N . GLU C 3 227 ? -14.094 32.969 150.750 1.00 32.05 227 GLU B N 1
ATOM 9143 C CA . GLU C 3 227 ? -13.418 34.167 151.242 1.00 33.78 227 GLU B CA 1
ATOM 9144 C C . GLU C 3 227 ? -12.856 33.971 152.652 1.00 30.22 227 GLU B C 1
ATOM 9145 O O . GLU C 3 227 ? -11.742 34.394 152.967 1.00 30.46 227 GLU B O 1
ATOM 9151 N N . ALA C 3 228 ? -13.655 33.384 153.526 1.00 29.05 228 ALA B N 1
ATOM 9152 C CA . ALA C 3 228 ? -13.228 33.259 154.890 1.00 31.89 228 ALA B CA 1
ATOM 9153 C C . ALA C 3 228 ? -12.127 32.205 155.013 1.00 29.54 228 ALA B C 1
ATOM 9154 O O . ALA C 3 228 ? -11.426 32.184 155.957 1.00 29.15 228 ALA B O 1
ATOM 9156 N N . MET C 3 229 ? -12.003 31.309 154.048 1.00 30.56 229 MET B N 1
ATOM 9157 C CA . MET C 3 229 ? -10.990 30.311 154.145 1.00 31.81 229 MET B CA 1
ATOM 9158 C C . MET C 3 229 ? -9.682 30.829 153.539 1.00 33.09 229 MET B C 1
ATOM 9159 O O . MET C 3 229 ? -8.615 30.470 154.030 1.00 38.50 229 MET B O 1
ATOM 9164 N N . GLU C 3 230 ? -9.757 31.652 152.488 1.00 33.01 230 GLU B N 1
ATOM 9165 C CA . GLU C 3 230 ? -8.547 32.122 151.776 1.00 35.15 230 GLU B CA 1
ATOM 9166 C C . GLU C 3 230 ? -7.758 33.106 152.660 1.00 39.40 230 GLU B C 1
ATOM 9167 O O . GLU C 3 230 ? -6.566 32.932 152.907 1.00 37.47 230 GLU B O 1
ATOM 9173 N N . ASP C 3 231 ? -8.424 34.147 153.157 1.00 43.74 231 ASP B N 1
ATOM 9174 C CA . ASP C 3 231 ? -7.735 35.149 153.925 1.00 47.37 231 ASP B CA 1
ATOM 9175 C C . ASP C 3 231 ? -7.881 34.791 155.405 1.00 46.65 231 ASP B C 1
ATOM 9176 O O . ASP C 3 231 ? -7.577 35.592 156.279 1.00 59.27 231 ASP B O 1
ATOM 9181 N N . GLY C 3 232 ? -8.354 33.582 155.697 1.00 43.33 232 GLY B N 1
ATOM 9182 C CA . GLY C 3 232 ? -8.574 33.161 157.087 1.00 42.35 232 GLY B CA 1
ATOM 9183 C C . GLY C 3 232 ? -7.333 32.565 157.743 1.00 37.15 232 GLY B C 1
ATOM 9184 O O . GLY C 3 232 ? -6.347 32.206 157.052 1.00 37.15 232 GLY B O 1
ATOM 9185 N N . HIS C 3 233 ? -7.420 32.485 159.080 1.00 30.21 233 HIS B N 1
ATOM 9186 C CA . HIS C 3 233 ? -6.599 31.697 159.948 1.00 27.59 233 HIS B CA 1
ATOM 9187 C C . HIS C 3 233 ? -7.471 30.929 160.954 1.00 23.75 233 HIS B C 1
ATOM 9188 O O . HIS C 3 233 ? -7.974 31.495 161.878 1.00 21.52 233 HIS B O 1
ATOM 9195 N N . TYR C 3 234 ? -7.577 29.616 160.808 1.00 22.46 234 TYR B N 1
ATOM 9196 C CA . TYR C 3 234 ? -8.583 28.859 161.514 1.00 23.12 234 TYR B CA 1
ATOM 9197 C C . TYR C 3 234 ? -8.053 27.501 161.999 1.00 24.56 234 TYR B C 1
ATOM 9198 O O . TYR C 3 234 ? -7.033 27.008 161.500 1.00 25.21 234 TYR B O 1
ATOM 9207 N N . LEU C 3 235 ? -8.773 26.883 162.948 1.00 26.08 235 LEU B N 1
ATOM 9208 C CA . LEU C 3 235 ? -8.666 25.411 163.198 1.00 27.73 235 LEU B CA 1
ATOM 9209 C C . LEU C 3 235 ? -10.041 24.791 162.920 1.00 25.70 235 LEU B C 1
ATOM 9210 O O . LEU C 3 235 ? -11.021 25.238 163.531 1.00 27.07 235 LEU B O 1
ATOM 9215 N N . LEU C 3 236 ? -10.126 23.790 162.025 1.00 22.02 236 LEU B N 1
ATOM 9216 C CA . LEU C 3 236 ? -11.422 23.103 161.751 1.00 20.52 236 LEU B CA 1
ATOM 9217 C C . LEU C 3 236 ? -11.712 22.071 162.821 1.00 21.35 236 LEU B C 1
ATOM 9218 O O . LEU C 3 236 ? -10.907 21.222 163.057 1.00 26.02 236 LEU B O 1
ATOM 9223 N N . THR C 3 237 ? -12.870 22.145 163.455 1.00 21.60 237 THR B N 1
ATOM 9224 C CA . THR C 3 237 ? -13.233 21.141 164.428 1.00 22.53 237 THR B CA 1
ATOM 9225 C C . THR C 3 237 ? -14.374 20.306 163.852 1.00 22.36 237 THR B C 1
ATOM 9226 O O . THR C 3 237 ? -15.112 20.784 163.002 1.00 24.50 237 THR B O 1
ATOM 9230 N N . LYS C 3 238 ? -14.512 19.073 164.325 1.00 21.66 238 LYS B N 1
ATOM 9231 C CA . LYS C 3 238 ? -15.464 18.180 163.760 1.00 22.82 238 LYS B CA 1
ATOM 9232 C C . LYS C 3 238 ? -16.594 17.965 164.756 1.00 22.43 238 LYS B C 1
ATOM 9233 O O . LYS C 3 238 ? -16.352 17.389 165.789 1.00 23.12 238 LYS B O 1
ATOM 9239 N N . SER C 3 239 ? -17.815 18.379 164.407 1.00 22.52 239 SER B N 1
ATOM 9240 C CA . SER C 3 239 ? -18.979 18.066 165.216 1.00 23.46 239 SER B CA 1
ATOM 9241 C C . SER C 3 239 ? -19.582 16.738 164.772 1.00 22.97 239 SER B C 1
ATOM 9242 O O . SER C 3 239 ? -19.985 16.588 163.603 1.00 25.19 239 SER B O 1
ATOM 9245 N N . SER C 3 240 ? -19.691 15.829 165.741 1.00 21.03 240 SER B N 1
ATOM 9246 C CA . SER C 3 240 ? -20.144 14.514 165.525 1.00 20.24 240 SER B CA 1
ATOM 9247 C C . SER C 3 240 ? -20.838 14.008 166.798 1.00 20.83 240 SER B C 1
ATOM 9248 O O . SER C 3 240 ? -20.661 14.549 167.853 1.00 21.00 240 SER B O 1
ATOM 9251 N N . GLY C 3 241 ? -21.631 12.946 166.667 1.00 23.09 241 GLY B N 1
ATOM 9252 C CA . GLY C 3 241 ? -22.361 12.374 167.764 1.00 25.12 241 GLY B CA 1
ATOM 9253 C C . GLY C 3 241 ? -23.646 11.717 167.295 1.00 26.89 241 GLY B C 1
ATOM 9254 O O . GLY C 3 241 ? -23.934 11.684 166.104 1.00 26.58 241 GLY B O 1
ATOM 9255 N N . PHE C 3 242 ? -24.392 11.181 168.267 1.00 28.43 242 PHE B N 1
ATOM 9256 C CA . PHE C 3 242 ? -25.650 10.520 168.061 1.00 26.88 242 PHE B CA 1
ATOM 9257 C C . PHE C 3 242 ? -26.763 11.509 168.411 1.00 24.55 242 PHE B C 1
ATOM 9258 O O . PHE C 3 242 ? -26.715 12.161 169.397 1.00 28.78 242 PHE B O 1
ATOM 9266 N N . ALA C 3 243 ? -27.767 11.633 167.562 1.00 23.64 243 ALA B N 1
ATOM 9267 C CA . ALA C 3 243 ? -28.790 12.626 167.759 1.00 23.24 243 ALA B CA 1
ATOM 9268 C C . ALA C 3 243 ? -29.647 12.207 168.943 1.00 23.10 243 ALA B C 1
ATOM 9269 O O . ALA C 3 243 ? -30.181 11.136 168.958 1.00 22.65 243 ALA B O 1
ATOM 9271 N N . PHE C 3 244 ? -29.791 13.077 169.928 1.00 25.27 244 PHE B N 1
ATOM 9272 C CA . PHE C 3 244 ? -30.670 12.764 171.027 1.00 28.16 244 PHE B CA 1
ATOM 9273 C C . PHE C 3 244 ? -32.119 13.049 170.616 1.00 32.95 244 PHE B C 1
ATOM 9274 O O . PHE C 3 244 ? -32.396 14.098 170.024 1.00 35.93 244 PHE B O 1
ATOM 9282 N N . SER C 3 245 ? -33.041 12.124 170.919 1.00 37.62 245 SER B N 1
ATOM 9283 C CA . SER C 3 245 ? -34.447 12.287 170.486 1.00 40.44 245 SER B CA 1
ATOM 9284 C C . SER C 3 245 ? -35.335 11.149 170.991 1.00 37.74 245 SER B C 1
ATOM 9285 O O . SER C 3 245 ? -34.876 10.027 171.192 1.00 35.27 245 SER B O 1
ATOM 9288 N N . HIS C 3 246 ? -36.629 11.462 171.092 1.00 34.98 246 HIS B N 1
ATOM 9289 C CA . HIS C 3 246 ? -37.622 10.545 171.546 1.00 33.10 246 HIS B CA 1
ATOM 9290 C C . HIS C 3 246 ? -38.356 9.957 170.348 1.00 29.76 246 HIS B C 1
ATOM 9291 O O . HIS C 3 246 ? -39.264 9.176 170.496 1.00 29.99 246 HIS B O 1
ATOM 9298 N N . ALA C 3 247 ? -37.951 10.375 169.158 1.00 29.01 247 ALA B N 1
ATOM 9299 C CA . ALA C 3 247 ? -38.565 9.963 167.925 1.00 28.66 247 ALA B CA 1
ATOM 9300 C C . ALA C 3 247 ? -38.521 8.448 167.792 1.00 27.66 247 ALA B C 1
ATOM 9301 O O . ALA C 3 247 ? -39.495 7.862 167.436 1.00 26.94 247 ALA B O 1
ATOM 9303 N N . THR C 3 248 ? -37.358 7.853 168.047 1.00 29.95 248 THR B N 1
ATOM 9304 C CA . THR C 3 248 ? -37.103 6.469 167.703 1.00 31.75 248 THR B CA 1
ATOM 9305 C C . THR C 3 248 ? -36.278 5.792 168.784 1.00 30.37 248 THR B C 1
ATOM 9306 O O . THR C 3 248 ? -35.483 6.416 169.410 1.00 31.54 248 THR B O 1
ATOM 9310 N N . ASN C 3 249 ? -36.437 4.483 168.923 1.00 31.28 249 ASN B N 1
ATOM 9311 C CA . ASN C 3 249 ? -35.629 3.722 169.861 1.00 30.21 249 ASN B CA 1
ATOM 9312 C C . ASN C 3 249 ? -34.181 3.647 169.375 1.00 28.87 249 ASN B C 1
ATOM 9313 O O . ASN C 3 249 ? -33.257 3.753 170.189 1.00 27.74 249 ASN B O 1
ATOM 9318 N N . GLU C 3 250 ? -33.979 3.485 168.063 1.00 27.99 250 GLU B N 1
ATOM 9319 C CA . GLU C 3 250 ? -32.622 3.282 167.538 1.00 31.01 250 GLU B CA 1
ATOM 9320 C C . GLU C 3 250 ? -31.836 4.596 167.656 1.00 32.03 250 GLU B C 1
ATOM 9321 O O . GLU C 3 250 ? -32.454 5.676 167.745 1.00 33.75 250 GLU B O 1
ATOM 9327 N N . ASN C 3 251 ? -30.494 4.513 167.627 1.00 30.32 251 ASN B N 1
ATOM 9328 C CA . ASN C 3 251 ? -29.617 5.722 167.651 1.00 29.55 251 ASN B CA 1
ATOM 9329 C C . ASN C 3 251 ? -28.846 5.876 166.337 1.00 31.41 251 ASN B C 1
ATOM 9330 O O . ASN C 3 251 ? -28.144 4.952 165.856 1.00 33.02 251 ASN B O 1
ATOM 9335 N N . TYR C 3 252 ? -29.005 7.046 165.723 1.00 29.88 252 TYR B N 1
ATOM 9336 C CA . TYR C 3 252 ? -28.351 7.317 164.469 1.00 27.28 252 TYR B CA 1
ATOM 9337 C C . TYR C 3 252 ? -27.341 8.435 164.694 1.00 27.35 252 TYR B C 1
ATOM 9338 O O . TYR C 3 252 ? -27.643 9.443 165.319 1.00 28.48 252 TYR B O 1
ATOM 9347 N N . ARG C 3 253 ? -26.140 8.241 164.163 1.00 25.90 253 ARG B N 1
ATOM 9348 C CA . ARG C 3 253 ? -25.166 9.278 164.102 1.00 23.71 253 ARG B CA 1
ATOM 9349 C C . ARG C 3 253 ? -25.762 10.419 163.297 1.00 22.43 253 ARG B C 1
ATOM 9350 O O . ARG C 3 253 ? -26.220 10.193 162.209 1.00 24.61 253 ARG B O 1
ATOM 9358 N N . LYS C 3 254 ? -25.771 11.624 163.856 1.00 21.63 254 LYS B N 1
ATOM 9359 C CA . LYS C 3 254 ? -26.005 12.786 163.022 1.00 22.17 254 LYS B CA 1
ATOM 9360 C C . LYS C 3 254 ? -24.821 12.979 162.058 1.00 21.55 254 LYS B C 1
ATOM 9361 O O . LYS C 3 254 ? -23.783 12.294 162.154 1.00 21.91 254 LYS B O 1
ATOM 9367 N N . GLN C 3 255 ? -25.034 13.877 161.093 1.00 19.95 255 GLN B N 1
ATOM 9368 C CA . GLN C 3 255 ? -24.124 14.091 160.004 1.00 20.27 255 GLN B CA 1
ATOM 9369 C C . GLN C 3 255 ? -22.903 14.823 160.540 1.00 19.65 255 GLN B C 1
ATOM 9370 O O . GLN C 3 255 ? -23.035 15.792 161.235 1.00 17.59 255 GLN B O 1
ATOM 9376 N N . ASP C 3 256 ? -21.719 14.347 160.173 1.00 20.90 256 ASP B N 1
ATOM 9377 C CA . ASP C 3 256 ? -20.527 15.004 160.597 1.00 22.19 256 ASP B CA 1
ATOM 9378 C C . ASP C 3 256 ? -20.518 16.397 159.964 1.00 23.41 256 ASP B C 1
ATOM 9379 O O . ASP C 3 256 ? -20.888 16.564 158.777 1.00 24.02 256 ASP B O 1
ATOM 9384 N N . LEU C 3 257 ? -20.108 17.389 160.762 1.00 21.78 257 LEU B N 1
ATOM 9385 C CA . LEU C 3 257 ? -20.010 18.747 160.298 1.00 20.83 257 LEU B CA 1
ATOM 9386 C C . LEU C 3 257 ? -18.676 19.356 160.734 1.00 20.67 257 LEU B C 1
ATOM 9387 O O . LEU C 3 257 ? -18.355 19.369 161.928 1.00 21.46 257 LEU B O 1
ATOM 9392 N N . TYR C 3 258 ? -17.923 19.902 159.779 1.00 19.31 258 TYR B N 1
ATOM 9393 C CA . TYR C 3 258 ? -16.686 20.563 160.098 1.00 18.54 258 TYR B CA 1
ATOM 9394 C C . TYR C 3 258 ? -16.965 22.062 160.117 1.00 19.08 258 TYR B C 1
ATOM 9395 O O . TYR C 3 258 ? -17.592 22.579 159.148 1.00 17.54 258 TYR B O 1
ATOM 9404 N N . LYS C 3 259 ? -16.554 22.709 161.226 1.00 19.97 259 LYS B N 1
ATOM 9405 C CA . LYS C 3 259 ? -16.692 24.164 161.451 1.00 21.33 259 LYS B CA 1
ATOM 9406 C C . LYS C 3 259 ? -15.345 24.790 161.812 1.00 23.94 259 LYS B C 1
ATOM 9407 O O . LYS C 3 259 ? -14.404 24.113 162.153 1.00 27.50 259 LYS B O 1
ATOM 9413 N N . PHE C 3 260 ? -15.298 26.119 161.757 1.00 26.57 260 PHE B N 1
ATOM 9414 C CA . PHE C 3 260 ? -14.151 26.920 162.169 1.00 26.52 260 PHE B CA 1
ATOM 9415 C C . PHE C 3 260 ? -14.268 27.177 163.673 1.00 28.27 260 PHE B C 1
ATOM 9416 O O . PHE C 3 260 ? -15.338 27.573 164.185 1.00 30.05 260 PHE B O 1
ATOM 9424 N N . ALA C 3 261 ? -13.159 26.975 164.380 1.00 27.19 261 ALA B N 1
ATOM 9425 C CA . ALA C 3 261 ? -13.174 27.067 165.817 1.00 25.08 261 ALA B CA 1
ATOM 9426 C C . ALA C 3 261 ? -13.115 28.534 166.237 1.00 22.61 261 ALA B C 1
ATOM 9427 O O . ALA C 3 261 ? -12.512 29.373 165.547 1.00 22.48 261 ALA B O 1
ATOM 9429 N N . SER C 3 262 ? -13.689 28.820 167.404 1.00 20.08 262 SER B N 1
ATOM 9430 C CA . SER C 3 262 ? -13.420 30.058 168.074 1.00 19.15 262 SER B CA 1
ATOM 9431 C C . SER C 3 262 ? -12.029 29.998 168.648 1.00 20.54 262 SER B C 1
ATOM 9432 O O . SER C 3 262 ? -11.540 28.921 168.961 1.00 29.14 262 SER B O 1
ATOM 9435 N N . GLY C 3 263 ? -11.342 31.118 168.716 1.00 21.09 263 GLY B N 1
ATOM 9436 C CA . GLY C 3 263 ? -11.418 32.148 167.718 1.00 21.79 263 GLY B CA 1
ATOM 9437 C C . GLY C 3 263 ? -10.399 31.883 166.627 1.00 20.75 263 GLY B C 1
ATOM 9438 O O . GLY C 3 263 ? -9.224 32.186 166.760 1.00 18.48 263 GLY B O 1
ATOM 9439 N N . SER C 3 264 ? -10.864 31.286 165.543 1.00 19.81 264 SER B N 1
ATOM 9440 C CA . SER C 3 264 ? -10.231 31.521 164.307 1.00 21.15 264 SER B CA 1
ATOM 9441 C C . SER C 3 264 ? -10.385 33.019 163.970 1.00 23.52 264 SER B C 1
ATOM 9442 O O . SER C 3 264 ? -11.251 33.725 164.527 1.00 26.16 264 SER B O 1
ATOM 9445 N N . THR C 3 265 ? -9.555 33.519 163.057 1.00 23.59 265 THR B N 1
ATOM 9446 C CA . THR C 3 265 ? -9.584 34.904 162.712 1.00 24.91 265 THR B CA 1
ATOM 9447 C C . THR C 3 265 ? -9.669 35.026 161.189 1.00 26.60 265 THR B C 1
ATOM 9448 O O . THR C 3 265 ? -9.007 34.310 160.473 1.00 31.66 265 THR B O 1
ATOM 9452 N N . PHE C 3 266 ? -10.476 35.975 160.718 1.00 27.71 266 PHE B N 1
ATOM 9453 C CA . PHE C 3 266 ? -10.680 36.222 159.303 1.00 28.12 266 PHE B CA 1
ATOM 9454 C C . PHE C 3 266 ? -10.566 37.730 159.019 1.00 29.44 266 PHE B C 1
ATOM 9455 O O . PHE C 3 266 ? -10.696 38.553 159.910 1.00 25.50 266 PHE B O 1
ATOM 9463 N N . SER C 3 267 ? -10.361 38.076 157.747 1.00 34.49 267 SER B N 1
ATOM 9464 C CA . SER C 3 267 ? -10.205 39.460 157.308 1.00 38.56 267 SER B CA 1
ATOM 9465 C C . SER C 3 267 ? -11.527 40.229 157.412 1.00 38.41 267 SER B C 1
ATOM 9466 O O . SER C 3 267 ? -11.530 41.438 157.284 1.00 43.49 267 SER B O 1
ATOM 9469 N N . LYS C 3 268 ? -12.634 39.532 157.660 1.00 37.80 268 LYS B N 1
ATOM 9470 C CA . LYS C 3 268 ? -13.923 40.159 157.738 1.00 36.84 268 LYS B CA 1
ATOM 9471 C C . LYS C 3 268 ? -14.978 39.134 158.151 1.00 34.36 268 LYS B C 1
ATOM 9472 O O . LYS C 3 268 ? -14.871 37.944 157.808 1.00 35.27 268 LYS B O 1
ATOM 9478 N N . THR C 3 269 ? -16.054 39.644 158.742 1.00 31.18 269 THR B N 1
ATOM 9479 C CA . THR C 3 269 ? -17.152 38.827 159.213 1.00 30.53 269 THR B CA 1
ATOM 9480 C C . THR C 3 269 ? -17.848 38.145 158.018 1.00 28.93 269 THR B C 1
ATOM 9481 O O . THR C 3 269 ? -17.821 38.666 156.895 1.00 27.73 269 THR B O 1
ATOM 9485 N N . PHE C 3 270 ? -18.462 36.984 158.293 1.00 27.28 270 PHE B N 1
ATOM 9486 C CA . PHE C 3 270 ? -19.290 36.229 157.371 1.00 28.47 270 PHE B CA 1
ATOM 9487 C C . PHE C 3 270 ? -20.659 35.981 158.033 1.00 31.21 270 PHE B C 1
ATOM 9488 O O . PHE C 3 270 ? -20.819 36.227 159.238 1.00 34.51 270 PHE B O 1
ATOM 9496 N N . GLU C 3 271 ? -21.656 35.542 157.249 1.00 29.69 271 GLU B N 1
ATOM 9497 C CA . GLU C 3 271 ? -22.913 35.093 157.802 1.00 29.85 271 GLU B CA 1
ATOM 9498 C C . GLU C 3 271 ? -22.770 33.596 158.064 1.00 28.61 271 GLU B C 1
ATOM 9499 O O . GLU C 3 271 ? -22.123 32.881 157.289 1.00 26.37 271 GLU B O 1
ATOM 9505 N N . GLY C 3 272 ? -23.369 33.138 159.163 1.00 27.71 272 GLY B N 1
ATOM 9506 C CA . GLY C 3 272 ? -23.265 31.737 159.567 1.00 28.43 272 GLY B CA 1
ATOM 9507 C C . GLY C 3 272 ? -24.582 31.000 159.376 1.00 27.32 272 GLY B C 1
ATOM 9508 O O . GLY C 3 272 ? -25.563 31.621 158.991 1.00 30.95 272 GLY B O 1
ATOM 9509 N N . GLN C 3 273 ? -24.602 29.699 159.689 1.00 23.37 273 GLN B N 1
ATOM 9510 C CA . GLN C 3 273 ? -25.795 28.873 159.569 1.00 22.63 273 GLN B CA 1
ATOM 9511 C C . GLN C 3 273 ? -26.151 28.192 160.903 1.00 21.40 273 GLN B C 1
ATOM 9512 O O . GLN C 3 273 ? -25.302 27.933 161.743 1.00 20.83 273 GLN B O 1
ATOM 9518 N N . ILE C 3 274 ? -27.438 27.853 161.034 1.00 20.13 274 ILE B N 1
ATOM 9519 C CA . ILE C 3 274 ? -27.936 26.783 161.870 1.00 18.81 274 ILE B CA 1
ATOM 9520 C C . ILE C 3 274 ? -28.124 25.557 160.968 1.00 18.40 274 ILE B C 1
ATOM 9521 O O . ILE C 3 274 ? -29.019 25.520 160.216 1.00 19.44 274 ILE B O 1
ATOM 9526 N N . VAL C 3 275 ? -27.282 24.540 161.076 1.00 18.64 275 VAL B N 1
ATOM 9527 C CA . VAL C 3 275 ? -27.286 23.434 160.117 1.00 18.24 275 VAL B CA 1
ATOM 9528 C C . VAL C 3 275 ? -28.223 22.308 160.583 1.00 19.27 275 VAL B C 1
ATOM 9529 O O . VAL C 3 275 ? -28.327 21.993 161.773 1.00 19.25 275 VAL B O 1
ATOM 9533 N N . ASP C 3 276 ? -28.924 21.705 159.626 1.00 19.88 276 ASP B N 1
ATOM 9534 C CA . ASP C 3 276 ? -29.654 20.516 159.904 1.00 21.94 276 ASP B CA 1
ATOM 9535 C C . ASP C 3 276 ? -28.759 19.318 159.595 1.00 22.74 276 ASP B C 1
ATOM 9536 O O . ASP C 3 276 ? -28.546 18.975 158.434 1.00 22.89 276 ASP B O 1
ATOM 9541 N N . VAL C 3 277 ? -28.309 18.656 160.660 1.00 23.03 277 VAL B N 1
ATOM 9542 C CA . VAL C 3 277 ? -27.421 17.535 160.568 1.00 22.70 277 VAL B CA 1
ATOM 9543 C C . VAL C 3 277 ? -28.152 16.215 160.816 1.00 24.45 277 VAL B C 1
ATOM 9544 O O . VAL C 3 277 ? -27.492 15.217 161.128 1.00 26.18 277 VAL B O 1
ATOM 9548 N N . ARG C 3 278 ? -29.481 16.187 160.674 1.00 23.30 278 ARG B N 1
ATOM 9549 C CA . ARG C 3 278 ? -30.204 14.968 160.977 1.00 22.71 278 ARG B CA 1
ATOM 9550 C C . ARG C 3 278 ? -29.741 13.815 160.089 1.00 21.14 278 ARG B C 1
ATOM 9551 O O . ARG C 3 278 ? -29.259 13.993 158.979 1.00 18.36 278 ARG B O 1
ATOM 9559 N N . PRO C 3 279 ? -29.901 12.575 160.565 1.00 21.19 279 PRO B N 1
ATOM 9560 C CA . PRO C 3 279 ? -29.685 11.422 159.715 1.00 22.44 279 PRO B CA 1
ATOM 9561 C C . PRO C 3 279 ? -30.662 11.564 158.557 1.00 23.58 279 PRO B C 1
ATOM 9562 O O . PRO C 3 279 ? -31.768 11.957 158.824 1.00 22.79 279 PRO B O 1
ATOM 9566 N N . LEU C 3 280 ? -30.244 11.208 157.336 1.00 27.76 280 LEU B N 1
ATOM 9567 C CA . LEU C 3 280 ? -31.135 11.200 156.158 1.00 32.13 280 LEU B CA 1
ATOM 9568 C C . LEU C 3 280 ? -32.448 10.480 156.505 1.00 35.55 280 LEU B C 1
ATOM 9569 O O . LEU C 3 280 ? -32.455 9.408 157.098 1.00 37.75 280 LEU B O 1
ATOM 9574 N N . ASP C 3 281 ? -33.552 11.146 156.158 1.00 39.78 281 ASP B N 1
ATOM 9575 C CA . ASP C 3 281 ? -34.936 10.693 156.313 1.00 39.66 281 ASP B CA 1
ATOM 9576 C C . ASP C 3 281 ? -35.265 10.479 157.785 1.00 32.83 281 ASP B C 1
ATOM 9577 O O . ASP C 3 281 ? -35.864 9.526 158.096 1.00 38.17 281 ASP B O 1
ATOM 9582 N N . PHE C 3 282 ? -34.905 11.406 158.658 1.00 28.70 282 PHE B N 1
ATOM 9583 C CA . PHE C 3 282 ? -35.244 11.318 160.067 1.00 29.85 282 PHE B CA 1
ATOM 9584 C C . PHE C 3 282 ? -36.523 12.103 160.333 1.00 27.51 282 PHE B C 1
ATOM 9585 O O . PHE C 3 282 ? -36.702 13.191 159.790 1.00 25.70 282 PHE B O 1
ATOM 9593 N N . PRO C 3 283 ? -37.424 11.599 161.206 1.00 26.95 283 PRO B N 1
ATOM 9594 C CA . PRO C 3 283 ? -38.630 12.318 161.623 1.00 26.36 283 PRO B CA 1
ATOM 9595 C C . PRO C 3 283 ? -38.497 13.819 161.890 1.00 24.95 283 PRO B C 1
ATOM 9596 O O . PRO C 3 283 ? -39.366 14.520 161.561 1.00 25.23 283 PRO B O 1
ATOM 9600 N N . HIS C 3 284 ? -37.450 14.280 162.554 1.00 25.93 284 HIS B N 1
ATOM 9601 C CA . HIS C 3 284 ? -37.404 15.684 162.905 1.00 28.46 284 HIS B CA 1
ATOM 9602 C C . HIS C 3 284 ? -36.028 16.264 162.614 1.00 29.03 284 HIS B C 1
ATOM 9603 O O . HIS C 3 284 ? -35.062 15.528 162.519 1.00 31.17 284 HIS B O 1
ATOM 9610 N N . ALA C 3 285 ? -35.964 17.589 162.486 1.00 28.65 285 ALA B N 1
ATOM 9611 C CA . ALA C 3 285 ? -34.682 18.244 162.292 1.00 30.44 285 ALA B CA 1
ATOM 9612 C C . ALA C 3 285 ? -33.822 18.074 163.551 1.00 30.28 285 ALA B C 1
ATOM 9613 O O . ALA C 3 285 ? -34.337 18.010 164.665 1.00 27.56 285 ALA B O 1
ATOM 9615 N N . VAL C 3 286 ? -32.508 17.986 163.306 1.00 30.54 286 VAL B N 1
ATOM 9616 C CA . VAL C 3 286 ? -31.475 17.866 164.285 1.00 28.85 286 VAL B CA 1
ATOM 9617 C C . VAL C 3 286 ? -30.508 19.023 164.006 1.00 28.16 286 VAL B C 1
ATOM 9618 O O . VAL C 3 286 ? -29.816 19.018 162.993 1.00 28.46 286 VAL B O 1
ATOM 9622 N N . LEU C 3 287 ? -30.482 19.992 164.932 1.00 27.37 287 LEU B N 1
ATOM 9623 C CA . LEU C 3 287 ? -29.945 21.353 164.731 1.00 25.16 287 LEU B CA 1
ATOM 9624 C C . LEU C 3 287 ? -28.578 21.519 165.408 1.00 23.87 287 LEU B C 1
ATOM 9625 O O . LEU C 3 287 ? -28.423 21.346 166.612 1.00 22.85 287 LEU B O 1
ATOM 9630 N N . ASN C 3 288 ? -27.610 21.923 164.590 1.00 23.08 2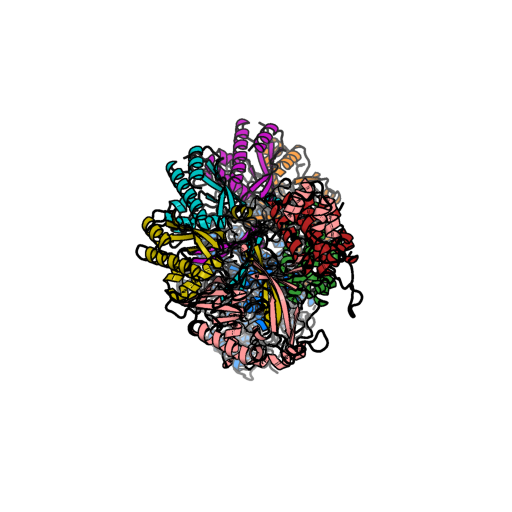88 ASN B N 1
ATOM 9631 C CA . ASN C 3 288 ? -26.279 22.291 164.982 1.00 22.26 288 ASN B CA 1
ATOM 9632 C C . ASN C 3 288 ? -26.153 23.812 164.841 1.00 21.54 288 ASN B C 1
ATOM 9633 O O . ASN C 3 288 ? -26.165 24.339 163.698 1.00 19.29 288 ASN B O 1
ATOM 9638 N N . TYR C 3 289 ? -26.059 24.518 165.972 1.00 21.01 289 TYR B N 1
ATOM 9639 C CA . TYR C 3 289 ? -26.000 25.978 165.914 1.00 22.74 289 TYR B CA 1
ATOM 9640 C C . TYR C 3 289 ? -24.594 26.476 165.550 1.00 21.04 289 TYR B C 1
ATOM 9641 O O . TYR C 3 289 ? -23.687 26.300 166.326 1.00 21.36 289 TYR B O 1
ATOM 9650 N N . ALA C 3 290 ? -24.443 27.141 164.400 1.00 20.64 290 ALA B N 1
ATOM 9651 C CA . ALA C 3 290 ? -23.143 27.634 163.964 1.00 22.12 290 ALA B CA 1
ATOM 9652 C C . ALA C 3 290 ? -23.260 29.030 163.336 1.00 23.65 290 ALA B C 1
ATOM 9653 O O . ALA C 3 290 ? -23.089 29.230 162.118 1.00 23.94 290 ALA B O 1
ATOM 9655 N N . LYS C 3 291 ? -23.548 30.018 164.178 1.00 23.52 291 LYS B N 1
ATOM 9656 C CA . LYS C 3 291 ? -23.741 31.356 163.697 1.00 23.01 291 LYS B CA 1
ATOM 9657 C C . LYS C 3 291 ? -22.863 32.285 164.529 1.00 21.55 291 LYS B C 1
ATOM 9658 O O . LYS C 3 291 ? -23.102 32.498 165.727 1.00 21.09 291 LYS B O 1
ATOM 9664 N N . PRO C 3 292 ? -21.863 32.929 163.895 1.00 19.50 292 PRO B N 1
ATOM 9665 C CA . PRO C 3 292 ? -20.801 33.615 164.608 1.00 19.97 292 PRO B CA 1
ATOM 9666 C C . PRO C 3 292 ? -21.195 34.962 165.221 1.00 20.92 292 PRO B C 1
ATOM 9667 O O . PRO C 3 292 ? -22.016 35.689 164.642 1.00 21.38 292 PRO B O 1
ATOM 9671 N N . LEU C 3 293 ? -20.661 35.204 166.426 1.00 20.94 293 LEU B N 1
ATOM 9672 C CA . LEU C 3 293 ? -20.448 36.508 166.960 1.00 21.20 293 LEU B CA 1
ATOM 9673 C C . LEU C 3 293 ? -18.958 36.813 166.881 1.00 20.80 293 LEU B C 1
ATOM 9674 O O . LEU C 3 293 ? -18.161 35.990 167.127 1.00 22.27 293 LEU B O 1
ATOM 9679 N N . PHE C 3 294 ? -18.607 38.026 166.515 1.00 22.59 294 PHE B N 1
ATOM 9680 C CA . PHE C 3 294 ? -17.171 38.312 166.359 1.00 24.51 294 PHE B CA 1
ATOM 9681 C C . PHE C 3 294 ? -16.683 39.317 167.379 1.00 26.63 294 PHE B C 1
ATOM 9682 O O . PHE C 3 294 ? -17.440 39.858 168.134 1.00 25.75 294 PHE B O 1
ATOM 9690 N N . PHE C 3 295 ? -15.370 39.439 167.388 1.00 31.38 295 PHE B N 1
ATOM 9691 C CA . PHE C 3 295 ? -14.593 40.366 168.229 1.00 31.01 295 PHE B CA 1
ATOM 9692 C C . PHE C 3 295 ? -13.619 41.057 167.280 1.00 32.91 295 PHE B C 1
ATOM 9693 O O . PHE C 3 295 ? -12.977 40.380 166.499 1.00 31.26 295 PHE B O 1
ATOM 9701 N N . LYS C 3 296 ? -13.550 42.377 167.325 1.00 34.16 296 LYS B N 1
ATOM 9702 C CA . LYS C 3 296 ? -12.666 43.095 166.381 1.00 36.51 296 LYS B CA 1
ATOM 9703 C C . LYS C 3 296 ? -11.242 43.141 166.910 1.00 39.83 296 LYS B C 1
ATOM 9704 O O . LYS C 3 296 ? -11.057 42.958 168.085 1.00 40.99 296 LYS B O 1
ATOM 9706 N N . LEU C 3 297 ? -10.282 43.361 166.024 1.00 43.57 297 LEU B N 1
ATOM 9707 C CA . LEU C 3 297 ? -8.853 43.458 166.392 1.00 44.19 297 LEU B CA 1
ATOM 9708 C C . LEU C 3 297 ? -8.364 44.877 166.074 1.00 49.29 297 LEU B C 1
ATOM 9709 O O . LEU C 3 297 ? -9.064 45.830 166.406 1.00 43.14 297 LEU B O 1
ATOM 9714 N N . GLU C 3 298 ? -7.159 45.021 165.536 1.00 53.73 298 GLU B N 1
ATOM 9715 C CA . GLU C 3 298 ? -6.653 46.369 165.177 1.00 52.22 298 GLU B CA 1
ATOM 9716 C C . GLU C 3 298 ? -5.654 46.244 164.026 1.00 49.95 298 GLU B C 1
ATOM 9717 O O . GLU C 3 298 ? -4.784 45.376 164.122 1.00 43.76 298 GLU B O 1
ATOM 9719 N N . MET D 2 1 ? -50.552 18.773 182.753 1.00 65.09 1 MET E N 1
ATOM 9720 C CA . MET D 2 1 ? -50.237 19.850 183.745 1.00 64.30 1 MET E CA 1
ATOM 9721 C C . MET D 2 1 ? -48.852 20.455 183.468 1.00 55.94 1 MET E C 1
ATOM 9722 O O . MET D 2 1 ? -47.968 19.826 182.853 1.00 54.12 1 MET E O 1
ATOM 9727 N N . THR D 2 2 ? -48.678 21.684 183.952 1.00 49.84 2 THR E N 1
ATOM 9728 C CA . THR D 2 2 ? -47.582 22.540 183.523 1.00 51.59 2 THR E CA 1
ATOM 9729 C C . THR D 2 2 ? -46.241 21.970 183.978 1.00 50.48 2 THR E C 1
ATOM 9730 O O . THR D 2 2 ? -46.166 21.173 184.898 1.00 57.22 2 THR E O 1
ATOM 9734 N N . PHE D 2 3 ? -45.196 22.425 183.298 1.00 46.94 3 PHE E N 1
ATOM 9735 C CA . PHE D 2 3 ? -43.832 22.018 183.534 1.00 42.95 3 PHE E CA 1
ATOM 9736 C C . PHE D 2 3 ? -43.296 22.639 184.821 1.00 44.33 3 PHE E C 1
ATOM 9737 O O . PHE D 2 3 ? -43.550 23.814 185.120 1.00 41.77 3 PHE E O 1
ATOM 9745 N N . ALA D 2 4 ? -42.535 21.837 185.571 1.00 47.89 4 ALA E N 1
ATOM 9746 C CA . ALA D 2 4 ? -41.961 22.284 186.844 1.00 46.29 4 ALA E CA 1
ATOM 9747 C C . ALA D 2 4 ? -40.832 21.353 187.271 1.00 45.18 4 ALA E C 1
ATOM 9748 O O . ALA D 2 4 ? -40.786 20.197 186.877 1.00 44.85 4 ALA E O 1
ATOM 9750 N N . LYS D 2 5 ? -39.922 21.896 188.082 1.00 45.25 5 LYS E N 1
ATOM 9751 C CA . LYS D 2 5 ? -38.769 21.176 188.614 1.00 42.64 5 LYS E CA 1
ATOM 9752 C C . LYS D 2 5 ? -38.772 21.296 190.137 1.00 41.80 5 LYS E C 1
ATOM 9753 O O . LYS D 2 5 ? -38.729 22.414 190.673 1.00 37.95 5 LYS E O 1
ATOM 9759 N N . ILE D 2 6 ? -38.843 20.130 190.794 1.00 41.66 6 ILE E N 1
ATOM 9760 C CA . ILE D 2 6 ? -38.809 19.981 192.239 1.00 46.54 6 ILE E CA 1
ATOM 9761 C C . ILE D 2 6 ? -37.445 19.436 192.674 1.00 47.52 6 ILE E C 1
ATOM 9762 O O . ILE D 2 6 ? -37.015 18.417 192.164 1.00 51.09 6 ILE E O 1
ATOM 9767 N N . LYS D 2 7 ? -36.828 20.095 193.660 1.00 41.96 7 LYS E N 1
ATOM 9768 C CA . LYS D 2 7 ? -35.558 19.710 194.213 1.00 38.47 7 LYS E CA 1
ATOM 9769 C C . LYS D 2 7 ? -35.766 19.024 195.559 1.00 38.02 7 LYS E C 1
ATOM 9770 O O . LYS D 2 7 ? -36.173 19.657 196.511 1.00 43.23 7 LYS E O 1
ATOM 9776 N N . PHE D 2 8 ? -35.441 17.734 195.618 1.00 40.43 8 PHE E N 1
ATOM 9777 C CA . PHE D 2 8 ? -35.317 16.996 196.865 1.00 40.61 8 PHE E CA 1
ATOM 9778 C C . PHE D 2 8 ? -33.939 17.245 197.474 1.00 39.70 8 PHE E C 1
ATOM 9779 O O . PHE D 2 8 ? -32.960 16.915 196.871 1.00 41.02 8 PHE E O 1
ATOM 9787 N N . SER D 2 9 ? -33.895 17.865 198.651 1.00 41.21 9 SER E N 1
ATOM 9788 C CA . SER D 2 9 ? -32.650 18.197 199.298 1.00 41.01 9 SER E CA 1
ATOM 9789 C C . SER D 2 9 ? -32.640 17.583 200.694 1.00 41.48 9 SER E C 1
ATOM 9790 O O . SER D 2 9 ? -33.650 17.532 201.372 1.00 39.14 9 SER E O 1
ATOM 9793 N N . ALA D 2 10 ? -31.461 17.140 201.116 1.00 44.05 10 ALA E N 1
ATOM 9794 C CA . ALA D 2 10 ? -31.262 16.620 202.449 1.00 41.78 10 ALA E CA 1
ATOM 9795 C C . ALA D 2 10 ? -29.779 16.725 202.784 1.00 43.48 10 ALA E C 1
ATOM 9796 O O . ALA D 2 10 ? -28.987 17.198 201.991 1.00 43.76 10 ALA E O 1
ATOM 9798 N N . GLN D 2 11 ? -29.435 16.318 204.002 1.00 46.97 11 GLN E N 1
ATOM 9799 C CA . GLN D 2 11 ? -28.055 16.093 204.392 1.00 43.62 11 GLN E CA 1
ATOM 9800 C C . GLN D 2 11 ? -27.923 14.601 204.684 1.00 40.61 11 GLN E C 1
ATOM 9801 O O . GLN D 2 11 ? -28.651 14.063 205.512 1.00 42.48 11 GLN E O 1
ATOM 9807 N N . ILE D 2 12 ? -27.065 13.918 203.928 1.00 37.75 12 ILE E N 1
ATOM 9808 C CA . ILE D 2 12 ? -26.798 12.531 204.176 1.00 37.04 12 ILE E CA 1
ATOM 9809 C C . ILE D 2 12 ? -25.816 12.458 205.343 1.00 35.48 12 ILE E C 1
ATOM 9810 O O . ILE D 2 12 ? -24.734 13.000 205.256 1.00 32.59 12 ILE E O 1
ATOM 9815 N N . ARG D 2 13 ? -26.239 11.801 206.428 1.00 36.17 13 ARG E N 1
ATOM 9816 C CA . ARG D 2 13 ? -25.376 11.491 207.553 1.00 37.80 13 ARG E CA 1
ATOM 9817 C C . ARG D 2 13 ? -24.897 10.046 207.432 1.00 34.37 13 ARG E C 1
ATOM 9818 O O . ARG D 2 13 ? -25.696 9.135 207.155 1.00 31.13 13 ARG E O 1
ATOM 9826 N N . LEU D 2 14 ? -23.588 9.852 207.621 1.00 34.52 14 LEU E N 1
ATOM 9827 C CA . LEU D 2 14 ? -23.042 8.498 207.657 1.00 37.72 14 LEU E CA 1
ATOM 9828 C C . LEU D 2 14 ? -23.255 7.930 209.060 1.00 35.53 14 LEU E C 1
ATOM 9829 O O . LEU D 2 14 ? -22.697 8.451 209.997 1.00 30.98 14 LEU E O 1
ATOM 9834 N N . GLU D 2 15 ? -24.102 6.906 209.186 1.00 39.67 15 GLU E N 1
ATOM 9835 C CA . GLU D 2 15 ? -24.387 6.258 210.458 1.00 46.79 15 GLU E CA 1
ATOM 9836 C C . GLU D 2 15 ? -23.276 5.263 210.811 1.00 42.38 15 GLU E C 1
ATOM 9837 O O . GLU D 2 15 ? -22.982 5.061 211.976 1.00 45.16 15 GLU E O 1
ATOM 9843 N N . THR D 2 16 ? -22.690 4.633 209.796 1.00 36.46 16 THR E N 1
ATOM 9844 C CA . THR D 2 16 ? -21.475 3.868 209.952 1.00 33.85 16 THR E CA 1
ATOM 9845 C C . THR D 2 16 ? -20.481 4.292 208.862 1.00 32.14 16 THR E C 1
ATOM 9846 O O . THR D 2 16 ? -20.801 5.069 207.960 1.00 32.72 16 THR E O 1
ATOM 9850 N N . GLY D 2 17 ? -19.250 3.806 208.968 1.00 31.75 17 GLY E N 1
ATOM 9851 C CA . GLY D 2 17 ? -18.209 4.208 208.034 1.00 34.18 17 GLY E CA 1
ATOM 9852 C C . GLY D 2 17 ? -18.560 3.792 206.619 1.00 33.31 17 GLY E C 1
ATOM 9853 O O . GLY D 2 17 ? -19.013 2.705 206.406 1.00 33.55 17 GLY E O 1
ATOM 9854 N N . LEU D 2 18 ? -18.312 4.677 205.652 1.00 32.97 18 LEU E N 1
ATOM 9855 C CA . LEU D 2 18 ? -18.690 4.456 204.277 1.00 32.82 18 LEU E CA 1
ATOM 9856 C C . LEU D 2 18 ? -17.441 4.267 203.412 1.00 31.84 18 LEU E C 1
ATOM 9857 O O . LEU D 2 18 ? -16.467 4.999 203.563 1.00 29.56 18 LEU E O 1
ATOM 9862 N N . HIS D 2 19 ? -17.502 3.283 202.511 1.00 32.06 19 HIS E N 1
ATOM 9863 C CA . HIS D 2 19 ? -16.447 3.061 201.549 1.00 32.12 19 HIS E CA 1
ATOM 9864 C C . HIS D 2 19 ? -17.038 2.905 200.143 1.00 35.14 19 HIS E C 1
ATOM 9865 O O . HIS D 2 19 ? -17.760 1.925 199.901 1.00 33.43 19 HIS E O 1
ATOM 9872 N N . ILE D 2 20 ? -16.697 3.840 199.233 1.00 34.14 20 ILE E N 1
ATOM 9873 C CA . ILE D 2 20 ? -17.103 3.722 197.851 1.00 34.58 20 ILE E CA 1
ATOM 9874 C C . ILE D 2 20 ? -15.891 3.372 196.967 1.00 34.88 20 ILE E C 1
ATOM 9875 O O . ILE D 2 20 ? -15.765 2.234 196.492 1.00 35.51 20 ILE E O 1
ATOM 9880 N N . GLY D 2 21 ? -14.985 4.301 196.733 1.00 34.22 21 GLY E N 1
ATOM 9881 C CA . GLY D 2 21 ? -13.651 3.770 196.477 1.00 39.74 21 GLY E CA 1
ATOM 9882 C C . GLY D 2 21 ? -13.021 4.181 195.170 1.00 43.90 21 GLY E C 1
ATOM 9883 O O . GLY D 2 21 ? -13.656 4.181 194.150 1.00 42.40 21 GLY E O 1
ATOM 9884 N N . GLY D 2 22 ? -11.696 4.339 195.245 1.00 54.93 22 GLY E N 1
ATOM 9885 C CA . GLY D 2 22 ? -10.931 5.201 194.401 1.00 59.58 22 GLY E CA 1
ATOM 9886 C C . GLY D 2 22 ? -10.544 4.494 193.130 1.00 60.35 22 GLY E C 1
ATOM 9887 O O . GLY D 2 22 ? -10.090 3.365 193.142 1.00 53.65 22 GLY E O 1
ATOM 9888 N N . SER D 2 23 ? -10.777 5.199 192.035 1.00 65.95 23 SER E N 1
ATOM 9889 C CA . SER D 2 23 ? -10.418 4.759 190.719 1.00 71.70 23 SER E CA 1
ATOM 9890 C C . SER D 2 23 ? -9.489 5.816 190.103 1.00 73.56 23 SER E C 1
ATOM 9891 O O . SER D 2 23 ? -8.398 5.489 189.684 1.00 64.17 23 SER E O 1
ATOM 9894 N N . ASP D 2 24 ? -9.935 7.079 190.109 1.00 85.72 24 ASP E N 1
ATOM 9895 C CA . ASP D 2 24 ? -9.126 8.250 189.739 1.00 96.48 24 ASP E CA 1
ATOM 9896 C C . ASP D 2 24 ? -7.691 8.035 190.223 1.00 101.70 24 ASP E C 1
ATOM 9897 O O . ASP D 2 24 ? -7.495 7.771 191.391 1.00 112.91 24 ASP E O 1
ATOM 9899 N N . ALA D 2 25 ? -6.711 8.168 189.321 1.00 106.77 25 ALA E N 1
ATOM 9900 C CA . ALA D 2 25 ? -5.295 7.900 189.615 1.00 105.10 25 ALA E CA 1
ATOM 9901 C C . ALA D 2 25 ? -4.833 8.747 190.809 1.00 112.55 25 ALA E C 1
ATOM 9902 O O . ALA D 2 25 ? -4.159 8.242 191.709 1.00 112.15 25 ALA E O 1
ATOM 9904 N N . PHE D 2 26 ? -5.284 10.007 190.848 1.00 119.54 26 PHE E N 1
ATOM 9905 C CA . PHE D 2 26 ? -5.061 10.898 191.993 1.00 119.80 26 PHE E CA 1
ATOM 9906 C C . PHE D 2 26 ? -5.507 10.211 193.295 1.00 120.24 26 PHE E C 1
ATOM 9907 O O . PHE D 2 26 ? -4.729 10.109 194.262 1.00 108.65 26 PHE E O 1
ATOM 9909 N N . ALA D 2 27 ? -6.747 9.703 193.277 1.00 134.70 27 ALA E N 1
ATOM 9910 C CA . ALA D 2 27 ? -7.362 8.993 194.414 1.00 137.06 27 ALA E CA 1
ATOM 9911 C C . ALA D 2 27 ? -7.014 7.493 194.416 1.00 127.04 27 ALA E C 1
ATOM 9912 O O . ALA D 2 27 ? -7.459 6.798 195.329 1.00 145.68 27 ALA E O 1
ATOM 9914 N N . ALA D 2 28 ? -6.251 6.995 193.426 1.00 103.91 28 ALA E N 1
ATOM 9915 C CA . ALA D 2 28 ? -5.889 5.566 193.338 1.00 93.51 28 ALA E CA 1
ATOM 9916 C C . ALA D 2 28 ? -4.529 5.305 193.977 1.00 85.83 28 ALA E C 1
ATOM 9917 O O . ALA D 2 28 ? -4.122 4.154 194.090 1.00 84.66 28 ALA E O 1
ATOM 9919 N N . ILE D 2 29 ? -3.837 6.369 194.385 1.00 90.50 29 ILE E N 1
ATOM 9920 C CA . ILE D 2 29 ? -2.426 6.282 194.850 1.00 89.01 29 ILE E CA 1
ATOM 9921 C C . ILE D 2 29 ? -2.327 5.367 196.087 1.00 93.23 29 ILE E C 1
ATOM 9922 O O . ILE D 2 29 ? -3.098 5.517 197.032 1.00 104.29 29 ILE E O 1
ATOM 9927 N N . GLY D 2 30 ? -1.393 4.406 196.058 1.00 89.15 30 GLY E N 1
ATOM 9928 C CA . GLY D 2 30 ? -1.441 3.180 196.911 1.00 86.01 30 GLY E CA 1
ATOM 9929 C C . GLY D 2 30 ? -0.994 3.378 198.356 1.00 89.76 30 GLY E C 1
ATOM 9930 O O . GLY D 2 30 ? -0.866 2.405 199.111 1.00 85.38 30 GLY E O 1
ATOM 9931 N N . ALA D 2 31 ? -0.796 4.636 198.761 1.00 88.28 31 ALA E N 1
ATOM 9932 C CA . ALA D 2 31 ? -0.482 4.996 200.143 1.00 88.16 31 ALA E CA 1
ATOM 9933 C C . ALA D 2 31 ? -1.406 4.313 201.165 1.00 89.05 3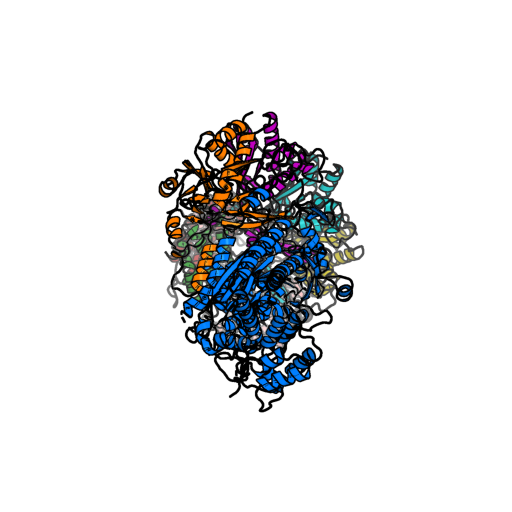1 ALA E C 1
ATOM 9934 O O . ALA D 2 31 ? -1.144 4.398 202.348 1.00 97.03 31 ALA E O 1
ATOM 9936 N N . ILE D 2 32 ? -2.515 3.726 200.704 1.00 79.69 32 ILE E N 1
ATOM 9937 C CA . ILE D 2 32 ? -3.370 2.809 201.456 1.00 78.02 32 ILE E CA 1
ATOM 9938 C C . ILE D 2 32 ? -3.877 1.781 200.451 1.00 72.32 32 ILE E C 1
ATOM 9939 O O . ILE D 2 32 ? -4.038 2.130 199.302 1.00 77.37 32 ILE E O 1
ATOM 9944 N N . ASP D 2 33 ? -4.221 0.576 200.893 1.00 67.77 33 ASP E N 1
ATOM 9945 C CA . ASP D 2 33 ? -4.534 -0.499 199.955 1.00 64.25 33 ASP E CA 1
ATOM 9946 C C . ASP D 2 33 ? -5.838 -0.224 199.189 1.00 56.14 33 ASP E C 1
ATOM 9947 O O . ASP D 2 33 ? -5.859 -0.320 197.970 1.00 53.79 33 ASP E O 1
ATOM 9952 N N . SER D 2 34 ? -6.916 0.082 199.916 1.00 45.75 34 SER E N 1
ATOM 9953 C CA . SER D 2 34 ? -8.240 0.118 199.353 1.00 39.27 34 SER E CA 1
ATOM 9954 C C . SER D 2 34 ? -8.830 1.513 199.557 1.00 33.64 34 SER E C 1
ATOM 9955 O O . SER D 2 34 ? -9.647 1.757 200.443 1.00 28.72 34 SER E O 1
ATOM 9958 N N . PRO D 2 35 ? -8.462 2.493 198.709 1.00 30.44 35 PRO E N 1
ATOM 9959 C CA . PRO D 2 35 ? -8.812 3.890 198.952 1.00 29.72 35 PRO E CA 1
ATOM 9960 C C . PRO D 2 35 ? -10.290 4.128 198.639 1.00 31.48 35 PRO E C 1
ATOM 9961 O O . PRO D 2 35 ? -10.929 3.241 198.132 1.00 30.48 35 PRO E O 1
ATOM 9965 N N . VAL D 2 36 ? -10.780 5.321 198.966 1.00 35.50 36 VAL E N 1
ATOM 9966 C CA . VAL D 2 36 ? -12.178 5.718 198.872 1.00 34.81 36 VAL E CA 1
ATOM 9967 C C . VAL D 2 36 ? -12.241 6.861 197.857 1.00 33.31 36 VAL E C 1
ATOM 9968 O O . VAL D 2 36 ? -11.282 7.639 197.746 1.00 33.84 36 VAL E O 1
ATOM 9972 N N . ILE D 2 37 ? -13.362 6.988 197.140 1.00 36.02 37 ILE E N 1
ATOM 9973 C CA . ILE D 2 37 ? -13.463 8.013 196.070 1.00 35.45 37 ILE E CA 1
ATOM 9974 C C . ILE D 2 37 ? -13.493 9.389 196.750 1.00 33.87 37 ILE E C 1
ATOM 9975 O O . ILE D 2 37 ? -14.235 9.596 197.716 1.00 28.74 37 ILE E O 1
ATOM 9980 N N . LYS D 2 38 ? -12.646 10.294 196.249 1.00 36.27 38 LYS E N 1
ATOM 9981 C CA . LYS D 2 38 ? -12.463 11.591 196.848 1.00 43.32 38 LYS E CA 1
ATOM 9982 C C . LYS D 2 38 ? -12.507 12.671 195.764 1.00 38.86 38 LYS E C 1
ATOM 9983 O O . LYS D 2 38 ? -12.056 12.469 194.656 1.00 43.50 38 LYS E O 1
ATOM 9989 N N . ASP D 2 39 ? -13.025 13.834 196.136 1.00 34.89 39 ASP E N 1
ATOM 9990 C CA . ASP D 2 39 ? -13.013 14.991 195.291 1.00 37.68 39 ASP E CA 1
ATOM 9991 C C . ASP D 2 39 ? -11.582 15.486 195.169 1.00 37.36 39 ASP E C 1
ATOM 9992 O O . ASP D 2 39 ? -10.975 15.831 196.177 1.00 35.20 39 ASP E O 1
ATOM 9997 N N . PRO D 2 40 ? -11.030 15.595 193.939 1.00 37.41 40 PRO E N 1
ATOM 9998 C CA . PRO D 2 40 ? -9.597 15.786 193.767 1.00 37.84 40 PRO E CA 1
ATOM 9999 C C . PRO D 2 40 ? -9.071 17.106 194.356 1.00 41.95 40 PRO E C 1
ATOM 10000 O O . PRO D 2 40 ? -7.937 17.144 194.812 1.00 47.59 40 PRO E O 1
ATOM 10004 N N . ILE D 2 41 ? -9.876 18.168 194.363 1.00 42.22 41 ILE E N 1
ATOM 10005 C CA . ILE D 2 41 ? -9.344 19.473 194.751 1.00 40.78 41 ILE E CA 1
ATOM 10006 C C . ILE D 2 41 ? -9.293 19.575 196.281 1.00 39.10 41 ILE E C 1
ATOM 10007 O O . ILE D 2 41 ? -8.350 20.107 196.809 1.00 39.99 41 ILE E O 1
ATOM 10012 N N . THR D 2 42 ? -10.291 19.040 196.986 1.00 40.13 42 THR E N 1
ATOM 10013 C CA . THR D 2 42 ? -10.344 19.144 198.457 1.00 41.96 42 THR E CA 1
ATOM 10014 C C . THR D 2 42 ? -9.809 17.876 199.135 1.00 42.35 42 THR E C 1
ATOM 10015 O O . THR D 2 42 ? -9.615 17.862 200.335 1.00 46.87 42 THR E O 1
ATOM 10019 N N . ASN D 2 43 ? -9.636 16.799 198.369 1.00 44.23 43 ASN E N 1
ATOM 10020 C CA . ASN D 2 43 ? -9.204 15.491 198.876 1.00 43.67 43 ASN E CA 1
ATOM 10021 C C . ASN D 2 43 ? -10.135 15.022 199.999 1.00 40.18 43 ASN E C 1
ATOM 10022 O O . ASN D 2 43 ? -9.754 14.227 200.839 1.00 43.22 43 ASN E O 1
ATOM 10027 N N . LEU D 2 44 ? -11.384 15.495 199.989 1.00 37.88 44 LEU E N 1
ATOM 10028 C CA . LEU D 2 44 ? -12.397 15.025 200.904 1.00 37.07 44 LEU E CA 1
ATOM 10029 C C . LEU D 2 44 ? -13.141 13.868 200.244 1.00 34.97 44 LEU E C 1
ATOM 10030 O O . LEU D 2 44 ? -13.235 13.777 199.027 1.00 32.46 44 LEU E O 1
ATOM 10035 N N . PRO D 2 45 ? -13.730 12.951 201.027 1.00 33.62 45 PRO E N 1
ATOM 10036 C CA . PRO D 2 45 ? -14.648 11.968 200.476 1.00 33.35 45 PRO E CA 1
ATOM 10037 C C . PRO D 2 45 ? -15.829 12.665 199.803 1.00 32.91 45 PRO E C 1
ATOM 10038 O O . PRO D 2 45 ? -16.250 13.751 200.212 1.00 33.54 45 PRO E O 1
ATOM 10042 N N . ILE D 2 46 ? -16.354 12.001 198.778 1.00 34.69 46 ILE E N 1
ATOM 10043 C CA . ILE D 2 46 ? -17.446 12.474 197.950 1.00 32.57 46 ILE E CA 1
ATOM 10044 C C . ILE D 2 46 ? -18.366 11.283 197.751 1.00 30.54 46 ILE E C 1
ATOM 10045 O O . ILE D 2 46 ? -17.900 10.151 197.722 1.00 30.08 46 ILE E O 1
ATOM 10050 N N . ILE D 2 47 ? -19.667 11.549 197.696 1.00 31.51 47 ILE E N 1
ATOM 10051 C CA . ILE D 2 47 ? -20.639 10.522 197.383 1.00 34.12 47 ILE E CA 1
ATOM 10052 C C . ILE D 2 47 ? -21.057 10.731 195.939 1.00 33.79 47 ILE E C 1
ATOM 10053 O O . ILE D 2 47 ? -21.845 11.620 195.656 1.00 38.49 47 ILE E O 1
ATOM 10058 N N . PRO D 2 48 ? -20.593 9.906 194.982 1.00 33.59 48 PRO E N 1
ATOM 10059 C CA . PRO D 2 48 ? -20.921 10.123 193.581 1.00 33.62 48 PRO E CA 1
ATOM 10060 C C . PRO D 2 48 ? -22.420 9.893 193.360 1.00 34.76 48 PRO E C 1
ATOM 10061 O O . PRO D 2 48 ? -22.996 8.932 193.869 1.00 35.03 48 PRO E O 1
ATOM 10065 N N . GLY D 2 49 ? -23.036 10.787 192.582 1.00 38.28 49 GLY E N 1
ATOM 10066 C CA . GLY D 2 49 ? -24.446 10.657 192.191 1.00 35.08 49 GLY E CA 1
ATOM 10067 C C . GLY D 2 49 ? -24.719 9.318 191.524 1.00 30.16 49 GLY E C 1
ATOM 10068 O O . GLY D 2 49 ? -25.782 8.774 191.630 1.00 27.26 49 GLY E O 1
ATOM 10069 N N . SER D 2 50 ? -23.736 8.806 190.794 1.00 30.38 50 SER E N 1
ATOM 10070 C CA . SER D 2 50 ? -23.896 7.541 190.104 1.00 31.59 50 SER E CA 1
ATOM 10071 C C . SER D 2 50 ? -24.156 6.432 191.130 1.00 30.28 50 SER E C 1
ATOM 10072 O O . SER D 2 50 ? -25.010 5.588 190.874 1.00 31.68 50 SER E O 1
ATOM 10075 N N . SER D 2 51 ? -23.443 6.461 192.262 1.00 27.37 51 SER E N 1
ATOM 10076 C CA . SER D 2 51 ? -23.652 5.525 193.366 1.00 29.88 51 SER E CA 1
ATOM 10077 C C . SER D 2 51 ? -25.101 5.591 193.866 1.00 32.42 51 SER E C 1
ATOM 10078 O O . SER D 2 51 ? -25.793 4.564 193.874 1.00 31.46 51 SER E O 1
ATOM 10081 N N . LEU D 2 52 ? -25.554 6.790 194.271 1.00 33.59 52 LEU E N 1
ATOM 10082 C CA . LEU D 2 52 ? -26.925 6.955 194.784 1.00 32.93 52 LEU E CA 1
ATOM 10083 C C . LEU D 2 52 ? -27.952 6.418 193.775 1.00 34.34 52 LEU E C 1
ATOM 10084 O O . LEU D 2 52 ? -28.838 5.660 194.141 1.00 39.80 52 LEU E O 1
ATOM 10089 N N . LYS D 2 53 ? -27.842 6.852 192.518 1.00 30.56 53 LYS E N 1
ATOM 10090 C CA . LYS D 2 53 ? -28.780 6.483 191.490 1.00 28.94 53 LYS E CA 1
ATOM 10091 C C . LYS D 2 53 ? -28.778 4.969 191.330 1.00 25.48 53 LYS E C 1
ATOM 10092 O O . LYS D 2 53 ? -29.809 4.339 191.399 1.00 23.31 53 LYS E O 1
ATOM 10098 N N . GLY D 2 54 ? -27.599 4.409 191.130 1.00 26.75 54 GLY E N 1
ATOM 10099 C CA . GLY D 2 54 ? -27.489 2.979 190.893 1.00 33.59 54 GLY E CA 1
ATOM 10100 C C . GLY D 2 54 ? -28.142 2.165 192.000 1.00 35.62 54 GLY E C 1
ATOM 10101 O O . GLY D 2 54 ? -29.016 1.326 191.747 1.00 36.39 54 GLY E O 1
ATOM 10102 N N . LYS D 2 55 ? -27.726 2.427 193.239 1.00 40.29 55 LYS E N 1
ATOM 10103 C CA . LYS D 2 55 ? -28.169 1.644 194.378 1.00 43.34 55 LYS E CA 1
ATOM 10104 C C . LYS D 2 55 ? -29.676 1.798 194.549 1.00 38.81 55 LYS E C 1
ATOM 10105 O O . LYS D 2 55 ? -30.370 0.810 194.678 1.00 38.43 55 LYS E O 1
ATOM 10111 N N . MET D 2 56 ? -30.165 3.036 194.528 1.00 38.00 56 MET E N 1
ATOM 10112 C CA . MET D 2 56 ? -31.589 3.286 194.699 1.00 41.53 56 MET E CA 1
ATOM 10113 C C . MET D 2 56 ? -32.383 2.573 193.599 1.00 39.20 56 MET E C 1
ATOM 10114 O O . MET D 2 56 ? -33.464 2.046 193.853 1.00 39.80 56 MET E O 1
ATOM 10119 N N . ARG D 2 57 ? -31.844 2.537 192.384 1.00 37.30 57 ARG E N 1
ATOM 10120 C CA . ARG D 2 57 ? -32.557 1.894 191.291 1.00 39.42 57 ARG E CA 1
ATOM 10121 C C . ARG D 2 57 ? -32.670 0.380 191.532 1.00 36.17 57 ARG E C 1
ATOM 10122 O O . ARG D 2 57 ? -33.745 -0.192 191.412 1.00 33.81 57 ARG E O 1
ATOM 10130 N N . THR D 2 58 ? -31.552 -0.264 191.850 1.00 36.77 58 THR E N 1
ATOM 10131 C CA . THR D 2 58 ? -31.542 -1.732 191.992 1.00 37.53 58 THR E CA 1
ATOM 10132 C C . THR D 2 58 ? -32.351 -2.150 193.229 1.00 35.18 58 THR E C 1
ATOM 10133 O O . THR D 2 58 ? -32.905 -3.239 193.260 1.00 30.20 58 THR E O 1
ATOM 10137 N N . LEU D 2 59 ? -32.412 -1.277 194.239 1.00 36.29 59 LEU E N 1
ATOM 10138 C CA . LEU D 2 59 ? -33.278 -1.505 195.395 1.00 39.35 59 LEU E CA 1
ATOM 10139 C C . LEU D 2 59 ? -34.741 -1.492 194.936 1.00 40.65 59 LEU E C 1
ATOM 10140 O O . LEU D 2 59 ? -35.525 -2.385 195.275 1.00 40.66 59 LEU E O 1
ATOM 10145 N N . LEU D 2 60 ? -35.087 -0.465 194.151 1.00 39.84 60 LEU E N 1
ATOM 10146 C CA . LEU D 2 60 ? -36.457 -0.226 193.758 1.00 38.20 60 LEU E CA 1
ATOM 10147 C C . LEU D 2 60 ? -36.922 -1.272 192.740 1.00 39.63 60 LEU E C 1
ATOM 10148 O O . LEU D 2 60 ? -38.094 -1.510 192.623 1.00 47.47 60 LEU E O 1
ATOM 10153 N N . ALA D 2 61 ? -35.998 -1.922 192.037 1.00 39.36 61 ALA E N 1
ATOM 10154 C CA . ALA D 2 61 ? -36.359 -3.019 191.133 1.00 40.65 61 ALA E CA 1
ATOM 10155 C C . ALA D 2 61 ? -36.951 -4.194 191.917 1.00 43.05 61 ALA E C 1
ATOM 10156 O O . ALA D 2 61 ? -37.757 -4.932 191.407 1.00 44.74 61 ALA E O 1
ATOM 10158 N N . LYS D 2 62 ? -36.532 -4.365 193.168 1.00 50.23 62 LYS E N 1
ATOM 10159 C CA . LYS D 2 62 ? -36.983 -5.484 194.015 1.00 51.33 62 LYS E CA 1
ATOM 10160 C C . LYS D 2 62 ? -38.443 -5.245 194.398 1.00 44.95 62 LYS E C 1
ATOM 10161 O O . LYS D 2 62 ? -39.174 -6.186 194.571 1.00 43.47 62 LYS E O 1
ATOM 10167 N N . VAL D 2 63 ? -38.850 -3.980 194.502 1.00 44.93 63 VAL E N 1
ATOM 10168 C CA . VAL D 2 63 ? -40.229 -3.662 194.822 1.00 46.22 63 VAL E CA 1
ATOM 10169 C C . VAL D 2 63 ? -41.077 -3.609 193.544 1.00 51.02 63 VAL E C 1
ATOM 10170 O O . VAL D 2 63 ? -42.107 -4.267 193.474 1.00 67.24 63 VAL E O 1
ATOM 10174 N N . TYR D 2 64 ? -40.660 -2.810 192.554 1.00 42.91 64 TYR E N 1
ATOM 10175 C CA . TYR D 2 64 ? -41.573 -2.308 191.540 1.00 40.69 64 TYR E CA 1
ATOM 10176 C C . TYR D 2 64 ? -41.476 -3.061 190.203 1.00 47.07 64 TYR E C 1
ATOM 10177 O O . TYR D 2 64 ? -42.240 -2.766 189.298 1.00 47.02 64 TYR E O 1
ATOM 10186 N N . ASN D 2 65 ? -40.590 -4.043 190.063 1.00 54.67 65 ASN E N 1
ATOM 10187 C CA . ASN D 2 65 ? -40.553 -4.822 188.829 1.00 62.52 65 ASN E CA 1
ATOM 10188 C C . ASN D 2 65 ? -41.447 -6.044 188.993 1.00 68.22 65 ASN E C 1
ATOM 10189 O O . ASN D 2 65 ? -41.176 -6.913 189.814 1.00 73.53 65 ASN E O 1
ATOM 10194 N N . GLU D 2 66 ? -42.474 -6.114 188.151 1.00 78.03 66 GLU E N 1
ATOM 10195 C CA . GLU D 2 66 ? -43.421 -7.257 188.121 1.00 80.20 66 GLU E CA 1
ATOM 10196 C C . GLU D 2 66 ? -42.612 -8.537 187.877 1.00 76.55 66 GLU E C 1
ATOM 10197 O O . GLU D 2 66 ? -42.736 -9.539 188.612 1.00 73.36 66 GLU E O 1
ATOM 10203 N N . LYS D 2 67 ? -41.760 -8.483 186.849 1.00 80.63 67 LYS E N 1
ATOM 10204 C CA . LYS D 2 67 ? -40.879 -9.589 186.498 1.00 82.49 67 LYS E CA 1
ATOM 10205 C C . LYS D 2 67 ? -39.443 -9.118 186.733 1.00 87.78 67 LYS E C 1
ATOM 10206 O O . LYS D 2 67 ? -39.092 -8.003 186.336 1.00 101.14 67 LYS E O 1
ATOM 10208 N N . VAL D 2 68 ? -38.626 -9.949 187.391 1.00 87.67 68 VAL E N 1
ATOM 10209 C CA . VAL D 2 68 ? -37.208 -9.623 187.592 1.00 84.41 68 VAL E CA 1
ATOM 10210 C C . VAL D 2 68 ? -36.532 -9.578 186.211 1.00 88.68 68 VAL E C 1
ATOM 10211 O O . VAL D 2 68 ? -36.678 -10.512 185.409 1.00 92.58 68 VAL E O 1
ATOM 10215 N N . ALA D 2 69 ? -35.788 -8.491 185.964 1.00 84.83 69 ALA E N 1
ATOM 10216 C CA . ALA D 2 69 ? -35.224 -8.156 184.643 1.00 79.46 69 ALA E CA 1
ATOM 10217 C C . ALA D 2 69 ? -33.725 -8.495 184.599 1.00 67.50 69 ALA E C 1
ATOM 10218 O O . ALA D 2 69 ? -32.978 -8.152 185.511 1.00 64.08 69 ALA E O 1
ATOM 10220 N N . GLU D 2 70 ? -33.288 -9.132 183.505 1.00 59.33 70 GLU E N 1
ATOM 10221 C CA . GLU D 2 70 ? -31.868 -9.390 183.260 1.00 62.18 70 GLU E CA 1
ATOM 10222 C C . GLU D 2 70 ? -31.146 -8.045 183.068 1.00 63.69 70 GLU E C 1
ATOM 10223 O O . GLU D 2 70 ? -30.280 -7.702 183.872 1.00 64.60 70 GLU E O 1
ATOM 10225 N N . LYS D 2 71 ? -31.533 -7.271 182.038 1.00 65.23 71 LYS E N 1
ATOM 10226 C CA . LYS D 2 71 ? -30.864 -6.004 181.684 1.00 60.68 71 LYS E CA 1
ATOM 10227 C C . LYS D 2 71 ? -31.720 -4.820 182.141 1.00 60.06 71 LYS E C 1
ATOM 10228 O O . LYS D 2 71 ? -32.939 -4.945 182.199 1.00 55.70 71 LYS E O 1
ATOM 10230 N N . PRO D 2 72 ? -31.126 -3.645 182.472 1.00 59.29 72 PRO E N 1
ATOM 10231 C CA . PRO D 2 72 ? -31.909 -2.456 182.829 1.00 57.93 72 PRO E CA 1
ATOM 10232 C C . PRO D 2 72 ? -32.881 -1.945 181.744 1.00 58.17 72 PRO E C 1
ATOM 10233 O O . PRO D 2 72 ? -33.801 -1.217 182.061 1.00 62.33 72 PRO E O 1
ATOM 10237 N N . SER D 2 73 ? -32.695 -2.330 180.476 1.00 57.52 73 SER E N 1
ATOM 10238 C CA . SER D 2 73 ? -33.711 -2.037 179.423 1.00 56.92 73 SER E CA 1
ATOM 10239 C C . SER D 2 73 ? -35.007 -2.809 179.677 1.00 58.08 73 SER E C 1
ATOM 10240 O O . SER D 2 73 ? -36.011 -2.480 179.078 1.00 71.68 73 SER E O 1
ATOM 10243 N N . ASP D 2 74 ? -34.975 -3.836 180.535 1.00 54.65 74 ASP E N 1
ATOM 10244 C CA . ASP D 2 74 ? -36.120 -4.698 180.799 1.00 50.14 74 ASP E CA 1
ATOM 10245 C C . ASP D 2 74 ? -36.847 -4.247 182.075 1.00 51.14 74 ASP E C 1
ATOM 10246 O O . ASP D 2 74 ? -37.852 -4.844 182.444 1.00 54.66 74 ASP E O 1
ATOM 10248 N N . ASP D 2 75 ? -36.374 -3.172 182.714 1.00 52.63 75 ASP E N 1
ATOM 10249 C CA . ASP D 2 75 ? -37.017 -2.635 183.922 1.00 57.74 75 ASP E CA 1
ATOM 10250 C C . ASP D 2 75 ? -38.424 -2.151 183.568 1.00 55.11 75 ASP E C 1
ATOM 10251 O O . ASP D 2 75 ? -38.726 -1.883 182.402 1.00 52.87 75 ASP E O 1
ATOM 10256 N N . SER D 2 76 ? -39.272 -2.039 184.598 1.00 55.65 76 SER E N 1
ATOM 10257 C CA . SER D 2 76 ? -40.674 -1.634 184.415 1.00 52.78 76 SER E CA 1
ATOM 10258 C C . SER D 2 76 ? -40.725 -0.168 183.982 1.00 51.11 76 SER E C 1
ATOM 10259 O O . SER D 2 76 ? -39.814 0.589 184.280 1.00 49.47 76 SER E O 1
ATOM 10262 N N . ASP D 2 77 ? -41.810 0.214 183.303 1.00 49.39 77 ASP E N 1
ATOM 10263 C CA . ASP D 2 77 ? -41.983 1.582 182.822 1.00 52.65 77 ASP E CA 1
ATOM 10264 C C . ASP D 2 77 ? -41.955 2.580 183.989 1.00 49.18 77 ASP E C 1
ATOM 10265 O O . ASP D 2 77 ? -41.638 3.740 183.813 1.00 41.74 77 ASP E O 1
ATOM 10270 N N . ILE D 2 78 ? -42.313 2.116 185.182 1.00 48.60 78 ILE E N 1
ATOM 10271 C CA . ILE D 2 78 ? -42.339 2.948 186.373 1.00 48.58 78 ILE E CA 1
ATOM 10272 C C . ILE D 2 78 ? -40.900 3.283 186.793 1.00 44.63 78 ILE E C 1
ATOM 10273 O O . ILE D 2 78 ? -40.632 4.380 187.226 1.00 39.48 78 ILE E O 1
ATOM 10278 N N . LEU D 2 79 ? -39.969 2.349 186.648 1.00 43.17 79 LEU E N 1
ATOM 10279 C CA . LEU D 2 79 ? -38.569 2.659 186.935 1.00 45.78 79 LEU E CA 1
ATOM 10280 C C . LEU D 2 79 ? -37.963 3.418 185.749 1.00 45.92 79 LEU E C 1
ATOM 10281 O O . LEU D 2 79 ? -37.174 4.324 185.947 1.00 48.69 79 LEU E O 1
ATOM 10286 N N . SER D 2 80 ? -38.255 2.970 184.525 1.00 43.44 80 SER E N 1
ATOM 10287 C CA . SER D 2 80 ? -37.650 3.534 183.317 1.00 39.21 80 SER E CA 1
ATOM 10288 C C . SER D 2 80 ? -38.020 5.014 183.217 1.00 35.11 80 SER E C 1
ATOM 10289 O O . SER D 2 80 ? -37.187 5.821 182.852 1.00 31.47 80 SER E O 1
ATOM 10292 N N . ARG D 2 81 ? -39.254 5.358 183.597 1.00 34.73 81 ARG E N 1
ATOM 10293 C CA . ARG D 2 81 ? -39.690 6.744 183.510 1.00 35.48 81 ARG E CA 1
ATOM 10294 C C . ARG D 2 81 ? -38.814 7.603 184.446 1.00 33.79 81 ARG E C 1
ATOM 10295 O O . ARG D 2 81 ? -38.605 8.764 184.163 1.00 31.74 81 ARG E O 1
ATOM 10303 N N . LEU D 2 82 ? -38.280 7.038 185.535 1.00 30.98 82 LEU E N 1
ATOM 10304 C CA . LEU D 2 82 ? -37.561 7.847 186.514 1.00 33.32 82 LEU E CA 1
ATOM 10305 C C . LEU D 2 82 ? -36.053 7.802 186.279 1.00 32.54 82 LEU E C 1
ATOM 10306 O O . LEU D 2 82 ? -35.396 8.841 186.357 1.00 31.31 82 LEU E O 1
ATOM 10311 N N . PHE D 2 83 ? -35.515 6.619 185.986 1.00 33.58 83 PHE E N 1
ATOM 10312 C CA . PHE D 2 83 ? -34.059 6.450 185.873 1.00 34.27 83 PHE E CA 1
ATOM 10313 C C . PHE D 2 83 ? -33.586 6.507 184.425 1.00 33.44 83 PHE E C 1
ATOM 10314 O O . PHE D 2 83 ? -32.411 6.697 184.190 1.00 33.47 83 PHE E O 1
ATOM 10322 N N . GLY D 2 84 ? -34.510 6.354 183.481 1.00 33.48 84 GLY E N 1
ATOM 10323 C CA . GLY D 2 84 ? -34.165 6.379 182.071 1.00 31.62 84 GLY E CA 1
ATOM 10324 C C . GLY D 2 84 ? -33.903 4.982 181.530 1.00 30.05 84 GLY E C 1
ATOM 10325 O O . GLY D 2 84 ? -33.503 4.079 182.254 1.00 28.70 84 GLY E O 1
ATOM 10326 N N . ASN D 2 85 ? -34.196 4.828 180.238 1.00 28.07 85 ASN E N 1
ATOM 10327 C CA . ASN D 2 85 ? -34.085 3.597 179.506 1.00 25.69 85 ASN E CA 1
ATOM 10328 C C . ASN D 2 85 ? -33.548 3.951 178.119 1.00 25.19 85 ASN E C 1
ATOM 10329 O O . ASN D 2 85 ? -34.155 4.710 177.397 1.00 24.54 85 ASN E O 1
ATOM 10334 N N . SER D 2 86 ? -32.382 3.415 177.767 1.00 27.23 86 SER E N 1
ATOM 10335 C CA . SER D 2 86 ? -31.687 3.832 176.549 1.00 31.37 86 SER E CA 1
ATOM 10336 C C . SER D 2 86 ? -32.349 3.221 175.307 1.00 34.63 86 SER E C 1
ATOM 10337 O O . SER D 2 86 ? -32.148 3.740 174.211 1.00 38.13 86 SER E O 1
ATOM 10340 N N . LYS D 2 87 ? -33.129 2.143 175.480 1.00 34.09 87 LYS E N 1
ATOM 10341 C CA . LYS D 2 87 ? -33.715 1.384 174.354 1.00 31.93 87 LYS E CA 1
ATOM 10342 C C . LYS D 2 87 ? -35.214 1.705 174.182 1.00 31.66 87 LYS E C 1
ATOM 10343 O O . LYS D 2 87 ? -35.871 1.066 173.399 1.00 34.90 87 LYS E O 1
ATOM 10345 N N . ASP D 2 88 ? -35.747 2.689 174.907 1.00 30.88 88 ASP E N 1
ATOM 10346 C CA . ASP D 2 88 ? -37.167 3.038 174.834 1.00 33.13 88 ASP E CA 1
ATOM 10347 C C . ASP D 2 88 ? -37.292 4.524 174.478 1.00 33.77 88 ASP E C 1
ATOM 10348 O O . ASP D 2 88 ? -36.866 5.385 175.219 1.00 32.52 88 ASP E O 1
ATOM 10353 N N . LYS D 2 89 ? -37.930 4.812 173.344 1.00 36.73 89 LYS E N 1
ATOM 10354 C CA . LYS D 2 89 ? -38.037 6.160 172.811 1.00 36.74 89 LYS E CA 1
ATOM 10355 C C . LYS D 2 89 ? -38.671 7.109 173.835 1.00 37.10 89 LYS E C 1
ATOM 10356 O O . LYS D 2 89 ? -38.328 8.279 173.846 1.00 40.56 89 LYS E O 1
ATOM 10362 N N . ARG D 2 90 ? -39.571 6.616 174.692 1.00 35.69 90 ARG E N 1
ATOM 10363 C CA . ARG D 2 90 ? -40.331 7.478 175.594 1.00 35.24 90 ARG E CA 1
ATOM 10364 C C . ARG D 2 90 ? -39.446 7.961 176.747 1.00 34.93 90 ARG E C 1
ATOM 10365 O O . ARG D 2 90 ? -39.576 9.097 177.191 1.00 35.10 90 ARG E O 1
ATOM 10373 N N . PHE D 2 91 ? -38.564 7.080 177.233 1.00 33.86 91 PHE E N 1
ATOM 10374 C CA . PHE D 2 91 ? -37.871 7.304 178.485 1.00 32.32 91 PHE E CA 1
ATOM 10375 C C . PHE D 2 91 ? -36.369 7.496 178.295 1.00 33.10 91 PHE E C 1
ATOM 10376 O O . PHE D 2 91 ? -35.638 7.369 179.260 1.00 32.50 91 PHE E O 1
ATOM 10384 N N . LYS D 2 92 ? -35.913 7.871 177.100 1.00 34.15 92 LYS E N 1
ATOM 10385 C CA . LYS D 2 92 ? -34.478 7.883 176.838 1.00 33.32 92 LYS E CA 1
ATOM 10386 C C . LYS D 2 92 ? -33.714 8.621 177.934 1.00 33.16 92 LYS E C 1
ATOM 10387 O O . LYS D 2 92 ? -32.599 8.256 178.218 1.00 36.35 92 LYS E O 1
ATOM 10393 N N . MET D 2 93 ? -34.334 9.618 178.559 1.00 33.83 93 MET E N 1
ATOM 10394 C CA . MET D 2 93 ? -33.838 10.183 179.826 1.00 36.21 93 MET E CA 1
ATOM 10395 C C . MET D 2 93 ? -34.955 10.127 180.870 1.00 32.42 93 MET E C 1
ATOM 10396 O O . MET D 2 93 ? -36.061 10.587 180.644 1.00 33.65 93 MET E O 1
ATOM 10401 N N . GLY D 2 94 ? -34.640 9.636 182.063 1.00 31.60 94 GLY E N 1
ATOM 10402 C CA . GLY D 2 94 ? -35.577 9.644 183.174 1.00 30.83 94 GLY E CA 1
ATOM 10403 C C . GLY D 2 94 ? -35.917 11.051 183.646 1.00 29.29 94 GLY E C 1
ATOM 10404 O O . GLY D 2 94 ? -35.418 12.028 183.130 1.00 27.72 94 GLY E O 1
ATOM 10405 N N . ARG D 2 95 ? -36.788 11.128 184.647 1.00 31.45 95 ARG E N 1
ATOM 10406 C CA . ARG D 2 95 ? -37.256 12.375 185.185 1.00 35.37 95 ARG E CA 1
ATOM 10407 C C . ARG D 2 95 ? -36.405 12.798 186.386 1.00 35.48 95 ARG E C 1
ATOM 10408 O O . ARG D 2 95 ? -36.712 13.799 187.048 1.00 35.97 95 ARG E O 1
ATOM 10416 N N . LEU D 2 96 ? -35.344 12.047 186.691 1.00 37.28 96 LEU E N 1
ATOM 10417 C CA . LEU D 2 96 ? -34.513 12.326 187.876 1.00 36.62 96 LEU E CA 1
ATOM 10418 C C . LEU D 2 96 ? -33.125 12.790 187.443 1.00 36.75 96 LEU E C 1
ATOM 10419 O O . LEU D 2 96 ? -32.554 12.243 186.516 1.00 42.80 96 LEU E O 1
ATOM 10424 N N . ILE D 2 97 ? -32.589 13.781 188.154 1.00 36.54 97 ILE E N 1
ATOM 10425 C CA . ILE D 2 97 ? -31.230 14.236 187.973 1.00 34.57 97 ILE E CA 1
ATOM 10426 C C . ILE D 2 97 ? -30.547 14.188 189.344 1.00 32.07 97 ILE E C 1
ATOM 10427 O O . ILE D 2 97 ? -30.851 15.017 190.217 1.00 28.55 97 ILE E O 1
ATOM 10432 N N . PHE D 2 98 ? -29.635 13.218 189.521 1.00 30.65 98 PHE E N 1
ATOM 10433 C CA . PHE D 2 98 ? -28.817 13.102 190.717 1.00 31.90 98 PHE E CA 1
ATOM 10434 C C . PHE D 2 98 ? -27.647 14.092 190.661 1.00 36.27 98 PHE E C 1
ATOM 10435 O O . PHE D 2 98 ? -27.241 14.534 189.588 1.00 40.60 98 PHE E O 1
ATOM 10443 N N . ARG D 2 99 ? -27.126 14.454 191.836 1.00 39.45 99 ARG E N 1
ATOM 10444 C CA . ARG D 2 99 ? -25.944 15.317 191.945 1.00 36.44 99 ARG E CA 1
ATOM 10445 C C . ARG D 2 99 ? -24.931 14.651 192.879 1.00 34.35 99 ARG E C 1
ATOM 10446 O O . ARG D 2 99 ? -25.311 14.134 193.932 1.00 35.30 99 ARG E O 1
ATOM 10454 N N . ASP D 2 100 ? -23.655 14.684 192.497 1.00 34.49 100 ASP E N 1
ATOM 10455 C CA . ASP D 2 100 ? -22.579 14.279 193.395 1.00 37.51 100 ASP E CA 1
ATOM 10456 C C . ASP D 2 100 ? -22.760 15.053 194.703 1.00 40.39 100 ASP E C 1
ATOM 10457 O O . ASP D 2 100 ? -22.927 16.260 194.686 1.00 44.17 100 ASP E O 1
ATOM 10462 N N . ALA D 2 101 ? -22.756 14.325 195.826 1.00 39.63 101 ALA E N 1
ATOM 10463 C CA . ALA D 2 101 ? -22.892 14.895 197.136 1.00 39.63 101 ALA E CA 1
ATOM 10464 C C . ALA D 2 101 ? -21.506 15.120 197.763 1.00 37.32 101 ALA E C 1
ATOM 10465 O O . ALA D 2 101 ? -20.642 14.274 197.692 1.00 39.42 101 ALA E O 1
ATOM 10467 N N . PHE D 2 102 ? -21.316 16.285 198.375 1.00 34.40 102 PHE E N 1
ATOM 10468 C CA . PHE D 2 102 ? -20.057 16.722 198.873 1.00 38.03 102 PHE E CA 1
ATOM 10469 C C . PHE D 2 102 ? -20.128 16.912 200.383 1.00 40.20 102 PHE E C 1
ATOM 10470 O O . PHE D 2 102 ? -21.192 17.171 200.935 1.00 46.16 102 PHE E O 1
ATOM 10478 N N . LEU D 2 103 ? -18.966 16.809 201.021 1.00 39.53 103 LEU E N 1
ATOM 10479 C CA . LEU D 2 103 ? -18.882 16.850 202.441 1.00 39.89 103 LEU E CA 1
ATOM 10480 C C . LEU D 2 103 ? -19.257 18.263 202.922 1.00 36.78 103 LEU E C 1
ATOM 10481 O O . LEU D 2 103 ? -18.611 19.231 202.578 1.00 36.85 103 LEU E O 1
ATOM 10486 N N . SER D 2 104 ? -20.312 18.344 203.731 1.00 34.93 104 SER E N 1
ATOM 10487 C CA . SER D 2 104 ? -20.852 19.594 204.203 1.00 37.98 104 SER E CA 1
ATOM 10488 C C . SER D 2 104 ? -20.120 20.070 205.456 1.00 39.82 104 SER E C 1
ATOM 10489 O O . SER D 2 104 ? -19.665 21.200 205.485 1.00 42.32 104 SER E O 1
ATOM 10492 N N . ASN D 2 105 ? -19.975 19.184 206.455 1.00 43.94 105 ASN E N 1
ATOM 10493 C CA . ASN D 2 105 ? -19.575 19.547 207.843 1.00 41.90 105 ASN E CA 1
ATOM 10494 C C . ASN D 2 105 ? -18.053 19.544 208.054 1.00 39.29 105 ASN E C 1
ATOM 10495 O O . ASN D 2 105 ? -17.632 19.601 209.191 1.00 40.74 105 ASN E O 1
ATOM 10500 N N . ALA D 2 106 ? -17.239 19.572 206.990 1.00 42.66 106 ALA E N 1
ATOM 10501 C CA . ALA D 2 106 ? -15.755 19.600 207.125 1.00 40.87 106 ALA E CA 1
ATOM 10502 C C . ALA D 2 106 ? -15.336 20.611 208.189 1.00 44.07 106 ALA E C 1
ATOM 10503 O O . ALA D 2 106 ? -14.451 20.356 208.982 1.00 44.81 106 ALA E O 1
ATOM 10505 N N . ASP D 2 107 ? -15.994 21.773 208.173 1.00 54.24 107 ASP E N 1
ATOM 10506 C CA . ASP D 2 107 ? -15.664 22.891 209.049 1.00 51.71 107 ASP E CA 1
ATOM 10507 C C . ASP D 2 107 ? -16.097 22.552 210.476 1.00 45.52 107 ASP E C 1
ATOM 10508 O O . ASP D 2 107 ? -15.336 22.749 211.397 1.00 45.12 107 ASP E O 1
ATOM 10513 N N . GLU D 2 108 ? -17.306 22.017 210.638 1.00 47.49 108 GLU E N 1
ATOM 10514 C CA . GLU D 2 108 ? -17.786 21.561 211.939 1.00 50.25 108 GLU E CA 1
ATOM 10515 C C . GLU D 2 108 ? -16.730 20.651 212.582 1.00 47.08 108 GLU E C 1
ATOM 10516 O O . GLU D 2 108 ? -16.392 20.824 213.774 1.00 44.30 108 GLU E O 1
ATOM 10522 N N . LEU D 2 109 ? -16.205 19.701 211.791 1.00 45.49 109 LEU E N 1
ATOM 10523 C CA . LEU D 2 109 ? -15.277 18.679 212.298 1.00 45.65 109 LEU E CA 1
ATOM 10524 C C . LEU D 2 109 ? -13.910 19.305 212.594 1.00 41.65 109 LEU E C 1
ATOM 10525 O O . LEU D 2 109 ? -13.296 18.984 213.607 1.00 40.47 109 LEU E O 1
ATOM 10530 N N . ASP D 2 110 ? -13.449 20.193 211.709 1.00 41.19 110 ASP E N 1
ATOM 10531 C CA . ASP D 2 110 ? -12.195 20.873 211.917 1.00 46.36 110 ASP E CA 1
ATOM 10532 C C . ASP D 2 110 ? -12.262 21.615 213.267 1.00 47.87 110 ASP E C 1
ATOM 10533 O O . ASP D 2 110 ? -11.275 21.639 214.029 1.00 48.28 110 ASP E O 1
ATOM 10538 N N . SER D 2 111 ? -13.430 22.200 213.561 1.00 46.81 111 SER E N 1
ATOM 10539 C CA . SER D 2 111 ? -13.628 22.920 214.813 1.00 50.32 111 SER E CA 1
ATOM 10540 C C . SER D 2 111 ? -13.628 21.960 216.016 1.00 50.63 111 SER E C 1
ATOM 10541 O O . SER D 2 111 ? -13.060 22.282 217.059 1.00 47.74 111 SER E O 1
ATOM 10544 N N . LEU D 2 112 ? -14.244 20.783 215.865 1.00 52.59 112 LEU E N 1
ATOM 10545 C CA . LEU D 2 112 ? -14.302 19.796 216.950 1.00 52.12 112 LEU E CA 1
ATOM 10546 C C . LEU D 2 112 ? -12.910 19.222 217.253 1.00 53.98 112 LEU E C 1
ATOM 10547 O O . LEU D 2 112 ? -12.752 18.520 218.277 1.00 50.45 112 LEU E O 1
ATOM 10552 N N . GLY D 2 113 ? -11.935 19.470 216.348 1.00 51.84 113 GLY E N 1
ATOM 10553 C CA . GLY D 2 113 ? -10.581 18.918 216.447 1.00 49.10 113 GLY E CA 1
ATOM 10554 C C . GLY D 2 113 ? -10.485 17.477 215.926 1.00 49.28 113 GLY E C 1
ATOM 10555 O O . GLY D 2 113 ? -9.673 16.672 216.375 1.00 57.42 113 GLY E O 1
ATOM 10556 N N . VAL D 2 114 ? -11.292 17.146 214.911 1.00 40.86 114 VAL E N 1
ATOM 10557 C CA . VAL D 2 114 ? -11.082 15.961 214.091 1.00 39.19 114 VAL E CA 1
ATOM 10558 C C . VAL D 2 114 ? -9.916 16.246 213.133 1.00 41.79 114 VAL E C 1
ATOM 10559 O O . VAL D 2 114 ? -9.732 17.377 212.698 1.00 41.36 114 VAL E O 1
ATOM 10563 N N . ARG D 2 115 ? -9.144 15.216 212.784 1.00 47.49 115 ARG E N 1
ATOM 10564 C CA . ARG D 2 115 ? -7.916 15.411 211.978 1.00 48.03 115 ARG E CA 1
ATOM 10565 C C . ARG D 2 115 ? -8.110 14.887 210.549 1.00 41.99 115 ARG E C 1
ATOM 10566 O O . ARG D 2 115 ? -8.073 15.684 209.632 1.00 42.06 115 ARG E O 1
ATOM 10574 N N . SER D 2 116 ? -8.301 13.574 210.366 1.00 37.48 116 SER E N 1
ATOM 10575 C CA . SER D 2 116 ? -8.610 13.014 209.035 1.00 37.45 116 SER E CA 1
ATOM 10576 C C . SER D 2 116 ? -10.125 12.783 208.918 1.00 39.20 116 SER E C 1
ATOM 10577 O O . SER D 2 116 ? -10.802 12.533 209.940 1.00 39.80 116 SER E O 1
ATOM 10579 N N . TYR D 2 117 ? -10.639 12.810 207.679 1.00 35.72 117 TYR E N 1
ATOM 10580 C CA . TYR D 2 117 ? -12.066 12.554 207.433 1.00 32.44 117 TYR E CA 1
ATOM 10581 C C . TYR D 2 117 ? -12.287 11.113 206.976 1.00 30.85 117 TYR E C 1
ATOM 10582 O O . TYR D 2 117 ? -13.404 10.746 206.563 1.00 32.82 117 TYR E O 1
ATOM 10591 N N . THR D 2 118 ? -11.224 10.308 207.055 1.00 28.33 118 THR E N 1
ATOM 10592 C CA . THR D 2 118 ? -11.271 8.895 206.793 1.00 28.98 118 THR E CA 1
ATOM 10593 C C . THR D 2 118 ? -10.499 8.134 207.883 1.00 30.16 118 THR E C 1
ATOM 10594 O O . THR D 2 118 ? -9.453 8.556 208.317 1.00 30.14 118 THR E O 1
ATOM 10598 N N . GLU D 2 119 ? -11.064 6.997 208.305 1.00 30.70 119 GLU E N 1
ATOM 10599 C CA . GLU D 2 119 ? -10.435 6.033 209.156 1.00 31.65 119 GLU E CA 1
ATOM 10600 C C . GLU D 2 119 ? -9.887 4.918 208.271 1.00 30.41 119 GLU E C 1
ATOM 10601 O O . GLU D 2 119 ? -10.428 4.657 207.203 1.00 31.54 119 GLU E O 1
ATOM 10607 N N . VAL D 2 120 ? -8.842 4.249 208.756 1.00 30.52 120 VAL E N 1
ATOM 10608 C CA . VAL D 2 120 ? -8.322 3.052 208.147 1.00 31.56 120 VAL E CA 1
ATOM 10609 C C . VAL D 2 120 ? -8.757 1.849 208.970 1.00 29.90 120 VAL E C 1
ATOM 10610 O O . VAL D 2 120 ? -8.272 1.689 210.071 1.00 30.04 120 VAL E O 1
ATOM 10614 N N . LYS D 2 121 ? -9.641 1.017 208.417 1.00 31.20 121 LYS E N 1
ATOM 10615 C CA . LYS D 2 121 ? -10.213 -0.088 209.164 1.00 33.41 121 LYS E CA 1
ATOM 10616 C C . LYS D 2 121 ? -9.381 -1.344 208.912 1.00 35.10 121 LYS E C 1
ATOM 10617 O O . LYS D 2 121 ? -9.169 -1.730 207.766 1.00 31.66 121 LYS E O 1
ATOM 10623 N N . PHE D 2 122 ? -8.918 -1.955 210.015 1.00 38.88 122 PHE E N 1
ATOM 10624 C CA . PHE D 2 122 ? -8.211 -3.216 209.986 1.00 39.09 122 PHE E CA 1
ATOM 10625 C C . PHE D 2 122 ? -9.223 -4.343 210.171 1.00 39.64 122 PHE E C 1
ATOM 10626 O O . PHE D 2 122 ? -10.062 -4.310 211.073 1.00 46.80 122 PHE E O 1
ATOM 10634 N N . GLU D 2 123 ? -9.150 -5.303 209.251 1.00 36.83 123 GLU E N 1
ATOM 10635 C CA . GLU D 2 123 ? -9.940 -6.512 209.271 1.00 38.45 123 GLU E CA 1
ATOM 10636 C C . GLU D 2 123 ? -8.981 -7.671 209.010 1.00 36.83 123 GLU E C 1
ATOM 10637 O O . GLU D 2 123 ? -7.823 -7.455 208.635 1.00 33.74 123 GLU E O 1
ATOM 10643 N N . ASN D 2 124 ? -9.457 -8.901 209.206 1.00 35.62 124 ASN E N 1
ATOM 10644 C CA . ASN D 2 124 ? -8.684 -10.046 208.771 1.00 38.78 124 ASN E CA 1
ATOM 10645 C C . ASN D 2 124 ? -9.627 -11.163 208.343 1.00 38.87 124 ASN E C 1
ATOM 10646 O O . ASN D 2 124 ? -10.813 -10.993 208.333 1.00 39.80 124 ASN E O 1
ATOM 10651 N N . THR D 2 125 ? -9.030 -12.289 207.978 1.00 40.43 125 THR E N 1
ATOM 10652 C CA . THR D 2 125 ? -9.696 -13.455 207.523 1.00 45.25 125 THR E CA 1
ATOM 10653 C C . THR D 2 125 ? -9.054 -14.638 208.225 1.00 50.80 125 THR E C 1
ATOM 10654 O O . THR D 2 125 ? -7.821 -14.666 208.351 1.00 53.22 125 THR E O 1
ATOM 10658 N N . ILE D 2 126 ? -9.878 -15.604 208.641 1.00 52.25 126 ILE E N 1
ATOM 10659 C CA . ILE D 2 126 ? -9.394 -16.779 209.302 1.00 53.20 126 ILE E CA 1
ATOM 10660 C C . ILE D 2 126 ? -9.594 -17.944 208.347 1.00 53.58 126 ILE E C 1
ATOM 10661 O O . ILE D 2 126 ? -10.737 -18.251 207.947 1.00 56.66 126 ILE E O 1
ATOM 10666 N N . ASP D 2 127 ? -8.482 -18.589 207.991 1.00 55.61 127 ASP E N 1
ATOM 10667 C CA . ASP D 2 127 ? -8.555 -19.831 207.264 1.00 57.78 127 ASP E CA 1
ATOM 10668 C C . ASP D 2 127 ? -9.418 -20.782 208.099 1.00 53.50 127 ASP E C 1
ATOM 10669 O O . ASP D 2 127 ? -9.249 -20.848 209.319 1.00 59.92 127 ASP E O 1
ATOM 10674 N N . ARG D 2 128 ? -10.308 -21.519 207.448 1.00 52.24 128 ARG E N 1
ATOM 10675 C CA . ARG D 2 128 ? -11.269 -22.351 208.169 1.00 50.56 128 ARG E CA 1
ATOM 10676 C C . ARG D 2 128 ? -10.613 -23.650 208.642 1.00 48.92 128 ARG E C 1
ATOM 10677 O O . ARG D 2 128 ? -11.060 -24.186 209.622 1.00 51.42 128 ARG E O 1
ATOM 10685 N N . ILE D 2 129 ? -9.557 -24.110 207.956 1.00 49.69 129 ILE E N 1
ATOM 10686 C CA . ILE D 2 129 ? -8.887 -25.341 208.356 1.00 53.17 129 ILE E CA 1
ATOM 10687 C C . ILE D 2 129 ? -7.599 -25.018 209.127 1.00 54.06 129 ILE E C 1
ATOM 10688 O O . ILE D 2 129 ? -7.335 -25.685 210.103 1.00 64.80 129 ILE E O 1
ATOM 10693 N N . THR D 2 130 ? -6.832 -23.996 208.724 1.00 47.38 130 THR E N 1
ATOM 10694 C CA . THR D 2 130 ? -5.518 -23.742 209.342 1.00 45.10 130 THR E CA 1
ATOM 10695 C C . THR D 2 130 ? -5.601 -22.677 210.443 1.00 42.08 130 THR E C 1
ATOM 10696 O O . THR D 2 130 ? -4.666 -22.530 211.203 1.00 39.26 130 THR E O 1
ATOM 10700 N N . ALA D 2 131 ? -6.698 -21.922 210.495 1.00 41.60 131 ALA E N 1
ATOM 10701 C CA . ALA D 2 131 ? -6.947 -20.911 211.535 1.00 43.39 131 ALA E CA 1
ATOM 10702 C C . ALA D 2 131 ? -5.993 -19.717 211.428 1.00 44.46 131 ALA E C 1
ATOM 10703 O O . ALA D 2 131 ? -6.098 -18.786 212.228 1.00 43.70 131 ALA E O 1
ATOM 10705 N N . GLU D 2 132 ? -5.067 -19.732 210.457 1.00 49.99 132 GLU E N 1
ATOM 10706 C CA . GLU D 2 132 ? -4.126 -18.627 210.306 1.00 57.21 132 GLU E CA 1
ATOM 10707 C C . GLU D 2 132 ? -4.914 -17.420 209.795 1.00 55.15 132 GLU E C 1
ATOM 10708 O O . GLU D 2 132 ? -5.960 -17.574 209.140 1.00 63.35 132 GLU E O 1
ATOM 10714 N N . ALA D 2 133 ? -4.418 -16.234 210.156 1.00 53.81 133 ALA E N 1
ATOM 10715 C CA . ALA D 2 133 ? -5.058 -14.979 209.844 1.00 55.17 133 ALA E CA 1
ATOM 10716 C C . ALA D 2 133 ? -4.321 -14.248 208.710 1.00 51.07 133 ALA E C 1
ATOM 10717 O O . ALA D 2 133 ? -3.114 -14.077 208.732 1.00 43.59 133 ALA E O 1
ATOM 10719 N N . ASN D 2 134 ? -5.096 -13.796 207.718 1.00 51.90 134 ASN E N 1
ATOM 10720 C CA . ASN D 2 134 ? -4.585 -12.917 206.700 1.00 52.57 134 ASN E CA 1
ATOM 10721 C C . ASN D 2 134 ? -5.243 -11.555 206.872 1.00 46.88 134 ASN E C 1
ATOM 10722 O O . ASN D 2 134 ? -6.439 -11.422 206.699 1.00 45.86 134 ASN E O 1
ATOM 10727 N N . PRO D 2 135 ? -4.487 -10.509 207.262 1.00 48.39 135 PRO E N 1
ATOM 10728 C CA . PRO D 2 135 ? -5.062 -9.212 207.605 1.00 45.39 135 PRO E CA 1
ATOM 10729 C C . PRO D 2 135 ? -5.165 -8.279 206.397 1.00 40.42 135 PRO E C 1
ATOM 10730 O O . PRO D 2 135 ? -4.512 -8.475 205.387 1.00 40.63 135 PRO E O 1
ATOM 10734 N N . ARG D 2 136 ? -5.926 -7.211 206.573 1.00 40.33 136 ARG E N 1
ATOM 10735 C CA . ARG D 2 136 ? -6.491 -6.467 205.483 1.00 45.41 136 ARG E CA 1
ATOM 10736 C C . ARG D 2 136 ? -6.760 -5.054 205.997 1.00 46.92 136 ARG E C 1
ATOM 10737 O O . ARG D 2 136 ? -7.328 -4.929 207.087 1.00 45.20 136 ARG E O 1
ATOM 10745 N N . GLN D 2 137 ? -6.302 -4.017 205.289 1.00 49.23 137 GLN E N 1
ATOM 10746 C CA . GLN D 2 137 ? -6.698 -2.658 205.679 1.00 55.76 137 GLN E CA 1
ATOM 10747 C C . GLN D 2 137 ? -7.524 -2.045 204.561 1.00 51.02 137 GLN E C 1
ATOM 10748 O O . GLN D 2 137 ? -7.194 -2.237 203.401 1.00 57.44 137 GLN E O 1
ATOM 10754 N N . ILE D 2 138 ? -8.593 -1.335 204.925 1.00 45.51 138 ILE E N 1
ATOM 10755 C CA . ILE D 2 138 ? -9.446 -0.701 203.936 1.00 46.69 138 ILE E CA 1
ATOM 10756 C C . ILE D 2 138 ? -10.024 0.581 204.527 1.00 43.55 138 ILE E C 1
ATOM 10757 O O . ILE D 2 138 ? -10.464 0.583 205.656 1.00 50.46 138 ILE E O 1
ATOM 10762 N N . GLU D 2 139 ? -10.022 1.650 203.731 1.00 41.11 139 GLU E N 1
ATOM 10763 C CA . GLU D 2 139 ? -10.396 3.002 204.132 1.00 38.13 139 GLU E CA 1
ATOM 10764 C C . GLU D 2 139 ? -11.916 3.122 204.211 1.00 33.48 139 GLU E C 1
ATOM 10765 O O . GLU D 2 139 ? -12.619 2.554 203.392 1.00 38.13 139 GLU E O 1
ATOM 10771 N N . ARG D 2 140 ? -12.388 3.885 205.186 1.00 29.93 140 ARG E N 1
ATOM 10772 C CA . ARG D 2 140 ? -13.752 4.343 205.216 1.00 30.18 140 ARG E CA 1
ATOM 10773 C C . ARG D 2 140 ? -13.763 5.859 205.430 1.00 29.16 140 ARG E C 1
ATOM 10774 O O . ARG D 2 140 ? -12.884 6.389 206.092 1.00 27.44 140 ARG E O 1
ATOM 10782 N N . ALA D 2 141 ? -14.773 6.530 204.879 1.00 28.20 141 ALA E N 1
ATOM 10783 C CA . ALA D 2 141 ? -15.113 7.877 205.290 1.00 32.35 141 ALA E CA 1
ATOM 10784 C C . ALA D 2 141 ? -15.761 7.785 206.669 1.00 35.11 141 ALA E C 1
ATOM 10785 O O . ALA D 2 141 ? -16.633 6.927 206.889 1.00 36.36 141 ALA E O 1
ATOM 10787 N N . ILE D 2 142 ? -15.332 8.654 207.593 1.00 32.62 142 ILE E N 1
ATOM 10788 C CA . ILE D 2 142 ? -15.642 8.452 208.991 1.00 32.79 142 ILE E CA 1
ATOM 10789 C C . ILE D 2 142 ? -17.151 8.605 209.172 1.00 33.84 142 ILE E C 1
ATOM 10790 O O . ILE D 2 142 ? -17.798 9.319 208.427 1.00 34.67 142 ILE E O 1
ATOM 10795 N N . ARG D 2 143 ? -17.690 7.931 210.188 1.00 34.06 143 ARG E N 1
ATOM 10796 C CA . ARG D 2 143 ? -19.086 8.026 210.458 1.00 34.81 143 ARG E CA 1
ATOM 10797 C C . ARG D 2 143 ? -19.368 9.413 211.050 1.00 35.78 143 ARG E C 1
ATOM 10798 O O . ARG D 2 143 ? -18.518 10.043 211.619 1.00 43.77 143 ARG E O 1
ATOM 10806 N N . ASN D 2 144 ? -20.594 9.893 210.874 1.00 36.73 144 ASN E N 1
ATOM 10807 C CA . ASN D 2 144 ? -21.013 11.247 211.262 1.00 38.04 144 ASN E CA 1
ATOM 10808 C C . ASN D 2 144 ? -20.357 12.334 210.405 1.00 40.53 144 ASN E C 1
ATOM 10809 O O . ASN D 2 144 ? -20.467 13.483 210.724 1.00 45.08 144 ASN E O 1
ATOM 10814 N N . SER D 2 145 ? -19.775 11.972 209.261 1.00 43.17 145 SER E N 1
ATOM 10815 C CA . SER D 2 145 ? -19.611 12.886 208.133 1.00 45.46 145 SER E CA 1
ATOM 10816 C C . SER D 2 145 ? -21.002 13.168 207.557 1.00 45.22 145 SER E C 1
ATOM 10817 O O . SER D 2 145 ? -21.880 12.262 207.590 1.00 51.18 145 SER E O 1
ATOM 10820 N N . THR D 2 146 ? -21.210 14.381 207.035 1.00 41.47 146 THR E N 1
ATOM 10821 C CA . THR D 2 146 ? -22.494 14.726 206.390 1.00 40.32 146 THR E CA 1
ATOM 10822 C C . THR D 2 146 ? -22.213 15.278 204.996 1.00 35.36 146 THR E C 1
ATOM 10823 O O . THR D 2 146 ? -21.252 15.966 204.793 1.00 32.55 146 THR E O 1
ATOM 10827 N N . PHE D 2 147 ? -23.122 14.998 204.074 1.00 38.17 147 PHE E N 1
ATOM 10828 C CA . PHE D 2 147 ? -22.997 15.326 202.655 1.00 42.45 147 PHE E CA 1
ATOM 10829 C C . PHE D 2 147 ? -24.274 16.005 202.150 1.00 47.43 147 PHE E C 1
ATOM 10830 O O . PHE D 2 147 ? -25.366 15.498 202.407 1.00 48.84 147 PHE E O 1
ATOM 10838 N N . ASP D 2 148 ? -24.116 17.140 201.456 1.00 48.54 148 ASP E N 1
ATOM 10839 C CA . ASP D 2 148 ? -25.249 17.900 200.923 1.00 50.50 148 ASP E CA 1
ATOM 10840 C C . ASP D 2 148 ? -25.838 17.113 199.747 1.00 47.51 148 ASP E C 1
ATOM 10841 O O . ASP D 2 148 ? -25.141 16.768 198.818 1.00 47.09 148 ASP E O 1
ATOM 10846 N N . PHE D 2 149 ? -27.139 16.823 199.835 1.00 46.39 149 PHE E N 1
ATOM 10847 C CA . PHE D 2 149 ? -27.820 15.964 198.899 1.00 44.33 149 PHE E CA 1
ATOM 10848 C C . PHE D 2 149 ? -28.884 16.753 198.151 1.00 43.15 149 PHE E C 1
ATOM 10849 O O . PHE D 2 149 ? -29.632 17.499 198.747 1.00 43.90 149 PHE E O 1
ATOM 10857 N N . GLU D 2 150 ? -28.951 16.513 196.845 1.00 44.34 150 GLU E N 1
ATOM 10858 C CA . GLU D 2 150 ? -29.779 17.244 195.906 1.00 40.76 150 GLU E CA 1
ATOM 10859 C C . GLU D 2 150 ? -30.174 16.267 194.797 1.00 36.19 150 GLU E C 1
ATOM 10860 O O . GLU D 2 150 ? -29.338 15.627 194.199 1.00 35.40 150 GLU E O 1
ATOM 10866 N N . LEU D 2 151 ? -31.471 16.173 194.532 1.00 34.28 151 LEU E N 1
ATOM 10867 C CA . LEU D 2 151 ? -32.034 15.356 193.464 1.00 30.66 151 LEU E CA 1
ATOM 10868 C C . LEU D 2 151 ? -33.159 16.163 192.804 1.00 29.23 151 LEU E C 1
ATOM 10869 O O . LEU D 2 151 ? -33.981 16.715 193.493 1.00 32.72 151 LEU E O 1
ATOM 10874 N N . ILE D 2 152 ? -33.205 16.195 191.475 1.00 28.69 152 ILE E N 1
ATOM 10875 C CA . ILE D 2 152 ? -34.190 16.983 190.766 1.00 30.16 152 ILE E CA 1
ATOM 10876 C C . ILE D 2 152 ? -35.212 16.061 190.102 1.00 33.06 152 ILE E C 1
ATOM 10877 O O . ILE D 2 152 ? -34.860 15.100 189.434 1.00 41.68 152 ILE E O 1
ATOM 10882 N N . TYR D 2 153 ? -36.483 16.408 190.278 1.00 34.24 153 TYR E N 1
ATOM 10883 C CA . TYR D 2 153 ? -37.613 15.701 189.631 1.00 34.05 153 TYR E CA 1
ATOM 10884 C C . TYR D 2 153 ? -38.252 16.680 188.657 1.00 36.74 153 TYR E C 1
ATOM 10885 O O . TYR D 2 153 ? -38.581 17.769 189.061 1.00 37.21 153 TYR E O 1
ATOM 10894 N N . GLU D 2 154 ? -38.442 16.249 187.420 1.00 39.61 154 GLU E N 1
ATOM 10895 C CA . GLU D 2 154 ? -38.976 17.099 186.340 1.00 40.51 154 GLU E CA 1
ATOM 10896 C C . GLU D 2 154 ? -40.401 16.674 186.053 1.00 42.30 154 GLU E C 1
ATOM 10897 O O . GLU D 2 154 ? -40.604 15.516 185.799 1.00 43.41 154 GLU E O 1
ATOM 10903 N N . ILE D 2 155 ? -41.331 17.616 186.065 1.00 48.08 155 ILE E N 1
ATOM 10904 C CA . ILE D 2 155 ? -42.737 17.276 185.742 1.00 51.65 155 ILE E CA 1
ATOM 10905 C C . ILE D 2 155 ? -42.970 17.717 184.303 1.00 56.19 155 ILE E C 1
ATOM 10906 O O . ILE D 2 155 ? -42.913 18.906 184.036 1.00 52.47 155 ILE E O 1
ATOM 10911 N N . THR D 2 156 ? -43.238 16.757 183.427 1.00 64.06 156 THR E N 1
ATOM 10912 C CA . THR D 2 156 ? -43.381 17.042 181.985 1.00 66.10 156 THR E CA 1
ATOM 10913 C C . THR D 2 156 ? -44.664 16.450 181.402 1.00 70.42 156 THR E C 1
ATOM 10914 O O . THR D 2 156 ? -45.605 17.216 181.175 1.00 76.67 156 THR E O 1
ATOM 10918 N N . ASP D 2 157 ? -44.672 15.139 181.156 1.00 71.39 157 ASP E N 1
ATOM 10919 C CA . ASP D 2 157 ? -45.814 14.434 180.520 1.00 69.44 157 ASP E CA 1
ATOM 10920 C C . ASP D 2 157 ? -46.572 13.609 181.557 1.00 64.44 157 ASP E C 1
ATOM 10921 O O . ASP D 2 157 ? -47.306 12.717 181.170 1.00 57.43 157 ASP E O 1
ATOM 10926 N N . GLU D 2 158 ? -46.380 13.900 182.834 1.00 68.64 158 GLU E N 1
ATOM 10927 C CA . GLU D 2 158 ? -47.081 13.162 183.875 1.00 76.05 158 GLU E CA 1
ATOM 10928 C C . GLU D 2 158 ? -48.457 13.804 184.135 1.00 75.70 158 GLU E C 1
ATOM 10929 O O . GLU D 2 158 ? -48.595 15.017 184.107 1.00 65.02 158 GLU E O 1
ATOM 10931 N N . ASN D 2 159 ? -49.471 12.945 184.292 1.00 85.73 159 ASN E N 1
ATOM 10932 C CA . ASN D 2 159 ? -50.737 13.268 184.946 1.00 82.76 159 ASN E CA 1
ATOM 10933 C C . ASN D 2 159 ? -50.510 13.302 186.460 1.00 85.89 159 ASN E C 1
ATOM 10934 O O . ASN D 2 159 ? -49.794 12.474 186.994 1.00 99.35 159 ASN E O 1
ATOM 10936 N N . GLU D 2 160 ? -51.120 14.283 187.127 1.00 88.32 160 GLU E N 1
ATOM 10937 C CA . GLU D 2 160 ? -50.956 14.505 188.565 1.00 88.21 160 GLU E CA 1
ATOM 10938 C C . GLU D 2 160 ? -50.968 13.172 189.326 1.00 82.61 160 GLU E C 1
ATOM 10939 O O . GLU D 2 160 ? -50.220 13.020 190.275 1.00 85.85 160 GLU E O 1
ATOM 10945 N N . ASN D 2 161 ? -51.807 12.218 188.899 1.00 84.33 161 ASN E N 1
ATOM 10946 C CA . ASN D 2 161 ? -51.797 10.847 189.442 1.00 85.93 161 ASN E CA 1
ATOM 10947 C C . ASN D 2 161 ? -50.380 10.258 189.314 1.00 84.04 161 ASN E C 1
ATOM 10948 O O . ASN D 2 161 ? -49.846 9.692 190.279 1.00 83.27 161 ASN E O 1
ATOM 10953 N N . GLN D 2 162 ? -49.785 10.437 188.122 1.00 81.02 162 GLN E N 1
ATOM 10954 C CA . GLN D 2 162 ? -48.492 9.898 187.780 1.00 73.15 162 GLN E CA 1
ATOM 10955 C C . GLN D 2 162 ? -47.403 10.549 188.658 1.00 69.45 162 GLN E C 1
ATOM 10956 O O . GLN D 2 162 ? -46.530 9.837 189.197 1.00 71.80 162 GLN E O 1
ATOM 10962 N N . VAL D 2 163 ? -47.452 11.878 188.834 1.00 56.52 163 VAL E N 1
ATOM 10963 C CA . VAL D 2 163 ? -46.418 12.509 189.669 1.00 55.25 163 VAL E CA 1
ATOM 10964 C C . VAL D 2 163 ? -46.566 12.006 191.106 1.00 57.68 163 VAL E C 1
ATOM 10965 O O . VAL D 2 163 ? -45.583 11.853 191.787 1.00 68.61 163 VAL E O 1
ATOM 10969 N N . GLU D 2 164 ? -47.790 11.752 191.565 1.00 61.44 164 GLU E N 1
ATOM 10970 C CA . GLU D 2 164 ? -47.998 11.209 192.907 1.00 58.59 164 GLU E CA 1
ATOM 10971 C C . GLU D 2 164 ? -47.278 9.865 193.025 1.00 53.55 164 GLU E C 1
ATOM 10972 O O . GLU D 2 164 ? -46.491 9.685 193.926 1.00 51.68 164 GLU E O 1
ATOM 10978 N N . GLU D 2 165 ? -47.545 8.946 192.098 1.00 49.25 165 GLU E N 1
ATOM 10979 C CA . GLU D 2 165 ? -46.908 7.626 192.112 1.00 46.13 165 GLU E CA 1
ATOM 10980 C C . GLU D 2 165 ? -45.381 7.776 192.099 1.00 42.62 165 GLU E C 1
ATOM 10981 O O . GLU D 2 165 ? -44.707 7.113 192.854 1.00 41.78 165 GLU E O 1
ATOM 10987 N N . ASP D 2 166 ? -44.858 8.657 191.246 1.00 43.15 166 ASP E N 1
ATOM 10988 C CA . ASP D 2 166 ? -43.415 8.944 191.186 1.00 43.89 166 ASP E CA 1
ATOM 10989 C C . ASP D 2 166 ? -42.889 9.346 192.574 1.00 45.31 166 ASP E C 1
ATOM 10990 O O . ASP D 2 166 ? -41.897 8.816 193.030 1.00 50.07 166 ASP E O 1
ATOM 10995 N N . PHE D 2 167 ? -43.580 10.263 193.252 1.00 44.43 167 PHE E N 1
ATOM 10996 C CA . PHE D 2 167 ? -43.213 10.662 194.592 1.00 42.87 167 PHE E CA 1
ATOM 10997 C C . PHE D 2 167 ? -43.203 9.447 195.537 1.00 42.07 167 PHE E C 1
ATOM 10998 O O . PHE D 2 167 ? -42.293 9.314 196.320 1.00 40.89 167 PHE E O 1
ATOM 11006 N N . LYS D 2 168 ? -44.218 8.577 195.471 1.00 38.96 168 LYS E N 1
ATOM 11007 C CA . LYS D 2 168 ? -44.232 7.338 196.257 1.00 39.02 168 LYS E CA 1
ATOM 11008 C C . LYS D 2 168 ? -42.921 6.587 195.980 1.00 44.22 168 LYS E C 1
ATOM 11009 O O . LYS D 2 168 ? -42.244 6.162 196.929 1.00 49.57 168 LYS E O 1
ATOM 11011 N N . VAL D 2 169 ? -42.538 6.460 194.700 1.00 43.64 169 VAL E N 1
ATOM 11012 C CA . VAL D 2 169 ? -41.363 5.672 194.343 1.00 42.95 169 VAL E CA 1
ATOM 11013 C C . VAL D 2 169 ? -40.111 6.324 194.934 1.00 44.91 169 VAL E C 1
ATOM 11014 O O . VAL D 2 169 ? -39.226 5.637 195.397 1.00 50.98 169 VAL E O 1
ATOM 11018 N N . ILE D 2 170 ? -40.051 7.653 194.927 1.00 39.70 170 ILE E N 1
ATOM 11019 C CA . ILE D 2 170 ? -38.884 8.347 195.424 1.00 38.18 170 ILE E CA 1
ATOM 11020 C C . ILE D 2 170 ? -38.779 8.142 196.944 1.00 38.13 170 ILE E C 1
ATOM 11021 O O . ILE D 2 170 ? -37.702 7.910 197.435 1.00 40.03 170 ILE E O 1
ATOM 11026 N N . ARG D 2 171 ? -39.896 8.180 197.670 1.00 38.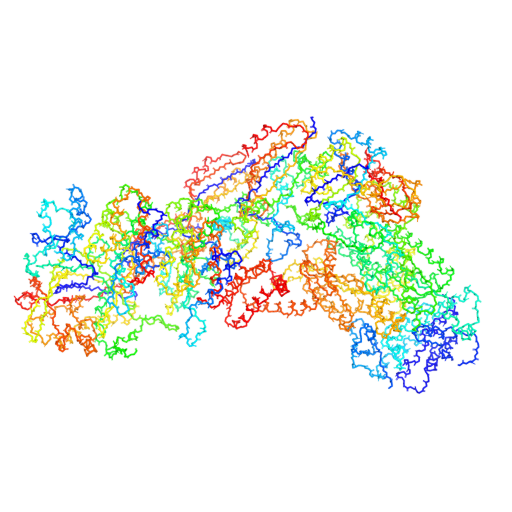54 171 ARG E N 1
ATOM 11027 C CA . ARG D 2 171 ? -39.887 8.029 199.132 1.00 41.23 171 ARG E CA 1
ATOM 11028 C C . ARG D 2 171 ? -39.504 6.585 199.499 1.00 40.24 171 ARG E C 1
ATOM 11029 O O . ARG D 2 171 ? -38.728 6.364 200.423 1.00 33.94 171 ARG E O 1
ATOM 11037 N N . ASP D 2 172 ? -40.029 5.614 198.750 1.00 39.34 172 ASP E N 1
ATOM 11038 C CA . ASP D 2 172 ? -39.654 4.220 198.932 1.00 41.44 172 ASP E CA 1
ATOM 11039 C C . ASP D 2 172 ? -38.151 4.073 198.696 1.00 40.47 172 ASP E C 1
ATOM 11040 O O . ASP D 2 172 ? -37.469 3.412 199.454 1.00 37.95 172 ASP E O 1
ATOM 11045 N N . GLY D 2 173 ? -37.645 4.714 197.646 1.00 39.39 173 GLY E N 1
ATOM 11046 C CA . GLY D 2 173 ? -36.234 4.670 197.302 1.00 38.78 173 GLY E CA 1
ATOM 11047 C C . GLY D 2 173 ? -35.350 5.138 198.445 1.00 35.45 173 GLY E C 1
ATOM 11048 O O . GLY D 2 173 ? -34.419 4.454 198.831 1.00 40.12 173 GLY E O 1
ATOM 11049 N N . LEU D 2 174 ? -35.661 6.300 199.008 1.00 33.73 174 LEU E N 1
ATOM 11050 C CA . LEU D 2 174 ? -34.859 6.853 200.074 1.00 35.51 174 LEU E CA 1
ATOM 11051 C C . LEU D 2 174 ? -34.946 5.958 201.317 1.00 39.06 174 LEU E C 1
ATOM 11052 O O . LEU D 2 174 ? -33.929 5.661 201.938 1.00 38.04 174 LEU E O 1
ATOM 11057 N N . LYS D 2 175 ? -36.154 5.502 201.656 1.00 44.91 175 LYS E N 1
ATOM 11058 C CA . LYS D 2 175 ? -36.320 4.648 202.841 1.00 50.29 175 LYS E CA 1
ATOM 11059 C C . LYS D 2 175 ? -35.506 3.371 202.627 1.00 44.12 175 LYS E C 1
ATOM 11060 O O . LYS D 2 175 ? -34.826 2.930 203.535 1.00 43.94 175 LYS E O 1
ATOM 11066 N N . LEU D 2 176 ? -35.555 2.813 201.413 1.00 38.85 176 LEU E N 1
ATOM 11067 C CA . LEU D 2 176 ? -34.875 1.568 201.123 1.00 37.92 176 LEU E CA 1
ATOM 11068 C C . LEU D 2 176 ? -33.369 1.763 201.270 1.00 39.23 176 LEU E C 1
ATOM 11069 O O . LEU D 2 176 ? -32.703 0.847 201.746 1.00 46.43 176 LEU E O 1
ATOM 11074 N N . LEU D 2 177 ? -32.845 2.943 200.909 1.00 36.13 177 LEU E N 1
ATOM 11075 C CA . LEU D 2 177 ? -31.431 3.238 201.136 1.00 35.74 177 LEU E CA 1
ATOM 11076 C C . LEU D 2 177 ? -31.130 3.244 202.630 1.00 39.01 177 LEU E C 1
ATOM 11077 O O . LEU D 2 177 ? -30.068 2.793 203.043 1.00 45.03 177 LEU E O 1
ATOM 11082 N N . GLU D 2 178 ? -32.065 3.784 203.418 1.00 42.45 178 GLU E N 1
ATOM 11083 C CA . GLU D 2 178 ? -31.909 3.893 204.863 1.00 43.80 178 GLU E CA 1
ATOM 11084 C C . GLU D 2 178 ? -31.907 2.489 205.484 1.00 46.46 178 GLU E C 1
ATOM 11085 O O . GLU D 2 178 ? -31.166 2.244 206.421 1.00 62.36 178 GLU E O 1
ATOM 11091 N N . LEU D 2 179 ? -32.703 1.569 204.931 1.00 42.18 179 LEU E N 1
ATOM 11092 C CA . LEU D 2 179 ? -32.806 0.190 205.427 1.00 42.93 179 LEU E CA 1
ATOM 11093 C C . LEU D 2 179 ? -31.863 -0.718 204.642 1.00 45.86 179 LEU E C 1
ATOM 11094 O O . LEU D 2 179 ? -32.040 -1.936 204.611 1.00 47.86 179 LEU E O 1
ATOM 11099 N N . ASP D 2 180 ? -30.896 -0.115 203.961 1.00 48.78 180 ASP E N 1
ATOM 11100 C CA . ASP D 2 180 ? -29.842 -0.847 203.281 1.00 48.45 180 ASP E CA 1
ATOM 11101 C C . ASP D 2 180 ? -28.572 -0.013 203.480 1.00 44.88 180 ASP E C 1
ATOM 11102 O O . ASP D 2 180 ? -28.462 0.765 204.456 1.00 39.01 180 ASP E O 1
ATOM 11107 N N . TYR D 2 181 ? -27.610 -0.133 202.567 1.00 39.77 181 TYR E N 1
ATOM 11108 C CA . TYR D 2 181 ? -26.389 0.644 202.657 1.00 35.32 181 TYR E CA 1
ATOM 11109 C C . TYR D 2 181 ? -26.035 1.248 201.300 1.00 35.85 181 TYR E C 1
ATOM 11110 O O . TYR D 2 181 ? -26.476 0.758 200.263 1.00 31.18 181 TYR E O 1
ATOM 11119 N N . LEU D 2 182 ? -25.174 2.279 201.341 1.00 37.56 182 LEU E N 1
ATOM 11120 C CA . LEU D 2 182 ? -24.552 2.874 200.170 1.00 37.93 182 LEU E CA 1
ATOM 11121 C C . LEU D 2 182 ? -23.252 2.126 199.871 1.00 43.84 182 LEU E C 1
ATOM 11122 O O . LEU D 2 182 ? -22.405 1.954 200.740 1.00 38.00 182 LEU E O 1
ATOM 11127 N N . GLY D 2 183 ? -23.146 1.681 198.612 1.00 58.02 183 GLY E N 1
ATOM 11128 C CA . GLY D 2 183 ? -22.245 0.611 198.180 1.00 57.73 183 GLY E CA 1
ATOM 11129 C C . GLY D 2 183 ? -20.883 0.697 198.841 1.00 53.14 183 GLY E C 1
ATOM 11130 O O . GLY D 2 183 ? -20.176 1.672 198.724 1.00 52.35 183 GLY E O 1
ATOM 11131 N N . GLY D 2 184 ? -20.535 -0.384 199.526 1.00 52.10 184 GLY E N 1
ATOM 11132 C CA . GLY D 2 184 ? -19.369 -0.514 200.381 1.00 49.14 184 GLY E CA 1
ATOM 11133 C C . GLY D 2 184 ? -19.213 -1.979 200.696 1.00 45.13 184 GLY E C 1
ATOM 11134 O O . GLY D 2 184 ? -19.622 -2.824 199.901 1.00 51.02 184 GLY E O 1
ATOM 11135 N N . SER D 2 185 ? -18.644 -2.310 201.842 1.00 40.01 185 SER E N 1
ATOM 11136 C CA . SER D 2 185 ? -18.731 -3.685 202.251 1.00 40.89 185 SER E CA 1
ATOM 11137 C C . SER D 2 185 ? -19.902 -3.786 203.228 1.00 36.40 185 SER E C 1
ATOM 11138 O O . SER D 2 185 ? -19.740 -3.737 204.430 1.00 39.24 185 SER E O 1
ATOM 11141 N N . GLY D 2 186 ? -21.099 -3.850 202.655 1.00 31.24 186 GLY E N 1
ATOM 11142 C CA . GLY D 2 186 ? -22.307 -3.489 203.366 1.00 32.74 186 GLY E CA 1
ATOM 11143 C C . GLY D 2 186 ? -22.718 -4.526 204.391 1.00 33.71 186 GLY E C 1
ATOM 11144 O O . GLY D 2 186 ? -23.152 -4.191 205.503 1.00 33.30 186 GLY E O 1
ATOM 11145 N N . SER D 2 187 ? -22.589 -5.789 203.979 1.00 36.19 187 SER E N 1
ATOM 11146 C CA . SER D 2 187 ? -22.918 -6.969 204.774 1.00 35.34 187 SER E CA 1
ATOM 11147 C C . SER D 2 187 ? -22.129 -6.955 206.091 1.00 36.34 187 SER E C 1
ATOM 11148 O O . SER D 2 187 ? -22.545 -7.552 207.067 1.00 35.08 187 SER E O 1
ATOM 11150 N N . ARG D 2 188 ? -20.954 -6.309 206.079 1.00 35.05 188 ARG E N 1
ATOM 11151 C CA . ARG D 2 188 ? -20.028 -6.337 207.189 1.00 33.22 188 ARG E CA 1
ATOM 11152 C C . ARG D 2 188 ? -20.068 -4.999 207.935 1.00 34.39 188 ARG E C 1
ATOM 11153 O O . ARG D 2 188 ? -19.118 -4.652 208.656 1.00 39.27 188 ARG E O 1
ATOM 11161 N N . GLY D 2 189 ? -21.152 -4.239 207.749 1.00 34.65 189 GLY E N 1
ATOM 11162 C CA . GLY D 2 189 ? -21.471 -3.110 208.610 1.00 36.82 189 GLY E CA 1
ATOM 11163 C C . GLY D 2 189 ? -21.118 -1.752 208.017 1.00 38.48 189 GLY E C 1
ATOM 11164 O O . GLY D 2 189 ? -21.122 -0.760 208.771 1.00 37.04 189 GLY E O 1
ATOM 11165 N N . TYR D 2 190 ? -20.857 -1.660 206.706 1.00 36.44 190 TYR E N 1
ATOM 11166 C CA . TYR D 2 190 ? -20.323 -0.424 206.221 1.00 39.27 190 TYR E CA 1
ATOM 11167 C C . TYR D 2 190 ? -21.376 0.680 206.001 1.00 44.10 190 TYR E C 1
ATOM 11168 O O . TYR D 2 190 ? -21.310 1.678 206.677 1.00 59.91 190 TYR E O 1
ATOM 11177 N N . GLY D 2 191 ? -22.233 0.591 204.995 1.00 43.55 191 GLY E N 1
ATOM 11178 C CA . GLY D 2 191 ? -22.635 1.863 204.306 1.00 44.52 191 GLY E CA 1
ATOM 11179 C C . GLY D 2 191 ? -23.842 2.553 204.917 1.00 42.05 191 GLY E C 1
ATOM 11180 O O . GLY D 2 191 ? -24.546 3.224 204.213 1.00 41.23 191 GLY E O 1
ATOM 11181 N N . LYS D 2 192 ? -24.108 2.403 206.216 1.00 40.42 192 LYS E N 1
ATOM 11182 C CA . LYS D 2 192 ? -25.401 2.839 206.719 1.00 38.24 192 LYS E CA 1
ATOM 11183 C C . LYS D 2 192 ? -25.478 4.351 206.578 1.00 32.64 192 LYS E C 1
ATOM 11184 O O . LYS D 2 192 ? -24.476 5.031 206.717 1.00 31.73 192 LYS E O 1
ATOM 11190 N N . VAL D 2 193 ? -26.678 4.828 206.249 1.00 33.00 193 VAL E N 1
ATOM 11191 C CA . VAL D 2 193 ? -26.901 6.180 205.829 1.00 35.04 193 VAL E CA 1
ATOM 11192 C C . VAL D 2 193 ? -28.265 6.678 206.332 1.00 32.06 193 VAL E C 1
ATOM 11193 O O . VAL D 2 193 ? -29.220 5.930 206.380 1.00 30.69 193 VAL E O 1
ATOM 11197 N N . ALA D 2 194 ? -28.326 7.976 206.638 1.00 33.43 194 ALA E N 1
ATOM 11198 C CA . ALA D 2 194 ? -29.556 8.678 206.993 1.00 36.57 194 ALA E CA 1
ATOM 11199 C C . ALA D 2 194 ? -29.703 9.986 206.197 1.00 38.05 194 ALA E C 1
ATOM 11200 O O . ALA D 2 194 ? -28.740 10.722 206.031 1.00 34.27 194 ALA E O 1
ATOM 11202 N N . PHE D 2 195 ? -30.932 10.288 205.766 1.00 38.91 195 PHE E N 1
ATOM 11203 C CA . PHE D 2 195 ? -31.324 11.561 205.150 1.00 36.95 195 PHE E CA 1
ATOM 11204 C C . PHE D 2 195 ? -31.939 12.456 206.227 1.00 39.86 195 PHE E C 1
ATOM 11205 O O . PHE D 2 195 ? -33.008 12.162 206.753 1.00 46.33 195 PHE E O 1
ATOM 11213 N N . GLU D 2 196 ? -31.237 13.531 206.579 1.00 43.64 196 GLU E N 1
ATOM 11214 C CA . GLU D 2 196 ? -31.707 14.470 207.591 1.00 44.29 196 GLU E CA 1
ATOM 11215 C C . GLU D 2 196 ? -32.208 15.745 206.913 1.00 44.13 196 GLU E C 1
ATOM 11216 O O . GLU D 2 196 ? -31.632 16.215 205.929 1.00 42.80 196 GLU E O 1
ATOM 11222 N N . ASN D 2 197 ? -33.285 16.299 207.472 1.00 44.47 197 ASN E N 1
ATOM 11223 C CA . ASN D 2 197 ? -33.825 17.577 207.021 1.00 48.04 197 ASN E CA 1
ATOM 11224 C C . ASN D 2 197 ? -34.279 17.408 205.573 1.00 49.37 197 ASN E C 1
ATOM 11225 O O . ASN D 2 197 ? -34.133 18.303 204.742 1.00 54.56 197 ASN E O 1
ATOM 11230 N N . LEU D 2 198 ? -34.860 16.234 205.301 1.00 50.94 198 LEU E N 1
ATOM 11231 C CA . LEU D 2 198 ? -35.403 15.874 204.008 1.00 46.37 198 LEU E CA 1
ATOM 11232 C C . LEU D 2 198 ? -36.580 16.796 203.699 1.00 44.94 198 LEU E C 1
ATOM 11233 O O . LEU D 2 198 ? -37.532 16.916 204.459 1.00 49.60 198 LEU E O 1
ATOM 11238 N N . LYS D 2 199 ? -36.504 17.425 202.532 1.00 44.56 199 LYS E N 1
ATOM 11239 C CA . LYS D 2 199 ? -37.329 18.557 202.156 1.00 47.23 199 LYS E CA 1
ATOM 11240 C C . LYS D 2 199 ? -37.509 18.541 200.631 1.00 51.36 199 LYS E C 1
ATOM 11241 O O . LYS D 2 199 ? -36.580 18.210 199.910 1.00 63.42 199 LYS E O 1
ATOM 11247 N N . ALA D 2 200 ? -38.699 18.887 200.143 1.00 50.20 200 ALA E N 1
ATOM 11248 C CA . ALA D 2 200 ? -38.921 19.163 198.709 1.00 47.01 200 ALA E CA 1
ATOM 11249 C C . ALA D 2 200 ? -39.140 20.664 198.520 1.00 45.49 200 ALA E C 1
ATOM 11250 O O . ALA D 2 200 ? -39.676 21.342 199.379 1.00 47.59 200 ALA E O 1
ATOM 11252 N N . THR D 2 201 ? -38.692 21.174 197.376 1.00 45.40 201 THR E N 1
ATOM 11253 C CA . THR D 2 201 ? -38.814 22.578 197.003 1.00 48.31 201 THR E CA 1
ATOM 11254 C C . THR D 2 201 ? -39.057 22.658 195.489 1.00 55.65 201 THR E C 1
A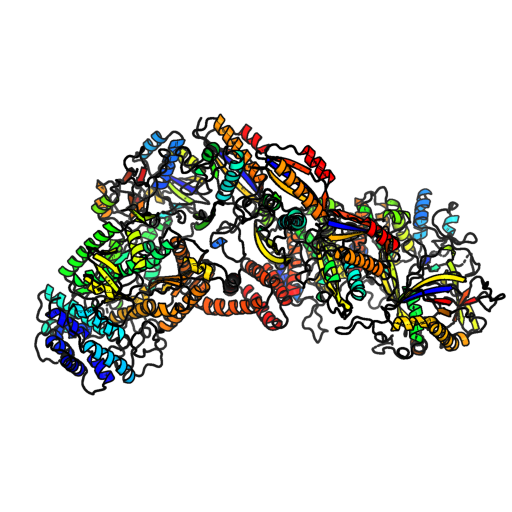TOM 11255 O O . THR D 2 201 ? -38.360 22.007 194.724 1.00 61.39 201 THR E O 1
ATOM 11259 N N . THR D 2 202 ? -40.049 23.448 195.061 1.00 53.10 202 THR E N 1
ATOM 11260 C CA . THR D 2 202 ? -40.220 23.742 193.662 1.00 49.61 202 THR E CA 1
ATOM 11261 C C . THR D 2 202 ? -39.260 24.870 193.306 1.00 48.50 202 THR E C 1
ATOM 11262 O O . THR D 2 202 ? -39.367 25.972 193.842 1.00 47.81 202 THR E O 1
ATOM 11266 N N . VAL D 2 203 ? -38.295 24.556 192.437 1.00 47.97 203 VAL E N 1
ATOM 11267 C CA . VAL D 2 203 ? -37.248 25.512 192.029 1.00 48.04 203 VAL E CA 1
ATOM 11268 C C . VAL D 2 203 ? -37.568 26.045 190.629 1.00 46.61 203 VAL E C 1
ATOM 11269 O O . VAL D 2 203 ? -36.854 26.941 190.125 1.00 45.08 203 VAL E O 1
ATOM 11273 N N . PHE D 2 204 ? -38.595 25.472 189.982 1.00 42.07 204 PHE E N 1
ATOM 11274 C CA . PHE D 2 204 ? -39.051 25.947 188.680 1.00 39.24 204 PHE E CA 1
ATOM 11275 C C . PHE D 2 204 ? -40.516 25.551 188.480 1.00 39.70 204 PHE E C 1
ATOM 11276 O O . PHE D 2 204 ? -40.926 24.456 188.855 1.00 40.86 204 PHE E O 1
ATOM 11284 N N . GLY D 2 205 ? -41.286 26.445 187.858 1.00 40.75 205 GLY E N 1
ATOM 11285 C CA . GLY D 2 205 ? -42.731 26.247 187.704 1.00 44.11 205 GLY E CA 1
ATOM 11286 C C . GLY D 2 205 ? -43.452 26.440 189.028 1.00 45.41 205 GLY E C 1
ATOM 11287 O O . GLY D 2 205 ? -42.889 27.066 189.932 1.00 43.67 205 GLY E O 1
ATOM 11288 N N . ASN D 2 206 ? -44.642 25.839 189.181 1.00 46.82 206 ASN E N 1
ATOM 11289 C CA . ASN D 2 206 ? -45.516 26.254 190.262 1.00 52.26 206 ASN E CA 1
ATOM 11290 C C . ASN D 2 206 ? -45.820 25.193 191.327 1.00 53.99 206 ASN E C 1
ATOM 11291 O O . ASN D 2 206 ? -46.076 25.599 192.459 1.00 69.57 206 ASN E O 1
ATOM 11296 N N . TYR D 2 207 ? -45.710 23.907 191.015 1.00 45.08 207 TYR E N 1
ATOM 11297 C CA . TYR D 2 207 ? -46.218 22.835 191.871 1.00 45.60 207 TYR E CA 1
ATOM 11298 C C . TYR D 2 207 ? -46.224 23.135 193.397 1.00 45.38 207 TYR E C 1
ATOM 11299 O O . TYR D 2 207 ? -45.350 23.807 193.975 1.00 36.42 207 TYR E O 1
ATOM 11308 N N . ASP D 2 208 ? -47.249 22.586 194.055 1.00 48.85 208 ASP E N 1
ATOM 11309 C CA . ASP D 2 208 ? -47.479 22.747 195.491 1.00 57.35 208 ASP E CA 1
ATOM 11310 C C . ASP D 2 208 ? -46.939 21.532 196.255 1.00 62.11 208 ASP E C 1
ATOM 11311 O O . ASP D 2 208 ? -47.404 20.408 196.045 1.00 64.39 208 ASP E O 1
ATOM 11316 N N . VAL D 2 209 ? -46.050 21.788 197.226 1.00 62.66 209 VAL E N 1
ATOM 11317 C CA . VAL D 2 209 ? -45.233 20.738 197.840 1.00 64.84 209 VAL E CA 1
ATOM 11318 C C . VAL D 2 209 ? -45.711 20.360 199.253 1.00 64.14 209 VAL E C 1
ATOM 11319 O O . VAL D 2 209 ? -45.074 19.525 199.893 1.00 67.83 209 VAL E O 1
ATOM 11323 N N . LYS D 2 210 ? -46.782 20.994 199.747 1.00 59.40 210 LYS E N 1
ATOM 11324 C CA . LYS D 2 210 ? -47.111 20.922 201.187 1.00 53.59 210 LYS E CA 1
ATOM 11325 C C . LYS D 2 210 ? -47.318 19.459 201.594 1.00 53.53 210 LYS E C 1
ATOM 11326 O O . LYS D 2 210 ? -46.701 18.962 202.530 1.00 50.83 210 LYS E O 1
ATOM 11328 N N . THR D 2 211 ? -48.202 18.775 200.876 1.00 56.33 211 THR E N 1
ATOM 11329 C CA . THR D 2 211 ? -48.580 17.405 201.247 1.00 60.20 211 THR E CA 1
ATOM 11330 C C . THR D 2 211 ? -47.384 16.454 201.051 1.00 60.97 211 THR E C 1
ATOM 11331 O O . THR D 2 211 ? -47.214 15.536 201.848 1.00 57.49 211 THR E O 1
ATOM 11335 N N . LEU D 2 212 ? -46.557 16.670 200.018 1.00 57.89 212 LEU E N 1
ATOM 11336 C CA . LEU D 2 212 ? -45.331 15.878 199.802 1.00 52.53 212 LEU E CA 1
ATOM 11337 C C . LEU D 2 212 ? -44.373 16.032 200.987 1.00 48.26 212 LEU E C 1
ATOM 11338 O O . LEU D 2 212 ? -43.854 15.074 201.492 1.00 48.41 212 LEU E O 1
ATOM 11343 N N . ASN D 2 213 ? -44.129 17.272 201.395 1.00 48.81 213 ASN E N 1
ATOM 11344 C CA . ASN D 2 213 ? -43.224 17.545 202.500 1.00 53.74 213 ASN E CA 1
ATOM 11345 C C . ASN D 2 213 ? -43.694 16.796 203.753 1.00 60.24 213 ASN E C 1
ATOM 11346 O O . ASN D 2 213 ? -42.904 16.178 204.433 1.00 68.35 213 ASN E O 1
ATOM 11351 N N . GLU D 2 214 ? -44.993 16.858 204.037 1.00 66.17 214 GLU E N 1
ATOM 11352 C CA . GLU D 2 214 ? -45.583 16.097 205.137 1.00 66.81 214 GLU E CA 1
ATOM 11353 C C . GLU D 2 214 ? -45.219 14.612 204.992 1.00 57.16 214 GLU E C 1
ATOM 11354 O O . GLU D 2 214 ? -44.723 14.002 205.934 1.00 53.61 214 GLU E O 1
ATOM 11360 N N . LEU D 2 215 ? -45.501 14.047 203.814 1.00 49.35 215 LEU E N 1
ATOM 11361 C CA . LEU D 2 215 ? -45.321 12.630 203.560 1.00 50.68 215 LEU E CA 1
ATOM 11362 C C . LEU D 2 215 ? -43.842 12.226 203.660 1.00 53.72 215 LEU E C 1
ATOM 11363 O O . LEU D 2 215 ? -43.569 11.080 203.947 1.00 51.82 215 LEU E O 1
ATOM 11365 N N . LEU D 2 216 ? -42.903 13.140 203.376 1.00 56.06 216 LEU E N 1
ATOM 11366 C CA . LEU D 2 216 ? -41.453 12.858 203.461 1.00 55.35 216 LEU E CA 1
ATOM 11367 C C . LEU D 2 216 ? -40.965 12.891 204.909 1.00 59.85 216 LEU E C 1
ATOM 11368 O O . LEU D 2 216 ? -40.075 12.139 205.282 1.00 70.97 216 LEU E O 1
ATOM 11373 N N . THR D 2 217 ? -41.481 13.857 205.673 1.00 59.86 217 THR E N 1
ATOM 11374 C CA . THR D 2 217 ? -41.133 14.014 207.072 1.00 61.80 217 THR E CA 1
ATOM 11375 C C . THR D 2 217 ? -41.707 12.854 207.896 1.00 60.41 217 THR E C 1
ATOM 11376 O O . THR D 2 217 ? -41.250 12.640 209.002 1.00 72.01 217 THR E O 1
ATOM 11380 N N . ALA D 2 218 ? -42.695 12.115 207.365 1.00 58.94 218 ALA E N 1
ATOM 11381 C CA . ALA D 2 218 ? -43.286 10.983 208.073 1.00 59.89 218 ALA E CA 1
ATOM 11382 C C . ALA D 2 218 ? -42.816 9.619 207.542 1.00 62.44 218 ALA E C 1
ATOM 11383 O O . ALA D 2 218 ? -43.409 8.653 207.955 1.00 70.73 218 ALA E O 1
ATOM 11385 N N . GLU D 2 219 ? -41.817 9.510 206.648 1.00 68.25 219 GLU E N 1
ATOM 11386 C CA . GLU D 2 219 ? -41.410 8.163 206.109 1.00 72.91 219 GLU E CA 1
ATOM 11387 C C . GLU D 2 219 ? -39.910 8.061 205.763 1.00 71.67 219 GLU E C 1
ATOM 11388 O O . GLU D 2 219 ? -39.084 8.958 205.963 1.00 73.65 219 GLU E O 1
ATOM 11394 N N . THR E 4 2 ? -1.227 32.453 227.908 1.00 55.06 2 THR C N 1
ATOM 11395 C CA . THR E 4 2 ? 0.121 33.113 227.884 1.00 60.38 2 THR C CA 1
ATOM 11396 C C . THR E 4 2 ? 1.217 32.066 227.636 1.00 68.19 2 THR C C 1
ATOM 11397 O O . THR E 4 2 ? 2.097 32.268 226.786 1.00 73.08 2 THR C O 1
ATOM 11399 N N . ILE E 4 3 ? 1.143 30.952 228.373 1.00 71.64 3 ILE C N 1
ATOM 11400 C CA . ILE E 4 3 ? 2.165 29.914 228.385 1.00 72.17 3 ILE C CA 1
ATOM 11401 C C . ILE E 4 3 ? 2.040 29.054 227.126 1.00 69.64 3 ILE C C 1
ATOM 11402 O O . ILE E 4 3 ? 3.046 28.743 226.504 1.00 68.81 3 ILE C O 1
ATOM 11407 N N . LEU E 4 4 ? 0.804 28.659 226.793 1.00 65.10 4 LEU C N 1
ATOM 11408 C CA . LEU E 4 4 ? 0.518 27.724 225.714 1.00 63.89 4 LEU C CA 1
ATOM 11409 C C . LEU E 4 4 ? -0.099 28.457 224.519 1.00 62.34 4 LEU C C 1
ATOM 11410 O O . LEU E 4 4 ? -1.251 28.877 224.574 1.00 58.88 4 LEU C O 1
ATOM 11415 N N . THR E 4 5 ? 0.663 28.562 223.429 1.00 57.84 5 THR C N 1
ATOM 11416 C CA . THR E 4 5 ? 0.183 29.172 222.190 1.00 55.91 5 THR C CA 1
ATOM 11417 C C . THR E 4 5 ? 0.240 28.131 221.079 1.00 57.35 5 THR C C 1
ATOM 11418 O O . THR E 4 5 ? 1.035 27.209 221.150 1.00 69.14 5 THR C O 1
ATOM 11420 N N . ASP E 4 6 ? -0.585 28.318 220.051 1.00 57.58 6 ASP C N 1
ATOM 11421 C CA . ASP E 4 6 ? -0.636 27.414 218.903 1.00 61.69 6 ASP C CA 1
ATOM 11422 C C . ASP E 4 6 ? 0.734 27.282 218.232 1.00 57.10 6 ASP C C 1
ATOM 11423 O O . ASP E 4 6 ? 1.050 26.221 217.710 1.00 57.99 6 ASP C O 1
ATOM 11428 N N . GLU E 4 7 ? 1.466 28.364 218.142 1.00 54.21 7 GLU C N 1
ATOM 11429 C CA . GLU E 4 7 ? 2.810 28.309 217.629 1.00 58.10 7 GLU C CA 1
ATOM 11430 C C . GLU E 4 7 ? 3.725 27.645 218.619 1.00 62.38 7 GLU C C 1
ATOM 11431 O O . GLU E 4 7 ? 4.655 26.958 218.274 1.00 64.96 7 GLU C O 1
ATOM 11433 N N . ASN E 4 8 ? 3.466 27.953 219.870 1.00 72.50 8 ASN C N 1
ATOM 11434 C CA . ASN E 4 8 ? 4.229 27.544 221.053 1.00 75.46 8 ASN C CA 1
ATOM 11435 C C . ASN E 4 8 ? 4.437 26.164 221.625 1.00 61.36 8 ASN C C 1
ATOM 11436 O O . ASN E 4 8 ? 5.528 25.786 221.963 1.00 52.06 8 ASN C O 1
ATOM 11441 N N . TYR E 4 9 ? 3.388 25.393 221.681 1.00 52.21 9 TYR C N 1
ATOM 11442 C CA . TYR E 4 9 ? 3.445 24.220 222.490 1.00 52.69 9 TYR C CA 1
ATOM 11443 C C . TYR E 4 9 ? 4.419 23.139 222.279 1.00 51.74 9 TYR C C 1
ATOM 11444 O O . TYR E 4 9 ? 4.958 22.627 223.204 1.00 60.36 9 TYR C O 1
ATOM 11453 N N . VAL E 4 10 ? 4.678 22.798 221.065 1.00 54.67 10 VAL C N 1
ATOM 11454 C CA . VAL E 4 10 ? 5.530 21.664 220.796 1.00 57.14 10 VAL C CA 1
ATOM 11455 C C . VAL E 4 10 ? 6.977 22.074 221.104 1.00 57.80 10 VAL C C 1
ATOM 11456 O O . VAL E 4 10 ? 7.693 21.325 221.764 1.00 56.75 10 VAL C O 1
ATOM 11460 N N . ASP E 4 11 ? 7.393 23.258 220.640 1.00 54.42 11 ASP C N 1
ATOM 11461 C CA . ASP E 4 11 ? 8.748 23.755 220.892 1.00 55.50 11 ASP C CA 1
ATOM 11462 C C . ASP E 4 11 ? 9.021 23.799 222.407 1.00 53.58 11 ASP C C 1
ATOM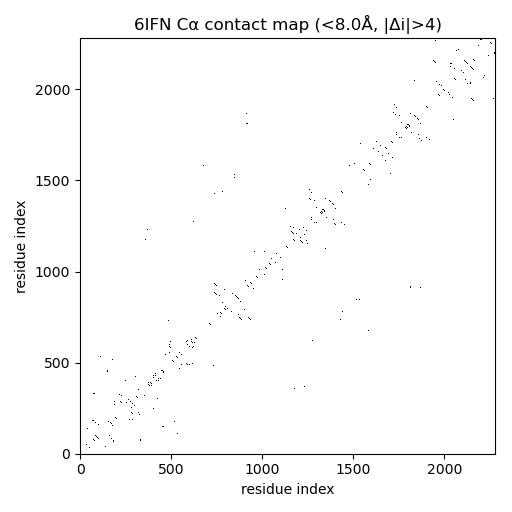 11463 O O . ASP E 4 11 ? 10.123 23.453 222.868 1.00 55.92 11 ASP C O 1
ATOM 11468 N N . ILE E 4 12 ? 8.007 24.207 223.179 1.00 48.11 12 ILE C N 1
ATOM 11469 C CA . ILE E 4 12 ? 8.083 24.208 224.647 1.00 45.19 12 ILE C CA 1
ATOM 11470 C C . ILE E 4 12 ? 8.241 22.778 225.160 1.00 42.00 12 ILE C C 1
ATOM 11471 O O . ILE E 4 12 ? 9.109 22.504 225.954 1.00 39.55 12 ILE C O 1
ATOM 11476 N N . ALA E 4 13 ? 7.383 21.877 224.693 1.00 41.30 13 ALA C N 1
ATOM 11477 C CA . ALA E 4 13 ? 7.408 20.495 225.117 1.00 43.62 13 ALA C CA 1
ATOM 11478 C C . ALA E 4 13 ? 8.806 19.900 224.894 1.00 46.10 13 ALA C C 1
ATOM 11479 O O . ALA E 4 13 ? 9.355 19.233 225.779 1.00 49.87 13 ALA C O 1
ATOM 11481 N N . GLU E 4 14 ? 9.369 20.131 223.704 1.00 46.74 14 GLU C N 1
ATOM 11482 C CA . GLU E 4 14 ? 10.683 19.628 223.367 1.00 49.47 14 GLU C CA 1
ATOM 11483 C C . GLU E 4 14 ? 11.687 20.183 224.376 1.00 50.86 14 GLU C C 1
ATOM 11484 O O . GLU E 4 14 ? 12.437 19.383 224.975 1.00 55.93 14 GLU C O 1
ATOM 11490 N N . LYS E 4 15 ? 11.681 21.516 224.563 1.00 50.99 15 LYS C N 1
ATOM 11491 C CA . LYS E 4 15 ? 12.614 22.197 225.515 1.00 51.93 15 LYS C CA 1
ATOM 11492 C C . LYS E 4 15 ? 12.542 21.555 226.913 1.00 44.85 15 LYS C C 1
ATOM 11493 O O . LYS E 4 15 ? 13.559 21.288 227.526 1.00 34.05 15 LYS C O 1
ATOM 11499 N N . ALA E 4 16 ? 11.319 21.310 227.387 1.00 46.69 16 ALA C N 1
ATOM 11500 C CA . ALA E 4 16 ? 11.070 20.685 228.677 1.00 43.56 16 ALA C CA 1
ATOM 11501 C C . ALA E 4 16 ? 11.691 19.288 228.698 1.00 41.71 16 ALA C C 1
ATOM 11502 O O . ALA E 4 16 ? 12.383 18.962 229.630 1.00 53.37 16 ALA C O 1
ATOM 11504 N N . ILE E 4 17 ? 11.458 18.471 227.675 1.00 38.06 17 ILE C N 1
ATOM 11505 C CA . ILE E 4 17 ? 12.010 17.133 227.695 1.00 40.04 17 ILE C CA 1
ATOM 11506 C C . ILE E 4 17 ? 13.546 17.206 227.704 1.00 41.04 17 ILE C C 1
ATOM 11507 O O . ILE E 4 17 ? 14.225 16.344 228.259 1.00 35.80 17 ILE C O 1
ATOM 11512 N N . LEU E 4 18 ? 14.106 18.257 227.115 1.00 46.20 18 LEU C N 1
ATOM 11513 C CA . LEU E 4 18 ? 15.580 18.415 227.113 1.00 50.87 18 LEU C CA 1
ATOM 11514 C C . LEU E 4 18 ? 16.094 18.825 228.506 1.00 49.59 18 LEU C C 1
ATOM 11515 O O . LEU E 4 18 ? 17.149 18.353 228.931 1.00 44.83 18 LEU C O 1
ATOM 11520 N N . LYS E 4 19 ? 15.367 19.718 229.197 1.00 51.76 19 LYS C N 1
ATOM 11521 C CA . LYS E 4 19 ? 15.791 20.263 230.495 1.00 51.80 19 LYS C CA 1
ATOM 11522 C C . LYS E 4 19 ? 15.536 19.238 231.618 1.00 55.49 19 LYS C C 1
ATOM 11523 O O . LYS E 4 19 ? 15.983 19.454 232.747 1.00 63.97 19 LYS C O 1
ATOM 11525 N N . LEU E 4 20 ? 14.885 18.104 231.302 1.00 53.82 20 LEU C N 1
ATOM 11526 C CA . LEU E 4 20 ? 14.388 17.106 232.291 1.00 53.26 20 LEU C CA 1
ATOM 11527 C C . LEU E 4 20 ? 15.555 16.438 233.030 1.00 49.77 20 LEU C C 1
ATOM 11528 O O . LEU E 4 20 ? 16.669 16.394 232.525 1.00 49.23 20 LEU C O 1
ATOM 11533 N N . GLU E 4 21 ? 15.278 15.939 234.241 1.00 54.20 21 GLU C N 1
ATOM 11534 C CA . GLU E 4 21 ? 16.303 15.333 235.118 1.00 61.01 21 GLU C CA 1
ATOM 11535 C C . GLU E 4 21 ? 16.684 13.984 234.506 1.00 66.96 21 GLU C C 1
ATOM 11536 O O . GLU E 4 21 ? 15.814 13.146 234.206 1.00 71.46 21 GLU C O 1
ATOM 11538 N N . ARG E 4 22 ? 17.991 13.854 234.264 1.00 70.39 22 ARG C N 1
ATOM 11539 C CA . ARG E 4 22 ? 18.632 12.683 233.716 1.00 69.53 22 ARG C CA 1
ATOM 11540 C C . ARG E 4 22 ? 19.594 12.104 234.766 1.00 67.44 22 ARG C C 1
ATOM 11541 O O . ARG E 4 22 ? 20.069 12.797 235.627 1.00 66.15 22 ARG C O 1
ATOM 11543 N N . ASN E 4 23 ? 19.846 10.805 234.669 1.00 71.03 23 ASN C N 1
ATOM 11544 C CA . ASN E 4 23 ? 20.625 10.015 235.613 1.00 74.37 23 ASN C CA 1
ATOM 11545 C C . ASN E 4 23 ? 22.107 10.082 235.199 1.00 77.23 23 ASN C C 1
ATOM 11546 O O . ASN E 4 23 ? 22.592 9.254 234.422 1.00 81.06 23 ASN C O 1
ATOM 11551 N N . THR E 4 24 ? 22.816 11.090 235.721 1.00 74.62 24 THR C N 1
ATOM 11552 C CA . THR E 4 24 ? 24.255 11.313 235.452 1.00 66.75 24 THR C CA 1
ATOM 11553 C C . THR E 4 24 ? 25.101 10.353 236.300 1.00 66.76 24 THR C C 1
ATOM 11554 O O . THR E 4 24 ? 26.286 10.211 236.056 1.00 60.87 24 THR C O 1
ATOM 11556 N N . ARG E 4 25 ? 24.470 9.695 237.281 1.00 78.28 25 ARG C N 1
ATOM 11557 C CA . ARG E 4 25 ? 25.134 8.760 238.192 1.00 91.96 25 ARG C CA 1
ATOM 11558 C C . ARG E 4 25 ? 25.325 7.403 237.514 1.00 91.66 25 ARG C C 1
ATOM 11559 O O . ARG E 4 25 ? 25.897 6.511 238.124 1.00 107.65 25 ARG C O 1
ATOM 11561 N N . ASN E 4 26 ? 24.826 7.245 236.281 1.00 85.28 26 ASN C N 1
ATOM 11562 C CA . ASN E 4 26 ? 24.974 6.038 235.515 1.00 86.58 26 ASN C CA 1
ATOM 11563 C C . ASN E 4 26 ? 26.194 6.190 234.608 1.00 88.96 26 ASN C C 1
ATOM 11564 O O . ASN E 4 26 ? 26.119 6.880 233.622 1.00 91.42 26 ASN C O 1
ATOM 11569 N N . ARG E 4 27 ? 27.296 5.511 234.956 1.00 99.18 27 ARG C N 1
ATOM 11570 C CA . ARG E 4 27 ? 28.515 5.455 234.135 1.00 96.19 27 ARG C CA 1
ATOM 11571 C C . ARG E 4 27 ? 28.192 4.760 232.804 1.00 100.56 27 ARG C C 1
ATOM 11572 O O . ARG E 4 27 ? 28.649 5.209 231.741 1.00 90.63 27 ARG C O 1
ATOM 11574 N N . LYS E 4 28 ? 27.380 3.693 232.876 1.00 99.62 28 LYS C N 1
ATOM 11575 C CA . LYS E 4 28 ? 26.999 2.868 231.727 1.00 95.27 28 LYS C CA 1
ATOM 11576 C C . LYS E 4 28 ? 26.050 3.605 230.763 1.00 94.65 28 LYS C C 1
ATOM 11577 O O . LYS E 4 28 ? 26.165 3.435 229.560 1.00 84.08 28 LYS C O 1
ATOM 11579 N N . ASN E 4 29 ? 25.128 4.421 231.296 1.00 96.36 29 ASN C N 1
ATOM 11580 C CA . ASN E 4 29 ? 24.030 5.002 230.517 1.00 92.98 29 ASN C CA 1
ATOM 11581 C C . ASN E 4 29 ? 24.390 6.387 229.993 1.00 90.76 29 ASN C C 1
ATOM 11582 O O . ASN E 4 29 ? 25.169 7.107 230.607 1.00 74.22 29 ASN C O 1
ATOM 11584 N N . PRO E 4 30 ? 23.808 6.810 228.847 1.00 104.76 30 PRO C N 1
ATOM 11585 C CA . PRO E 4 30 ? 23.950 8.193 228.389 1.00 106.92 30 PRO C CA 1
ATOM 11586 C C . PRO E 4 30 ? 23.117 9.111 229.309 1.00 99.69 30 PRO C C 1
ATOM 11587 O O . PRO E 4 30 ? 22.767 8.722 230.443 1.00 86.34 30 PRO C O 1
ATOM 11591 N N . ASP E 4 31 ? 22.769 10.312 228.820 1.00 87.95 31 ASP C N 1
ATOM 11592 C CA . ASP E 4 31 ? 21.589 10.997 229.335 1.00 80.47 31 ASP C CA 1
ATOM 11593 C C . ASP E 4 31 ? 20.506 9.908 229.364 1.00 76.93 31 ASP C C 1
ATOM 11594 O O . ASP E 4 31 ? 20.106 9.418 228.315 1.00 100.05 31 ASP C O 1
ATOM 11599 N N . ALA E 4 32 ? 20.136 9.459 230.564 1.00 62.12 32 ALA C N 1
ATOM 11600 C CA . ALA E 4 32 ? 19.128 8.432 230.746 1.00 54.21 32 ALA C CA 1
ATOM 11601 C C . ALA E 4 32 ? 18.121 8.977 231.746 1.00 52.25 32 ALA C C 1
ATOM 11602 O O . ALA E 4 32 ? 18.506 9.585 232.724 1.00 47.54 32 ALA C O 1
ATOM 11604 N N . PHE E 4 33 ? 16.833 8.834 231.439 1.00 56.79 33 PHE C N 1
ATOM 11605 C CA . PHE E 4 33 ? 15.805 9.585 232.139 1.00 59.02 33 PHE C CA 1
ATOM 11606 C C . PHE E 4 33 ? 15.463 8.903 233.466 1.00 53.13 33 PHE C C 1
ATOM 11607 O O . PHE E 4 33 ? 15.363 7.700 233.557 1.00 53.86 33 PHE C O 1
ATOM 11615 N N . PHE E 4 34 ? 15.262 9.712 234.498 1.00 55.71 34 PHE C N 1
ATOM 11616 C CA . PHE E 4 34 ? 14.658 9.226 235.723 1.00 61.02 34 PHE C CA 1
ATOM 11617 C C . PHE E 4 34 ? 13.224 8.766 235.402 1.00 53.36 34 PHE C C 1
ATOM 11618 O O . PHE E 4 34 ? 12.752 7.705 235.839 1.00 42.08 34 PHE C O 1
ATOM 11626 N N . LEU E 4 35 ? 12.554 9.564 234.570 1.00 53.44 35 LEU C N 1
ATOM 11627 C CA . LEU E 4 35 ? 11.166 9.364 234.220 1.00 54.22 35 LEU C CA 1
ATOM 11628 C C . LEU E 4 35 ? 10.983 8.108 233.354 1.00 54.14 35 LEU C C 1
ATOM 11629 O O . LEU E 4 35 ? 11.924 7.638 232.685 1.00 47.36 35 LEU C O 1
ATOM 11634 N N . THR E 4 36 ? 9.778 7.534 233.416 1.00 51.38 36 THR C N 1
ATOM 11635 C CA . THR E 4 36 ? 9.506 6.245 232.831 1.00 51.81 36 THR C CA 1
ATOM 11636 C C . THR E 4 36 ? 8.021 6.156 232.541 1.00 53.01 36 THR C C 1
ATOM 11637 O O . THR E 4 36 ? 7.200 6.452 233.400 1.00 49.35 36 THR C O 1
ATOM 11641 N N . THR E 4 37 ? 7.718 5.732 231.309 1.00 60.08 37 THR C N 1
ATOM 11642 C CA . THR E 4 37 ? 6.385 5.790 230.726 1.00 61.95 37 THR C CA 1
ATOM 11643 C C . THR E 4 37 ? 5.375 5.146 231.676 1.00 56.57 37 THR C C 1
ATOM 11644 O O . THR E 4 37 ? 4.266 5.638 231.804 1.00 53.96 37 THR C O 1
ATOM 11648 N N . SER E 4 38 ? 5.785 4.064 232.340 1.00 54.25 38 SER C N 1
ATOM 11649 C CA . SER E 4 38 ? 4.933 3.381 233.303 1.00 56.93 38 SER C CA 1
ATOM 11650 C C . SER E 4 38 ? 4.400 4.351 234.370 1.00 59.20 38 SER C C 1
ATOM 11651 O O . SER E 4 38 ? 3.248 4.215 234.772 1.00 62.02 38 SER C O 1
ATOM 11654 N N . LYS E 4 39 ? 5.216 5.324 234.812 1.00 54.44 39 LYS C N 1
ATOM 11655 C CA . LYS E 4 39 ? 4.797 6.297 235.830 1.00 52.49 39 LYS C CA 1
ATOM 11656 C C . LYS E 4 39 ? 3.689 7.203 235.271 1.00 55.15 39 LYS C C 1
ATOM 11657 O O . LYS E 4 39 ? 2.715 7.502 235.963 1.00 60.91 39 LYS C O 1
ATOM 11663 N N . LEU E 4 40 ? 3.812 7.596 234.001 1.00 52.86 40 LEU C N 1
ATOM 11664 C CA . LEU E 4 40 ? 2.844 8.488 233.368 1.00 52.60 40 LEU C CA 1
ATOM 11665 C C . LEU E 4 40 ? 1.559 7.758 232.926 1.00 58.00 40 LEU C C 1
ATOM 11666 O O . LEU E 4 40 ? 0.581 8.432 232.631 1.00 67.69 40 LEU C O 1
ATOM 11671 N N . ARG E 4 41 ? 1.557 6.424 232.802 1.00 55.44 41 ARG C N 1
ATOM 11672 C CA . ARG E 4 41 ? 0.515 5.740 232.012 1.00 59.84 41 ARG C CA 1
ATOM 11673 C C . ARG E 4 41 ? -0.893 6.123 232.491 1.00 52.14 41 ARG C C 1
ATOM 11674 O O . ARG E 4 41 ? -1.711 6.592 231.718 1.00 49.85 41 ARG C O 1
ATOM 11682 N N . ASN E 4 42 ? -1.176 5.922 233.770 1.00 53.62 42 ASN C N 1
ATOM 11683 C CA . ASN E 4 42 ? -2.506 6.140 234.296 1.00 57.59 42 ASN C CA 1
ATOM 11684 C C . ASN E 4 42 ? -2.884 7.623 234.197 1.00 50.48 42 ASN C C 1
ATOM 11685 O O . ASN E 4 42 ? -4.030 7.952 234.231 1.00 49.09 42 ASN C O 1
ATOM 11690 N N . LEU E 4 43 ? -1.899 8.515 234.136 1.00 50.41 43 LEU C N 1
ATOM 11691 C CA . LEU E 4 43 ? -2.096 9.951 234.086 1.00 50.51 43 LEU C CA 1
ATOM 11692 C C . LEU E 4 43 ? -2.535 10.341 232.681 1.00 49.39 43 LEU C C 1
ATOM 11693 O O . LEU E 4 43 ? -3.555 11.003 232.494 1.00 55.17 43 LEU C O 1
ATOM 11698 N N . LEU E 4 44 ? -1.734 9.955 231.687 1.00 51.53 44 LEU C N 1
ATOM 11699 C CA . LEU E 4 44 ? -1.992 10.418 230.321 1.00 51.15 44 LEU C CA 1
ATOM 11700 C C . LEU E 4 44 ? -3.112 9.592 229.668 1.00 50.16 44 LEU C C 1
ATOM 11701 O O . LEU E 4 44 ? -3.722 10.045 228.723 1.00 63.27 44 LEU C O 1
ATOM 11706 N N . SER E 4 45 ? -3.452 8.432 230.219 1.00 48.49 45 SER C N 1
ATOM 11707 C CA . SER E 4 45 ? -4.733 7.797 229.912 1.00 47.48 45 SER C CA 1
ATOM 11708 C C . SER E 4 45 ? -5.880 8.775 230.230 1.00 47.31 45 SER C C 1
ATOM 11709 O O . SER E 4 45 ? -6.776 8.966 229.439 1.00 47.93 45 SER C O 1
ATOM 11712 N N . LEU E 4 46 ? -5.845 9.407 231.399 1.00 50.72 46 LEU C N 1
ATOM 11713 C CA . LEU E 4 46 ? -6.902 10.359 231.775 1.00 55.40 46 LEU C CA 1
ATOM 11714 C C . LEU E 4 46 ? -6.898 11.560 230.814 1.00 54.83 46 LEU C C 1
ATOM 11715 O O . LEU E 4 46 ? -7.969 11.980 230.348 1.00 58.77 46 LEU C O 1
ATOM 11720 N N . THR E 4 47 ? -5.711 12.095 230.495 1.00 50.05 47 THR C N 1
ATOM 11721 C CA . THR E 4 47 ? -5.595 13.192 229.516 1.00 48.05 47 THR C CA 1
ATOM 11722 C C . THR E 4 47 ? -6.305 12.821 228.204 1.00 47.11 47 THR C C 1
ATOM 11723 O O . THR E 4 47 ? -7.091 13.597 227.682 1.00 43.49 47 THR C O 1
ATOM 11727 N N . SER E 4 48 ? -6.008 11.628 227.680 1.00 49.33 48 SER C N 1
ATOM 11728 C CA . SER E 4 48 ? -6.564 11.169 226.421 1.00 47.80 48 SER C CA 1
ATOM 11729 C C . SER E 4 48 ? -8.081 11.009 226.530 1.00 44.05 48 SER C C 1
ATOM 11730 O O . SER E 4 48 ? -8.780 11.438 225.630 1.00 46.54 48 SER C O 1
ATOM 11733 N N . THR E 4 49 ? -8.586 10.447 227.635 1.00 44.17 49 THR C N 1
ATOM 11734 C CA . THR E 4 49 ? -10.045 10.324 227.792 1.00 49.95 49 THR C CA 1
ATOM 11735 C C . THR E 4 49 ? -10.695 11.716 227.790 1.00 55.96 49 THR C C 1
ATOM 11736 O O . THR E 4 49 ? -11.817 11.868 227.305 1.00 57.01 49 THR C O 1
ATOM 11740 N N . LEU E 4 50 ? -9.973 12.714 228.325 1.00 59.28 50 LEU C N 1
ATOM 11741 C CA . LEU E 4 50 ? -10.442 14.113 228.365 1.00 52.82 50 LEU C CA 1
ATOM 11742 C C . LEU E 4 50 ? -10.569 14.662 226.935 1.00 50.10 50 LEU C C 1
ATOM 11743 O O . LEU E 4 50 ? -11.598 15.208 226.565 1.00 48.33 50 LEU C O 1
ATOM 11748 N N . PHE E 4 51 ? -9.506 14.516 226.140 1.00 52.00 51 PHE C N 1
ATOM 11749 C CA . PHE E 4 51 ? -9.488 14.993 224.743 1.00 55.23 51 PHE C CA 1
ATOM 11750 C C . PHE E 4 51 ? -10.592 14.298 223.945 1.00 50.02 51 PHE C C 1
ATOM 11751 O O . PHE E 4 51 ? -11.395 14.951 223.317 1.00 39.07 51 PHE C O 1
ATOM 11759 N N . ASP E 4 52 ? -10.616 12.962 224.024 1.00 51.85 52 ASP C N 1
ATOM 11760 C CA . ASP E 4 52 ? -11.606 12.145 223.346 1.00 55.86 52 ASP C CA 1
ATOM 11761 C C . ASP E 4 52 ? -13.015 12.642 223.697 1.00 54.79 52 ASP C C 1
ATOM 11762 O O . ASP E 4 52 ? -13.888 12.622 222.851 1.00 59.30 52 ASP C O 1
ATOM 11764 N N . GLU E 4 53 ? -13.246 13.077 224.941 1.00 58.24 53 GLU C N 1
ATOM 11765 C CA . GLU E 4 53 ? -14.621 13.499 225.327 1.00 61.14 53 GLU C CA 1
ATOM 11766 C C . GLU E 4 53 ? -14.854 14.985 225.012 1.00 60.05 53 GLU C C 1
ATOM 11767 O O . GLU E 4 53 ? -15.982 15.399 224.929 1.00 59.56 53 GLU C O 1
ATOM 11773 N N . SER E 4 54 ? -13.801 15.779 224.792 1.00 55.58 54 SER C N 1
ATOM 11774 C CA . SER E 4 54 ? -13.933 17.202 224.458 1.00 50.00 54 SER C CA 1
ATOM 11775 C C . SER E 4 54 ? -14.657 17.405 223.120 1.00 43.44 54 SER C C 1
ATOM 11776 O O . SER E 4 54 ? -15.009 18.518 222.779 1.00 39.74 54 SER C O 1
ATOM 11779 N N . LYS E 4 55 ? -14.786 16.323 222.347 1.00 39.78 55 LYS C N 1
ATOM 11780 C CA . LYS E 4 55 ? -15.465 16.322 221.070 1.00 38.37 55 LYS C CA 1
ATOM 11781 C C . LYS E 4 55 ? -16.958 15.984 221.237 1.00 38.30 55 LYS C C 1
ATOM 11782 O O . LYS E 4 55 ? -17.784 16.572 220.576 1.00 31.91 55 LYS C O 1
ATOM 11788 N N . VAL E 4 56 ? -17.300 15.031 222.111 1.00 44.76 56 VAL C N 1
ATOM 11789 C CA . VAL E 4 56 ? -18.672 14.467 222.181 1.00 44.78 56 VAL C CA 1
ATOM 11790 C C . VAL E 4 56 ? -19.529 15.196 223.243 1.00 50.81 56 VAL C C 1
ATOM 11791 O O . VAL E 4 56 ? -20.739 15.051 223.260 1.00 49.19 56 VAL C O 1
ATOM 11793 N N . LYS E 4 57 ? -18.895 15.979 224.134 1.00 57.37 57 LYS C N 1
ATOM 11794 C CA . LYS E 4 57 ? -19.565 16.714 225.239 1.00 54.27 57 LYS C CA 1
ATOM 11795 C C . LYS E 4 57 ? -19.078 18.172 225.192 1.00 56.44 57 LYS C C 1
ATOM 11796 O O . LYS E 4 57 ? -18.154 18.497 224.428 1.00 59.03 57 LYS C O 1
ATOM 11798 N N . GLU E 4 58 ? -19.691 19.043 226.008 1.00 57.79 58 GLU C N 1
ATOM 11799 C CA . GLU E 4 58 ? -19.347 20.470 226.036 1.00 59.55 58 GLU C CA 1
ATOM 11800 C C . GLU E 4 58 ? -18.601 20.807 227.333 1.00 56.26 58 GLU C C 1
ATOM 11801 O O . GLU E 4 58 ? -18.693 20.114 228.333 1.00 57.18 58 GLU C O 1
ATOM 11807 N N . TYR E 4 59 ? -17.871 21.918 227.299 1.00 59.94 59 TYR C N 1
ATOM 11808 C CA . TYR E 4 59 ? -16.805 22.233 228.261 1.00 61.14 59 TYR C CA 1
ATOM 11809 C C . TYR E 4 59 ? -17.259 22.012 229.717 1.00 65.18 59 TYR C C 1
ATOM 11810 O O . TYR E 4 59 ? -16.642 21.246 230.469 1.00 68.15 59 TYR C O 1
ATOM 11819 N N . ASP E 4 60 ? -18.377 22.635 230.093 1.00 66.04 60 ASP C N 1
ATOM 11820 C CA . ASP E 4 60 ? -18.888 22.605 231.459 1.00 66.67 60 ASP C CA 1
ATOM 11821 C C . ASP E 4 60 ? -19.124 21.158 231.902 1.00 62.06 60 ASP C C 1
ATOM 11822 O O . ASP E 4 60 ? -18.803 20.783 233.034 1.00 66.12 60 ASP C O 1
ATOM 11827 N N . ALA E 4 61 ? -19.659 20.341 230.995 1.00 54.53 61 ALA C N 1
ATOM 11828 C CA . ALA E 4 61 ? -19.995 18.958 231.312 1.00 57.75 61 ALA C CA 1
ATOM 11829 C C . ALA E 4 61 ? -18.751 18.179 231.759 1.00 54.93 61 ALA C C 1
ATOM 11830 O O . ALA E 4 61 ? -18.888 17.160 232.455 1.00 48.79 61 ALA C O 1
ATOM 11832 N N . LEU E 4 62 ? -17.550 18.638 231.371 1.00 55.72 62 LEU C N 1
ATOM 11833 C CA . LEU E 4 62 ? -16.344 17.865 231.689 1.00 61.47 62 LEU C CA 1
ATOM 11834 C C . LEU E 4 62 ? -15.516 18.507 232.821 1.00 61.21 62 LEU C C 1
ATOM 11835 O O . LEU E 4 62 ? -14.441 18.000 233.144 1.00 58.94 62 LEU C O 1
ATOM 11840 N N . LEU E 4 63 ? -16.038 19.528 233.514 1.00 69.77 63 LEU C N 1
ATOM 11841 C CA . LEU E 4 63 ? -15.310 20.190 234.653 1.00 67.72 63 LEU C CA 1
ATOM 11842 C C . LEU E 4 63 ? -14.838 19.162 235.701 1.00 61.68 63 LEU C C 1
ATOM 11843 O O . LEU E 4 63 ? -13.691 19.233 236.145 1.00 55.53 63 LEU C O 1
ATOM 11848 N N . ASP E 4 64 ? -15.714 18.200 236.032 1.00 56.26 64 ASP C N 1
ATOM 11849 C CA . ASP E 4 64 ? -15.401 17.096 236.943 1.00 57.19 64 ASP C CA 1
ATOM 11850 C C . ASP E 4 64 ? -14.088 16.445 236.502 1.00 57.33 64 ASP C C 1
ATOM 11851 O O . ASP E 4 64 ? -13.154 16.330 237.302 1.00 52.90 64 ASP C O 1
ATOM 11853 N N . ARG E 4 65 ? -14.019 16.082 235.214 1.00 57.21 65 ARG C N 1
ATOM 11854 C CA . ARG E 4 65 ? -12.827 15.456 234.634 1.00 52.80 65 ARG C CA 1
ATOM 11855 C C . ARG E 4 65 ? -11.577 16.343 234.819 1.00 51.28 65 ARG C C 1
ATOM 11856 O O . ARG E 4 65 ? -10.532 15.839 235.283 1.00 46.23 65 ARG C O 1
ATOM 11864 N N . ILE E 4 66 ? -11.670 17.650 234.533 1.00 49.32 66 ILE C N 1
ATOM 11865 C CA . ILE E 4 66 ? -10.470 18.496 234.655 1.00 54.66 66 ILE C CA 1
ATOM 11866 C C . ILE E 4 66 ? -10.070 18.613 236.132 1.00 55.17 66 ILE C C 1
ATOM 11867 O O . ILE E 4 66 ? -8.873 18.817 236.442 1.00 51.41 66 ILE C O 1
ATOM 11872 N N . ALA E 4 67 ? -11.055 18.504 237.036 1.00 54.92 67 ALA C N 1
ATOM 11873 C CA . ALA E 4 67 ? -10.749 18.433 238.457 1.00 52.09 67 ALA C CA 1
ATOM 11874 C C . ALA E 4 67 ? -9.853 17.213 238.689 1.00 49.75 67 ALA C C 1
ATOM 11875 O O . ALA E 4 67 ? -8.695 17.371 239.067 1.00 53.14 67 ALA C O 1
ATOM 11877 N N . TYR E 4 68 ? -10.375 16.025 238.371 1.00 46.33 68 TYR C N 1
ATOM 11878 C CA . TYR E 4 68 ? -9.715 14.783 238.745 1.00 46.73 68 TYR C CA 1
ATOM 11879 C C . TYR E 4 68 ? -8.333 14.697 238.089 1.00 44.60 68 TYR C C 1
ATOM 11880 O O . TYR E 4 68 ? -7.466 14.079 238.659 1.00 50.60 68 TYR C O 1
ATOM 11889 N N . LEU E 4 69 ? -8.139 15.320 236.919 1.00 44.37 69 LEU C N 1
ATOM 11890 C CA . LEU E 4 69 ? -6.817 15.382 236.265 1.00 46.14 69 LEU C CA 1
ATOM 11891 C C . LEU E 4 69 ? -5.797 16.053 237.205 1.00 47.27 69 LEU C C 1
ATOM 11892 O O . LEU E 4 69 ? -4.759 15.480 237.519 1.00 49.55 69 LEU C O 1
ATOM 11897 N N . ARG E 4 70 ? -6.103 17.272 237.651 1.00 49.21 70 ARG C N 1
ATOM 11898 C CA . ARG E 4 70 ? -5.199 18.055 238.468 1.00 51.59 70 ARG C CA 1
ATOM 11899 C C . ARG E 4 70 ? -4.731 17.213 239.654 1.00 51.01 70 ARG C C 1
ATOM 11900 O O . ARG E 4 70 ? -3.517 17.096 239.934 1.00 50.66 70 ARG C O 1
ATOM 11908 N N . VAL E 4 71 ? -5.725 16.653 240.352 1.00 51.20 71 VAL C N 1
ATOM 11909 C CA . VAL E 4 71 ? -5.511 15.832 241.538 1.00 55.48 71 VAL C CA 1
ATOM 11910 C C . VAL E 4 71 ? -4.441 14.783 241.215 1.00 53.81 71 VAL C C 1
ATOM 11911 O O . VAL E 4 71 ? -3.351 14.821 241.807 1.00 50.29 71 VAL C O 1
ATOM 11915 N N . GLN E 4 72 ? -4.755 13.898 240.255 1.00 48.37 72 GLN C N 1
ATOM 11916 C CA . GLN E 4 72 ? -3.900 12.818 239.869 1.00 44.42 72 GLN C CA 1
ATOM 11917 C C . GLN E 4 72 ? -2.490 13.336 239.579 1.00 47.87 72 GLN C C 1
ATOM 11918 O O . GLN E 4 72 ? -1.513 12.741 240.034 1.00 51.48 72 GLN C O 1
ATOM 11924 N N . PHE E 4 73 ? -2.398 14.472 238.875 1.00 49.39 73 PHE C N 1
ATOM 11925 C CA . PHE E 4 73 ? -1.104 15.037 238.545 1.00 53.55 73 PHE C CA 1
ATOM 11926 C C . PHE E 4 73 ? -0.289 15.259 239.817 1.00 54.74 73 PHE C C 1
ATOM 11927 O O . PHE E 4 73 ? 0.799 14.680 239.956 1.00 59.57 73 PHE C O 1
ATOM 11935 N N . VAL E 4 74 ? -0.830 16.050 240.752 1.00 57.76 74 VAL C N 1
ATOM 11936 C CA . VAL E 4 74 ? -0.087 16.337 241.989 1.00 56.67 74 VAL C CA 1
ATOM 11937 C C . VAL E 4 74 ? 0.189 15.015 242.733 1.00 53.07 74 VAL C C 1
ATOM 11938 O O . VAL E 4 74 ? 1.327 14.763 243.145 1.00 54.82 74 VAL C O 1
ATOM 11942 N N . TYR E 4 75 ? -0.820 14.144 242.829 1.00 46.63 75 TYR C N 1
ATOM 11943 C CA . TYR E 4 75 ? -0.660 12.876 243.524 1.00 46.54 75 TYR C CA 1
ATOM 11944 C C . TYR E 4 75 ? 0.561 12.140 242.967 1.00 43.24 75 TYR C C 1
ATOM 11945 O O . TYR E 4 75 ? 1.431 11.732 243.730 1.00 43.50 75 TYR C O 1
ATOM 11954 N N . GLN E 4 76 ? 0.642 12.010 241.647 1.00 42.86 76 GLN C N 1
ATOM 11955 C CA . GLN E 4 76 ? 1.748 11.256 241.042 1.00 47.75 76 GLN C CA 1
ATOM 11956 C C . GLN E 4 76 ? 3.057 12.026 241.252 1.00 48.63 76 GLN C C 1
ATOM 11957 O O . GLN E 4 76 ? 4.103 11.399 241.475 1.00 49.66 76 GLN C O 1
ATOM 11963 N N . ALA E 4 77 ? 2.986 13.365 241.189 1.00 46.83 77 ALA C N 1
ATOM 11964 C CA . ALA E 4 77 ? 4.172 14.180 241.409 1.00 48.96 77 ALA C CA 1
ATOM 11965 C C . ALA E 4 77 ? 4.639 13.991 242.851 1.00 54.52 77 ALA C C 1
ATOM 11966 O O . ALA E 4 77 ? 5.824 14.042 243.127 1.00 64.16 77 ALA C O 1
ATOM 11968 N N . GLY E 4 78 ? 3.685 13.746 243.754 1.00 59.59 78 GLY C N 1
ATOM 11969 C CA . GLY E 4 78 ? 3.973 13.377 245.136 1.00 58.42 78 GLY C CA 1
ATOM 11970 C C . GLY E 4 78 ? 4.649 12.021 245.252 1.00 52.53 78 GLY C C 1
ATOM 11971 O O . GLY E 4 78 ? 5.571 11.872 246.005 1.00 65.41 78 GLY C O 1
ATOM 11972 N N . ARG E 4 79 ? 4.169 11.033 244.503 1.00 50.91 79 ARG C N 1
ATOM 11973 C CA . ARG E 4 79 ? 4.618 9.671 244.670 1.00 54.09 79 ARG C CA 1
ATOM 11974 C C . ARG E 4 79 ? 5.903 9.383 243.879 1.00 55.17 79 ARG C C 1
ATOM 11975 O O . ARG E 4 79 ? 6.617 8.444 244.229 1.00 56.32 79 ARG C O 1
ATOM 11983 N N . GLU E 4 80 ? 6.188 10.139 242.810 1.00 59.09 80 GLU C N 1
ATOM 11984 C CA . GLU E 4 80 ? 7.384 9.877 242.010 1.00 55.77 80 GLU C CA 1
ATOM 11985 C C . GLU E 4 80 ? 8.169 11.168 241.763 1.00 57.02 80 GLU C C 1
ATOM 11986 O O . GLU E 4 80 ? 7.600 12.217 241.509 1.00 51.66 80 GLU C O 1
ATOM 11992 N N . ILE E 4 81 ? 9.495 11.055 241.857 1.00 63.08 81 ILE C N 1
ATOM 11993 C CA . ILE E 4 81 ? 10.381 12.228 241.888 1.00 63.86 81 ILE C CA 1
ATOM 11994 C C . ILE E 4 81 ? 10.516 12.781 240.465 1.00 68.28 81 ILE C C 1
ATOM 11995 O O . ILE E 4 81 ? 10.413 13.990 240.253 1.00 64.64 81 ILE C O 1
ATOM 12000 N N . ALA E 4 82 ? 10.735 11.868 239.504 1.00 70.66 82 ALA C N 1
ATOM 12001 C CA . ALA E 4 82 ? 10.888 12.184 238.081 1.00 71.83 82 ALA C CA 1
ATOM 12002 C C . ALA E 4 82 ? 9.583 12.748 237.499 1.00 68.87 82 ALA C C 1
ATOM 12003 O O . ALA E 4 82 ? 9.643 13.564 236.567 1.00 67.87 82 ALA C O 1
ATOM 12005 N N . VAL E 4 83 ? 8.425 12.302 238.021 1.00 56.43 83 VAL C N 1
ATOM 12006 C CA . VAL E 4 83 ? 7.145 12.886 237.646 1.00 50.49 83 VAL C CA 1
ATOM 12007 C C . VAL E 4 83 ? 7.128 14.358 238.076 1.00 51.69 83 VAL C C 1
ATOM 12008 O O . VAL E 4 83 ? 6.882 15.244 237.244 1.00 49.65 83 VAL C O 1
ATOM 12012 N N . LYS E 4 84 ? 7.385 14.619 239.365 1.00 54.13 84 LYS C N 1
ATOM 12013 C CA . LYS E 4 84 ? 7.354 15.993 239.900 1.00 55.78 84 LYS C CA 1
ATOM 12014 C C . LYS E 4 84 ? 8.291 16.859 239.051 1.00 59.50 84 LYS C C 1
ATOM 12015 O O . LYS E 4 84 ? 7.959 17.996 238.704 1.00 59.23 84 LYS C O 1
ATOM 12017 N N . ASP E 4 85 ? 9.453 16.296 238.704 1.00 59.19 85 ASP C N 1
ATOM 12018 C CA . ASP E 4 85 ? 10.444 16.956 237.844 1.00 57.62 85 ASP C CA 1
ATOM 12019 C C . ASP E 4 85 ? 9.808 17.341 236.497 1.00 52.89 85 ASP C C 1
ATOM 12020 O O . ASP E 4 85 ? 9.960 18.465 236.046 1.00 49.15 85 ASP C O 1
ATOM 12025 N N . LEU E 4 86 ? 9.103 16.398 235.868 1.00 49.14 86 LEU C N 1
ATOM 12026 C CA . LEU E 4 86 ? 8.452 16.638 234.585 1.00 47.26 86 LEU C CA 1
ATOM 12027 C C . LEU E 4 86 ? 7.463 17.784 234.741 1.00 44.95 86 LEU C C 1
ATOM 12028 O O . LEU E 4 86 ? 7.557 18.777 234.045 1.00 41.90 86 LEU C O 1
ATOM 12033 N N . ILE E 4 87 ? 6.515 17.622 235.664 1.00 46.17 87 ILE C N 1
ATOM 12034 C CA . ILE E 4 87 ? 5.383 18.538 235.700 1.00 47.24 87 ILE C CA 1
ATOM 12035 C C . ILE E 4 87 ? 5.864 19.889 236.240 1.00 48.02 87 ILE C C 1
ATOM 12036 O O . ILE E 4 87 ? 5.078 20.828 236.300 1.00 47.65 87 ILE C O 1
ATOM 12041 N N . GLU E 4 88 ? 7.109 19.931 236.724 1.00 53.83 88 GLU C N 1
ATOM 12042 C CA . GLU E 4 88 ? 7.792 21.149 237.115 1.00 62.44 88 GLU C CA 1
ATOM 12043 C C . GLU E 4 88 ? 8.335 21.832 235.851 1.00 58.45 88 GLU C C 1
ATOM 12044 O O . GLU E 4 88 ? 7.927 22.946 235.508 1.00 51.92 88 GLU C O 1
ATOM 12050 N N . LYS E 4 89 ? 9.270 21.161 235.171 1.00 56.61 89 LYS C N 1
ATOM 12051 C CA . LYS E 4 89 ? 10.003 21.745 234.049 1.00 57.37 89 LYS C CA 1
ATOM 12052 C C . LYS E 4 89 ? 9.038 22.113 232.920 1.00 58.12 89 LYS C C 1
ATOM 12053 O O . LYS E 4 89 ? 9.307 23.048 232.160 1.00 56.13 89 LYS C O 1
ATOM 12059 N N . ALA E 4 90 ? 7.917 21.384 232.828 1.00 58.51 90 ALA C N 1
ATOM 12060 C CA . ALA E 4 90 ? 6.960 21.571 231.748 1.00 55.14 90 ALA C CA 1
ATOM 12061 C C . ALA E 4 90 ? 5.746 22.384 232.208 1.00 57.73 90 ALA C C 1
ATOM 12062 O O . ALA E 4 90 ? 4.780 22.444 231.493 1.00 67.39 90 ALA C O 1
ATOM 12064 N N . GLN E 4 91 ? 5.815 23.027 233.379 1.00 58.96 91 GLN C N 1
ATOM 12065 C CA . GLN E 4 91 ? 4.780 23.967 233.878 1.00 56.05 91 GLN C CA 1
ATOM 12066 C C . GLN E 4 91 ? 3.375 23.361 233.767 1.00 49.84 91 GLN C C 1
ATOM 12067 O O . GLN E 4 91 ? 2.430 24.100 233.533 1.00 60.74 91 GLN C O 1
ATOM 12073 N N . ILE E 4 92 ? 3.234 22.041 233.931 1.00 41.69 92 ILE C N 1
ATOM 12074 C CA . ILE E 4 92 ? 1.994 21.377 233.593 1.00 40.07 92 ILE C CA 1
ATOM 12075 C C . ILE E 4 92 ? 0.832 21.991 234.378 1.00 46.63 92 ILE C C 1
ATOM 12076 O O . ILE E 4 92 ? -0.123 22.475 233.775 1.00 59.57 92 ILE C O 1
ATOM 12081 N N . LEU E 4 93 ? 0.956 22.067 235.703 1.00 49.29 93 LEU C N 1
ATOM 12082 C CA . LEU E 4 93 ? -0.202 22.446 236.535 1.00 50.33 93 LEU C CA 1
ATOM 12083 C C . LEU E 4 93 ? -0.661 23.872 236.207 1.00 47.65 93 LEU C C 1
ATOM 12084 O O . LEU E 4 93 ? -1.855 24.109 236.099 1.00 37.79 93 LEU C O 1
ATOM 12089 N N . GLU E 4 94 ? 0.298 24.786 236.009 1.00 51.49 94 GLU C N 1
ATOM 12090 C CA . GLU E 4 94 ? -0.007 26.122 235.504 1.00 61.33 94 GLU C CA 1
ATOM 12091 C C . GLU E 4 94 ? -0.814 25.992 234.198 1.00 61.66 94 GLU C C 1
ATOM 12092 O O . GLU E 4 94 ? -1.871 26.611 234.036 1.00 65.80 94 GLU C O 1
ATOM 12098 N N . ALA E 4 95 ? -0.339 25.146 233.277 1.00 60.43 95 ALA C N 1
ATOM 12099 C CA . ALA E 4 95 ? -0.983 24.954 231.971 1.00 60.34 95 ALA C CA 1
ATOM 12100 C C . ALA E 4 95 ? -2.446 24.509 232.140 1.00 57.52 95 ALA C C 1
ATOM 12101 O O . ALA E 4 95 ? -3.306 24.979 231.416 1.00 63.07 95 ALA C O 1
ATOM 12103 N N . LEU E 4 96 ? -2.732 23.610 233.090 1.00 51.49 96 LEU C N 1
ATOM 12104 C CA . LEU E 4 96 ? -4.134 23.316 233.394 1.00 52.28 96 LEU C CA 1
ATOM 12105 C C . LEU E 4 96 ? -4.871 24.570 233.863 1.00 56.52 96 LEU C C 1
ATOM 12106 O O . LEU E 4 96 ? -5.999 24.769 233.458 1.00 58.26 96 LEU C O 1
ATOM 12111 N N . LYS E 4 97 ? -4.269 25.368 234.752 1.00 58.55 97 LYS C N 1
ATOM 12112 C CA . LYS E 4 97 ? -4.969 26.508 235.359 1.00 55.89 97 LYS C CA 1
ATOM 12113 C C . LYS E 4 97 ? -5.486 27.427 234.249 1.00 53.95 97 LYS C C 1
ATOM 12114 O O . LYS E 4 97 ? -6.528 28.071 234.420 1.00 55.16 97 LYS C O 1
ATOM 12116 N N . GLU E 4 98 ? -4.781 27.426 233.106 1.00 56.17 98 GLU C N 1
ATOM 12117 C CA . GLU E 4 98 ? -5.006 28.388 232.025 1.00 64.00 98 GLU C CA 1
ATOM 12118 C C . GLU E 4 98 ? -6.045 27.893 231.009 1.00 67.48 98 GLU C C 1
ATOM 12119 O O . GLU E 4 98 ? -6.224 28.509 229.966 1.00 74.66 98 GLU C O 1
ATOM 12125 N N . ILE E 4 99 ? -6.776 26.824 231.319 1.00 66.57 99 ILE C N 1
ATOM 12126 C CA . ILE E 4 99 ? -7.696 26.228 230.371 1.00 67.58 99 ILE C CA 1
ATOM 12127 C C . ILE E 4 99 ? -9.117 26.689 230.692 1.00 66.15 99 ILE C C 1
ATOM 12128 O O . ILE E 4 99 ? -9.743 26.163 231.613 1.00 65.00 99 ILE C O 1
ATOM 12133 N N . LYS E 4 100 ? -9.618 27.634 229.885 1.00 67.16 100 LYS C N 1
ATOM 12134 C CA . LYS E 4 100 ? -10.984 28.174 230.008 1.00 69.29 100 LYS C CA 1
ATOM 12135 C C . LYS E 4 100 ? -11.899 27.566 228.934 1.00 73.21 100 LYS C C 1
ATOM 12136 O O . LYS E 4 100 ? -13.098 27.791 228.932 1.00 75.54 100 LYS C O 1
ATOM 12142 N N . ASP E 4 101 ? -11.314 26.794 228.015 1.00 76.43 101 ASP C N 1
ATOM 12143 C CA . ASP E 4 101 ? -11.808 26.719 226.644 1.00 64.50 101 ASP C CA 1
ATOM 12144 C C . ASP E 4 101 ? -11.554 25.321 226.099 1.00 53.57 101 ASP C C 1
ATOM 12145 O O . ASP E 4 101 ? -10.521 24.708 226.402 1.00 51.36 101 ASP C O 1
ATOM 12150 N N . ARG E 4 102 ? -12.456 24.863 225.231 1.00 46.28 102 ARG C N 1
ATOM 12151 C CA . ARG E 4 102 ? -12.216 23.637 224.481 1.00 44.90 102 ARG C CA 1
ATOM 12152 C C . ARG E 4 102 ? -10.943 23.762 223.620 1.00 42.91 102 ARG C C 1
ATOM 12153 O O . ARG E 4 102 ? -10.187 22.803 223.508 1.00 38.09 102 ARG C O 1
ATOM 12161 N N . GLU E 4 103 ? -10.708 24.939 223.032 1.00 42.68 103 GLU C N 1
ATOM 12162 C CA . GLU E 4 103 ? -9.497 25.191 222.235 1.00 43.18 103 GLU C CA 1
ATOM 12163 C C . GLU E 4 103 ? -8.277 24.969 223.140 1.00 46.08 103 GLU C C 1
ATOM 12164 O O . GLU E 4 103 ? -7.398 24.162 222.810 1.00 55.01 103 GLU C O 1
ATOM 12166 N N . THR E 4 104 ? -8.262 25.660 224.291 1.00 43.36 104 THR C N 1
ATOM 12167 C CA . THR E 4 104 ? -7.173 25.590 225.272 1.00 38.05 104 THR C CA 1
ATOM 12168 C C . THR E 4 104 ? -7.026 24.136 225.763 1.00 35.07 104 THR C C 1
ATOM 12169 O O . THR E 4 104 ? -5.916 23.604 225.839 1.00 31.93 104 THR C O 1
ATOM 12171 N N . LEU E 4 105 ? -8.150 23.486 226.077 1.00 35.05 105 LEU C N 1
ATOM 12172 C CA . LEU E 4 105 ? -8.124 22.130 226.646 1.00 39.62 105 LEU C CA 1
ATOM 12173 C C . LEU E 4 105 ? -7.449 21.153 225.683 1.00 42.53 105 LEU C C 1
ATOM 12174 O O . LEU E 4 105 ? -6.509 20.453 226.046 1.00 42.59 105 LEU C O 1
ATOM 12179 N N . GLN E 4 106 ? -7.980 21.091 224.464 1.00 47.00 106 GLN C N 1
ATOM 12180 C CA . GLN E 4 106 ? -7.439 20.226 223.421 1.00 46.71 106 GLN C CA 1
ATOM 12181 C C . GLN E 4 106 ? -5.952 20.555 223.241 1.00 42.55 106 GLN C C 1
ATOM 12182 O O . GLN E 4 106 ? -5.152 19.672 223.063 1.00 41.18 106 GLN C O 1
ATOM 12188 N N . ARG E 4 107 ? -5.574 21.828 223.343 1.00 45.03 107 ARG C N 1
ATOM 12189 C CA . ARG E 4 107 ? -4.179 22.184 223.199 1.00 50.64 107 ARG C CA 1
ATOM 12190 C C . ARG E 4 107 ? -3.341 21.517 224.301 1.00 54.08 107 ARG C C 1
ATOM 12191 O O . ARG E 4 107 ? -2.238 21.073 224.036 1.00 58.64 107 ARG C O 1
ATOM 12199 N N . PHE E 4 108 ? -3.858 21.460 225.530 1.00 51.42 108 PHE C N 1
ATOM 12200 C CA . PHE E 4 108 ? -3.140 20.853 226.634 1.00 52.05 108 PHE C CA 1
ATOM 12201 C C . PHE E 4 108 ? -2.972 19.348 226.412 1.00 48.06 108 PHE C C 1
ATOM 12202 O O . PHE E 4 108 ? -1.875 18.817 226.569 1.00 47.61 108 PHE C O 1
ATOM 12210 N N . CYS E 4 109 ? -4.062 18.665 226.060 1.00 44.25 109 CYS C N 1
ATOM 12211 C CA . CYS E 4 109 ? -3.987 17.247 225.742 1.00 48.37 109 CYS C CA 1
ATOM 12212 C C . CYS E 4 109 ? -2.876 16.999 224.713 1.00 47.88 109 CYS C C 1
ATOM 12213 O O . CYS E 4 109 ? -2.016 16.153 224.909 1.00 45.78 109 CYS C O 1
ATOM 12216 N N . ARG E 4 110 ? -2.888 17.780 223.628 1.00 46.42 110 ARG C N 1
ATOM 12217 C CA . ARG E 4 110 ? -1.870 17.676 222.589 1.00 45.77 110 ARG C CA 1
ATOM 12218 C C . ARG E 4 110 ? -0.496 17.954 223.203 1.00 38.46 110 ARG C C 1
ATOM 12219 O O . ARG E 4 110 ? 0.462 17.315 222.844 1.00 33.78 110 ARG C O 1
ATOM 12227 N N . TYR E 4 111 ? -0.421 18.888 224.146 1.00 38.61 111 TYR C N 1
ATOM 12228 C CA . TYR E 4 111 ? 0.834 19.232 224.805 1.00 43.18 111 TYR C CA 1
ATOM 12229 C C . TYR E 4 111 ? 1.407 17.984 225.479 1.00 44.38 111 TYR C C 1
ATOM 12230 O O . TYR E 4 111 ? 2.604 17.681 225.335 1.00 40.25 111 TYR C O 1
ATOM 12239 N N . MET E 4 112 ? 0.551 17.253 226.196 1.00 42.76 112 MET C N 1
ATOM 12240 C CA . MET E 4 112 ? 1.020 16.043 226.826 1.00 47.43 112 MET C CA 1
ATOM 12241 C C . MET E 4 112 ? 1.563 15.098 225.743 1.00 46.75 112 MET C C 1
ATOM 12242 O O . MET E 4 112 ? 2.641 14.557 225.909 1.00 44.19 112 MET C O 1
ATOM 12247 N N . GLU E 4 113 ? 0.812 14.932 224.643 1.00 46.44 113 GLU C N 1
ATOM 12248 C CA . GLU E 4 113 ? 1.182 14.056 223.539 1.00 44.71 113 GLU C CA 1
ATOM 12249 C C . GLU E 4 113 ? 2.600 14.419 223.126 1.00 40.24 113 GLU C C 1
ATOM 12250 O O . GLU E 4 113 ? 3.434 13.547 222.964 1.00 45.59 113 GLU C O 1
ATOM 12256 N N . ALA E 4 114 ? 2.857 15.718 222.989 1.00 37.01 114 ALA C N 1
ATOM 12257 C CA . ALA E 4 114 ? 4.127 16.217 222.465 1.00 39.72 114 ALA C CA 1
ATOM 12258 C C . ALA E 4 114 ? 5.271 15.876 223.423 1.00 41.10 114 ALA C C 1
ATOM 12259 O O . ALA E 4 114 ? 6.323 15.368 222.986 1.00 35.78 114 ALA C O 1
ATOM 12261 N N . LEU E 4 115 ? 5.037 16.171 224.713 1.00 42.10 115 LEU C N 1
ATOM 12262 C CA . LEU E 4 115 ? 5.981 15.884 225.780 1.00 41.12 115 LEU C CA 1
ATOM 12263 C C . LEU E 4 115 ? 6.421 14.420 225.673 1.00 39.04 115 LEU C C 1
ATOM 12264 O O . LEU E 4 115 ? 7.608 14.140 225.660 1.00 33.89 115 LEU C O 1
ATOM 12269 N N . VAL E 4 116 ? 5.441 13.513 225.581 1.00 37.61 116 VAL C N 1
ATOM 12270 C CA . VAL E 4 116 ? 5.674 12.071 225.644 1.00 40.24 116 VAL C CA 1
ATOM 12271 C C . VAL E 4 116 ? 6.454 11.643 224.401 1.00 39.73 116 VAL C C 1
ATOM 12272 O O . VAL E 4 116 ? 7.369 10.843 224.496 1.00 36.54 116 VAL C O 1
ATOM 12276 N N . ALA E 4 117 ? 6.078 12.188 223.240 1.00 40.82 117 ALA C N 1
ATOM 12277 C CA . ALA E 4 117 ? 6.728 11.850 221.990 1.00 40.39 117 ALA C CA 1
ATOM 12278 C C . ALA E 4 117 ? 8.215 12.153 222.103 1.00 39.75 117 ALA C C 1
ATOM 12279 O O . ALA E 4 117 ? 9.041 11.300 221.843 1.00 39.68 117 ALA C O 1
ATOM 12281 N N . TYR E 4 118 ? 8.530 13.374 222.535 1.00 39.86 118 TYR C N 1
ATOM 12282 C CA . TYR E 4 118 ? 9.911 13.819 222.582 1.00 38.69 118 TYR C CA 1
ATOM 12283 C C . TYR E 4 118 ? 10.652 13.155 223.744 1.00 37.98 118 TYR C C 1
ATOM 12284 O O . TYR E 4 118 ? 11.866 13.065 223.698 1.00 36.07 118 TYR C O 1
ATOM 12293 N N . PHE E 4 119 ? 9.920 12.689 224.763 1.00 40.67 119 PHE C N 1
ATOM 12294 C CA . PHE E 4 119 ? 10.495 11.894 225.859 1.00 40.35 119 PHE C CA 1
ATOM 12295 C C . PHE E 4 119 ? 11.029 10.579 225.291 1.00 40.13 119 PHE C C 1
ATOM 12296 O O . PHE E 4 119 ? 12.198 10.263 225.436 1.00 41.85 119 PHE C O 1
ATOM 12304 N N . LYS E 4 120 ? 10.162 9.838 224.606 1.00 42.40 120 LYS C N 1
ATOM 12305 C CA . LYS E 4 120 ? 10.539 8.568 224.026 1.00 43.69 120 LYS C CA 1
ATOM 12306 C C . LYS E 4 120 ? 11.656 8.783 222.989 1.00 44.01 120 LYS C C 1
ATOM 12307 O O . LYS E 4 120 ? 12.547 7.946 222.831 1.00 47.61 120 LYS C O 1
ATOM 12313 N N . PHE E 4 121 ? 11.600 9.895 222.259 1.00 40.42 121 PHE C N 1
ATOM 12314 C CA . PHE E 4 121 ? 12.510 10.121 221.171 1.00 41.54 121 PHE C CA 1
ATOM 12315 C C . PHE E 4 121 ? 13.925 10.256 221.716 1.00 41.61 121 PHE C C 1
ATOM 12316 O O . PHE E 4 121 ? 14.858 9.666 221.161 1.00 46.47 121 PHE C O 1
ATOM 12324 N N . TYR E 4 122 ? 14.059 11.044 222.787 1.00 40.97 122 TYR C N 1
ATOM 12325 C CA . TYR E 4 122 ? 15.364 11.444 223.325 1.00 38.77 122 TYR C CA 1
ATOM 12326 C C . TYR E 4 122 ? 15.844 10.457 224.397 1.00 41.05 122 TYR C C 1
ATOM 12327 O O . TYR E 4 122 ? 16.644 10.833 225.253 1.00 41.53 122 TYR C O 1
ATOM 12336 N N . GLY E 4 123 ? 15.366 9.199 224.334 1.00 43.17 123 GLY C N 1
ATOM 12337 C CA . GLY E 4 123 ? 15.596 8.136 225.356 1.00 39.84 123 GLY C CA 1
ATOM 12338 C C . GLY E 4 123 ? 14.379 7.975 226.264 1.00 39.85 123 GLY C C 1
ATOM 12339 O O . GLY E 4 123 ? 13.947 8.933 226.895 1.00 44.18 123 GLY C O 1
ATOM 12340 N N . GLY E 4 124 ? 13.820 6.766 226.332 1.00 39.16 124 GLY C N 1
ATOM 12341 C CA . GLY E 4 124 ? 12.515 6.539 226.952 1.00 42.64 124 GLY C CA 1
ATOM 12342 C C . GLY E 4 124 ? 12.545 5.390 227.947 1.00 48.34 124 GLY C C 1
ATOM 12343 O O . GLY E 4 124 ? 13.617 4.820 228.254 1.00 50.21 124 GLY C O 1
ATOM 12344 N N . LYS E 4 125 ? 11.357 5.036 228.456 1.00 47.37 125 LYS C N 1
ATOM 12345 C CA . LYS E 4 125 ? 11.189 3.852 229.300 1.00 48.32 125 LYS C CA 1
ATOM 12346 C C . LYS E 4 125 ? 11.807 2.641 228.587 1.00 53.16 125 LYS C C 1
ATOM 12347 O O . LYS E 4 125 ? 11.400 2.275 227.472 1.00 59.58 125 LYS C O 1
ATOM 12353 N N . LEU F 4 4 ? -20.412 26.513 250.915 1.00 78.40 4 LEU D N 1
ATOM 12354 C CA . LEU F 4 4 ? -19.646 25.603 251.744 1.00 85.74 4 LEU D CA 1
ATOM 12355 C C . LEU F 4 4 ? -18.276 25.268 251.156 1.00 88.08 4 LEU D C 1
ATOM 12356 O O . LEU F 4 4 ? -17.289 25.914 251.466 1.00 79.50 4 LEU D O 1
ATOM 12358 N N . THR F 4 5 ? -18.208 24.205 250.369 1.00 92.88 5 THR D N 1
ATOM 12359 C CA . THR F 4 5 ? -16.973 23.796 249.733 1.00 90.78 5 THR D CA 1
ATOM 12360 C C . THR F 4 5 ? -17.002 23.543 248.242 1.00 84.84 5 THR D C 1
ATOM 12361 O O . THR F 4 5 ? -16.096 23.898 247.513 1.00 69.77 5 THR D O 1
ATOM 12365 N N . ASP F 4 6 ? -18.129 23.033 247.799 1.00 83.59 6 ASP D N 1
ATOM 12366 C CA . ASP F 4 6 ? -18.269 22.447 246.482 1.00 86.28 6 ASP D CA 1
ATOM 12367 C C . ASP F 4 6 ? -17.961 23.172 245.212 1.00 77.23 6 ASP D C 1
ATOM 12368 O O . ASP F 4 6 ? -18.139 24.365 245.090 1.00 70.96 6 ASP D O 1
ATOM 12373 N N . GLU F 4 7 ? -17.444 22.357 244.298 1.00 73.06 7 GLU D N 1
ATOM 12374 C CA . GLU F 4 7 ? -17.090 22.675 242.927 1.00 73.00 7 GLU D CA 1
ATOM 12375 C C . GLU F 4 7 ? -15.913 23.588 242.659 1.00 79.85 7 GLU D C 1
ATOM 12376 O O . GLU F 4 7 ? -15.467 23.710 241.541 1.00 77.66 7 GLU D O 1
ATOM 12382 N N . ASN F 4 8 ? -15.456 24.263 243.703 1.00 92.92 8 ASN D N 1
ATOM 12383 C CA . ASN F 4 8 ? -14.102 24.877 243.719 1.00 90.83 8 ASN D CA 1
ATOM 12384 C C . ASN F 4 8 ? -13.517 24.538 245.103 1.00 89.15 8 ASN D C 1
ATOM 12385 O O . ASN F 4 8 ? -13.556 25.316 246.047 1.00 74.54 8 ASN D O 1
ATOM 12390 N N . TYR F 4 9 ? -13.029 23.302 245.213 1.00 91.47 9 TYR D N 1
ATOM 12391 C CA . TYR F 4 9 ? -12.718 22.618 246.474 1.00 81.51 9 TYR D CA 1
ATOM 12392 C C . TYR F 4 9 ? -11.274 22.129 246.451 1.00 69.48 9 TYR D C 1
ATOM 12393 O O . TYR F 4 9 ? -10.708 21.862 247.475 1.00 68.90 9 TYR D O 1
ATOM 12402 N N . VAL F 4 10 ? -10.713 21.938 245.263 1.00 70.37 10 VAL D N 1
ATOM 12403 C CA . VAL F 4 10 ? -9.305 21.640 245.133 1.00 79.76 10 VAL D CA 1
ATOM 12404 C C . VAL F 4 10 ? -8.502 22.831 245.681 1.00 85.16 10 VAL D C 1
ATOM 12405 O O . VAL F 4 10 ? -7.610 22.645 246.523 1.00 92.13 10 VAL D O 1
ATOM 12409 N N . ASP F 4 11 ? -8.842 24.053 245.239 1.00 85.67 11 ASP D N 1
ATOM 12410 C CA . ASP F 4 11 ? -8.198 25.254 245.734 1.00 87.50 11 ASP D CA 1
ATOM 12411 C C . ASP F 4 11 ? -8.340 25.319 247.260 1.00 89.22 11 ASP D C 1
ATOM 12412 O O . ASP F 4 11 ? -7.386 25.699 247.951 1.00 97.15 11 ASP D O 1
ATOM 12417 N N . ILE F 4 12 ? -9.522 24.961 247.780 1.00 85.28 12 ILE D N 1
ATOM 12418 C CA . ILE F 4 12 ? -9.744 24.922 249.232 1.00 81.78 12 ILE D CA 1
ATOM 12419 C C . ILE F 4 12 ? -8.827 23.868 249.858 1.00 79.61 12 ILE D C 1
ATOM 12420 O O . ILE F 4 12 ? -8.154 24.175 250.836 1.00 87.85 12 ILE D O 1
ATOM 12425 N N . ALA F 4 13 ? -8.826 22.649 249.303 1.00 74.56 13 ALA D N 1
ATOM 12426 C CA . ALA F 4 13 ? -8.035 21.552 249.857 1.00 65.86 13 ALA D CA 1
ATOM 12427 C C . ALA F 4 13 ? -6.570 21.990 249.969 1.00 63.56 13 ALA D C 1
ATOM 12428 O O . ALA F 4 13 ? -5.937 21.797 251.004 1.00 63.20 13 ALA D O 1
ATOM 12430 N N . GLU F 4 14 ? -6.047 22.587 248.894 1.00 60.59 14 GLU D N 1
ATOM 12431 C CA . GLU F 4 14 ? -4.664 23.062 248.874 1.00 61.72 14 GLU D CA 1
ATOM 12432 C C . GLU F 4 14 ? -4.476 24.103 249.991 1.00 62.80 14 GLU D C 1
ATOM 12433 O O . GLU F 4 14 ? -3.620 23.943 250.857 1.00 62.24 14 GLU D O 1
ATOM 12439 N N . LYS F 4 15 ? -5.318 25.148 249.970 1.00 64.09 15 LYS D N 1
ATOM 12440 C CA . LYS F 4 15 ? -5.273 26.277 250.920 1.00 68.69 15 LYS D CA 1
ATOM 12441 C C . LYS F 4 15 ? -5.210 25.749 252.365 1.00 74.54 15 LYS D C 1
ATOM 12442 O O . LYS F 4 15 ? -4.463 26.267 253.202 1.00 72.10 15 LYS D O 1
ATOM 12444 N N . ALA F 4 16 ? -5.971 24.683 252.645 1.00 74.45 16 ALA D N 1
ATOM 12445 C CA . ALA F 4 16 ? -5.874 23.983 253.913 1.00 71.05 16 ALA D CA 1
ATOM 12446 C C . ALA F 4 16 ? -4.465 23.393 254.072 1.00 68.80 16 ALA D C 1
ATOM 12447 O O . ALA F 4 16 ? -3.779 23.677 255.035 1.00 68.05 16 ALA D O 1
ATOM 12449 N N . ILE F 4 17 ? -4.031 22.580 253.115 1.00 66.00 17 ILE D N 1
ATOM 12450 C CA . ILE F 4 17 ? -2.871 21.729 253.331 1.00 67.97 17 ILE D CA 1
ATOM 12451 C C . ILE F 4 17 ? -1.612 22.584 253.530 1.00 70.04 17 ILE D C 1
ATOM 12452 O O . ILE F 4 17 ? -0.766 22.232 254.352 1.00 70.32 17 ILE D O 1
ATOM 12457 N N . LEU F 4 18 ? -1.482 23.713 252.830 1.00 69.67 18 LEU D N 1
ATOM 12458 C CA . LEU F 4 18 ? -0.281 24.559 253.012 1.00 70.25 18 LEU D CA 1
ATOM 12459 C C . LEU F 4 18 ? -0.254 25.174 254.418 1.00 64.75 18 LEU D C 1
ATOM 12460 O O . LEU F 4 18 ? 0.790 25.489 254.922 1.00 57.60 18 LEU D O 1
ATOM 12465 N N . LYS F 4 19 ? -1.424 25.292 255.046 1.00 68.78 19 LYS D N 1
ATOM 12466 C CA . LYS F 4 19 ? -1.567 25.816 256.392 1.00 72.27 19 LYS D CA 1
ATOM 12467 C C . LYS F 4 19 ? -1.182 24.746 257.440 1.00 76.01 19 LYS D C 1
ATOM 12468 O O . LYS F 4 19 ? -1.069 25.079 258.609 1.00 88.29 19 LYS D O 1
ATOM 12470 N N . LEU F 4 20 ? -0.973 23.485 257.028 1.00 76.90 20 LEU D N 1
ATOM 12471 C CA . LEU F 4 20 ? -0.922 22.298 257.939 1.00 82.50 20 LEU D CA 1
ATOM 12472 C C . LEU F 4 20 ? 0.314 22.363 258.858 1.00 89.39 20 LEU D C 1
ATOM 12473 O O . LEU F 4 20 ? 1.294 23.041 258.540 1.00 98.51 20 LEU D O 1
ATOM 12478 N N . GLU F 4 21 ? 0.269 21.628 259.982 1.00 84.86 21 GLU D N 1
ATOM 12479 C CA . GLU F 4 21 ? 1.269 21.707 261.069 1.00 78.09 21 GLU D CA 1
ATOM 12480 C C . GLU F 4 21 ? 2.603 21.112 260.631 1.00 73.27 21 GLU D C 1
ATOM 12481 O O . GLU F 4 21 ? 2.645 20.110 259.937 1.00 64.38 21 GLU D O 1
ATOM 12483 N N . ARG F 4 22 ? 3.675 21.714 261.147 1.00 75.42 22 ARG D N 1
ATOM 12484 C CA . ARG F 4 22 ? 5.028 21.465 260.698 1.00 81.14 22 ARG D CA 1
ATOM 12485 C C . ARG F 4 22 ? 5.935 21.134 261.903 1.00 92.90 22 ARG D C 1
ATOM 12486 O O . ARG F 4 22 ? 5.910 21.836 262.912 1.00 94.38 22 ARG D O 1
ATOM 12488 N N . ASN F 4 23 ? 6.760 20.075 261.781 1.00 99.93 23 ASN D N 1
ATOM 12489 C CA . ASN F 4 23 ? 7.848 19.789 262.759 1.00 87.27 23 ASN D CA 1
ATOM 12490 C C . ASN F 4 23 ? 9.094 20.556 262.301 1.00 88.63 23 ASN D C 1
ATOM 12491 O O . ASN F 4 23 ? 9.914 20.011 261.570 1.00 79.56 23 ASN D O 1
ATOM 12493 N N . THR F 4 24 ? 9.182 21.824 262.740 1.00 101.11 24 THR D N 1
ATOM 12494 C CA . THR F 4 24 ? 10.168 22.813 262.300 1.00 102.06 24 THR D CA 1
ATOM 12495 C C . THR F 4 24 ? 11.528 22.547 262.957 1.00 110.63 24 THR D C 1
ATOM 12496 O O . THR F 4 24 ? 12.526 23.095 262.515 1.00 125.59 24 THR D O 1
ATOM 12498 N N . ARG F 4 25 ? 11.549 21.713 264.006 1.00 111.19 25 ARG D N 1
ATOM 12499 C CA . ARG F 4 25 ? 12.772 21.313 264.696 1.00 109.82 25 ARG D CA 1
ATOM 12500 C C . ARG F 4 25 ? 13.756 20.596 263.753 1.00 110.58 25 ARG D C 1
ATOM 12501 O O . ARG F 4 25 ? 14.963 20.802 263.881 1.00 116.69 25 ARG D O 1
ATOM 12503 N N . ASN F 4 26 ? 13.256 19.789 262.806 1.00 103.89 26 ASN D N 1
ATOM 12504 C CA . ASN F 4 26 ? 14.136 18.877 262.015 1.00 102.46 26 ASN D CA 1
ATOM 12505 C C . ASN F 4 26 ? 15.207 19.682 261.250 1.00 105.12 26 ASN D C 1
ATOM 12506 O O . ASN F 4 26 ? 14.933 20.788 260.791 1.00 97.87 26 ASN D O 1
ATOM 12508 N N . ARG F 4 27 ? 16.432 19.130 261.163 1.00 108.91 27 ARG D N 1
ATOM 12509 C CA . ARG F 4 27 ? 17.609 19.818 260.584 1.00 101.96 27 ARG D CA 1
ATOM 12510 C C . ARG F 4 27 ? 17.320 20.150 259.115 1.00 108.24 27 ARG D C 1
ATOM 12511 O O . ARG F 4 27 ? 17.538 21.273 258.679 1.00 120.64 27 ARG D O 1
ATOM 12513 N N . LYS F 4 28 ? 16.804 19.164 258.371 1.00 103.75 28 LYS D N 1
ATOM 12514 C CA . LYS F 4 28 ? 15.990 19.426 257.182 1.00 101.38 28 LYS D CA 1
ATOM 12515 C C . LYS F 4 28 ? 14.516 19.307 257.600 1.00 105.17 28 LYS D C 1
ATOM 12516 O O . LYS F 4 28 ? 13.886 18.271 257.378 1.00 100.76 28 LYS D O 1
ATOM 12518 N N . ASN F 4 29 ? 13.992 20.356 258.247 1.00 110.12 29 ASN D N 1
ATOM 12519 C CA . ASN F 4 29 ? 12.538 20.543 258.426 1.00 106.53 29 ASN D CA 1
ATOM 12520 C C . ASN F 4 29 ? 12.064 21.554 257.395 1.00 101.12 29 ASN D C 1
ATOM 12521 O O . ASN F 4 29 ? 12.082 22.749 257.673 1.00 83.49 29 ASN D O 1
ATOM 12523 N N . PRO F 4 30 ? 11.754 21.130 256.162 1.00 120.88 30 PRO D N 1
ATOM 12524 C CA . PRO F 4 30 ? 11.307 22.087 255.164 1.00 128.77 30 PRO D CA 1
ATOM 12525 C C . PRO F 4 30 ? 9.997 22.479 255.838 1.00 127.60 30 PRO D C 1
ATOM 12526 O O . PRO F 4 30 ? 10.041 22.964 256.952 1.00 131.79 30 PRO D O 1
ATOM 12530 N N . ASP F 4 31 ? 8.880 22.200 255.162 1.00 123.81 31 ASP D N 1
ATOM 12531 C CA . ASP F 4 31 ? 7.531 22.340 255.762 1.00 118.82 31 ASP D CA 1
ATOM 12532 C C . ASP F 4 31 ? 7.458 21.271 256.857 1.00 122.95 31 ASP D C 1
ATOM 12533 O O . ASP F 4 31 ? 6.925 21.570 257.937 1.00 131.16 31 ASP D O 1
ATOM 12538 N N . ALA F 4 32 ? 7.998 20.081 256.568 1.00 103.96 32 ALA D N 1
ATOM 12539 C CA . ALA F 4 32 ? 8.131 18.993 257.554 1.00 92.67 32 ALA D CA 1
ATOM 12540 C C . ALA F 4 32 ? 6.788 18.667 258.186 1.00 91.55 32 ALA D C 1
ATOM 12541 O O . ALA F 4 32 ? 6.604 18.920 259.367 1.00 107.14 32 ALA D O 1
ATOM 12543 N N . PHE F 4 33 ? 5.874 18.126 257.403 1.00 85.54 33 PHE D N 1
ATOM 12544 C CA . PHE F 4 33 ? 4.573 17.752 257.988 1.00 82.41 33 PHE D CA 1
ATOM 12545 C C . PHE F 4 33 ? 4.760 16.739 259.111 1.00 78.13 33 PHE D C 1
ATOM 12546 O O . PHE F 4 33 ? 5.544 15.812 258.985 1.00 87.97 33 PHE D O 1
ATOM 12554 N N . PHE F 4 34 ? 4.011 16.957 260.180 1.00 75.57 34 PHE D N 1
ATOM 12555 C CA . PHE F 4 34 ? 3.905 16.106 261.351 1.00 78.70 34 PHE D CA 1
ATOM 12556 C C . PHE F 4 34 ? 3.121 14.831 261.022 1.00 61.72 34 PHE D C 1
ATOM 12557 O O . PHE F 4 34 ? 3.094 13.917 261.813 1.00 52.07 34 PHE D O 1
ATOM 12565 N N . LEU F 4 35 ? 2.455 14.813 259.867 1.00 58.33 35 LEU D N 1
ATOM 12566 C CA . LEU F 4 35 ? 1.453 13.806 259.541 1.00 63.13 35 LEU D CA 1
ATOM 12567 C C . LEU F 4 35 ? 2.056 12.785 258.563 1.00 62.84 35 LEU D C 1
ATOM 12568 O O . LEU F 4 35 ? 2.957 13.082 257.774 1.00 65.28 35 LEU D O 1
ATOM 12573 N N . THR F 4 36 ? 1.521 11.568 258.624 1.00 61.17 36 THR D N 1
ATOM 12574 C CA . THR F 4 36 ? 1.958 10.469 257.820 1.00 65.62 36 THR D CA 1
ATOM 12575 C C . THR F 4 36 ? 0.725 9.734 257.284 1.00 73.14 36 THR D C 1
ATOM 12576 O O . THR F 4 36 ? -0.227 9.504 258.053 1.00 79.87 36 THR D O 1
ATOM 12578 N N . THR F 4 37 ? 0.764 9.347 256.000 1.00 71.20 37 THR D N 1
ATOM 12579 C CA . THR F 4 37 ? -0.353 8.667 255.344 1.00 64.72 37 THR D CA 1
ATOM 12580 C C . THR F 4 37 ? -0.783 7.465 256.187 1.00 65.34 37 THR D C 1
ATOM 12581 O O . THR F 4 37 ? -1.960 7.154 256.273 1.00 70.44 37 THR D O 1
ATOM 12585 N N . SER F 4 38 ? 0.196 6.814 256.822 1.00 67.74 38 SER D N 1
ATOM 12586 C CA . SER F 4 38 ? -0.032 5.725 257.773 1.00 66.63 38 SER D CA 1
ATOM 12587 C C . SER F 4 38 ? -1.151 6.064 258.776 1.00 61.28 38 SER D C 1
ATOM 12588 O O . SER F 4 38 ? -1.992 5.203 259.066 1.00 55.39 38 SER D O 1
ATOM 12591 N N . LYS F 4 39 ? -1.133 7.295 259.313 1.00 59.44 39 LYS D N 1
ATOM 12592 C CA . LYS F 4 39 ? -2.091 7.746 260.341 1.00 56.76 39 LYS D CA 1
ATOM 12593 C C . LYS F 4 39 ? -3.502 7.779 259.736 1.00 56.65 39 LYS D C 1
ATOM 12594 O O . LYS F 4 39 ? -4.471 7.330 260.359 1.00 54.92 39 LYS D O 1
ATOM 12596 N N . LEU F 4 40 ? -3.603 8.259 258.495 1.00 56.26 40 LEU D N 1
ATOM 12597 C CA . LEU F 4 40 ? -4.895 8.425 257.839 1.00 57.99 40 LEU D CA 1
ATOM 12598 C C . LEU F 4 40 ? -5.487 7.059 257.432 1.00 60.02 40 LEU D C 1
ATOM 12599 O O . LEU F 4 40 ? -6.672 6.831 257.605 1.00 56.85 40 LEU D O 1
ATOM 12604 N N . ARG F 4 41 ? -4.639 6.119 257.010 1.00 65.27 41 ARG D N 1
ATOM 12605 C CA . ARG F 4 41 ? -5.000 5.027 256.087 1.00 65.00 41 ARG D CA 1
ATOM 12606 C C . ARG F 4 41 ? -6.446 4.565 256.277 1.00 68.15 41 ARG D C 1
ATOM 12607 O O . ARG F 4 41 ? -7.217 4.582 255.323 1.00 78.09 41 ARG D O 1
ATOM 12615 N N . ASN F 4 42 ? -6.820 4.189 257.503 1.00 67.10 42 ASN D N 1
ATOM 12616 C CA . ASN F 4 42 ? -8.040 3.424 257.684 1.00 68.56 42 ASN D CA 1
ATOM 12617 C C . ASN F 4 42 ? -9.228 4.248 257.181 1.00 66.97 42 ASN D C 1
ATOM 12618 O O . ASN F 4 42 ? -10.083 3.736 256.444 1.00 70.35 42 ASN D O 1
ATOM 12623 N N . LEU F 4 43 ? -9.248 5.530 257.555 1.00 62.01 43 LEU D N 1
ATOM 12624 C CA . LEU F 4 43 ? -10.404 6.350 257.251 1.00 63.63 43 LEU D CA 1
ATOM 12625 C C . LEU F 4 43 ? -10.419 6.705 255.756 1.00 63.44 43 LEU D C 1
ATOM 12626 O O . LEU F 4 43 ? -11.470 6.970 255.235 1.00 69.47 43 LEU D O 1
ATOM 12631 N N . LEU F 4 44 ? -9.290 6.566 255.050 1.00 61.77 44 LEU D N 1
ATOM 12632 C CA . LEU F 4 44 ? -9.281 6.758 253.598 1.00 56.48 44 LEU D CA 1
ATOM 12633 C C . LEU F 4 44 ? -9.832 5.525 252.893 1.00 54.04 44 LEU D C 1
ATOM 12634 O O . LEU F 4 44 ? -10.549 5.652 251.908 1.00 54.52 44 LEU D O 1
ATOM 12639 N N . SER F 4 45 ? -9.449 4.336 253.369 1.00 57.16 45 SER D N 1
ATOM 12640 C CA . SER F 4 45 ? -10.054 3.127 252.835 1.00 60.41 45 SER D CA 1
ATOM 12641 C C . SER F 4 45 ? -11.570 3.193 253.060 1.00 58.93 45 SER D C 1
ATOM 12642 O O . SER F 4 45 ? -12.336 2.864 252.166 1.00 61.01 45 SER D O 1
ATOM 12645 N N . LEU F 4 46 ? -11.988 3.686 254.233 1.00 57.21 46 LEU D N 1
ATOM 12646 C CA . LEU F 4 46 ? -13.402 3.899 254.527 1.00 59.45 46 LEU D CA 1
ATOM 12647 C C . LEU F 4 46 ? -14.046 4.894 253.539 1.00 53.05 46 LEU D C 1
ATOM 12648 O O . LEU F 4 46 ? -15.095 4.613 252.975 1.00 44.88 46 LEU D O 1
ATOM 12653 N N . THR F 4 47 ? -13.451 6.081 253.374 1.00 49.44 47 THR D N 1
ATOM 12654 C CA . THR F 4 47 ? -14.039 7.124 252.508 1.00 48.59 47 THR D CA 1
ATOM 12655 C C . THR F 4 47 ? -14.211 6.580 251.079 1.00 49.94 47 THR D C 1
ATOM 12656 O O . THR F 4 47 ? -15.267 6.729 250.480 1.00 55.07 47 THR D O 1
ATOM 12658 N N . SER F 4 48 ? -13.178 5.916 250.553 1.00 51.52 48 SER D N 1
ATOM 12659 C CA . SER F 4 48 ? -13.219 5.346 249.219 1.00 50.21 48 SER D CA 1
ATOM 12660 C C . SER F 4 48 ? -14.297 4.252 249.137 1.00 55.00 48 SER D C 1
ATOM 12661 O O . SER F 4 48 ? -15.053 4.233 248.180 1.00 56.93 48 SER D O 1
ATOM 12663 N N . THR F 4 49 ? -14.397 3.369 250.138 1.00 57.20 49 THR D N 1
ATOM 12664 C CA . THR F 4 49 ? -15.437 2.333 250.131 1.00 60.81 49 THR D CA 1
ATOM 12665 C C . THR F 4 49 ? -16.826 2.985 250.136 1.00 61.67 49 THR D C 1
ATOM 12666 O O . THR F 4 49 ? -17.757 2.433 249.587 1.00 60.08 49 THR D O 1
ATOM 12670 N N . LEU F 4 50 ? -16.951 4.160 250.761 1.00 65.31 50 LEU D N 1
ATOM 12671 C CA . LEU F 4 50 ? -18.207 4.914 250.794 1.00 65.38 50 LEU D CA 1
ATOM 12672 C C . LEU F 4 50 ? -18.566 5.406 249.385 1.00 67.63 50 LEU D C 1
ATOM 12673 O O . LEU F 4 50 ? -19.691 5.204 248.934 1.00 59.76 50 LEU D O 1
ATOM 12678 N N . PHE F 4 51 ? -17.608 6.050 248.703 1.00 71.49 51 PHE D N 1
ATOM 12679 C CA . PHE F 4 51 ? -17.784 6.501 247.307 1.00 75.32 51 PHE D CA 1
ATOM 12680 C C . PHE F 4 51 ? -18.165 5.300 246.431 1.00 64.19 51 PHE D C 1
ATOM 12681 O O . PHE F 4 51 ? -19.199 5.330 245.788 1.00 56.31 51 PHE D O 1
ATOM 12689 N N . ASP F 4 52 ? -17.330 4.253 246.456 1.00 61.25 52 ASP D N 1
ATOM 12690 C CA . ASP F 4 52 ? -17.546 3.029 245.680 1.00 62.08 52 ASP D CA 1
ATOM 12691 C C . ASP F 4 52 ? -18.964 2.491 245.929 1.00 60.15 52 ASP D C 1
ATOM 12692 O O . ASP F 4 52 ? -19.588 1.970 245.028 1.00 52.98 52 ASP D O 1
ATOM 12697 N N . GLU F 4 53 ? -19.457 2.619 247.164 1.00 65.65 53 GLU D N 1
ATOM 12698 C CA . GLU F 4 53 ? -20.742 2.059 247.573 1.00 64.77 53 GLU D CA 1
ATOM 12699 C C . GLU F 4 53 ? -21.908 2.971 247.153 1.00 60.22 53 GLU D C 1
ATOM 12700 O O . GLU F 4 53 ? -22.978 2.477 246.892 1.00 62.94 53 GLU D O 1
ATOM 12706 N N . SER F 4 54 ? -21.701 4.289 247.083 1.00 54.17 54 SER D N 1
ATOM 12707 C CA . SER F 4 54 ? -22.848 5.186 246.881 1.00 54.64 54 SER D CA 1
ATOM 12708 C C . SER F 4 54 ? -23.341 5.106 245.434 1.00 58.80 54 SER D C 1
ATOM 12709 O O . SER F 4 54 ? -24.416 5.632 245.110 1.00 51.96 54 SER D O 1
ATOM 12712 N N . LYS F 4 55 ? -22.573 4.428 244.572 1.00 63.51 55 LYS D N 1
ATOM 12713 C CA . LYS F 4 55 ? -22.908 4.355 243.147 1.00 63.62 55 LYS D CA 1
ATOM 12714 C C . LYS F 4 55 ? -24.139 3.458 242.933 1.00 61.98 55 LYS D C 1
ATOM 12715 O O . LYS F 4 55 ? -25.065 3.894 242.284 1.00 63.93 55 LYS D O 1
ATOM 12717 N N . VAL F 4 56 ? -24.172 2.255 243.525 1.00 62.22 56 VAL D N 1
ATOM 12718 C CA . VAL F 4 56 ? -25.316 1.345 243.352 1.00 70.34 56 VAL D CA 1
ATOM 12719 C C . VAL F 4 56 ? -26.179 1.305 244.630 1.00 81.31 56 VAL D C 1
ATOM 12720 O O . VAL F 4 56 ? -27.069 0.444 244.726 1.00 102.31 56 VAL D O 1
ATOM 12724 N N . LYS F 4 57 ? -25.992 2.232 245.583 1.00 80.26 57 LYS D N 1
ATOM 12725 C CA . LYS F 4 57 ? -26.956 2.389 246.725 1.00 79.50 57 LYS D CA 1
ATOM 12726 C C . LYS F 4 57 ? -27.358 3.865 246.845 1.00 77.42 57 LYS D C 1
ATOM 12727 O O . LYS F 4 57 ? -26.836 4.712 246.132 1.00 84.06 57 LYS D O 1
ATOM 12733 N N . GLU F 4 58 ? -28.271 4.146 247.778 1.00 74.89 58 GLU D N 1
ATOM 12734 C CA . GLU F 4 58 ? -29.061 5.368 247.818 1.00 76.00 58 GLU D CA 1
ATOM 12735 C C . GLU F 4 58 ? -28.647 6.200 249.035 1.00 71.06 58 GLU D C 1
ATOM 12736 O O . GLU F 4 58 ? -28.446 5.649 250.111 1.00 65.34 58 GLU D O 1
ATOM 12742 N N . TYR F 4 59 ? -28.580 7.525 248.874 1.00 72.98 59 TYR D N 1
ATOM 12743 C CA . TYR F 4 59 ? -28.133 8.397 249.947 1.00 78.24 59 TYR D CA 1
ATOM 12744 C C . TYR F 4 59 ? -28.937 8.150 251.237 1.00 80.68 59 TYR D C 1
ATOM 12745 O O . TYR F 4 59 ? -28.383 8.222 252.330 1.00 80.59 59 TYR D O 1
ATOM 12754 N N . ASP F 4 60 ? -30.252 7.939 251.115 1.00 96.48 60 ASP D N 1
ATOM 12755 C CA . ASP F 4 60 ? -31.133 7.743 252.268 1.00 99.79 60 ASP D CA 1
ATOM 12756 C C . ASP F 4 60 ? -30.619 6.588 253.145 1.00 104.77 60 ASP D C 1
ATOM 12757 O O . ASP F 4 60 ? -30.631 6.702 254.370 1.00 118.65 60 ASP D O 1
ATOM 12759 N N . ALA F 4 61 ? -30.150 5.492 252.533 1.00 96.12 61 ALA D N 1
ATOM 12760 C CA . ALA F 4 61 ? -29.995 4.219 253.271 1.00 90.52 61 ALA D CA 1
ATOM 12761 C C . ALA F 4 61 ? -28.528 3.900 253.591 1.00 83.88 61 ALA D C 1
ATOM 12762 O O . ALA F 4 61 ? -28.224 2.778 253.975 1.00 89.27 61 ALA D O 1
ATOM 12764 N N . LEU F 4 62 ? -27.621 4.866 253.450 1.00 76.09 62 LEU D N 1
ATOM 12765 C CA . LEU F 4 62 ? -26.181 4.581 253.657 1.00 79.07 62 LEU D CA 1
ATOM 12766 C C . LEU F 4 62 ? -25.694 5.041 255.043 1.00 78.89 62 LEU D C 1
ATOM 12767 O O . LEU F 4 62 ? -24.644 4.602 255.516 1.00 66.11 62 LEU D O 1
ATOM 12772 N N . LEU F 4 63 ? -26.489 5.877 255.713 1.00 82.95 63 LEU D N 1
ATOM 12773 C CA . LEU F 4 63 ? -25.965 6.892 256.651 1.00 84.95 63 LEU D CA 1
ATOM 12774 C C . LEU F 4 63 ? -25.283 6.258 257.875 1.00 90.47 63 LEU D C 1
ATOM 12775 O O . LEU F 4 63 ? -24.515 6.945 258.567 1.00 87.16 63 LEU D O 1
ATOM 12780 N N . ASP F 4 64 ? -25.522 4.962 258.132 1.00 94.57 64 ASP D N 1
ATOM 12781 C CA . ASP F 4 64 ? -24.791 4.198 259.157 1.00 88.53 64 ASP D CA 1
ATOM 12782 C C . ASP F 4 64 ? -23.289 4.376 258.914 1.00 93.58 64 ASP D C 1
ATOM 12783 O O . ASP F 4 64 ? -22.549 4.803 259.790 1.00 98.26 64 ASP D O 1
ATOM 12788 N N . ARG F 4 65 ? -22.870 4.101 257.676 1.00 83.96 65 ARG D N 1
ATOM 12789 C CA . ARG F 4 65 ? -21.472 4.090 257.294 1.00 71.71 65 ARG D CA 1
ATOM 12790 C C . ARG F 4 65 ? -20.906 5.513 257.416 1.00 71.96 65 ARG D C 1
ATOM 12791 O O . ARG F 4 65 ? -19.717 5.674 257.675 1.00 77.31 65 ARG D O 1
ATOM 12799 N N . ILE F 4 66 ? -21.753 6.539 257.255 1.00 66.59 66 ILE D N 1
ATOM 12800 C CA . ILE F 4 66 ? -21.318 7.934 257.392 1.00 70.53 66 ILE D CA 1
ATOM 12801 C C . ILE F 4 66 ? -21.143 8.294 258.875 1.00 70.36 66 ILE D C 1
ATOM 12802 O O . ILE F 4 66 ? -20.287 9.114 259.212 1.00 66.22 66 ILE D O 1
ATOM 12807 N N . ALA F 4 67 ? -21.967 7.701 259.748 1.00 69.50 67 ALA D N 1
ATOM 12808 C CA . ALA F 4 67 ? -21.726 7.788 261.190 1.00 65.48 67 ALA D CA 1
ATOM 12809 C C . ALA F 4 67 ? -20.343 7.209 261.494 1.00 59.69 67 ALA D C 1
ATOM 12810 O O . ALA F 4 67 ? -19.500 7.904 262.006 1.00 49.82 67 ALA D O 1
ATOM 12812 N N . TYR F 4 68 ? -20.125 5.940 261.119 1.00 62.38 68 TYR D N 1
ATOM 12813 C CA . TYR F 4 68 ? -18.848 5.212 261.308 1.00 65.86 68 TYR D CA 1
ATOM 12814 C C . TYR F 4 68 ? -17.674 6.068 260.814 1.00 69.18 68 TYR D C 1
ATOM 12815 O O . TYR F 4 68 ? -16.637 6.087 261.450 1.00 78.66 68 TYR D O 1
ATOM 12824 N N . LEU F 4 69 ? -17.842 6.770 259.686 1.00 71.38 69 LEU D N 1
ATOM 12825 C CA . LEU F 4 69 ? -16.768 7.630 259.147 1.00 74.62 69 LEU D CA 1
ATOM 12826 C C . LEU F 4 69 ? -16.490 8.773 260.133 1.00 72.17 69 LEU D C 1
ATOM 12827 O O . LEU F 4 69 ? -15.369 8.958 260.573 1.00 85.19 69 LEU D O 1
ATOM 12829 N N . ARG F 4 70 ? -17.526 9.513 260.516 1.00 68.03 70 ARG D N 1
ATOM 12830 C CA . ARG F 4 70 ? -17.373 10.601 261.486 1.00 68.49 70 ARG D CA 1
ATOM 12831 C C . ARG F 4 70 ? -16.705 10.058 262.758 1.00 68.02 70 ARG D C 1
ATOM 12832 O O . ARG F 4 70 ? -15.805 10.680 263.297 1.00 62.51 70 ARG D O 1
ATOM 12840 N N . VAL F 4 71 ? -17.168 8.891 263.222 1.00 69.91 71 VAL D N 1
ATOM 12841 C CA . VAL F 4 71 ? -16.681 8.274 264.447 1.00 69.77 71 VAL D CA 1
ATOM 12842 C C . VAL F 4 71 ? -15.158 8.141 264.352 1.00 74.11 71 VAL D C 1
ATOM 12843 O O . VAL F 4 71 ? -14.433 8.742 265.161 1.00 76.56 71 VAL D O 1
ATOM 12847 N N . GLN F 4 72 ? -14.689 7.344 263.381 1.00 70.02 72 GLN D N 1
ATOM 12848 C CA . GLN F 4 72 ? -13.264 7.065 263.250 1.00 68.12 72 GLN D CA 1
ATOM 12849 C C . GLN F 4 72 ? -12.504 8.374 263.009 1.00 70.23 72 GLN D C 1
ATOM 12850 O O . GLN F 4 72 ? -11.359 8.491 263.411 1.00 75.70 72 GLN D O 1
ATOM 12856 N N . PHE F 4 73 ? -13.133 9.370 262.385 1.00 67.29 73 PHE D N 1
ATOM 12857 C CA . PHE F 4 73 ? -12.506 10.688 262.271 1.00 72.12 73 PHE D CA 1
ATOM 12858 C C . PHE F 4 73 ? -12.160 11.194 263.676 1.00 75.94 73 PHE D C 1
ATOM 12859 O O . PHE F 4 73 ? -11.024 11.537 263.949 1.00 73.01 73 PHE D O 1
ATOM 12867 N N . VAL F 4 74 ? -13.152 11.221 264.566 1.00 87.05 74 VAL D N 1
ATOM 12868 C CA . VAL F 4 74 ? -12.966 11.765 265.909 1.00 86.35 74 VAL D CA 1
ATOM 12869 C C . VAL F 4 74 ? -11.973 10.874 266.679 1.00 91.44 74 VAL D C 1
ATOM 12870 O O . VAL F 4 74 ? -11.017 11.376 267.264 1.00 94.07 74 VAL D O 1
ATOM 12874 N N . TYR F 4 75 ? -12.199 9.552 266.674 1.00 83.69 75 TYR D N 1
ATOM 12875 C CA . TYR F 4 75 ? -11.337 8.592 267.376 1.00 79.32 75 TYR D CA 1
ATOM 12876 C C . TYR F 4 75 ? -9.874 8.850 267.006 1.00 78.18 75 TYR D C 1
ATOM 12877 O O . TYR F 4 75 ? -9.030 9.071 267.871 1.00 77.03 75 TYR D O 1
ATOM 12886 N N . GLN F 4 76 ? -9.598 8.834 265.697 1.00 80.90 76 GLN D N 1
ATOM 12887 C CA . GLN F 4 76 ? -8.254 9.047 265.182 1.00 80.65 76 GLN D CA 1
ATOM 12888 C C . GLN F 4 76 ? -7.788 10.467 265.484 1.00 79.93 76 GLN D C 1
ATOM 12889 O O . GLN F 4 76 ? -6.600 10.677 265.609 1.00 87.81 76 GLN D O 1
ATOM 12895 N N . ALA F 4 77 ? -8.717 11.423 265.545 1.00 74.34 77 ALA D N 1
ATOM 12896 C CA . ALA F 4 77 ? -8.402 12.791 265.912 1.00 74.05 77 ALA D CA 1
ATOM 12897 C C . ALA F 4 77 ? -7.840 12.803 267.336 1.00 72.98 77 ALA D C 1
ATOM 12898 O O . ALA F 4 77 ? -6.910 13.557 267.636 1.00 67.11 77 ALA D O 1
ATOM 12900 N N . GLY F 4 78 ? -8.404 11.952 268.197 1.00 70.87 78 GLY D N 1
ATOM 12901 C CA . GLY F 4 78 ? -7.905 11.780 269.548 1.00 73.81 78 GLY D CA 1
ATOM 12902 C C . GLY F 4 78 ? -6.542 11.101 269.573 1.00 78.56 78 GLY D C 1
ATOM 12903 O O . GLY F 4 78 ? -5.605 11.549 270.262 1.00 75.43 78 GLY D O 1
ATOM 12904 N N . ARG F 4 79 ? -6.414 10.021 268.801 1.00 75.61 79 ARG D N 1
ATOM 12905 C CA . ARG F 4 79 ? -5.289 9.099 268.931 1.00 72.65 79 ARG D CA 1
ATOM 12906 C C . ARG F 4 79 ? -3.966 9.723 268.451 1.00 80.26 79 ARG D C 1
ATOM 12907 O O . ARG F 4 79 ? -2.905 9.270 268.869 1.00 82.25 79 ARG D O 1
ATOM 12915 N N . GLU F 4 80 ? -4.032 10.743 267.580 1.00 82.77 80 GLU D N 1
ATOM 12916 C CA . GLU F 4 80 ? -2.843 11.410 267.018 1.00 75.57 80 GLU D CA 1
ATOM 12917 C C . GLU F 4 80 ? -3.182 12.900 266.829 1.00 68.41 80 GLU D C 1
ATOM 12918 O O . GLU F 4 80 ? -4.296 13.262 266.467 1.00 58.32 80 GLU D O 1
ATOM 12924 N N . ILE F 4 81 ? -2.204 13.776 267.060 1.00 68.17 81 ILE D N 1
ATOM 12925 C CA . ILE F 4 81 ? -2.445 15.214 267.145 1.00 69.37 81 ILE D CA 1
ATOM 12926 C C . ILE F 4 81 ? -2.544 15.804 265.727 1.00 73.46 81 ILE D C 1
ATOM 12927 O O . ILE F 4 81 ? -3.410 16.650 265.483 1.00 84.63 81 ILE D O 1
ATOM 12932 N N . ALA F 4 82 ? -1.665 15.364 264.815 1.00 73.85 82 ALA D N 1
ATOM 12933 C CA . ALA F 4 82 ? -1.559 15.933 263.442 1.00 70.37 82 ALA D CA 1
ATOM 12934 C C . ALA F 4 82 ? -2.823 15.637 262.622 1.00 63.45 82 ALA D C 1
ATOM 12935 O O . ALA F 4 82 ? -3.166 16.443 261.775 1.00 62.89 82 ALA D O 1
ATOM 12937 N N . VAL F 4 83 ? -3.482 14.496 262.875 1.00 58.29 83 VAL D N 1
ATOM 12938 C CA . VAL F 4 83 ? -4.788 14.194 262.276 1.00 58.49 83 VAL D CA 1
ATOM 12939 C C . VAL F 4 83 ? -5.816 15.246 262.720 1.00 62.37 83 VAL D C 1
ATOM 12940 O O . VAL F 4 83 ? -6.444 15.877 261.874 1.00 64.13 83 VAL D O 1
ATOM 12944 N N . LYS F 4 84 ? -5.978 15.438 264.034 1.00 68.57 84 LYS D N 1
ATOM 12945 C CA . LYS F 4 84 ? -6.959 16.416 264.555 1.00 66.26 84 LYS D CA 1
ATOM 12946 C C . LYS F 4 84 ? -6.668 17.778 263.910 1.00 65.58 84 LYS D C 1
ATOM 12947 O O . LYS F 4 84 ? -7.599 18.480 263.500 1.00 71.62 84 LYS D O 1
ATOM 12949 N N . ASP F 4 85 ? -5.376 18.119 263.810 1.00 60.51 85 ASP D N 1
ATOM 12950 C CA . ASP F 4 85 ? -4.939 19.364 263.198 1.00 65.06 85 ASP D CA 1
ATOM 12951 C C . ASP F 4 85 ? -5.448 19.453 261.748 1.00 70.23 85 ASP D C 1
ATOM 12952 O O . ASP F 4 85 ? -5.996 20.482 261.328 1.00 70.38 85 ASP D O 1
ATOM 12957 N N . LEU F 4 86 ? -5.255 18.372 260.983 1.00 71.59 86 LEU D N 1
ATOM 12958 C CA . LEU F 4 86 ? -5.710 18.302 259.597 1.00 68.20 86 LEU D CA 1
ATOM 12959 C C . LEU F 4 86 ? -7.213 18.552 259.538 1.00 67.79 86 LEU D C 1
ATOM 12960 O O . LEU F 4 86 ? -7.658 19.438 258.819 1.00 74.93 86 LEU D O 1
ATOM 12965 N N . ILE F 4 87 ? -7.969 17.777 260.317 1.00 61.12 87 ILE D N 1
ATOM 12966 C CA . ILE F 4 87 ? -9.426 17.895 260.342 1.00 68.99 87 ILE D CA 1
ATOM 12967 C C . ILE F 4 87 ? -9.855 19.341 260.652 1.00 72.26 87 ILE D C 1
ATOM 12968 O O . ILE F 4 87 ? -10.916 19.791 260.213 1.00 74.95 87 ILE D O 1
ATOM 12973 N N . GLU F 4 88 ? -9.031 20.075 261.409 1.00 75.13 88 GLU D N 1
ATOM 12974 C CA . GLU F 4 88 ? -9.347 21.471 261.704 1.00 71.41 88 GLU D CA 1
ATOM 12975 C C . GLU F 4 88 ? -9.094 22.296 260.437 1.00 72.87 88 GLU D C 1
ATOM 12976 O O . GLU F 4 88 ? -10.037 22.772 259.792 1.00 74.90 88 GLU D O 1
ATOM 12978 N N . LYS F 4 89 ? -7.818 22.366 260.040 1.00 71.14 89 LYS D N 1
ATOM 12979 C CA . LYS F 4 89 ? -7.363 23.304 259.037 1.00 70.60 89 LYS D CA 1
ATOM 12980 C C . LYS F 4 89 ? -8.056 23.053 257.694 1.00 74.89 89 LYS D C 1
ATOM 12981 O O . LYS F 4 89 ? -8.142 23.964 256.889 1.00 95.76 89 LYS D O 1
ATOM 12987 N N . ALA F 4 90 ? -8.550 21.833 257.468 1.00 72.92 90 ALA D N 1
ATOM 12988 C CA . ALA F 4 90 ? -9.332 21.514 256.266 1.00 73.08 90 ALA D CA 1
ATOM 12989 C C . ALA F 4 90 ? -10.831 21.414 256.578 1.00 71.70 90 ALA D C 1
ATOM 12990 O O . ALA F 4 90 ? -11.584 20.940 255.735 1.00 77.32 90 ALA D O 1
ATOM 12992 N N . GLN F 4 91 ? -11.250 21.821 257.783 1.00 69.81 91 GLN D N 1
ATOM 12993 C CA . GLN F 4 91 ? -12.676 21.933 258.172 1.00 65.57 91 GLN D CA 1
ATOM 12994 C C . GLN F 4 91 ? -13.482 20.669 257.808 1.00 66.43 91 GLN D C 1
ATOM 12995 O O . GLN F 4 91 ? -14.668 20.762 257.518 1.00 65.16 91 GLN D O 1
ATOM 12997 N N . ILE F 4 92 ? -12.861 19.488 257.885 1.00 63.98 92 ILE D N 1
ATOM 12998 C CA . ILE F 4 92 ? -13.500 18.239 257.498 1.00 69.37 92 ILE D CA 1
ATOM 12999 C C . ILE F 4 92 ? -14.747 17.970 258.351 1.00 64.19 92 ILE D C 1
ATOM 13000 O O . ILE F 4 92 ? -15.764 17.452 257.833 1.00 56.98 92 ILE D O 1
ATOM 13005 N N . LEU F 4 93 ? -14.649 18.198 259.665 1.00 61.82 93 LEU D N 1
ATOM 13006 C CA . LEU F 4 93 ? -15.760 17.815 260.532 1.00 64.46 93 LEU D CA 1
ATOM 13007 C C . LEU F 4 93 ? -16.970 18.714 260.257 1.00 65.35 93 LEU D C 1
ATOM 13008 O O . LEU F 4 93 ? -18.090 18.208 260.218 1.00 57.75 93 LEU D O 1
ATOM 13013 N N . GLU F 4 94 ? -16.741 20.022 260.066 1.00 64.22 94 GLU D N 1
ATOM 13014 C CA . GLU F 4 94 ? -17.791 20.915 259.567 1.00 63.84 94 GLU D CA 1
ATOM 13015 C C . GLU F 4 94 ? -18.396 20.306 258.275 1.00 68.73 94 GLU D C 1
ATOM 13016 O O . GLU F 4 94 ? -19.613 20.152 258.148 1.00 68.41 94 GLU D O 1
ATOM 13018 N N . ALA F 4 95 ? -17.538 19.912 257.329 1.00 69.92 95 ALA D N 1
ATOM 13019 C CA . ALA F 4 95 ? -17.974 19.395 256.017 1.00 61.40 95 ALA D CA 1
ATOM 13020 C C . ALA F 4 95 ? -18.876 18.161 256.169 1.00 58.87 95 ALA D C 1
ATOM 13021 O O . ALA F 4 95 ? -19.849 18.032 255.467 1.00 56.73 95 ALA D O 1
ATOM 13023 N N . LEU F 4 96 ? -18.542 17.237 257.062 1.00 63.40 96 LEU D N 1
ATOM 13024 C CA . LEU F 4 96 ? -19.264 15.962 257.133 1.00 72.46 96 LEU D CA 1
ATOM 13025 C C . LEU F 4 96 ? -20.756 16.211 257.402 1.00 77.25 96 LEU D C 1
ATOM 13026 O O . LEU F 4 96 ? -21.623 15.710 256.692 1.00 75.88 96 LEU D O 1
ATOM 13031 N N . LYS F 4 97 ? -21.035 16.978 258.465 1.00 86.49 97 LYS D N 1
ATOM 13032 C CA . LYS F 4 97 ? -22.395 17.230 258.933 1.00 92.46 97 LYS D CA 1
ATOM 13033 C C . LYS F 4 97 ? -23.227 17.865 257.810 1.00 94.32 97 LYS D C 1
ATOM 13034 O O . LYS F 4 97 ? -24.453 17.769 257.840 1.00 89.16 97 LYS D O 1
ATOM 13036 N N . GLU F 4 98 ? -22.548 18.486 256.834 1.00 91.70 98 GLU D N 1
ATOM 13037 C CA . GLU F 4 98 ? -23.143 19.256 255.730 1.00 83.33 98 GLU D CA 1
ATOM 13038 C C . GLU F 4 98 ? -23.622 18.369 254.558 1.00 75.74 98 GLU D C 1
ATOM 13039 O O . GLU F 4 98 ? -23.998 18.903 253.529 1.00 75.70 98 GLU D O 1
ATOM 13045 N N . ILE F 4 99 ? -23.619 17.039 254.690 1.00 70.57 99 ILE D N 1
ATOM 13046 C CA . ILE F 4 99 ? -23.867 16.181 253.538 1.00 75.90 99 ILE D CA 1
ATOM 13047 C C . ILE F 4 99 ? -25.340 15.748 253.504 1.00 73.21 99 ILE D C 1
ATOM 13048 O O . ILE F 4 99 ? -25.713 14.831 254.212 1.00 67.12 99 ILE D O 1
ATOM 13053 N N . LYS F 4 100 ? -26.138 16.380 252.631 1.00 79.78 100 LYS D N 1
ATOM 13054 C CA . LYS F 4 100 ? -27.614 16.126 252.488 1.00 80.55 100 LYS D CA 1
ATOM 13055 C C . LYS F 4 100 ? -27.925 15.230 251.276 1.00 78.13 100 LYS D C 1
ATOM 13056 O O . LYS F 4 100 ? -28.812 14.353 251.328 1.00 60.92 100 LYS D O 1
ATOM 13058 N N . ASP F 4 101 ? -27.234 15.489 250.159 1.00 84.34 101 ASP D N 1
ATOM 13059 C CA . ASP F 4 101 ? -27.456 14.781 248.900 1.00 79.63 101 ASP D CA 1
ATOM 13060 C C . ASP F 4 101 ? -26.385 13.691 248.726 1.00 77.63 101 ASP D C 1
ATOM 13061 O O . ASP F 4 101 ? -25.407 13.631 249.477 1.00 74.73 101 ASP D O 1
ATOM 13063 N N . ARG F 4 102 ? -26.615 12.793 247.771 1.00 75.73 102 ARG D N 1
ATOM 13064 C CA . ARG F 4 102 ? -25.557 11.937 247.241 1.00 79.58 102 ARG D CA 1
ATOM 13065 C C . ARG F 4 102 ? -24.537 12.810 246.483 1.00 75.24 102 ARG D C 1
ATOM 13066 O O . ARG F 4 102 ? -23.350 12.493 246.446 1.00 76.61 102 ARG D O 1
ATOM 13074 N N . GLU F 4 103 ? -25.014 13.888 245.839 1.00 70.71 103 GLU D N 1
ATOM 13075 C CA . GLU F 4 103 ? -24.145 14.875 245.202 1.00 69.86 103 GLU D CA 1
ATOM 13076 C C . GLU F 4 103 ? -23.150 15.425 246.249 1.00 76.09 103 GLU D C 1
ATOM 13077 O O . GLU F 4 103 ? -21.942 15.426 246.008 1.00 85.20 103 GLU D O 1
ATOM 13079 N N . THR F 4 104 ? -23.653 15.854 247.418 1.00 74.55 104 THR D N 1
ATOM 13080 C CA . THR F 4 104 ? -22.821 16.413 248.511 1.00 67.19 104 THR D CA 1
ATOM 13081 C C . THR F 4 104 ? -21.792 15.356 248.966 1.00 66.76 104 THR D C 1
ATOM 13082 O O . THR F 4 104 ? -20.586 15.644 249.100 1.00 60.95 104 THR D O 1
ATOM 13084 N N . LEU F 4 105 ? -22.260 14.117 249.161 1.00 66.05 105 LEU D N 1
ATOM 13085 C CA . LEU F 4 105 ? -21.415 13.036 249.674 1.00 66.76 105 LEU D CA 1
ATOM 13086 C C . LEU F 4 105 ? -20.240 12.784 248.722 1.00 68.53 105 LEU D C 1
ATOM 13087 O O . LEU F 4 105 ? -19.087 12.787 249.150 1.00 73.79 105 LEU D O 1
ATOM 13092 N N . GLN F 4 106 ? -20.556 12.535 247.445 1.00 64.57 106 GLN D N 1
ATOM 13093 C CA . GLN F 4 106 ? -19.551 12.306 246.433 1.00 58.73 106 GLN D CA 1
ATOM 13094 C C . GLN F 4 106 ? -18.574 13.491 246.419 1.00 56.32 106 GLN D C 1
ATOM 13095 O O . GLN F 4 106 ? -17.378 13.306 246.275 1.00 56.62 106 GLN D O 1
ATOM 13101 N N . ARG F 4 107 ? -19.080 14.710 246.620 1.00 54.86 107 ARG D N 1
ATOM 13102 C CA . ARG F 4 107 ? -18.197 15.876 246.645 1.00 60.95 107 ARG D CA 1
ATOM 13103 C C . ARG F 4 107 ? -17.150 15.736 247.763 1.00 63.91 107 ARG D C 1
ATOM 13104 O O . ARG F 4 107 ? -15.963 16.048 247.570 1.00 55.85 107 ARG D O 1
ATOM 13106 N N . PHE F 4 108 ? -17.597 15.269 248.934 1.00 73.38 108 PHE D N 1
ATOM 13107 C CA . PHE F 4 108 ? -16.717 15.114 250.086 1.00 69.78 108 PHE D CA 1
ATOM 13108 C C . PHE F 4 108 ? -15.651 14.045 249.819 1.00 63.01 108 PHE D C 1
ATOM 13109 O O . PHE F 4 108 ? -14.481 14.273 250.066 1.00 64.69 108 PHE D O 1
ATOM 13117 N N . CYS F 4 109 ? -16.072 12.874 249.339 1.00 57.58 109 CYS D N 1
ATOM 13118 C CA . CYS F 4 109 ? -15.134 11.833 248.945 1.00 62.22 109 CYS D CA 1
ATOM 13119 C C . CYS F 4 109 ? -14.039 12.414 248.048 1.00 63.05 109 CYS D C 1
ATOM 13120 O O . CYS F 4 109 ? -12.848 12.225 248.325 1.00 68.82 109 CYS D O 1
ATOM 13123 N N . ARG F 4 110 ? -14.447 13.140 246.998 1.00 65.64 110 ARG D N 1
ATOM 13124 C CA . ARG F 4 110 ? -13.493 13.783 246.076 1.00 67.89 110 ARG D CA 1
ATOM 13125 C C . ARG F 4 110 ? -12.554 14.694 246.880 1.00 63.15 110 ARG D C 1
ATOM 13126 O O . ARG F 4 110 ? -11.334 14.729 246.637 1.00 58.05 110 ARG D O 1
ATOM 13134 N N . TYR F 4 111 ? -13.139 15.414 247.847 1.00 61.48 111 TYR D N 1
ATOM 13135 C CA . TYR F 4 111 ? -12.391 16.355 248.664 1.00 53.45 111 TYR D CA 1
ATOM 13136 C C . TYR F 4 111 ? -11.259 15.623 249.389 1.00 50.36 111 TYR D C 1
ATOM 13137 O O . TYR F 4 111 ? -10.111 16.076 249.402 1.00 49.16 111 TYR D O 1
ATOM 13146 N N . MET F 4 112 ? -11.581 14.473 249.975 1.00 49.31 112 MET D N 1
ATOM 13147 C CA . MET F 4 112 ? -10.572 13.708 250.665 1.00 53.08 112 MET D CA 1
ATOM 13148 C C . MET F 4 112 ? -9.444 13.387 249.679 1.00 51.88 112 MET D C 1
ATOM 13149 O O . MET F 4 112 ? -8.261 13.609 250.010 1.00 52.95 112 MET D O 1
ATOM 13154 N N . GLU F 4 113 ? -9.819 12.881 248.491 1.00 51.40 113 GLU D N 1
ATOM 13155 C CA . GLU F 4 113 ? -8.866 12.493 247.465 1.00 53.30 113 GLU D CA 1
ATOM 13156 C C . GLU F 4 113 ? -7.889 13.660 247.255 1.00 54.70 113 GLU D C 1
ATOM 13157 O O . GLU F 4 113 ? -6.667 13.478 247.201 1.00 48.47 113 GLU D O 1
ATOM 13159 N N . ALA F 4 114 ? -8.458 14.864 247.163 1.00 56.80 114 ALA D N 1
ATOM 13160 C CA . ALA F 4 114 ? -7.700 16.060 246.801 1.00 63.45 114 ALA D CA 1
ATOM 13161 C C . ALA F 4 114 ? -6.696 16.395 247.901 1.00 57.51 114 ALA D C 1
ATOM 13162 O O . ALA F 4 114 ? -5.528 16.685 247.625 1.00 56.03 114 ALA D O 1
ATOM 13164 N N . LEU F 4 115 ? -7.194 16.375 249.139 1.00 57.82 115 LEU D N 1
ATOM 13165 C CA . LEU F 4 115 ? -6.382 16.668 250.311 1.00 62.26 115 LEU D CA 1
ATOM 13166 C C . LEU F 4 115 ? -5.135 15.783 250.290 1.00 58.34 115 LEU D C 1
ATOM 13167 O O . LEU F 4 115 ? -4.021 16.288 250.458 1.00 50.30 115 LEU D O 1
ATOM 13172 N N . VAL F 4 116 ? -5.348 14.479 250.061 1.00 59.95 116 VAL D N 1
ATOM 13173 C CA . VAL F 4 116 ? -4.281 13.474 250.150 1.00 58.43 116 VAL D CA 1
ATOM 13174 C C . VAL F 4 116 ? -3.264 13.727 249.031 1.00 53.31 116 VAL D C 1
ATOM 13175 O O . VAL F 4 116 ? -2.060 13.653 249.254 1.00 44.68 116 VAL D O 1
ATOM 13179 N N . ALA F 4 117 ? -3.773 14.026 247.832 1.00 50.08 117 ALA D N 1
ATOM 13180 C CA . ALA F 4 117 ? -2.928 14.267 246.684 1.00 48.63 117 ALA D CA 1
ATOM 13181 C C . ALA F 4 117 ? -1.975 15.420 246.983 1.00 47.03 117 ALA D C 1
ATOM 13182 O O . ALA F 4 117 ? -0.778 15.298 246.800 1.00 46.97 117 ALA D O 1
ATOM 13184 N N . TYR F 4 118 ? -2.528 16.536 247.458 1.00 53.80 118 TYR D N 1
ATOM 13185 C CA . TYR F 4 118 ? -1.736 17.726 247.711 1.00 58.49 118 TYR D CA 1
ATOM 13186 C C . TYR F 4 118 ? -0.830 17.536 248.940 1.00 61.12 118 TYR D C 1
ATOM 13187 O O . TYR F 4 118 ? 0.197 18.211 249.054 1.00 57.74 118 TYR D O 1
ATOM 13196 N N . PHE F 4 119 ? -1.214 16.627 249.844 1.00 63.04 119 PHE D N 1
ATOM 13197 C CA . PHE F 4 119 ? -0.364 16.249 250.976 1.00 65.96 119 PHE D CA 1
ATOM 13198 C C . PHE F 4 119 ? 0.917 15.584 250.451 1.00 57.80 119 PHE D C 1
ATOM 13199 O O . PHE F 4 119 ? 2.024 16.007 250.760 1.00 49.01 119 PHE D O 1
ATOM 13207 N N . LYS F 4 120 ? 0.746 14.540 249.644 1.00 56.53 120 LYS D N 1
ATOM 13208 C CA . LYS F 4 120 ? 1.872 13.806 249.104 1.00 61.53 120 LYS D CA 1
ATOM 13209 C C . LYS F 4 120 ? 2.730 14.730 248.221 1.00 64.45 120 LYS D C 1
ATOM 13210 O O . LYS F 4 120 ? 3.972 14.605 248.181 1.00 63.97 120 LYS D O 1
ATOM 13216 N N . PHE F 4 121 ? 2.083 15.666 247.517 1.00 59.12 121 PHE D N 1
ATOM 13217 C CA . PHE F 4 121 ? 2.790 16.544 246.599 1.00 54.88 121 PHE D CA 1
ATOM 13218 C C . PHE F 4 121 ? 3.774 17.411 247.386 1.00 50.72 121 PHE D C 1
ATOM 13219 O O . PHE F 4 121 ? 4.929 17.557 246.995 1.00 49.64 121 PHE D O 1
ATOM 13227 N N . TYR F 4 122 ? 3.287 17.972 248.497 1.00 49.78 122 TYR D N 1
ATOM 13228 C CA . TYR F 4 122 ? 3.982 19.028 249.212 1.00 58.07 122 TYR D CA 1
ATOM 13229 C C . TYR F 4 122 ? 4.974 18.471 250.248 1.00 58.29 122 TYR D C 1
ATOM 13230 O O . TYR F 4 122 ? 5.470 19.237 251.075 1.00 57.51 122 TYR D O 1
ATOM 13239 N N . GLY F 4 123 ? 5.282 17.171 250.167 1.00 60.26 123 GLY D N 1
ATOM 13240 C CA . GLY F 4 123 ? 6.407 16.567 250.887 1.00 59.87 123 GLY D CA 1
ATOM 13241 C C . GLY F 4 123 ? 5.965 15.721 252.061 1.00 59.03 123 GLY D C 1
ATOM 13242 O O . GLY F 4 123 ? 6.765 15.457 252.916 1.00 60.86 123 GLY D O 1
ATOM 13243 N N . GLY F 4 124 ? 4.684 15.335 252.099 1.00 61.94 124 GLY D N 1
ATOM 13244 C CA . GLY F 4 124 ? 4.174 14.360 253.055 1.00 59.69 124 GLY D CA 1
ATOM 13245 C C . GLY F 4 124 ? 4.838 13.012 252.851 1.00 63.88 124 GLY D C 1
ATOM 13246 O O . GLY F 4 124 ? 5.253 12.702 251.743 1.00 73.98 124 GLY D O 1
ATOM 13247 N N . LYS F 4 125 ? 4.954 12.237 253.937 1.00 67.07 125 LYS D N 1
ATOM 13248 C CA . LYS F 4 125 ? 5.726 11.001 253.973 1.00 61.59 125 LYS D CA 1
ATOM 13249 C C . LYS F 4 125 ? 4.747 9.831 254.130 1.00 64.30 125 LYS D C 1
ATOM 13250 O O . LYS F 4 125 ? 4.122 9.679 255.176 1.00 56.19 125 LYS D O 1
ATOM 13252 N N . ASP F 4 126 ? 4.637 9.015 253.072 1.00 75.91 126 ASP D N 1
ATOM 13253 C CA . ASP F 4 126 ? 3.759 7.819 253.030 1.00 81.25 126 ASP D CA 1
ATOM 13254 C C . ASP F 4 126 ? 4.627 6.561 253.160 1.00 80.07 126 ASP D C 1
ATOM 13255 O O . ASP F 4 126 ? 4.375 5.554 252.500 1.00 84.85 126 ASP D O 1
ATOM 13257 N N . MET G 2 1 ? -19.121 -37.247 216.800 1.00 114.50 1 MET G N 1
ATOM 13258 C CA . MET G 2 1 ? -20.213 -36.664 217.637 1.00 110.10 1 MET G CA 1
ATOM 13259 C C . MET G 2 1 ? -20.530 -35.244 217.143 1.00 102.33 1 MET G C 1
ATOM 13260 O O . MET G 2 1 ? -19.687 -34.350 217.235 1.00 105.94 1 MET G O 1
ATOM 13262 N N . THR G 2 2 ? -21.751 -35.044 216.623 1.00 94.30 2 THR G N 1
ATOM 13263 C CA . THR G 2 2 ? -22.176 -33.764 216.036 1.00 88.09 2 THR G CA 1
ATOM 13264 C C . THR G 2 2 ? -22.098 -32.655 217.096 1.00 84.55 2 THR G C 1
ATOM 13265 O O . THR G 2 2 ? -22.189 -32.911 218.300 1.00 78.60 2 THR G O 1
ATOM 13267 N N . PHE G 2 3 ? -21.924 -31.423 216.625 1.00 76.55 3 PHE G N 1
ATOM 13268 C CA . PHE G 2 3 ? -21.455 -30.311 217.430 1.00 77.71 3 PHE G CA 1
ATOM 13269 C C . PHE G 2 3 ? -22.337 -30.074 218.661 1.00 73.73 3 PHE G C 1
ATOM 13270 O O . PHE G 2 3 ? -23.556 -30.160 218.594 1.00 68.34 3 PHE G O 1
ATOM 13278 N N . ALA G 2 4 ? -21.684 -29.765 219.784 1.00 73.08 4 ALA G N 1
ATOM 13279 C CA . ALA G 2 4 ? -22.366 -29.470 221.030 1.00 70.50 4 ALA G CA 1
ATOM 13280 C C . ALA G 2 4 ? -21.442 -28.696 221.979 1.00 61.85 4 ALA G C 1
ATOM 13281 O O . ALA G 2 4 ? -20.221 -28.786 221.895 1.00 49.77 4 ALA G O 1
ATOM 13283 N N . LYS G 2 5 ? -22.070 -27.941 222.887 1.00 60.66 5 LYS G N 1
ATOM 13284 C CA . LYS G 2 5 ? -21.387 -27.127 223.881 1.00 59.87 5 LYS G CA 1
ATOM 13285 C C . LYS G 2 5 ? -21.890 -27.498 225.275 1.00 61.70 5 LYS G C 1
ATOM 13286 O O . LYS G 2 5 ? -23.095 -27.369 225.537 1.00 62.56 5 LYS G O 1
ATOM 13292 N N . ILE G 2 6 ? -20.951 -27.938 226.132 1.00 61.14 6 ILE G N 1
ATOM 13293 C CA . ILE G 2 6 ? -21.203 -28.275 227.541 1.00 54.38 6 ILE G CA 1
ATOM 13294 C C . ILE G 2 6 ? -20.607 -27.172 228.421 1.00 53.55 6 ILE G C 1
ATOM 13295 O O . ILE G 2 6 ? -19.447 -26.795 228.255 1.00 51.96 6 ILE G O 1
ATOM 13297 N N . LYS G 2 7 ? -21.430 -26.644 229.331 1.00 55.64 7 LYS G N 1
ATOM 13298 C CA . LYS G 2 7 ? -21.069 -25.518 230.184 1.00 60.50 7 LYS G CA 1
ATOM 13299 C C . LYS G 2 7 ? -20.852 -26.045 231.604 1.00 65.81 7 LYS G C 1
ATOM 13300 O O . LYS G 2 7 ? -21.804 -26.516 232.273 1.00 71.89 7 LYS G O 1
ATOM 13306 N N . PHE G 2 8 ? -19.595 -25.976 232.052 1.00 65.12 8 PHE G N 1
ATOM 13307 C CA . PHE G 2 8 ? -19.242 -26.309 233.422 1.00 62.76 8 PHE G CA 1
ATOM 13308 C C . PHE G 2 8 ? -19.431 -25.063 234.278 1.00 58.49 8 PHE G C 1
ATOM 13309 O O . PHE G 2 8 ? -18.783 -24.047 234.035 1.00 58.33 8 PHE G O 1
ATOM 13317 N N . SER G 2 9 ? -20.327 -25.140 235.262 1.00 54.89 9 SER G N 1
ATOM 13318 C CA . SER G 2 9 ? -20.556 -24.013 236.129 1.00 60.29 9 SER G CA 1
ATOM 13319 C C . SER G 2 9 ? -20.283 -24.443 237.567 1.00 64.22 9 SER G C 1
ATOM 13320 O O . SER G 2 9 ? -20.505 -25.599 237.929 1.00 65.10 9 SER G O 1
ATOM 13323 N N . ALA G 2 10 ? -19.778 -23.495 238.357 1.00 64.51 10 ALA G N 1
ATOM 13324 C CA . ALA G 2 10 ? -19.626 -23.694 239.773 1.00 67.33 10 ALA G CA 1
ATOM 13325 C C . ALA G 2 10 ? -19.623 -22.332 240.465 1.00 65.52 10 ALA G C 1
ATOM 13326 O O . ALA G 2 10 ? -19.738 -21.314 239.812 1.00 74.71 10 ALA G O 1
ATOM 13328 N N . GLN G 2 11 ? -19.500 -22.345 241.791 1.00 64.65 11 GLN G N 1
ATOM 13329 C CA . GLN G 2 11 ? -19.134 -21.174 242.549 1.00 68.36 11 GLN G CA 1
ATOM 13330 C C . GLN G 2 11 ? -17.757 -21.415 243.165 1.00 64.94 11 GLN G C 1
ATOM 13331 O O . GLN G 2 11 ? -17.564 -22.388 243.871 1.00 65.64 11 GLN G O 1
ATOM 13337 N N . ILE G 2 12 ? -16.817 -20.520 242.873 1.00 61.80 12 ILE G N 1
ATOM 13338 C CA . ILE G 2 12 ? -15.527 -20.544 243.522 1.00 60.75 12 ILE G CA 1
ATOM 13339 C C . ILE G 2 12 ? -15.719 -19.896 244.893 1.00 57.83 12 ILE G C 1
ATOM 13340 O O . ILE G 2 12 ? -16.111 -18.731 244.954 1.00 56.98 12 ILE G O 1
ATOM 13345 N N . ARG G 2 13 ? -15.470 -20.649 245.967 1.00 56.72 13 ARG G N 1
ATOM 13346 C CA . ARG G 2 13 ? -15.443 -20.075 247.310 1.00 55.14 13 ARG G CA 1
ATOM 13347 C C . ARG G 2 13 ? -13.986 -19.941 247.744 1.00 54.24 13 ARG G C 1
ATOM 13348 O O . ARG G 2 13 ? -13.210 -20.888 247.604 1.00 49.35 13 ARG G O 1
ATOM 13356 N N . LEU G 2 14 ? -13.624 -18.758 248.239 1.00 54.07 14 LEU G N 1
ATOM 13357 C CA . LEU G 2 14 ? -12.273 -18.498 248.703 1.00 58.94 14 LEU G CA 1
ATOM 13358 C C . LEU G 2 14 ? -12.162 -19.020 250.139 1.00 60.46 14 LEU G C 1
ATOM 13359 O O . LEU G 2 14 ? -12.809 -18.477 251.030 1.00 57.29 14 LEU G O 1
ATOM 13364 N N . GLU G 2 15 ? -11.327 -20.048 250.340 1.00 65.89 15 GLU G N 1
ATOM 13365 C CA . GLU G 2 15 ? -11.132 -20.653 251.663 1.00 68.59 15 GLU G CA 1
ATOM 13366 C C . GLU G 2 15 ? -10.113 -19.826 252.455 1.00 72.34 15 GLU G C 1
ATOM 13367 O O . GLU G 2 15 ? -10.185 -19.787 253.670 1.00 80.86 15 GLU G O 1
ATOM 13373 N N . THR G 2 16 ? -9.174 -19.176 251.758 1.00 70.68 16 THR G N 1
ATOM 13374 C CA . THR G 2 16 ? -8.307 -18.175 252.356 1.00 70.18 16 THR G CA 1
ATOM 13375 C C . THR G 2 16 ? -8.363 -16.901 251.506 1.00 72.33 16 THR G C 1
ATOM 13376 O O . THR G 2 16 ? -8.893 -16.896 250.390 1.00 80.76 16 THR G O 1
ATOM 13380 N N . GLY G 2 17 ? -7.776 -15.824 252.027 1.00 67.51 17 GLY G N 1
ATOM 13381 C CA . GLY G 2 17 ? -7.650 -14.581 251.275 1.00 65.63 17 GLY G CA 1
ATOM 13382 C C . GLY G 2 17 ? -6.917 -14.812 249.962 1.00 66.68 17 GLY G C 1
ATOM 13383 O O . GLY G 2 17 ? -5.937 -15.578 249.912 1.00 65.02 17 GLY G O 1
ATOM 13384 N N . LEU G 2 18 ? -7.406 -14.157 248.905 1.00 63.89 18 LEU G N 1
ATOM 13385 C CA . LEU G 2 18 ? -6.877 -14.306 247.559 1.00 62.98 18 LEU G CA 1
ATOM 13386 C C . LEU G 2 18 ? -6.316 -12.964 247.099 1.00 63.33 18 LEU G C 1
ATOM 13387 O O . LEU G 2 18 ? -6.942 -11.939 247.308 1.00 72.79 18 LEU G O 1
ATOM 13392 N N . HIS G 2 19 ? -5.164 -12.983 246.425 1.00 58.99 19 HIS G N 1
ATOM 13393 C CA . HIS G 2 19 ? -4.592 -11.774 245.828 1.00 53.84 19 HIS G CA 1
ATOM 13394 C C . HIS G 2 19 ? -4.096 -12.094 244.418 1.00 56.65 19 HIS G C 1
ATOM 13395 O O . HIS G 2 19 ? -3.187 -12.933 244.287 1.00 58.51 19 HIS G O 1
ATOM 13402 N N . ILE G 2 20 ? -4.665 -11.425 243.394 1.00 56.58 20 ILE G N 1
ATOM 13403 C CA . ILE G 2 20 ? -4.167 -11.605 242.026 1.00 50.80 20 ILE G CA 1
ATOM 13404 C C . ILE G 2 20 ? -3.448 -10.351 241.510 1.00 44.93 20 ILE G C 1
ATOM 13405 O O . ILE G 2 20 ? -2.239 -10.254 241.507 1.00 40.60 20 ILE G O 1
ATOM 13410 N N . GLY G 2 21 ? -4.189 -9.399 240.973 1.00 49.16 21 GLY G N 1
ATOM 13411 C CA . GLY G 2 21 ? -3.603 -8.549 239.922 1.00 55.69 21 GLY G CA 1
ATOM 13412 C C . GLY G 2 21 ? -3.546 -7.087 240.293 1.00 64.46 21 GLY G C 1
ATOM 13413 O O . GLY G 2 21 ? -3.479 -6.723 241.471 1.00 75.59 21 GLY G O 1
ATOM 13414 N N . GLY G 2 22 ? -3.581 -6.252 239.248 1.00 69.33 22 GLY G N 1
ATOM 13415 C CA . GLY G 2 22 ? -3.895 -4.837 239.345 1.00 73.04 22 GLY G CA 1
ATOM 13416 C C . GLY G 2 22 ? -2.681 -3.960 239.126 1.00 80.09 22 GLY G C 1
ATOM 13417 O O . GLY G 2 22 ? -1.541 -4.440 239.041 1.00 76.81 22 GLY G O 1
ATOM 13418 N N . SER G 2 23 ? -2.935 -2.654 239.040 1.00 87.87 23 SER G N 1
ATOM 13419 C CA . SER G 2 23 ? -1.872 -1.687 238.864 1.00 91.43 23 SER G CA 1
ATOM 13420 C C . SER G 2 23 ? -2.266 -0.358 239.520 1.00 86.49 23 SER G C 1
ATOM 13421 O O . SER G 2 23 ? -3.379 -0.200 239.998 1.00 73.03 23 SER G O 1
ATOM 13423 N N . ASP G 2 24 ? -1.328 0.600 239.498 1.00 91.05 24 ASP G N 1
ATOM 13424 C CA . ASP G 2 24 ? -1.485 1.962 240.020 1.00 91.59 24 ASP G CA 1
ATOM 13425 C C . ASP G 2 24 ? -2.515 2.798 239.231 1.00 89.23 24 ASP G C 1
ATOM 13426 O O . ASP G 2 24 ? -2.754 3.951 239.572 1.00 81.28 24 ASP G O 1
ATOM 13428 N N . ALA G 2 25 ? -3.137 2.229 238.190 1.00 95.71 25 ALA G N 1
ATOM 13429 C CA . ALA G 2 25 ? -4.369 2.807 237.606 1.00 103.16 25 ALA G CA 1
ATOM 13430 C C . ALA G 2 25 ? -5.566 2.591 238.556 1.00 109.96 25 ALA G C 1
ATOM 13431 O O . ALA G 2 25 ? -6.139 3.563 239.086 1.00 111.58 25 ALA G O 1
ATOM 13433 N N . PHE G 2 26 ? -5.912 1.328 238.830 1.00 115.51 26 PHE G N 1
ATOM 13434 C CA . PHE G 2 26 ? -7.105 1.008 239.614 1.00 116.40 26 PHE G CA 1
ATOM 13435 C C . PHE G 2 26 ? -6.955 1.518 241.057 1.00 123.01 26 PHE G C 1
ATOM 13436 O O . PHE G 2 26 ? -7.913 1.419 241.815 1.00 114.75 26 PHE G O 1
ATOM 13438 N N . ALA G 2 27 ? -5.778 2.057 241.417 1.00 127.16 27 ALA G N 1
ATOM 13439 C CA . ALA G 2 27 ? -5.403 2.372 242.803 1.00 116.94 27 ALA G CA 1
ATOM 13440 C C . ALA G 2 27 ? -6.311 3.451 243.407 1.00 111.23 27 ALA G C 1
ATOM 13441 O O . ALA G 2 27 ? -6.869 4.258 242.686 1.00 123.97 27 ALA G O 1
ATOM 13443 N N . ALA G 2 28 ? -6.449 3.432 244.743 1.00 96.95 28 ALA G N 1
ATOM 13444 C CA . ALA G 2 28 ? -7.121 4.486 245.530 1.00 84.97 28 ALA G CA 1
ATOM 13445 C C . ALA G 2 28 ? -6.063 5.509 245.965 1.00 77.82 28 ALA G C 1
ATOM 13446 O O . ALA G 2 28 ? -4.924 5.124 246.207 1.00 83.13 28 ALA G O 1
ATOM 13448 N N . ILE G 2 29 ? -6.427 6.793 246.058 1.00 70.22 29 ILE G N 1
ATOM 13449 C CA . ILE G 2 29 ? -5.437 7.855 246.303 1.00 66.44 29 ILE G CA 1
ATOM 13450 C C . ILE G 2 29 ? -5.051 7.800 247.788 1.00 62.56 29 ILE G C 1
ATOM 13451 O O . ILE G 2 29 ? -5.846 8.128 248.664 1.00 54.86 29 ILE G O 1
ATOM 13456 N N . GLY G 2 30 ? -3.829 7.316 248.050 1.00 62.95 30 GLY G N 1
ATOM 13457 C CA . GLY G 2 30 ? -3.298 7.049 249.389 1.00 59.41 30 GLY G CA 1
ATOM 13458 C C . GLY G 2 30 ? -3.398 5.583 249.800 1.00 56.78 30 GLY G C 1
ATOM 13459 O O . GLY G 2 30 ? -3.189 5.264 250.983 1.00 60.56 30 GLY G O 1
ATOM 13460 N N . ALA G 2 31 ? -3.717 4.690 248.853 1.00 49.37 31 ALA G N 1
ATOM 13461 C CA . ALA G 2 31 ? -3.519 3.263 249.041 1.00 50.59 31 ALA G CA 1
ATOM 13462 C C . ALA G 2 31 ? -2.021 3.013 249.124 1.00 55.66 31 ALA G C 1
ATOM 13463 O O . ALA G 2 31 ? -1.300 3.499 248.272 1.00 59.31 31 ALA G O 1
ATOM 13465 N N . ILE G 2 32 ? -1.579 2.250 250.136 1.00 67.36 32 ILE G N 1
ATOM 13466 C CA . ILE G 2 32 ? -0.142 1.928 250.343 1.00 71.82 32 ILE G CA 1
ATOM 13467 C C . ILE G 2 32 ? 0.123 0.428 250.061 1.00 68.80 32 ILE G C 1
ATOM 13468 O O . ILE G 2 32 ? 1.245 -0.075 250.165 1.00 67.14 32 ILE G O 1
ATOM 13470 N N . ASP G 2 33 ? -0.906 -0.298 249.627 1.00 61.93 33 ASP G N 1
ATOM 13471 C CA . ASP G 2 33 ? -0.821 -1.753 249.530 1.00 62.47 33 ASP G CA 1
ATOM 13472 C C . ASP G 2 33 ? -0.565 -2.170 248.077 1.00 59.07 33 ASP G C 1
ATOM 13473 O O . ASP G 2 33 ? -0.537 -1.335 247.191 1.00 60.17 33 ASP G O 1
ATOM 13478 N N . SER G 2 34 ? -0.358 -3.475 247.858 1.00 52.70 34 SER G N 1
ATOM 13479 C CA . SER G 2 34 ? -0.406 -4.092 246.534 1.00 54.30 34 SER G CA 1
ATOM 13480 C C . SER G 2 34 ? -1.857 -4.400 246.173 1.00 55.63 34 SER G C 1
ATOM 13481 O O . SER G 2 34 ? -2.419 -5.382 246.644 1.00 60.17 34 SER G O 1
ATOM 13483 N N . PRO G 2 35 ? -2.510 -3.623 245.280 1.00 54.31 35 PRO G N 1
ATOM 13484 C CA . PRO G 2 35 ? -3.954 -3.725 245.081 1.00 49.92 35 PRO G CA 1
ATOM 13485 C C . PRO G 2 35 ? -4.280 -4.977 244.272 1.00 46.61 35 PRO G C 1
ATOM 13486 O O . PRO G 2 35 ? -3.359 -5.625 243.796 1.00 44.47 35 PRO G O 1
ATOM 13490 N N . VAL G 2 36 ? -5.573 -5.268 244.122 1.00 49.74 36 VAL G N 1
ATOM 13491 C CA . VAL G 2 36 ? -6.018 -6.478 243.457 1.00 58.37 36 VAL G CA 1
ATOM 13492 C C . VAL G 2 36 ? -6.716 -6.092 242.152 1.00 64.90 36 VAL G C 1
ATOM 13493 O O . VAL G 2 36 ? -7.262 -5.001 242.018 1.00 66.20 36 VAL G O 1
ATOM 13497 N N . ILE G 2 37 ? -6.724 -7.030 241.202 1.00 68.93 37 ILE G N 1
ATOM 13498 C CA . ILE G 2 37 ? -7.462 -6.884 239.948 1.00 68.97 37 ILE G CA 1
ATOM 13499 C C . ILE G 2 37 ? -8.955 -6.763 240.268 1.00 63.88 37 ILE G C 1
ATOM 13500 O O . ILE G 2 37 ? -9.514 -7.556 241.010 1.00 61.99 37 ILE G O 1
ATOM 13505 N N . LYS G 2 38 ? -9.581 -5.742 239.692 1.00 63.90 38 LYS G N 1
ATOM 13506 C CA . LYS G 2 38 ? -10.954 -5.383 240.000 1.00 62.15 38 LYS G CA 1
ATOM 13507 C C . LYS G 2 38 ? -11.713 -5.103 238.706 1.00 55.57 38 LYS G C 1
ATOM 13508 O O . LYS G 2 38 ? -11.163 -4.612 237.753 1.00 57.11 38 LYS G O 1
ATOM 13514 N N . ASP G 2 39 ? -13.007 -5.396 238.716 1.00 56.77 39 ASP G N 1
ATOM 13515 C CA . ASP G 2 39 ? -13.910 -4.960 237.683 1.00 57.36 39 ASP G CA 1
ATOM 13516 C C . ASP G 2 39 ? -14.022 -3.438 237.736 1.00 57.01 39 ASP G C 1
ATOM 13517 O O . ASP G 2 39 ? -14.443 -2.894 238.755 1.00 56.47 39 ASP G O 1
ATOM 13522 N N . PRO G 2 40 ? -13.705 -2.717 236.629 1.00 55.99 40 PRO G N 1
ATOM 13523 C CA . PRO G 2 40 ? -13.563 -1.265 236.679 1.00 51.89 40 PRO G CA 1
ATOM 13524 C C . PRO G 2 40 ? -14.854 -0.533 237.075 1.00 47.64 40 PRO G C 1
ATOM 13525 O O . PRO G 2 40 ? -14.791 0.498 237.705 1.00 44.16 40 PRO G O 1
ATOM 13529 N N . ILE G 2 41 ? -16.009 -1.071 236.689 1.00 47.51 41 ILE G N 1
ATOM 13530 C CA . ILE G 2 41 ? -17.251 -0.357 236.856 1.00 54.90 41 ILE G CA 1
ATOM 13531 C C . ILE G 2 41 ? -17.730 -0.455 238.313 1.00 52.37 41 ILE G C 1
ATOM 13532 O O . ILE G 2 41 ? -18.159 0.550 238.874 1.00 51.69 41 ILE G O 1
ATOM 13537 N N . THR G 2 42 ? -17.609 -1.638 238.928 1.00 50.80 42 THR G N 1
ATOM 13538 C CA . THR G 2 42 ? -18.100 -1.873 240.299 1.00 48.11 42 THR G CA 1
ATOM 13539 C C . THR G 2 42 ? -16.976 -1.774 241.343 1.00 51.40 42 THR G C 1
ATOM 13540 O O . THR G 2 42 ? -17.248 -1.797 242.543 1.00 49.12 42 THR G O 1
ATOM 13544 N N . ASN G 2 43 ? -15.713 -1.725 240.889 1.00 53.04 43 ASN G N 1
ATOM 13545 C CA . ASN G 2 43 ? -14.547 -1.662 241.773 1.00 49.45 43 ASN G CA 1
ATOM 13546 C C . ASN G 2 43 ? -14.534 -2.872 242.731 1.00 51.69 43 ASN G C 1
ATOM 13547 O O . ASN G 2 43 ? -13.938 -2.828 243.784 1.00 51.49 43 ASN G O 1
ATOM 13552 N N . LEU G 2 44 ? -15.199 -3.966 242.355 1.00 57.29 44 LEU G N 1
ATOM 13553 C CA . LEU G 2 44 ? -15.172 -5.203 243.124 1.00 56.35 44 LEU G CA 1
ATOM 13554 C C . LEU G 2 44 ? -14.041 -6.088 242.619 1.00 58.41 44 LEU G C 1
ATOM 13555 O O . LEU G 2 44 ? -13.657 -6.003 241.467 1.00 70.62 44 LEU G O 1
ATOM 13560 N N . PRO G 2 45 ? -13.479 -6.983 243.446 1.00 62.15 45 PRO G N 1
ATOM 13561 C CA . PRO G 2 45 ? -12.545 -7.986 242.944 1.00 60.15 45 PRO G CA 1
ATOM 13562 C C . PRO G 2 45 ? -13.201 -8.906 241.911 1.00 49.84 45 PRO G C 1
ATOM 13563 O O . PRO G 2 45 ? -14.369 -9.203 242.008 1.00 41.65 45 PRO G O 1
ATOM 13567 N N . ILE G 2 46 ? -12.388 -9.324 240.945 1.00 51.77 46 ILE G N 1
ATOM 13568 C CA . ILE G 2 46 ? -12.765 -10.217 239.860 1.00 54.36 46 ILE G CA 1
ATOM 13569 C C . ILE G 2 46 ? -11.658 -11.275 239.759 1.00 52.55 46 ILE G C 1
ATOM 13570 O O . ILE G 2 46 ? -10.503 -10.982 240.098 1.00 50.07 46 ILE G O 1
ATOM 13572 N N . ILE G 2 47 ? -12.031 -12.507 239.397 1.00 47.60 47 ILE G N 1
ATOM 13573 C CA . ILE G 2 47 ? -11.047 -13.546 239.177 1.00 51.79 47 ILE G CA 1
ATOM 13574 C C . ILE G 2 47 ? -10.858 -13.716 237.674 1.00 52.63 47 ILE G C 1
ATOM 13575 O O . ILE G 2 47 ? -11.708 -14.306 237.007 1.00 57.81 47 ILE G O 1
ATOM 13580 N N . PRO G 2 48 ? -9.738 -13.229 237.096 1.00 47.44 48 PRO G N 1
ATOM 13581 C CA . PRO G 2 48 ? -9.601 -13.169 235.647 1.00 45.53 48 PRO G CA 1
ATOM 13582 C C . PRO G 2 48 ? -9.446 -14.590 235.096 1.00 43.73 48 PRO G C 1
ATOM 13583 O O . PRO G 2 48 ? -8.704 -15.379 235.630 1.00 44.73 48 PRO G O 1
ATOM 13587 N N . GLY G 2 49 ? -10.160 -14.884 234.019 1.00 44.14 49 GLY G N 1
ATOM 13588 C CA . GLY G 2 49 ? -10.072 -16.168 233.378 1.00 44.39 49 GLY G CA 1
ATOM 13589 C C . GLY G 2 49 ? -8.657 -16.488 232.945 1.00 42.65 49 GLY G C 1
ATOM 13590 O O . GLY G 2 49 ? -8.297 -17.655 232.885 1.00 44.65 49 GLY G O 1
ATOM 13591 N N . SER G 2 50 ? -7.865 -15.463 232.625 1.00 42.63 50 SER G N 1
ATOM 13592 C CA . SER G 2 50 ? -6.484 -15.686 232.215 1.00 50.37 50 SER G CA 1
ATOM 13593 C C . SER G 2 50 ? -5.731 -16.426 233.331 1.00 58.35 50 SER G C 1
ATOM 13594 O O . SER G 2 50 ? -4.983 -17.379 233.058 1.00 58.51 50 SER G O 1
ATOM 13597 N N . SER G 2 51 ? -5.962 -15.974 234.575 1.00 56.96 51 SER G N 1
ATOM 13598 C CA . SER G 2 51 ? -5.371 -16.555 235.765 1.00 55.74 51 SER G CA 1
ATOM 13599 C C . SER G 2 51 ? -5.775 -18.033 235.901 1.00 55.72 51 SER G C 1
ATOM 13600 O O . SER G 2 51 ? -4.923 -18.912 235.988 1.00 61.54 51 SER G O 1
ATOM 13603 N N . LEU G 2 52 ? -7.078 -18.310 235.887 1.00 51.89 52 LEU G N 1
ATOM 13604 C CA . LEU G 2 52 ? -7.584 -19.674 236.064 1.00 52.45 52 LEU G CA 1
ATOM 13605 C C . LEU G 2 52 ? -6.994 -20.604 235.003 1.00 51.74 52 LEU G C 1
ATOM 13606 O O . LEU G 2 52 ? -6.503 -21.686 235.333 1.00 60.17 52 LEU G O 1
ATOM 13611 N N . LYS G 2 53 ? -7.047 -20.174 233.741 1.00 52.07 53 LYS G N 1
ATOM 13612 C CA . LYS G 2 53 ? -6.535 -20.969 232.649 1.00 53.75 53 LYS G CA 1
ATOM 13613 C C . LYS G 2 53 ? -5.046 -21.225 232.874 1.00 53.19 53 LYS G C 1
ATOM 13614 O O . LYS G 2 53 ? -4.595 -22.349 232.825 1.00 48.48 53 LYS G O 1
ATOM 13620 N N . GLY G 2 54 ? -4.297 -20.156 233.127 1.00 54.36 54 GLY G N 1
ATOM 13621 C CA . GLY G 2 54 ? -2.859 -20.256 233.341 1.00 57.41 54 GLY G CA 1
ATOM 13622 C C . GLY G 2 54 ? -2.506 -21.324 234.357 1.00 57.98 54 GLY G C 1
ATOM 13623 O O . GLY G 2 54 ? -1.808 -22.286 234.038 1.00 60.51 54 GLY G O 1
ATOM 13624 N N . LYS G 2 55 ? -3.039 -21.154 235.571 1.00 57.17 55 LYS G N 1
ATOM 13625 C CA . LYS G 2 55 ? -2.673 -21.994 236.708 1.00 52.83 55 LYS G CA 1
ATOM 13626 C C . LYS G 2 55 ? -3.066 -23.438 236.403 1.00 48.17 55 LYS G C 1
ATOM 13627 O O . LYS G 2 55 ? -2.238 -24.339 236.544 1.00 52.36 55 LYS G O 1
ATOM 13629 N N . MET G 2 56 ? -4.310 -23.639 235.963 1.00 45.47 56 MET G N 1
ATOM 13630 C CA . MET G 2 56 ? -4.798 -24.982 235.689 1.00 51.29 56 MET G CA 1
ATOM 13631 C C . MET G 2 56 ? -3.918 -25.657 234.630 1.00 48.44 56 MET G C 1
ATOM 13632 O O . MET G 2 56 ? -3.632 -26.835 234.713 1.00 46.84 56 MET G O 1
ATOM 13637 N N . ARG G 2 57 ? -3.481 -24.892 233.637 1.00 53.37 57 ARG G N 1
ATOM 13638 C CA . ARG G 2 57 ? -2.704 -25.473 232.558 1.00 57.92 57 ARG G CA 1
ATOM 13639 C C . ARG G 2 57 ? -1.329 -25.905 233.073 1.00 54.73 57 ARG G C 1
ATOM 13640 O O . ARG G 2 57 ? -0.899 -27.014 232.799 1.00 54.25 57 ARG G O 1
ATOM 13648 N N . THR G 2 58 ? -0.640 -25.014 233.788 1.00 56.95 58 THR G N 1
ATOM 13649 C CA . THR G 2 58 ? 0.744 -25.290 234.205 1.00 56.93 58 THR G CA 1
ATOM 13650 C C . THR G 2 58 ? 0.757 -26.423 235.240 1.00 51.89 58 THR G C 1
ATOM 13651 O O . THR G 2 58 ? 1.729 -27.181 235.310 1.00 44.52 58 THR G O 1
ATOM 13655 N N . LEU G 2 59 ? -0.323 -26.547 236.024 1.00 48.63 59 LEU G N 1
ATOM 13656 C CA . LEU G 2 59 ? -0.391 -27.645 236.963 1.00 47.80 59 LEU G CA 1
ATOM 13657 C C . LEU G 2 59 ? -0.601 -28.937 236.181 1.00 48.96 59 LEU G C 1
ATOM 13658 O O . LEU G 2 59 ? 0.077 -29.929 236.470 1.00 56.06 59 LEU G O 1
ATOM 13663 N N . LEU G 2 60 ? -1.491 -28.902 235.185 1.00 48.14 60 LEU G N 1
ATOM 13664 C CA . LEU G 2 60 ? -1.854 -30.075 234.411 1.00 50.21 60 LEU G CA 1
ATOM 13665 C C . LEU G 2 60 ? -0.675 -30.540 233.552 1.00 51.44 60 LEU G C 1
ATOM 13666 O O . LEU G 2 60 ? -0.640 -31.695 233.176 1.00 58.85 60 LEU G O 1
ATOM 13671 N N . ALA G 2 61 ? 0.268 -29.650 233.223 1.00 48.04 61 ALA G N 1
ATOM 13672 C CA . ALA G 2 61 ? 1.421 -30.055 232.440 1.00 53.47 61 ALA G CA 1
ATOM 13673 C C . ALA G 2 61 ? 2.276 -31.054 233.233 1.00 57.57 61 ALA G C 1
ATOM 13674 O O . ALA G 2 61 ? 2.905 -31.956 232.647 1.00 58.15 61 ALA G O 1
ATOM 13676 N N . LYS G 2 62 ? 2.284 -30.893 234.567 1.00 58.11 62 LYS G N 1
ATOM 13677 C CA . LYS G 2 62 ? 3.093 -31.730 235.455 1.00 56.67 62 LYS G CA 1
ATOM 13678 C C . LYS G 2 62 ? 2.505 -33.151 235.469 1.00 57.82 62 LYS G C 1
ATOM 13679 O O . LYS G 2 62 ? 3.233 -34.116 235.626 1.00 66.89 62 LYS G O 1
ATOM 13681 N N . VAL G 2 63 ? 1.192 -33.270 235.283 1.00 49.76 63 VAL G N 1
ATOM 13682 C CA . VAL G 2 63 ? 0.526 -34.538 235.300 1.00 51.86 63 VAL G CA 1
ATOM 13683 C C . VAL G 2 63 ? 0.561 -35.176 233.902 1.00 60.96 63 VAL G C 1
ATOM 13684 O O . VAL G 2 63 ? 0.958 -36.332 233.776 1.00 78.03 63 VAL G O 1
ATOM 13688 N N . TYR G 2 64 ? 0.124 -34.447 232.865 1.00 59.64 64 TYR G N 1
ATOM 13689 C CA . TYR G 2 64 ? -0.323 -35.079 231.633 1.00 60.04 64 TYR G CA 1
ATOM 13690 C C . TYR G 2 64 ? 0.713 -35.041 230.505 1.00 64.08 64 TYR G C 1
ATOM 13691 O O . TYR G 2 64 ? 0.449 -35.595 229.444 1.00 66.68 64 TYR G O 1
ATOM 13700 N N . ASN G 2 65 ? 1.881 -34.422 230.710 1.00 69.16 65 ASN G N 1
ATOM 13701 C CA . ASN G 2 65 ? 2.816 -34.302 229.577 1.00 72.29 65 ASN G CA 1
ATOM 13702 C C . ASN G 2 65 ? 3.732 -35.526 229.509 1.00 71.96 65 ASN G C 1
ATOM 13703 O O . ASN G 2 65 ? 3.882 -36.087 228.439 1.00 82.80 65 ASN G O 1
ATOM 13708 N N . GLU G 2 66 ? 4.316 -35.942 230.638 1.00 72.24 66 GLU G N 1
ATOM 13709 C CA . GLU G 2 66 ? 5.417 -36.926 230.652 1.00 77.31 66 GLU G CA 1
ATOM 13710 C C . GLU G 2 66 ? 6.501 -36.488 229.649 1.00 73.22 66 GLU G C 1
ATOM 13711 O O . GLU G 2 66 ? 7.010 -37.287 228.856 1.00 71.37 66 GLU G O 1
ATOM 13713 N N . LYS G 2 67 ? 6.824 -35.193 229.699 1.00 70.22 67 LYS G N 1
ATOM 13714 C CA . LYS G 2 67 ? 7.782 -34.553 228.823 1.00 69.83 67 LYS G CA 1
ATOM 13715 C C . LYS G 2 67 ? 8.281 -33.276 229.507 1.00 65.58 67 LYS G C 1
ATOM 13716 O O . LYS G 2 67 ? 7.606 -32.683 230.321 1.00 60.42 67 LYS G O 1
ATOM 13718 N N . VAL G 2 68 ? 9.472 -32.848 229.111 1.00 67.41 68 VAL G N 1
ATOM 13719 C CA . VAL G 2 68 ? 10.127 -31.653 229.642 1.00 73.30 68 VAL G CA 1
ATOM 13720 C C . VAL G 2 68 ? 9.140 -30.473 229.628 1.00 70.88 68 VAL G C 1
ATOM 13721 O O . VAL G 2 68 ? 8.807 -29.953 230.673 1.00 73.78 68 VAL G O 1
ATOM 13725 N N . ALA G 2 69 ? 8.669 -30.087 228.432 1.00 68.45 69 ALA G N 1
ATOM 13726 C CA . ALA G 2 69 ? 7.705 -28.981 228.176 1.00 62.96 69 ALA G CA 1
ATOM 13727 C C . ALA G 2 69 ? 8.283 -27.607 228.542 1.00 57.33 69 ALA G C 1
ATOM 13728 O O . ALA G 2 69 ? 7.728 -26.885 229.381 1.00 48.16 69 ALA G O 1
ATOM 13730 N N . GLU G 2 70 ? 9.373 -27.253 227.857 1.00 59.44 70 GLU G N 1
ATOM 13731 C CA . GLU G 2 70 ? 10.112 -25.992 228.062 1.00 61.29 70 GLU G CA 1
ATOM 13732 C C . GLU G 2 70 ? 9.211 -24.762 227.825 1.00 61.13 70 GLU G C 1
ATOM 13733 O O . GLU G 2 70 ? 9.290 -23.780 228.577 1.00 57.87 70 GLU G O 1
ATOM 13735 N N . LYS G 2 71 ? 8.433 -24.780 226.735 1.00 59.76 71 LYS G N 1
ATOM 13736 C CA . LYS G 2 71 ? 7.435 -23.747 226.414 1.00 57.46 71 LYS G CA 1
ATOM 13737 C C . LYS G 2 71 ? 6.076 -24.418 226.210 1.00 56.53 71 LYS G C 1
ATOM 13738 O O . LYS G 2 71 ? 6.031 -25.594 225.852 1.00 63.96 71 LYS G O 1
ATOM 13740 N N . PRO G 2 72 ? 4.936 -23.706 226.429 1.00 58.45 72 PRO G N 1
ATOM 13741 C CA . PRO G 2 72 ? 3.596 -24.265 226.213 1.00 56.86 72 PRO G CA 1
ATOM 13742 C C . PRO G 2 72 ? 3.309 -24.817 224.809 1.00 59.14 72 PRO G C 1
ATOM 13743 O O . PRO G 2 72 ? 2.414 -25.663 224.686 1.00 58.46 72 PRO G O 1
ATOM 13747 N N . SER G 2 73 ? 4.068 -24.368 223.793 1.00 65.43 73 SER G N 1
ATOM 13748 C CA . SER G 2 73 ? 4.028 -24.927 222.424 1.00 63.11 73 SER G CA 1
ATOM 13749 C C . SER G 2 73 ? 4.381 -26.418 222.426 1.00 69.49 73 SER G C 1
ATOM 13750 O O . SER G 2 73 ? 3.992 -27.125 221.490 1.00 72.05 73 SER G O 1
ATOM 13753 N N . ASP G 2 74 ? 5.132 -26.854 223.451 1.00 71.81 74 ASP G N 1
ATOM 13754 C CA . ASP G 2 74 ? 5.749 -28.161 223.483 1.00 71.39 74 ASP G CA 1
ATOM 13755 C C . ASP G 2 74 ? 4.894 -29.132 224.301 1.00 66.63 74 ASP G C 1
ATOM 13756 O O . ASP G 2 74 ? 5.243 -30.304 224.383 1.00 76.70 74 ASP G O 1
ATOM 13761 N N . ASP G 2 75 ? 3.763 -28.668 224.841 1.00 60.07 75 ASP G N 1
ATOM 13762 C CA . ASP G 2 75 ? 2.878 -29.533 225.623 1.00 62.41 75 ASP G CA 1
ATOM 13763 C C . ASP G 2 75 ? 2.333 -30.670 224.746 1.00 64.42 75 ASP G C 1
ATOM 13764 O O . ASP G 2 75 ? 2.359 -30.607 223.529 1.00 71.23 75 ASP G O 1
ATOM 13769 N N . SER G 2 76 ? 1.823 -31.708 225.401 1.00 70.70 76 SER G N 1
ATOM 13770 C CA . SER G 2 76 ? 1.272 -32.884 224.736 1.00 71.22 76 SER G CA 1
ATOM 13771 C C . SER G 2 76 ? -0.012 -32.507 224.003 1.00 72.14 76 SER G C 1
ATOM 13772 O O . SER G 2 76 ? -0.700 -31.549 224.379 1.00 76.96 76 SER G O 1
ATOM 13775 N N . ASP G 2 77 ? -0.339 -33.328 223.005 1.00 71.76 77 ASP G N 1
ATOM 13776 C CA . ASP G 2 77 ? -1.508 -33.163 222.172 1.00 76.00 77 ASP G CA 1
ATOM 13777 C C . ASP G 2 77 ? -2.778 -33.074 223.017 1.00 78.21 77 ASP G C 1
ATOM 13778 O O . ASP G 2 77 ? -3.728 -32.436 222.584 1.00 98.18 77 ASP G O 1
ATOM 13783 N N . ILE G 2 78 ? -2.809 -33.739 224.178 1.00 73.31 78 ILE G N 1
ATOM 13784 C CA . ILE G 2 78 ? -4.052 -33.772 224.948 1.00 70.27 78 ILE G CA 1
ATOM 13785 C C . ILE G 2 78 ? -4.260 -32.410 225.620 1.00 65.75 78 ILE G C 1
ATOM 13786 O O . ILE G 2 78 ? -5.385 -31.934 225.695 1.00 70.04 78 ILE G O 1
ATOM 13791 N N . LEU G 2 79 ? -3.180 -31.766 226.064 1.00 62.84 79 LEU G N 1
ATOM 13792 C CA . LEU G 2 79 ? -3.320 -30.452 226.671 1.00 66.67 79 LEU G CA 1
ATOM 13793 C C . LEU G 2 79 ? -3.480 -29.382 225.593 1.00 70.89 79 LEU G C 1
ATOM 13794 O O . LEU G 2 79 ? -4.281 -28.455 225.764 1.00 66.88 79 LEU G O 1
ATOM 13799 N N . SER G 2 80 ? -2.698 -29.505 224.508 1.00 67.94 80 SER G N 1
ATOM 13800 C CA . SER G 2 80 ? -2.796 -28.562 223.388 1.00 62.10 80 SER G CA 1
ATOM 13801 C C . SER G 2 80 ? -4.225 -28.580 222.824 1.00 61.12 80 SER G C 1
ATOM 13802 O O . SER G 2 80 ? -4.792 -27.552 222.482 1.00 52.86 80 SER G O 1
ATOM 13805 N N . ARG G 2 81 ? -4.811 -29.773 222.787 1.00 60.64 81 ARG G N 1
ATOM 13806 C CA . ARG G 2 81 ? -6.152 -29.989 222.296 1.00 57.44 81 ARG G CA 1
ATOM 13807 C C . ARG G 2 81 ? -7.140 -29.140 223.095 1.00 52.67 81 ARG G C 1
ATOM 13808 O O . ARG G 2 81 ? -8.100 -28.641 222.544 1.00 51.17 81 ARG G O 1
ATOM 13816 N N . LEU G 2 82 ? -6.887 -28.962 224.390 1.00 52.02 82 LEU G N 1
ATOM 13817 C CA . LEU G 2 82 ? -7.869 -28.325 225.267 1.00 54.98 82 LEU G CA 1
ATOM 13818 C C . LEU G 2 82 ? -7.601 -26.831 225.433 1.00 54.04 82 LEU G C 1
ATOM 13819 O O . LEU G 2 82 ? -8.529 -26.037 225.407 1.00 50.57 82 LEU G O 1
ATOM 13824 N N . PHE G 2 83 ? -6.332 -26.469 225.629 1.00 52.92 83 PHE G N 1
ATOM 13825 C CA . PHE G 2 83 ? -5.986 -25.089 225.961 1.00 50.53 83 PHE G CA 1
ATOM 13826 C C . PHE G 2 83 ? -5.530 -24.316 224.722 1.00 46.74 83 PHE G C 1
ATOM 13827 O O . PHE G 2 83 ? -5.524 -23.094 224.753 1.00 45.26 83 PHE G O 1
ATOM 13835 N N . GLY G 2 84 ? -5.181 -25.040 223.654 1.00 41.88 84 GLY G N 1
ATOM 13836 C CA . GLY G 2 84 ? -4.794 -24.449 222.391 1.00 44.01 84 GLY G CA 1
ATOM 13837 C C . GLY G 2 84 ? -3.299 -24.225 222.307 1.00 41.63 84 GLY G C 1
ATOM 13838 O O . GLY G 2 84 ? -2.644 -23.979 223.299 1.00 39.03 84 GLY G O 1
ATOM 13839 N N . ASN G 2 85 ? -2.776 -24.309 221.085 1.00 45.60 85 ASN G N 1
ATOM 13840 C CA . ASN G 2 85 ? -1.355 -24.264 220.823 1.00 52.38 85 ASN G CA 1
ATOM 13841 C C . ASN G 2 85 ? -1.154 -23.406 219.576 1.00 54.07 85 ASN G C 1
ATOM 13842 O O . ASN G 2 85 ? -1.697 -23.727 218.521 1.00 56.67 85 ASN G O 1
ATOM 13847 N N . SER G 2 86 ? -0.391 -22.318 219.732 1.00 52.09 86 SER G N 1
ATOM 13848 C CA . SER G 2 86 ? -0.221 -21.328 218.682 1.00 51.75 86 SER G CA 1
ATOM 13849 C C . SER G 2 86 ? 0.613 -21.880 217.515 1.00 55.17 86 SER G C 1
ATOM 13850 O O . SER G 2 86 ? 0.496 -21.362 216.418 1.00 53.17 86 SER G O 1
ATOM 13853 N N . LYS G 2 87 ? 1.461 -22.895 217.765 1.00 54.52 87 LYS G N 1
ATOM 13854 C CA . LYS G 2 87 ? 2.447 -23.370 216.797 1.00 52.21 87 LYS G CA 1
ATOM 13855 C C . LYS G 2 87 ? 2.046 -24.731 216.206 1.00 51.53 87 LYS G C 1
ATOM 13856 O O . LYS G 2 87 ? 2.851 -25.354 215.521 1.00 53.73 87 LYS G O 1
ATOM 13858 N N . ASP G 2 88 ? 0.818 -25.198 216.453 1.00 54.72 88 ASP G N 1
ATOM 13859 C CA . ASP G 2 88 ? 0.333 -26.479 215.865 1.00 63.19 88 ASP G CA 1
ATOM 13860 C C . ASP G 2 88 ? -0.920 -26.196 215.031 1.00 64.03 88 ASP G C 1
ATOM 13861 O O . ASP G 2 88 ? -1.905 -25.684 215.559 1.00 63.79 88 ASP G O 1
ATOM 13866 N N . LYS G 2 89 ? -0.897 -26.578 213.745 1.00 67.80 89 LYS G N 1
ATOM 13867 C CA . LYS G 2 89 ? -2.026 -26.286 212.820 1.00 61.46 89 LYS G CA 1
ATOM 13868 C C . LYS G 2 89 ? -3.334 -26.864 213.372 1.00 57.81 89 LYS G C 1
ATOM 13869 O O . LYS G 2 89 ? -4.385 -26.264 213.201 1.00 56.06 89 LYS G O 1
ATOM 13871 N N . ARG G 2 90 ? -3.246 -28.009 214.056 1.00 58.38 90 ARG G N 1
ATOM 13872 C CA . ARG G 2 90 ? -4.412 -28.785 214.434 1.00 63.04 90 ARG G CA 1
ATOM 13873 C C . ARG G 2 90 ? -5.105 -28.142 215.631 1.00 62.24 90 ARG G C 1
ATOM 13874 O O . ARG G 2 90 ? -6.333 -28.171 215.702 1.00 70.88 90 ARG G O 1
ATOM 13882 N N . PHE G 2 91 ? -4.319 -27.574 216.553 1.00 61.54 91 PHE G N 1
ATOM 13883 C CA . PHE G 2 91 ? -4.831 -27.107 217.835 1.00 59.05 91 PHE G CA 1
ATOM 13884 C C . PHE G 2 91 ? -4.841 -25.581 217.952 1.00 57.04 91 PHE G C 1
ATOM 13885 O O . PHE G 2 91 ? -5.000 -25.058 219.055 1.00 52.17 91 PHE G O 1
ATOM 13893 N N . LYS G 2 92 ? -4.715 -24.867 216.825 1.00 58.75 92 LYS G N 1
ATOM 13894 C CA . LYS G 2 92 ? -4.627 -23.428 216.884 1.00 52.38 92 LYS G CA 1
ATOM 13895 C C . LYS G 2 92 ? -5.819 -22.872 217.656 1.00 48.88 92 LYS G C 1
ATOM 13896 O O . LYS G 2 92 ? -5.684 -21.816 218.251 1.00 44.60 92 LYS G O 1
ATOM 13902 N N . MET G 2 93 ? -6.960 -23.574 217.648 1.00 51.42 93 MET G N 1
ATOM 13903 C CA . MET G 2 93 ? -8.124 -23.097 218.377 1.00 55.75 93 MET G CA 1
ATOM 13904 C C . MET G 2 93 ? -8.592 -24.139 219.392 1.00 50.47 93 MET G C 1
ATOM 13905 O O . MET G 2 93 ? -8.880 -25.264 219.032 1.00 46.59 93 MET G O 1
ATOM 13910 N N . GLY G 2 94 ? -8.657 -23.720 220.654 1.00 47.72 94 GLY G N 1
ATOM 13911 C CA . GLY G 2 94 ? -8.804 -24.659 221.753 1.00 56.37 94 GLY G CA 1
ATOM 13912 C C . GLY G 2 94 ? -10.262 -24.936 222.067 1.00 63.18 94 GLY G C 1
ATOM 13913 O O . GLY G 2 94 ? -11.139 -24.136 221.708 1.00 86.58 94 GLY G O 1
ATOM 13914 N N . ARG G 2 95 ? -10.522 -26.037 222.776 1.00 61.22 95 ARG G N 1
ATOM 13915 C CA . ARG G 2 95 ? -11.890 -26.468 223.002 1.00 65.21 95 ARG G CA 1
ATOM 13916 C C . ARG G 2 95 ? -12.437 -25.907 224.319 1.00 58.45 95 ARG G C 1
ATOM 13917 O O . ARG G 2 95 ? -13.615 -26.144 224.613 1.00 47.57 95 ARG G O 1
ATOM 13925 N N . LEU G 2 96 ? -11.602 -25.196 225.091 1.00 52.09 96 LEU G N 1
ATOM 13926 C CA . LEU G 2 96 ? -12.035 -24.656 226.373 1.00 51.07 96 LEU G CA 1
ATOM 13927 C C . LEU G 2 96 ? -12.083 -23.133 226.328 1.00 47.55 96 LEU G C 1
ATOM 13928 O O . LEU G 2 96 ? -11.170 -22.507 225.819 1.00 44.14 96 LEU G O 1
ATOM 13933 N N . ILE G 2 97 ? -13.127 -22.562 226.932 1.00 44.85 97 ILE G N 1
ATOM 13934 C CA . ILE G 2 97 ? -13.239 -21.142 227.097 1.00 50.40 97 ILE G CA 1
ATOM 13935 C C . ILE G 2 97 ? -13.444 -20.854 228.584 1.00 56.92 97 ILE G C 1
ATOM 13936 O O . ILE G 2 97 ? -14.509 -21.147 229.106 1.00 67.99 97 ILE G O 1
ATOM 13941 N N . PHE G 2 98 ? -12.416 -20.295 229.235 1.00 61.29 98 PHE G N 1
ATOM 13942 C CA . PHE G 2 98 ? -12.501 -19.813 230.626 1.00 59.61 98 PHE G CA 1
ATOM 13943 C C . PHE G 2 98 ? -13.140 -18.432 230.621 1.00 61.30 98 PHE G C 1
ATOM 13944 O O . PHE G 2 98 ? -13.074 -17.733 229.615 1.00 66.73 98 PHE G O 1
ATOM 13952 N N . ARG G 2 99 ? -13.773 -18.066 231.740 1.00 61.41 99 ARG G N 1
ATOM 13953 C CA . ARG G 2 99 ? -14.504 -16.804 231.826 1.00 58.88 99 ARG G CA 1
ATOM 13954 C C . ARG G 2 99 ? -14.087 -16.050 233.087 1.00 55.93 99 ARG G C 1
ATOM 13955 O O . ARG G 2 99 ? -13.890 -16.660 234.128 1.00 62.18 99 ARG G O 1
ATOM 13963 N N . ASP G 2 100 ? -13.919 -14.729 232.964 1.00 54.09 100 ASP G N 1
ATOM 13964 C CA . ASP G 2 100 ? -13.748 -13.873 234.129 1.00 54.42 100 ASP G CA 1
ATOM 13965 C C . ASP G 2 100 ? -14.887 -14.201 235.104 1.00 60.86 100 ASP G C 1
ATOM 13966 O O . ASP G 2 100 ? -16.059 -14.229 234.716 1.00 56.94 100 ASP G O 1
ATOM 13971 N N . ALA G 2 101 ? -14.532 -14.479 236.361 1.00 64.40 101 ALA G N 1
ATOM 13972 C CA . ALA G 2 101 ? -15.503 -14.843 237.381 1.00 55.70 101 ALA G CA 1
ATOM 13973 C C . ALA G 2 101 ? -15.750 -13.626 238.267 1.00 53.02 101 ALA G C 1
ATOM 13974 O O . ALA G 2 101 ? -14.809 -12.909 238.592 1.00 50.49 101 ALA G O 1
ATOM 13976 N N . PHE G 2 102 ? -17.019 -13.396 238.618 1.00 55.33 102 PHE G N 1
ATOM 13977 C CA . PHE G 2 102 ? -17.416 -12.190 239.344 1.00 59.23 102 PHE G CA 1
ATOM 13978 C C . PHE G 2 102 ? -18.031 -12.533 240.700 1.00 63.86 102 PHE G C 1
ATOM 13979 O O . PHE G 2 102 ? -18.572 -13.624 240.885 1.00 69.08 102 PHE G O 1
ATOM 13987 N N . LEU G 2 103 ? -17.939 -11.590 241.637 1.00 56.99 103 LEU G N 1
ATOM 13988 C CA . LEU G 2 103 ? -18.293 -11.875 243.008 1.00 57.58 103 LEU G CA 1
ATOM 13989 C C . LEU G 2 103 ? -19.815 -11.993 243.107 1.00 56.00 103 LEU G C 1
ATOM 13990 O O . LEU G 2 103 ? -20.513 -11.044 242.803 1.00 53.07 103 LEU G O 1
ATOM 13995 N N . SER G 2 104 ? -20.300 -13.157 243.559 1.00 54.61 104 SER G N 1
ATOM 13996 C CA . SER G 2 104 ? -21.715 -13.393 243.796 1.00 55.11 104 SER G CA 1
ATOM 13997 C C . SER G 2 104 ? -22.198 -12.753 245.114 1.00 63.72 104 SER G C 1
ATOM 13998 O O . SER G 2 104 ? -23.163 -11.981 245.100 1.00 76.90 104 SER G O 1
ATOM 14001 N N . ASN G 2 105 ? -21.546 -13.083 246.237 1.00 61.24 105 ASN G N 1
ATOM 14002 C CA . ASN G 2 105 ? -22.220 -13.099 247.571 1.00 61.63 105 ASN G CA 1
ATOM 14003 C C . ASN G 2 105 ? -22.049 -11.786 248.361 1.00 64.11 105 ASN G C 1
ATOM 14004 O O . ASN G 2 105 ? -22.163 -11.762 249.593 1.00 66.27 105 ASN G O 1
ATOM 14009 N N . ALA G 2 106 ? -21.790 -10.680 247.660 1.00 65.67 106 ALA G N 1
ATOM 14010 C CA . ALA G 2 106 ? -21.633 -9.354 248.293 1.00 70.45 106 ALA G CA 1
ATOM 14011 C C . ALA G 2 106 ? -22.690 -9.132 249.382 1.00 78.03 106 ALA G C 1
ATOM 14012 O O . ALA G 2 106 ? -22.397 -8.568 250.410 1.00 75.72 106 ALA G O 1
ATOM 14014 N N . ASP G 2 107 ? -23.931 -9.558 249.134 1.00 92.37 107 ASP G N 1
ATOM 14015 C CA . ASP G 2 107 ? -25.024 -9.360 250.076 1.00 93.67 107 ASP G CA 1
ATOM 14016 C C . ASP G 2 107 ? -24.848 -10.276 251.290 1.00 83.97 107 ASP G C 1
ATOM 14017 O O . ASP G 2 107 ? -24.995 -9.817 252.410 1.00 78.56 107 ASP G O 1
ATOM 14022 N N . GLU G 2 108 ? -24.508 -11.546 251.060 1.00 76.49 108 GLU G N 1
ATOM 14023 C CA . GLU G 2 108 ? -24.183 -12.463 252.166 1.00 78.20 108 GLU G CA 1
ATOM 14024 C C . GLU G 2 108 ? -23.154 -11.800 253.101 1.00 76.85 108 GLU G C 1
ATOM 14025 O O . GLU G 2 108 ? -23.292 -11.827 254.323 1.00 71.81 108 GLU G O 1
ATOM 14031 N N . LEU G 2 109 ? -22.115 -11.201 252.512 1.00 78.86 109 LEU G N 1
ATOM 14032 C CA . LEU G 2 109 ? -20.997 -10.626 253.282 1.00 83.98 109 LEU G CA 1
ATOM 14033 C C . LEU G 2 109 ? -21.441 -9.336 253.981 1.00 80.51 109 LEU G C 1
ATOM 14034 O O . LEU G 2 109 ? -21.064 -9.085 255.105 1.00 84.08 109 LEU G O 1
ATOM 14039 N N . ASP G 2 110 ? -22.230 -8.516 253.294 1.00 79.02 110 ASP G N 1
ATOM 14040 C CA . ASP G 2 110 ? -22.750 -7.306 253.890 1.00 82.22 110 ASP G CA 1
ATOM 14041 C C . ASP G 2 110 ? -23.560 -7.678 255.139 1.00 76.76 110 ASP G C 1
ATOM 14042 O O . ASP G 2 110 ? -23.514 -6.973 256.140 1.00 61.57 110 ASP G O 1
ATOM 14047 N N . SER G 2 111 ? -24.282 -8.801 255.069 1.00 79.89 111 SER G N 1
ATOM 14048 C CA . SER G 2 111 ? -25.038 -9.337 256.211 1.00 84.57 111 SER G CA 1
ATOM 14049 C C . SER G 2 111 ? -24.088 -9.782 257.336 1.00 85.21 111 SER G C 1
ATOM 14050 O O . SER G 2 111 ? -24.333 -9.535 258.504 1.00 87.19 111 SER G O 1
ATOM 14053 N N . LEU G 2 112 ? -23.001 -10.461 256.971 1.00 82.67 112 LEU G N 1
ATOM 14054 C CA . LEU G 2 112 ? -22.004 -10.939 257.950 1.00 73.89 112 LEU G CA 1
ATOM 14055 C C . LEU G 2 112 ? -21.192 -9.768 258.543 1.00 64.51 112 LEU G C 1
ATOM 14056 O O . LEU G 2 112 ? -20.357 -9.987 259.396 1.00 63.44 112 LEU G O 1
ATOM 14061 N N . GLY G 2 113 ? -21.416 -8.543 258.066 1.00 63.09 113 GLY G N 1
ATOM 14062 C CA . GLY G 2 113 ? -20.998 -7.306 258.752 1.00 65.68 113 GLY G CA 1
ATOM 14063 C C . GLY G 2 113 ? -19.627 -6.812 258.338 1.00 69.55 113 GLY G C 1
ATOM 14064 O O . GLY G 2 113 ? -18.945 -6.190 259.142 1.00 76.53 113 GLY G O 1
ATOM 14065 N N . VAL G 2 114 ? -19.241 -7.059 257.082 1.00 73.94 114 VAL G N 1
ATOM 14066 C CA . VAL G 2 114 ? -17.959 -6.585 256.536 1.00 71.12 114 VAL G CA 1
ATOM 14067 C C . VAL G 2 114 ? -18.072 -5.084 256.229 1.00 72.25 114 VAL G C 1
ATOM 14068 O O . VAL G 2 114 ? -19.120 -4.605 255.850 1.00 83.21 114 VAL G O 1
ATOM 14072 N N . ARG G 2 115 ? -16.967 -4.351 256.370 1.00 72.49 115 ARG G N 1
ATOM 14073 C CA . ARG G 2 115 ? -16.935 -2.902 256.125 1.00 74.47 115 ARG G CA 1
ATOM 14074 C C . ARG G 2 115 ? -16.216 -2.590 254.800 1.00 77.15 115 ARG G C 1
ATOM 14075 O O . ARG G 2 115 ? -15.918 -1.438 254.507 1.00 82.14 115 ARG G O 1
ATOM 14077 N N . SER G 2 116 ? -15.925 -3.637 254.021 1.00 74.25 116 SER G N 1
ATOM 14078 C CA . SER G 2 116 ? -15.281 -3.598 252.707 1.00 68.49 116 SER G CA 1
ATOM 14079 C C . SER G 2 116 ? -15.282 -5.030 252.155 1.00 68.98 116 SER G C 1
ATOM 14080 O O . SER G 2 116 ? -15.473 -5.990 252.903 1.00 74.75 116 SER G O 1
ATOM 14082 N N . TYR G 2 117 ? -15.102 -5.176 250.837 1.00 64.66 117 TYR G N 1
ATOM 14083 C CA . TYR G 2 117 ? -15.114 -6.496 250.184 1.00 62.70 117 TYR G CA 1
ATOM 14084 C C . TYR G 2 117 ? -13.680 -6.975 249.947 1.00 62.40 117 TYR G C 1
ATOM 14085 O O . TYR G 2 117 ? -13.483 -8.050 249.374 1.00 63.03 117 TYR G O 1
ATOM 14094 N N . THR G 2 118 ? -12.709 -6.173 250.398 1.00 61.57 118 THR G N 1
ATOM 14095 C CA . THR G 2 118 ? -11.294 -6.527 250.365 1.00 65.55 118 THR G CA 1
ATOM 14096 C C . THR G 2 118 ? -10.641 -6.172 251.707 1.00 62.93 118 THR G C 1
ATOM 14097 O O . THR G 2 118 ? -10.918 -5.106 252.271 1.00 58.50 118 THR G O 1
ATOM 14101 N N . GLU G 2 119 ? -9.791 -7.082 252.195 1.00 58.13 119 GLU G N 1
ATOM 14102 C CA . GLU G 2 119 ? -9.041 -6.883 253.425 1.00 60.26 119 GLU G CA 1
ATOM 14103 C C . GLU G 2 119 ? -7.636 -6.433 253.041 1.00 55.46 119 GLU G C 1
ATOM 14104 O O . GLU G 2 119 ? -7.158 -6.842 252.027 1.00 57.92 119 GLU G O 1
ATOM 14110 N N . VAL G 2 120 ? -7.027 -5.552 253.832 1.00 55.20 120 VAL G N 1
ATOM 14111 C CA . VAL G 2 120 ? -5.602 -5.246 253.656 1.00 61.92 120 VAL G CA 1
ATOM 14112 C C . VAL G 2 120 ? -4.848 -5.896 254.811 1.00 64.98 120 VAL G C 1
ATOM 14113 O O . VAL G 2 120 ? -5.016 -5.534 255.954 1.00 77.51 120 VAL G O 1
ATOM 14117 N N . LYS G 2 121 ? -4.019 -6.882 254.473 1.00 65.58 121 LYS G N 1
ATOM 14118 C CA . LYS G 2 121 ? -3.231 -7.631 255.420 1.00 66.62 121 LYS G CA 1
ATOM 14119 C C . LYS G 2 121 ? -1.891 -6.917 255.634 1.00 64.34 121 LYS G C 1
ATOM 14120 O O . LYS G 2 121 ? -1.175 -6.627 254.666 1.00 65.94 121 LYS G O 1
ATOM 14126 N N . PHE G 2 122 ? -1.557 -6.679 256.908 1.00 58.07 122 PHE G N 1
ATOM 14127 C CA . PHE G 2 122 ? -0.208 -6.293 257.306 1.00 59.64 122 PHE G CA 1
ATOM 14128 C C . PHE G 2 122 ? 0.646 -7.544 257.570 1.00 55.25 122 PHE G C 1
ATOM 14129 O O . PHE G 2 122 ? 0.229 -8.453 258.306 1.00 54.38 122 PHE G O 1
ATOM 14137 N N . GLU G 2 123 ? 1.823 -7.562 256.939 1.00 49.55 123 GLU G N 1
ATOM 14138 C CA . GLU G 2 123 ? 2.842 -8.556 257.163 1.00 52.31 123 GLU G CA 1
ATOM 14139 C C . GLU G 2 123 ? 4.173 -7.827 257.370 1.00 52.88 123 GLU G C 1
ATOM 14140 O O . GLU G 2 123 ? 4.275 -6.627 257.106 1.00 50.39 123 GLU G O 1
ATOM 14146 N N . ASN G 2 124 ? 5.194 -8.557 257.813 1.00 51.25 124 ASN G N 1
ATOM 14147 C CA . ASN G 2 124 ? 6.519 -8.019 257.836 1.00 52.88 124 ASN G CA 1
ATOM 14148 C C . ASN G 2 124 ? 7.523 -9.144 257.625 1.00 52.95 124 ASN G C 1
ATOM 14149 O O . ASN G 2 124 ? 7.154 -10.319 257.501 1.00 48.73 124 ASN G O 1
ATOM 14154 N N . THR G 2 125 ? 8.789 -8.732 257.560 1.00 55.51 125 THR G N 1
ATOM 14155 C CA . THR G 2 125 ? 9.903 -9.623 257.548 1.00 55.53 125 THR G CA 1
ATOM 14156 C C . THR G 2 125 ? 10.880 -9.142 258.616 1.00 58.69 125 THR G C 1
ATOM 14157 O O . THR G 2 125 ? 11.092 -7.944 258.776 1.00 64.19 125 THR G O 1
ATOM 14161 N N . ILE G 2 126 ? 11.455 -10.088 259.346 1.00 58.33 126 ILE G N 1
ATOM 14162 C CA . ILE G 2 126 ? 12.340 -9.748 260.439 1.00 54.39 126 ILE G CA 1
ATOM 14163 C C . ILE G 2 126 ? 13.736 -10.228 260.066 1.00 50.17 126 ILE G C 1
ATOM 14164 O O . ILE G 2 126 ? 13.944 -11.419 259.839 1.00 47.95 126 ILE G O 1
ATOM 14169 N N . ASP G 2 127 ? 14.660 -9.280 259.965 1.00 48.12 127 ASP G N 1
ATOM 14170 C CA . ASP G 2 127 ? 16.031 -9.615 259.685 1.00 54.25 127 ASP G CA 1
ATOM 14171 C C . ASP G 2 127 ? 16.515 -10.571 260.783 1.00 55.06 127 ASP G C 1
ATOM 14172 O O . ASP G 2 127 ? 16.282 -10.347 261.951 1.00 56.84 127 ASP G O 1
ATOM 14177 N N . ARG G 2 128 ? 17.191 -11.649 260.389 1.00 52.35 128 ARG G N 1
ATOM 14178 C CA . ARG G 2 128 ? 17.580 -12.688 261.327 1.00 48.90 128 ARG G CA 1
ATOM 14179 C C . ARG G 2 128 ? 18.931 -12.372 261.982 1.00 48.30 128 ARG G C 1
ATOM 14180 O O . ARG G 2 128 ? 19.304 -13.038 262.937 1.00 50.17 128 ARG G O 1
ATOM 14188 N N . ILE G 2 129 ? 19.675 -11.390 261.477 1.00 45.75 129 ILE G N 1
ATOM 14189 C CA . ILE G 2 129 ? 20.919 -10.956 262.114 1.00 47.22 129 ILE G CA 1
ATOM 14190 C C . ILE G 2 129 ? 20.683 -9.670 262.923 1.00 47.72 129 ILE G C 1
ATOM 14191 O O . ILE G 2 129 ? 21.166 -9.559 264.022 1.00 46.94 129 ILE G O 1
ATOM 14196 N N . THR G 2 130 ? 19.965 -8.693 262.368 1.00 52.73 130 THR G N 1
ATOM 14197 C CA . THR G 2 130 ? 19.826 -7.388 263.031 1.00 52.52 130 THR G CA 1
ATOM 14198 C C . THR G 2 130 ? 18.524 -7.329 263.840 1.00 55.75 130 THR G C 1
ATOM 14199 O O . THR G 2 130 ? 18.367 -6.436 264.639 1.00 61.25 130 THR G O 1
ATOM 14201 N N . ALA G 2 131 ? 17.597 -8.269 263.616 1.00 62.33 131 ALA G N 1
ATOM 14202 C CA . ALA G 2 131 ? 16.276 -8.286 264.275 1.00 66.57 131 ALA G CA 1
ATOM 14203 C C . ALA G 2 131 ? 15.397 -7.115 263.811 1.00 70.29 131 ALA G C 1
ATOM 14204 O O . ALA G 2 131 ? 14.334 -6.869 264.389 1.00 78.15 131 ALA G O 1
ATOM 14206 N N . GLU G 2 132 ? 15.836 -6.391 262.776 1.00 72.36 132 GLU G N 1
ATOM 14207 C CA . GLU G 2 132 ? 15.069 -5.235 262.267 1.00 69.37 132 GLU G CA 1
ATOM 14208 C C . GLU G 2 132 ? 13.878 -5.763 261.475 1.00 61.31 132 GLU G C 1
ATOM 14209 O O . GLU G 2 132 ? 14.013 -6.726 260.739 1.00 59.19 132 GLU G O 1
ATOM 14215 N N . ALA G 2 133 ? 12.733 -5.091 261.609 1.00 57.64 133 ALA G N 1
ATOM 14216 C CA . ALA G 2 133 ? 11.485 -5.521 260.969 1.00 58.64 133 ALA G CA 1
ATOM 14217 C C . ALA G 2 133 ? 11.112 -4.544 259.850 1.00 55.62 133 ALA G C 1
ATOM 14218 O O . ALA G 2 133 ? 11.117 -3.334 260.046 1.00 55.58 133 ALA G O 1
ATOM 14220 N N . ASN G 2 134 ? 10.806 -5.075 258.671 1.00 57.88 134 ASN G N 1
ATOM 14221 C CA . ASN G 2 134 ? 10.387 -4.242 257.560 1.00 61.16 134 ASN G CA 1
ATOM 14222 C C . ASN G 2 134 ? 8.967 -4.633 257.183 1.00 55.99 134 ASN G C 1
ATOM 14223 O O . ASN G 2 134 ? 8.725 -5.739 256.704 1.00 49.70 134 ASN G O 1
ATOM 14228 N N . PRO G 2 135 ? 7.972 -3.750 257.411 1.00 59.05 135 PRO G N 1
ATOM 14229 C CA . PRO G 2 135 ? 6.568 -4.105 257.218 1.00 59.76 135 PRO G CA 1
ATOM 14230 C C . PRO G 2 135 ? 6.071 -3.839 255.794 1.00 61.35 135 PRO G C 1
ATOM 14231 O O . PRO G 2 135 ? 6.684 -3.038 255.055 1.00 64.91 135 PRO G O 1
ATOM 14235 N N . ARG G 2 136 ? 4.951 -4.478 255.465 1.00 57.17 136 ARG G N 1
ATOM 14236 C CA . ARG G 2 136 ? 4.373 -4.382 254.183 1.00 58.73 136 ARG G CA 1
ATOM 14237 C C . ARG G 2 136 ? 2.879 -4.661 254.281 1.00 65.36 136 ARG G C 1
ATOM 14238 O O . ARG G 2 136 ? 2.457 -5.518 255.019 1.00 70.98 136 ARG G O 1
ATOM 14246 N N . GLN G 2 137 ? 2.100 -3.934 253.485 1.00 69.01 137 GLN G N 1
ATOM 14247 C CA . GLN G 2 137 ? 0.647 -4.138 253.430 1.00 62.47 137 GLN G CA 1
ATOM 14248 C C . GLN G 2 137 ? 0.296 -4.666 252.044 1.00 56.32 137 GLN G C 1
ATOM 14249 O O . GLN G 2 137 ? 0.882 -4.237 251.060 1.00 62.74 137 GLN G O 1
ATOM 14255 N N . ILE G 2 138 ? -0.653 -5.598 251.991 1.00 53.11 138 ILE G N 1
ATOM 14256 C CA . ILE G 2 138 ? -1.120 -6.113 250.726 1.00 54.76 138 ILE G CA 1
ATOM 14257 C C . ILE G 2 138 ? -2.619 -6.434 250.830 1.00 55.87 138 ILE G C 1
ATOM 14258 O O . ILE G 2 138 ? -3.075 -7.002 251.808 1.00 52.71 138 ILE G O 1
ATOM 14263 N N . GLU G 2 139 ? -3.352 -6.067 249.775 1.00 57.44 139 GLU G N 1
ATOM 14264 C CA . GLU G 2 139 ? -4.773 -6.280 249.634 1.00 55.16 139 GLU G CA 1
ATOM 14265 C C . GLU G 2 139 ? -5.036 -7.721 249.195 1.00 45.74 139 GLU G C 1
ATOM 14266 O O . GLU G 2 139 ? -4.307 -8.310 248.424 1.00 40.41 139 GLU G O 1
ATOM 14272 N N . ARG G 2 140 ? -6.114 -8.265 249.741 1.00 44.31 140 ARG G N 1
ATOM 14273 C CA . ARG G 2 140 ? -6.598 -9.590 249.452 1.00 47.20 140 ARG G CA 1
ATOM 14274 C C . ARG G 2 140 ? -8.112 -9.491 249.291 1.00 45.44 140 ARG G C 1
ATOM 14275 O O . ARG G 2 140 ? -8.758 -8.662 249.941 1.00 40.73 140 ARG G O 1
ATOM 14283 N N . ALA G 2 141 ? -8.649 -10.329 248.402 1.00 48.64 141 ALA G N 1
ATOM 14284 C CA . ALA G 2 141 ? -10.067 -10.552 248.293 1.00 52.88 141 ALA G CA 1
ATOM 14285 C C . ALA G 2 141 ? -10.482 -11.400 249.495 1.00 56.77 141 ALA G C 1
ATOM 14286 O O . ALA G 2 141 ? -9.803 -12.394 249.802 1.00 55.10 141 ALA G O 1
ATOM 14288 N N . ILE G 2 142 ? -11.562 -10.981 250.178 1.00 61.39 142 ILE G N 1
ATOM 14289 C CA . ILE G 2 142 ? -11.798 -11.453 251.529 1.00 64.47 142 ILE G CA 1
ATOM 14290 C C . ILE G 2 142 ? -12.174 -12.925 251.459 1.00 65.52 142 ILE G C 1
ATOM 14291 O O . ILE G 2 142 ? -12.651 -13.419 250.443 1.00 62.36 142 ILE G O 1
ATOM 14296 N N . ARG G 2 143 ? -11.928 -13.599 252.581 1.00 71.50 143 ARG G N 1
ATOM 14297 C CA . ARG G 2 143 ? -12.180 -15.004 252.755 1.00 82.46 143 ARG G CA 1
ATOM 14298 C C . ARG G 2 143 ? -13.692 -15.256 252.660 1.00 77.26 143 ARG G C 1
ATOM 14299 O O . ARG G 2 143 ? -14.513 -14.385 252.999 1.00 72.21 143 ARG G O 1
ATOM 14307 N N . ASN G 2 144 ? -14.049 -16.444 252.174 1.00 76.38 144 ASN G N 1
ATOM 14308 C CA . ASN G 2 144 ? -15.445 -16.907 252.040 1.00 80.97 144 ASN G CA 1
ATOM 14309 C C . ASN G 2 144 ? -16.227 -16.059 251.032 1.00 87.98 144 ASN G C 1
ATOM 14310 O O . ASN G 2 144 ? -17.458 -16.092 251.030 1.00 94.93 144 ASN G O 1
ATOM 14315 N N . SER G 2 145 ? -15.521 -15.313 250.165 1.00 90.44 145 SER G N 1
ATOM 14316 C CA . SER G 2 145 ? -16.125 -14.720 248.995 1.00 78.92 145 SER G CA 1
ATOM 14317 C C . SER G 2 145 ? -16.443 -15.847 248.008 1.00 76.15 145 SER G C 1
ATOM 14318 O O . SER G 2 145 ? -15.737 -16.859 247.981 1.00 74.08 145 SER G O 1
ATOM 14321 N N . THR G 2 146 ? -17.511 -15.660 247.225 1.00 74.46 146 THR G N 1
ATOM 14322 C CA . THR G 2 146 ? -17.847 -16.573 246.150 1.00 73.67 146 THR G CA 1
ATOM 14323 C C . THR G 2 146 ? -17.894 -15.818 244.820 1.00 71.25 146 THR G C 1
ATOM 14324 O O . THR G 2 146 ? -18.311 -14.656 244.772 1.00 65.68 146 THR G O 1
ATOM 14328 N N . PHE G 2 147 ? -17.459 -16.530 243.775 1.00 67.12 147 PHE G N 1
ATOM 14329 C CA . PHE G 2 147 ? -17.366 -16.034 242.423 1.00 63.70 147 PHE G CA 1
ATOM 14330 C C . PHE G 2 147 ? -18.029 -17.035 241.469 1.00 66.68 147 PHE G C 1
ATOM 14331 O O . PHE G 2 147 ? -17.730 -18.241 241.540 1.00 61.40 147 PHE G O 1
ATOM 14339 N N . ASP G 2 148 ? -18.934 -16.543 240.602 1.00 69.92 148 ASP G N 1
ATOM 14340 C CA . ASP G 2 148 ? -19.645 -17.407 239.662 1.00 73.05 148 ASP G CA 1
ATOM 14341 C C . ASP G 2 148 ? -18.673 -17.839 238.561 1.00 69.35 148 ASP G C 1
ATOM 14342 O O . ASP G 2 148 ? -18.032 -17.022 237.921 1.00 72.62 148 ASP G O 1
ATOM 14347 N N . PHE G 2 149 ? -18.555 -19.155 238.381 1.00 61.76 149 PHE G N 1
ATOM 14348 C CA . PHE G 2 149 ? -17.537 -19.751 237.544 1.00 59.70 149 PHE G CA 1
ATOM 14349 C C . PHE G 2 149 ? -18.194 -20.449 236.358 1.00 63.96 149 PHE G C 1
ATOM 14350 O O . PHE G 2 149 ? -19.199 -21.159 236.527 1.00 70.62 149 PHE G O 1
ATOM 14358 N N . GLU G 2 150 ? -17.575 -20.275 235.186 1.00 61.36 150 GLU G N 1
ATOM 14359 C CA . GLU G 2 150 ? -18.069 -20.776 233.928 1.00 59.76 150 GLU G CA 1
ATOM 14360 C C . GLU G 2 150 ? -16.882 -21.236 233.080 1.00 52.09 150 GLU G C 1
ATOM 14361 O O . GLU G 2 150 ? -15.905 -20.504 232.936 1.00 48.86 150 GLU G O 1
ATOM 14367 N N . LEU G 2 151 ? -16.986 -22.443 232.534 1.00 49.53 151 LEU G N 1
ATOM 14368 C CA . LEU G 2 151 ? -16.009 -22.968 231.601 1.00 53.70 151 LEU G CA 1
ATOM 14369 C C . LEU G 2 151 ? -16.749 -23.708 230.474 1.00 51.98 151 LEU G C 1
ATOM 14370 O O . LEU G 2 151 ? -17.634 -24.514 230.737 1.00 46.80 151 LEU G O 1
ATOM 14375 N N . ILE G 2 152 ? -16.403 -23.412 229.218 1.00 49.79 152 ILE G N 1
ATOM 14376 C CA . ILE G 2 152 ? -17.172 -23.887 228.080 1.00 48.22 152 ILE G CA 1
ATOM 14377 C C . ILE G 2 152 ? -16.359 -24.908 227.297 1.00 43.76 152 ILE G C 1
ATOM 14378 O O . ILE G 2 152 ? -15.192 -24.633 226.968 1.00 41.76 152 ILE G O 1
ATOM 14383 N N . TYR G 2 153 ? -16.983 -26.058 227.010 1.00 41.36 153 TYR G N 1
ATOM 14384 C CA . TYR G 2 153 ? -16.299 -27.155 226.310 1.00 44.44 153 TYR G CA 1
ATOM 14385 C C . TYR G 2 153 ? -17.058 -27.434 225.016 1.00 48.19 153 TYR G C 1
ATOM 14386 O O . TYR G 2 153 ? -18.284 -27.500 225.032 1.00 48.71 153 TYR G O 1
ATOM 14395 N N . GLU G 2 154 ? -16.300 -27.614 223.929 1.00 50.17 154 GLU G N 1
ATOM 14396 C CA . GLU G 2 154 ? -16.813 -27.644 222.582 1.00 54.52 154 GLU G CA 1
ATOM 14397 C C . GLU G 2 154 ? -16.501 -29.018 221.979 1.00 57.21 154 GLU G C 1
ATOM 14398 O O . GLU G 2 154 ? -15.339 -29.408 221.843 1.00 60.38 154 GLU G O 1
ATOM 14404 N N . ILE G 2 155 ? -17.550 -29.741 221.602 1.00 57.50 155 ILE G N 1
ATOM 14405 C CA . ILE G 2 155 ? -17.404 -31.000 220.923 1.00 60.63 155 ILE G CA 1
ATOM 14406 C C . ILE G 2 155 ? -17.652 -30.771 219.436 1.00 63.43 155 ILE G C 1
ATOM 14407 O O . ILE G 2 155 ? -18.756 -30.379 219.038 1.00 71.38 155 ILE G O 1
ATOM 14412 N N . THR G 2 156 ? -16.623 -31.020 218.623 1.00 67.16 156 THR G N 1
ATOM 14413 C CA . THR G 2 156 ? -16.676 -30.742 217.173 1.00 70.17 156 THR G CA 1
ATOM 14414 C C . THR G 2 156 ? -16.300 -32.003 216.367 1.00 78.50 156 THR G C 1
ATOM 14415 O O . THR G 2 156 ? -17.215 -32.683 215.899 1.00 81.97 156 THR G O 1
ATOM 14419 N N . ASP G 2 157 ? -15.004 -32.314 216.217 1.00 83.89 157 ASP G N 1
ATOM 14420 C CA . ASP G 2 157 ? -14.557 -33.468 215.420 1.00 83.83 157 ASP G CA 1
ATOM 14421 C C . ASP G 2 157 ? -14.036 -34.573 216.340 1.00 94.13 157 ASP G C 1
ATOM 14422 O O . ASP G 2 157 ? -13.485 -35.526 215.846 1.00 107.09 157 ASP G O 1
ATOM 14424 N N . GLU G 2 158 ? -14.217 -34.445 217.659 1.00 102.31 158 GLU G N 1
ATOM 14425 C CA . GLU G 2 158 ? -13.642 -35.428 218.602 1.00 104.07 158 GLU G CA 1
ATOM 14426 C C . GLU G 2 158 ? -14.727 -36.438 218.984 1.00 108.94 158 GLU G C 1
ATOM 14427 O O . GLU G 2 158 ? -15.609 -36.119 219.778 1.00 112.35 158 GLU G O 1
ATOM 14433 N N . ASN G 2 159 ? -14.639 -37.657 218.442 1.00 111.37 159 ASN G N 1
ATOM 14434 C CA . ASN G 2 159 ? -15.822 -38.519 218.315 1.00 116.40 159 ASN G CA 1
ATOM 14435 C C . ASN G 2 159 ? -16.227 -39.089 219.683 1.00 120.90 159 ASN G C 1
ATOM 14436 O O . ASN G 2 159 ? -17.179 -38.594 220.299 1.00 117.34 159 ASN G O 1
ATOM 14438 N N . GLU G 2 160 ? -15.539 -40.147 220.136 1.00 122.47 160 GLU G N 1
ATOM 14439 C CA . GLU G 2 160 ? -16.084 -41.013 221.206 1.00 121.35 160 GLU G CA 1
ATOM 14440 C C . GLU G 2 160 ? -15.192 -40.975 222.452 1.00 124.61 160 GLU G C 1
ATOM 14441 O O . GLU G 2 160 ? -15.646 -40.568 223.521 1.00 123.87 160 GLU G O 1
ATOM 14443 N N . ASN G 2 161 ? -13.963 -41.487 222.308 1.00 118.90 161 ASN G N 1
ATOM 14444 C CA . ASN G 2 161 ? -13.021 -41.663 223.429 1.00 107.57 161 ASN G CA 1
ATOM 14445 C C . ASN G 2 161 ? -12.570 -40.288 223.948 1.00 101.24 161 ASN G C 1
ATOM 14446 O O . ASN G 2 161 ? -12.350 -40.108 225.155 1.00 101.17 161 ASN G O 1
ATOM 14448 N N . GLN G 2 162 ? -12.392 -39.360 222.999 1.00 92.86 162 GLN G N 1
ATOM 14449 C CA . GLN G 2 162 ? -11.623 -38.140 223.200 1.00 84.84 162 GLN G CA 1
ATOM 14450 C C . GLN G 2 162 ? -12.378 -37.220 224.157 1.00 75.27 162 GLN G C 1
ATOM 14451 O O . GLN G 2 162 ? -11.784 -36.690 225.068 1.00 73.08 162 GLN G O 1
ATOM 14457 N N . VAL G 2 163 ? -13.690 -37.080 223.962 1.00 74.00 163 VAL G N 1
ATOM 14458 C CA . VAL G 2 163 ? -14.526 -36.254 224.845 1.00 73.27 163 VAL G CA 1
ATOM 14459 C C . VAL G 2 163 ? -14.417 -36.781 226.282 1.00 69.55 163 VAL G C 1
ATOM 14460 O O . VAL G 2 163 ? -14.328 -36.007 227.222 1.00 71.60 163 VAL G O 1
ATOM 14464 N N . GLU G 2 164 ? -14.432 -38.109 226.438 1.00 73.49 164 GLU G N 1
ATOM 14465 C CA . GLU G 2 164 ? -14.333 -38.728 227.762 1.00 68.36 164 GLU G CA 1
ATOM 14466 C C . GLU G 2 164 ? -13.016 -38.288 228.408 1.00 65.80 164 GLU G C 1
ATOM 14467 O O . GLU G 2 164 ? -13.030 -37.725 229.504 1.00 60.84 164 GLU G O 1
ATOM 14469 N N . GLU G 2 165 ? -11.899 -38.525 227.703 1.00 68.70 165 GLU G N 1
ATOM 14470 C CA . GLU G 2 165 ? -10.561 -38.188 228.214 1.00 68.20 165 GLU G CA 1
ATOM 14471 C C . GLU G 2 165 ? -10.520 -36.702 228.583 1.00 69.79 165 GLU G C 1
ATOM 14472 O O . GLU G 2 165 ? -10.039 -36.361 229.626 1.00 79.09 165 GLU G O 1
ATOM 14478 N N . ASP G 2 166 ? -11.042 -35.835 227.711 1.00 72.42 166 ASP G N 1
ATOM 14479 C CA . ASP G 2 166 ? -11.072 -34.378 227.927 1.00 71.34 166 ASP G CA 1
ATOM 14480 C C . ASP G 2 166 ? -11.784 -34.075 229.249 1.00 69.80 166 ASP G C 1
ATOM 14481 O O . ASP G 2 166 ? -11.256 -33.314 230.060 1.00 67.01 166 ASP G O 1
ATOM 14486 N N . PHE G 2 167 ? -12.948 -34.702 229.476 1.00 69.57 167 PHE G N 1
ATOM 14487 C CA . PHE G 2 167 ? -13.703 -34.528 230.718 1.00 69.24 167 PHE G CA 1
ATOM 14488 C C . PHE G 2 167 ? -12.806 -34.906 231.909 1.00 65.66 167 PHE G C 1
ATOM 14489 O O . PHE G 2 167 ? -12.744 -34.172 232.919 1.00 53.57 167 PHE G O 1
ATOM 14491 N N . LYS G 2 168 ? -12.112 -36.047 231.792 1.00 67.72 168 LYS G N 1
ATOM 14492 C CA . LYS G 2 168 ? -11.197 -36.474 232.846 1.00 81.54 168 LYS G CA 1
ATOM 14493 C C . LYS G 2 168 ? -10.181 -35.349 233.106 1.00 82.04 168 LYS G C 1
ATOM 14494 O O . LYS G 2 168 ? -9.950 -34.987 234.245 1.00 84.86 168 LYS G O 1
ATOM 14500 N N . VAL G 2 169 ? -9.617 -34.777 232.038 1.00 72.04 169 VAL G N 1
ATOM 14501 C CA . VAL G 2 169 ? -8.570 -33.777 232.173 1.00 66.98 169 VAL G CA 1
ATOM 14502 C C . VAL G 2 169 ? -9.135 -32.545 232.875 1.00 61.35 169 VAL G C 1
ATOM 14503 O O . VAL G 2 169 ? -8.443 -31.962 233.698 1.00 58.93 169 VAL G O 1
ATOM 14507 N N . ILE G 2 170 ? -10.380 -32.177 232.572 1.00 60.52 170 ILE G N 1
ATOM 14508 C CA . ILE G 2 170 ? -10.959 -30.997 233.177 1.00 65.46 170 ILE G CA 1
ATOM 14509 C C . ILE G 2 170 ? -11.115 -31.219 234.690 1.00 74.94 170 ILE G C 1
ATOM 14510 O O . ILE G 2 170 ? -10.767 -30.332 235.469 1.00 83.37 170 ILE G O 1
ATOM 14515 N N . ARG G 2 171 ? -11.570 -32.415 235.095 1.00 76.36 171 ARG G N 1
ATOM 14516 C CA . ARG G 2 171 ? -11.825 -32.710 236.504 1.00 72.52 171 ARG G CA 1
ATOM 14517 C C . ARG G 2 171 ? -10.492 -32.755 237.270 1.00 71.34 171 ARG G C 1
ATOM 14518 O O . ARG G 2 171 ? -10.386 -32.236 238.380 1.00 68.61 171 ARG G O 1
ATOM 14526 N N . ASP G 2 172 ? -9.478 -33.374 236.658 1.00 71.44 172 ASP G N 1
ATOM 14527 C CA . ASP G 2 172 ? -8.151 -33.449 237.238 1.00 76.24 172 ASP G CA 1
ATOM 14528 C C . ASP G 2 172 ? -7.619 -32.026 237.439 1.00 73.45 172 ASP G C 1
ATOM 14529 O O . ASP G 2 172 ? -7.068 -31.694 238.500 1.00 73.27 172 ASP G O 1
ATOM 14534 N N . GLY G 2 173 ? -7.804 -31.184 236.417 1.00 71.34 173 GLY G N 1
ATOM 14535 C CA . GLY G 2 173 ? -7.358 -29.798 236.458 1.00 69.77 173 GLY G CA 1
ATOM 14536 C C . GLY G 2 173 ? -7.927 -29.058 237.648 1.00 71.78 173 GLY G C 1
ATOM 14537 O O . GLY G 2 173 ? -7.193 -28.420 238.403 1.00 72.78 173 GLY G O 1
ATOM 14538 N N . LEU G 2 174 ? -9.251 -29.125 237.806 1.00 70.02 174 LEU G N 1
ATOM 14539 C CA . LEU G 2 174 ? -9.902 -28.381 238.867 1.00 71.49 174 LEU G CA 1
ATOM 14540 C C . LEU G 2 174 ? -9.447 -28.922 240.224 1.00 75.58 174 LEU G C 1
ATOM 14541 O O . LEU G 2 174 ? -9.154 -28.134 241.107 1.00 70.40 174 LEU G O 1
ATOM 14546 N N . LYS G 2 175 ? -9.372 -30.251 240.379 1.00 84.37 175 LYS G N 1
ATOM 14547 C CA . LYS G 2 175 ? -8.962 -30.822 241.659 1.00 86.28 175 LYS G CA 1
ATOM 14548 C C . LYS G 2 175 ? -7.543 -30.338 241.975 1.00 77.49 175 LYS G C 1
ATOM 14549 O O . LYS G 2 175 ? -7.283 -29.941 243.108 1.00 84.18 175 LYS G O 1
ATOM 14555 N N . LEU G 2 176 ? -6.666 -30.322 240.963 1.00 68.93 176 LEU G N 1
ATOM 14556 C CA . LEU G 2 176 ? -5.286 -29.913 241.179 1.00 71.29 176 LEU G CA 1
ATOM 14557 C C . LEU G 2 176 ? -5.236 -28.448 241.651 1.00 67.96 176 LEU G C 1
ATOM 14558 O O . LEU G 2 176 ? -4.402 -28.081 242.492 1.00 70.25 176 LEU G O 1
ATOM 14563 N N . LEU G 2 177 ? -6.128 -27.612 241.120 1.00 70.25 177 LEU G N 1
ATOM 14564 C CA . LEU G 2 177 ? -6.181 -26.239 241.572 1.00 73.72 177 LEU G CA 1
ATOM 14565 C C . LEU G 2 177 ? -6.687 -26.161 243.022 1.00 76.34 177 LEU G C 1
ATOM 14566 O O . LEU G 2 177 ? -6.278 -25.296 243.773 1.00 76.63 177 LEU G O 1
ATOM 14571 N N . GLU G 2 178 ? -7.587 -27.070 243.403 1.00 78.71 178 GLU G N 1
ATOM 14572 C CA . GLU G 2 178 ? -8.097 -27.154 244.776 1.00 72.49 178 GLU G CA 1
ATOM 14573 C C . GLU G 2 178 ? -6.964 -27.571 245.725 1.00 72.83 178 GLU G C 1
ATOM 14574 O O . GLU G 2 178 ? -6.917 -27.090 246.842 1.00 87.59 178 GLU G O 1
ATOM 14580 N N . LEU G 2 179 ? -6.048 -28.427 245.258 1.00 70.47 179 LEU G N 1
ATOM 14581 C CA . LEU G 2 179 ? -4.899 -28.896 246.045 1.00 70.14 179 LEU G CA 1
ATOM 14582 C C . LEU G 2 179 ? -3.698 -27.963 245.841 1.00 70.60 179 LEU G C 1
ATOM 14583 O O . LEU G 2 179 ? -2.575 -28.330 246.151 1.00 74.56 179 LEU G O 1
ATOM 14588 N N . ASP G 2 180 ? -3.940 -26.778 245.281 1.00 68.03 180 ASP G N 1
ATOM 14589 C CA . ASP G 2 180 ? -2.919 -25.770 245.082 1.00 63.57 180 ASP G CA 1
ATOM 14590 C C . ASP G 2 180 ? -3.580 -24.416 245.398 1.00 60.99 180 ASP G C 1
ATOM 14591 O O . ASP G 2 180 ? -4.631 -24.355 246.057 1.00 63.17 180 ASP G O 1
ATOM 14596 N N . TYR G 2 181 ? -3.000 -23.328 244.890 1.00 58.05 181 TYR G N 1
ATOM 14597 C CA . TYR G 2 181 ? -3.579 -22.028 245.078 1.00 57.79 181 TYR G CA 1
ATOM 14598 C C . TYR G 2 181 ? -3.722 -21.272 243.755 1.00 59.92 181 TYR G C 1
ATOM 14599 O O . TYR G 2 181 ? -3.011 -21.551 242.787 1.00 52.26 181 TYR G O 1
ATOM 14608 N N . LEU G 2 182 ? -4.624 -20.281 243.781 1.00 63.05 182 LEU G N 1
ATOM 14609 C CA . LEU G 2 182 ? -4.811 -19.308 242.723 1.00 61.08 182 LEU G CA 1
ATOM 14610 C C . LEU G 2 182 ? -3.857 -18.133 242.961 1.00 61.52 182 LEU G C 1
ATOM 14611 O O . LEU G 2 182 ? -3.847 -17.511 244.036 1.00 52.52 182 LEU G O 1
ATOM 14616 N N . GLY G 2 183 ? -3.067 -17.847 241.920 1.00 67.24 183 GLY G N 1
ATOM 14617 C CA . GLY G 2 183 ? -1.807 -17.111 242.010 1.00 61.28 183 GLY G CA 1
ATOM 14618 C C . GLY G 2 183 ? -1.921 -15.906 242.912 1.00 55.90 183 GLY G C 1
ATOM 14619 O O . GLY G 2 183 ? -2.762 -15.038 242.709 1.00 54.30 183 GLY G O 1
ATOM 14620 N N . GLY G 2 184 ? -1.050 -15.881 243.911 1.00 57.55 184 GLY G N 1
ATOM 14621 C CA . GLY G 2 184 ? -1.038 -14.898 244.978 1.00 60.89 184 GLY G CA 1
ATOM 14622 C C . GLY G 2 184 ? 0.247 -15.081 245.746 1.00 58.64 184 GLY G C 1
ATOM 14623 O O . GLY G 2 184 ? 1.238 -15.450 245.159 1.00 58.86 184 GLY G O 1
ATOM 14624 N N . SER G 2 185 ? 0.234 -14.858 247.052 1.00 59.55 185 SER G N 1
ATOM 14625 C CA . SER G 2 185 ? 1.389 -15.231 247.821 1.00 61.54 185 SER G CA 1
ATOM 14626 C C . SER G 2 185 ? 1.105 -16.607 248.407 1.00 60.23 185 SER G C 1
ATOM 14627 O O . SER G 2 185 ? 0.718 -16.724 249.541 1.00 55.45 185 SER G O 1
ATOM 14630 N N . GLY G 2 186 ? 1.223 -17.629 247.560 1.00 59.39 186 GLY G N 1
ATOM 14631 C CA . GLY G 2 186 ? 0.633 -18.930 247.824 1.00 55.69 186 GLY G CA 1
ATOM 14632 C C . GLY G 2 186 ? 1.386 -19.693 248.892 1.00 48.85 186 GLY G C 1
ATOM 14633 O O . GLY G 2 186 ? 0.760 -20.367 249.714 1.00 45.38 186 GLY G O 1
ATOM 14634 N N . SER G 2 187 ? 2.718 -19.569 248.870 1.00 46.63 187 SER G N 1
ATOM 14635 C CA . SER G 2 187 ? 3.591 -20.242 249.814 1.00 45.55 187 SER G CA 1
ATOM 14636 C C . SER G 2 187 ? 3.303 -19.774 251.243 1.00 43.74 187 SER G C 1
ATOM 14637 O O . SER G 2 187 ? 3.598 -20.488 252.183 1.00 49.51 187 SER G O 1
ATOM 14640 N N . ARG G 2 188 ? 2.729 -18.579 251.388 1.00 40.63 188 ARG G N 1
ATOM 14641 C CA . ARG G 2 188 ? 2.395 -18.015 252.686 1.00 39.89 188 ARG G CA 1
ATOM 14642 C C . ARG G 2 188 ? 0.883 -18.126 252.942 1.00 43.93 188 ARG G C 1
ATOM 14643 O O . ARG G 2 188 ? 0.334 -17.379 253.764 1.00 46.40 188 ARG G O 1
ATOM 14651 N N . GLY G 2 189 ? 0.221 -19.035 252.207 1.00 50.57 189 GLY G N 1
ATOM 14652 C CA . GLY G 2 189 ? -1.127 -19.536 252.500 1.00 58.16 189 GLY G CA 1
ATOM 14653 C C . GLY G 2 189 ? -2.271 -18.842 251.758 1.00 65.28 189 GLY G C 1
ATOM 14654 O O . GLY G 2 189 ? -3.434 -18.964 252.141 1.00 74.39 189 GLY G O 1
ATOM 14655 N N . TYR G 2 190 ? -1.976 -18.162 250.656 1.00 67.83 190 TYR G N 1
ATOM 14656 C CA . TYR G 2 190 ? -3.002 -17.434 249.935 1.00 58.73 190 TYR G CA 1
ATOM 14657 C C . TYR G 2 190 ? -3.685 -18.386 248.960 1.00 64.50 190 TYR G C 1
ATOM 14658 O O . TYR G 2 190 ? -3.249 -19.531 248.773 1.00 65.87 190 TYR G O 1
ATOM 14667 N N . GLY G 2 191 ? -4.789 -17.895 248.387 1.00 71.14 191 GLY G N 1
ATOM 14668 C CA . GLY G 2 191 ? -5.368 -18.396 247.146 1.00 73.59 191 GLY G CA 1
ATOM 14669 C C . GLY G 2 191 ? -5.865 -19.825 247.239 1.00 73.32 191 GLY G C 1
ATOM 14670 O O . GLY G 2 191 ? -5.961 -20.517 246.229 1.00 72.26 191 GLY G O 1
ATOM 14671 N N . LYS G 2 192 ? -6.150 -20.310 248.450 1.00 73.35 192 LYS G N 1
ATOM 14672 C CA . LYS G 2 192 ? -6.798 -21.609 248.559 1.00 66.36 192 LYS G CA 1
ATOM 14673 C C . LYS G 2 192 ? -8.261 -21.349 248.176 1.00 60.47 192 LYS G C 1
ATOM 14674 O O . LYS G 2 192 ? -8.855 -20.370 248.644 1.00 50.37 192 LYS G O 1
ATOM 14680 N N . VAL G 2 193 ? -8.790 -22.191 247.279 1.00 60.91 193 VAL G N 1
ATOM 14681 C CA . VAL G 2 193 ? -10.126 -22.005 246.745 1.00 63.82 193 VAL G CA 1
ATOM 14682 C C . VAL G 2 193 ? -10.773 -23.362 246.464 1.00 62.93 193 VAL G C 1
ATOM 14683 O O . VAL G 2 193 ? -10.099 -24.359 246.178 1.00 57.99 193 VAL G O 1
ATOM 14687 N N . ALA G 2 194 ? -12.109 -23.354 246.505 1.00 61.43 194 ALA G N 1
ATOM 14688 C CA . ALA G 2 194 ? -12.914 -24.546 246.367 1.00 68.75 194 ALA G CA 1
ATOM 14689 C C . ALA G 2 194 ? -14.078 -24.309 245.395 1.00 70.94 194 ALA G C 1
ATOM 14690 O O . ALA G 2 194 ? -14.680 -23.227 245.364 1.00 65.69 194 ALA G O 1
ATOM 14692 N N . PHE G 2 195 ? -14.378 -25.360 244.616 1.00 68.13 195 PHE G N 1
ATOM 14693 C CA . PHE G 2 195 ? -15.436 -25.350 243.617 1.00 64.42 195 PHE G CA 1
ATOM 14694 C C . PHE G 2 195 ? -16.702 -25.989 244.191 1.00 60.28 195 PHE G C 1
ATOM 14695 O O . PHE G 2 195 ? -16.735 -27.168 244.405 1.00 66.06 195 PHE G O 1
ATOM 14703 N N . GLU G 2 196 ? -17.731 -25.175 244.434 1.00 58.57 196 GLU G N 1
ATOM 14704 C CA . GLU G 2 196 ? -18.977 -25.626 245.054 1.00 64.82 196 GLU G CA 1
ATOM 14705 C C . GLU G 2 196 ? -20.078 -25.711 243.982 1.00 67.85 196 GLU G C 1
ATOM 14706 O O . GLU G 2 196 ? -20.134 -24.897 243.059 1.00 69.61 196 GLU G O 1
ATOM 14712 N N . ASN G 2 197 ? -20.947 -26.715 244.122 1.00 67.48 197 ASN G N 1
ATOM 14713 C CA . ASN G 2 197 ? -22.053 -26.960 243.232 1.00 64.45 197 ASN G CA 1
ATOM 14714 C C . ASN G 2 197 ? -21.540 -27.141 241.809 1.00 67.41 197 ASN G C 1
ATOM 14715 O O . ASN G 2 197 ? -22.172 -26.663 240.861 1.00 72.53 197 ASN G O 1
ATOM 14720 N N . LEU G 2 198 ? -20.406 -27.831 241.667 1.00 74.30 198 LEU G N 1
ATOM 14721 C CA . LEU G 2 198 ? -19.858 -28.076 240.350 1.00 85.79 198 LEU G CA 1
ATOM 14722 C C . LEU G 2 198 ? -20.772 -29.039 239.583 1.00 88.65 198 LEU G C 1
ATOM 14723 O O . LEU G 2 198 ? -21.075 -30.136 240.066 1.00 72.45 198 LEU G O 1
ATOM 14728 N N . LYS G 2 199 ? -21.183 -28.598 238.386 1.00 93.05 199 LYS G N 1
ATOM 14729 C CA . LYS G 2 199 ? -22.314 -29.153 237.656 1.00 86.76 199 LYS G CA 1
ATOM 14730 C C . LYS G 2 199 ? -22.094 -28.902 236.162 1.00 79.81 199 LYS G C 1
ATOM 14731 O O . LYS G 2 199 ? -21.588 -27.843 235.771 1.00 82.27 199 LYS G O 1
ATOM 14737 N N . ALA G 2 200 ? -22.456 -29.903 235.352 1.00 78.75 200 ALA G N 1
ATOM 14738 C CA . ALA G 2 200 ? -22.361 -29.825 233.892 1.00 84.17 200 ALA G CA 1
ATOM 14739 C C . ALA G 2 200 ? -23.760 -29.637 233.289 1.00 85.92 200 ALA G C 1
ATOM 14740 O O . ALA G 2 200 ? -24.744 -30.185 233.791 1.00 92.40 200 ALA G O 1
ATOM 14742 N N . THR G 2 201 ? -23.826 -28.849 232.206 1.00 81.79 201 THR G N 1
ATOM 14743 C CA . THR G 2 201 ? -25.062 -28.624 231.452 1.00 71.79 201 THR G CA 1
ATOM 14744 C C . THR G 2 201 ? -24.731 -28.581 229.958 1.00 68.29 201 THR G C 1
ATOM 14745 O O . THR G 2 201 ? -23.778 -27.920 229.558 1.00 73.15 201 THR G O 1
ATOM 14749 N N . THR G 2 202 ? -25.500 -29.304 229.140 1.00 69.93 202 THR G N 1
ATOM 14750 C CA . THR G 2 202 ? -25.372 -29.163 227.688 1.00 72.20 202 THR G CA 1
ATOM 14751 C C . THR G 2 202 ? -26.210 -27.944 227.289 1.00 64.80 202 THR G C 1
ATOM 14752 O O . THR G 2 202 ? -27.420 -27.957 227.449 1.00 60.69 202 THR G O 1
ATOM 14756 N N . VAL G 2 203 ? -25.541 -26.891 226.814 1.00 65.93 203 VAL G N 1
ATOM 14757 C CA . VAL G 2 203 ? -26.195 -25.618 226.480 1.00 68.78 203 VAL G CA 1
ATOM 14758 C C . VAL G 2 203 ? -26.341 -25.493 224.959 1.00 69.75 203 VAL G C 1
ATOM 14759 O O . VAL G 2 203 ? -26.991 -24.552 224.491 1.00 75.14 203 VAL G O 1
ATOM 14763 N N . PHE G 2 204 ? -25.740 -26.421 224.204 1.00 71.53 204 PHE G N 1
ATOM 14764 C CA . PHE G 2 204 ? -25.987 -26.514 222.770 1.00 75.97 204 PHE G CA 1
ATOM 14765 C C . PHE G 2 204 ? -25.750 -27.949 222.294 1.00 75.61 204 PHE G C 1
ATOM 14766 O O . PHE G 2 204 ? -24.836 -28.620 222.750 1.00 78.59 204 PHE G O 1
ATOM 14774 N N . GLY G 2 205 ? -26.568 -28.391 221.336 1.00 76.54 205 GLY G N 1
ATOM 14775 C CA . GLY G 2 205 ? -26.481 -29.732 220.802 1.00 71.57 205 GLY G CA 1
ATOM 14776 C C . GLY G 2 205 ? -27.090 -30.712 221.777 1.00 71.06 205 GLY G C 1
ATOM 14777 O O . GLY G 2 205 ? -27.832 -30.318 222.698 1.00 62.97 205 GLY G O 1
ATOM 14778 N N . ASN G 2 206 ? -26.798 -31.994 221.560 1.00 78.97 206 ASN G N 1
ATOM 14779 C CA . ASN G 2 206 ? -27.385 -33.057 222.373 1.00 85.11 206 ASN G CA 1
ATOM 14780 C C . ASN G 2 206 ? -26.259 -33.971 222.860 1.00 87.13 206 ASN G C 1
ATOM 14781 O O . ASN G 2 206 ? -25.492 -34.511 222.068 1.00 86.45 206 ASN G O 1
ATOM 14786 N N . TYR G 2 207 ? -26.152 -34.078 224.189 1.00 88.64 207 TYR G N 1
ATOM 14787 C CA . TYR G 2 207 ? -25.164 -34.906 224.858 1.00 82.52 207 TYR G CA 1
ATOM 14788 C C . TYR G 2 207 ? -25.707 -35.350 226.215 1.00 90.35 207 TYR G C 1
ATOM 14789 O O . TYR G 2 207 ? -26.536 -34.646 226.807 1.00 106.57 207 TYR G O 1
ATOM 14798 N N . ASP G 2 208 ? -25.229 -36.502 226.702 1.00 100.66 208 ASP G N 1
ATOM 14799 C CA . ASP G 2 208 ? -25.643 -37.028 228.010 1.00 105.93 208 ASP G CA 1
ATOM 14800 C C . ASP G 2 208 ? -24.634 -36.631 229.099 1.00 104.43 208 ASP G C 1
ATOM 14801 O O . ASP G 2 208 ? -23.475 -37.045 229.070 1.00 93.30 208 ASP G O 1
ATOM 14806 N N . VAL G 2 209 ? -25.124 -35.877 230.087 1.00 102.42 209 VAL G N 1
ATOM 14807 C CA . VAL G 2 209 ? -24.295 -35.292 231.139 1.00 96.30 209 VAL G CA 1
ATOM 14808 C C . VAL G 2 209 ? -24.507 -36.010 232.478 1.00 95.23 209 VAL G C 1
ATOM 14809 O O . VAL G 2 209 ? -23.840 -35.660 233.450 1.00 99.36 209 VAL G O 1
ATOM 14813 N N . LYS G 2 210 ? -25.415 -36.992 232.551 1.00 91.79 210 LYS G N 1
ATOM 14814 C CA . LYS G 2 210 ? -25.693 -37.720 233.799 1.00 73.60 210 LYS G CA 1
ATOM 14815 C C . LYS G 2 210 ? -24.386 -38.276 234.373 1.00 69.89 210 LYS G C 1
ATOM 14816 O O . LYS G 2 210 ? -24.074 -38.021 235.542 1.00 73.80 210 LYS G O 1
ATOM 14818 N N . THR G 2 211 ? -23.633 -39.009 233.548 1.00 69.11 211 THR G N 1
ATOM 14819 C CA . THR G 2 211 ? -22.397 -39.676 233.967 1.00 74.47 211 THR G CA 1
ATOM 14820 C C . THR G 2 211 ? -21.381 -38.642 234.493 1.00 78.50 211 THR G C 1
ATOM 14821 O O . THR G 2 211 ? -20.721 -38.844 235.528 1.00 82.80 211 THR G O 1
ATOM 14825 N N . LEU G 2 212 ? -21.225 -37.546 233.736 1.00 87.88 212 LEU G N 1
ATOM 14826 C CA . LEU G 2 212 ? -20.271 -36.473 234.075 1.00 87.12 212 LEU G CA 1
ATOM 14827 C C . LEU G 2 212 ? -20.663 -35.840 235.409 1.00 88.83 212 LEU G C 1
ATOM 14828 O O . LEU G 2 212 ? -19.816 -35.656 236.243 1.00 96.95 212 LEU G O 1
ATOM 14830 N N . ASN G 2 213 ? -21.939 -35.488 235.578 1.00 88.81 213 ASN G N 1
ATOM 14831 C CA . ASN G 2 213 ? -22.394 -34.835 236.799 1.00 88.95 213 ASN G CA 1
ATOM 14832 C C . ASN G 2 213 ? -22.057 -35.711 238.010 1.00 101.06 213 ASN G C 1
ATOM 14833 O O . ASN G 2 213 ? -21.516 -35.198 239.010 1.00 115.75 213 ASN G O 1
ATOM 14838 N N . GLU G 2 214 ? -22.331 -37.020 237.905 1.00 104.81 214 GLU G N 1
ATOM 14839 C CA . GLU G 2 214 ? -21.944 -37.982 238.944 1.00 94.55 214 GLU G CA 1
ATOM 14840 C C . GLU G 2 214 ? -20.447 -37.822 239.248 1.00 94.24 214 GLU G C 1
ATOM 14841 O O . GLU G 2 214 ? -20.058 -37.552 240.397 1.00 92.96 214 GLU G O 1
ATOM 14843 N N . LEU G 2 215 ? -19.627 -37.937 238.195 1.00 91.58 215 LEU G N 1
ATOM 14844 C CA . LEU G 2 215 ? -18.174 -37.948 238.327 1.00 86.70 215 LEU G CA 1
ATOM 14845 C C . LEU G 2 215 ? -17.651 -36.603 238.857 1.00 92.19 215 LEU G C 1
ATOM 14846 O O . LEU G 2 215 ? -16.606 -36.579 239.454 1.00 111.41 215 LEU G O 1
ATOM 14848 N N . LEU G 2 216 ? -18.342 -35.485 238.593 1.00 91.66 216 LEU G N 1
ATOM 14849 C CA . LEU G 2 216 ? -17.911 -34.143 239.049 1.00 91.66 216 LEU G CA 1
ATOM 14850 C C . LEU G 2 216 ? -18.156 -33.972 240.548 1.00 87.62 216 LEU G C 1
ATOM 14851 O O . LEU G 2 216 ? -17.247 -33.533 241.283 1.00 90.29 216 LEU G O 1
ATOM 14856 N N . THR G 2 217 ? -19.377 -34.307 240.982 1.00 82.33 217 THR G N 1
ATOM 14857 C CA . THR G 2 217 ? -19.790 -33.926 242.328 1.00 81.77 217 THR G CA 1
ATOM 14858 C C . THR G 2 217 ? -18.874 -34.666 243.310 1.00 83.99 217 THR G C 1
ATOM 14859 O O . THR G 2 217 ? -18.253 -34.048 244.183 1.00 66.51 217 THR G O 1
ATOM 14863 N N . ALA G 2 218 ? -18.718 -35.975 243.084 1.00 97.34 218 ALA G N 1
ATOM 14864 C CA . ALA G 2 218 ? -17.977 -36.833 244.031 1.00 105.82 218 ALA G CA 1
ATOM 14865 C C . ALA G 2 218 ? -16.462 -36.711 243.828 1.00 102.65 218 ALA G C 1
ATOM 14866 O O . ALA G 2 218 ? -15.706 -36.431 244.768 1.00 107.35 218 ALA G O 1
ATOM 14868 N N . GLU G 2 219 ? -16.029 -36.946 242.588 1.00 96.54 219 GLU G N 1
ATOM 14869 C CA . GLU G 2 219 ? -14.625 -37.280 242.287 1.00 99.05 219 GLU G CA 1
ATOM 14870 C C . GLU G 2 219 ? -13.738 -36.030 242.107 1.00 100.25 219 GLU G C 1
ATOM 14871 O O . GLU G 2 219 ? -12.523 -36.167 241.980 1.00 94.71 219 GLU G O 1
ATOM 14873 N N . VAL G 2 220 ? -14.312 -34.820 242.076 1.00 104.64 220 VAL G N 1
ATOM 14874 C CA . VAL G 2 220 ? -13.523 -33.563 242.078 1.00 93.41 220 VAL G CA 1
ATOM 14875 C C . VAL G 2 220 ? -13.619 -32.914 243.461 1.00 83.23 220 VAL G C 1
ATOM 14876 O O . VAL G 2 220 ? -13.576 -31.696 243.588 1.00 74.27 220 VAL G O 1
ATOM 14878 N N . ASN H 5 3 ? -1.943 -37.018 244.586 1.00 149.44 3 ASN H N 1
ATOM 14879 C CA . ASN H 5 3 ? -1.031 -37.705 245.547 1.00 133.28 3 ASN H CA 1
ATOM 14880 C C . ASN H 5 3 ? 0.420 -37.233 245.395 1.00 122.60 3 ASN H C 1
ATOM 14881 O O . ASN H 5 3 ? 1.271 -37.690 246.143 1.00 114.19 3 ASN H O 1
ATOM 14883 N N . ASP H 5 4 ? 0.683 -36.306 244.465 1.00 117.46 4 ASP H N 1
ATOM 14884 C CA . ASP H 5 4 ? 2.032 -36.067 243.964 1.00 106.14 4 ASP H CA 1
ATOM 14885 C C . ASP H 5 4 ? 2.832 -35.122 244.881 1.00 102.56 4 ASP H C 1
ATOM 14886 O O . ASP H 5 4 ? 4.061 -35.229 244.959 1.00 96.08 4 ASP H O 1
ATOM 14891 N N . TYR H 5 5 ? 2.140 -34.188 245.547 1.00 93.87 5 TYR H N 1
ATOM 14892 C CA . TYR H 5 5 ? 2.724 -33.350 246.614 1.00 81.54 5 TYR H CA 1
ATOM 14893 C C . TYR H 5 5 ? 2.865 -34.176 247.901 1.00 77.97 5 TYR H C 1
ATOM 14894 O O . TYR H 5 5 ? 2.555 -35.347 247.953 1.00 77.66 5 TYR H O 1
ATOM 14903 N N . ARG H 5 6 ? 3.305 -33.527 248.975 1.00 72.17 6 ARG H N 1
ATOM 14904 C CA . ARG H 5 6 ? 3.104 -34.045 250.300 1.00 62.03 6 ARG H CA 1
ATOM 14905 C C . ARG H 5 6 ? 2.342 -33.002 251.125 1.00 58.90 6 ARG H C 1
ATOM 14906 O O . ARG H 5 6 ? 2.571 -31.802 251.014 1.00 53.07 6 ARG H O 1
ATOM 14914 N N . THR H 5 7 ? 1.442 -33.488 251.980 1.00 60.35 7 THR H N 1
ATOM 14915 C CA . THR H 5 7 ? 0.648 -32.662 252.878 1.00 57.92 7 THR H CA 1
ATOM 14916 C C . THR H 5 7 ? 0.924 -33.084 254.327 1.00 59.49 7 THR H C 1
ATOM 14917 O O . THR H 5 7 ? 0.999 -34.284 254.606 1.00 66.70 7 THR H O 1
ATOM 14921 N N . PHE H 5 8 ? 1.085 -32.099 255.228 1.00 58.41 8 PHE H N 1
ATOM 14922 C CA . PHE H 5 8 ? 1.301 -32.316 256.673 1.00 55.32 8 PHE H CA 1
ATOM 14923 C C . PHE H 5 8 ? 0.264 -31.508 257.457 1.00 55.67 8 PHE H C 1
ATOM 14924 O O . PHE H 5 8 ? -0.078 -30.419 257.055 1.00 49.59 8 PHE H O 1
ATOM 14932 N N . LYS H 5 9 ? -0.253 -32.083 258.550 1.00 67.45 9 LYS H N 1
ATOM 14933 C CA . LYS H 5 9 ? -1.287 -31.436 259.397 1.00 74.67 9 LYS H CA 1
ATOM 14934 C C . LYS H 5 9 ? -0.694 -31.193 260.783 1.00 77.28 9 LYS H C 1
ATOM 14935 O O . LYS H 5 9 ? -0.450 -32.147 261.520 1.00 93.64 9 LYS H O 1
ATOM 14937 N N . LEU H 5 10 ? -0.461 -29.918 261.104 1.00 72.17 10 LEU H N 1
ATOM 14938 C CA . LEU H 5 10 ? 0.285 -29.508 262.286 1.00 69.29 10 LEU H CA 1
ATOM 14939 C C . LEU H 5 10 ? -0.705 -28.880 263.271 1.00 74.96 10 LEU H C 1
ATOM 14940 O O . LEU H 5 10 ? -1.440 -27.947 262.924 1.00 79.22 10 LEU H O 1
ATOM 14945 N N . SER H 5 11 ? -0.739 -29.435 264.486 1.00 71.06 11 SER H N 1
ATOM 14946 C CA . SER H 5 11 ? -1.648 -29.008 265.523 1.00 62.79 11 SER H CA 1
ATOM 14947 C C . SER H 5 11 ? -0.850 -28.238 266.581 1.00 62.57 11 SER H C 1
ATOM 14948 O O . SER H 5 11 ? 0.176 -28.734 267.081 1.00 62.01 11 SER H O 1
ATOM 14951 N N . LEU H 5 12 ? -1.303 -27.014 266.875 1.00 61.25 12 LEU H N 1
ATOM 14952 C CA . LEU H 5 12 ? -0.601 -26.096 267.753 1.00 64.49 12 LEU H CA 1
ATOM 14953 C C . LEU H 5 12 ? -1.365 -25.976 269.080 1.00 75.63 12 LEU H C 1
ATOM 14954 O O . LEU H 5 12 ? -2.489 -25.470 269.081 1.00 92.10 12 LEU H O 1
ATOM 14959 N N . LEU H 5 13 ? -0.767 -26.467 270.184 1.00 71.14 13 LEU H N 1
ATOM 14960 C CA . LEU H 5 13 ? -1.269 -26.242 271.547 1.00 61.95 13 LEU H CA 1
ATOM 14961 C C . LEU H 5 13 ? -0.471 -25.080 272.149 1.00 60.72 13 LEU H C 1
ATOM 14962 O O . LEU H 5 13 ? 0.749 -25.125 272.242 1.00 64.91 13 LEU H O 1
ATOM 14964 N N . THR H 5 14 ? -1.173 -24.021 272.538 1.00 61.23 14 THR H N 1
ATOM 14965 C CA . THR H 5 14 ? -0.548 -22.840 273.116 1.00 65.04 14 THR H CA 1
ATOM 14966 C C . THR H 5 14 ? -0.261 -23.091 274.601 1.00 63.86 14 THR H C 1
ATOM 14967 O O . THR H 5 14 ? -1.185 -23.311 275.369 1.00 79.02 14 THR H O 1
ATOM 14971 N N . LEU H 5 15 ? 1.013 -23.028 274.997 1.00 62.66 15 LEU H N 1
ATOM 14972 C CA . LEU H 5 15 ? 1.430 -23.204 276.403 1.00 64.50 15 LEU H CA 1
ATOM 14973 C C . LEU H 5 15 ? 1.560 -21.842 277.098 1.00 60.80 15 LEU H C 1
ATOM 14974 O O . LEU H 5 15 ? 2.082 -21.763 278.195 1.00 64.61 15 LEU H O 1
ATOM 14979 N N . ALA H 5 16 ? 1.188 -20.792 276.397 1.00 54.45 16 ALA H N 1
ATOM 14980 C CA . ALA H 5 16 ? 1.245 -19.455 277.008 1.00 52.64 16 ALA H CA 1
ATOM 14981 C C . ALA H 5 16 ? 0.473 -18.484 276.131 1.00 55.90 16 ALA H C 1
ATOM 14982 O O . ALA H 5 16 ? 0.078 -18.853 275.029 1.00 59.33 16 ALA H O 1
ATOM 14984 N N . PRO H 5 17 ? 0.193 -17.264 276.600 1.00 55.53 17 PRO H N 1
ATOM 14985 C CA . PRO H 5 17 ? -0.470 -16.303 275.757 1.00 59.56 17 PRO H CA 1
ATOM 14986 C C . PRO H 5 17 ? 0.384 -16.086 274.506 1.00 60.51 17 PRO H C 1
ATOM 14987 O O . PRO H 5 17 ? 1.552 -15.867 274.610 1.00 58.18 17 PRO H O 1
ATOM 14991 N N . ILE H 5 18 ? -0.265 -16.140 273.352 1.00 62.71 18 ILE H N 1
ATOM 14992 C CA . ILE H 5 18 ? 0.404 -15.956 272.042 1.00 64.80 18 ILE H CA 1
ATOM 14993 C C . ILE H 5 18 ? -0.176 -14.690 271.447 1.00 64.13 18 ILE H C 1
ATOM 14994 O O . ILE H 5 18 ? -1.389 -14.617 271.350 1.00 66.70 18 ILE H O 1
ATOM 14999 N N . HIS H 5 19 ? 0.642 -13.724 271.075 1.00 60.34 19 HIS H N 1
ATOM 15000 C CA . HIS H 5 19 ? -0.010 -12.547 270.468 1.00 66.00 19 HIS H CA 1
ATOM 15001 C C . HIS H 5 19 ? 0.733 -12.167 269.201 1.00 66.97 19 HIS H C 1
ATOM 15002 O O . HIS H 5 19 ? 1.783 -11.577 269.328 1.00 59.52 19 HIS H O 1
ATOM 15009 N N . ILE H 5 20 ? 0.176 -12.435 268.027 1.00 77.39 20 ILE H N 1
ATOM 15010 C CA . ILE H 5 20 ? 0.924 -11.991 266.822 1.00 73.55 20 ILE H CA 1
ATOM 15011 C C . ILE H 5 20 ? 0.453 -10.569 266.575 1.00 72.37 20 ILE H C 1
ATOM 15012 O O . ILE H 5 20 ? 1.281 -9.642 266.647 1.00 75.62 20 ILE H O 1
ATOM 15017 N N . GLY H 5 21 ? -0.823 -10.431 266.237 1.00 68.09 21 GLY H N 1
ATOM 15018 C CA . GLY H 5 21 ? -1.434 -9.100 266.143 1.00 69.98 21 GLY H CA 1
ATOM 15019 C C . GLY H 5 21 ? -1.203 -8.344 264.854 1.00 67.20 21 GLY H C 1
ATOM 15020 O O . GLY H 5 21 ? -0.150 -8.465 264.233 1.00 54.71 21 GLY H O 1
ATOM 15021 N N . ASN H 5 22 ? -2.162 -7.481 264.558 1.00 74.61 22 ASN H N 1
ATOM 15022 C CA . ASN H 5 22 ? -2.088 -6.525 263.442 1.00 67.27 22 ASN H CA 1
ATOM 15023 C C . ASN H 5 22 ? -1.485 -5.221 263.978 1.00 61.19 22 ASN H C 1
ATOM 15024 O O . ASN H 5 22 ? -0.843 -5.237 265.027 1.00 59.44 22 ASN H O 1
ATOM 15029 N N . GLY H 5 23 ? -1.734 -4.100 263.288 1.00 53.66 23 GLY H N 1
ATOM 15030 C CA . GLY H 5 23 ? -1.105 -2.821 263.608 1.00 54.15 23 GLY H CA 1
ATOM 15031 C C . GLY H 5 23 ? -1.888 -1.984 264.610 1.00 56.22 23 GLY H C 1
ATOM 15032 O O . GLY H 5 23 ? -1.330 -1.098 265.251 1.00 49.34 23 GLY H O 1
ATOM 15033 N N . GLU H 5 24 ? -3.193 -2.243 264.734 1.00 65.83 24 GLU H N 1
ATOM 15034 C CA . GLU H 5 24 ? -4.107 -1.345 265.452 1.00 76.05 24 GLU H CA 1
ATOM 15035 C C . GLU H 5 24 ? -4.041 -1.639 266.955 1.00 86.39 24 GLU H C 1
ATOM 15036 O O . GLU H 5 24 ? -3.625 -2.730 267.366 1.00 104.75 24 GLU H O 1
ATOM 15038 N N . LYS H 5 25 ? -4.460 -0.671 267.774 1.00 92.08 25 LYS H N 1
ATOM 15039 C CA . LYS H 5 25 ? -4.492 -0.873 269.216 1.00 90.77 25 LYS H CA 1
ATOM 15040 C C . LYS H 5 25 ? -5.636 -0.070 269.842 1.00 87.49 25 LYS H C 1
ATOM 15041 O O . LYS H 5 25 ? -5.737 1.144 269.604 1.00 81.05 25 LYS H O 1
ATOM 15047 N N . TYR H 5 26 ? -6.458 -0.764 270.656 1.00 87.44 26 TYR H N 1
ATOM 15048 C CA . TYR H 5 26 ? -7.565 -0.160 271.442 1.00 74.55 26 TYR H CA 1
ATOM 15049 C C . TYR H 5 26 ? -7.029 0.851 272.454 1.00 77.04 26 TYR H C 1
ATOM 15050 O O . TYR H 5 26 ? -6.026 0.595 273.111 1.00 94.22 26 TYR H O 1
ATOM 15059 N N . THR H 5 27 ? -7.743 1.968 272.600 1.00 72.07 27 THR H N 1
ATOM 15060 C CA . THR H 5 27 ? -7.393 3.007 273.542 1.00 71.70 27 THR H CA 1
ATOM 15061 C C . THR H 5 27 ? -8.404 3.002 274.698 1.00 82.63 27 THR H C 1
ATOM 15062 O O . THR H 5 27 ? -9.556 2.562 274.520 1.00 90.57 27 THR H O 1
ATOM 15066 N N . SER H 5 28 ? -7.974 3.533 275.855 1.00 91.03 28 SER H N 1
ATOM 15067 C CA . SER H 5 28 ? -8.713 3.482 277.146 1.00 89.48 28 SER H CA 1
ATOM 15068 C C . SER H 5 28 ? -10.118 4.114 277.026 1.00 94.24 28 SER H C 1
ATOM 15069 O O . SER H 5 28 ? -10.929 4.004 277.936 1.00 81.98 28 SER H O 1
ATOM 15072 N N . ARG H 5 29 ? -10.412 4.758 275.888 1.00 95.66 29 ARG H N 1
ATOM 15073 C CA . ARG H 5 29 ? -11.677 5.460 275.646 1.00 85.40 29 ARG H CA 1
ATOM 15074 C C . ARG H 5 29 ? -12.644 4.606 274.821 1.00 85.49 29 ARG H C 1
ATOM 15075 O O . ARG H 5 29 ? -13.788 5.008 274.635 1.00 91.26 29 ARG H O 1
ATOM 15083 N N . GLU H 5 30 ? -12.183 3.453 274.322 1.00 75.98 30 GLU H N 1
ATOM 15084 C CA . GLU H 5 30 ? -12.967 2.651 273.406 1.00 72.23 30 GLU H CA 1
ATOM 15085 C C . GLU H 5 30 ? -13.508 1.387 274.088 1.00 72.69 30 GLU H C 1
ATOM 15086 O O . GLU H 5 30 ? -14.058 0.536 273.398 1.00 69.29 30 GLU H O 1
ATOM 15088 N N . PHE H 5 31 ? -13.370 1.255 275.417 1.00 79.00 31 PHE H N 1
ATOM 15089 C CA . PHE H 5 31 ? -13.825 0.011 276.122 1.00 87.09 31 PHE H CA 1
ATOM 15090 C C . PHE H 5 31 ? -14.132 0.295 277.608 1.00 92.81 31 PHE H C 1
ATOM 15091 O O . PHE H 5 31 ? -13.888 1.403 278.111 1.00 87.80 31 PHE H O 1
ATOM 15099 N N . ILE H 5 32 ? -14.688 -0.711 278.303 1.00 94.01 32 ILE H N 1
ATOM 15100 C CA . ILE H 5 32 ? -15.165 -0.557 279.679 1.00 90.72 32 ILE H CA 1
ATOM 15101 C C . ILE H 5 32 ? -14.885 -1.831 280.486 1.00 88.93 32 ILE H C 1
ATOM 15102 O O . ILE H 5 32 ? -15.391 -2.891 280.136 1.00 85.45 32 ILE H O 1
ATOM 15104 N N . TYR H 5 33 ? -14.112 -1.713 281.574 1.00 85.52 33 TYR H N 1
ATOM 15105 C CA . TYR H 5 33 ? -14.014 -2.779 282.597 1.00 88.04 33 TYR H CA 1
ATOM 15106 C C . TYR H 5 33 ? -15.260 -2.703 283.482 1.00 86.19 33 TYR H C 1
ATOM 15107 O O . TYR H 5 33 ? -15.432 -1.713 284.178 1.00 93.82 33 TYR H O 1
ATOM 15109 N N . GLU H 5 34 ? -16.132 -3.716 283.453 1.00 79.37 34 GLU H N 1
ATOM 15110 C CA . GLU H 5 34 ? -17.380 -3.594 284.201 1.00 81.46 34 GLU H CA 1
ATOM 15111 C C . GLU H 5 34 ? -17.609 -4.834 285.060 1.00 84.09 34 GLU H C 1
ATOM 15112 O O . GLU H 5 34 ? -17.800 -4.699 286.258 1.00 102.74 34 GLU H O 1
ATOM 15118 N N . ASN H 5 35 ? -17.734 -5.986 284.463 1.00 88.39 35 ASN H N 1
ATOM 15119 C CA . ASN H 5 35 ? -17.936 -7.149 285.277 1.00 99.81 35 ASN H CA 1
ATOM 15120 C C . ASN H 5 35 ? -16.892 -8.025 284.675 1.00 108.04 35 ASN H C 1
ATOM 15121 O O . ASN H 5 35 ? -16.093 -7.570 283.880 1.00 116.47 35 ASN H O 1
ATOM 15123 N N . LYS H 5 36 ? -16.881 -9.292 285.042 1.00 117.99 36 LYS H N 1
ATOM 15124 C CA . LYS H 5 36 ? -15.741 -10.163 284.858 1.00 117.19 36 LYS H CA 1
ATOM 15125 C C . LYS H 5 36 ? -15.077 -9.874 283.530 1.00 134.42 36 LYS H C 1
ATOM 15126 O O . LYS H 5 36 ? -13.858 -9.781 283.454 1.00 159.86 36 LYS H O 1
ATOM 15128 N N . LYS H 5 37 ? -15.906 -9.708 282.498 1.00 135.22 37 LYS H N 1
ATOM 15129 C CA . LYS H 5 37 ? -15.509 -9.458 281.117 1.00 107.69 37 LYS H CA 1
ATOM 15130 C C . LYS H 5 37 ? -15.269 -7.984 280.773 1.00 85.67 37 LYS H C 1
ATOM 15131 O O . LYS H 5 37 ? -15.988 -7.124 281.237 1.00 58.34 37 LYS H O 1
ATOM 15137 N N . PHE H 5 38 ? -14.230 -7.721 279.977 1.00 80.02 38 PHE H N 1
ATOM 15138 C CA . PHE H 5 38 ? -14.043 -6.445 279.265 1.00 93.99 38 PHE H CA 1
ATOM 15139 C C . PHE H 5 38 ? -15.044 -6.129 278.129 1.00 95.24 38 PHE H C 1
ATOM 15140 O O . PHE H 5 38 ? -15.446 -7.000 277.347 1.00 84.41 38 PHE H O 1
ATOM 15148 N N . TYR H 5 39 ? -15.410 -4.853 278.042 1.00 92.29 39 TYR H N 1
ATOM 15149 C CA . TYR H 5 39 ? -16.396 -4.393 277.085 1.00 85.63 39 TYR H CA 1
ATOM 15150 C C . TYR H 5 39 ? -15.784 -3.766 275.874 1.00 84.05 39 TYR H C 1
ATOM 15151 O O . TYR H 5 39 ? -15.213 -2.692 275.942 1.00 74.08 39 TYR H O 1
ATOM 15153 N N . PHE H 5 40 ? -15.990 -4.421 274.746 1.00 78.90 40 PHE H N 1
ATOM 15154 C CA . PHE H 5 40 ? -15.438 -3.961 273.490 1.00 76.26 40 PHE H CA 1
ATOM 15155 C C . PHE H 5 40 ? -16.573 -3.699 272.519 1.00 77.17 40 PHE H C 1
ATOM 15156 O O . PHE H 5 40 ? -17.109 -4.626 271.910 1.00 74.48 40 PHE H O 1
ATOM 15164 N N . PRO H 5 41 ? -16.950 -2.415 272.347 1.00 80.61 41 PRO H N 1
ATOM 15165 C CA . PRO H 5 41 ? -18.107 -2.057 271.538 1.00 88.17 41 PRO H CA 1
ATOM 15166 C C . PRO H 5 41 ? -17.739 -1.964 270.050 1.00 93.07 41 PRO H C 1
ATOM 15167 O O . PRO H 5 41 ? -16.576 -2.143 269.668 1.00 90.28 41 PRO H O 1
ATOM 15171 N N . ASP H 5 42 ? -18.751 -1.683 269.226 1.00 93.71 42 ASP H N 1
ATOM 15172 C CA . ASP H 5 42 ? -18.549 -1.242 267.883 1.00 78.54 42 ASP H CA 1
ATOM 15173 C C . ASP H 5 42 ? -18.723 0.275 267.911 1.00 69.39 42 ASP H C 1
ATOM 15174 O O . ASP H 5 42 ? -19.842 0.742 268.094 1.00 66.88 42 ASP H O 1
ATOM 15179 N N . MET H 5 43 ? -17.608 1.011 267.787 1.00 64.41 43 MET H N 1
ATOM 15180 C CA . MET H 5 43 ? -17.595 2.483 267.873 1.00 67.47 43 MET H CA 1
ATOM 15181 C C . MET H 5 43 ? -18.745 3.065 267.019 1.00 75.43 43 MET H C 1
ATOM 15182 O O . MET H 5 43 ? -19.407 4.019 267.443 1.00 76.07 43 MET H O 1
ATOM 15184 N N . GLY H 5 44 ? -19.013 2.460 265.849 1.00 80.84 44 GLY H N 1
ATOM 15185 C CA . GLY H 5 44 ? -20.196 2.750 265.022 1.00 84.89 44 GLY H CA 1
ATOM 15186 C C . GLY H 5 44 ? -21.494 2.670 265.819 1.00 92.33 44 GLY H C 1
ATOM 15187 O O . GLY H 5 44 ? -22.176 3.701 266.063 1.00 105.17 44 GLY H O 1
ATOM 15188 N N . LYS H 5 45 ? -21.838 1.447 266.244 1.00 87.63 45 LYS H N 1
ATOM 15189 C CA . LYS H 5 45 ? -23.114 1.176 266.927 1.00 88.74 45 LYS H CA 1
ATOM 15190 C C . LYS H 5 45 ? -23.259 2.082 268.160 1.00 96.50 45 LYS H C 1
ATOM 15191 O O . LYS H 5 45 ? -24.364 2.568 268.437 1.00 99.97 45 LYS H O 1
ATOM 15197 N N . PHE H 5 46 ? -22.151 2.295 268.891 1.00 101.87 46 PHE H N 1
ATOM 15198 C CA . PHE H 5 46 ? -22.099 3.284 269.974 1.00 93.87 46 PHE H CA 1
ATOM 15199 C C . PHE H 5 46 ?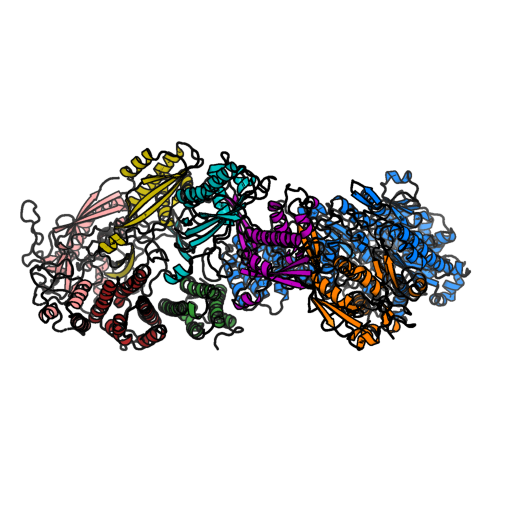 -22.633 4.609 269.445 1.00 90.02 46 PHE H C 1
ATOM 15200 O O . PHE H 5 46 ? -23.591 5.131 269.991 1.00 89.21 46 PHE H O 1
ATOM 15202 N N . TYR H 5 47 ? -22.029 5.102 268.357 1.00 87.19 47 TYR H N 1
ATOM 15203 C CA . TYR H 5 47 ? -22.324 6.440 267.864 1.00 94.23 47 TYR H CA 1
ATOM 15204 C C . TYR H 5 47 ? -23.817 6.587 267.559 1.00 96.40 47 TYR H C 1
ATOM 15205 O O . TYR H 5 47 ? -24.414 7.624 267.864 1.00 101.94 47 TYR H O 1
ATOM 15214 N N . ASN H 5 48 ? -24.409 5.541 266.974 1.00 91.74 48 ASN H N 1
ATOM 15215 C CA . ASN H 5 48 ? -25.754 5.627 266.432 1.00 90.86 48 ASN H CA 1
ATOM 15216 C C . ASN H 5 48 ? -26.804 5.367 267.525 1.00 93.18 48 ASN H C 1
ATOM 15217 O O . ASN H 5 48 ? -27.945 5.761 267.358 1.00 87.85 48 ASN H O 1
ATOM 15222 N N . LYS H 5 49 ? -26.425 4.720 268.635 1.00 101.29 49 LYS H N 1
ATOM 15223 C CA . LYS H 5 49 ? -27.297 4.662 269.821 1.00 96.18 49 LYS H CA 1
ATOM 15224 C C . LYS H 5 49 ? -27.168 5.968 270.631 1.00 101.15 49 LYS H C 1
ATOM 15225 O O . LYS H 5 49 ? -28.120 6.363 271.304 1.00 109.13 49 LYS H O 1
ATOM 15227 N N . MET H 5 50 ? -26.020 6.658 270.535 1.00 97.87 50 MET H N 1
ATOM 15228 C CA . MET H 5 50 ? -25.812 7.943 271.238 1.00 94.64 50 MET H CA 1
ATOM 15229 C C . MET H 5 50 ? -26.372 9.100 270.413 1.00 90.56 50 MET H C 1
ATOM 15230 O O . MET H 5 50 ? -26.546 10.183 270.956 1.00 83.76 50 MET H O 1
ATOM 15235 N N . VAL H 5 51 ? -26.612 8.869 269.115 1.00 96.02 51 VAL H N 1
ATOM 15236 C CA . VAL H 5 51 ? -27.402 9.792 268.297 1.00 106.36 51 VAL H CA 1
ATOM 15237 C C . VAL H 5 51 ? -28.880 9.619 268.672 1.00 112.02 51 VAL H C 1
ATOM 15238 O O . VAL H 5 51 ? -29.612 10.595 268.837 1.00 107.07 51 VAL H O 1
ATOM 15240 N N . GLU H 5 52 ? -29.282 8.356 268.860 1.00 117.41 52 GLU H N 1
ATOM 15241 C CA . GLU H 5 52 ? -30.634 7.976 269.270 1.00 110.17 52 GLU H CA 1
ATOM 15242 C C . GLU H 5 52 ? -30.889 8.385 270.728 1.00 111.52 52 GLU H C 1
ATOM 15243 O O . GLU H 5 52 ? -32.033 8.426 271.153 1.00 113.12 52 GLU H O 1
ATOM 15249 N N . LYS H 5 53 ? -29.822 8.694 271.482 1.00 115.39 53 LYS H N 1
ATOM 15250 C CA . LYS H 5 53 ? -29.937 9.177 272.874 1.00 108.81 53 LYS H CA 1
ATOM 15251 C C . LYS H 5 53 ? -29.735 10.699 272.964 1.00 103.54 53 LYS H C 1
ATOM 15252 O O . LYS H 5 53 ? -29.739 11.233 274.059 1.00 114.38 53 LYS H O 1
ATOM 15254 N N . ARG H 5 54 ? -29.548 11.383 271.826 1.00 97.76 54 ARG H N 1
ATOM 15255 C CA . ARG H 5 54 ? -29.207 12.827 271.770 1.00 96.81 54 ARG H CA 1
ATOM 15256 C C . ARG H 5 54 ? -27.906 13.103 272.543 1.00 96.57 54 ARG H C 1
ATOM 15257 O O . ARG H 5 54 ? -27.736 14.181 273.096 1.00 88.38 54 ARG H O 1
ATOM 15265 N N . LEU H 5 55 ? -26.981 12.135 272.561 1.00 106.75 55 LEU H N 1
ATOM 15266 C CA . LEU H 5 55 ? -25.723 12.240 273.343 1.00 115.41 55 LEU H CA 1
ATOM 15267 C C . LEU H 5 55 ? -24.510 12.529 272.441 1.00 112.21 55 LEU H C 1
ATOM 15268 O O . LEU H 5 55 ? -23.422 12.850 272.941 1.00 99.09 55 LEU H O 1
ATOM 15270 N N . ALA H 5 56 ? -24.715 12.445 271.120 1.00 103.77 56 ALA H N 1
ATOM 15271 C CA . ALA H 5 56 ? -23.644 12.383 270.128 1.00 95.55 56 ALA H CA 1
ATOM 15272 C C . ALA H 5 56 ? -22.604 13.508 270.325 1.00 90.13 56 ALA H C 1
ATOM 15273 O O . ALA H 5 56 ? -21.412 13.218 270.368 1.00 89.38 56 ALA H O 1
ATOM 15275 N N . GLU H 5 57 ? -23.045 14.773 270.437 1.00 85.42 57 GLU H N 1
ATOM 15276 C CA . GLU H 5 57 ? -22.135 15.945 270.459 1.00 80.75 57 GLU H CA 1
ATOM 15277 C C . GLU H 5 57 ? -21.196 15.857 271.666 1.00 85.88 57 GLU H C 1
ATOM 15278 O O . GLU H 5 57 ? -20.036 16.253 271.577 1.00 92.55 57 GLU H O 1
ATOM 15280 N N . LYS H 5 58 ? -21.706 15.328 272.783 1.00 90.49 58 LYS H N 1
ATOM 15281 C CA . LYS H 5 58 ? -20.879 15.054 273.969 1.00 91.68 58 LYS H CA 1
ATOM 15282 C C . LYS H 5 58 ? -19.809 13.992 273.645 1.00 81.86 58 LYS H C 1
ATOM 15283 O O . LYS H 5 58 ? -18.627 14.197 273.930 1.00 63.94 58 LYS H O 1
ATOM 15285 N N . PHE H 5 59 ? -20.233 12.878 273.025 1.00 82.64 59 PHE H N 1
ATOM 15286 C CA . PHE H 5 59 ? -19.348 11.739 272.705 1.00 82.12 59 PHE H CA 1
ATOM 15287 C C . PHE H 5 59 ? -18.185 12.224 271.845 1.00 79.80 59 PHE H C 1
ATOM 15288 O O . PHE H 5 59 ? -17.060 11.850 272.096 1.00 69.79 59 PHE H O 1
ATOM 15296 N N . GLU H 5 60 ? -18.492 13.051 270.841 1.00 88.46 60 GLU H N 1
ATOM 15297 C CA . GLU H 5 60 ? -17.468 13.641 269.958 1.00 97.62 60 GLU H CA 1
ATOM 15298 C C . GLU H 5 60 ? -16.516 14.543 270.763 1.00 100.07 60 GLU H C 1
ATOM 15299 O O . GLU H 5 60 ? -15.309 14.313 270.801 1.00 97.00 60 GLU H O 1
ATOM 15305 N N . ALA H 5 61 ? -17.059 15.569 271.417 1.00 99.23 61 ALA H N 1
ATOM 15306 C CA . ALA H 5 61 ? -16.225 16.498 272.163 1.00 97.89 61 ALA H CA 1
ATOM 15307 C C . ALA H 5 61 ? -15.376 15.731 273.193 1.00 97.83 61 ALA H C 1
ATOM 15308 O O . ALA H 5 61 ? -14.295 16.183 273.529 1.00 89.46 61 ALA H O 1
ATOM 15310 N N . PHE H 5 62 ? -15.873 14.575 273.671 1.00 95.80 62 PHE H N 1
ATOM 15311 C CA . PHE H 5 62 ? -15.140 13.667 274.591 1.00 92.19 62 PHE H CA 1
ATOM 15312 C C . PHE H 5 62 ? -14.005 12.940 273.856 1.00 92.65 62 PHE H C 1
ATOM 15313 O O . PHE H 5 62 ? -12.880 12.868 274.364 1.00 94.21 62 PHE H O 1
ATOM 15321 N N . LEU H 5 63 ? -14.306 12.403 272.669 1.00 82.76 63 LEU H N 1
ATOM 15322 C CA . LEU H 5 63 ? -13.336 11.638 271.901 1.00 71.25 63 LEU H CA 1
ATOM 15323 C C . LEU H 5 63 ? -12.310 12.599 271.290 1.00 61.72 63 LEU H C 1
ATOM 15324 O O . LEU H 5 63 ? -11.146 12.381 271.430 1.00 56.34 63 LEU H O 1
ATOM 15329 N N . ILE H 5 64 ? -12.754 13.698 270.671 1.00 66.21 64 ILE H N 1
ATOM 15330 C CA . ILE H 5 64 ? -11.841 14.675 270.031 1.00 70.66 64 ILE H CA 1
ATOM 15331 C C . ILE H 5 64 ? -11.046 15.427 271.104 1.00 75.36 64 ILE H C 1
ATOM 15332 O O . ILE H 5 64 ? -10.102 16.135 270.783 1.00 68.84 64 ILE H O 1
ATOM 15334 N N . GLN H 5 65 ? -11.430 15.249 272.376 1.00 95.84 65 GLN H N 1
ATOM 15335 C CA . GLN H 5 65 ? -10.860 15.985 273.522 1.00 105.94 65 GLN H CA 1
ATOM 15336 C C . GLN H 5 65 ? -9.504 15.409 273.925 1.00 109.56 65 GLN H C 1
ATOM 15337 O O . GLN H 5 65 ? -8.911 15.870 274.905 1.00 119.51 65 GLN H O 1
ATOM 15339 N N . THR H 5 66 ? -9.035 14.387 273.207 1.00 109.48 66 THR H N 1
ATOM 15340 C CA . THR H 5 66 ? -7.716 13.878 273.458 1.00 109.05 66 THR H CA 1
ATOM 15341 C C . THR H 5 66 ? -6.692 14.906 272.957 1.00 114.13 66 THR H C 1
ATOM 15342 O O . THR H 5 66 ? -6.302 14.927 271.798 1.00 125.55 66 THR H O 1
ATOM 15344 N N . ARG H 5 67 ? -6.340 15.822 273.855 1.00 112.47 67 ARG H N 1
ATOM 15345 C CA . ARG H 5 67 ? -4.990 16.248 274.021 1.00 109.13 67 ARG H CA 1
ATOM 15346 C C . ARG H 5 67 ? -4.522 15.590 275.330 1.00 114.07 67 ARG H C 1
ATOM 15347 O O . ARG H 5 67 ? -4.774 16.108 276.415 1.00 127.90 67 ARG H O 1
ATOM 15349 N N . PRO H 5 68 ? -3.951 14.381 275.208 1.00 105.79 68 PRO H N 1
ATOM 15350 C CA . PRO H 5 68 ? -3.608 13.514 276.323 1.00 99.09 68 PRO H CA 1
ATOM 15351 C C . PRO H 5 68 ? -4.692 13.620 277.407 1.00 96.47 68 PRO H C 1
ATOM 15352 O O . PRO H 5 68 ? -4.457 14.140 278.491 1.00 88.74 68 PRO H O 1
ATOM 15354 N N . ASN H 5 69 ? -5.894 13.133 277.085 1.00 96.58 69 ASN H N 1
ATOM 15355 C CA . ASN H 5 69 ? -7.047 13.168 277.992 1.00 90.72 69 ASN H CA 1
ATOM 15356 C C . ASN H 5 69 ? -6.685 12.513 279.335 1.00 82.42 69 ASN H C 1
ATOM 15357 O O . ASN H 5 69 ? -7.425 12.609 280.299 1.00 71.67 69 ASN H O 1
ATOM 15359 N N . ASN H 5 72 ? -6.599 13.745 283.246 1.00 82.76 72 ASN H N 1
ATOM 15360 C CA . ASN H 5 72 ? -5.970 12.426 283.075 1.00 85.79 72 ASN H CA 1
ATOM 15361 C C . ASN H 5 72 ? -7.005 11.296 283.227 1.00 78.51 72 ASN H C 1
ATOM 15362 O O . ASN H 5 72 ? -6.636 10.150 283.485 1.00 74.60 72 ASN H O 1
ATOM 15364 N N . ASN H 5 73 ? -8.297 11.615 283.080 1.00 74.58 73 ASN H N 1
ATOM 15365 C CA . ASN H 5 73 ? -9.333 10.595 283.077 1.00 71.93 73 ASN H CA 1
ATOM 15366 C C . ASN H 5 73 ? -10.070 10.598 281.730 1.00 81.90 73 ASN H C 1
ATOM 15367 O O . ASN H 5 73 ? -10.806 11.550 281.393 1.00 71.50 73 ASN H O 1
ATOM 15372 N N . ARG H 5 74 ? -9.867 9.500 280.985 1.00 90.98 74 ARG H N 1
ATOM 15373 C CA . ARG H 5 74 ? -10.492 9.224 279.698 1.00 82.68 74 ARG H CA 1
ATOM 15374 C C . ARG H 5 74 ? -10.811 7.723 279.625 1.00 80.66 74 ARG H C 1
ATOM 15375 O O . ARG H 5 74 ? -9.907 6.927 279.422 1.00 68.74 74 ARG H O 1
ATOM 15377 N N . LEU H 5 75 ? -12.089 7.348 279.802 1.00 88.21 75 LEU H N 1
ATOM 15378 C CA . LEU H 5 75 ? -12.479 5.931 279.946 1.00 95.33 75 LEU H CA 1
ATOM 15379 C C . LEU H 5 75 ? -13.971 5.721 279.590 1.00 103.11 75 LEU H C 1
ATOM 15380 O O . LEU H 5 75 ? -14.551 6.486 278.828 1.00 103.01 75 LEU H O 1
ATOM 15382 N N . ILE H 5 76 ? -14.580 4.648 280.122 1.00 108.24 76 ILE H N 1
ATOM 15383 C CA . ILE H 5 76 ? -16.055 4.484 280.230 1.00 97.92 76 ILE H CA 1
ATOM 15384 C C . ILE H 5 76 ? -16.604 5.291 281.434 1.00 94.10 76 ILE H C 1
ATOM 15385 O O . ILE H 5 76 ? -17.777 5.152 281.861 1.00 75.14 76 ILE H O 1
ATOM 15387 N N . SER H 5 77 ? -15.752 6.159 281.992 1.00 89.68 77 SER H N 1
ATOM 15388 C CA . SER H 5 77 ? -16.150 7.176 282.942 1.00 90.38 77 SER H CA 1
ATOM 15389 C C . SER H 5 77 ? -17.165 8.118 282.288 1.00 89.63 77 SER H C 1
ATOM 15390 O O . SER H 5 77 ? -18.149 8.499 282.902 1.00 90.04 77 SER H O 1
ATOM 15392 N N . PHE H 5 78 ? -16.902 8.501 281.035 1.00 100.07 78 PHE H N 1
ATOM 15393 C CA . PHE H 5 78 ? -17.775 9.440 280.315 1.00 103.64 78 PHE H CA 1
ATOM 15394 C C . PHE H 5 78 ? -19.197 8.880 280.241 1.00 98.52 78 PHE H C 1
ATOM 15395 O O . PHE H 5 78 ? -20.157 9.652 280.278 1.00 105.58 78 PHE H O 1
ATOM 15403 N N . LEU H 5 79 ? -19.307 7.555 280.089 1.00 93.25 79 LEU H N 1
ATOM 15404 C CA . LEU H 5 79 ? -20.591 6.892 280.128 1.00 98.59 79 LEU H CA 1
ATOM 15405 C C . LEU H 5 79 ? -21.287 7.310 281.426 1.00 106.86 79 LEU H C 1
ATOM 15406 O O . LEU H 5 79 ? -22.251 8.076 281.402 1.00 117.98 79 LEU H O 1
ATOM 15408 N N . ASN H 5 80 ? -20.723 6.882 282.558 1.00 106.71 80 ASN H N 1
ATOM 15409 C CA . ASN H 5 80 ? -21.319 7.121 283.884 1.00 95.10 80 ASN H CA 1
ATOM 15410 C C . ASN H 5 80 ? -21.639 8.607 284.119 1.00 88.14 80 ASN H C 1
ATOM 15411 O O . ASN H 5 80 ? -22.591 8.891 284.808 1.00 98.41 80 ASN H O 1
ATOM 15416 N N . ASP H 5 81 ? -20.832 9.538 283.589 1.00 84.87 81 ASP H N 1
ATOM 15417 C CA . ASP H 5 81 ? -21.107 10.992 283.700 1.00 83.06 81 ASP H CA 1
ATOM 15418 C C . ASP H 5 81 ? -22.446 11.334 283.027 1.00 87.77 81 ASP H C 1
ATOM 15419 O O . ASP H 5 81 ? -23.156 12.222 283.491 1.00 82.11 81 ASP H O 1
ATOM 15424 N N . ASN H 5 82 ? -22.765 10.632 281.932 1.00 99.34 82 ASN H N 1
ATOM 15425 C CA . ASN H 5 82 ? -24.074 10.681 281.263 1.00 102.67 82 ASN H CA 1
ATOM 15426 C C . ASN H 5 82 ? -24.970 9.595 281.878 1.00 97.10 82 ASN H C 1
ATOM 15427 O O . ASN H 5 82 ? -24.640 9.061 282.921 1.00 89.91 82 ASN H O 1
ATOM 15429 N N . ARG H 5 83 ? -26.066 9.231 281.207 1.00 99.84 83 ARG H N 1
ATOM 15430 C CA . ARG H 5 83 ? -27.060 8.306 281.787 1.00 106.75 83 ARG H CA 1
ATOM 15431 C C . ARG H 5 83 ? -26.508 6.874 281.677 1.00 103.38 83 ARG H C 1
ATOM 15432 O O . ARG H 5 83 ? -26.477 6.142 282.664 1.00 93.02 83 ARG H O 1
ATOM 15440 N N . ILE H 5 84 ? -26.087 6.490 280.465 1.00 103.72 84 ILE H N 1
ATOM 15441 C CA . ILE H 5 84 ? -25.086 5.441 280.248 1.00 103.61 84 ILE H CA 1
ATOM 15442 C C . ILE H 5 84 ? -25.548 4.067 280.759 1.00 109.37 84 ILE H C 1
ATOM 15443 O O . ILE H 5 84 ? -24.724 3.293 281.248 1.00 124.03 84 ILE H O 1
ATOM 15445 N N . ALA H 5 85 ? -26.835 3.739 280.623 1.00 103.43 85 ALA H N 1
ATOM 15446 C CA . ALA H 5 85 ? -27.356 2.493 281.192 1.00 99.52 85 ALA H CA 1
ATOM 15447 C C . ALA H 5 85 ? -27.530 1.415 280.114 1.00 101.62 85 ALA H C 1
ATOM 15448 O O . ALA H 5 85 ? -27.881 0.283 280.433 1.00 96.78 85 ALA H O 1
ATOM 15450 N N . GLU H 5 86 ? -27.262 1.752 278.848 1.00 114.34 86 GLU H N 1
ATOM 15451 C CA . GLU H 5 86 ? -27.917 1.056 277.712 1.00 129.07 86 GLU H CA 1
ATOM 15452 C C . GLU H 5 86 ? -27.173 -0.265 277.383 1.00 127.68 86 GLU H C 1
ATOM 15453 O O . GLU H 5 86 ? -27.720 -1.357 277.615 1.00 128.74 86 GLU H O 1
ATOM 15459 N N . ARG H 5 87 ? -25.970 -0.166 276.791 1.00 112.11 87 ARG H N 1
ATOM 15460 C CA . ARG H 5 87 ? -24.914 -1.223 276.764 1.00 101.60 87 ARG H CA 1
ATOM 15461 C C . ARG H 5 87 ? -25.265 -2.492 275.952 1.00 99.57 87 ARG H C 1
ATOM 15462 O O . ARG H 5 87 ? -24.884 -3.588 276.354 1.00 86.29 87 ARG H O 1
ATOM 15470 N N . SER H 5 88 ? -25.921 -2.364 274.801 1.00 110.34 88 SER H N 1
ATOM 15471 C CA . SER H 5 88 ? -26.136 -3.583 273.973 1.00 109.00 88 SER H CA 1
ATOM 15472 C C . SER H 5 88 ? -25.484 -3.423 272.599 1.00 99.44 88 SER H C 1
ATOM 15473 O O . SER H 5 88 ? -25.715 -4.287 271.742 1.00 86.91 88 SER H O 1
ATOM 15476 N N . PHE H 5 89 ? -24.675 -2.381 272.418 1.00 93.45 89 PHE H N 1
ATOM 15477 C CA . PHE H 5 89 ? -24.063 -2.125 271.091 1.00 99.12 89 PHE H CA 1
ATOM 15478 C C . PHE H 5 89 ? -22.615 -2.600 271.061 1.00 98.93 89 PHE H C 1
ATOM 15479 O O . PHE H 5 89 ? -21.858 -2.294 271.980 1.00 100.42 89 PHE H O 1
ATOM 15487 N N . GLY H 5 90 ? -22.253 -3.290 269.983 1.00 93.26 90 GLY H N 1
ATOM 15488 C CA . GLY H 5 90 ? -20.909 -3.870 269.840 1.00 90.40 90 GLY H CA 1
ATOM 15489 C C . GLY H 5 90 ? -20.940 -5.330 270.238 1.00 90.39 90 GLY H C 1
ATOM 15490 O O . GLY H 5 90 ? -21.902 -5.733 270.894 1.00 89.29 90 GLY H O 1
ATOM 15491 N N . GLY H 5 91 ? -19.933 -6.104 269.838 1.00 89.33 91 GLY H N 1
ATOM 15492 C CA . GLY H 5 91 ? -19.942 -7.541 270.156 1.00 85.11 91 GLY H CA 1
ATOM 15493 C C . GLY H 5 91 ? -18.606 -8.032 270.660 1.00 87.21 91 GLY H C 1
ATOM 15494 O O . GLY H 5 91 ? -17.627 -7.328 270.444 1.00 82.80 91 GLY H O 1
ATOM 15495 N N . TYR H 5 92 ? -18.634 -9.168 271.364 1.00 94.01 92 TYR H N 1
ATOM 15496 C CA . TYR H 5 92 ? -17.495 -9.918 271.949 1.00 97.29 92 TYR H CA 1
ATOM 15497 C C . TYR H 5 92 ? -16.700 -9.148 273.016 1.00 99.64 92 TYR H C 1
ATOM 15498 O O . TYR H 5 92 ? -15.835 -8.345 272.648 1.00 102.31 92 TYR H O 1
ATOM 15500 N N . SER H 5 93 ? -16.909 -9.472 274.296 1.00 85.70 93 SER H N 1
ATOM 15501 C CA . SER H 5 93 ? -16.134 -8.811 275.378 1.00 82.35 93 SER H CA 1
ATOM 15502 C C . SER H 5 93 ? -15.144 -9.802 275.996 1.00 84.25 93 SER H C 1
ATOM 15503 O O . SER H 5 93 ? -15.400 -11.009 275.913 1.00 79.86 93 SER H O 1
ATOM 15505 N N . ILE H 5 94 ? -14.030 -9.295 276.532 1.00 84.50 94 ILE H N 1
ATOM 15506 C CA . ILE H 5 94 ? -12.968 -10.150 277.141 1.00 88.42 94 ILE H CA 1
ATOM 15507 C C . ILE H 5 94 ? -13.109 -10.111 278.664 1.00 95.76 94 ILE H C 1
ATOM 15508 O O . ILE H 5 94 ? -13.311 -9.018 279.225 1.00 86.12 94 ILE H O 1
ATOM 15510 N N . SER H 5 95 ? -12.933 -11.278 279.284 1.00 98.62 95 SER H N 1
ATOM 15511 C CA . SER H 5 95 ? -13.185 -11.506 280.743 1.00 96.86 95 SER H CA 1
ATOM 15512 C C . SER H 5 95 ? -11.952 -11.172 281.599 1.00 104.27 95 SER H C 1
ATOM 15513 O O . SER H 5 95 ? -10.843 -11.515 281.226 1.00 107.95 95 SER H O 1
ATOM 15516 N N . GLU H 5 96 ? -12.179 -10.532 282.761 1.00 113.17 96 GLU H N 1
ATOM 15517 C CA . GLU H 5 96 ? -11.135 -10.049 283.690 1.00 102.57 96 GLU H CA 1
ATOM 15518 C C . GLU H 5 96 ? -10.509 -11.252 284.394 1.00 101.91 96 GLU H C 1
ATOM 15519 O O . GLU H 5 96 ? -11.181 -11.940 285.148 1.00 93.88 96 GLU H O 1
ATOM 15521 N N . THR H 5 97 ? -9.224 -11.488 284.119 1.00 105.90 97 THR H N 1
ATOM 15522 C CA . THR H 5 97 ? -8.465 -12.603 284.685 1.00 93.98 97 THR H CA 1
ATOM 15523 C C . THR H 5 97 ? -8.020 -12.267 286.112 1.00 87.08 97 THR H C 1
ATOM 15524 O O . THR H 5 97 ? -7.828 -13.172 286.927 1.00 69.61 97 THR H O 1
ATOM 15528 N N . GLY H 5 98 ? -7.865 -10.963 286.387 1.00 88.03 98 GLY H N 1
ATOM 15529 C CA . GLY H 5 98 ? -7.236 -10.462 287.604 1.00 88.47 98 GLY H CA 1
ATOM 15530 C C . GLY H 5 98 ? -5.768 -10.129 287.380 1.00 89.60 98 GLY H C 1
ATOM 15531 O O . GLY H 5 98 ? -5.246 -9.185 287.984 1.00 76.61 98 GLY H O 1
ATOM 15532 N N . LEU H 5 99 ? -5.109 -10.915 286.513 1.00 100.41 99 LEU H N 1
ATOM 15533 C CA . LEU H 5 99 ? -3.751 -10.633 286.012 1.00 99.40 99 LEU H CA 1
ATOM 15534 C C . LEU H 5 99 ? -3.795 -9.428 285.051 1.00 109.08 99 LEU H C 1
ATOM 15535 O O . LEU H 5 99 ? -4.877 -8.958 284.668 1.00 115.68 99 LEU H O 1
ATOM 15537 N N . GLU H 5 100 ? -2.613 -8.927 284.668 1.00 108.57 100 GLU H N 1
ATOM 15538 C CA . GLU H 5 100 ? -2.494 -7.628 283.983 1.00 106.57 100 GLU H CA 1
ATOM 15539 C C . GLU H 5 100 ? -3.107 -6.540 284.879 1.00 106.83 100 GLU H C 1
ATOM 15540 O O . GLU H 5 100 ? -3.999 -5.832 284.456 1.00 99.92 100 GLU H O 1
ATOM 15542 N N . SER H 5 101 ? -2.576 -6.417 286.102 1.00 113.01 101 SER H N 1
ATOM 15543 C CA . SER H 5 101 ? -3.303 -5.931 287.290 1.00 112.55 101 SER H CA 1
ATOM 15544 C C . SER H 5 101 ? -3.324 -4.397 287.384 1.00 116.14 101 SER H C 1
ATOM 15545 O O . SER H 5 101 ? -3.069 -3.695 286.402 1.00 108.80 101 SER H O 1
ATOM 15548 N N . ASP H 5 102 ? -3.698 -3.920 288.584 1.00 122.61 102 ASP H N 1
ATOM 15549 C CA . ASP H 5 102 ? -3.741 -2.517 289.021 1.00 124.34 102 ASP H CA 1
ATOM 15550 C C . ASP H 5 102 ? -5.124 -1.917 288.693 1.00 133.89 102 ASP H C 1
ATOM 15551 O O . ASP H 5 102 ? -5.350 -0.743 288.994 1.00 153.71 102 ASP H O 1
ATOM 15553 N N . LYS H 5 103 ? -6.060 -2.734 288.167 1.00 123.57 103 LYS H N 1
ATOM 15554 C CA . LYS H 5 103 ? -7.334 -2.254 287.561 1.00 111.17 103 LYS H CA 1
ATOM 15555 C C . LYS H 5 103 ? -8.054 -1.271 288.501 1.00 125.59 103 LYS H C 1
ATOM 15556 O O . LYS H 5 103 ? -8.085 -1.472 289.721 1.00 137.63 103 LYS H O 1
ATOM 15562 N N . ASN H 5 104 ? -8.649 -0.223 287.906 1.00 120.84 104 ASN H N 1
ATOM 15563 C CA . ASN H 5 104 ? -9.397 0.844 288.612 1.00 105.25 104 ASN H CA 1
ATOM 15564 C C . ASN H 5 104 ? -8.409 1.722 289.387 1.00 99.52 104 ASN H C 1
ATOM 15565 O O . ASN H 5 104 ? -8.020 2.796 288.917 1.00 97.55 104 ASN H O 1
ATOM 15567 N N . ALA H 5 110 ? -4.475 2.362 285.732 1.00 88.14 110 ALA H N 1
ATOM 15568 C CA . ALA H 5 110 ? -4.689 0.996 285.259 1.00 88.28 110 ALA H CA 1
ATOM 15569 C C . ALA H 5 110 ? -4.371 0.918 283.755 1.00 86.21 110 ALA H C 1
ATOM 15570 O O . ALA H 5 110 ? -3.579 1.711 283.236 1.00 94.79 110 ALA H O 1
ATOM 15572 N N . ILE H 5 111 ? -4.977 -0.056 283.070 1.00 82.47 111 ILE H N 1
ATOM 15573 C CA . ILE H 5 111 ? -4.910 -0.227 281.612 1.00 80.49 111 ILE H CA 1
ATOM 15574 C C . ILE H 5 111 ? -5.211 1.103 280.900 1.00 82.60 111 ILE H C 1
ATOM 15575 O O . ILE H 5 111 ? -6.311 1.605 281.007 1.00 101.58 111 ILE H O 1
ATOM 15580 N N . ASN H 5 112 ? -4.249 1.643 280.142 1.00 76.40 112 ASN H N 1
ATOM 15581 C CA . ASN H 5 112 ? -4.440 2.877 279.360 1.00 70.46 112 ASN H CA 1
ATOM 15582 C C . ASN H 5 112 ? -4.529 2.559 277.852 1.00 79.00 112 ASN H C 1
ATOM 15583 O O . ASN H 5 112 ? -5.015 3.386 277.080 1.00 82.33 112 ASN H O 1
ATOM 15585 N N . GLU H 5 113 ? -4.084 1.360 277.439 1.00 83.67 113 GLU H N 1
ATOM 15586 C CA . GLU H 5 113 ? -3.773 1.042 276.034 1.00 77.09 113 GLU H CA 1
ATOM 15587 C C . GLU H 5 113 ? -3.522 -0.467 275.860 1.00 73.53 113 GLU H C 1
ATOM 15588 O O . GLU H 5 113 ? -2.799 -1.099 276.640 1.00 78.49 113 GLU H O 1
ATOM 15594 N N . VAL H 5 114 ? -4.098 -1.034 274.798 1.00 68.70 114 VAL H N 1
ATOM 15595 C CA . VAL H 5 114 ? -4.091 -2.475 274.533 1.00 65.06 114 VAL H CA 1
ATOM 15596 C C . VAL H 5 114 ? -3.839 -2.718 273.037 1.00 71.17 114 VAL H C 1
ATOM 15597 O O . VAL H 5 114 ? -4.341 -1.970 272.194 1.00 84.81 114 VAL H O 1
ATOM 15601 N N . ASN H 5 115 ? -3.119 -3.803 272.719 1.00 69.13 115 ASN H N 1
ATOM 15602 C CA . ASN H 5 115 ? -2.773 -4.155 271.343 1.00 72.47 115 ASN H CA 1
ATOM 15603 C C . ASN H 5 115 ? -3.733 -5.231 270.820 1.00 74.22 115 ASN H C 1
ATOM 15604 O O . ASN H 5 115 ? -3.799 -6.324 271.377 1.00 67.83 115 ASN H O 1
ATOM 15609 N N . LYS H 5 116 ? -4.455 -4.898 269.737 1.00 72.02 116 LYS H N 1
ATOM 15610 C CA . LYS H 5 116 ? -5.453 -5.784 269.125 1.00 68.70 116 LYS H CA 1
ATOM 15611 C C . LYS H 5 116 ? -4.758 -7.023 268.570 1.00 64.99 116 LYS H C 1
ATOM 15612 O O . LYS H 5 116 ? -3.674 -6.913 267.965 1.00 64.05 116 LYS H O 1
ATOM 15618 N N . PHE H 5 117 ? -5.406 -8.181 268.713 1.00 61.78 117 PHE H N 1
ATOM 15619 C CA . PHE H 5 117 ? -4.954 -9.371 267.985 1.00 62.56 117 PHE H CA 1
ATOM 15620 C C . PHE H 5 117 ? -5.389 -9.254 266.519 1.00 63.24 117 PHE H C 1
ATOM 15621 O O . PHE H 5 117 ? -6.370 -8.550 266.238 1.00 63.52 117 PHE H O 1
ATOM 15629 N N . ILE H 5 118 ? -4.669 -9.932 265.606 1.00 64.12 118 ILE H N 1
ATOM 15630 C CA . ILE H 5 118 ? -4.937 -9.805 264.154 1.00 65.08 118 ILE H CA 1
ATOM 15631 C C . ILE H 5 118 ? -6.254 -10.523 263.839 1.00 72.75 118 ILE H C 1
ATOM 15632 O O . ILE H 5 118 ? -6.384 -11.744 264.078 1.00 71.42 118 ILE H O 1
ATOM 15637 N N . ARG H 5 119 ? -7.215 -9.765 263.290 1.00 76.89 119 ARG H N 1
ATOM 15638 C CA . ARG H 5 119 ? -8.550 -10.295 262.997 1.00 77.58 119 ARG H CA 1
ATOM 15639 C C . ARG H 5 119 ? -8.824 -10.121 261.500 1.00 72.25 119 ARG H C 1
ATOM 15640 O O . ARG H 5 119 ? -8.368 -9.163 260.860 1.00 68.08 119 ARG H O 1
ATOM 15648 N N . ASP H 5 120 ? -9.574 -11.086 260.967 1.00 67.19 120 ASP H N 1
ATOM 15649 C CA . ASP H 5 120 ? -9.835 -11.218 259.561 1.00 62.46 120 ASP H CA 1
ATOM 15650 C C . ASP H 5 120 ? -10.883 -10.173 259.144 1.00 67.68 120 ASP H C 1
ATOM 15651 O O . ASP H 5 120 ? -11.218 -9.244 259.907 1.00 55.33 120 ASP H O 1
ATOM 15656 N N . ALA H 5 121 ? -11.400 -10.351 257.922 1.00 77.82 121 ALA H N 1
ATOM 15657 C CA . ALA H 5 121 ? -12.440 -9.506 257.323 1.00 85.03 121 ALA H CA 1
ATOM 15658 C C . ALA H 5 121 ? -13.657 -9.337 258.251 1.00 79.74 121 ALA H C 1
ATOM 15659 O O . ALA H 5 121 ? -14.208 -8.224 258.379 1.00 66.97 121 ALA H O 1
ATOM 15661 N N . PHE H 5 122 ? -14.049 -10.443 258.895 1.00 70.90 122 PHE H N 1
ATOM 15662 C CA . PHE H 5 122 ? -15.327 -10.590 259.551 1.00 67.76 122 PHE H CA 1
ATOM 15663 C C . PHE H 5 122 ? -15.313 -10.127 261.019 1.00 65.73 122 PHE H C 1
ATOM 15664 O O . PHE H 5 122 ? -16.372 -9.920 261.607 1.00 53.45 122 PHE H O 1
ATOM 15672 N N . GLY H 5 123 ? -14.129 -9.976 261.624 1.00 72.26 123 GLY H N 1
ATOM 15673 C CA . GLY H 5 123 ? -14.002 -9.543 263.036 1.00 68.04 123 GLY H CA 1
ATOM 15674 C C . GLY H 5 123 ? -13.492 -10.652 263.944 1.00 63.61 123 GLY H C 1
ATOM 15675 O O . GLY H 5 123 ? -13.083 -10.380 265.051 1.00 58.26 123 GLY H O 1
ATOM 15676 N N . ASN H 5 124 ? -13.531 -11.901 263.462 1.00 67.80 124 ASN H N 1
ATOM 15677 C CA . ASN H 5 124 ? -12.871 -13.045 264.104 1.00 75.10 124 ASN H CA 1
ATOM 15678 C C . ASN H 5 124 ? -11.349 -12.889 263.988 1.00 84.77 124 ASN H C 1
ATOM 15679 O O . ASN H 5 124 ? -10.857 -12.347 263.000 1.00 97.25 124 ASN H O 1
ATOM 15684 N N . PRO H 5 125 ? -10.544 -13.362 264.974 1.00 92.42 125 PRO H N 1
ATOM 15685 C CA . PRO H 5 125 ? -9.088 -13.446 264.830 1.00 83.59 125 PRO H CA 1
ATOM 15686 C C . PRO H 5 125 ? -8.644 -14.807 264.268 1.00 75.88 125 PRO H C 1
ATOM 15687 O O . PRO H 5 125 ? -9.450 -15.750 264.252 1.00 76.79 125 PRO H O 1
ATOM 15691 N N . TYR H 5 126 ? -7.385 -14.890 263.812 1.00 64.15 126 TYR H N 1
ATOM 15692 C CA . TYR H 5 126 ? -6.819 -16.104 263.171 1.00 60.92 126 TYR H CA 1
ATOM 15693 C C . TYR H 5 126 ? -5.295 -16.016 263.186 1.00 56.70 126 TYR H C 1
ATOM 15694 O O . TYR H 5 126 ? -4.735 -14.927 263.386 1.00 56.66 126 TYR H O 1
ATOM 15703 N N . ILE H 5 127 ? -4.644 -17.160 262.972 1.00 57.08 127 ILE H N 1
ATOM 15704 C CA . ILE H 5 127 ? -3.181 -17.210 262.914 1.00 62.83 127 ILE H CA 1
ATOM 15705 C C . ILE H 5 127 ? -2.747 -17.264 261.451 1.00 63.51 127 ILE H C 1
ATOM 15706 O O . ILE H 5 127 ? -2.762 -18.332 260.837 1.00 55.47 127 ILE H O 1
ATOM 15711 N N . PRO H 5 128 ? -2.294 -16.131 260.860 1.00 69.30 128 PRO H N 1
ATOM 15712 C CA . PRO H 5 128 ? -1.850 -16.132 259.468 1.00 65.95 128 PRO H CA 1
ATOM 15713 C C . PRO H 5 128 ? -0.663 -17.084 259.274 1.00 60.21 128 PRO H C 1
ATOM 15714 O O . PRO H 5 128 ? 0.338 -16.991 259.961 1.00 59.92 128 PRO H O 1
ATOM 15718 N N . GLY H 5 129 ? -0.796 -17.982 258.305 1.00 58.17 129 GLY H N 1
ATOM 15719 C CA . GLY H 5 129 ? 0.242 -18.908 257.947 1.00 56.32 129 GLY H CA 1
ATOM 15720 C C . GLY H 5 129 ? 1.554 -18.206 257.649 1.00 57.06 129 GLY H C 1
ATOM 15721 O O . GLY H 5 129 ? 2.608 -18.827 257.694 1.00 61.43 129 GLY H O 1
ATOM 15722 N N . SER H 5 130 ? 1.492 -16.913 257.326 1.00 56.12 130 SER H N 1
ATOM 15723 C CA . SER H 5 130 ? 2.689 -16.152 257.078 1.00 56.66 130 SER H CA 1
ATOM 15724 C C . SER H 5 130 ? 3.515 -16.088 258.364 1.00 61.03 130 SER H C 1
ATOM 15725 O O . SER H 5 130 ? 4.746 -16.243 258.335 1.00 83.07 130 SER H O 1
ATOM 15728 N N . SER H 5 131 ? 2.832 -15.877 259.491 1.00 56.59 131 SER H N 1
ATOM 15729 C CA . SER H 5 131 ? 3.513 -15.725 260.757 1.00 54.02 131 SER H CA 1
ATOM 15730 C C . SER H 5 131 ? 4.039 -17.084 261.236 1.00 46.97 131 SER H C 1
ATOM 15731 O O . SER H 5 131 ? 5.213 -17.191 261.632 1.00 44.03 131 SER H O 1
ATOM 15734 N N . LEU H 5 132 ? 3.214 -18.130 261.137 1.00 41.66 132 LEU H N 1
ATOM 15735 C CA . LEU H 5 132 ? 3.707 -19.448 261.507 1.00 45.62 132 LEU H CA 1
ATOM 15736 C C . LEU H 5 132 ? 4.923 -19.803 260.640 1.00 48.25 132 LEU H C 1
ATOM 15737 O O . LEU H 5 132 ? 5.897 -20.365 261.139 1.00 50.29 132 LEU H O 1
ATOM 15742 N N . LYS H 5 133 ? 4.871 -19.477 259.344 1.00 50.57 133 LYS H N 1
ATOM 15743 C CA . LYS H 5 133 ? 5.965 -19.837 258.435 1.00 53.03 133 LYS H CA 1
ATOM 15744 C C . LYS H 5 133 ? 7.244 -19.114 258.860 1.00 50.09 133 LYS H C 1
ATOM 15745 O O . LYS H 5 133 ? 8.345 -19.640 258.703 1.00 44.42 133 LYS H O 1
ATOM 15751 N N . GLY H 5 134 ? 7.088 -17.887 259.354 1.00 49.46 134 GLY H N 1
ATOM 15752 C CA . GLY H 5 134 ? 8.214 -17.161 259.879 1.00 53.32 134 GLY H CA 1
ATOM 15753 C C . GLY H 5 134 ? 8.951 -17.974 260.925 1.00 50.40 134 GLY H C 1
ATOM 15754 O O . GLY H 5 134 ? 10.175 -18.123 260.872 1.00 50.57 134 GLY H O 1
ATOM 15755 N N . ALA H 5 135 ? 8.183 -18.506 261.875 1.00 49.98 135 ALA H N 1
ATOM 15756 C CA . ALA H 5 135 ? 8.726 -19.220 263.004 1.00 50.06 135 ALA H CA 1
ATOM 15757 C C . ALA H 5 135 ? 9.301 -20.574 262.564 1.00 45.36 135 ALA H C 1
ATOM 15758 O O . ALA H 5 135 ? 10.425 -20.903 262.946 1.00 44.73 135 ALA H O 1
ATOM 15760 N N . ILE H 5 136 ? 8.566 -21.313 261.727 1.00 40.44 136 ILE H N 1
ATOM 15761 C CA . ILE H 5 136 ? 9.096 -22.547 261.137 1.00 43.43 136 ILE H CA 1
ATOM 15762 C C . ILE H 5 136 ? 10.445 -22.231 260.484 1.00 43.26 136 ILE H C 1
ATOM 15763 O O . ILE H 5 136 ? 11.363 -23.046 260.512 1.00 45.26 136 ILE H O 1
ATOM 15768 N N . ARG H 5 137 ? 10.539 -21.058 259.853 1.00 47.63 137 ARG H N 1
ATOM 15769 C CA . ARG H 5 137 ? 11.744 -20.671 259.136 1.00 47.01 137 ARG H CA 1
ATOM 15770 C C . ARG H 5 137 ? 12.900 -20.533 260.133 1.00 40.53 137 ARG H C 1
ATOM 15771 O O . ARG H 5 137 ? 13.963 -21.042 259.886 1.00 38.75 137 ARG H O 1
ATOM 15779 N N . THR H 5 138 ? 12.703 -19.843 261.253 1.00 37.07 138 THR H N 1
ATOM 15780 C CA . THR H 5 138 ? 13.854 -19.587 262.081 1.00 39.53 138 THR H CA 1
ATOM 15781 C C . THR H 5 138 ? 14.284 -20.895 262.732 1.00 39.08 138 THR H C 1
ATOM 15782 O O . THR H 5 138 ? 15.464 -21.089 262.979 1.00 44.71 138 THR H O 1
ATOM 15786 N N . ILE H 5 139 ? 13.331 -21.784 262.994 1.00 37.87 139 ILE H N 1
ATOM 15787 C CA . ILE H 5 139 ? 13.693 -23.120 263.418 1.00 40.68 139 ILE H CA 1
ATOM 15788 C C . ILE H 5 139 ? 14.592 -23.752 262.342 1.00 41.85 139 ILE H C 1
ATOM 15789 O O . ILE H 5 139 ? 15.758 -24.076 262.625 1.00 44.79 139 ILE H O 1
ATOM 15794 N N . LEU H 5 140 ? 14.063 -23.915 261.121 1.00 39.12 140 LEU H N 1
ATOM 15795 C CA . LEU H 5 140 ? 14.787 -24.596 260.017 1.00 41.71 140 LEU H CA 1
ATOM 15796 C C . LEU H 5 140 ? 16.159 -23.946 259.765 1.00 45.62 140 LEU H C 1
ATOM 15797 O O . LEU H 5 140 ? 17.104 -24.623 259.365 1.00 44.80 140 LEU H O 1
ATOM 15802 N N . MET H 5 141 ? 16.240 -22.618 259.917 1.00 49.51 141 MET H N 1
ATOM 15803 C CA . MET H 5 141 ? 17.464 -21.878 259.609 1.00 50.96 141 MET H CA 1
ATOM 15804 C C . MET H 5 141 ? 18.503 -22.189 260.699 1.00 53.32 141 MET H C 1
ATOM 15805 O O . MET H 5 141 ? 19.661 -22.565 260.408 1.00 54.47 141 MET H O 1
ATOM 15810 N N . ASN H 5 142 ? 18.065 -22.085 261.961 1.00 52.22 142 ASN H N 1
ATOM 15811 C CA . ASN H 5 142 ? 18.972 -22.182 263.112 1.00 47.69 142 ASN H CA 1
ATOM 15812 C C . ASN H 5 142 ? 19.609 -23.577 263.167 1.00 44.51 142 ASN H C 1
ATOM 15813 O O . ASN H 5 142 ? 20.773 -23.726 263.516 1.00 38.42 142 ASN H O 1
ATOM 15818 N N . THR H 5 143 ? 18.848 -24.598 262.787 1.00 42.70 143 THR H N 1
ATOM 15819 C CA . THR H 5 143 ? 19.409 -25.931 262.723 1.00 43.54 143 THR H CA 1
ATOM 15820 C C . THR H 5 143 ? 20.472 -26.026 261.602 1.00 44.51 143 THR H C 1
ATOM 15821 O O . THR H 5 143 ? 21.661 -26.182 261.873 1.00 48.47 143 THR H O 1
ATOM 15825 N N . THR H 5 144 ? 20.047 -25.924 260.344 1.00 46.18 144 THR H N 1
ATOM 15826 C CA . THR H 5 144 ? 20.842 -26.344 259.174 1.00 47.74 144 THR H CA 1
ATOM 15827 C C . THR H 5 144 ? 22.196 -25.632 259.103 1.00 45.25 144 THR H C 1
ATOM 15828 O O . THR H 5 144 ? 22.256 -24.409 258.949 1.00 41.96 144 THR H O 1
ATOM 15832 N N . PRO H 5 145 ? 23.303 -26.391 259.228 1.00 44.40 145 PRO H N 1
ATOM 15833 C CA . PRO H 5 145 ? 24.654 -25.860 259.301 1.00 46.50 145 PRO H CA 1
ATOM 15834 C C . PRO H 5 145 ? 25.072 -25.120 258.037 1.00 52.32 145 PRO H C 1
ATOM 15835 O O . PRO H 5 145 ? 25.848 -24.226 258.108 1.00 54.17 145 PRO H O 1
ATOM 15839 N N . LYS H 5 146 ? 24.485 -25.489 256.911 1.00 61.40 146 LYS H N 1
ATOM 15840 C CA . LYS H 5 146 ? 24.849 -24.843 255.637 1.00 61.22 146 LYS H CA 1
ATOM 15841 C C . LYS H 5 146 ? 24.577 -23.342 255.720 1.00 58.37 146 LYS H C 1
ATOM 15842 O O . LYS H 5 146 ? 25.405 -22.607 255.230 1.00 56.86 146 LYS H O 1
ATOM 15844 N N . TRP H 5 147 ? 23.462 -22.921 256.319 1.00 58.15 147 TRP H N 1
ATOM 15845 C CA . TRP H 5 147 ? 23.105 -21.485 256.406 1.00 55.87 147 TRP H CA 1
ATOM 15846 C C . TRP H 5 147 ? 23.502 -20.797 257.719 1.00 52.81 147 TRP H C 1
ATOM 15847 O O . TRP H 5 147 ? 23.411 -19.591 257.740 1.00 53.27 147 TRP H O 1
ATOM 15858 N N . ASN H 5 148 ? 23.954 -21.501 258.755 1.00 53.56 148 ASN H N 1
ATOM 15859 C CA . ASN H 5 148 ? 24.259 -20.841 260.061 1.00 49.99 148 ASN H CA 1
ATOM 15860 C C . ASN H 5 148 ? 25.691 -20.300 260.140 1.00 43.72 148 ASN H C 1
ATOM 15861 O O . ASN H 5 148 ? 26.440 -20.814 260.944 1.00 42.21 148 ASN H O 1
ATOM 15866 N N . ASN H 5 149 ? 26.051 -19.290 259.349 1.00 44.52 149 ASN H N 1
ATOM 15867 C CA . ASN H 5 149 ? 27.426 -18.736 259.426 1.00 42.22 149 ASN H CA 1
ATOM 15868 C C . ASN H 5 149 ? 27.548 -17.367 258.755 1.00 45.75 149 ASN H C 1
ATOM 15869 O O . ASN H 5 149 ? 28.650 -16.828 258.784 1.00 38.32 149 ASN H O 1
ATOM 15874 N N . GLU H 5 150 ? 26.465 -16.807 258.208 1.00 62.39 150 GLU H N 1
ATOM 15875 C CA . GLU H 5 150 ? 26.664 -15.596 257.366 1.00 61.93 150 GLU H CA 1
ATOM 15876 C C . GLU H 5 150 ? 25.618 -14.482 257.425 1.00 58.97 150 GLU H C 1
ATOM 15877 O O . GLU H 5 150 ? 24.420 -14.750 257.453 1.00 44.61 150 GLU H O 1
ATOM 15883 N N . ASN H 5 151 ? 26.164 -13.276 257.249 1.00 60.45 151 ASN H N 1
ATOM 15884 C CA . ASN H 5 151 ? 25.525 -11.939 257.164 1.00 63.20 151 ASN H CA 1
ATOM 15885 C C . ASN H 5 151 ? 26.369 -11.051 256.236 1.00 64.16 151 ASN H C 1
ATOM 15886 O O . ASN H 5 151 ? 27.485 -11.449 255.901 1.00 53.74 151 ASN H O 1
ATOM 15891 N N . ALA H 5 152 ? 25.833 -9.895 255.827 1.00 75.85 152 ALA H N 1
ATOM 15892 C CA . ALA H 5 152 ? 26.507 -8.962 254.889 1.00 73.43 152 ALA H CA 1
ATOM 15893 C C . ALA H 5 152 ? 27.118 -7.779 255.639 1.00 79.70 152 ALA H C 1
ATOM 15894 O O . ALA H 5 152 ? 26.466 -7.260 256.538 1.00 75.14 152 ALA H O 1
ATOM 15896 N N . VAL H 5 153 ? 28.328 -7.378 255.243 1.00 89.30 153 VAL H N 1
ATOM 15897 C CA . VAL H 5 153 ? 29.066 -6.259 255.863 1.00 91.62 153 VAL H CA 1
ATOM 15898 C C . VAL H 5 153 ? 29.241 -5.111 254.847 1.00 96.14 153 VAL H C 1
ATOM 15899 O O . VAL H 5 153 ? 29.896 -4.097 255.129 1.00 95.98 153 VAL H O 1
ATOM 15903 N N . ASN H 5 154 ? 28.621 -5.234 253.671 1.00 99.13 154 ASN H N 1
ATOM 15904 C CA . ASN H 5 154 ? 28.690 -4.184 252.655 1.00 102.64 154 ASN H CA 1
ATOM 15905 C C . ASN H 5 154 ? 27.528 -4.326 251.657 1.00 103.09 154 ASN H C 1
ATOM 15906 O O . ASN H 5 154 ? 26.593 -5.109 251.862 1.00 91.01 154 ASN H O 1
ATOM 15908 N N . ARG H 5 158 ? 27.292 0.912 256.158 1.00 68.23 158 ARG H N 1
ATOM 15909 C CA . ARG H 5 158 ? 27.359 -0.538 256.204 1.00 76.86 158 ARG H CA 1
ATOM 15910 C C . ARG H 5 158 ? 27.490 -1.020 257.661 1.00 86.03 158 ARG H C 1
ATOM 15911 O O . ARG H 5 158 ? 28.499 -1.623 258.049 1.00 82.16 158 ARG H O 1
ATOM 15913 N N . PHE H 5 159 ? 26.455 -0.737 258.466 1.00 97.25 159 PHE H N 1
ATOM 15914 C CA . PHE H 5 159 ? 26.152 -1.499 259.693 1.00 96.51 159 PHE H CA 1
ATOM 15915 C C . PHE H 5 159 ? 25.538 -2.839 259.279 1.00 92.36 159 PHE H C 1
ATOM 15916 O O . PHE H 5 159 ? 24.733 -2.873 258.352 1.00 103.30 159 PHE H O 1
ATOM 15918 N N . PRO H 5 160 ? 25.867 -3.982 259.930 1.00 75.17 160 PRO H N 1
ATOM 15919 C CA . PRO H 5 160 ? 25.604 -5.305 259.355 1.00 68.64 160 PRO H CA 1
ATOM 15920 C C . PRO H 5 160 ? 24.122 -5.623 259.104 1.00 67.47 160 PRO H C 1
ATOM 15921 O O . PRO H 5 160 ? 23.236 -4.976 259.666 1.00 69.70 160 PRO H O 1
ATOM 15925 N N . LYS H 5 161 ? 23.892 -6.656 258.294 1.00 68.37 161 LYS H N 1
ATOM 15926 C CA . LYS H 5 161 ? 22.532 -7.116 257.944 1.00 64.53 161 LYS H CA 1
ATOM 15927 C C . LYS H 5 161 ? 22.585 -8.567 257.467 1.00 56.11 161 LYS H C 1
ATOM 15928 O O . LYS H 5 161 ? 23.675 -9.069 257.247 1.00 47.55 161 LYS H O 1
ATOM 15930 N N . GLU H 5 162 ? 21.418 -9.188 257.306 1.00 53.60 162 GLU H N 1
ATOM 15931 C CA . GLU H 5 162 ? 21.273 -10.592 256.847 1.00 55.21 162 GLU H CA 1
ATOM 15932 C C . GLU H 5 162 ? 21.841 -10.706 255.437 1.00 59.04 162 GLU H C 1
ATOM 15933 O O . GLU H 5 162 ? 21.644 -9.784 254.656 1.00 70.77 162 GLU H O 1
ATOM 15939 N N . ASN H 5 163 ? 22.455 -11.834 255.100 1.00 59.21 163 ASN H N 1
ATOM 15940 C CA . ASN H 5 163 ? 23.100 -11.936 253.771 1.00 59.62 163 ASN H CA 1
ATOM 15941 C C . ASN H 5 163 ? 22.079 -11.774 252.650 1.00 62.43 163 ASN H C 1
ATOM 15942 O O . ASN H 5 163 ? 22.490 -11.300 251.589 1.00 64.26 163 ASN H O 1
ATOM 15947 N N . LYS H 5 164 ? 20.913 -12.409 252.785 1.00 63.28 164 LYS H N 1
ATOM 15948 C CA . LYS H 5 164 ? 19.719 -12.344 251.898 1.00 67.36 164 LYS H CA 1
ATOM 15949 C C . LYS H 5 164 ? 19.900 -12.922 250.487 1.00 66.16 164 LYS H C 1
ATOM 15950 O O . LYS H 5 164 ? 18.994 -12.769 249.681 1.00 63.43 164 LYS H O 1
ATOM 15952 N N . ASN H 5 165 ? 21.029 -13.570 250.223 1.00 69.11 165 ASN H N 1
ATOM 15953 C CA . ASN H 5 165 ? 21.318 -14.507 249.113 1.00 66.72 165 ASN H CA 1
ATOM 15954 C C . ASN H 5 165 ? 21.699 -15.848 249.742 1.00 61.35 165 ASN H C 1
ATOM 15955 O O . ASN H 5 165 ? 22.182 -16.707 249.022 1.00 58.97 165 ASN H O 1
ATOM 15960 N N . LEU H 5 166 ? 21.518 -15.979 251.054 1.00 56.64 166 LEU H N 1
ATOM 15961 C CA . LEU H 5 166 ? 21.859 -17.194 251.811 1.00 53.13 166 LEU H CA 1
ATOM 15962 C C . LEU H 5 166 ? 20.995 -18.328 251.292 1.00 49.57 166 LEU H C 1
ATOM 15963 O O . LEU H 5 166 ? 21.495 -19.415 251.131 1.00 52.49 166 LEU H O 1
ATOM 15968 N N . ILE H 5 167 ? 19.725 -18.063 251.059 1.00 53.94 167 ILE H N 1
ATOM 15969 C CA . ILE H 5 167 ? 18.889 -19.120 250.442 1.00 58.39 167 ILE H CA 1
ATOM 15970 C C . ILE H 5 167 ? 18.420 -18.550 249.109 1.00 62.32 167 ILE H C 1
ATOM 15971 O O . ILE H 5 167 ? 17.769 -17.517 249.124 1.00 71.54 167 ILE H O 1
ATOM 15976 N N . PRO H 5 168 ? 18.782 -19.161 247.969 1.00 63.21 168 PRO H N 1
ATOM 15977 C CA . PRO H 5 168 ? 18.352 -18.678 246.665 1.00 66.03 168 PRO H CA 1
ATOM 15978 C C . PRO H 5 168 ? 16.835 -18.833 246.568 1.00 63.13 168 PRO H C 1
ATOM 15979 O O . PRO H 5 168 ? 16.379 -19.885 246.870 1.00 66.53 168 PRO H O 1
ATOM 15983 N N . TRP H 5 169 ? 16.107 -17.797 246.160 1.00 62.49 169 TRP H N 1
ATOM 15984 C CA . TRP H 5 169 ? 14.633 -17.960 246.137 1.00 66.98 169 TRP H CA 1
ATOM 15985 C C . TRP H 5 169 ? 13.979 -17.372 244.894 1.00 69.08 169 TRP H C 1
ATOM 15986 O O . TRP H 5 169 ? 12.788 -17.603 244.699 1.00 70.81 169 TRP H O 1
ATOM 15997 N N . GLY H 5 170 ? 14.711 -16.609 244.105 1.00 64.71 170 GLY H N 1
ATOM 15998 C CA . GLY H 5 170 ? 14.029 -15.953 242.983 1.00 61.99 170 GLY H CA 1
ATOM 15999 C C . GLY H 5 170 ? 14.165 -16.709 241.696 1.00 55.14 170 GLY H C 1
ATOM 16000 O O . GLY H 5 170 ? 14.804 -17.746 241.701 1.00 48.28 170 GLY H O 1
ATOM 16001 N N . PRO H 5 171 ? 13.463 -16.284 240.630 1.00 58.96 171 PRO H N 1
ATOM 16002 C CA . PRO H 5 171 ? 13.662 -16.852 239.318 1.00 54.37 171 PRO H CA 1
ATOM 16003 C C . PRO H 5 171 ? 15.006 -16.274 238.869 1.00 52.13 171 PRO H C 1
ATOM 16004 O O . PRO H 5 171 ? 15.209 -15.104 239.025 1.00 43.08 171 PRO H O 1
ATOM 16008 N N . LYS H 5 172 ? 15.872 -17.126 238.325 1.00 55.58 172 LYS H N 1
ATOM 16009 C CA . LYS H 5 172 ? 17.213 -16.718 237.860 1.00 53.44 172 LYS H CA 1
ATOM 16010 C C . LYS H 5 172 ? 17.232 -16.894 236.349 1.00 49.41 172 LYS H C 1
ATOM 16011 O O . LYS H 5 172 ? 16.758 -17.907 235.897 1.00 42.33 172 LYS H O 1
ATOM 16013 N N . LYS H 5 173 ? 17.775 -15.941 235.605 1.00 52.10 173 LYS H N 1
ATOM 16014 C CA . LYS H 5 173 ? 17.693 -16.105 234.136 1.00 59.12 173 LYS H CA 1
ATOM 16015 C C . LYS H 5 173 ? 18.491 -17.314 233.660 1.00 57.34 173 LYS H C 1
ATOM 16016 O O . LYS H 5 173 ? 19.702 -17.325 233.845 1.00 62.95 173 LYS H O 1
ATOM 16022 N N . GLY H 5 174 ? 17.817 -18.240 232.984 1.00 53.21 174 GLY H N 1
ATOM 16023 C CA . GLY H 5 174 ? 18.447 -19.425 232.381 1.00 56.76 174 GLY H CA 1
ATOM 16024 C C . GLY H 5 174 ? 18.688 -20.562 233.345 1.00 57.16 174 GLY H C 1
ATOM 16025 O O . GLY H 5 174 ? 19.209 -21.583 232.910 1.00 52.00 174 GLY H O 1
ATOM 16026 N N . LYS H 5 175 ? 18.269 -20.412 234.595 1.00 62.44 175 LYS H N 1
ATOM 16027 C CA . LYS H 5 175 ? 18.488 -21.463 235.612 1.00 61.73 175 LYS H CA 1
ATOM 16028 C C . LYS H 5 175 ? 17.159 -22.162 235.884 1.00 59.56 175 LYS H C 1
ATOM 16029 O O . LYS H 5 175 ? 16.135 -21.556 235.637 1.00 55.90 175 LYS H O 1
ATOM 16035 N N . GLU H 5 176 ? 17.199 -23.376 236.423 1.00 60.52 176 GLU H N 1
ATOM 16036 C CA . GLU H 5 176 ? 16.002 -24.239 236.578 1.00 63.04 176 GLU H CA 1
ATOM 16037 C C . GLU H 5 176 ? 15.168 -23.927 237.824 1.00 60.40 176 GLU H C 1
ATOM 16038 O O . GLU H 5 176 ? 14.815 -24.864 238.522 1.00 59.58 176 GLU H O 1
ATOM 16044 N N . TYR H 5 177 ? 14.819 -22.666 238.050 1.00 56.42 177 TYR H N 1
ATOM 16045 C CA . TYR H 5 177 ? 13.944 -22.252 239.173 1.00 56.91 177 TYR H CA 1
ATOM 16046 C C . TYR H 5 177 ? 14.280 -22.893 240.512 1.00 60.58 177 TYR H C 1
ATOM 16047 O O . TYR H 5 177 ? 13.497 -23.718 240.999 1.00 55.31 177 TYR H O 1
ATOM 16056 N N . ASP H 5 178 ? 15.422 -22.567 241.085 1.00 66.31 178 ASP H N 1
ATOM 16057 C CA . ASP H 5 178 ? 15.617 -23.117 242.442 1.00 68.97 178 ASP H CA 1
ATOM 16058 C C . ASP H 5 178 ? 15.087 -22.113 243.465 1.00 63.11 178 ASP H C 1
ATOM 16059 O O . ASP H 5 178 ? 15.674 -21.046 243.592 1.00 54.59 178 ASP H O 1
ATOM 16064 N N . ASP H 5 179 ? 13.957 -22.429 244.088 1.00 57.43 179 ASP H N 1
ATOM 16065 C CA . ASP H 5 179 ? 13.446 -21.635 245.232 1.00 60.65 179 ASP H CA 1
ATOM 16066 C C . ASP H 5 179 ? 12.859 -22.646 246.206 1.00 61.90 179 ASP H C 1
ATOM 16067 O O . ASP H 5 179 ? 11.836 -23.219 245.860 1.00 57.01 179 ASP H O 1
ATOM 16072 N N . LEU H 5 180 ? 13.554 -22.921 247.310 1.00 63.02 180 LEU H N 1
ATOM 16073 C CA . LEU H 5 180 ? 13.074 -23.940 248.275 1.00 61.59 180 LEU H CA 1
ATOM 16074 C C . LEU H 5 180 ? 11.851 -23.495 249.068 1.00 55.43 180 LEU H C 1
ATOM 16075 O O . LEU H 5 180 ? 10.922 -24.268 249.181 1.00 53.77 180 LEU H O 1
ATOM 16080 N N . PHE H 5 181 ? 11.857 -22.267 249.554 1.00 50.57 181 PHE H N 1
ATOM 16081 C CA . PHE H 5 181 ? 10.784 -21.806 250.441 1.00 56.14 181 PHE H CA 1
ATOM 16082 C C . PHE H 5 181 ? 9.481 -21.492 249.683 1.00 57.42 181 PHE H C 1
ATOM 16083 O O . PHE H 5 181 ? 8.444 -21.278 250.315 1.00 56.27 181 PHE H O 1
ATOM 16091 N N . ASN H 5 182 ? 9.509 -21.505 248.344 1.00 57.55 182 ASN H N 1
ATOM 16092 C CA . ASN H 5 182 ? 8.278 -21.449 247.562 1.00 52.36 182 ASN H CA 1
ATOM 16093 C C . ASN H 5 182 ? 7.584 -22.814 247.611 1.00 48.80 182 ASN H C 1
ATOM 16094 O O . ASN H 5 182 ? 6.371 -22.905 247.446 1.00 47.05 182 ASN H O 1
ATOM 16099 N N . ALA H 5 183 ? 8.368 -23.864 247.866 1.00 49.32 183 ALA H N 1
ATOM 16100 C CA . ALA H 5 183 ? 7.882 -25.235 247.935 1.00 48.97 183 ALA H CA 1
ATOM 16101 C C . ALA H 5 183 ? 7.412 -25.603 249.351 1.00 47.87 183 ALA H C 1
ATOM 16102 O O . ALA H 5 183 ? 7.000 -26.724 249.576 1.00 51.75 183 ALA H O 1
ATOM 16104 N N . ILE H 5 184 ? 7.481 -24.676 250.308 1.00 44.49 184 ILE H N 1
ATOM 16105 C CA . ILE H 5 184 ? 6.863 -24.880 251.590 1.00 43.42 184 ILE H CA 1
ATOM 16106 C C . ILE H 5 184 ? 5.688 -23.900 251.691 1.00 42.19 184 ILE H C 1
ATOM 16107 O O . ILE H 5 184 ? 5.879 -22.683 251.710 1.00 35.78 184 ILE H O 1
ATOM 16112 N N . ARG H 5 185 ? 4.472 -24.451 251.722 1.00 44.08 185 ARG H N 1
ATOM 16113 C CA . ARG H 5 185 ? 3.272 -23.649 251.813 1.00 49.44 185 ARG H CA 1
ATOM 16114 C C . ARG H 5 185 ? 2.632 -23.862 253.185 1.00 50.12 185 ARG H C 1
ATOM 16115 O O . ARG H 5 185 ? 2.305 -24.987 253.535 1.00 56.01 185 ARG H O 1
ATOM 16123 N N . VAL H 5 186 ? 2.440 -22.768 253.925 1.00 51.86 186 VAL H N 1
ATOM 16124 C CA . VAL H 5 186 ? 1.866 -22.789 255.282 1.00 57.81 186 VAL H CA 1
ATOM 16125 C C . VAL H 5 186 ? 0.464 -22.169 255.254 1.00 54.91 186 VAL H C 1
ATOM 16126 O O . VAL H 5 186 ? 0.331 -20.957 255.037 1.00 52.62 186 VAL H O 1
ATOM 16130 N N . SER H 5 187 ? -0.547 -23.001 255.537 1.00 54.59 187 SER H N 1
ATOM 16131 C CA . SER H 5 187 ? -1.955 -22.615 255.546 1.00 57.81 187 SER H CA 1
ATOM 16132 C C . SER H 5 187 ? -2.184 -21.438 256.495 1.00 63.14 187 SER H C 1
ATOM 16133 O O . SER H 5 187 ? -1.609 -21.377 257.588 1.00 57.87 187 SER H O 1
ATOM 16135 N N . ASP H 5 188 ? -3.036 -20.501 256.063 1.00 69.28 188 ASP H N 1
ATOM 16136 C CA . ASP H 5 188 ? -3.676 -19.598 256.998 1.00 71.90 188 ASP H CA 1
ATOM 16137 C C . ASP H 5 188 ? -4.498 -20.481 257.934 1.00 72.58 188 ASP H C 1
ATOM 16138 O O . ASP H 5 188 ? -5.048 -21.524 257.520 1.00 70.78 188 ASP H O 1
ATOM 16143 N N . SER H 5 189 ? -4.550 -20.089 259.204 1.00 68.91 189 SER H N 1
ATOM 16144 C CA . SER H 5 189 ? -5.440 -20.754 260.130 1.00 71.95 189 SER H CA 1
ATOM 16145 C C . SER H 5 189 ? -6.896 -20.500 259.709 1.00 75.00 189 SER H C 1
ATOM 16146 O O . SER H 5 189 ? -7.192 -19.585 258.924 1.00 80.70 189 SER H O 1
ATOM 16149 N N . LYS H 5 190 ? -7.808 -21.323 260.228 1.00 67.74 190 LYS H N 1
ATOM 16150 C CA . LYS H 5 190 ? -9.192 -20.928 260.301 1.00 59.25 190 LYS H CA 1
ATOM 16151 C C . LYS H 5 190 ? -9.284 -19.758 261.276 1.00 59.65 190 LYS H C 1
ATOM 16152 O O . LYS H 5 190 ? -8.350 -19.481 262.021 1.00 54.25 190 LYS H O 1
ATOM 16158 N N . PRO H 5 191 ? -10.384 -18.986 261.283 1.00 63.68 191 PRO H N 1
ATOM 16159 C CA . PRO H 5 191 ? -10.646 -18.074 262.386 1.00 65.27 191 PRO H CA 1
ATOM 16160 C C . PRO H 5 191 ? -11.107 -18.937 263.557 1.00 72.84 191 PRO H C 1
ATOM 16161 O O . PRO H 5 191 ? -11.694 -19.992 263.326 1.00 81.29 191 PRO H O 1
ATOM 16165 N N . PHE H 5 192 ? -10.828 -18.483 264.779 1.00 83.15 192 PHE H N 1
ATOM 16166 C CA . PHE H 5 192 ? -11.289 -19.169 265.989 1.00 93.38 192 PHE H CA 1
ATOM 16167 C C . PHE H 5 192 ? -12.217 -18.234 266.784 1.00 96.06 192 PHE H C 1
ATOM 16168 O O . PHE H 5 192 ? -12.204 -16.993 266.612 1.00 84.65 192 PHE H O 1
ATOM 16176 N N . ASP H 5 193 ? -13.008 -18.849 267.673 1.00 98.58 193 ASP H N 1
ATOM 16177 C CA . ASP H 5 193 ? -13.965 -18.146 268.523 1.00 102.68 193 ASP H CA 1
ATOM 16178 C C . ASP H 5 193 ? -13.219 -17.098 269.364 1.00 103.01 193 ASP H C 1
ATOM 16179 O O . ASP H 5 193 ? -12.309 -17.442 270.123 1.00 103.60 193 ASP H O 1
ATOM 16184 N N . ASN H 5 194 ? -13.644 -15.832 269.246 1.00 95.10 194 ASN H N 1
ATOM 16185 C CA . ASN H 5 194 ? -12.980 -14.706 269.897 1.00 86.86 194 ASN H CA 1
ATOM 16186 C C . ASN H 5 194 ? -13.045 -14.850 271.427 1.00 82.23 194 ASN H C 1
ATOM 16187 O O . ASN H 5 194 ? -12.485 -14.024 272.126 1.00 80.37 194 ASN H O 1
ATOM 16189 N N . LYS H 5 195 ? -13.694 -15.908 271.939 1.00 82.31 195 LYS H N 1
ATOM 16190 C CA . LYS H 5 195 ? -13.873 -16.133 273.386 1.00 82.76 195 LYS H CA 1
ATOM 16191 C C . LYS H 5 195 ? -12.642 -16.791 274.022 1.00 86.20 195 LYS H C 1
ATOM 16192 O O . LYS H 5 195 ? -12.728 -17.192 275.184 1.00 85.83 195 LYS H O 1
ATOM 16194 N N . SER H 5 196 ? -11.587 -17.002 273.241 1.00 82.06 196 SER H N 1
ATOM 16195 C CA . SER H 5 196 ? -10.358 -17.591 273.823 1.00 76.93 196 SER H CA 1
ATOM 16196 C C . SER H 5 196 ? -9.295 -16.509 273.958 1.00 73.08 196 SER H C 1
ATOM 16197 O O . SER H 5 196 ? -8.189 -16.844 274.339 1.00 85.42 196 SER H O 1
ATOM 16200 N N . LEU H 5 197 ? -9.626 -15.274 273.597 1.00 67.52 197 LEU H N 1
ATOM 16201 C CA . LEU H 5 197 ? -8.673 -14.147 273.723 1.00 68.48 197 LEU H CA 1
ATOM 16202 C C . LEU H 5 197 ? -8.498 -13.839 275.205 1.00 65.69 197 LEU H C 1
ATOM 16203 O O . LEU H 5 197 ? -9.475 -13.913 275.929 1.00 71.97 197 LEU H O 1
ATOM 16208 N N . ILE H 5 198 ? -7.292 -13.447 275.599 1.00 62.81 198 ILE H N 1
ATOM 16209 C CA . ILE H 5 198 ? -6.940 -13.043 276.992 1.00 55.39 198 ILE H CA 1
ATOM 16210 C C . ILE H 5 198 ? -6.246 -11.678 276.921 1.00 53.45 198 ILE H C 1
ATOM 16211 O O . ILE H 5 198 ? -6.013 -11.185 275.822 1.00 54.77 198 ILE H O 1
ATOM 16216 N N . LEU H 5 199 ? -5.987 -11.037 278.049 1.00 48.07 199 LEU H N 1
ATOM 16217 C CA . LEU H 5 199 ? -5.274 -9.747 277.951 1.00 53.81 199 LEU H CA 1
ATOM 16218 C C . LEU H 5 199 ? -4.033 -9.816 278.838 1.00 59.77 199 LEU H C 1
ATOM 16219 O O . LEU H 5 199 ? -4.003 -9.148 279.865 1.00 74.75 199 LEU H O 1
ATOM 16221 N N . VAL H 5 200 ? -3.031 -10.566 278.382 1.00 53.59 200 VAL H N 1
ATOM 16222 C CA . VAL H 5 200 ? -1.734 -10.792 279.076 1.00 48.77 200 VAL H CA 1
ATOM 16223 C C . VAL H 5 200 ? -0.880 -9.520 279.089 1.00 49.36 200 VAL H C 1
ATOM 16224 O O . VAL H 5 200 ? -0.907 -8.776 278.127 1.00 41.91 200 VAL H O 1
ATOM 16226 N N . GLN H 5 201 ? -0.103 -9.335 280.157 1.00 58.99 201 GLN H N 1
ATOM 16227 C CA . GLN H 5 201 ? 0.770 -8.150 280.365 1.00 67.63 201 GLN H CA 1
ATOM 16228 C C . GLN H 5 201 ? 2.234 -8.584 280.261 1.00 68.34 201 GLN H C 1
ATOM 16229 O O . GLN H 5 201 ? 2.505 -9.771 280.428 1.00 52.69 201 GLN H O 1
ATOM 16235 N N . LYS H 5 202 ? 3.121 -7.638 279.953 1.00 71.41 202 LYS H N 1
ATOM 16236 C CA . LYS H 5 202 ? 4.566 -7.907 279.771 1.00 72.89 202 LYS H CA 1
ATOM 16237 C C . LYS H 5 202 ? 5.322 -7.632 281.067 1.00 83.46 202 LYS H C 1
ATOM 16238 O O . LYS H 5 202 ? 5.200 -6.533 281.600 1.00 85.62 202 LYS H O 1
ATOM 16244 N N . TRP H 5 203 ? 6.057 -8.633 281.547 1.00 92.00 203 TRP H N 1
ATOM 16245 C CA . TRP H 5 203 ? 6.916 -8.512 282.750 1.00 86.50 203 TRP H CA 1
ATOM 16246 C C . TRP H 5 203 ? 8.309 -8.944 282.307 1.00 89.36 203 TRP H C 1
ATOM 16247 O O . TRP H 5 203 ? 8.411 -9.999 281.677 1.00 96.50 203 TRP H O 1
ATOM 16249 N N . ASP H 5 204 ? 9.337 -8.167 282.615 1.00 87.74 204 ASP H N 1
ATOM 16250 C CA . ASP H 5 204 ? 10.685 -8.562 282.148 1.00 91.24 204 ASP H CA 1
ATOM 16251 C C . ASP H 5 204 ? 11.522 -9.060 283.315 1.00 91.30 204 ASP H C 1
ATOM 16252 O O . ASP H 5 204 ? 11.788 -8.262 284.213 1.00 85.75 204 ASP H O 1
ATOM 16257 N N . TYR H 5 205 ? 12.007 -10.297 283.242 1.00 96.03 205 TYR H N 1
ATOM 16258 C CA . TYR H 5 205 ? 12.850 -10.794 284.351 1.00 92.50 205 TYR H CA 1
ATOM 16259 C C . TYR H 5 205 ? 14.308 -10.581 283.983 1.00 84.48 205 TYR H C 1
ATOM 16260 O O . TYR H 5 205 ? 14.752 -11.156 283.006 1.00 81.96 205 TYR H O 1
ATOM 16269 N N . SER H 5 206 ? 15.003 -9.770 284.772 1.00 85.88 206 SER H N 1
ATOM 16270 C CA . SER H 5 206 ? 16.445 -9.512 284.573 1.00 82.38 206 SER H CA 1
ATOM 16271 C C . SER H 5 206 ? 17.167 -10.253 285.683 1.00 81.98 206 SER H C 1
ATOM 16272 O O . SER H 5 206 ? 16.898 -9.955 286.835 1.00 88.23 206 SER H O 1
ATOM 16275 N N . ALA H 5 207 ? 18.033 -11.190 285.325 1.00 86.49 207 ALA H N 1
ATOM 16276 C CA . ALA H 5 207 ? 18.798 -11.934 286.346 1.00 86.94 207 ALA H CA 1
ATOM 16277 C C . ALA H 5 207 ? 19.997 -11.108 286.842 1.00 90.07 207 ALA H C 1
ATOM 16278 O O . ALA H 5 207 ? 20.719 -11.569 287.731 1.00 102.47 207 ALA H O 1
ATOM 16280 N N . LYS H 5 208 ? 20.206 -9.900 286.293 1.00 76.20 208 LYS H N 1
ATOM 16281 C CA . LYS H 5 208 ? 21.093 -8.937 286.940 1.00 72.80 208 LYS H CA 1
ATOM 16282 C C . LYS H 5 208 ? 20.398 -8.427 288.215 1.00 73.91 208 LYS H C 1
ATOM 16283 O O . LYS H 5 208 ? 20.934 -8.560 289.310 1.00 79.21 208 LYS H O 1
ATOM 16289 N N . THR H 5 209 ? 19.191 -7.872 288.069 1.00 74.22 209 THR H N 1
ATOM 16290 C CA . THR H 5 209 ? 18.351 -7.485 289.212 1.00 75.37 209 THR H CA 1
ATOM 16291 C C . THR H 5 209 ? 17.891 -8.727 289.982 1.00 72.58 209 THR H C 1
ATOM 16292 O O . THR H 5 209 ? 17.636 -8.656 291.173 1.00 76.56 209 THR H O 1
ATOM 16296 N N . ASN H 5 210 ? 17.744 -9.845 289.268 1.00 72.94 210 ASN H N 1
ATOM 16297 C CA . ASN H 5 210 ? 17.112 -11.058 289.788 1.00 70.76 210 ASN H CA 1
ATOM 16298 C C . ASN H 5 210 ? 15.715 -10.739 290.355 1.00 63.38 210 ASN H C 1
ATOM 16299 O O . ASN H 5 210 ? 15.261 -11.400 291.265 1.00 55.70 210 ASN H O 1
ATOM 16304 N N . LYS H 5 211 ? 15.039 -9.727 289.795 1.00 63.36 211 LYS H N 1
ATOM 16305 C CA . LYS H 5 211 ? 13.619 -9.434 290.055 1.00 63.08 211 LYS H CA 1
ATOM 16306 C C . LYS H 5 211 ? 12.925 -9.264 288.697 1.00 68.01 211 LYS H C 1
ATOM 16307 O O . LYS H 5 211 ? 13.598 -9.207 287.658 1.00 73.25 211 LYS H O 1
ATOM 16309 N N . ALA H 5 212 ? 11.587 -9.201 288.703 1.00 71.07 212 ALA H N 1
ATOM 16310 C CA . ALA H 5 212 ? 10.795 -9.161 287.466 1.00 69.96 212 ALA H CA 1
ATOM 16311 C C . ALA H 5 212 ? 9.773 -8.015 287.510 1.00 70.42 212 ALA H C 1
ATOM 16312 O O . ALA H 5 212 ? 8.691 -8.219 288.041 1.00 74.07 212 ALA H O 1
ATOM 16314 N N . LYS H 5 213 ? 10.092 -6.881 286.856 1.00 70.46 213 LYS H N 1
ATOM 16315 C CA . LYS H 5 213 ? 9.434 -5.565 287.027 1.00 76.50 213 LYS H CA 1
ATOM 16316 C C . LYS H 5 213 ? 8.459 -5.297 285.880 1.00 80.27 213 LYS H C 1
ATOM 16317 O O . LYS H 5 213 ? 8.913 -5.113 284.761 1.00 96.52 213 LYS H O 1
ATOM 16319 N N . PRO H 5 214 ? 7.122 -5.195 286.103 1.00 80.11 214 PRO H N 1
ATOM 16320 C CA . PRO H 5 214 ? 6.143 -5.162 285.013 1.00 78.31 214 PRO H CA 1
ATOM 16321 C C . PRO H 5 214 ? 6.112 -3.825 284.246 1.00 76.39 214 PRO H C 1
ATOM 16322 O O . PRO H 5 214 ? 6.096 -2.760 284.876 1.00 65.71 214 PRO H O 1
ATOM 16326 N N . LEU H 5 215 ? 6.097 -3.921 282.902 1.00 76.47 215 LEU H N 1
ATOM 16327 C CA . LEU H 5 215 ? 6.175 -2.791 281.955 1.00 71.28 215 LEU H CA 1
ATOM 16328 C C . LEU H 5 215 ? 4.768 -2.387 281.526 1.00 70.86 215 LEU H C 1
ATOM 16329 O O . LEU H 5 215 ? 3.852 -3.207 281.581 1.00 65.47 215 LEU H O 1
ATOM 16334 N N . PRO H 5 216 ? 4.573 -1.115 281.081 1.00 77.07 216 PRO H N 1
ATOM 16335 C CA . PRO H 5 216 ? 3.246 -0.589 280.728 1.00 72.99 216 PRO H CA 1
ATOM 16336 C C . PRO H 5 216 ? 2.753 -0.921 279.310 1.00 65.46 216 PRO H C 1
ATOM 16337 O O . PRO H 5 216 ? 2.694 -0.043 278.458 1.00 58.72 216 PRO H O 1
ATOM 16341 N N . LEU H 5 217 ? 2.385 -2.185 279.097 1.00 63.20 217 LEU H N 1
ATOM 16342 C CA . LEU H 5 217 ? 2.085 -2.701 277.774 1.00 59.20 217 LEU H CA 1
ATOM 16343 C C . LEU H 5 217 ? 1.145 -3.893 277.934 1.00 57.84 217 LEU H C 1
ATOM 16344 O O . LEU H 5 217 ? 1.459 -4.804 278.699 1.00 54.22 217 LEU H O 1
ATOM 16349 N N . TYR H 5 218 ? 0.019 -3.897 277.213 1.00 56.41 218 TYR H N 1
ATOM 16350 C CA . TYR H 5 218 ? -0.934 -5.010 277.306 1.00 59.96 218 TYR H CA 1
ATOM 16351 C C . TYR H 5 218 ? -1.159 -5.592 275.912 1.00 58.93 218 TYR H C 1
ATOM 16352 O O . TYR H 5 218 ? -1.268 -4.857 274.965 1.00 54.92 218 TYR H O 1
ATOM 16361 N N . ARG H 5 219 ? -1.179 -6.923 275.815 1.00 60.79 219 ARG H N 1
ATOM 16362 C CA . ARG H 5 219 ? -1.320 -7.623 274.551 1.00 58.75 219 ARG H CA 1
ATOM 16363 C C . ARG H 5 219 ? -2.497 -8.596 274.700 1.00 59.83 219 ARG H C 1
ATOM 16364 O O . ARG H 5 219 ? -2.493 -9.473 275.567 1.00 59.04 219 ARG H O 1
ATOM 16366 N N . GLU H 5 220 ? -3.534 -8.376 273.883 1.00 68.06 220 GLU H N 1
ATOM 16367 C CA . GLU H 5 220 ? -4.643 -9.320 273.694 1.00 63.23 220 GLU H CA 1
ATOM 16368 C C . GLU H 5 220 ? -4.065 -10.559 273.009 1.00 56.01 220 GLU H C 1
ATOM 16369 O O . GLU H 5 220 ? -3.595 -10.462 271.887 1.00 52.76 220 GLU H O 1
ATOM 16371 N N . SER H 5 221 ? -4.086 -11.692 273.711 1.00 54.74 221 SER H N 1
ATOM 16372 C CA . SER H 5 221 ? -3.404 -12.893 273.264 1.00 57.59 221 SER H CA 1
ATOM 16373 C C . SER H 5 221 ? -4.290 -14.123 273.461 1.00 58.29 221 SER H C 1
ATOM 16374 O O . SER H 5 221 ? -5.311 -14.088 274.141 1.00 66.09 221 SER H O 1
ATOM 16376 N N . ILE H 5 222 ? -3.872 -15.221 272.844 1.00 62.78 222 ILE H N 1
ATOM 16377 C CA . ILE H 5 222 ? -4.608 -16.467 272.913 1.00 71.15 222 ILE H CA 1
ATOM 16378 C C . ILE H 5 222 ? -4.390 -17.073 274.306 1.00 75.05 222 ILE H C 1
ATOM 16379 O O . ILE H 5 222 ? -3.258 -17.154 274.773 1.00 78.33 222 ILE H O 1
ATOM 16384 N N . SER H 5 223 ? -5.479 -17.492 274.961 1.00 80.47 223 SER H N 1
ATOM 16385 C CA . SER H 5 223 ? -5.385 -18.156 276.268 1.00 76.47 223 SER H CA 1
ATOM 16386 C C . SER H 5 223 ? -4.691 -19.504 276.082 1.00 70.99 223 SER H C 1
ATOM 16387 O O . SER H 5 223 ? -4.870 -20.182 275.069 1.00 69.83 223 SER H O 1
ATOM 16389 N N . PRO H 5 224 ? -3.865 -19.928 277.062 1.00 61.98 224 PRO H N 1
ATOM 16390 C CA . PRO H 5 224 ? -3.129 -21.177 276.948 1.00 59.88 224 PRO H CA 1
ATOM 16391 C C . PRO H 5 224 ? -4.060 -22.389 276.856 1.00 63.14 224 PRO H C 1
ATOM 16392 O O . PRO H 5 224 ? -5.261 -22.286 277.109 1.00 70.70 224 PRO H O 1
ATOM 16396 N N . LEU H 5 225 ? -3.469 -23.532 276.518 1.00 67.12 225 LEU H N 1
ATOM 16397 C CA . LEU H 5 225 ? -4.179 -24.786 276.315 1.00 72.76 225 LEU H CA 1
ATOM 16398 C C . LEU H 5 225 ? -5.270 -24.630 275.237 1.00 74.57 225 LEU H C 1
ATOM 16399 O O . LEU H 5 225 ? -6.342 -25.231 275.355 1.00 79.35 225 LEU H O 1
ATOM 16404 N N . THR H 5 226 ? -4.982 -23.860 274.175 1.00 75.10 226 THR H N 1
ATOM 16405 C CA . THR H 5 226 ? -5.829 -23.837 272.959 1.00 69.85 226 THR H CA 1
ATOM 16406 C C . THR H 5 226 ? -5.201 -24.735 271.897 1.00 66.76 226 THR H C 1
ATOM 16407 O O . THR H 5 226 ? -3.988 -24.794 271.760 1.00 72.52 226 THR H O 1
ATOM 16411 N N . LYS H 5 227 ? -6.055 -25.450 271.175 1.00 68.14 227 LYS H N 1
ATOM 16412 C CA . LYS H 5 227 ? -5.646 -26.138 269.966 1.00 73.85 227 LYS H CA 1
ATOM 16413 C C . LYS H 5 227 ? -6.029 -25.235 268.799 1.00 74.96 227 LYS H C 1
ATOM 16414 O O . LYS H 5 227 ? -7.096 -24.623 268.809 1.00 77.49 227 LYS H O 1
ATOM 16420 N N . ILE H 5 228 ? -5.118 -25.130 267.833 1.00 73.68 228 ILE H N 1
ATOM 16421 C CA . ILE H 5 228 ? -5.345 -24.435 266.589 1.00 67.71 228 ILE H CA 1
ATOM 16422 C C . ILE H 5 228 ? -4.631 -25.239 265.507 1.00 70.22 228 ILE H C 1
ATOM 16423 O O . ILE H 5 228 ? -3.476 -25.635 265.688 1.00 80.76 228 ILE H O 1
ATOM 16428 N N . GLU H 5 229 ? -5.334 -25.474 264.400 1.00 67.68 229 GLU H N 1
ATOM 16429 C CA . GLU H 5 229 ? -4.885 -26.416 263.413 1.00 73.02 229 GLU H CA 1
ATOM 16430 C C . GLU H 5 229 ? -4.328 -25.667 262.195 1.00 67.86 229 GLU H C 1
ATOM 16431 O O . GLU H 5 229 ? -4.714 -24.517 261.934 1.00 59.21 229 GLU H O 1
ATOM 16437 N N . PHE H 5 230 ? -3.394 -26.335 261.498 1.00 63.27 230 PHE H N 1
ATOM 16438 C CA . PHE H 5 230 ? -2.785 -25.871 260.254 1.00 62.01 230 PHE H CA 1
ATOM 16439 C C . PHE H 5 230 ? -2.530 -27.065 259.329 1.00 67.83 230 PHE H C 1
ATOM 16440 O O . PHE H 5 230 ? -2.398 -28.214 259.803 1.00 58.69 230 PHE H O 1
ATOM 16448 N N . GLU H 5 231 ? -2.480 -26.762 258.019 1.00 72.42 231 GLU H N 1
ATOM 16449 C CA . GLU H 5 231 ? -2.026 -27.678 256.957 1.00 71.89 231 GLU H CA 1
ATOM 16450 C C . GLU H 5 231 ? -0.822 -27.032 256.259 1.00 69.85 231 GLU H C 1
ATOM 16451 O O . GLU H 5 231 ? -0.779 -25.816 256.107 1.00 74.63 231 GLU H O 1
ATOM 16453 N N . ILE H 5 232 ? 0.157 -27.861 255.878 1.00 69.32 232 ILE H N 1
ATOM 16454 C CA . ILE H 5 232 ? 1.415 -27.435 255.259 1.00 65.76 232 ILE H CA 1
ATOM 16455 C C . ILE H 5 232 ? 1.723 -28.387 254.102 1.00 67.34 232 ILE H C 1
ATOM 16456 O O . ILE H 5 232 ? 1.882 -29.585 254.323 1.00 61.53 232 ILE H O 1
ATOM 16461 N N . THR H 5 233 ? 1.848 -27.836 252.888 1.00 68.69 233 THR H N 1
ATOM 16462 C CA . THR H 5 233 ? 2.057 -28.636 251.678 1.00 63.54 233 THR H CA 1
ATOM 16463 C C . THR H 5 233 ? 3.462 -28.373 251.133 1.00 57.64 233 THR H C 1
ATOM 16464 O O . THR H 5 233 ? 3.971 -27.244 251.201 1.00 52.27 233 THR H O 1
ATOM 16468 N N . THR H 5 234 ? 4.076 -29.439 250.614 1.00 49.47 234 THR H N 1
ATOM 16469 C CA . THR H 5 234 ? 5.371 -29.374 250.017 1.00 50.39 234 THR H CA 1
ATOM 16470 C C . THR H 5 234 ? 5.256 -29.899 248.590 1.00 56.74 234 THR H C 1
ATOM 16471 O O . THR H 5 234 ? 4.618 -30.925 248.368 1.00 68.29 234 THR H O 1
ATOM 16475 N N . THR H 5 235 ? 5.890 -29.193 247.641 1.00 61.28 235 THR H N 1
ATOM 16476 C CA . THR H 5 235 ? 5.870 -29.543 246.210 1.00 52.45 235 THR H CA 1
ATOM 16477 C C . THR H 5 235 ? 7.253 -30.010 245.740 1.00 46.86 235 THR H C 1
ATOM 16478 O O . THR H 5 235 ? 7.431 -30.272 244.578 1.00 46.82 235 THR H O 1
ATOM 16482 N N . THR H 5 236 ? 8.212 -30.173 246.649 1.00 49.06 236 THR H N 1
ATOM 16483 C CA . THR H 5 236 ? 9.544 -30.689 246.279 1.00 55.86 236 THR H CA 1
ATOM 16484 C C . THR H 5 236 ? 10.023 -31.696 247.334 1.00 58.22 236 THR H C 1
ATOM 16485 O O . THR H 5 236 ? 9.619 -31.627 248.509 1.00 55.05 236 THR H O 1
ATOM 16489 N N . ASP H 5 237 ? 10.904 -32.600 246.885 1.00 57.35 237 ASP H N 1
ATOM 16490 C CA . ASP H 5 237 ? 11.551 -33.615 247.697 1.00 58.21 237 ASP H CA 1
ATOM 16491 C C . ASP H 5 237 ? 12.297 -32.964 248.869 1.00 57.63 237 ASP H C 1
ATOM 16492 O O . ASP H 5 237 ? 12.074 -33.349 250.011 1.00 62.95 237 ASP H O 1
ATOM 16497 N N . GLU H 5 238 ? 13.177 -31.993 248.609 1.00 55.10 238 GLU H N 1
ATOM 16498 C CA . GLU H 5 238 ? 13.966 -31.389 249.707 1.00 55.68 238 GLU H CA 1
ATOM 16499 C C . GLU H 5 238 ? 13.005 -30.834 250.768 1.00 58.10 238 GLU H C 1
ATOM 16500 O O . GLU H 5 238 ? 13.251 -30.967 251.968 1.00 64.55 238 GLU H O 1
ATOM 16502 N N . ALA H 5 239 ? 11.903 -30.223 250.330 1.00 59.57 239 ALA H N 1
ATOM 16503 C CA . ALA H 5 239 ? 10.965 -29.614 251.265 1.00 61.77 239 ALA H CA 1
ATOM 16504 C C . ALA H 5 239 ? 10.207 -30.713 252.015 1.00 62.95 239 ALA H C 1
ATOM 16505 O O . ALA H 5 239 ? 9.940 -30.583 253.191 1.00 63.94 239 ALA H O 1
ATOM 16507 N N . GLY H 5 240 ? 9.866 -31.797 251.317 1.00 69.25 240 GLY H N 1
ATOM 16508 C CA . GLY H 5 240 ? 9.248 -32.941 251.950 1.00 71.36 240 GLY H CA 1
ATOM 16509 C C . GLY H 5 240 ? 10.090 -33.407 253.126 1.00 79.67 240 GLY H C 1
ATOM 16510 O O . GLY H 5 240 ? 9.615 -33.453 254.272 1.00 86.04 240 GLY H O 1
ATOM 16511 N N . ARG H 5 241 ? 11.364 -33.711 252.839 1.00 79.80 241 ARG H N 1
ATOM 16512 C CA . ARG H 5 241 ? 12.299 -34.304 253.813 1.00 79.28 241 ARG H CA 1
ATOM 16513 C C . ARG H 5 241 ? 12.896 -33.189 254.689 1.00 72.79 241 ARG H C 1
ATOM 16514 O O . ARG H 5 241 ? 13.820 -33.425 255.441 1.00 83.90 241 ARG H O 1
ATOM 16522 N N . LEU H 5 242 ? 12.395 -31.961 254.556 1.00 66.71 242 LEU H N 1
ATOM 16523 C CA . LEU H 5 242 ? 12.712 -30.903 255.507 1.00 67.40 242 LEU H CA 1
ATOM 16524 C C . LEU H 5 242 ? 11.598 -30.818 256.556 1.00 62.15 242 LEU H C 1
ATOM 16525 O O . LEU H 5 242 ? 11.836 -30.980 257.727 1.00 73.11 242 LEU H O 1
ATOM 16530 N N . ILE H 5 243 ? 10.367 -30.590 256.112 1.00 60.47 243 ILE H N 1
ATOM 16531 C CA . ILE H 5 243 ? 9.255 -30.470 257.016 1.00 58.69 243 ILE H CA 1
ATOM 16532 C C . ILE H 5 243 ? 9.041 -31.825 257.709 1.00 60.54 243 ILE H C 1
ATOM 16533 O O . ILE H 5 243 ? 8.532 -31.864 258.828 1.00 54.95 243 ILE H O 1
ATOM 16538 N N . GLU H 5 244 ? 9.457 -32.931 257.073 1.00 67.53 244 GLU H N 1
ATOM 16539 C CA . GLU H 5 244 ? 9.426 -34.268 257.736 1.00 71.69 244 GLU H CA 1
ATOM 16540 C C . GLU H 5 244 ? 10.020 -34.140 259.146 1.00 69.18 244 GLU H C 1
ATOM 16541 O O . GLU H 5 244 ? 9.364 -34.490 260.115 1.00 72.76 244 GLU H O 1
ATOM 16543 N N . GLU H 5 245 ? 11.236 -33.585 259.250 1.00 63.28 245 GLU H N 1
ATOM 16544 C CA . GLU H 5 245 ? 11.977 -33.564 260.518 1.00 58.59 245 GLU H CA 1
ATOM 16545 C C . GLU H 5 245 ? 11.716 -32.288 261.323 1.00 49.47 245 GLU H C 1
ATOM 16546 O O . GLU H 5 245 ? 12.449 -31.994 262.259 1.00 51.62 245 GLU H O 1
ATOM 16552 N N . LEU H 5 246 ? 10.611 -31.602 261.059 1.00 45.95 246 LEU H N 1
ATOM 16553 C CA . LEU H 5 246 ? 10.307 -30.405 261.838 1.00 52.02 246 LEU H CA 1
ATOM 16554 C C . LEU H 5 246 ? 10.252 -30.716 263.347 1.00 56.99 246 LEU H C 1
ATOM 16555 O O . LEU H 5 246 ? 10.513 -29.848 264.182 1.00 56.34 246 LEU H O 1
ATOM 16560 N N . GLY H 5 247 ? 9.884 -31.946 263.706 1.00 59.77 247 GLY H N 1
ATOM 16561 C CA . GLY H 5 247 ? 9.931 -32.382 265.100 1.00 59.03 247 GLY H CA 1
ATOM 16562 C C . GLY H 5 247 ? 11.342 -32.361 265.671 1.00 56.38 247 GLY H C 1
ATOM 16563 O O . GLY H 5 247 ? 11.641 -31.608 266.605 1.00 54.16 247 GLY H O 1
ATOM 16564 N N . LYS H 5 248 ? 12.213 -33.205 265.109 1.00 53.23 248 LYS H N 1
ATOM 16565 C CA . LYS H 5 248 ? 13.605 -33.233 265.501 1.00 53.01 248 LYS H CA 1
ATOM 16566 C C . LYS H 5 248 ? 14.124 -31.804 265.628 1.00 51.73 248 LYS H C 1
ATOM 16567 O O . LYS H 5 248 ? 14.629 -31.406 266.677 1.00 56.15 248 LYS H O 1
ATOM 16573 N N . ARG H 5 249 ? 13.980 -31.042 264.544 1.00 48.75 249 ARG H N 1
ATOM 16574 C CA . ARG H 5 249 ? 14.671 -29.792 264.409 1.00 48.47 249 ARG H CA 1
ATOM 16575 C C . ARG H 5 249 ? 14.126 -28.805 265.435 1.00 45.23 249 ARG H C 1
ATOM 16576 O O . ARG H 5 249 ? 14.886 -27.981 265.954 1.00 39.54 249 ARG H O 1
ATOM 16584 N N . ALA H 5 250 ? 12.823 -28.903 265.715 1.00 46.96 250 ALA H N 1
ATOM 16585 C CA . ALA H 5 250 ? 12.177 -27.996 266.663 1.00 56.26 250 ALA H CA 1
ATOM 16586 C C . ALA H 5 250 ? 12.811 -28.152 268.042 1.00 57.10 250 ALA H C 1
ATOM 16587 O O . ALA H 5 250 ? 13.196 -27.135 268.661 1.00 52.06 250 ALA H O 1
ATOM 16589 N N . GLN H 5 251 ? 12.905 -29.416 268.492 1.00 60.45 251 GLN H N 1
ATOM 16590 C CA . GLN H 5 251 ? 13.414 -29.738 269.822 1.00 62.79 251 GLN H CA 1
ATOM 16591 C C . GLN H 5 251 ? 14.908 -29.407 269.879 1.00 59.94 251 GLN H C 1
ATOM 16592 O O . GLN H 5 251 ? 15.384 -28.964 270.913 1.00 60.69 251 GLN H O 1
ATOM 16598 N N . ALA H 5 252 ? 15.610 -29.537 268.751 1.00 55.59 252 ALA H N 1
ATOM 16599 C CA . ALA H 5 252 ? 17.023 -29.153 268.671 1.00 55.95 252 ALA H CA 1
ATOM 16600 C C . ALA H 5 252 ? 17.204 -27.633 268.846 1.00 54.63 252 ALA H C 1
ATOM 16601 O O . ALA H 5 252 ? 18.112 -27.182 269.569 1.00 50.19 252 ALA H O 1
ATOM 16603 N N . PHE H 5 253 ? 16.371 -26.835 268.166 1.00 54.17 253 PHE H N 1
ATOM 16604 C CA . PHE H 5 253 ? 16.430 -25.380 268.312 1.00 53.55 253 PHE H CA 1
ATOM 16605 C C . PHE H 5 253 ? 16.174 -24.984 269.782 1.00 57.86 253 PHE H C 1
ATOM 16606 O O . PHE H 5 253 ? 16.847 -24.075 270.314 1.00 57.04 253 PHE H O 1
ATOM 16614 N N . TYR H 5 254 ? 15.218 -25.654 270.445 1.00 57.73 254 TYR H N 1
ATOM 16615 C CA . TYR H 5 254 ? 14.925 -25.348 271.853 1.00 58.62 254 TYR H CA 1
ATOM 16616 C C . TYR H 5 254 ? 16.138 -25.753 272.715 1.00 56.26 254 TYR H C 1
ATOM 16617 O O . TYR H 5 254 ? 16.495 -25.059 273.660 1.00 54.43 254 TYR H O 1
ATOM 16626 N N . LYS H 5 255 ? 16.809 -26.846 272.352 1.00 56.67 255 LYS H N 1
ATOM 16627 C CA . LYS H 5 255 ? 18.029 -27.282 273.056 1.00 59.16 255 LYS H CA 1
ATOM 16628 C C . LYS H 5 255 ? 19.038 -26.128 273.088 1.00 51.73 255 LYS H C 1
ATOM 16629 O O . LYS H 5 255 ? 19.515 -25.743 274.128 1.00 51.62 255 LYS H O 1
ATOM 16635 N N . ASP H 5 256 ? 19.330 -25.570 271.920 1.00 55.36 256 ASP H N 1
ATOM 16636 C CA . ASP H 5 256 ? 20.314 -24.521 271.786 1.00 54.60 256 ASP H CA 1
ATOM 16637 C C . ASP H 5 256 ? 19.851 -23.245 272.478 1.00 50.22 256 ASP H C 1
ATOM 16638 O O . ASP H 5 256 ? 20.680 -22.554 273.034 1.00 48.84 256 ASP H O 1
ATOM 16643 N N . TYR H 5 257 ? 18.551 -22.934 272.401 1.00 46.09 257 TYR H N 1
ATOM 16644 C CA . TYR H 5 257 ? 18.030 -21.669 272.912 1.00 47.58 257 TYR H CA 1
ATOM 16645 C C . TYR H 5 257 ? 17.963 -21.708 274.452 1.00 53.17 257 TYR H C 1
ATOM 16646 O O . TYR H 5 257 ? 18.186 -20.678 275.112 1.00 53.34 257 TYR H O 1
ATOM 16655 N N . LYS H 5 258 ? 17.682 -22.883 275.038 1.00 58.57 258 LYS H N 1
ATOM 16656 C CA . LYS H 5 258 ? 17.809 -23.065 276.508 1.00 61.94 258 LYS H CA 1
ATOM 16657 C C . LYS H 5 258 ? 19.283 -22.924 276.928 1.00 58.01 258 LYS H C 1
ATOM 16658 O O . LYS H 5 258 ? 19.627 -22.029 277.726 1.00 54.23 258 LYS H O 1
ATOM 16664 N N . ALA H 5 259 ? 20.138 -23.784 276.350 1.00 50.81 259 ALA H N 1
ATOM 16665 C CA . ALA H 5 259 ? 21.590 -23.781 276.548 1.00 49.52 259 ALA H CA 1
ATOM 16666 C C . ALA H 5 259 ? 22.183 -22.374 276.414 1.00 48.55 259 ALA H C 1
ATOM 16667 O O . ALA H 5 259 ? 23.142 -22.055 277.084 1.00 48.28 259 ALA H O 1
ATOM 16669 N N . PHE H 5 260 ? 21.629 -21.564 275.512 1.00 49.99 260 PHE H N 1
ATOM 16670 C CA . PHE H 5 260 ? 22.135 -20.235 275.226 1.00 51.55 260 PHE H CA 1
ATOM 16671 C C . PHE H 5 260 ? 21.574 -19.209 276.214 1.00 52.73 260 PHE H C 1
ATOM 16672 O O . PHE H 5 260 ? 22.290 -18.293 276.587 1.00 54.22 260 PHE H O 1
ATOM 16680 N N . PHE H 5 261 ? 20.297 -19.340 276.601 1.00 53.59 261 PHE H N 1
ATOM 16681 C CA . PHE H 5 261 ? 19.549 -18.185 277.138 1.00 53.83 261 PHE H CA 1
ATOM 16682 C C . PHE H 5 261 ? 18.710 -18.555 278.361 1.00 57.04 261 PHE H C 1
ATOM 16683 O O . PHE H 5 261 ? 18.836 -17.936 279.421 1.00 56.49 261 PHE H O 1
ATOM 16691 N N . LEU H 5 262 ? 17.844 -19.555 278.198 1.00 62.64 262 LEU H N 1
ATOM 16692 C CA . LEU H 5 262 ? 16.881 -19.952 279.242 1.00 64.35 262 LEU H CA 1
ATOM 16693 C C . LEU H 5 262 ? 17.614 -20.565 280.443 1.00 69.44 262 LEU H C 1
ATOM 16694 O O . LEU H 5 262 ? 17.249 -20.295 281.596 1.00 68.36 262 LEU H O 1
ATOM 16699 N N . SER H 5 263 ? 18.666 -21.347 280.149 1.00 71.68 263 SER H N 1
ATOM 16700 C CA . SER H 5 263 ? 19.463 -22.046 281.139 1.00 62.43 263 SER H CA 1
ATOM 16701 C C . SER H 5 263 ? 20.406 -21.079 281.864 1.00 67.43 263 SER H C 1
ATOM 16702 O O . SER H 5 263 ? 21.279 -21.548 282.565 1.00 84.51 263 SER H O 1
ATOM 16704 N N . GLU H 5 264 ? 20.255 -19.754 281.709 1.00 65.50 264 GLU H N 1
ATOM 16705 C CA . GLU H 5 264 ? 20.929 -18.809 282.631 1.00 65.51 264 GLU H CA 1
ATOM 16706 C C . GLU H 5 264 ? 19.918 -17.989 283.448 1.00 65.17 264 GLU H C 1
ATOM 16707 O O . GLU H 5 264 ? 20.298 -16.985 284.094 1.00 60.37 264 GLU H O 1
ATOM 16713 N N . PHE H 5 265 ? 18.650 -18.419 283.436 1.00 63.24 265 PHE H N 1
ATOM 16714 C CA . PHE H 5 265 ? 17.584 -17.792 284.228 1.00 59.84 265 PHE H CA 1
ATOM 16715 C C . PHE H 5 265 ? 16.955 -18.821 285.167 1.00 62.22 265 PHE H C 1
ATOM 16716 O O . PHE H 5 265 ? 16.874 -20.007 284.838 1.00 55.56 265 PHE H O 1
ATOM 16724 N N . PRO H 5 266 ? 16.448 -18.385 286.351 1.00 65.31 266 PRO H N 1
ATOM 16725 C CA . PRO H 5 266 ? 15.873 -19.291 287.345 1.00 58.68 266 PRO H CA 1
ATOM 16726 C C . PRO H 5 266 ? 14.908 -20.298 286.714 1.00 60.28 266 PRO H C 1
ATOM 16727 O O . PRO H 5 266 ? 13.938 -19.902 286.077 1.00 65.11 266 PRO H O 1
ATOM 16731 N N . ASP H 5 267 ? 15.185 -21.584 286.944 1.00 62.62 267 ASP H N 1
ATOM 16732 C CA . ASP H 5 267 ? 14.442 -22.698 286.383 1.00 63.67 267 ASP H CA 1
ATOM 16733 C C . ASP H 5 267 ? 12.945 -22.613 286.744 1.00 63.45 267 ASP H C 1
ATOM 16734 O O . ASP H 5 267 ? 12.122 -23.295 286.115 1.00 53.96 267 ASP H O 1
ATOM 16739 N N . ASP H 5 268 ? 12.594 -21.816 287.766 1.00 66.65 268 ASP H N 1
ATOM 16740 C CA . ASP H 5 268 ? 11.200 -21.463 288.040 1.00 71.34 268 ASP H CA 1
ATOM 16741 C C . ASP H 5 268 ? 10.528 -21.010 286.743 1.00 73.65 268 ASP H C 1
ATOM 16742 O O . ASP H 5 268 ? 9.444 -21.492 286.414 1.00 79.77 268 ASP H O 1
ATOM 16747 N N . LYS H 5 269 ? 11.220 -20.109 286.027 1.00 66.03 269 LYS H N 1
ATOM 16748 C CA . LYS H 5 269 ? 10.675 -19.288 284.953 1.00 60.90 269 LYS H CA 1
ATOM 16749 C C . LYS H 5 269 ? 10.599 -20.061 283.625 1.00 61.62 269 LYS H C 1
ATOM 16750 O O . LYS H 5 269 ? 9.637 -19.916 282.852 1.00 63.20 269 LYS H O 1
ATOM 16756 N N . ILE H 5 270 ? 11.592 -20.910 283.368 1.00 60.12 270 ILE H N 1
ATOM 16757 C CA . ILE H 5 270 ? 11.571 -21.763 282.202 1.00 58.70 270 ILE H CA 1
ATOM 16758 C C . ILE H 5 270 ? 10.323 -22.647 282.276 1.00 61.40 270 ILE H C 1
ATOM 16759 O O . ILE H 5 270 ? 10.053 -23.322 283.251 1.00 65.18 270 ILE H O 1
ATOM 16764 N N . GLN H 5 271 ? 9.551 -22.614 281.200 1.00 75.78 271 GLN H N 1
ATOM 16765 C CA . GLN H 5 271 ? 8.402 -23.450 281.063 1.00 77.70 271 GLN H CA 1
ATOM 16766 C C . GLN H 5 271 ? 8.842 -24.868 280.685 1.00 72.69 271 GLN H C 1
ATOM 16767 O O . GLN H 5 271 ? 9.873 -25.081 280.026 1.00 66.51 271 GLN H O 1
ATOM 16773 N N . ALA H 5 272 ? 8.051 -25.843 281.127 1.00 68.33 272 ALA H N 1
ATOM 16774 C CA . ALA H 5 272 ? 8.299 -27.222 280.779 1.00 72.11 272 ALA H CA 1
ATOM 16775 C C . ALA H 5 272 ? 7.849 -27.446 279.333 1.00 72.00 272 ALA H C 1
ATOM 16776 O O . ALA H 5 272 ? 6.953 -26.761 278.840 1.00 66.85 272 ALA H O 1
ATOM 16778 N N . ASN H 5 273 ? 8.483 -28.420 278.682 1.00 75.22 273 ASN H N 1
ATOM 16779 C CA . ASN H 5 273 ? 8.334 -28.677 277.243 1.00 84.92 273 ASN H CA 1
ATOM 16780 C C . ASN H 5 273 ? 7.475 -29.932 277.074 1.00 88.35 273 ASN H C 1
ATOM 16781 O O . ASN H 5 273 ? 7.840 -30.968 277.613 1.00 107.16 273 ASN H O 1
ATOM 16786 N N . LEU H 5 274 ? 6.350 -29.846 276.349 1.00 81.38 274 LEU H N 1
ATOM 16787 C CA . LEU H 5 274 ? 5.329 -30.902 276.453 1.00 72.36 274 LEU H CA 1
ATOM 16788 C C . LEU H 5 274 ? 5.250 -31.745 275.176 1.00 66.59 274 LEU H C 1
ATOM 16789 O O . LEU H 5 274 ? 5.329 -32.955 275.265 1.00 67.98 274 LEU H O 1
ATOM 16794 N N . GLN H 5 275 ? 5.105 -31.117 274.007 1.00 67.48 275 GLN H N 1
ATOM 16795 C CA . GLN H 5 275 ? 5.100 -31.882 272.722 1.00 72.77 275 GLN H CA 1
ATOM 16796 C C . GLN H 5 275 ? 6.375 -31.594 271.898 1.00 73.63 275 GLN H C 1
ATOM 16797 O O . GLN H 5 275 ? 7.346 -32.363 271.950 1.00 78.07 275 GLN H O 1
ATOM 16803 N N . TYR H 5 276 ? 6.333 -30.526 271.088 1.00 68.01 276 TYR H N 1
ATOM 16804 C CA . TYR H 5 276 ? 7.458 -29.962 270.349 1.00 61.80 276 TYR H CA 1
ATOM 16805 C C . TYR H 5 276 ? 7.347 -28.450 270.457 1.00 59.02 276 TYR H C 1
ATOM 16806 O O . TYR H 5 276 ? 6.265 -27.902 270.289 1.00 63.55 276 TYR H O 1
ATOM 16815 N N . PRO H 5 277 ? 8.448 -27.713 270.677 1.00 56.32 277 PRO H N 1
ATOM 16816 C CA . PRO H 5 277 ? 8.351 -26.296 270.991 1.00 56.45 277 PRO H CA 1
ATOM 16817 C C . PRO H 5 277 ? 8.338 -25.406 269.742 1.00 64.24 277 PRO H C 1
ATOM 16818 O O . PRO H 5 277 ? 8.875 -25.802 268.688 1.00 63.64 277 PRO H O 1
ATOM 16822 N N . ILE H 5 278 ? 7.694 -24.238 269.890 1.00 72.11 278 ILE H N 1
ATOM 16823 C CA . ILE H 5 278 ? 7.842 -23.110 268.984 1.00 75.85 278 ILE H CA 1
ATOM 16824 C C . ILE H 5 278 ? 7.627 -21.786 269.729 1.00 68.83 278 ILE H C 1
ATOM 16825 O O . ILE H 5 278 ? 6.705 -21.641 270.546 1.00 65.45 278 ILE H O 1
ATOM 16830 N N . TYR H 5 279 ? 8.473 -20.810 269.399 1.00 63.47 279 TYR H N 1
ATOM 16831 C CA . TYR H 5 279 ? 8.248 -19.421 269.773 1.00 68.50 279 TYR H CA 1
ATOM 16832 C C . TYR H 5 279 ? 7.544 -18.719 268.595 1.00 64.84 279 TYR H C 1
ATOM 16833 O O . TYR H 5 279 ? 8.071 -18.695 267.476 1.00 62.05 279 TYR H O 1
ATOM 16835 N N . LEU H 5 280 ? 6.350 -18.162 268.852 1.00 57.00 280 LEU H N 1
ATOM 16836 C CA . LEU H 5 280 ? 5.460 -17.693 267.800 1.00 54.17 280 LEU H CA 1
ATOM 16837 C C . LEU H 5 280 ? 4.887 -16.314 268.136 1.00 53.54 280 LEU H C 1
ATOM 16838 O O . LEU H 5 280 ? 3.938 -16.182 268.896 1.00 50.31 280 LEU H O 1
ATOM 16843 N N . GLY H 5 281 ? 5.517 -15.294 267.551 1.00 56.42 281 GLY H N 1
ATOM 16844 C CA . GLY H 5 281 ? 4.883 -14.054 267.209 1.00 55.28 281 GLY H CA 1
ATOM 16845 C C . GLY H 5 281 ? 4.962 -12.992 268.287 1.00 56.05 281 GLY H C 1
ATOM 16846 O O . GLY H 5 281 ? 4.945 -11.820 267.984 1.00 65.91 281 GLY H O 1
ATOM 16847 N N . ALA H 5 282 ? 5.001 -13.369 269.558 1.00 55.76 282 ALA H N 1
ATOM 16848 C CA . ALA H 5 282 ? 4.721 -12.378 270.609 1.00 58.43 282 ALA H CA 1
ATOM 16849 C C . ALA H 5 282 ? 5.917 -11.447 270.832 1.00 58.80 282 ALA H C 1
ATOM 16850 O O . ALA H 5 282 ? 6.749 -11.280 269.955 1.00 58.38 282 ALA H O 1
ATOM 16852 N N . GLY H 5 283 ? 5.961 -10.837 272.025 1.00 67.65 283 GLY H N 1
ATOM 16853 C CA . GLY H 5 283 ? 7.184 -10.294 272.639 1.00 69.72 283 GLY H CA 1
ATOM 16854 C C . GLY H 5 283 ? 7.975 -11.403 273.319 1.00 69.35 283 GLY H C 1
ATOM 16855 O O . GLY H 5 283 ? 8.368 -11.283 274.466 1.00 81.63 283 GLY H O 1
ATOM 16856 N N . SER H 5 284 ? 8.202 -12.500 272.589 1.00 65.30 284 SER H N 1
ATOM 16857 C CA . SER H 5 284 ? 8.986 -13.642 273.040 1.00 56.71 284 SER H CA 1
ATOM 16858 C C . SER H 5 284 ? 10.486 -13.340 272.952 1.00 50.30 284 SER H C 1
ATOM 16859 O O . SER H 5 284 ? 11.290 -14.160 273.360 1.00 49.60 284 SER H O 1
ATOM 16862 N N . GLY H 5 285 ? 10.854 -12.200 272.354 1.00 48.83 285 GLY H N 1
ATOM 16863 C CA . GLY H 5 285 ? 12.226 -11.665 272.417 1.00 48.42 285 GLY H CA 1
ATOM 16864 C C . GLY H 5 285 ? 13.098 -12.002 271.207 1.00 48.49 285 GLY H C 1
ATOM 16865 O O . GLY H 5 285 ? 12.790 -12.867 270.373 1.00 49.37 285 GLY H O 1
ATOM 16866 N N . ALA H 5 286 ? 14.243 -11.323 271.142 1.00 49.32 286 ALA H N 1
ATOM 16867 C CA . ALA H 5 286 ? 15.055 -11.222 269.925 1.00 50.06 286 ALA H CA 1
ATOM 16868 C C . ALA H 5 286 ? 15.579 -12.594 269.475 1.00 52.82 286 ALA H C 1
ATOM 16869 O O . ALA H 5 286 ? 15.556 -12.892 268.291 1.00 49.14 286 ALA H O 1
ATOM 16871 N N . TRP H 5 287 ? 16.042 -13.424 270.420 1.00 55.79 287 TRP H N 1
ATOM 16872 C CA . TRP H 5 287 ? 16.731 -14.689 270.082 1.00 49.88 287 TRP H CA 1
ATOM 16873 C C . TRP H 5 287 ? 15.769 -15.688 269.440 1.00 48.93 287 TRP H C 1
ATOM 16874 O O . TRP H 5 287 ? 16.221 -16.612 268.786 1.00 49.38 287 TRP H O 1
ATOM 16885 N N . THR H 5 288 ? 14.459 -15.510 269.647 1.00 49.70 288 THR H N 1
ATOM 16886 C CA . THR H 5 288 ? 13.485 -16.418 269.070 1.00 51.77 288 THR H CA 1
ATOM 16887 C C . THR H 5 288 ? 13.321 -16.083 267.589 1.00 53.10 288 THR H C 1
ATOM 16888 O O . THR H 5 288 ? 12.933 -16.945 266.809 1.00 54.16 288 THR H O 1
ATOM 16892 N N . LYS H 5 289 ? 13.616 -14.826 267.230 1.00 56.41 289 LYS H N 1
ATOM 16893 C CA . LYS H 5 289 ? 13.356 -14.282 265.896 1.00 50.96 289 LYS H CA 1
ATOM 16894 C C . LYS H 5 289 ? 14.657 -14.015 265.136 1.00 48.33 289 LYS H C 1
ATOM 16895 O O . LYS H 5 289 ? 14.649 -13.181 264.264 1.00 54.20 289 LYS H O 1
ATOM 16901 N N . THR H 5 290 ? 15.746 -14.730 265.458 1.00 48.33 290 THR H N 1
ATOM 16902 C CA . THR H 5 290 ? 17.051 -14.562 264.790 1.00 46.32 290 THR H CA 1
ATOM 16903 C C . THR H 5 290 ? 17.761 -15.919 264.599 1.00 46.58 290 THR H C 1
ATOM 16904 O O . THR H 5 290 ? 17.285 -17.000 264.983 1.00 43.32 290 THR H O 1
ATOM 16908 N N . LEU H 5 291 ? 18.917 -15.859 263.940 1.00 47.18 291 LEU H N 1
ATOM 16909 C CA . LEU H 5 291 ? 19.979 -16.804 264.157 1.00 49.01 291 LEU H CA 1
ATOM 16910 C C . LEU H 5 291 ? 20.776 -16.285 265.346 1.00 52.23 291 LEU H C 1
ATOM 16911 O O . LEU H 5 291 ? 21.636 -15.427 265.158 1.00 48.84 291 LEU H O 1
ATOM 16916 N N . PHE H 5 292 ? 20.464 -16.771 266.551 1.00 53.62 292 PHE H N 1
ATOM 16917 C CA . PHE H 5 292 ? 20.937 -16.067 267.716 1.00 55.74 292 PHE H CA 1
ATOM 16918 C C . PHE H 5 292 ? 22.455 -16.227 267.794 1.00 57.23 292 PHE H C 1
ATOM 16919 O O . PHE H 5 292 ? 23.148 -15.234 268.098 1.00 57.46 292 PHE H O 1
ATOM 16927 N N . LYS H 5 293 ? 22.948 -17.430 267.445 1.00 54.69 293 LYS H N 1
ATOM 16928 C CA . LYS H 5 293 ? 24.378 -17.686 267.364 1.00 53.41 293 LYS H CA 1
ATOM 16929 C C . LYS H 5 293 ? 25.052 -16.456 266.714 1.00 56.31 293 LYS H C 1
ATOM 16930 O O . LYS H 5 293 ? 25.740 -15.672 267.400 1.00 47.62 293 LYS H O 1
ATOM 16932 N N . GLN H 5 294 ? 24.769 -16.220 265.422 1.00 60.81 294 GLN H N 1
ATOM 16933 C CA . GLN H 5 294 ? 25.437 -15.151 264.621 1.00 59.08 294 GLN H CA 1
ATOM 16934 C C . GLN H 5 294 ? 24.894 -13.749 264.944 1.00 55.41 294 GLN H C 1
ATOM 16935 O O . GLN H 5 294 ? 25.504 -12.749 264.575 1.00 45.15 294 GLN H O 1
ATOM 16941 N N . ALA H 5 295 ? 23.738 -13.666 265.607 1.00 55.62 295 ALA H N 1
ATOM 16942 C CA . ALA H 5 295 ? 23.128 -12.373 265.849 1.00 59.16 295 ALA H CA 1
ATOM 16943 C C . ALA H 5 295 ? 23.796 -11.659 267.025 1.00 62.50 295 ALA H C 1
ATOM 16944 O O . ALA H 5 295 ? 23.688 -10.450 267.116 1.00 66.76 295 ALA H O 1
ATOM 16946 N N . ASP H 5 296 ? 24.470 -12.412 267.900 1.00 64.08 296 ASP H N 1
ATOM 16947 C CA . ASP H 5 296 ? 24.816 -11.980 269.262 1.00 65.79 296 ASP H CA 1
ATOM 16948 C C . ASP H 5 296 ? 25.451 -10.575 269.303 1.00 71.19 296 ASP H C 1
ATOM 16949 O O . ASP H 5 296 ? 24.795 -9.602 269.732 1.00 80.80 296 ASP H O 1
ATOM 16954 N N . GLY H 5 297 ? 26.719 -10.455 268.889 1.00 69.93 297 GLY H N 1
ATOM 16955 C CA . GLY H 5 297 ? 27.477 -9.187 268.998 1.00 72.28 297 GLY H CA 1
ATOM 16956 C C . GLY H 5 297 ? 26.717 -8.003 268.412 1.00 72.45 297 GLY H C 1
ATOM 16957 O O . GLY H 5 297 ? 26.627 -6.924 269.040 1.00 74.74 297 GLY H O 1
ATOM 16958 N N . ILE H 5 298 ? 26.109 -8.253 267.240 1.00 72.41 298 ILE H N 1
ATOM 16959 C CA . ILE H 5 298 ? 25.518 -7.242 266.340 1.00 66.49 298 ILE H CA 1
ATOM 16960 C C . ILE H 5 298 ? 24.222 -6.690 266.947 1.00 55.77 298 ILE H C 1
ATOM 16961 O O . ILE H 5 298 ? 24.034 -5.482 267.063 1.00 51.76 298 ILE H O 1
ATOM 16966 N N . LEU H 5 299 ? 23.334 -7.594 267.348 1.00 52.39 299 LEU H N 1
ATOM 16967 C CA . LEU H 5 299 ? 22.070 -7.206 267.930 1.00 55.02 299 LEU H CA 1
ATOM 16968 C C . LEU H 5 299 ? 22.302 -6.256 269.112 1.00 62.86 299 LEU H C 1
ATOM 16969 O O . LEU H 5 299 ? 21.733 -5.163 269.158 1.00 56.96 299 LEU H O 1
ATOM 16974 N N . GLN H 5 300 ? 23.153 -6.672 270.059 1.00 81.21 300 GLN H N 1
ATOM 16975 C CA . GLN H 5 300 ? 23.482 -5.841 271.227 1.00 81.78 300 GLN H CA 1
ATOM 16976 C C . GLN H 5 300 ? 23.858 -4.439 270.735 1.00 80.14 300 GLN H C 1
ATOM 16977 O O . GLN H 5 300 ? 23.220 -3.465 271.107 1.00 65.02 300 GLN H O 1
ATOM 16983 N N . ARG H 5 301 ? 24.859 -4.380 269.843 1.00 87.32 301 ARG H N 1
ATOM 16984 C CA . ARG H 5 301 ? 25.385 -3.132 269.286 1.00 84.30 301 ARG H CA 1
ATOM 16985 C C . ARG H 5 301 ? 24.237 -2.239 268.794 1.00 84.39 301 ARG H C 1
ATOM 16986 O O . ARG H 5 301 ? 24.399 -1.037 268.691 1.00 84.42 301 ARG H O 1
ATOM 16994 N N . ARG H 5 302 ? 23.072 -2.819 268.491 1.00 84.58 302 ARG H N 1
ATOM 16995 C CA . ARG H 5 302 ? 21.968 -2.023 267.961 1.00 86.82 302 ARG H CA 1
ATOM 16996 C C . ARG H 5 302 ? 21.423 -1.101 269.062 1.00 84.18 302 ARG H C 1
ATOM 16997 O O . ARG H 5 302 ? 20.938 -0.038 268.741 1.00 83.76 302 ARG H O 1
ATOM 17005 N N . TYR H 5 303 ? 21.519 -1.485 270.345 1.00 86.82 303 TYR H N 1
ATOM 17006 C CA . TYR H 5 303 ? 20.798 -0.742 271.431 1.00 91.84 303 TYR H CA 1
ATOM 17007 C C . TYR H 5 303 ? 21.729 0.087 272.343 1.00 90.07 303 TYR H C 1
ATOM 17008 O O . TYR H 5 303 ? 21.288 0.594 273.388 1.00 69.24 303 TYR H O 1
ATOM 17017 N N . SER H 5 304 ? 22.994 0.271 271.936 1.00 96.65 304 SER H N 1
ATOM 17018 C CA . SER H 5 304 ? 23.907 1.208 272.602 1.00 93.75 304 SER H CA 1
ATOM 17019 C C . SER H 5 304 ? 23.318 2.619 272.502 1.00 100.10 304 SER H C 1
ATOM 17020 O O . SER H 5 304 ? 22.821 3.007 271.449 1.00 102.49 304 SER H O 1
ATOM 17022 N N . ARG H 5 305 ? 23.327 3.340 273.628 1.00 103.54 305 ARG H N 1
ATOM 17023 C CA . ARG H 5 305 ? 23.070 4.789 273.701 1.00 109.32 305 ARG H CA 1
ATOM 17024 C C . ARG H 5 305 ? 21.628 5.139 274.144 1.00 120.72 305 ARG H C 1
ATOM 17025 O O . ARG H 5 305 ? 21.420 6.294 274.529 1.00 130.48 305 ARG H O 1
ATOM 17027 N N . MET H 5 306 ? 20.651 4.206 274.130 1.00 116.77 306 MET H N 1
ATOM 17028 C CA . MET H 5 306 ? 19.227 4.538 274.499 1.00 112.64 306 MET H CA 1
ATOM 17029 C C . MET H 5 306 ? 18.802 3.743 275.748 1.00 115.87 306 MET H C 1
ATOM 17030 O O . MET H 5 306 ? 19.665 3.444 276.562 1.00 130.71 306 MET H O 1
ATOM 17035 N N . LYS H 5 307 ? 17.497 3.495 275.967 1.00 111.22 307 LYS H N 1
ATOM 17036 C CA . LYS H 5 307 ? 17.056 2.407 276.891 1.00 104.37 307 LYS H CA 1
ATOM 17037 C C . LYS H 5 307 ? 17.778 1.128 276.459 1.00 103.82 307 LYS H C 1
ATOM 17038 O O . LYS H 5 307 ? 17.473 0.612 275.401 1.00 103.92 307 LYS H O 1
ATOM 17040 N N . THR H 5 308 ? 18.777 0.692 277.239 1.00 101.17 308 THR H N 1
ATOM 17041 C CA . THR H 5 308 ? 19.847 -0.184 276.745 1.00 88.14 308 THR H CA 1
ATOM 17042 C C . THR H 5 308 ? 19.355 -1.629 276.749 1.00 89.24 308 THR H C 1
ATOM 17043 O O . THR H 5 308 ? 18.479 -1.992 277.544 1.00 99.32 308 THR H O 1
ATOM 17045 N N . LYS H 5 309 ? 19.907 -2.421 275.826 1.00 86.55 309 LYS H N 1
ATOM 17046 C CA . LYS H 5 309 ? 19.871 -3.867 275.910 1.00 78.52 309 LYS H CA 1
ATOM 17047 C C . LYS H 5 309 ? 20.976 -4.274 276.872 1.00 84.44 309 LYS H C 1
ATOM 17048 O O . LYS H 5 309 ? 22.080 -4.547 276.422 1.00 72.50 309 LYS H O 1
ATOM 17054 N N . MET H 5 310 ? 20.633 -4.274 278.169 1.00 105.41 310 MET H N 1
ATOM 17055 C CA . MET H 5 310 ? 21.554 -3.975 279.294 1.00 109.98 310 MET H CA 1
ATOM 17056 C C . MET H 5 310 ? 22.403 -5.198 279.637 1.00 93.59 310 MET H C 1
ATOM 17057 O O . MET H 5 310 ? 23.628 -5.107 279.764 1.00 89.37 310 MET H O 1
ATOM 17059 N N . VAL H 5 311 ? 21.726 -6.330 279.808 1.00 82.39 311 VAL H N 1
ATOM 17060 C CA . VAL H 5 311 ? 22.411 -7.566 279.990 1.00 85.28 311 VAL H CA 1
ATOM 17061 C C . VAL H 5 311 ? 23.258 -7.782 278.723 1.00 77.84 311 VAL H C 1
ATOM 17062 O O . VAL H 5 311 ? 22.946 -7.245 277.668 1.00 71.94 311 VAL H O 1
ATOM 17066 N N . LYS H 5 312 ? 24.360 -8.527 278.840 1.00 81.48 312 LYS H N 1
ATOM 17067 C CA . LYS H 5 312 ? 25.176 -8.887 277.674 1.00 83.68 312 LYS H CA 1
ATOM 17068 C C . LYS H 5 312 ? 24.302 -9.657 276.664 1.00 79.43 312 LYS H C 1
ATOM 17069 O O . LYS H 5 312 ? 24.345 -9.370 275.481 1.00 78.72 312 LYS H O 1
ATOM 17075 N N . LYS H 5 313 ? 23.501 -10.620 277.146 1.00 67.76 313 LYS H N 1
ATOM 17076 C CA . LYS H 5 313 ? 22.370 -11.150 276.378 1.00 64.33 313 LYS H CA 1
ATOM 17077 C C . LYS H 5 313 ? 21.138 -10.296 276.692 1.00 61.86 313 LYS H C 1
ATOM 17078 O O . LYS H 5 313 ? 21.267 -9.145 277.063 1.00 56.67 313 LYS H O 1
ATOM 17084 N N . GLY H 5 314 ? 19.942 -10.842 276.484 1.00 63.56 314 GLY H N 1
ATOM 17085 C CA . GLY H 5 314 ? 18.715 -10.120 276.775 1.00 65.11 314 GLY H CA 1
ATOM 17086 C C . GLY H 5 314 ? 18.242 -10.313 278.206 1.00 66.80 314 GLY H C 1
ATOM 17087 O O . GLY H 5 314 ? 18.853 -11.032 279.001 1.00 66.05 314 GLY H O 1
ATOM 17088 N N . VAL H 5 315 ? 17.157 -9.600 278.523 1.00 68.12 315 VAL H N 1
ATOM 17089 C CA . VAL H 5 315 ? 16.176 -9.941 279.557 1.00 58.72 315 VAL H CA 1
ATOM 17090 C C . VAL H 5 315 ? 15.370 -11.143 279.055 1.00 59.44 315 VAL H C 1
ATOM 17091 O O . VAL H 5 315 ? 15.333 -11.407 277.850 1.00 72.67 315 VAL H O 1
ATOM 17095 N N . LEU H 5 316 ? 14.737 -11.876 279.973 1.00 61.18 316 LEU H N 1
ATOM 17096 C CA . LEU H 5 316 ? 13.785 -12.934 279.610 1.00 65.87 316 LEU H CA 1
ATOM 17097 C C . LEU H 5 316 ? 12.365 -12.385 279.775 1.00 67.20 316 LEU H C 1
ATOM 17098 O O . LEU H 5 316 ? 12.081 -11.688 280.745 1.00 64.20 316 LEU H O 1
ATOM 17103 N N . LYS H 5 317 ? 11.485 -12.736 278.829 1.00 71.84 317 LYS H N 1
ATOM 17104 C CA . LYS H 5 317 ? 10.144 -12.143 278.719 1.00 73.73 317 LYS H CA 1
ATOM 17105 C C . LYS H 5 317 ? 9.122 -13.066 279.401 1.00 73.04 317 LYS H C 1
ATOM 17106 O O . LYS H 5 317 ? 9.036 -14.243 279.081 1.00 67.27 317 LYS H O 1
ATOM 17112 N N . LEU H 5 318 ? 8.340 -12.506 280.332 1.00 73.55 318 LEU H N 1
ATOM 17113 C CA . LEU H 5 318 ? 7.346 -13.262 281.085 1.00 75.50 318 LEU H CA 1
ATOM 17114 C C . LEU H 5 318 ? 6.007 -12.517 281.086 1.00 74.56 318 LEU H C 1
ATOM 17115 O O . LEU H 5 318 ? 5.963 -11.295 280.919 1.00 64.06 318 LEU H O 1
ATOM 17120 N N . THR H 5 319 ? 4.930 -13.271 281.339 1.00 78.84 319 THR H N 1
ATOM 17121 C CA . THR H 5 319 ? 3.575 -12.720 281.405 1.00 88.79 319 THR H CA 1
ATOM 17122 C C . THR H 5 319 ? 2.765 -13.368 282.537 1.00 89.27 319 THR H C 1
ATOM 17123 O O . THR H 5 319 ? 2.837 -14.593 282.765 1.00 82.19 319 THR H O 1
ATOM 17127 N N . LYS H 5 320 ? 1.982 -12.516 283.212 1.00 84.55 320 LYS H N 1
ATOM 17128 C CA . LYS H 5 320 ? 0.955 -12.924 284.148 1.00 84.89 320 LYS H CA 1
ATOM 17129 C C . LYS H 5 320 ? -0.261 -13.459 283.364 1.00 78.47 320 LYS H C 1
ATOM 17130 O O . LYS H 5 320 ? -0.899 -12.715 282.596 1.00 68.99 320 LYS H O 1
ATOM 17136 N N . ALA H 5 321 ? -0.572 -14.748 283.553 1.00 65.93 321 ALA H N 1
ATOM 17137 C CA . ALA H 5 321 ? -1.791 -15.349 283.041 1.00 62.10 321 ALA H CA 1
ATOM 17138 C C . ALA H 5 321 ? -2.352 -16.300 284.084 1.00 60.61 321 ALA H C 1
ATOM 17139 O O . ALA H 5 321 ? -1.598 -16.910 284.824 1.00 62.58 321 ALA H O 1
ATOM 17141 N N . PRO H 5 322 ? -3.683 -16.486 284.158 1.00 61.57 322 PRO H N 1
ATOM 17142 C CA . PRO H 5 322 ? -4.265 -17.556 284.956 1.00 67.41 322 PRO H CA 1
ATOM 17143 C C . PRO H 5 322 ? -3.514 -18.879 284.771 1.00 66.46 322 PRO H C 1
ATOM 17144 O O . PRO H 5 322 ? -3.362 -19.320 283.658 1.00 68.64 322 PRO H O 1
ATOM 17148 N N . LEU H 5 323 ? -3.056 -19.471 285.875 1.00 69.80 323 LEU H N 1
ATOM 17149 C CA . LEU H 5 323 ? -2.460 -20.797 285.893 1.00 76.19 323 LEU H CA 1
ATOM 17150 C C . LEU H 5 323 ? -3.520 -21.820 285.446 1.00 79.98 323 LEU H C 1
ATOM 17151 O O . LEU H 5 323 ? -4.369 -22.218 286.226 1.00 85.27 323 LEU H O 1
ATOM 17156 N N . LYS H 5 324 ? -3.495 -22.219 284.172 1.00 79.56 324 LYS H N 1
ATOM 17157 C CA . LYS H 5 324 ? -4.484 -23.164 283.664 1.00 89.51 324 LYS H CA 1
ATOM 17158 C C . LYS H 5 324 ? -4.016 -24.583 284.002 1.00 93.39 324 LYS H C 1
ATOM 17159 O O . LYS H 5 324 ? -4.708 -25.326 284.689 1.00 99.40 324 LYS H O 1
ATOM 17161 N N . THR H 5 325 ? -2.833 -24.940 283.497 1.00 92.36 325 THR H N 1
ATOM 17162 C CA . THR H 5 325 ? -2.008 -25.978 284.075 1.00 93.45 325 THR H CA 1
ATOM 17163 C C . THR H 5 325 ? -2.793 -27.276 284.350 1.00 97.68 325 THR H C 1
ATOM 17164 O O . THR H 5 325 ? -2.526 -27.996 285.307 1.00 96.91 325 THR H O 1
ATOM 17166 N N . VAL H 5 326 ? -3.725 -27.609 283.461 1.00 100.06 326 VAL H N 1
ATOM 17167 C CA . VAL H 5 326 ? -4.650 -28.696 283.693 1.00 102.14 326 VAL H CA 1
ATOM 17168 C C . VAL H 5 326 ? -4.202 -29.981 282.980 1.00 96.19 326 VAL H C 1
ATOM 17169 O O . VAL H 5 326 ? -4.817 -31.026 283.187 1.00 90.30 326 VAL H O 1
ATOM 17171 N N . LYS H 5 327 ? -3.161 -29.908 282.137 1.00 91.29 327 LYS H N 1
ATOM 17172 C CA . LYS H 5 327 ? -2.845 -31.013 281.214 1.00 85.92 327 LYS H CA 1
ATOM 17173 C C . LYS H 5 327 ? -2.524 -32.272 282.033 1.00 80.23 327 LYS H C 1
ATOM 17174 O O . LYS H 5 327 ? -1.804 -32.181 283.008 1.00 81.85 327 LYS H O 1
ATOM 17176 N N . ILE H 5 328 ? -3.105 -33.415 281.643 1.00 79.38 328 ILE H N 1
ATOM 17177 C CA . ILE H 5 328 ? -3.127 -34.630 282.463 1.00 86.01 328 ILE H CA 1
ATOM 17178 C C . ILE H 5 328 ? -2.286 -35.733 281.820 1.00 94.92 328 ILE H C 1
ATOM 17179 O O . ILE H 5 328 ? -2.724 -36.367 280.863 1.00 94.96 328 ILE H O 1
ATOM 17181 N N . PRO H 5 329 ? -1.050 -35.970 282.320 1.00 112.01 329 PRO H N 1
ATOM 17182 C CA . PRO H 5 329 ? -0.220 -37.120 281.980 1.00 126.99 329 PRO H CA 1
ATOM 17183 C C . PRO H 5 329 ? -0.012 -37.966 283.247 1.00 141.24 329 PRO H C 1
ATOM 17184 O O . PRO H 5 329 ? 1.070 -37.948 283.851 1.00 147.01 329 PRO H O 1
ATOM 17188 N N . SER H 5 330 ? -1.099 -38.606 283.685 1.00 138.77 330 SER H N 1
ATOM 17189 C CA . SER H 5 330 ? -1.177 -39.354 284.946 1.00 124.66 330 SER H CA 1
ATOM 17190 C C . SER H 5 330 ? -0.931 -38.428 286.149 1.00 126.17 330 SER H C 1
ATOM 17191 O O . SER H 5 330 ? -0.278 -38.834 287.096 1.00 141.64 330 SER H O 1
ATOM 17194 N N . GLY H 5 331 ? -1.448 -37.190 286.099 1.00 112.03 331 GLY H N 1
ATOM 17195 C CA . GLY H 5 331 ? -1.449 -36.293 287.275 1.00 101.28 331 GLY H CA 1
ATOM 17196 C C . GLY H 5 331 ? -1.558 -34.826 286.889 1.00 97.74 331 GLY H C 1
ATOM 17197 O O . GLY H 5 331 ? -2.051 -34.493 285.815 1.00 91.16 331 GLY H O 1
ATOM 17198 N N . ASN H 5 332 ? -1.133 -33.944 287.802 1.00 98.03 332 ASN H N 1
ATOM 17199 C CA . ASN H 5 332 ? -1.000 -32.521 287.509 1.00 98.17 332 ASN H CA 1
ATOM 17200 C C . ASN H 5 332 ? 0.351 -32.293 286.817 1.00 106.22 332 ASN H C 1
ATOM 17201 O O . ASN H 5 332 ? 1.400 -32.471 287.432 1.00 108.27 332 ASN H O 1
ATOM 17203 N N . HIS H 5 333 ? 0.305 -31.930 285.526 1.00 108.88 333 HIS H N 1
ATOM 17204 C CA . HIS H 5 333 ? 1.492 -31.633 284.709 1.00 96.50 333 HIS H CA 1
ATOM 17205 C C . HIS H 5 333 ? 1.737 -30.126 284.703 1.00 93.93 333 HIS H C 1
ATOM 17206 O O . HIS H 5 333 ? 2.425 -29.642 283.809 1.00 95.91 333 HIS H O 1
ATOM 17208 N N . SER H 5 334 ? 1.189 -29.429 285.709 1.00 89.10 334 SER H N 1
ATOM 17209 C CA . SER H 5 334 ? 0.850 -27.999 285.666 1.00 88.85 334 SER H CA 1
ATOM 17210 C C . SER H 5 334 ? 1.835 -27.206 284.798 1.00 87.52 334 SER H C 1
ATOM 17211 O O . SER H 5 334 ? 3.006 -27.145 285.137 1.00 90.88 334 SER H O 1
ATOM 17213 N N . LEU H 5 335 ? 1.316 -26.570 283.732 1.00 82.22 335 LEU H N 1
ATOM 17214 C CA . LEU H 5 335 ? 2.085 -26.019 282.586 1.00 85.31 335 LEU H CA 1
ATOM 17215 C C . LEU H 5 335 ? 3.361 -25.347 283.077 1.00 83.79 335 LEU H C 1
ATOM 17216 O O . LEU H 5 335 ? 4.460 -25.773 282.742 1.00 76.63 335 LEU H O 1
ATOM 17221 N N . VAL H 5 336 ? 3.176 -24.294 283.872 1.00 92.24 336 VAL H N 1
ATOM 17222 C CA . VAL H 5 336 ? 4.273 -23.547 284.440 1.00 97.67 336 VAL H CA 1
ATOM 17223 C C . VAL H 5 336 ? 4.723 -24.223 285.740 1.00 100.80 336 VAL H C 1
ATOM 17224 O O . VAL H 5 336 ? 3.905 -24.803 286.467 1.00 91.78 336 VAL H O 1
ATOM 17228 N N . LYS H 5 337 ? 6.027 -24.110 286.028 1.00 101.90 337 LYS H N 1
ATOM 17229 C CA . LYS H 5 337 ? 6.638 -24.632 287.257 1.00 93.65 337 LYS H CA 1
ATOM 17230 C C . LYS H 5 337 ? 6.313 -23.730 288.462 1.00 92.78 337 LYS H C 1
ATOM 17231 O O . LYS H 5 337 ? 5.922 -24.240 289.512 1.00 99.66 337 LYS H O 1
ATOM 17237 N N . ASN H 5 338 ? 6.478 -22.410 288.292 1.00 80.13 338 ASN H N 1
ATOM 17238 C CA . ASN H 5 338 ? 6.528 -21.410 289.369 1.00 75.84 338 ASN H CA 1
ATOM 17239 C C . ASN H 5 338 ? 5.158 -21.204 290.035 1.00 77.36 338 ASN H C 1
ATOM 17240 O O . ASN H 5 338 ? 4.195 -21.845 289.660 1.00 81.87 338 ASN H O 1
ATOM 17245 N N . HIS H 5 339 ? 5.092 -20.274 291.008 1.00 82.38 339 HIS H N 1
ATOM 17246 C CA . HIS H 5 339 ? 3.888 -20.016 291.846 1.00 77.40 339 HIS H CA 1
ATOM 17247 C C . HIS H 5 339 ? 3.378 -18.567 291.758 1.00 74.54 339 HIS H C 1
ATOM 17248 O O . HIS H 5 339 ? 2.350 -18.261 292.358 1.00 70.46 339 HIS H O 1
ATOM 17255 N N . GLU H 5 340 ? 4.059 -17.681 291.021 1.00 77.16 340 GLU H N 1
ATOM 17256 C CA . GLU H 5 340 ? 3.627 -16.268 290.906 1.00 79.79 340 GLU H CA 1
ATOM 17257 C C . GLU H 5 340 ? 2.829 -16.024 289.606 1.00 84.72 340 GLU H C 1
ATOM 17258 O O . GLU H 5 340 ? 2.668 -14.866 289.180 1.00 77.94 340 GLU H O 1
ATOM 17260 N N . SER H 5 341 ? 2.303 -17.115 289.012 1.00 93.13 341 SER H N 1
ATOM 17261 C CA . SER H 5 341 ? 1.503 -17.148 287.763 1.00 89.89 341 SER H CA 1
ATOM 17262 C C . SER H 5 341 ? 2.328 -16.661 286.567 1.00 93.01 341 SER H C 1
ATOM 17263 O O . SER H 5 341 ? 1.883 -15.770 285.852 1.00 104.44 341 SER H O 1
ATOM 17266 N N . PHE H 5 342 ? 3.514 -17.234 286.342 1.00 84.03 342 PHE H N 1
ATOM 17267 C CA . PHE H 5 342 ? 4.410 -16.703 285.303 1.00 77.04 342 PHE H CA 1
ATOM 17268 C C . PHE H 5 342 ? 4.605 -17.705 284.162 1.00 83.73 342 PHE H C 1
ATOM 17269 O O . PHE H 5 342 ? 5.449 -18.616 284.269 1.00 80.66 342 PHE H O 1
ATOM 17277 N N . TYR H 5 343 ? 3.892 -17.481 283.048 1.00 82.52 343 TYR H N 1
ATOM 17278 C CA . TYR H 5 343 ? 4.200 -18.138 281.781 1.00 65.08 343 TYR H CA 1
ATOM 17279 C C . TYR H 5 343 ? 5.272 -17.321 281.035 1.00 62.20 343 TYR H C 1
ATOM 17280 O O . TYR H 5 343 ? 5.496 -16.125 281.314 1.00 56.21 343 TYR H O 1
ATOM 17289 N N . GLU H 5 344 ? 5.948 -17.978 280.086 1.00 61.39 344 GLU H N 1
ATOM 17290 C CA . GLU H 5 344 ? 6.960 -17.340 279.210 1.00 59.01 344 GLU H CA 1
ATOM 17291 C C . GLU H 5 344 ? 6.301 -16.969 277.862 1.00 53.40 344 GLU H C 1
ATOM 17292 O O . GLU H 5 344 ? 5.884 -17.843 277.088 1.00 48.72 344 GLU H O 1
ATOM 17294 N N . MET H 5 345 ? 6.185 -15.663 277.589 1.00 49.63 345 MET H N 1
ATOM 17295 C CA . MET H 5 345 ? 5.257 -15.146 276.563 1.00 49.28 345 MET H CA 1
ATOM 17296 C C . MET H 5 345 ? 5.592 -15.697 275.171 1.00 50.97 345 MET H C 1
ATOM 17297 O O . MET H 5 345 ? 6.750 -15.781 274.768 1.00 52.78 345 MET H O 1
ATOM 17302 N N . GLY H 5 346 ? 4.538 -16.048 274.431 1.00 52.55 346 GLY H N 1
ATOM 17303 C CA . GLY H 5 346 ? 4.650 -16.522 273.059 1.00 53.87 346 GLY H CA 1
ATOM 17304 C C . GLY H 5 346 ? 5.373 -17.845 272.990 1.00 55.47 346 GLY H C 1
ATOM 17305 O O . GLY H 5 346 ? 6.128 -18.112 272.054 1.00 57.77 346 GLY H O 1
ATOM 17306 N N . LYS H 5 347 ? 5.146 -18.664 274.017 1.00 55.73 347 LYS H N 1
ATOM 17307 C CA . LYS H 5 347 ? 5.672 -19.998 274.063 1.00 55.65 347 LYS H CA 1
ATOM 17308 C C . LYS H 5 347 ? 4.539 -20.929 273.689 1.00 51.43 347 LYS H C 1
ATOM 17309 O O . LYS H 5 347 ? 3.525 -20.901 274.355 1.00 53.11 347 LYS H O 1
ATOM 17311 N N . ALA H 5 348 ? 4.734 -21.738 272.652 1.00 49.89 348 ALA H N 1
ATOM 17312 C CA . ALA H 5 348 ? 3.765 -22.756 272.357 1.00 52.22 348 ALA H CA 1
ATOM 17313 C C . ALA H 5 348 ? 4.465 -24.025 271.881 1.00 50.97 348 ALA H C 1
ATOM 17314 O O . ALA H 5 348 ? 5.639 -24.012 271.580 1.00 49.35 348 ALA H O 1
ATOM 17316 N N . ASN H 5 349 ? 3.708 -25.114 271.800 1.00 53.08 349 ASN H N 1
ATOM 17317 C CA . ASN H 5 349 ? 4.243 -26.378 271.312 1.00 60.94 349 ASN H CA 1
ATOM 17318 C C . ASN H 5 349 ? 3.300 -26.949 270.245 1.00 57.41 349 ASN H C 1
ATOM 17319 O O . ASN H 5 349 ? 2.194 -26.463 270.096 1.00 55.04 349 ASN H O 1
ATOM 17321 N N . PHE H 5 350 ? 3.746 -27.976 269.509 1.00 58.81 350 PHE H N 1
ATOM 17322 C CA . PHE H 5 350 ? 2.994 -28.482 268.357 1.00 56.33 350 PHE H CA 1
ATOM 17323 C C . PHE H 5 350 ? 3.258 -29.963 268.110 1.00 54.35 350 PHE H C 1
ATOM 17324 O O . PHE H 5 350 ? 4.225 -30.509 268.603 1.00 55.27 350 PHE H O 1
ATOM 17332 N N . MET H 5 351 ? 2.403 -30.583 267.298 1.00 55.04 351 MET H N 1
ATOM 17333 C CA . MET H 5 351 ? 2.678 -31.929 266.764 1.00 65.04 351 MET H CA 1
ATOM 17334 C C . MET H 5 351 ? 2.322 -31.947 265.266 1.00 64.80 351 MET H C 1
ATOM 17335 O O . MET H 5 351 ? 1.304 -31.393 264.862 1.00 74.56 351 MET H O 1
ATOM 17337 N N . ILE H 5 352 ? 3.201 -32.526 264.443 1.00 61.18 352 ILE H N 1
ATOM 17338 C CA . ILE H 5 352 ? 3.043 -32.525 262.991 1.00 63.81 352 ILE H CA 1
ATOM 17339 C C . ILE H 5 352 ? 2.818 -33.958 262.503 1.00 65.84 352 ILE H C 1
ATOM 17340 O O . ILE H 5 352 ? 3.360 -34.904 263.054 1.00 63.65 352 ILE H O 1
ATOM 17342 N N . LYS H 5 353 ? 2.041 -34.081 261.425 1.00 75.69 353 LYS H N 1
ATOM 17343 C CA . LYS H 5 353 ? 1.545 -35.350 260.911 1.00 79.66 353 LYS H CA 1
ATOM 17344 C C . LYS H 5 353 ? 1.859 -35.466 259.419 1.00 80.79 353 LYS H C 1
ATOM 17345 O O . LYS H 5 353 ? 2.430 -34.566 258.833 1.00 101.43 353 LYS H O 1
ATOM 17347 N N . GLU H 5 354 ? 1.446 -36.580 258.819 1.00 80.69 354 GLU H N 1
ATOM 17348 C CA . GLU H 5 354 ? 1.394 -36.735 257.373 1.00 83.53 354 GLU H CA 1
ATOM 17349 C C . GLU H 5 354 ? 0.095 -37.458 257.020 1.00 85.53 354 GLU H C 1
ATOM 17350 O O . GLU H 5 354 ? -0.212 -38.492 257.617 1.00 87.20 354 GLU H O 1
ATOM 17356 N N . ILE H 5 355 ? -0.625 -36.931 256.028 1.00 84.56 355 ILE H N 1
ATOM 17357 C CA . ILE H 5 355 ? -1.988 -37.344 255.767 1.00 88.45 355 ILE H CA 1
ATOM 17358 C C . ILE H 5 355 ? -1.986 -38.498 254.758 1.00 97.39 355 ILE H C 1
ATOM 17359 O O . ILE H 5 355 ? -2.079 -39.668 255.152 1.00 89.19 355 ILE H O 1
ATOM 17364 N N . ASP H 5 356 ? -1.871 -38.155 253.472 1.00 113.78 356 ASP H N 1
ATOM 17365 C CA . ASP H 5 356 ? -1.977 -39.106 252.370 1.00 129.66 356 ASP H CA 1
ATOM 17366 C C . ASP H 5 356 ? -2.355 -38.344 251.095 1.00 131.42 356 ASP H C 1
ATOM 17367 O O . ASP H 5 356 ? -2.920 -37.243 251.167 1.00 123.68 356 ASP H O 1
ATOM 17372 N N . LYS H 5 357 ? -2.034 -38.957 249.948 1.00 124.33 357 LYS H N 1
ATOM 17373 C CA . LYS H 5 357 ? -2.381 -38.478 248.609 1.00 118.43 357 LYS H CA 1
ATOM 17374 C C . LYS H 5 357 ? -2.174 -36.958 248.497 1.00 123.01 357 LYS H C 1
ATOM 17375 O O . LYS H 5 357 ? -1.043 -36.460 248.371 1.00 124.91 357 LYS H O 1
#

Sequence (2281 aa):
MKKEKIDLFYGALLHDIGKVIQRATGERKKHALVGADWFDEIADNQVISDQIRYHMADKLGNDHLAYITYIADNIASGVDRTYTNQADIFNVFGAQTDKRYFKPTVLNLKSKPNFASATYEPFSKGDYAAIATRIKNELAEFEFNQVQIDSLLNLFEATLSFVPSSTNTKEIADISLADHSRLTAAFALAIYDYLEDKGRHNYKEDLFTKVSAFYEEEAFLLASFDLSGIQDFIYNINIATNGAAKQLKARSLYLDFMSEYIADSLLDKLGLNRANMLYVGGGHAYFVLANTEKTVETLVQFEKDFNQFLLANFQTRLYVAFGWGSFAAKDIMNSPESYRQVYQKASRMISKKKISRYDYQTLMLLNRGGKSSERECEICHSVENLVSYHDQKVCDICRGLYQFSKEIAHDHFIITENEGLPIGPNACLKGVAFEKLSQEAFSRVYVKNDYKAGTVKATHVFVGDYQCDEIYNYAALSKNENGLGIKRLAVVRLDVDDLGAAFMAGFSQQGNGQYSTLSRSATFSRSMSLFFKVYINQFASDKKLSIIYAGGDDVFAIGSWQDIIAFTVELRENFIKWTNGKLTLSAGIGLFADKTPISLMAHQTGELEEAAKGNEKDSISLFSSDYTFKFDRFITNVYDDKLEQIRYFFNHQDERGKNFIYKLIELLRNHDRMNMARLAYYLTRLEELTRETDRDKFKTFKNLFYSWYTNKNDKDRKEAELALLLYIYEIRKMTFAKIKFSAQIRLETGLHIGGSDAFAAIGAIDSPVIKDPITNLPIIPGSSLKGKMRTLLAKVYNEKVAEKPSDDSDILSRLFGNSKDKRFKMGRLIFRDAFLSNADELDSLGVRSYTEVKFENTIDRITAEANPRQIERAIRNSTFDFELIYEITDENENQVEEDFKVIRDGLKLLELDYLGGSGSRGYGKVAFENLKATTVFGNYDVKTLNELLTAEVTYKLYIMTFQNAHFGSGTLDSSKLTFSADRIFSALVLEALKMGKLDAFLAEANQDKFTLTDAFPFQFGPFLPKPIGYPKHDQIDQSVDVKEVRRQAKLSKKLQFLALENVDDYLNGELFENEEHAVIDTVTKNQPHKDDNLYQVATTRFSNDTSLYVIANESDLLNELMSSLQYSGLGGKRSSGFGRFELDIQNIPLELSDRLTKNHSDKVMSLTTALPVDADLEEAMEDGHYLLTKSSGFAFSHATNENYRKQDLYKFASGSTFSKTFEGQIVDVRPLDFPHAVLNYAKPLFFKLEMTFAKIKFSAQIRLETGLHIGGSDAFAAIGAIDSPVIKDPITNLPIIPGSSLKGKMRTLLAKVYNEKVAEKPSDDSDILSRLFGNSKDKRFKMGRLIFRDAFLSNADELDSLGVRSYTEVKFENTIDRITAEANPRQIERAIRNSTFDFELIYEITDENENQVEEDFKVIRDGLKLLELDYLGGSGSRGYGKVAFENLKATTVFGNYDVKTLNELLTAETILTDENYVDIAEKAILKLERNTRNRKNPDAFFLTTSKLRNLLSLTSTLFDESKVKEYDALLDRIAYLRVQFVYQAGREIAVKDLIEKAQILEALKEIKDRETLQRFCRYMEALVAYFKFYGGKLTDENYVDIAEKAILKLERNTRNRKNPDAFFLTTSKLRNLLSLTSTLFDESKVKEYDALLDRIAYLRVQFVYQAGREIAVKDLIEKAQILEALKEIKDRETLQRFCRYMEALVAYFKFYGGKDMTFAKIKFSAQIRLETGLHIGGSDAFAAIGAIDSPVIKDPITNLPIIPGSSLKGKMRTLLAKVYNEKVAEKPSDDSDILSRLFGNSKDKRFKMGRLIFRDAFLSNADELDSLGVRSYTEVKFENTIDRITAEANPRQIERAIRNSTFDFELIYEITDENENQVEEDFKVIRDGLKLLELDYLGGSGSRGYGKVAFENLKATTVFGNYDVKTLNELLTAEVNDYRTFKLSLLTLAPIHIGNGEKYTSREFIYENKKFYFPDMGKFYNKMVEKRLAEKFEAFLIQTRPNNNRLISFLNDNRIAERSFGGYSISETGLESDKNAINEVNKFIRDAFGNPYIPGSSLKGAIRTILMNTTPKWNNENAVNRFPKENKNLIPWGPKKGKEYDDLFNAIRVSDSKPFDNKSLILVQKWDYSAKTNKAKPLPLYRESISPLTKIEFEITTTTDEAGRLIEELGKRAQAFYKDYKAFFLSEFPDDKIQANLQYPIYLGAGSGAWTKTLFKQADGILQRRYSRMKTKMVKKGVLKLTKAPLKTVKIPSGNHSLVKNHESFYEMGKANFMIKEIDK